Protein 7JTV (pdb70)

Sequence (1776 aa):
MATQEEILDAALVSGDSSQLTDSHLVALRLQQQVERIRQTRTQLLDGLYQNLSQAYDPGAASMWVLPANPDNTLPFLIGDKGRVLASLSLEAGGRGLAYGTNVLTQLSGTNAAHAPLLKRAVQWLVNGDPGAATAKDFKVSVVGVDKTAALNGLKSAGLQPADAACNALTDASCASTSKLLVLGNGASAASLSATVRARLQAGLPILFVHTNGWNQSSTGQQILAGLGLQEGPYGGNYWDKDRVPSSRTRTRSVELGGAYGQDPALVQQIVDGSWRTDYDWSKCTSYVGRTTCDDVPGLSDFSKRVDVLKGALDAYNQKAQNLFALPGTTSLRLWLLWADAVRQNIRYPMDKAADTARFQETFVADAIVGYVREAGAAQKELGSYAGQRQQSMPVSGSEETLTLTLPSAQGFTAIGRMAAPGKRLSIRIEDAGQASLAVGLNTQRIGSTRLWNTRQYDRPRFLKSPDIKLQANQSVALVSPYGGLLQLVYSGATPGQTVTVKVTGAASQPFLDIQPGEDSSQAIADFIQALDADKADWLEIRSGSVEVHAKVEKVRGSIDKDYGGDVQRFIRELNEVFIDDAYTLAGFAIPNQAKTPAIQQECAARGWDCDSETLHKLPGTQHINVDQYAQCGGGCSGNPYDQTWGLNPRGWGESHQLGHNLQVNRLKVYGGRSGEISNQIFPLHKDWRVLREFGQNLDDTRVNYRNAYNLIVAGRAEADPLAGVYKRLWEDPGTYALNGERMAFYTQWVHYWADLKNDPLQGWDIWTLLYLHQRQVDKSDWDANKAALGYGTYAQRPGNSGDASSTDGNDNLLLGLSWLTQRDQRPTFALWGIRTSAAAQAQVAAYGFAEQPAFFYANNRTNEYSTVKLLDMSQGSPAWPFPMATQEEILDAALVSGDSSQLTDSHLVALRLQQQVERIRQTRTQLLDGLYQNLSQAYDPGAASMWVLPANPDNTLPFLIGDKGRVLASLSLEAGGRGLAYGTNVLTQLSGTNAAHAPLLKRAVQWLVNGDPGAATAKDFKVSVVGVDKTAALNGLKSAGLQPADAACNALTDASCASTSKLLVLGNGASAASLSATVRARLQAGLPILFVHTNGWNQSSTGQQILAGLGLQEGPYGGNYWDKDRVPSSRTRTRSVELGGAYGQDPALVQQIVDGSWRTDYDWSKCTSYVGRTTCDDVPGLSDFSKRVDVLKGALDAYNQKAQNLFALPGTTSLRLWLLWADAVRQNIRYPMDKAADTARFQETFVADAIVGYVREAGAAQKEELGSYAGQRQQSMPVSGSEETLTLTLPSAQGFTAIGRMAAPGKRLSIRIEDAGQASLAVGLNTQRIGSTRLWNTRQYDRPRFLKSPDIKLQANQSVALVSPYGGLLQLVYSGATPGQTVTVKVTGAASQPFLDIQPGEDSSQAIADFIQALDADKADWLEIRSGSVEVHAKVEKVRGSIDKDYGGDVQRFIRELNEVFIDDAYTLAGFAIPNQAKTPAIQQECAARGWDCDSETLHKLPGTQHINVDQYAQCGGGCSGNPYDQTWGLNPRGWGESHQLGHNLQVNRLKVYGGRSGEISNQIFPLHKDWRVLREFGQNLDDTRVNYRNAYNLIVAGRAEADPLAGVYKRLWEDPGTYALNGERMAFYTQWVHYWADLKNDPLQGWDIWTLLYLHQRQVDKSDWDANKAALGYGTYAQRPGNSGDASSTDGNDNLLLGLSWLTQRDQRPTFALWGIRTSAAAQAQVAAYGFAEQPAFFYANNRTNEYSTVKLLDMSQGSPAWPFPLEAPSAEAPS

Foldseek 3Di:
DDDLVVLLVVCLQAVALAVHADLLVLLVVLLVVLVVLLVVLLVVLCQLCVWAFLFWFQFQQWWAKFFFQSLFKWANHAFPVGTRQKMWGCPLNFTEIEGRALCLLDCVHPVVSCLQSVQLNVVCLQPVGSPDADDAQAEEEEAQDDPVSNQVSNVSSVHHHHYLPDHVQADVVSLVRHREYEYEQRHDDDQLLCSLLVSRNVHHYYYYHYHRTQADGPSVQSNSVSRNMGIHDHSGNNVPSTTHRSPDGSVVVSVCRSCPPSNSVVSVCLSVLVFDQDFPLVQWDDDLRFIDRPPRPPVVVLLVVLVSNLVSQVVCQQALHDLSPDPPRSSLSSLQSSLLNLLQVQDADDFCNPHVSNLSVLLNSLSRHHWFRQFHHARQAAFQFFDDLLQPFDFFQDKDKFKDFQQDQWDKDFRQWKARAGWKKKKAKAPQPQKWKWKKFADADQLFQRRNPGRRNGHRRPRIRPTHGHDHGDMTMTHHNNMGTMMMTIHRGDRGDMMMMMMGTTGGQQEQAAAPDDDRVVSLVSNVVNLVVVSTQWYWYHYHQEIETEGSVQAVVQCCPVVVVPVPVQVVLLRPLAPVLQLLLLLAQGPPDDNDVVLVVLCVVLVHDSHDCVLRPDDHHAYEYAGCGASGNQWAADRPTYHDNHDGSLDQVSQQRVLLVVDFQLQAFLFLLCNSARSNVRNLSSQLCCCVPPVDHPPWCQAPQPVLLVLLQQQCVDPQSLQRSCCSARVDNPSCPNRNSSNQVVCQQLLVVCVLVVHNVCSSVLSNQLSSLVSCLVDPDCVVPCVSSLNNLDPDRADRDNHSPDQSNVLSVQSSSCVSSQARAVQQCSSNSGDHDPSSVVSSVVSVGHHDQHKHWGDPTSNDCPRIDIDRPRPHRDDRPDD/DDDLVVVLVVCLQFVALAVHAPLLVLLVVLLVLLVVLLVVLLVVLCQLCPFAFLWWFQFQQWFAKFFFQSLFKWANDAFPVGTRQKMWGCALNFTEIEGRALCLLPCVHPVVSCLLSVQLNVLCLLPVGSPHADDAQQEEEEAQDDPVSNCVSNVSSVHHHHYLVDHLQADVVSLVRHSEYEDELRHDDDQNLVSLLVSRNVHHGYYYHYHRGQADGPSVQSNSVSRNMGIDDHSGRNPVSGIHRRVDGSVNVSVCGSPPLHDSVVSVCSNVLVFDLPWDLVCFDDDQQFTDRPPGPPPVVLLVNLLSLLVSQQVCQQQLHDLSPGPRNSSLSSLQSSLLNLLQVDDADDFCNPCRSNLSVLSNSLSRHHWFGAWGHARPAAFQFWDVLLQDFFFFQDKDKFKDAAAAAWDKDFRQWKARAGWKKKKAKAPQPPKWKFKKFADADQLQQRRNRGRRNGHRRPRIRDTRTHDHPDMTMTHHNHMGGMMIGIHRGHGGDMMMMMMGTTGGQQEQEADFPDDGPVSLVSNVVNVVVVSTQWYWYHAAQEIETAGSVQACVQCCPPVVVCSVVVVVLLRVLAPVLVLVLLLAQGPPDDRDPVLVVLCVVLVADSHDCVLHNDDHHAYEYEGCGFSGHQWAADRPTYHDNHDDSLDQVSQLRVLLVSDFLLAAFLFQLCNSANSNLRNLSSQLVCCVPPVDHPPWCQAPQPVLLVQLQQQCVDPQSLVSLCVSARPDNDNCPNRNSSNQVVCQQLLVVCVLVVHNVCSSVLSNVLSSLVSCLVDPDCVVCCVSSLNVVDPDRADRDRHSPDCSNVLSCQRSSCVSSVARAVQQCSSNSGDHDPSSVVSSVVSVGHHDHHKHWDDPTSNDCPRIDIGGPRVHRDDPPDDD/DDDDD/DDDD

Organism: Pseudomonas aeruginosa (strain ATCC 15692 / DSM 22644 / CIP 104116 / JCM 14847 / LMG 12228 / 1C / PRS 101 / PAO1) (NCBI:txid208964)

Structure (mmCIF, N/CA/C/O backbone):
data_7JTV
#
_entry.id   7JTV
#
_cell.length_a   90.340
_cell.length_b   156.500
_cell.length_c   95.680
_cell.angle_alpha   90.000
_cell.angle_beta   114.310
_cell.angle_gamma   90.000
#
_symmetry.space_group_name_H-M   'P 1 21 1'
#
loop_
_entity.id
_entity.type
_entity.pdbx_description
1 polymer 'Immunomodulating metalloprotease'
2 polymer GLU-ALA-PRO-SER-ALA
3 branched beta-D-galactopyranose-(1-3)-2-acetamido-2-deoxy-alpha-D-galactopyranose
4 non-polymer 'ZINC ION'
5 non-polymer 1,2-ETHANEDIOL
6 water water
#
loop_
_atom_site.group_PDB
_atom_site.id
_atom_site.type_symbol
_atom_site.label_atom_id
_atom_site.label_alt_id
_atom_site.label_comp_id
_atom_site.label_asym_id
_atom_site.label_entity_id
_atom_site.label_seq_id
_atom_site.pdbx_PDB_ins_code
_atom_site.Cartn_x
_atom_site.Cartn_y
_atom_site.Cartn_z
_atom_site.occupancy
_atom_site.B_iso_or_equiv
_atom_site.auth_seq_id
_atom_site.auth_comp_id
_atom_site.auth_asym_id
_atom_site.auth_atom_id
_atom_site.pdbx_PDB_model_num
ATOM 1 N N . MET A 1 1 ? 35.00969 -19.67495 -25.30394 1.000 72.19115 41 MET B N 1
ATOM 2 C CA . MET A 1 1 ? 33.93926 -19.74426 -24.31581 1.000 67.03593 41 MET B CA 1
ATOM 3 C C . MET A 1 1 ? 34.00467 -21.05401 -23.53860 1.000 62.33555 41 MET B C 1
ATOM 4 O O . MET A 1 1 ? 34.44561 -22.06949 -24.06661 1.000 57.24221 41 MET B O 1
ATOM 6 N N . ALA A 1 2 ? 33.54390 -21.03065 -22.28630 1.000 62.91302 42 ALA B N 1
ATOM 7 C CA . ALA A 1 2 ? 33.45123 -22.25178 -21.48869 1.000 53.04469 42 ALA B CA 1
ATOM 8 C C . ALA A 1 2 ? 32.45656 -23.22507 -22.10843 1.000 52.18583 42 ALA B C 1
ATOM 9 O O . ALA A 1 2 ? 31.85729 -22.94419 -23.14582 1.000 61.05149 42 ALA B O 1
ATOM 11 N N . THR A 1 3 ? 32.28777 -24.38090 -21.48668 1.000 49.27129 43 THR B N 1
ATOM 12 C CA . THR A 1 3 ? 31.25309 -25.32420 -21.87096 1.000 54.41650 43 THR B CA 1
ATOM 13 C C . THR A 1 3 ? 30.04352 -25.15915 -20.96186 1.000 46.39720 43 THR B C 1
ATOM 14 O O . THR A 1 3 ? 30.15070 -24.67765 -19.82982 1.000 37.48741 43 THR B O 1
ATOM 18 N N . GLN A 1 4 ? 28.88418 -25.58643 -21.46852 1.000 44.19675 44 GLN B N 1
ATOM 19 C CA . GLN A 1 4 ? 27.68447 -25.57929 -20.63718 1.000 44.57687 44 GLN B CA 1
ATOM 20 C C . GLN A 1 4 ? 27.85834 -26.43953 -19.39112 1.000 48.43348 44 GLN B C 1
ATOM 21 O O . GLN A 1 4 ? 27.24900 -26.15172 -18.35385 1.000 49.77572 44 GLN B O 1
ATOM 27 N N . GLU A 1 5 ? 28.69320 -27.48420 -19.46483 1.000 45.06951 45 GLU B N 1
ATOM 28 C CA . GLU A 1 5 ? 28.98595 -28.27165 -18.27442 1.000 46.22617 45 GLU B CA 1
ATOM 29 C C . GLU A 1 5 ? 29.82771 -27.47945 -17.28374 1.000 46.98600 45 GLU B C 1
ATOM 30 O O . GLU A 1 5 ? 29.59708 -27.54538 -16.07140 1.000 51.86827 45 GLU B O 1
ATOM 36 N N . GLU A 1 6 ? 30.80774 -26.72590 -17.77544 1.000 46.57746 46 GLU B N 1
ATOM 37 C CA . GLU A 1 6 ? 31.57752 -25.85836 -16.88986 1.000 48.96326 46 GLU B CA 1
ATOM 38 C C . GLU A 1 6 ? 30.71017 -24.72819 -16.34915 1.000 45.85160 46 GLU B C 1
ATOM 39 O O . GLU A 1 6 ? 30.81386 -24.36313 -15.16792 1.000 40.01051 46 GLU B O 1
ATOM 45 N N . ILE A 1 7 ? 29.85646 -24.15782 -17.20888 1.000 44.23443 47 ILE B N 1
ATOM 46 C CA . ILE A 1 7 ? 28.94671 -23.10132 -16.77532 1.000 42.98527 47 ILE B CA 1
ATOM 47 C C . ILE A 1 7 ? 28.05948 -23.60114 -15.63750 1.000 32.69339 47 ILE B C 1
ATOM 48 O O . ILE A 1 7 ? 27.90129 -22.92908 -14.61375 1.000 31.57032 47 ILE B O 1
ATOM 53 N N . LEU A 1 8 ? 27.48015 -24.79484 -15.79365 1.000 32.67393 48 LEU B N 1
ATOM 54 C CA . LEU A 1 8 ? 26.53044 -25.28423 -14.79772 1.000 36.57488 48 LEU B CA 1
ATOM 55 C C . LEU A 1 8 ? 27.22223 -25.55722 -13.47541 1.000 39.96901 48 LEU B C 1
ATOM 56 O O . LEU A 1 8 ? 26.65921 -25.28312 -12.40414 1.000 43.75196 48 LEU B O 1
ATOM 61 N N . ASP A 1 9 ? 28.45024 -26.08232 -13.52957 1.000 37.69647 49 ASP B N 1
ATOM 62 C CA . ASP A 1 9 ? 29.19810 -26.33536 -12.30059 1.000 41.03135 49 ASP B CA 1
ATOM 63 C C . ASP A 1 9 ? 29.43016 -25.04194 -11.54070 1.000 42.94201 49 ASP B C 1
ATOM 64 O O . ASP A 1 9 ? 29.20974 -24.97303 -10.32380 1.000 43.06799 49 ASP B O 1
ATOM 69 N N . ALA A 1 10 ? 29.84411 -23.99227 -12.25803 1.000 44.03609 50 ALA B N 1
ATOM 70 C CA . ALA A 1 10 ? 30.06927 -22.69942 -11.62493 1.000 43.94477 50 ALA B CA 1
ATOM 71 C C . ALA A 1 10 ? 28.75791 -22.07217 -11.16600 1.000 43.38836 50 ALA B C 1
ATOM 72 O O . ALA A 1 10 ? 28.69844 -21.46578 -10.09029 1.000 50.89577 50 ALA B O 1
ATOM 74 N N . ALA A 1 11 ? 27.69222 -22.21265 -11.95921 1.000 40.94717 51 ALA B N 1
ATOM 75 C CA . ALA A 1 11 ? 26.39315 -21.67692 -11.54960 1.000 39.31410 51 ALA B CA 1
ATOM 76 C C . ALA A 1 11 ? 25.89237 -22.32532 -10.26450 1.000 33.43564 51 ALA B C 1
ATOM 77 O O . ALA A 1 11 ? 25.15359 -21.69725 -9.50081 1.000 36.34008 51 ALA B O 1
ATOM 79 N N . LEU A 1 12 ? 26.27407 -23.57824 -10.01167 1.000 35.35790 52 LEU B N 1
ATOM 80 C CA . LEU A 1 12 ? 25.74971 -24.28272 -8.84661 1.000 39.45424 52 LEU B CA 1
ATOM 81 C C . LEU A 1 12 ? 26.27321 -23.70565 -7.53485 1.000 44.25886 52 LEU B C 1
ATOM 82 O O . LEU A 1 12 ? 25.56919 -23.76842 -6.51758 1.000 42.37222 52 LEU B O 1
ATOM 87 N N . VAL A 1 13 ? 27.48859 -23.14502 -7.52369 1.000 40.59772 53 VAL B N 1
ATOM 88 C CA . VAL A 1 13 ? 28.01879 -22.59864 -6.27752 1.000 44.13730 53 VAL B CA 1
ATOM 89 C C . VAL A 1 13 ? 27.44193 -21.21148 -5.99920 1.000 38.21453 53 VAL B C 1
ATOM 90 O O . VAL A 1 13 ? 26.96769 -20.92973 -4.89485 1.000 39.03607 53 VAL B O 1
ATOM 94 N N . SER A 1 14 ? 27.41444 -20.35616 -7.00941 1.000 40.98555 54 SER B N 1
ATOM 95 C CA . SER A 1 14 ? 27.05926 -18.94857 -6.90743 1.000 47.81312 54 SER B CA 1
ATOM 96 C C . SER A 1 14 ? 25.56891 -18.69174 -7.09175 1.000 49.88456 54 SER B C 1
ATOM 97 O O . SER A 1 14 ? 24.99028 -17.85224 -6.39207 1.000 55.12738 54 SER B O 1
ATOM 100 N N . GLY A 1 15 ? 24.94422 -19.38306 -8.03978 1.000 43.31461 55 GLY B N 1
ATOM 101 C CA . GLY A 1 15 ? 23.62892 -19.02698 -8.51361 1.000 40.91835 55 GLY B CA 1
ATOM 102 C C . GLY A 1 15 ? 23.62063 -18.22510 -9.79763 1.000 39.76603 55 GLY B C 1
ATOM 103 O O . GLY A 1 15 ? 22.53813 -17.80326 -10.24158 1.000 35.27030 55 GLY B O 1
ATOM 104 N N . ASP A 1 16 ? 24.78490 -17.99725 -10.40928 1.000 38.83093 56 ASP B N 1
ATOM 105 C CA . ASP A 1 16 ? 24.86903 -17.16946 -11.60941 1.000 36.42293 56 ASP B CA 1
ATOM 106 C C . ASP A 1 16 ? 24.59974 -18.04841 -12.82216 1.000 32.39058 56 ASP B C 1
ATOM 107 O O . ASP A 1 16 ? 25.48329 -18.76443 -13.31152 1.000 29.09389 56 ASP B O 1
ATOM 112 N N . SER A 1 17 ? 23.36970 -17.97705 -13.31178 1.000 24.58577 57 SER B N 1
ATOM 113 C CA . SER A 1 17 ? 22.92584 -18.73477 -14.46612 1.000 24.07646 57 SER B CA 1
ATOM 114 C C . SER A 1 17 ? 22.93031 -17.89989 -15.74074 1.000 29.47506 57 SER B C 1
ATOM 115 O O . SER A 1 17 ? 22.34770 -18.32069 -16.74318 1.000 35.68601 57 SER B O 1
ATOM 118 N N . SER A 1 18 ? 23.55434 -16.71743 -15.71372 1.000 31.24276 58 SER B N 1
ATOM 119 C CA . SER A 1 18 ? 23.46294 -15.79169 -16.84088 1.000 35.45991 58 SER B CA 1
ATOM 120 C C . SER A 1 18 ? 23.86519 -16.45221 -18.15644 1.000 38.47970 58 SER B C 1
ATOM 121 O O . SER A 1 18 ? 23.20479 -16.26088 -19.17984 1.000 35.39760 58 SER B O 1
ATOM 124 N N . GLN A 1 19 ? 24.91786 -17.26460 -18.14274 1.000 41.96314 59 GLN B N 1
ATOM 125 C CA . GLN A 1 19 ? 25.40176 -17.91551 -19.34979 1.000 40.00844 59 GLN B CA 1
ATOM 126 C C . GLN A 1 19 ? 24.87627 -19.34529 -19.52051 1.000 37.72439 59 GLN B C 1
ATOM 127 O O . GLN A 1 19 ? 25.33976 -20.06322 -20.41376 1.000 48.36561 59 GLN B O 1
ATOM 133 N N . LEU A 1 20 ? 23.90255 -19.76726 -18.71549 1.000 35.00535 60 LEU B N 1
ATOM 134 C CA . LEU A 1 20 ? 23.43882 -21.15409 -18.71327 1.000 28.88697 60 LEU B CA 1
ATOM 135 C C . LEU A 1 20 ? 22.25131 -21.31861 -19.65899 1.000 35.47848 60 LEU B C 1
ATOM 136 O O . LEU A 1 20 ? 21.16200 -20.80614 -19.38431 1.000 45.06865 60 LEU B O 1
ATOM 141 N N . THR A 1 21 ? 22.44338 -22.06183 -20.76470 1.000 38.07026 61 THR B N 1
ATOM 142 C CA . THR A 1 21 ? 21.37453 -22.23862 -21.73984 1.000 36.73335 61 THR B CA 1
ATOM 143 C C . THR A 1 21 ? 20.95867 -23.68113 -21.99601 1.000 40.68679 61 THR B C 1
ATOM 144 O O . THR A 1 21 ? 19.86994 -23.89230 -22.54177 1.000 42.51014 61 THR B O 1
ATOM 148 N N . ASP A 1 22 ? 21.75668 -24.67133 -21.60868 1.000 37.51482 62 ASP B N 1
ATOM 149 C CA . ASP A 1 22 ? 21.45838 -26.06269 -21.96091 1.000 38.81349 62 ASP B CA 1
ATOM 150 C C . ASP A 1 22 ? 20.59786 -26.66796 -20.85530 1.000 34.71351 62 ASP B C 1
ATOM 151 O O . ASP A 1 22 ? 21.10138 -27.18527 -19.85848 1.000 31.00122 62 ASP B O 1
ATOM 156 N N . SER A 1 23 ? 19.27692 -26.62272 -21.04491 1.000 28.71457 63 SER B N 1
ATOM 157 C CA . SER A 1 23 ? 18.37188 -27.07530 -19.99690 1.000 27.09438 63 SER B CA 1
ATOM 158 C C . SER A 1 23 ? 18.28839 -28.59286 -19.94132 1.000 27.72766 63 SER B C 1
ATOM 159 O O . SER A 1 23 ? 18.07587 -29.16219 -18.86151 1.000 33.83621 63 SER B O 1
ATOM 162 N N . HIS A 1 24 ? 18.48434 -29.26465 -21.07451 1.000 30.50787 64 HIS B N 1
ATOM 163 C CA . HIS A 1 24 ? 18.52316 -30.72157 -21.06050 1.000 32.86425 64 HIS B CA 1
ATOM 164 C C . HIS A 1 24 ? 19.71758 -31.22278 -20.26406 1.000 35.11721 64 HIS B C 1
ATOM 165 O O . HIS A 1 24 ? 19.63343 -32.27134 -19.61332 1.000 38.35942 64 HIS B O 1
ATOM 172 N N . LEU A 1 25 ? 20.82439 -30.47301 -20.27968 1.000 33.13411 65 LEU B N 1
ATOM 173 C CA . LEU A 1 25 ? 21.99780 -30.86044 -19.50533 1.000 36.74814 65 LEU B CA 1
ATOM 174 C C . LEU A 1 25 ? 21.73271 -30.71964 -18.00803 1.000 41.56966 65 LEU B C 1
ATOM 175 O O . LEU A 1 25 ? 22.07838 -31.61198 -17.21580 1.000 31.73648 65 LEU B O 1
ATOM 180 N N . VAL A 1 26 ? 21.12669 -29.59304 -17.60481 1.000 34.46017 66 VAL B N 1
ATOM 181 C CA . VAL A 1 26 ? 20.75308 -29.39700 -16.20590 1.000 36.06730 66 VAL B CA 1
ATOM 182 C C . VAL A 1 26 ? 19.72004 -30.43165 -15.78139 1.000 33.53882 66 VAL B C 1
ATOM 183 O O . VAL A 1 26 ? 19.75016 -30.93069 -14.65021 1.000 38.31786 66 VAL B O 1
ATOM 187 N N . ALA A 1 27 ? 18.79338 -30.77281 -16.68326 1.000 26.19737 67 ALA B N 1
ATOM 188 C CA . ALA A 1 27 ? 17.77613 -31.76055 -16.35583 1.000 26.86964 67 ALA B CA 1
ATOM 189 C C . ALA A 1 27 ? 18.36893 -33.15976 -16.20829 1.000 29.63795 67 ALA B C 1
ATOM 190 O O . ALA A 1 27 ? 17.86189 -33.95983 -15.41716 1.000 27.70598 67 ALA B O 1
ATOM 192 N N . LEU A 1 28 ? 19.42528 -33.48554 -16.95866 1.000 31.88983 68 LEU B N 1
ATOM 193 C CA . LEU A 1 28 ? 20.11037 -34.76300 -16.73734 1.000 33.19072 68 LEU B CA 1
ATOM 194 C C . LEU A 1 28 ? 20.75252 -34.80209 -15.35635 1.000 33.38986 68 LEU B C 1
ATOM 195 O O . LEU A 1 28 ? 20.69376 -35.82671 -14.65918 1.000 27.24916 68 LEU B O 1
ATOM 200 N N . ARG A 1 29 ? 21.34218 -33.68524 -14.93522 1.000 33.17814 69 ARG B N 1
ATOM 201 C CA . ARG A 1 29 ? 21.94336 -33.62487 -13.61437 1.000 29.36699 69 ARG B CA 1
ATOM 202 C C . ARG A 1 29 ? 20.88943 -33.81299 -12.52591 1.000 29.93369 69 ARG B C 1
ATOM 203 O O . ARG A 1 29 ? 21.08133 -34.60300 -11.59631 1.000 32.47800 69 ARG B O 1
ATOM 211 N N . LEU A 1 30 ? 19.75120 -33.11612 -12.64237 1.000 31.03833 70 LEU B N 1
ATOM 212 C CA . LEU A 1 30 ? 18.66197 -33.28117 -11.67796 1.000 26.99463 70 LEU B CA 1
ATOM 213 C C . LEU A 1 30 ? 18.19140 -34.73236 -11.61741 1.000 26.88684 70 LEU B C 1
ATOM 214 O O . LEU A 1 30 ? 18.08503 -35.31570 -10.53184 1.000 33.86770 70 LEU B O 1
ATOM 219 N N . GLN A 1 31 ? 17.93763 -35.34095 -12.77995 1.000 21.61762 71 GLN B N 1
ATOM 220 C CA . GLN A 1 31 ? 17.56394 -36.75863 -12.83228 1.000 25.83920 71 GLN B CA 1
ATOM 221 C C . GLN A 1 31 ? 18.55100 -37.64361 -12.06753 1.000 30.95980 71 GLN B C 1
ATOM 222 O O . GLN A 1 31 ? 18.14281 -38.57755 -11.36997 1.000 38.57686 71 GLN B O 1
ATOM 228 N N . GLN A 1 32 ? 19.85479 -37.37412 -12.19530 1.000 32.00445 72 GLN B N 1
ATOM 229 C CA . GLN A 1 32 ? 20.85019 -38.17993 -11.48895 1.000 36.52550 72 GLN B CA 1
ATOM 230 C C . GLN A 1 32 ? 20.72544 -37.99782 -9.98367 1.000 35.92204 72 GLN B C 1
ATOM 231 O O . GLN A 1 32 ? 20.79152 -38.97029 -9.22113 1.000 37.05212 72 GLN B O 1
ATOM 237 N N . GLN A 1 33 ? 20.53165 -36.75204 -9.54523 1.000 26.84412 73 GLN B N 1
ATOM 238 C CA . GLN A 1 33 ? 20.36397 -36.46334 -8.12995 1.000 26.42434 73 GLN B CA 1
ATOM 239 C C . GLN A 1 33 ? 19.07601 -37.07540 -7.57983 1.000 38.38943 73 GLN B C 1
ATOM 240 O O . GLN A 1 33 ? 19.08298 -37.65867 -6.48779 1.000 45.79455 73 GLN B O 1
ATOM 246 N N . VAL A 1 34 ? 17.96293 -36.95705 -8.31385 1.000 28.04242 74 VAL B N 1
ATOM 247 C CA . VAL A 1 34 ? 16.68752 -37.46772 -7.80600 1.000 29.86663 74 VAL B CA 1
ATOM 248 C C . VAL A 1 34 ? 16.76033 -38.97766 -7.61865 1.000 35.23930 74 VAL B C 1
ATOM 249 O O . VAL A 1 34 ? 16.28912 -39.51893 -6.60868 1.000 31.58336 74 VAL B O 1
ATOM 253 N N . GLU A 1 35 ? 17.39835 -39.67912 -8.55869 1.000 35.08159 75 GLU B N 1
ATOM 254 C CA . GLU A 1 35 ? 17.48697 -41.12555 -8.41906 1.000 37.49682 75 GLU B CA 1
ATOM 255 C C . GLU A 1 35 ? 18.37436 -41.51382 -7.23951 1.000 31.72361 75 GLU B C 1
ATOM 256 O O . GLU A 1 35 ? 18.06765 -42.46445 -6.51981 1.000 40.41115 75 GLU B O 1
ATOM 262 N N . ARG A 1 36 ? 19.47559 -40.79640 -7.01768 1.000 27.95195 76 ARG B N 1
ATOM 263 C CA . ARG A 1 36 ? 20.28860 -41.06479 -5.83106 1.000 31.51458 76 ARG B CA 1
ATOM 264 C C . ARG A 1 36 ? 19.46428 -40.88629 -4.54969 1.000 33.63082 76 ARG B C 1
ATOM 265 O O . ARG A 1 36 ? 19.45576 -41.75863 -3.66540 1.000 29.49433 76 ARG B O 1
ATOM 273 N N . ILE A 1 37 ? 18.76083 -39.75268 -4.43905 1.000 34.66470 77 ILE B N 1
ATOM 274 C CA . ILE A 1 37 ? 17.92561 -39.48768 -3.26816 1.000 30.63587 77 ILE B CA 1
ATOM 275 C C . ILE A 1 37 ? 16.87224 -40.57356 -3.10905 1.000 30.52021 77 ILE B C 1
ATOM 276 O O . ILE A 1 37 ? 16.63202 -41.07036 -2.00414 1.000 30.70815 77 ILE B O 1
ATOM 281 N N . ARG A 1 38 ? 16.23551 -40.97536 -4.20983 1.000 32.47794 78 ARG B N 1
ATOM 282 C CA . ARG A 1 38 ? 15.20489 -42.00056 -4.09498 1.000 32.15157 78 ARG B CA 1
ATOM 283 C C . ARG A 1 38 ? 15.78222 -43.34153 -3.65289 1.000 35.80504 78 ARG B C 1
ATOM 284 O O . ARG A 1 38 ? 15.11750 -44.07501 -2.91494 1.000 43.32054 78 ARG B O 1
ATOM 292 N N . GLN A 1 39 ? 17.01077 -43.67735 -4.06741 1.000 32.51957 79 GLN B N 1
ATOM 293 C CA . GLN A 1 39 ? 17.58499 -44.95251 -3.64785 1.000 36.25462 79 GLN B CA 1
ATOM 294 C C . GLN A 1 39 ? 17.87238 -44.94087 -2.15665 1.000 34.97553 79 GLN B C 1
ATOM 295 O O . GLN A 1 39 ? 17.59266 -45.91964 -1.45091 1.000 34.49920 79 GLN B O 1
ATOM 301 N N . THR A 1 40 ? 18.42766 -43.83286 -1.66479 1.000 32.46702 80 THR B N 1
ATOM 302 C CA . THR A 1 40 ? 18.68119 -43.68394 -0.23473 1.000 30.82678 80 THR B CA 1
ATOM 303 C C . THR A 1 40 ? 17.39682 -43.74679 0.57927 1.000 30.47764 80 THR B C 1
ATOM 304 O O . THR A 1 40 ? 17.35331 -44.41379 1.61542 1.000 39.57068 80 THR B O 1
ATOM 308 N N . ARG A 1 41 ? 16.33652 -43.06249 0.13441 1.000 35.16532 81 ARG B N 1
ATOM 309 C CA . ARG A 1 41 ? 15.08161 -43.10848 0.88486 1.000 31.04159 81 ARG B CA 1
ATOM 310 C C . ARG A 1 41 ? 14.50435 -44.50802 0.91566 1.000 27.86819 81 ARG B C 1
ATOM 311 O O . ARG A 1 41 ? 13.89945 -44.91563 1.90855 1.000 37.77411 81 ARG B O 1
ATOM 319 N N . THR A 1 42 ? 14.63922 -45.24362 -0.17935 1.000 26.16181 82 THR B N 1
ATOM 320 C CA . THR A 1 42 ? 13.95232 -46.52166 -0.25882 1.000 25.72630 82 THR B CA 1
ATOM 321 C C . THR A 1 42 ? 14.65964 -47.55933 0.59975 1.000 27.36845 82 THR B C 1
ATOM 322 O O . THR A 1 42 ? 14.00582 -48.42453 1.18764 1.000 30.43246 82 THR B O 1
ATOM 326 N N . GLN A 1 43 ? 15.98605 -47.45590 0.72222 1.000 27.19605 83 GLN B N 1
ATOM 327 C CA . GLN A 1 43 ? 16.71310 -48.26330 1.69719 1.000 22.76043 83 GLN B CA 1
ATOM 328 C C . GLN A 1 43 ? 16.28554 -47.93611 3.12905 1.000 29.36501 83 GLN B C 1
ATOM 329 O O . GLN A 1 43 ? 15.95907 -48.84136 3.91247 1.000 30.56714 83 GLN B O 1
ATOM 335 N N . LEU A 1 44 ? 16.26042 -46.64239 3.48264 1.000 26.86128 84 LEU B N 1
ATOM 336 C CA . LEU A 1 44 ? 15.89173 -46.23585 4.84119 1.000 26.01147 84 LEU B CA 1
ATOM 337 C C . LEU A 1 44 ? 14.46431 -46.65093 5.17776 1.000 31.88953 84 LEU B C 1
ATOM 338 O O . LEU A 1 44 ? 14.19535 -47.18494 6.25838 1.000 39.21679 84 LEU B O 1
ATOM 343 N N . LEU A 1 45 ? 13.52959 -46.39930 4.26312 1.000 30.89037 85 LEU B N 1
ATOM 344 C CA . LEU A 1 45 ? 12.13949 -46.69808 4.55546 1.000 32.91123 85 LEU B CA 1
ATOM 345 C C . LEU A 1 45 ? 11.90575 -48.20006 4.61721 1.000 35.03840 85 LEU B C 1
ATOM 346 O O . LEU A 1 45 ? 11.11380 -48.66814 5.44496 1.000 33.85718 85 LEU B O 1
ATOM 351 N N . ASP A 1 46 ? 12.57562 -48.97335 3.74465 1.000 29.33282 86 ASP B N 1
ATOM 352 C CA . ASP A 1 46 ? 12.41990 -50.42824 3.79069 1.000 23.06922 86 ASP B CA 1
ATOM 353 C C . ASP A 1 46 ? 12.87676 -50.96601 5.13729 1.000 28.64612 86 ASP B C 1
ATOM 354 O O . ASP A 1 46 ? 12.25545 -51.88021 5.70014 1.000 26.38572 86 ASP B O 1
ATOM 359 N N . GLY A 1 47 ? 13.97406 -50.41340 5.66306 1.000 24.74963 87 GLY B N 1
ATOM 360 C CA . GLY A 1 47 ? 14.45565 -50.85916 6.95959 1.000 32.77687 87 GLY B CA 1
ATOM 361 C C . GLY A 1 47 ? 13.48608 -50.50734 8.06344 1.000 22.54482 87 GLY B C 1
ATOM 362 O O . GLY A 1 47 ? 13.18160 -51.32895 8.92374 1.000 22.79615 87 GLY B O 1
ATOM 363 N N . LEU A 1 48 ? 12.95575 -49.28732 8.01390 1.000 22.30884 88 LEU B N 1
ATOM 364 C CA . LEU A 1 48 ? 12.01261 -48.81636 9.01447 1.000 22.32153 88 LEU B CA 1
ATOM 365 C C . LEU A 1 48 ? 10.69743 -49.60612 8.99094 1.000 23.06983 88 LEU B C 1
ATOM 366 O O . LEU A 1 48 ? 10.24017 -50.08969 10.02927 1.000 24.67363 88 LEU B O 1
ATOM 371 N N . TYR A 1 49 ? 10.05822 -49.72006 7.81923 1.000 22.59235 89 TYR B N 1
ATOM 372 C CA . TYR A 1 49 ? 8.72561 -50.32687 7.71516 1.000 30.68443 89 TYR B CA 1
ATOM 373 C C . TYR A 1 49 ? 8.75479 -51.84458 7.87489 1.000 26.90957 89 TYR B C 1
ATOM 374 O O . TYR A 1 49 ? 7.80724 -52.43989 8.40811 1.000 29.40293 89 TYR B O 1
ATOM 383 N N . GLN A 1 50 ? 9.80723 -52.48456 7.37690 1.000 25.12973 90 GLN B N 1
ATOM 384 C CA . GLN A 1 50 ? 9.82977 -53.93065 7.26492 1.000 30.54345 90 GLN B CA 1
ATOM 385 C C . GLN A 1 50 ? 8.54440 -54.38959 6.59508 1.000 36.46730 90 GLN B C 1
ATOM 386 O O . GLN A 1 50 ? 8.26551 -54.03617 5.44121 1.000 34.82755 90 GLN B O 1
ATOM 392 N N . ASN A 1 51 ? 7.73698 -55.14599 7.32866 1.000 31.05210 91 ASN B N 1
ATOM 393 C CA . ASN A 1 51 ? 6.41367 -55.51856 6.85735 1.000 36.24544 91 ASN B CA 1
ATOM 394 C C . ASN A 1 51 ? 5.36588 -55.23934 7.92178 1.000 40.06528 91 ASN B C 1
ATOM 395 O O . ASN A 1 51 ? 4.29736 -55.84676 7.90337 1.000 40.32868 91 ASN B O 1
ATOM 400 N N . LEU A 1 52 ? 5.65723 -54.33827 8.85311 1.000 34.75886 92 LEU B N 1
ATOM 401 C CA . LEU A 1 52 ? 4.72944 -54.06206 9.93559 1.000 28.49038 92 LEU B CA 1
ATOM 402 C C . LEU A 1 52 ? 3.52841 -53.27232 9.41959 1.000 29.41694 92 LEU B C 1
ATOM 403 O O . LEU A 1 52 ? 3.52799 -52.73744 8.30756 1.000 33.26000 92 LEU B O 1
ATOM 408 N N . SER A 1 53 ? 2.50076 -53.18255 10.25154 1.000 26.72493 93 SER B N 1
ATOM 409 C CA . SER A 1 53 ? 1.33377 -52.39273 9.88234 1.000 27.76190 93 SER B CA 1
ATOM 410 C C . SER A 1 53 ? 1.69369 -50.91879 9.74856 1.000 34.42854 93 SER B C 1
ATOM 411 O O . SER A 1 53 ? 2.30540 -50.33207 10.64286 1.000 43.03100 93 SER B O 1
ATOM 414 N N . GLN A 1 54 ? 1.28161 -50.31914 8.63849 1.000 42.33106 94 GLN B N 1
ATOM 415 C CA . GLN A 1 54 ? 1.32894 -48.87811 8.41337 1.000 38.82358 94 GLN B CA 1
ATOM 416 C C . GLN A 1 54 ? 0.20532 -48.11860 9.11225 1.000 34.58311 94 GLN B C 1
ATOM 417 O O . GLN A 1 54 ? 0.14930 -46.89048 8.97386 1.000 38.52335 94 GLN B O 1
ATOM 423 N N . ALA A 1 55 ? -0.70155 -48.79872 9.82228 1.000 29.17437 95 ALA B N 1
ATOM 424 C CA . ALA A 1 55 ? -1.89443 -48.12044 10.32822 1.000 29.79474 95 ALA B CA 1
ATOM 425 C C . ALA A 1 55 ? -1.50658 -47.00683 11.28888 1.000 32.44388 95 ALA B C 1
ATOM 426 O O . ALA A 1 55 ? -0.76639 -47.21871 12.25350 1.000 29.43465 95 ALA B O 1
ATOM 428 N N . TYR A 1 56 ? -2.00252 -45.81214 11.00824 1.000 32.57639 96 TYR B N 1
ATOM 429 C CA . TYR A 1 56 ? -1.70227 -44.66292 11.84471 1.000 34.25440 96 TYR B CA 1
ATOM 430 C C . TYR A 1 56 ? -2.80470 -43.63709 11.64634 1.000 32.00075 96 TYR B C 1
ATOM 431 O O . TYR A 1 56 ? -3.00682 -43.15055 10.52965 1.000 35.76573 96 TYR B O 1
ATOM 440 N N . ASP A 1 57 ? -3.50662 -43.29809 12.71948 1.000 32.77970 97 ASP B N 1
ATOM 441 C CA . ASP A 1 57 ? -4.62699 -42.36190 12.66034 1.000 30.90146 97 ASP B CA 1
ATOM 442 C C . ASP A 1 57 ? -4.41692 -41.28335 13.71252 1.000 29.73847 97 ASP B C 1
ATOM 443 O O . ASP A 1 57 ? -4.69657 -41.50720 14.90368 1.000 35.68040 97 ASP B O 1
ATOM 448 N N . PRO A 1 58 ? -3.93635 -40.10116 13.32530 1.000 34.72577 98 PRO B N 1
ATOM 449 C CA . PRO A 1 58 ? -3.71918 -39.03945 14.32140 1.000 33.58778 98 PRO B CA 1
ATOM 450 C C . PRO A 1 58 ? -4.99395 -38.28473 14.70344 1.000 35.66146 98 PRO B C 1
ATOM 451 O O . PRO A 1 58 ? -4.96507 -37.48225 15.64844 1.000 36.34174 98 PRO B O 1
ATOM 455 N N . GLY A 1 59 ? -6.11016 -38.52172 14.01952 1.000 40.87440 99 GLY B N 1
ATOM 456 C CA . GLY A 1 59 ? -7.35466 -37.85460 14.35338 1.000 37.97514 99 GLY B CA 1
ATOM 457 C C . GLY A 1 59 ? -7.43546 -36.42029 13.84015 1.000 37.21461 99 GLY B C 1
ATOM 458 O O . GLY A 1 59 ? -6.51747 -35.86847 13.20919 1.000 33.70379 99 GLY B O 1
ATOM 459 N N . ALA A 1 60 ? -8.57750 -35.80229 14.14155 1.000 33.62101 100 ALA B N 1
ATOM 460 C CA . ALA A 1 60 ? -8.81607 -34.42592 13.71363 1.000 38.37800 100 ALA B CA 1
ATOM 461 C C . ALA A 1 60 ? -7.91266 -33.43739 14.45341 1.000 37.11739 100 ALA B C 1
ATOM 462 O O . ALA A 1 60 ? -7.34582 -32.53138 13.83152 1.000 34.19122 100 ALA B O 1
ATOM 464 N N . ALA A 1 61 ? -7.74957 -33.60467 15.77341 1.000 38.13048 101 ALA B N 1
ATOM 465 C CA . ALA A 1 61 ? -6.90308 -32.72125 16.58599 1.000 39.59671 101 ALA B CA 1
ATOM 466 C C . ALA A 1 61 ? -5.42354 -33.09067 16.42459 1.000 34.97352 101 ALA B C 1
ATOM 467 O O . ALA A 1 61 ? -4.75521 -33.60510 17.33024 1.000 27.36411 101 ALA B O 1
ATOM 469 N N . SER A 1 62 ? -4.90254 -32.79494 15.23620 1.000 28.64236 102 SER B N 1
ATOM 470 C CA . SER A 1 62 ? -3.49526 -33.03818 14.96230 1.000 27.78506 102 SER B CA 1
ATOM 471 C C . SER A 1 62 ? -3.04556 -32.10457 13.85180 1.000 27.28680 102 SER B C 1
ATOM 472 O O . SER A 1 62 ? -3.85403 -31.41194 13.22343 1.000 29.58496 102 SER B O 1
ATOM 475 N N . MET A 1 63 ? -1.73647 -32.10856 13.60674 1.000 24.37779 103 MET B N 1
ATOM 476 C CA . MET A 1 63 ? -1.10425 -31.19179 12.67504 1.000 26.49220 103 MET B CA 1
ATOM 477 C C . MET A 1 63 ? -0.33414 -31.97732 11.61861 1.000 29.99169 103 MET B C 1
ATOM 478 O O . MET A 1 63 ? 0.06061 -33.12551 11.82981 1.000 37.09576 103 MET B O 1
ATOM 483 N N . TRP A 1 64 ? -0.14898 -31.36325 10.46189 1.000 24.90371 104 TRP B N 1
ATOM 484 C CA . TRP A 1 64 ? 0.69066 -31.94414 9.43255 1.000 34.91352 104 TRP B CA 1
ATOM 485 C C . TRP A 1 64 ? 2.12989 -31.46809 9.60631 1.000 33.54237 104 TRP B C 1
ATOM 486 O O . TRP A 1 64 ? 2.38749 -30.28247 9.82396 1.000 28.15895 104 TRP B O 1
ATOM 497 N N . VAL A 1 65 ? 3.06506 -32.40165 9.49208 1.000 26.61819 105 VAL B N 1
ATOM 498 C CA . VAL A 1 65 ? 4.47853 -32.12135 9.66817 1.000 31.15049 105 VAL B CA 1
ATOM 499 C C . VAL A 1 65 ? 5.19801 -32.49637 8.37974 1.000 31.83791 105 VAL B C 1
ATOM 500 O O . VAL A 1 65 ? 5.26224 -33.67588 8.00869 1.000 30.16367 105 VAL B O 1
ATOM 504 N N . LEU A 1 66 ? 5.73667 -31.51342 7.71341 1.000 25.16836 106 LEU B N 1
ATOM 505 C CA . LEU A 1 66 ? 6.15875 -31.64821 6.32786 1.000 26.50829 106 LEU B CA 1
ATOM 506 C C . LEU A 1 66 ? 7.67216 -31.59022 6.19051 1.000 29.94731 106 LEU B C 1
ATOM 507 O O . LEU A 1 66 ? 8.34800 -30.89115 6.95325 1.000 39.34275 106 LEU B O 1
ATOM 512 N N . PRO A 1 67 ? 8.23230 -32.30561 5.21905 1.000 25.89696 107 PRO B N 1
ATOM 513 C CA . PRO A 1 67 ? 9.62828 -32.08952 4.85111 1.000 23.21065 107 PRO B CA 1
ATOM 514 C C . PRO A 1 67 ? 9.82348 -30.68324 4.29733 1.000 29.47562 107 PRO B C 1
ATOM 515 O O . PRO A 1 67 ? 8.87156 -29.94644 4.03476 1.000 28.89336 107 PRO B O 1
ATOM 519 N N . ALA A 1 68 ? 11.09116 -30.29710 4.14662 1.000 34.93723 108 ALA B N 1
ATOM 520 C CA . ALA A 1 68 ? 11.43869 -29.05971 3.44840 1.000 33.65794 108 ALA B CA 1
ATOM 521 C C . ALA A 1 68 ? 12.46573 -29.35598 2.35313 1.000 35.89699 108 ALA B C 1
ATOM 522 O O . ALA A 1 68 ? 12.08840 -29.54686 1.19555 1.000 32.87945 108 ALA B O 1
ATOM 524 N N . ASN A 1 69 ? 13.75116 -29.42322 2.70890 1.000 18.96908 109 ASN B N 1
ATOM 525 C CA . ASN A 1 69 ? 14.79409 -29.76596 1.75462 1.000 20.90330 109 ASN B CA 1
ATOM 526 C C . ASN A 1 69 ? 14.72015 -31.24872 1.39373 1.000 29.62155 109 ASN B C 1
ATOM 527 O O . ASN A 1 69 ? 14.93199 -32.10243 2.26707 1.000 19.24076 109 ASN B O 1
ATOM 532 N N . PRO A 1 70 ? 14.45121 -31.60141 0.12817 1.000 28.77244 110 PRO B N 1
ATOM 533 C CA . PRO A 1 70 ? 14.27869 -33.02455 -0.22245 1.000 25.27017 110 PRO B CA 1
ATOM 534 C C . PRO A 1 70 ? 15.53485 -33.85076 -0.06718 1.000 28.24612 110 PRO B C 1
ATOM 535 O O . PRO A 1 70 ? 15.43366 -35.07702 0.04579 1.000 41.35421 110 PRO B O 1
ATOM 539 N N . ASP A 1 71 ? 16.70950 -33.22852 -0.05666 1.000 24.88503 111 ASP B N 1
ATOM 540 C CA . ASP A 1 71 ? 17.95125 -33.97182 0.07989 1.000 29.70665 111 ASP B CA 1
ATOM 541 C C . ASP A 1 71 ? 18.24349 -34.39646 1.51759 1.000 30.68712 111 ASP B C 1
ATOM 542 O O . ASP A 1 71 ? 19.03465 -35.32404 1.71248 1.000 34.90660 111 ASP B O 1
ATOM 547 N N . ASN A 1 72 ? 17.63914 -33.73076 2.51604 1.000 27.24000 112 ASN B N 1
ATOM 548 C CA . ASN A 1 72 ? 17.83520 -34.01042 3.94029 1.000 28.15392 112 ASN B CA 1
ATOM 549 C C . ASN A 1 72 ? 16.59945 -34.53287 4.66471 1.000 30.15318 112 ASN B C 1
ATOM 550 O O . ASN A 1 72 ? 16.73557 -34.98745 5.80317 1.000 33.57705 112 ASN B O 1
ATOM 555 N N . THR A 1 73 ? 15.39469 -34.40636 4.09421 1.000 24.48031 113 THR B N 1
ATOM 556 C CA . THR A 1 73 ? 14.15870 -34.65708 4.83554 1.000 24.39488 113 THR B CA 1
ATOM 557 C C . THR A 1 73 ? 13.15026 -35.35613 3.93111 1.000 26.32673 113 THR B C 1
ATOM 558 O O . THR A 1 73 ? 13.16350 -35.18647 2.71014 1.000 33.08227 113 THR B O 1
ATOM 562 N N . LEU A 1 74 ? 12.26602 -36.14208 4.53102 1.000 22.55531 114 LEU B N 1
ATOM 563 C CA . LEU A 1 74 ? 11.33268 -36.93125 3.74080 1.000 21.34468 114 LEU B CA 1
ATOM 564 C C . LEU A 1 74 ? 10.16348 -37.34045 4.63084 1.000 31.30818 114 LEU B C 1
ATOM 565 O O . LEU A 1 74 ? 10.30006 -37.36911 5.86233 1.000 24.28570 114 LEU B O 1
ATOM 570 N N . PRO A 1 75 ? 9.00410 -37.67085 4.04026 1.000 31.37729 115 PRO B N 1
ATOM 571 C CA . PRO A 1 75 ? 7.87060 -38.13241 4.85517 1.000 25.62081 115 PRO B CA 1
ATOM 572 C C . PRO A 1 75 ? 8.17084 -39.44283 5.55962 1.000 24.17260 115 PRO B C 1
ATOM 573 O O . PRO A 1 75 ? 8.99050 -40.24917 5.11380 1.000 28.00087 115 PRO B O 1
ATOM 577 N N . PHE A 1 76 ? 7.49085 -39.64893 6.67873 1.000 30.39622 116 PHE B N 1
ATOM 578 C CA . PHE A 1 76 ? 7.43950 -40.94382 7.32996 1.000 29.44897 116 PHE B CA 1
ATOM 579 C C . PHE A 1 76 ? 6.08210 -41.60315 7.14499 1.000 30.60062 116 PHE B C 1
ATOM 580 O O . PHE A 1 76 ? 6.01368 -42.75880 6.70910 1.000 30.06902 116 PHE B O 1
ATOM 588 N N . LEU A 1 77 ? 4.99569 -40.88692 7.45358 1.000 29.73949 117 LEU B N 1
ATOM 589 C CA . LEU A 1 77 ? 3.62527 -41.37438 7.25496 1.000 33.98620 117 LEU B CA 1
ATOM 590 C C . LEU A 1 77 ? 2.85369 -40.37645 6.39002 1.000 33.32835 117 LEU B C 1
ATOM 591 O O . LEU A 1 77 ? 2.61513 -39.23638 6.81090 1.000 34.95992 117 LEU B O 1
ATOM 596 N N . ILE A 1 78 ? 2.47984 -40.80241 5.17776 1.000 30.40618 118 ILE B N 1
ATOM 597 C CA . ILE A 1 78 ? 1.57522 -40.06144 4.29885 1.000 29.89420 118 ILE B CA 1
ATOM 598 C C . ILE A 1 78 ? 0.19566 -40.71772 4.37151 1.000 29.00477 118 ILE B C 1
ATOM 599 O O . ILE A 1 78 ? 0.07342 -41.94134 4.24828 1.000 40.59913 118 ILE B O 1
ATOM 604 N N . GLY A 1 79 ? -0.84527 -39.91725 4.58860 1.000 30.64219 119 GLY B N 1
ATOM 605 C CA . GLY A 1 79 ? -2.20379 -40.43876 4.61446 1.000 37.80610 119 GLY B CA 1
ATOM 606 C C . GLY A 1 79 ? -2.81263 -40.64670 3.21826 1.000 36.40199 119 GLY B C 1
ATOM 607 O O . GLY A 1 79 ? -2.24333 -40.28789 2.18576 1.000 33.06972 119 GLY B O 1
ATOM 608 N N . ASP A 1 80 ? -4.00894 -41.24556 3.19935 1.000 35.36882 120 ASP B N 1
ATOM 609 C CA . ASP A 1 80 ? -4.62622 -41.59473 1.92020 1.000 39.88893 120 ASP B CA 1
ATOM 610 C C . ASP A 1 80 ? -5.03219 -40.36714 1.12196 1.000 41.28310 120 ASP B C 1
ATOM 611 O O . ASP A 1 80 ? -5.11953 -40.44098 -0.11391 1.000 42.23997 120 ASP B O 1
ATOM 616 N N . LYS A 1 81 ? -5.26867 -39.24220 1.79353 1.000 34.88117 121 LYS B N 1
ATOM 617 C CA . LYS A 1 81 ? -5.48165 -37.97458 1.11721 1.000 26.98937 121 LYS B CA 1
ATOM 618 C C . LYS A 1 81 ? -4.18184 -37.23832 0.81689 1.000 30.10136 121 LYS B C 1
ATOM 619 O O . LYS A 1 81 ? -4.22660 -36.10710 0.32120 1.000 39.67859 121 LYS B O 1
ATOM 625 N N . GLY A 1 82 ? -3.03015 -37.86238 1.07535 1.000 31.26700 122 GLY B N 1
ATOM 626 C CA . GLY A 1 82 ? -1.74962 -37.28349 0.71689 1.000 21.17812 122 GLY B CA 1
ATOM 627 C C . GLY A 1 82 ? -1.23392 -36.22085 1.65844 1.000 28.72404 122 GLY B C 1
ATOM 628 O O . GLY A 1 82 ? -0.36839 -35.43338 1.27052 1.000 27.77665 122 GLY B O 1
ATOM 629 N N . ARG A 1 83 ? -1.74897 -36.15830 2.87920 1.000 32.71091 123 ARG B N 1
ATOM 630 C CA . ARG A 1 83 ? -1.23033 -35.24617 3.88636 1.000 35.95271 123 ARG B CA 1
ATOM 631 C C . ARG A 1 83 ? -0.11054 -35.94677 4.63926 1.000 33.84596 123 ARG B C 1
ATOM 632 O O . ARG A 1 83 ? -0.23792 -37.12805 4.98730 1.000 27.57243 123 ARG B O 1
ATOM 640 N N . VAL A 1 84 ? 0.99409 -35.23366 4.84941 1.000 20.55074 124 VAL B N 1
ATOM 641 C CA . VAL A 1 84 ? 2.14975 -35.79502 5.54336 1.000 29.18181 124 VAL B CA 1
ATOM 642 C C . VAL A 1 84 ? 1.91091 -35.66723 7.04739 1.000 25.58749 124 VAL B C 1
ATOM 643 O O . VAL A 1 84 ? 1.98504 -34.57250 7.60885 1.000 20.40485 124 VAL B O 1
ATOM 647 N N . LEU A 1 85 ? 1.62407 -36.79607 7.69652 1.000 24.64308 125 LEU B N 1
ATOM 648 C CA . LEU A 1 85 ? 1.34346 -36.85675 9.12004 1.000 30.25372 125 LEU B CA 1
ATOM 649 C C . LEU A 1 85 ? 2.58683 -36.97423 10.00162 1.000 30.52290 125 LEU B C 1
ATOM 650 O O . LEU A 1 85 ? 2.48258 -36.73295 11.21086 1.000 35.25999 125 LEU B O 1
ATOM 655 N N . ALA A 1 86 ? 3.74940 -37.33442 9.44057 1.000 28.66258 126 ALA B N 1
ATOM 656 C CA . ALA A 1 86 ? 5.00878 -37.40450 10.18227 1.000 23.82626 126 ALA B CA 1
ATOM 657 C C . ALA A 1 86 ? 6.18400 -37.41280 9.21054 1.000 26.88559 126 ALA B C 1
ATOM 658 O O . ALA A 1 86 ? 6.10908 -38.02244 8.14396 1.000 25.29338 126 ALA B O 1
ATOM 660 N N . SER A 1 87 ? 7.27540 -36.76088 9.60014 1.000 27.06952 127 SER B N 1
ATOM 661 C CA . SER A 1 87 ? 8.41009 -36.56688 8.70692 1.000 29.00487 127 SER B CA 1
ATOM 662 C C . SER A 1 87 ? 9.72734 -36.93536 9.38022 1.000 26.79448 127 SER B C 1
ATOM 663 O O . SER A 1 87 ? 9.93114 -36.70539 10.58254 1.000 22.11573 127 SER B O 1
ATOM 666 N N . LEU A 1 88 ? 10.60986 -37.51704 8.57978 1.000 28.31116 128 LEU B N 1
ATOM 667 C CA . LEU A 1 88 ? 11.96812 -37.85025 8.97121 1.000 24.12220 128 LEU B CA 1
ATOM 668 C C . LEU A 1 88 ? 12.91000 -36.70775 8.62224 1.000 27.33326 128 LEU B C 1
ATOM 669 O O . LEU A 1 88 ? 12.83756 -36.13786 7.52873 1.000 28.63365 128 LEU B O 1
ATOM 674 N N . SER A 1 89 ? 13.81046 -36.37945 9.53892 1.000 22.09540 129 SER B N 1
ATOM 675 C CA . SER A 1 89 ? 14.86363 -35.43624 9.20552 1.000 25.80082 129 SER B CA 1
ATOM 676 C C . SER A 1 89 ? 16.25125 -36.04849 9.36503 1.000 31.64462 129 SER B C 1
ATOM 677 O O . SER A 1 89 ? 16.52034 -36.77016 10.32826 1.000 32.53409 129 SER B O 1
ATOM 680 N N . LEU A 1 90 ? 17.13327 -35.72591 8.41436 1.000 35.11590 130 LEU B N 1
ATOM 681 C CA . LEU A 1 90 ? 18.57326 -35.97151 8.49182 1.000 29.19743 130 LEU B CA 1
ATOM 682 C C . LEU A 1 90 ? 19.33186 -34.67147 8.28209 1.000 30.44035 130 LEU B C 1
ATOM 683 O O . LEU A 1 90 ? 20.45005 -34.67957 7.77367 1.000 34.32344 130 LEU B O 1
ATOM 688 N N . GLU A 1 91 ? 18.70708 -33.55093 8.64676 1.000 30.16892 131 GLU B N 1
ATOM 689 C CA . GLU A 1 91 ? 19.33008 -32.23775 8.57037 1.000 29.44946 131 GLU B CA 1
ATOM 690 C C . GLU A 1 91 ? 20.68739 -32.21431 9.27772 1.000 34.89767 131 GLU B C 1
ATOM 691 O O . GLU A 1 91 ? 20.85514 -32.76600 10.37442 1.000 29.99619 131 GLU B O 1
ATOM 697 N N . ALA A 1 92 ? 21.66331 -31.56914 8.63082 1.000 33.35953 132 ALA B N 1
ATOM 698 C CA . ALA A 1 92 ? 22.97980 -31.33592 9.22237 1.000 27.47543 132 ALA B CA 1
ATOM 699 C C . ALA A 1 92 ? 23.61126 -32.63096 9.72700 1.000 29.22893 132 ALA B C 1
ATOM 700 O O . ALA A 1 92 ? 24.28118 -32.64934 10.75879 1.000 26.86967 132 ALA B O 1
ATOM 702 N N . GLY A 1 93 ? 23.36722 -33.73251 9.01491 1.000 26.36761 133 GLY B N 1
ATOM 703 C CA . GLY A 1 93 ? 23.94310 -35.01172 9.38165 1.000 31.31435 133 GLY B CA 1
ATOM 704 C C . GLY A 1 93 ? 23.36819 -35.67329 10.62284 1.000 35.21264 133 GLY B C 1
ATOM 705 O O . GLY A 1 93 ? 23.86269 -36.73313 11.02690 1.000 35.33873 133 GLY B O 1
ATOM 706 N N . GLY A 1 94 ? 22.34325 -35.09591 11.24218 1.000 28.62387 134 GLY B N 1
ATOM 707 C CA . GLY A 1 94 ? 21.72770 -35.67829 12.41389 1.000 31.72368 134 GLY B CA 1
ATOM 708 C C . GLY A 1 94 ? 20.58076 -36.60399 12.04857 1.000 24.26604 134 GLY B C 1
ATOM 709 O O . GLY A 1 94 ? 20.37259 -36.96328 10.89034 1.000 28.51307 134 GLY B O 1
ATOM 710 N N . ARG A 1 95 ? 19.82814 -37.00057 13.07156 1.000 24.65981 135 ARG B N 1
ATOM 711 C CA . ARG A 1 95 ? 18.67705 -37.88542 12.91277 1.000 30.46582 135 ARG B CA 1
ATOM 712 C C . ARG A 1 95 ? 17.51748 -37.36101 13.74840 1.000 28.33134 135 ARG B C 1
ATOM 713 O O . ARG A 1 95 ? 17.67180 -37.11335 14.95264 1.000 20.32386 135 ARG B O 1
ATOM 721 N N . GLY A 1 96 ? 16.36796 -37.17047 13.10837 1.000 23.93585 136 GLY B N 1
ATOM 722 C CA . GLY A 1 96 ? 15.21688 -36.61490 13.79595 1.000 20.21278 136 GLY B CA 1
ATOM 723 C C . GLY A 1 96 ? 13.92422 -37.16309 13.23443 1.000 24.89158 136 GLY B C 1
ATOM 724 O O . GLY A 1 96 ? 13.85751 -37.61409 12.08398 1.000 20.30519 136 GLY B O 1
ATOM 725 N N . LEU A 1 97 ? 12.88406 -37.11227 14.06878 1.000 20.38448 137 LEU B N 1
ATOM 726 C CA . LEU A 1 97 ? 11.56962 -37.58514 13.66844 1.000 22.51838 137 LEU B CA 1
ATOM 727 C C . LEU A 1 97 ? 10.51551 -36.71758 14.32823 1.000 28.66044 137 LEU B C 1
ATOM 728 O O . LEU A 1 97 ? 10.58404 -36.48005 15.54015 1.000 27.52572 137 LEU B O 1
ATOM 733 N N . ALA A 1 98 ? 9.52704 -36.28122 13.54195 1.000 20.37496 138 ALA B N 1
ATOM 734 C CA . ALA A 1 98 ? 8.49577 -35.36693 14.02738 1.000 34.65361 138 ALA B CA 1
ATOM 735 C C . ALA A 1 98 ? 7.10261 -35.90806 13.71861 1.000 30.30789 138 ALA B C 1
ATOM 736 O O . ALA A 1 98 ? 6.80424 -36.23842 12.56786 1.000 28.97244 138 ALA B O 1
ATOM 738 N N . TYR A 1 99 ? 6.25510 -35.97043 14.74876 1.000 33.91861 139 TYR B N 1
ATOM 739 C CA . TYR A 1 99 ? 4.86003 -36.38880 14.64987 1.000 31.68142 139 TYR B CA 1
ATOM 740 C C . TYR A 1 99 ? 3.92137 -35.19306 14.84153 1.000 36.71748 139 TYR B C 1
ATOM 741 O O . TYR A 1 99 ? 4.14816 -34.33649 15.70438 1.000 33.24326 139 TYR B O 1
ATOM 750 N N . GLY A 1 100 ? 2.84428 -35.15365 14.06223 1.000 35.56570 140 GLY B N 1
ATOM 751 C CA . GLY A 1 100 ? 1.86618 -34.10000 14.20501 1.000 31.93760 140 GLY B CA 1
ATOM 752 C C . GLY A 1 100 ? 0.89164 -34.25836 15.34943 1.000 35.17789 140 GLY B C 1
ATOM 753 O O . GLY A 1 100 ? -0.04123 -33.46312 15.46773 1.000 42.72741 140 GLY B O 1
ATOM 754 N N . THR A 1 101 ? 1.05614 -35.28448 16.17853 1.000 34.77756 141 THR B N 1
ATOM 755 C CA . THR A 1 101 ? 0.32659 -35.43303 17.43252 1.000 32.88969 141 THR B CA 1
ATOM 756 C C . THR A 1 101 ? 1.25622 -36.17306 18.38621 1.000 33.17337 141 THR B C 1
ATOM 757 O O . THR A 1 101 ? 2.30873 -36.66929 17.98132 1.000 45.75745 141 THR B O 1
ATOM 761 N N . ASN A 1 102 ? 0.88175 -36.23702 19.66501 1.000 30.11853 142 ASN B N 1
ATOM 762 C CA . ASN A 1 102 ? 1.69287 -36.95382 20.66167 1.000 26.76078 142 ASN B CA 1
ATOM 763 C C . ASN A 1 102 ? 1.34929 -38.43027 20.56082 1.000 29.54675 142 ASN B C 1
ATOM 764 O O . ASN A 1 102 ? 0.56852 -38.98273 21.34334 1.000 36.29972 142 ASN B O 1
ATOM 769 N N . VAL A 1 103 ? 1.96588 -39.08224 19.57490 1.000 36.55406 143 VAL B N 1
ATOM 770 C CA . VAL A 1 103 ? 1.72060 -40.49960 19.36600 1.000 33.71966 143 VAL B CA 1
ATOM 771 C C . VAL A 1 103 ? 2.14674 -41.34089 20.57311 1.000 30.61628 143 VAL B C 1
ATOM 772 O O . VAL A 1 103 ? 1.67778 -42.47221 20.72740 1.000 33.65502 143 VAL B O 1
ATOM 776 N N . LEU A 1 104 ? 2.99145 -40.79940 21.46455 1.000 29.93026 144 LEU B N 1
ATOM 777 C CA . LEU A 1 104 ? 3.51434 -41.60735 22.56514 1.000 31.68802 144 LEU B CA 1
ATOM 778 C C . LEU A 1 104 ? 2.44323 -41.93261 23.60123 1.000 36.82837 144 LEU B C 1
ATOM 779 O O . LEU A 1 104 ? 2.52988 -42.96263 24.27810 1.000 45.21243 144 LEU B O 1
ATOM 784 N N . THR A 1 105 ? 1.42987 -41.09048 23.73093 1.000 36.98492 145 THR B N 1
ATOM 785 C CA . THR A 1 105 ? 0.32136 -41.35994 24.63077 1.000 38.69087 145 THR B CA 1
ATOM 786 C C . THR A 1 105 ? -0.77568 -42.17910 23.98307 1.000 42.65534 145 THR B C 1
ATOM 787 O O . THR A 1 105 ? -1.81880 -42.37383 24.60838 1.000 45.97653 145 THR B O 1
ATOM 791 N N . GLN A 1 106 ? -0.58109 -42.65274 22.75169 1.000 42.62642 146 GLN B N 1
ATOM 792 C CA . GLN A 1 106 ? -1.60899 -43.41933 22.06183 1.000 39.00705 146 GLN B CA 1
ATOM 793 C C . GLN A 1 106 ? -1.16763 -44.82219 21.66041 1.000 43.98503 146 GLN B C 1
ATOM 794 O O . GLN A 1 106 ? -1.94798 -45.54365 21.01176 1.000 38.50041 146 GLN B O 1
ATOM 800 N N . LEU A 1 107 ? 0.04923 -45.23542 22.02726 1.000 34.58602 147 LEU B N 1
ATOM 801 C CA . LEU A 1 107 ? 0.52878 -46.55581 21.64907 1.000 32.49020 147 LEU B CA 1
ATOM 802 C C . LEU A 1 107 ? -0.17751 -47.67805 22.40716 1.000 35.33461 147 LEU B C 1
ATOM 803 O O . LEU A 1 107 ? -0.20033 -48.81671 21.92774 1.000 44.09430 147 LEU B O 1
ATOM 808 N N . SER A 1 108 ? -0.74395 -47.39949 23.57489 1.000 36.96941 148 SER B N 1
ATOM 809 C CA . SER A 1 108 ? -1.52658 -48.38949 24.30485 1.000 49.58508 148 SER B CA 1
ATOM 810 C C . SER A 1 108 ? -3.02436 -48.31483 23.99136 1.000 53.49688 148 SER B C 1
ATOM 811 O O . SER A 1 108 ? -3.83085 -48.86121 24.74657 1.000 61.04351 148 SER B O 1
ATOM 814 N N . GLY A 1 109 ? -3.41255 -47.65224 22.90374 1.000 46.83981 149 GLY B N 1
ATOM 815 C CA . GLY A 1 109 ? -4.81555 -47.48461 22.59180 1.000 33.65079 149 GLY B CA 1
ATOM 816 C C . GLY A 1 109 ? -5.08292 -47.18016 21.13573 1.000 24.85895 149 GLY B C 1
ATOM 817 O O . GLY A 1 109 ? -5.01740 -48.07200 20.28337 1.000 32.52595 149 GLY B O 1
ATOM 818 N N . THR A 1 110 ? -5.37699 -45.91882 20.82969 1.000 24.55332 150 THR B N 1
ATOM 819 C CA . THR A 1 110 ? -5.91752 -45.60377 19.51449 1.000 41.74430 150 THR B CA 1
ATOM 820 C C . THR A 1 110 ? -4.91681 -45.85327 18.39197 1.000 43.98492 150 THR B C 1
ATOM 821 O O . THR A 1 110 ? -5.31691 -45.95027 17.22890 1.000 46.94439 150 THR B O 1
ATOM 825 N N . ASN A 1 111 ? -3.63724 -45.98056 18.70877 1.000 40.40677 151 ASN B N 1
ATOM 826 C CA . ASN A 1 111 ? -2.62070 -46.23723 17.70305 1.000 38.92167 151 ASN B CA 1
ATOM 827 C C . ASN A 1 111 ? -1.70585 -47.36455 18.16070 1.000 40.74605 151 ASN B C 1
ATOM 828 O O . ASN A 1 111 ? -0.49324 -47.35224 17.91588 1.000 35.22887 151 ASN B O 1
ATOM 833 N N . ALA A 1 112 ? -2.28980 -48.35145 18.85122 1.000 40.03660 152 ALA B N 1
ATOM 834 C CA . ALA A 1 112 ? -1.53449 -49.52852 19.26953 1.000 39.62831 152 ALA B CA 1
ATOM 835 C C . ALA A 1 112 ? -0.82960 -50.18070 18.09079 1.000 36.58449 152 ALA B C 1
ATOM 836 O O . ALA A 1 112 ? 0.30595 -50.65279 18.21708 1.000 38.01628 152 ALA B O 1
ATOM 838 N N . ALA A 1 113 ? -1.48312 -50.19554 16.92663 1.000 28.68204 153 ALA B N 1
ATOM 839 C CA . ALA A 1 113 ? -0.92413 -50.87565 15.76803 1.000 27.16431 153 ALA B CA 1
ATOM 840 C C . ALA A 1 113 ? 0.35019 -50.20015 15.25254 1.000 38.67088 153 ALA B C 1
ATOM 841 O O . ALA A 1 113 ? 1.13161 -50.83678 14.53999 1.000 30.14938 153 ALA B O 1
ATOM 843 N N . HIS A 1 114 ? 0.58192 -48.93294 15.59311 1.000 39.32133 154 HIS B N 1
ATOM 844 C CA . HIS A 1 114 ? 1.79127 -48.24602 15.16747 1.000 36.36705 154 HIS B CA 1
ATOM 845 C C . HIS A 1 114 ? 2.97733 -48.54500 16.06691 1.000 35.45440 154 HIS B C 1
ATOM 846 O O . HIS A 1 114 ? 4.10657 -48.21249 15.69223 1.000 34.47986 154 HIS B O 1
ATOM 853 N N . ALA A 1 115 ? 2.74551 -49.16121 17.23099 1.000 31.50642 155 ALA B N 1
ATOM 854 C CA . ALA A 1 115 ? 3.81981 -49.31787 18.21253 1.000 34.61723 155 ALA B CA 1
ATOM 855 C C . ALA A 1 115 ? 5.04506 -50.03893 17.66707 1.000 33.47638 155 ALA B C 1
ATOM 856 O O . ALA A 1 115 ? 6.16509 -49.56857 17.92536 1.000 32.03099 155 ALA B O 1
ATOM 858 N N . PRO A 1 116 ? 4.93100 -51.16424 16.93609 1.000 33.74293 156 PRO B N 1
ATOM 859 C CA . PRO A 1 116 ? 6.16127 -51.83012 16.44455 1.000 30.08955 156 PRO B CA 1
ATOM 860 C C . PRO A 1 116 ? 6.96210 -50.98653 15.47638 1.000 26.57833 156 PRO B C 1
ATOM 861 O O . PRO A 1 116 ? 8.20090 -51.01210 15.50805 1.000 34.18120 156 PRO B O 1
ATOM 865 N N . LEU A 1 117 ? 6.28311 -50.25473 14.59448 1.000 24.71020 157 LEU B N 1
ATOM 866 C CA . LEU A 1 117 ? 6.98131 -49.37189 13.66744 1.000 26.94788 157 LEU B CA 1
ATOM 867 C C . LEU A 1 117 ? 7.62050 -48.21438 14.40733 1.000 32.73405 157 LEU B C 1
ATOM 868 O O . LEU A 1 117 ? 8.64324 -47.68465 13.95723 1.000 30.74961 157 LEU B O 1
ATOM 873 N N . LEU A 1 118 ? 7.04292 -47.81244 15.54890 1.000 24.50134 158 LEU B N 1
ATOM 874 C CA . LEU A 1 118 ? 7.66522 -46.74769 16.32179 1.000 27.01830 158 LEU B CA 1
ATOM 875 C C . LEU A 1 118 ? 8.91332 -47.25985 17.02206 1.000 28.73436 158 LEU B C 1
ATOM 876 O O . LEU A 1 118 ? 9.90263 -46.52788 17.16002 1.000 30.54825 158 LEU B O 1
ATOM 881 N N . LYS A 1 119 ? 8.88200 -48.51905 17.46280 1.000 23.81140 159 LYS B N 1
ATOM 882 C CA . LYS A 1 119 ? 10.07337 -49.13812 18.02426 1.000 27.26227 159 LYS B CA 1
ATOM 883 C C . LYS A 1 119 ? 11.23294 -49.05023 17.04364 1.000 28.92721 159 LYS B C 1
ATOM 884 O O . LYS A 1 119 ? 12.33660 -48.61070 17.39815 1.000 24.86326 159 LYS B O 1
ATOM 890 N N . ARG A 1 120 ? 10.98297 -49.44335 15.79299 1.000 23.04199 160 ARG B N 1
ATOM 891 C CA . ARG A 1 120 ? 12.01764 -49.38393 14.77127 1.000 25.27026 160 ARG B CA 1
ATOM 892 C C . ARG A 1 120 ? 12.47071 -47.94915 14.52646 1.000 26.19151 160 ARG B C 1
ATOM 893 O O . ARG A 1 120 ? 13.66914 -47.69612 14.34443 1.000 26.89752 160 ARG B O 1
ATOM 901 N N . ALA A 1 121 ? 11.53820 -46.98848 14.56500 1.000 25.89381 161 ALA B N 1
ATOM 902 C CA . ALA A 1 121 ? 11.92263 -45.58520 14.39502 1.000 24.01956 161 ALA B CA 1
ATOM 903 C C . ALA A 1 121 ? 12.82936 -45.10887 15.52407 1.000 25.07672 161 ALA B C 1
ATOM 904 O O . ALA A 1 121 ? 13.82394 -44.40737 15.28416 1.000 25.71442 161 ALA B O 1
ATOM 906 N N . VAL A 1 122 ? 12.50288 -45.45871 16.76912 1.000 24.92508 162 VAL B N 1
ATOM 907 C CA . VAL A 1 122 ? 13.40075 -45.06794 17.84619 1.000 22.68318 162 VAL B CA 1
ATOM 908 C C . VAL A 1 122 ? 14.75063 -45.76400 17.68603 1.000 22.20665 162 VAL B C 1
ATOM 909 O O . VAL A 1 122 ? 15.80640 -45.13043 17.78517 1.000 26.33985 162 VAL B O 1
ATOM 913 N N . GLN A 1 123 ? 14.74384 -47.06067 17.38348 1.000 22.44999 163 GLN B N 1
ATOM 914 C CA . GLN A 1 123 ? 16.00554 -47.74535 17.14242 1.000 22.51930 163 GLN B CA 1
ATOM 915 C C . GLN A 1 123 ? 16.80312 -47.04504 16.03953 1.000 30.43589 163 GLN B C 1
ATOM 916 O O . GLN A 1 123 ? 18.01280 -46.84589 16.17074 1.000 33.47283 163 GLN B O 1
ATOM 922 N N . TRP A 1 124 ? 16.14272 -46.62187 14.96344 1.000 27.29688 164 TRP B N 1
ATOM 923 C CA . TRP A 1 124 ? 16.85325 -45.83758 13.96193 1.000 21.80965 164 TRP B CA 1
ATOM 924 C C . TRP A 1 124 ? 17.31102 -44.50156 14.52998 1.000 21.58050 164 TRP B C 1
ATOM 925 O O . TRP A 1 124 ? 18.42430 -44.05265 14.24220 1.000 28.84581 164 TRP B O 1
ATOM 936 N N . LEU A 1 125 ? 16.47744 -43.84117 15.33250 1.000 21.54407 165 LEU B N 1
ATOM 937 C CA . LEU A 1 125 ? 16.93812 -42.60020 15.96026 1.000 27.30656 165 LEU B CA 1
ATOM 938 C C . LEU A 1 125 ? 18.18107 -42.83606 16.81658 1.000 26.27222 165 LEU B C 1
ATOM 939 O O . LEU A 1 125 ? 19.18879 -42.12260 16.68759 1.000 23.15317 165 LEU B O 1
ATOM 944 N N . VAL A 1 126 ? 18.12916 -43.84019 17.69761 1.000 21.71577 166 VAL B N 1
ATOM 945 C CA . VAL A 1 126 ? 19.16176 -43.96768 18.72318 1.000 21.82402 166 VAL B CA 1
ATOM 946 C C . VAL A 1 126 ? 20.46380 -44.48839 18.12173 1.000 28.65404 166 VAL B C 1
ATOM 947 O O . VAL A 1 126 ? 21.54353 -44.00120 18.45443 1.000 21.78212 166 VAL B O 1
ATOM 951 N N . ASN A 1 127 ? 20.38010 -45.44229 17.19004 1.000 30.19007 167 ASN B N 1
ATOM 952 C CA . ASN A 1 127 ? 21.53990 -46.13793 16.65921 1.000 31.39007 167 ASN B CA 1
ATOM 953 C C . ASN A 1 127 ? 21.81370 -45.88404 15.19100 1.000 36.43779 167 ASN B C 1
ATOM 954 O O . ASN A 1 127 ? 22.85308 -46.33418 14.69975 1.000 37.46750 167 ASN B O 1
ATOM 959 N N . GLY A 1 128 ? 20.92280 -45.20773 14.46949 1.000 34.99367 168 GLY B N 1
ATOM 960 C CA . GLY A 1 128 ? 21.07394 -45.10002 13.03324 1.000 26.85840 168 GLY B CA 1
ATOM 961 C C . GLY A 1 128 ? 20.79232 -46.37152 12.26173 1.000 33.55943 168 GLY B C 1
ATOM 962 O O . GLY A 1 128 ? 20.97725 -46.38784 11.03805 1.000 32.49755 168 GLY B O 1
ATOM 963 N N . ASP A 1 129 ? 20.35641 -47.43539 12.93857 1.000 34.85883 169 ASP B N 1
ATOM 964 C CA . ASP A 1 129 ? 20.01209 -48.70929 12.32059 1.000 27.98681 169 ASP B CA 1
ATOM 965 C C . ASP A 1 129 ? 18.64329 -49.10886 12.85668 1.000 28.98621 169 ASP B C 1
ATOM 966 O O . ASP A 1 129 ? 18.51093 -49.35430 14.06946 1.000 24.43981 169 ASP B O 1
ATOM 971 N N . PRO A 1 130 ? 17.60415 -49.19435 12.01853 1.000 27.50548 170 PRO B N 1
ATOM 972 C CA . PRO A 1 130 ? 16.26806 -49.54243 12.54134 1.000 30.86147 170 PRO B CA 1
ATOM 973 C C . PRO A 1 130 ? 16.20256 -50.92761 13.14295 1.000 38.29740 170 PRO B C 1
ATOM 974 O O . PRO A 1 130 ? 15.28317 -51.20292 13.93132 1.000 29.07887 170 PRO B O 1
ATOM 978 N N . GLY A 1 131 ? 17.15259 -51.80133 12.80086 1.000 38.96054 171 GLY B N 1
ATOM 979 C CA . GLY A 1 131 ? 17.19320 -53.14392 13.34455 1.000 41.12835 171 GLY B CA 1
ATOM 980 C C . GLY A 1 131 ? 18.24068 -53.42397 14.41353 1.000 33.08437 171 GLY B C 1
ATOM 981 O O . GLY A 1 131 ? 18.62588 -54.58104 14.59486 1.000 27.45509 171 GLY B O 1
ATOM 982 N N . ALA A 1 132 ? 18.69209 -52.40740 15.14825 1.000 28.21513 172 ALA B N 1
ATOM 983 C CA . ALA A 1 132 ? 19.66844 -52.58981 16.22530 1.000 28.50888 172 ALA B CA 1
ATOM 984 C C . ALA A 1 132 ? 19.04131 -52.19397 17.55135 1.000 28.41580 172 ALA B C 1
ATOM 985 O O . ALA A 1 132 ? 18.61421 -51.04698 17.71888 1.000 31.54327 172 ALA B O 1
ATOM 987 N N . ALA A 1 133 ? 19.03232 -53.12348 18.50475 1.000 29.10207 173 ALA B N 1
ATOM 988 C CA . ALA A 1 133 ? 18.42263 -52.86649 19.80471 1.000 32.95939 173 ALA B CA 1
ATOM 989 C C . ALA A 1 133 ? 18.94897 -51.58465 20.43599 1.000 31.24512 173 ALA B C 1
ATOM 990 O O . ALA A 1 133 ? 20.13028 -51.24371 20.31308 1.000 29.92250 173 ALA B O 1
ATOM 992 N N . THR A 1 134 ? 18.06656 -50.87589 21.12485 1.000 27.96463 174 THR B N 1
ATOM 993 C CA . THR A 1 134 ? 18.54097 -49.93938 22.12648 1.000 23.48869 174 THR B CA 1
ATOM 994 C C . THR A 1 134 ? 19.00429 -50.72110 23.35390 1.000 29.00686 174 THR B C 1
ATOM 995 O O . THR A 1 134 ? 18.60935 -51.87528 23.57487 1.000 30.53288 174 THR B O 1
ATOM 999 N N . ALA A 1 135 ? 19.91327 -50.11981 24.11059 1.000 38.69537 175 ALA B N 1
ATOM 1000 C CA . ALA A 1 135 ? 20.42514 -50.76369 25.31061 1.000 37.66116 175 ALA B CA 1
ATOM 1001 C C . ALA A 1 135 ? 19.43634 -50.57644 26.44062 1.000 39.54602 175 ALA B C 1
ATOM 1002 O O . ALA A 1 135 ? 18.73424 -49.56474 26.50483 1.000 49.25399 175 ALA B O 1
ATOM 1004 N N . LYS A 1 136 ? 19.38009 -51.56406 27.33168 1.000 37.93805 176 LYS B N 1
ATOM 1005 C CA . LYS A 1 136 ? 18.51838 -51.44994 28.50229 1.000 39.06916 176 LYS B CA 1
ATOM 1006 C C . LYS A 1 136 ? 18.82004 -50.15448 29.24941 1.000 37.81049 176 LYS B C 1
ATOM 1007 O O . LYS A 1 136 ? 19.97772 -49.74581 29.37736 1.000 38.78996 176 LYS B O 1
ATOM 1013 N N . ASP A 1 137 ? 17.75829 -49.47533 29.68216 1.000 37.56401 177 ASP B N 1
ATOM 1014 C CA . ASP A 1 137 ? 17.85659 -48.23479 30.45976 1.000 40.58040 177 ASP B CA 1
ATOM 1015 C C . ASP A 1 137 ? 18.58747 -47.11604 29.70317 1.000 36.35569 177 ASP B C 1
ATOM 1016 O O . ASP A 1 137 ? 19.16977 -46.21825 30.31354 1.000 35.72823 177 ASP B O 1
ATOM 1021 N N . PHE A 1 138 ? 18.54483 -47.12418 28.37224 1.000 33.18288 178 PHE B N 1
ATOM 1022 C CA . PHE A 1 138 ? 19.16204 -46.03246 27.63183 1.000 36.83772 178 PHE B CA 1
ATOM 1023 C C . PHE A 1 138 ? 18.54787 -44.69327 28.05187 1.000 27.73431 178 PHE B C 1
ATOM 1024 O O . PHE A 1 138 ? 17.37356 -44.60683 28.41131 1.000 31.06639 178 PHE B O 1
ATOM 1032 N N . LYS A 1 139 ? 19.37927 -43.65231 28.05269 1.000 29.69138 179 LYS B N 1
ATOM 1033 C CA . LYS A 1 139 ? 19.03799 -42.37573 28.67538 1.000 36.07684 179 LYS B CA 1
ATOM 1034 C C . LYS A 1 139 ? 18.21685 -41.49772 27.73496 1.000 31.45862 179 LYS B C 1
ATOM 1035 O O . LYS A 1 139 ? 18.67530 -41.14225 26.64546 1.000 35.27396 179 LYS B O 1
ATOM 1041 N N . VAL A 1 140 ? 17.00906 -41.13324 28.16150 1.000 28.83474 180 VAL B N 1
ATOM 1042 C CA . VAL A 1 140 ? 16.11228 -40.31091 27.36114 1.000 34.15706 180 VAL B CA 1
ATOM 1043 C C . VAL A 1 140 ? 15.80504 -39.03985 28.14125 1.000 39.17988 180 VAL B C 1
ATOM 1044 O O . VAL A 1 140 ? 15.31972 -39.10362 29.27877 1.000 33.82747 180 VAL B O 1
ATOM 1048 N N . SER A 1 141 ? 16.07398 -37.89035 27.53241 1.000 35.43142 181 SER B N 1
ATOM 1049 C CA . SER A 1 141 ? 15.69011 -36.60521 28.10104 1.000 31.54291 181 SER B CA 1
ATOM 1050 C C . SER A 1 141 ? 14.37201 -36.16105 27.48214 1.000 25.81774 181 SER B C 1
ATOM 1051 O O . SER A 1 141 ? 14.22854 -36.18577 26.25843 1.000 26.74988 181 SER B O 1
ATOM 1054 N N . VAL A 1 142 ? 13.41383 -35.75930 28.31649 1.000 29.08493 182 VAL B N 1
ATOM 1055 C CA . VAL A 1 142 ? 12.08055 -35.37091 27.85291 1.000 25.93643 182 VAL B CA 1
ATOM 1056 C C . VAL A 1 142 ? 11.84611 -33.90910 28.21527 1.000 28.62277 182 VAL B C 1
ATOM 1057 O O . VAL A 1 142 ? 11.80448 -33.55370 29.40005 1.000 31.89427 182 VAL B O 1
ATOM 1061 N N . VAL A 1 143 ? 11.68866 -33.06344 27.19740 1.000 28.55930 183 VAL B N 1
ATOM 1062 C CA . VAL A 1 143 ? 11.56002 -31.62478 27.38552 1.000 24.61196 183 VAL B CA 1
ATOM 1063 C C . VAL A 1 143 ? 10.28503 -31.14085 26.70275 1.000 30.20144 183 VAL B C 1
ATOM 1064 O O . VAL A 1 143 ? 10.01978 -31.48474 25.54434 1.000 33.14227 183 VAL B O 1
ATOM 1068 N N . GLY A 1 144 ? 9.50101 -30.34189 27.41768 1.000 27.05485 184 GLY B N 1
ATOM 1069 C CA . GLY A 1 144 ? 8.34074 -29.71838 26.83288 1.000 29.17504 184 GLY B CA 1
ATOM 1070 C C . GLY A 1 144 ? 7.11084 -30.58818 26.75840 1.000 27.43181 184 GLY B C 1
ATOM 1071 O O . GLY A 1 144 ? 6.10370 -30.15448 26.17431 1.000 20.76053 184 GLY B O 1
ATOM 1072 N N . VAL A 1 145 ? 7.16330 -31.80085 27.31948 1.000 21.18931 185 VAL B N 1
ATOM 1073 C CA . VAL A 1 145 ? 6.02253 -32.71034 27.36725 1.000 26.51003 185 VAL B CA 1
ATOM 1074 C C . VAL A 1 145 ? 6.19213 -33.59467 28.59354 1.000 31.23096 185 VAL B C 1
ATOM 1075 O O . VAL A 1 145 ? 7.30584 -33.77400 29.10438 1.000 37.45200 185 VAL B O 1
ATOM 1079 N N . ASP A 1 146 ? 5.07527 -34.13008 29.09150 1.000 28.60367 186 ASP B N 1
ATOM 1080 C CA . ASP A 1 146 ? 5.09326 -34.85850 30.36037 1.000 29.72154 186 ASP B CA 1
ATOM 1081 C C . ASP A 1 146 ? 6.01737 -36.06484 30.27521 1.000 37.42202 186 ASP B C 1
ATOM 1082 O O . ASP A 1 146 ? 5.83889 -36.93181 29.41301 1.000 40.12507 186 ASP B O 1
ATOM 1087 N N . LYS A 1 147 ? 6.99799 -36.12096 31.18418 1.000 40.86071 187 LYS B N 1
ATOM 1088 C CA . LYS A 1 147 ? 8.04929 -37.12653 31.08311 1.000 48.13531 187 LYS B CA 1
ATOM 1089 C C . LYS A 1 147 ? 7.50888 -38.52801 31.33912 1.000 54.04483 187 LYS B C 1
ATOM 1090 O O . LYS A 1 147 ? 7.88204 -39.48086 30.64284 1.000 60.08247 187 LYS B O 1
ATOM 1096 N N . THR A 1 148 ? 6.62610 -38.67549 32.32287 1.000 47.21041 188 THR B N 1
ATOM 1097 C CA . THR A 1 148 ? 6.11645 -40.00208 32.65053 1.000 47.15807 188 THR B CA 1
ATOM 1098 C C . THR A 1 148 ? 5.30607 -40.59224 31.49772 1.000 38.06455 188 THR B C 1
ATOM 1099 O O . THR A 1 148 ? 5.50765 -41.74985 31.11196 1.000 36.14229 188 THR B O 1
ATOM 1103 N N . ALA A 1 149 ? 4.39257 -39.81152 30.92507 1.000 36.92636 189 ALA B N 1
ATOM 1104 C CA . ALA A 1 149 ? 3.60627 -40.31329 29.80173 1.000 35.99819 189 ALA B CA 1
ATOM 1105 C C . ALA A 1 149 ? 4.49487 -40.66976 28.61839 1.000 37.65940 189 ALA B C 1
ATOM 1106 O O . ALA A 1 149 ? 4.24710 -41.66174 27.92449 1.000 40.34194 189 ALA B O 1
ATOM 1108 N N . ALA A 1 150 ? 5.53769 -39.87167 28.37429 1.000 33.04258 190 ALA B N 1
ATOM 1109 C CA . ALA A 1 150 ? 6.41537 -40.13536 27.23596 1.000 36.18183 190 ALA B CA 1
ATOM 1110 C C . ALA A 1 150 ? 7.23604 -41.40586 27.44024 1.000 37.33730 190 ALA B C 1
ATOM 1111 O O . ALA A 1 150 ? 7.33290 -42.23855 26.52961 1.000 33.88699 190 ALA B O 1
ATOM 1113 N N . LEU A 1 151 ? 7.81352 -41.58258 28.63430 1.000 30.53857 191 LEU B N 1
ATOM 1114 C CA . LEU A 1 151 ? 8.61743 -42.76634 28.90959 1.000 29.17474 191 LEU B CA 1
ATOM 1115 C C . LEU A 1 151 ? 7.77877 -44.04644 28.87183 1.000 32.70068 191 LEU B C 1
ATOM 1116 O O . LEU A 1 151 ? 8.19796 -45.04450 28.26990 1.000 35.21197 191 LEU B O 1
ATOM 1121 N N . ASN A 1 152 ? 6.59090 -44.03769 29.49654 1.000 29.38647 192 ASN B N 1
ATOM 1122 C CA . ASN A 1 152 ? 5.67568 -45.18199 29.39683 1.000 29.26394 192 ASN B CA 1
ATOM 1123 C C . ASN A 1 152 ? 5.21888 -45.40349 27.96606 1.000 28.72439 192 ASN B C 1
ATOM 1124 O O . ASN A 1 152 ? 5.01106 -46.55032 27.53729 1.000 33.39051 192 ASN B O 1
ATOM 1129 N N . GLY A 1 153 ? 5.00749 -44.31263 27.22454 1.000 31.04169 193 GLY B N 1
ATOM 1130 C CA . GLY A 1 153 ? 4.81413 -44.43685 25.78737 1.000 33.94491 193 GLY B CA 1
ATOM 1131 C C . GLY A 1 153 ? 5.89419 -45.28040 25.14227 1.000 39.92155 193 GLY B C 1
ATOM 1132 O O . GLY A 1 153 ? 5.60728 -46.23547 24.41837 1.000 47.31601 193 GLY B O 1
ATOM 1133 N N . LEU A 1 154 ? 7.15875 -44.96310 25.42536 1.000 39.38071 194 LEU B N 1
ATOM 1134 C CA . LEU A 1 154 ? 8.24295 -45.74648 24.83915 1.000 37.22192 194 LEU B CA 1
ATOM 1135 C C . LEU A 1 154 ? 8.27303 -47.15555 25.40846 1.000 36.36774 194 LEU B C 1
ATOM 1136 O O . LEU A 1 154 ? 8.64032 -48.09948 24.69938 1.000 35.88476 194 LEU B O 1
ATOM 1141 N N . LYS A 1 155 ? 7.90728 -47.31807 26.68506 1.000 38.62640 195 LYS B N 1
ATOM 1142 C CA . LYS A 1 155 ? 7.81641 -48.66245 27.24895 1.000 37.18016 195 LYS B CA 1
ATOM 1143 C C . LYS A 1 155 ? 6.68119 -49.45033 26.60854 1.000 37.56291 195 LYS B C 1
ATOM 1144 O O . LYS A 1 155 ? 6.80627 -50.66440 26.41388 1.000 38.41157 195 LYS B O 1
ATOM 1150 N N . SER A 1 156 ? 5.57281 -48.78490 26.26431 1.000 38.02984 196 SER B N 1
ATOM 1151 C CA . SER A 1 156 ? 4.50027 -49.47591 25.54806 1.000 39.66441 196 SER B CA 1
ATOM 1152 C C . SER A 1 156 ? 4.96035 -50.00373 24.18791 1.000 38.83743 196 SER B C 1
ATOM 1153 O O . SER A 1 156 ? 4.41252 -51.00028 23.69584 1.000 41.78090 196 SER B O 1
ATOM 1156 N N . ALA A 1 157 ? 5.94696 -49.35591 23.56321 1.000 31.40254 197 ALA B N 1
ATOM 1157 C CA . ALA A 1 157 ? 6.50618 -49.82245 22.29530 1.000 34.34614 197 ALA B CA 1
ATOM 1158 C C . ALA A 1 157 ? 7.49942 -50.96637 22.46343 1.000 33.73149 197 ALA B C 1
ATOM 1159 O O . ALA A 1 157 ? 8.07000 -51.42694 21.46833 1.000 34.68269 197 ALA B O 1
ATOM 1161 N N . GLY A 1 158 ? 7.73555 -51.43476 23.67913 1.000 32.22553 198 GLY B N 1
ATOM 1162 C CA . GLY A 1 158 ? 8.74050 -52.45696 23.88249 1.000 33.94067 198 GLY B CA 1
ATOM 1163 C C . GLY A 1 158 ? 10.15714 -51.95329 24.09709 1.000 37.52346 198 GLY B C 1
ATOM 1164 O O . GLY A 1 158 ? 11.09339 -52.76715 24.09799 1.000 34.11098 198 GLY B O 1
ATOM 1165 N N . LEU A 1 159 ? 10.35275 -50.64675 24.26798 1.000 34.01262 199 LEU B N 1
ATOM 1166 C CA . LEU A 1 159 ? 11.65468 -50.12424 24.65655 1.000 38.47074 199 LEU B CA 1
ATOM 1167 C C . LEU A 1 159 ? 11.79853 -50.13830 26.18428 1.000 41.15734 199 LEU B C 1
ATOM 1168 O O . LEU A 1 159 ? 10.83904 -50.36844 26.92845 1.000 41.76048 199 LEU B O 1
ATOM 1173 N N . GLN A 1 160 ? 13.02224 -49.89070 26.65061 1.000 31.62337 200 GLN B N 1
ATOM 1174 C CA . GLN A 1 160 ? 13.32059 -49.79256 28.07810 1.000 32.36457 200 GLN B CA 1
ATOM 1175 C C . GLN A 1 160 ? 14.13950 -48.54072 28.35168 1.000 32.30149 200 GLN B C 1
ATOM 1176 O O . GLN A 1 160 ? 15.29953 -48.62359 28.76625 1.000 34.96036 200 GLN B O 1
ATOM 1182 N N . PRO A 1 161 ? 13.55513 -47.36156 28.15929 1.000 32.79497 201 PRO B N 1
ATOM 1183 C CA . PRO A 1 161 ? 14.29176 -46.12593 28.43216 1.000 37.05878 201 PRO B CA 1
ATOM 1184 C C . PRO A 1 161 ? 14.47314 -45.91998 29.92781 1.000 45.52799 201 PRO B C 1
ATOM 1185 O O . PRO A 1 161 ? 13.71537 -46.43291 30.75162 1.000 44.64131 201 PRO B O 1
ATOM 1189 N N . ALA A 1 162 ? 15.50741 -45.16617 30.27651 1.000 48.21217 202 ALA B N 1
ATOM 1190 C CA . ALA A 1 162 ? 15.62171 -44.58400 31.60487 1.000 39.29455 202 ALA B CA 1
ATOM 1191 C C . ALA A 1 162 ? 15.62026 -43.07271 31.46583 1.000 45.73839 202 ALA B C 1
ATOM 1192 O O . ALA A 1 162 ? 16.13962 -42.51473 30.48723 1.000 51.76913 202 ALA B O 1
ATOM 1194 N N . ASP A 1 163 ? 15.02740 -42.42888 32.45777 1.000 39.17183 203 ASP B N 1
ATOM 1195 C CA . ASP A 1 163 ? 14.95128 -40.97882 32.51443 1.000 38.64667 203 ASP B CA 1
ATOM 1196 C C . ASP A 1 163 ? 16.35248 -40.37473 32.65080 1.000 40.63584 203 ASP B C 1
ATOM 1197 O O . ASP A 1 163 ? 17.03009 -40.57471 33.66675 1.000 41.39854 203 ASP B O 1
ATOM 1202 N N . ALA A 1 164 ? 16.78535 -39.63010 31.62639 1.000 39.60816 204 ALA B N 1
ATOM 1203 C CA . ALA A 1 164 ? 18.03680 -38.88525 31.71664 1.000 38.01174 204 ALA B CA 1
ATOM 1204 C C . ALA A 1 164 ? 18.07662 -37.93078 32.90911 1.000 40.55627 204 ALA B C 1
ATOM 1205 O O . ALA A 1 164 ? 19.16927 -37.58347 33.36723 1.000 43.57827 204 ALA B O 1
ATOM 1207 N N . ALA A 1 165 ? 16.91460 -37.48045 33.39894 1.000 46.88431 205 ALA B N 1
ATOM 1208 C CA . ALA A 1 165 ? 16.81592 -36.56247 34.53848 1.000 44.89959 205 ALA B CA 1
ATOM 1209 C C . ALA A 1 165 ? 17.60876 -35.27601 34.31345 1.000 43.53647 205 ALA B C 1
ATOM 1210 O O . ALA A 1 165 ? 18.24935 -34.75722 35.22918 1.000 50.60325 205 ALA B O 1
ATOM 1212 N N . CYS A 1 166 ? 17.55790 -34.75232 33.08972 1.000 36.85670 206 CYS B N 1
ATOM 1213 C CA . CYS A 1 166 ? 18.15166 -33.46389 32.75524 1.000 32.71966 206 CYS B CA 1
ATOM 1214 C C . CYS A 1 166 ? 17.61922 -33.02831 31.39129 1.000 29.64185 206 CYS B C 1
ATOM 1215 O O . CYS A 1 166 ? 17.09484 -33.83958 30.62113 1.000 28.53883 206 CYS B O 1
ATOM 1218 N N . ASN A 1 167 ? 17.79053 -31.73730 31.10019 1.000 23.55831 207 ASN B N 1
ATOM 1219 C CA . ASN A 1 167 ? 17.25406 -31.07826 29.90901 1.000 21.37494 207 ASN B CA 1
ATOM 1220 C C . ASN A 1 167 ? 18.32682 -31.07806 28.82725 1.000 38.34033 207 ASN B C 1
ATOM 1221 O O . ASN A 1 167 ? 19.19543 -30.20029 28.80164 1.000 39.48490 207 ASN B O 1
ATOM 1226 N N . ALA A 1 168 ? 18.26287 -32.04564 27.90983 1.000 35.73700 208 ALA B N 1
ATOM 1227 C CA . ALA A 1 168 ? 19.26552 -32.10831 26.85535 1.000 30.79803 208 ALA B CA 1
ATOM 1228 C C . ALA A 1 168 ? 19.04464 -31.06784 25.75709 1.000 31.43258 208 ALA B C 1
ATOM 1229 O O . ALA A 1 168 ? 19.89103 -30.94190 24.86000 1.000 29.40176 208 ALA B O 1
ATOM 1231 N N . LEU A 1 169 ? 17.94676 -30.30840 25.80620 1.000 26.09817 209 LEU B N 1
ATOM 1232 C CA . LEU A 1 169 ? 17.78519 -29.20258 24.86624 1.000 30.18029 209 LEU B CA 1
ATOM 1233 C C . LEU A 1 169 ? 18.71120 -28.03700 25.22321 1.000 37.37550 209 LEU B C 1
ATOM 1234 O O . LEU A 1 169 ? 19.48898 -27.56712 24.38356 1.000 40.00058 209 LEU B O 1
ATOM 1239 N N . THR A 1 170 ? 18.67398 -27.58196 26.47606 1.000 32.19897 210 THR B N 1
ATOM 1240 C CA . THR A 1 170 ? 19.43342 -26.40060 26.87020 1.000 31.97511 210 THR B CA 1
ATOM 1241 C C . THR A 1 170 ? 20.76894 -26.70526 27.54537 1.000 36.73333 210 THR B C 1
ATOM 1242 O O . THR A 1 170 ? 21.61762 -25.81346 27.61661 1.000 41.02852 210 THR B O 1
ATOM 1246 N N . ASP A 1 171 ? 20.97272 -27.91692 28.05312 1.000 31.82218 211 ASP B N 1
ATOM 1247 C CA . ASP A 1 171 ? 22.14125 -28.26640 28.86490 1.000 31.23436 211 ASP B CA 1
ATOM 1248 C C . ASP A 1 171 ? 23.03979 -29.15872 28.01295 1.000 30.19324 211 ASP B C 1
ATOM 1249 O O . ASP A 1 171 ? 22.76047 -30.34943 27.83557 1.000 31.02521 211 ASP B O 1
ATOM 1254 N N . ALA A 1 172 ? 24.14052 -28.57701 27.52065 1.000 36.05052 212 ALA B N 1
ATOM 1255 C CA . ALA A 1 172 ? 24.99670 -29.25181 26.54226 1.000 36.85936 212 ALA B CA 1
ATOM 1256 C C . ALA A 1 172 ? 25.54447 -30.57965 27.05965 1.000 37.37754 212 ALA B C 1
ATOM 1257 O O . ALA A 1 172 ? 25.69288 -31.54122 26.28730 1.000 33.61262 212 ALA B O 1
ATOM 1259 N N . SER A 1 173 ? 25.87086 -30.65287 28.35544 1.000 31.73609 213 SER B N 1
ATOM 1260 C CA . SER A 1 173 ? 26.47449 -31.87756 28.86779 1.000 34.40915 213 SER B CA 1
ATOM 1261 C C . SER A 1 173 ? 25.44184 -32.98871 29.02376 1.000 41.43483 213 SER B C 1
ATOM 1262 O O . SER A 1 173 ? 25.76979 -34.15820 28.79660 1.000 48.30364 213 SER B O 1
ATOM 1265 N N . CYS A 1 174 ? 24.19328 -32.64737 29.37793 1.000 40.73862 214 CYS B N 1
ATOM 1266 C CA . CYS A 1 174 ? 23.10367 -33.61811 29.29451 1.000 34.64793 214 CYS B CA 1
ATOM 1267 C C . CYS A 1 174 ? 22.98600 -34.18053 27.89042 1.000 32.43394 214 CYS B C 1
ATOM 1268 O O . CYS A 1 174 ? 22.75256 -35.38338 27.71658 1.000 33.74887 214 CYS B O 1
ATOM 1271 N N . ALA A 1 175 ? 23.13108 -33.31689 26.87621 1.000 31.70232 215 ALA B N 1
ATOM 1272 C CA . ALA A 1 175 ? 22.98159 -33.73771 25.48150 1.000 36.52727 215 ALA B CA 1
ATOM 1273 C C . ALA A 1 175 ? 24.05788 -34.73809 25.07253 1.000 40.64538 215 ALA B C 1
ATOM 1274 O O . ALA A 1 175 ? 23.78150 -35.67970 24.31728 1.000 41.61021 215 ALA B O 1
ATOM 1276 N N . SER A 1 176 ? 25.29151 -34.55349 25.55478 1.000 40.84492 216 SER B N 1
ATOM 1277 C CA . SER A 1 176 ? 26.37478 -35.45428 25.17727 1.000 42.44832 216 SER B CA 1
ATOM 1278 C C . SER A 1 176 ? 26.29255 -36.81787 25.86619 1.000 38.69953 216 SER B C 1
ATOM 1279 O O . SER A 1 176 ? 26.99624 -37.73962 25.44578 1.000 40.53565 216 SER B O 1
ATOM 1282 N N . THR A 1 177 ? 25.46093 -36.97816 26.90505 1.000 34.93282 217 THR B N 1
ATOM 1283 C CA . THR A 1 177 ? 25.25294 -38.28471 27.52439 1.000 39.31555 217 THR B CA 1
ATOM 1284 C C . THR A 1 177 ? 23.85559 -38.86112 27.31038 1.000 37.66111 217 THR B C 1
ATOM 1285 O O . THR A 1 177 ? 23.64718 -40.05373 27.57302 1.000 33.76011 217 THR B O 1
ATOM 1289 N N . SER A 1 178 ? 22.89625 -38.06035 26.85756 1.000 36.26884 218 SER B N 1
ATOM 1290 C CA . SER A 1 178 ? 21.60295 -38.60307 26.48989 1.000 35.31719 218 SER B CA 1
ATOM 1291 C C . SER A 1 178 ? 21.69874 -39.32135 25.15603 1.000 33.10737 218 SER B C 1
ATOM 1292 O O . SER A 1 178 ? 22.48924 -38.95882 24.27875 1.000 30.72025 218 SER B O 1
ATOM 1295 N N . LYS A 1 179 ? 20.89652 -40.36877 25.03476 1.000 27.33614 219 LYS B N 1
ATOM 1296 C CA . LYS A 1 179 ? 20.78866 -41.15463 23.82617 1.000 27.42292 219 LYS B CA 1
ATOM 1297 C C . LYS A 1 179 ? 19.66018 -40.66900 22.93281 1.000 34.51146 219 LYS B C 1
ATOM 1298 O O . LYS A 1 179 ? 19.70647 -40.88953 21.71789 1.000 32.16007 219 LYS B O 1
ATOM 1304 N N . LEU A 1 180 ? 18.66897 -39.99130 23.50643 1.000 36.83370 220 LEU B N 1
ATOM 1305 C CA . LEU A 1 180 ? 17.52298 -39.50207 22.75720 1.000 36.88121 220 LEU B CA 1
ATOM 1306 C C . LEU A 1 180 ? 16.93962 -38.29396 23.47919 1.000 37.97275 220 LEU B C 1
ATOM 1307 O O . LEU A 1 180 ? 16.92935 -38.25300 24.71367 1.000 34.36877 220 LEU B O 1
ATOM 1312 N N . LEU A 1 181 ? 16.47674 -37.30674 22.70646 1.000 34.29725 221 LEU B N 1
ATOM 1313 C CA . LEU A 1 181 ? 15.76738 -36.14253 23.23762 1.000 28.89878 221 LEU B CA 1
ATOM 1314 C C . LEU A 1 181 ? 14.35024 -36.13031 22.67676 1.000 31.90763 221 LEU B C 1
ATOM 1315 O O . LEU A 1 181 ? 14.15626 -35.99448 21.45983 1.000 36.83961 221 LEU B O 1
ATOM 1320 N N . VAL A 1 182 ? 13.37295 -36.29785 23.55324 1.000 23.01862 222 VAL B N 1
ATOM 1321 C CA . VAL A 1 182 ? 11.96448 -36.16676 23.19703 1.000 23.53453 222 VAL B CA 1
ATOM 1322 C C . VAL A 1 182 ? 11.53739 -34.73059 23.47466 1.000 28.78126 222 VAL B C 1
ATOM 1323 O O . VAL A 1 182 ? 11.76540 -34.21205 24.57429 1.000 26.44380 222 VAL B O 1
ATOM 1327 N N . LEU A 1 183 ? 10.93322 -34.07974 22.47263 1.000 36.74704 223 LEU B N 1
ATOM 1328 C CA . LEU A 1 183 ? 10.53022 -32.67882 22.54777 1.000 32.00062 223 LEU B CA 1
ATOM 1329 C C . LEU A 1 183 ? 9.03907 -32.52954 22.28649 1.000 31.38898 223 LEU B C 1
ATOM 1330 O O . LEU A 1 183 ? 8.48863 -33.17954 21.39269 1.000 33.25420 223 LEU B O 1
ATOM 1335 N N . GLY A 1 184 ? 8.40552 -31.64348 23.05545 1.000 26.03474 224 GLY B N 1
ATOM 1336 C CA . GLY A 1 184 ? 7.03523 -31.20648 22.83280 1.000 33.59241 224 GLY B CA 1
ATOM 1337 C C . GLY A 1 184 ? 6.96904 -29.68872 22.85400 1.000 34.88048 224 GLY B C 1
ATOM 1338 O O . GLY A 1 184 ? 8.02249 -29.04140 22.91018 1.000 21.14678 224 GLY B O 1
ATOM 1339 N N . ASN A 1 185 ? 5.76814 -29.10043 22.84273 1.000 20.25388 225 ASN B N 1
ATOM 1340 C CA . ASN A 1 185 ? 5.65032 -27.64845 22.76534 1.000 20.04688 225 ASN B CA 1
ATOM 1341 C C . ASN A 1 185 ? 5.63337 -26.95365 24.13134 1.000 22.84970 225 ASN B C 1
ATOM 1342 O O . ASN A 1 185 ? 5.41341 -25.73976 24.18413 1.000 25.02660 225 ASN B O 1
ATOM 1347 N N . GLY A 1 186 ? 5.88164 -27.66555 25.22361 1.000 20.29385 226 GLY B N 1
ATOM 1348 C CA . GLY A 1 186 ? 6.08506 -26.91992 26.45175 1.000 23.61736 226 GLY B CA 1
ATOM 1349 C C . GLY A 1 186 ? 7.49230 -26.39127 26.69777 1.000 30.94839 226 GLY B C 1
ATOM 1350 O O . GLY A 1 186 ? 7.74355 -25.83635 27.77039 1.000 39.11625 226 GLY B O 1
ATOM 1351 N N . ALA A 1 187 ? 8.41401 -26.53829 25.74107 1.000 24.26790 227 ALA B N 1
ATOM 1352 C CA . ALA A 1 187 ? 9.81669 -26.20893 25.96321 1.000 23.05837 227 ALA B CA 1
ATOM 1353 C C . ALA A 1 187 ? 10.01165 -24.72731 26.27166 1.000 28.75333 227 ALA B C 1
ATOM 1354 O O . ALA A 1 187 ? 9.23490 -23.87386 25.84877 1.000 38.10724 227 ALA B O 1
ATOM 1356 N N . SER A 1 188 ? 11.06920 -24.42084 27.01908 1.000 31.99525 228 SER B N 1
ATOM 1357 C CA . SER A 1 188 ? 11.54536 -23.04829 27.16312 1.000 29.90509 228 SER B CA 1
ATOM 1358 C C . SER A 1 188 ? 13.01388 -22.96614 26.75931 1.000 36.11225 228 SER B C 1
ATOM 1359 O O . SER A 1 188 ? 13.80240 -23.88044 27.04172 1.000 37.97988 228 SER B O 1
ATOM 1362 N N . ALA A 1 189 ? 13.37703 -21.86539 26.09783 1.000 19.43305 229 ALA B N 1
ATOM 1363 C CA . ALA A 1 189 ? 14.75205 -21.68493 25.65315 1.000 30.30472 229 ALA B CA 1
ATOM 1364 C C . ALA A 1 189 ? 14.94526 -20.32118 25.00881 1.000 35.10689 229 ALA B C 1
ATOM 1365 O O . ALA A 1 189 ? 14.00756 -19.74173 24.45107 1.000 35.70703 229 ALA B O 1
ATOM 1367 N N . ALA A 1 190 ? 16.16283 -19.80219 25.07949 1.000 38.29549 230 ALA B N 1
ATOM 1368 C CA . ALA A 1 190 ? 16.55128 -18.71216 24.20571 1.000 48.56494 230 ALA B CA 1
ATOM 1369 C C . ALA A 1 190 ? 17.09230 -19.32717 22.92436 1.000 55.74207 230 ALA B C 1
ATOM 1370 O O . ALA A 1 190 ? 17.78191 -20.35227 22.96769 1.000 62.10861 230 ALA B O 1
ATOM 1372 N N . SER A 1 191 ? 16.74679 -18.72759 21.78515 1.000 48.38758 231 SER B N 1
ATOM 1373 C CA . SER A 1 191 ? 17.19773 -19.22175 20.48599 1.000 49.76642 231 SER B CA 1
ATOM 1374 C C . SER A 1 191 ? 16.76745 -20.67837 20.29514 1.000 46.94885 231 SER B C 1
ATOM 1375 O O . SER A 1 191 ? 17.57336 -21.58169 20.05749 1.000 45.05842 231 SER B O 1
ATOM 1378 N N . LEU A 1 192 ? 15.45381 -20.87528 20.39800 1.000 42.44205 232 LEU B N 1
ATOM 1379 C CA . LEU A 1 192 ? 14.87330 -22.21309 20.40144 1.000 38.34431 232 LEU B CA 1
ATOM 1380 C C . LEU A 1 192 ? 15.15733 -22.95848 19.09829 1.000 34.52874 232 LEU B C 1
ATOM 1381 O O . LEU A 1 192 ? 15.44487 -24.16253 19.10612 1.000 37.06364 232 LEU B O 1
ATOM 1386 N N . SER A 1 193 ? 15.12173 -22.25662 17.97411 1.000 27.63998 233 SER B N 1
ATOM 1387 C CA . SER A 1 193 ? 15.35869 -22.92145 16.70131 1.000 23.78066 233 SER B CA 1
ATOM 1388 C C . SER A 1 193 ? 16.83669 -23.20991 16.45989 1.000 30.80465 233 SER B C 1
ATOM 1389 O O . SER A 1 193 ? 17.18253 -24.27776 15.94573 1.000 35.45051 233 SER B O 1
ATOM 1392 N N . ALA A 1 194 ? 17.72739 -22.27861 16.80702 1.000 39.22584 234 ALA B N 1
ATOM 1393 C CA . ALA A 1 194 ? 19.15615 -22.52981 16.60610 1.000 36.76231 234 ALA B CA 1
ATOM 1394 C C . ALA A 1 194 ? 19.65502 -23.61888 17.54630 1.000 28.88741 234 ALA B C 1
ATOM 1395 O O . ALA A 1 194 ? 20.51108 -24.43028 17.17692 1.000 29.19482 234 ALA B O 1
ATOM 1397 N N . THR A 1 195 ? 19.14163 -23.64240 18.77192 1.000 24.13197 235 THR B N 1
ATOM 1398 C CA . THR A 1 195 ? 19.58570 -24.64811 19.72936 1.000 36.44562 235 THR B CA 1
ATOM 1399 C C . THR A 1 195 ? 19.24853 -26.05025 19.23600 1.000 42.76902 235 THR B C 1
ATOM 1400 O O . THR A 1 195 ? 20.09850 -26.94944 19.25064 1.000 47.21738 235 THR B O 1
ATOM 1404 N N . VAL A 1 196 ? 18.00784 -26.24518 18.78092 1.000 32.17300 236 VAL B N 1
ATOM 1405 C CA . VAL A 1 196 ? 17.59060 -27.53426 18.23116 1.000 31.98840 236 VAL B CA 1
ATOM 1406 C C . VAL A 1 196 ? 18.50955 -27.94392 17.08565 1.000 32.49697 236 VAL B C 1
ATOM 1407 O O . VAL A 1 196 ? 19.01760 -29.07489 17.04509 1.000 31.16803 236 VAL B O 1
ATOM 1411 N N . ARG A 1 197 ? 18.75403 -27.02056 16.14772 1.000 26.55684 237 ARG B N 1
ATOM 1412 C CA . ARG A 1 197 ? 19.61989 -27.34085 15.01462 1.000 36.57352 237 ARG B CA 1
ATOM 1413 C C . ARG A 1 197 ? 21.00285 -27.79880 15.46973 1.000 37.22184 237 ARG B C 1
ATOM 1414 O O . ARG A 1 197 ? 21.60239 -28.67498 14.83038 1.000 28.96527 237 ARG B O 1
ATOM 1422 N N . ALA A 1 198 ? 21.50428 -27.22474 16.57881 1.000 34.21021 238 ALA B N 1
ATOM 1423 C CA . ALA A 1 198 ? 22.84125 -27.50553 17.09520 1.000 37.09950 238 ALA B CA 1
ATOM 1424 C C . ALA A 1 198 ? 22.90496 -28.83475 17.83360 1.000 34.85195 238 ALA B C 1
ATOM 1425 O O . ALA A 1 198 ? 23.91386 -29.54098 17.74034 1.000 34.52389 238 ALA B O 1
ATOM 1427 N N . ARG A 1 199 ? 21.86068 -29.18977 18.59075 1.000 35.73569 239 ARG B N 1
ATOM 1428 C CA . ARG A 1 199 ? 21.86776 -30.51001 19.20858 1.000 36.52391 239 ARG B CA 1
ATOM 1429 C C . ARG A 1 199 ? 21.77701 -31.58502 18.14331 1.000 36.90784 239 ARG B C 1
ATOM 1430 O O . ARG A 1 199 ? 22.41973 -32.63813 18.24982 1.000 31.74578 239 ARG B O 1
ATOM 1438 N N . LEU A 1 200 ? 20.99821 -31.31247 17.09722 1.000 38.78167 240 LEU B N 1
ATOM 1439 C CA . LEU A 1 200 ? 20.86456 -32.25272 15.99203 1.000 36.96283 240 LEU B CA 1
ATOM 1440 C C . LEU A 1 200 ? 22.19388 -32.45759 15.27564 1.000 29.86783 240 LEU B C 1
ATOM 1441 O O . LEU A 1 200 ? 22.56019 -33.59275 14.94233 1.000 25.44828 240 LEU B O 1
ATOM 1446 N N . GLN A 1 201 ? 22.93021 -31.36606 15.04039 1.000 29.80321 241 GLN B N 1
ATOM 1447 C CA . GLN A 1 201 ? 24.19189 -31.43795 14.30555 1.000 32.27777 241 GLN B CA 1
ATOM 1448 C C . GLN A 1 201 ? 25.29473 -32.07877 15.14060 1.000 28.54706 241 GLN B C 1
ATOM 1449 O O . GLN A 1 201 ? 26.14390 -32.79110 14.60050 1.000 31.58121 241 GLN B O 1
ATOM 1455 N N . ALA A 1 202 ? 25.28144 -31.86568 16.45429 1.000 27.26006 242 ALA B N 1
ATOM 1456 C CA . ALA A 1 202 ? 26.19199 -32.56047 17.35922 1.000 21.40894 242 ALA B CA 1
ATOM 1457 C C . ALA A 1 202 ? 25.85226 -34.03838 17.55782 1.000 22.79358 242 ALA B C 1
ATOM 1458 O O . ALA A 1 202 ? 26.59758 -34.74297 18.24211 1.000 28.50183 242 ALA B O 1
ATOM 1460 N N . GLY A 1 203 ? 24.72573 -34.51692 17.04258 1.000 31.25293 243 GLY B N 1
ATOM 1461 C CA . GLY A 1 203 ? 24.39878 -35.92135 17.13542 1.000 27.53497 243 GLY B CA 1
ATOM 1462 C C . GLY A 1 203 ? 23.35971 -36.31500 18.16018 1.000 26.36063 243 GLY B C 1
ATOM 1463 O O . GLY A 1 203 ? 23.11265 -37.51586 18.33309 1.000 29.58861 243 GLY B O 1
ATOM 1464 N N . LEU A 1 204 ? 22.73299 -35.38465 18.83573 1.000 20.40326 244 LEU B N 1
ATOM 1465 C CA . LEU A 1 204 ? 21.64821 -35.83294 19.69653 1.000 34.80789 244 LEU B CA 1
ATOM 1466 C C . LEU A 1 204 ? 20.44391 -36.15655 18.81535 1.000 20.48674 244 LEU B C 1
ATOM 1467 O O . LEU A 1 204 ? 20.00571 -35.29155 18.05708 1.000 24.69820 244 LEU B O 1
ATOM 1472 N N . PRO A 1 205 ? 19.92429 -37.38484 18.83313 1.000 21.80766 245 PRO B N 1
ATOM 1473 C CA . PRO A 1 205 ? 18.71141 -37.69013 18.06675 1.000 24.58228 245 PRO B CA 1
ATOM 1474 C C . PRO A 1 205 ? 17.46606 -37.16446 18.77318 1.000 31.13684 245 PRO B C 1
ATOM 1475 O O . PRO A 1 205 ? 17.34234 -37.23330 20.00230 1.000 31.81789 245 PRO B O 1
ATOM 1479 N N . ILE A 1 206 ? 16.53313 -36.62561 17.98203 1.000 20.50778 246 ILE B N 1
ATOM 1480 C CA . ILE A 1 206 ? 15.40239 -35.86605 18.51422 1.000 21.41771 246 ILE B CA 1
ATOM 1481 C C . ILE A 1 206 ? 14.09828 -36.44640 17.99436 1.000 28.33343 246 ILE B C 1
ATOM 1482 O O . ILE A 1 206 ? 13.93004 -36.61558 16.78165 1.000 36.73907 246 ILE B O 1
ATOM 1487 N N . LEU A 1 207 ? 13.17479 -36.73656 18.90625 1.000 36.41060 247 LEU B N 1
ATOM 1488 C CA . LEU A 1 207 ? 11.79466 -37.09167 18.57023 1.000 30.07828 247 LEU B CA 1
ATOM 1489 C C . LEU A 1 207 ? 10.88784 -35.93524 18.97638 1.000 27.58201 247 LEU B C 1
ATOM 1490 O O . LEU A 1 207 ? 10.87690 -35.53423 20.14656 1.000 26.11221 247 LEU B O 1
ATOM 1495 N N . PHE A 1 208 ? 10.14710 -35.38777 18.01648 1.000 28.42915 248 PHE B N 1
ATOM 1496 C CA . PHE A 1 208 ? 9.25264 -34.26732 18.27233 1.000 25.37626 248 PHE B CA 1
ATOM 1497 C C . PHE A 1 208 ? 7.80043 -34.69992 18.15473 1.000 24.18061 248 PHE B C 1
ATOM 1498 O O . PHE A 1 208 ? 7.38866 -35.24215 17.11756 1.000 20.58948 248 PHE B O 1
ATOM 1506 N N . VAL A 1 209 ? 7.03145 -34.43621 19.20466 1.000 20.65631 249 VAL B N 1
ATOM 1507 C CA . VAL A 1 209 ? 5.58217 -34.65024 19.22098 1.000 33.09835 249 VAL B CA 1
ATOM 1508 C C . VAL A 1 209 ? 4.89703 -33.29705 19.35427 1.000 31.10996 249 VAL B C 1
ATOM 1509 O O . VAL A 1 209 ? 5.11621 -32.57004 20.33579 1.000 20.58768 249 VAL B O 1
ATOM 1513 N N . HIS A 1 210 ? 4.09214 -32.94765 18.35176 1.000 27.61460 250 HIS B N 1
ATOM 1514 C CA . HIS A 1 210 ? 3.21051 -31.78773 18.46781 1.000 34.16975 250 HIS B CA 1
ATOM 1515 C C . HIS A 1 210 ? 2.18103 -32.03416 19.56714 1.000 28.91687 250 HIS B C 1
ATOM 1516 O O . HIS A 1 210 ? 1.55087 -33.09169 19.60485 1.000 22.21868 250 HIS B O 1
ATOM 1523 N N . THR A 1 211 ? 2.01900 -31.07340 20.47969 1.000 20.61000 251 THR B N 1
ATOM 1524 C CA . THR A 1 211 ? 1.15493 -31.29316 21.63814 1.000 30.74271 251 THR B CA 1
ATOM 1525 C C . THR A 1 211 ? -0.08759 -30.39657 21.66953 1.000 37.79328 251 THR B C 1
ATOM 1526 O O . THR A 1 211 ? -0.81786 -30.40394 22.67317 1.000 36.66077 251 THR B O 1
ATOM 1530 N N . ASN A 1 212 ? -0.38989 -29.67314 20.59112 1.000 36.26885 252 ASN B N 1
ATOM 1531 C CA . ASN A 1 212 ? -1.46132 -28.68187 20.62010 1.000 35.58447 252 ASN B CA 1
ATOM 1532 C C . ASN A 1 212 ? -2.60738 -28.99425 19.65502 1.000 31.01899 252 ASN B C 1
ATOM 1533 O O . ASN A 1 212 ? -3.23129 -28.07560 19.11623 1.000 32.19824 252 ASN B O 1
ATOM 1538 N N . GLY A 1 213 ? -2.90475 -30.27450 19.43396 1.000 23.37173 253 GLY B N 1
ATOM 1539 C CA . GLY A 1 213 ? -4.01676 -30.63898 18.56318 1.000 23.36987 253 GLY B CA 1
ATOM 1540 C C . GLY A 1 213 ? -3.86797 -30.04492 17.18019 1.000 28.04123 253 GLY B C 1
ATOM 1541 O O . GLY A 1 213 ? -2.77801 -30.03502 16.60554 1.000 39.35455 253 GLY B O 1
ATOM 1542 N N . TRP A 1 214 ? -4.97115 -29.52306 16.63486 1.000 26.87338 254 TRP B N 1
ATOM 1543 C CA . TRP A 1 214 ? -4.95995 -28.85292 15.33112 1.000 26.12631 254 TRP B CA 1
ATOM 1544 C C . TRP A 1 214 ? -4.55805 -27.37806 15.40481 1.000 27.88049 254 TRP B C 1
ATOM 1545 O O . TRP A 1 214 ? -4.59784 -26.69381 14.38029 1.000 30.97693 254 TRP B O 1
ATOM 1556 N N . ASN A 1 215 ? -4.20066 -26.86352 16.58044 1.000 22.02429 255 ASN B N 1
ATOM 1557 C CA . ASN A 1 215 ? -3.69417 -25.50597 16.67764 1.000 28.03100 255 ASN B CA 1
ATOM 1558 C C . ASN A 1 215 ? -2.25155 -25.46168 16.21142 1.000 35.03812 255 ASN B C 1
ATOM 1559 O O . ASN A 1 215 ? -1.49973 -26.42499 16.36440 1.000 36.42824 255 ASN B O 1
ATOM 1564 N N . GLN A 1 216 ? -1.85963 -24.33021 15.64645 1.000 38.85693 256 GLN B N 1
ATOM 1565 C CA . GLN A 1 216 ? -0.44194 -24.10462 15.44142 1.000 37.61308 256 GLN B CA 1
ATOM 1566 C C . GLN A 1 216 ? 0.25367 -23.85592 16.78631 1.000 36.57043 256 GLN B C 1
ATOM 1567 O O . GLN A 1 216 ? -0.37699 -23.52473 17.79439 1.000 37.56455 256 GLN B O 1
ATOM 1573 N N . SER A 1 217 ? 1.57181 -24.04038 16.79778 1.000 32.86933 257 SER B N 1
ATOM 1574 C CA . SER A 1 217 ? 2.39991 -23.76760 17.97062 1.000 27.73329 257 SER B CA 1
ATOM 1575 C C . SER A 1 217 ? 3.61076 -22.97575 17.52567 1.000 28.27196 257 SER B C 1
ATOM 1576 O O . SER A 1 217 ? 4.40997 -23.46695 16.71884 1.000 32.53962 257 SER B O 1
ATOM 1579 N N . SER A 1 218 ? 3.75604 -21.75891 18.04660 1.000 25.93781 258 SER B N 1
ATOM 1580 C CA . SER A 1 218 ? 4.96453 -20.99262 17.73592 1.000 22.19593 258 SER B CA 1
ATOM 1581 C C . SER A 1 218 ? 6.21011 -21.76483 18.16535 1.000 23.50166 258 SER B C 1
ATOM 1582 O O . SER A 1 218 ? 7.19823 -21.83355 17.42568 1.000 35.05560 258 SER B O 1
ATOM 1585 N N . THR A 1 219 ? 6.15729 -22.39007 19.33912 1.000 28.31133 259 THR B N 1
ATOM 1586 C CA . THR A 1 219 ? 7.27634 -23.18872 19.81632 1.000 31.25349 259 THR B CA 1
ATOM 1587 C C . THR A 1 219 ? 7.48508 -24.40321 18.92938 1.000 28.40638 259 THR B C 1
ATOM 1588 O O . THR A 1 219 ? 8.61889 -24.72561 18.56422 1.000 31.63694 259 THR B O 1
ATOM 1592 N N . GLY A 1 220 ? 6.39855 -25.05171 18.52543 1.000 33.22574 260 GLY B N 1
ATOM 1593 C CA . GLY A 1 220 ? 6.52263 -26.16313 17.60159 1.000 32.22652 260 GLY B CA 1
ATOM 1594 C C . GLY A 1 220 ? 7.08002 -25.75443 16.25046 1.000 30.11037 260 GLY B C 1
ATOM 1595 O O . GLY A 1 220 ? 7.80600 -26.51786 15.62028 1.000 31.61489 260 GLY B O 1
ATOM 1596 N N . GLN A 1 221 ? 6.73099 -24.55591 15.77193 1.000 31.80536 261 GLN B N 1
ATOM 1597 C CA . GLN A 1 221 ? 7.26526 -24.12217 14.48490 1.000 32.92924 261 GLN B CA 1
ATOM 1598 C C . GLN A 1 221 ? 8.77017 -23.91444 14.56299 1.000 33.98315 261 GLN B C 1
ATOM 1599 O O . GLN A 1 221 ? 9.50721 -24.23273 13.61690 1.000 30.18726 261 GLN B O 1
ATOM 1605 N N . GLN A 1 222 ? 9.24182 -23.38025 15.68565 1.000 30.11866 262 GLN B N 1
ATOM 1606 C CA . GLN A 1 222 ? 10.66869 -23.16906 15.84623 1.000 22.22753 262 GLN B CA 1
ATOM 1607 C C . GLN A 1 222 ? 11.40264 -24.49839 15.98752 1.000 29.38295 262 GLN B C 1
ATOM 1608 O O . GLN A 1 222 ? 12.50846 -24.66784 15.44463 1.000 29.25195 262 GLN B O 1
ATOM 1614 N N . ILE A 1 223 ? 10.80534 -25.45791 16.70727 1.000 21.55088 263 ILE B N 1
ATOM 1615 C CA . ILE A 1 223 ? 11.43245 -26.76833 16.82332 1.000 24.46359 263 ILE B CA 1
ATOM 1616 C C . ILE A 1 223 ? 11.51937 -27.42406 15.44783 1.000 26.05473 263 ILE B C 1
ATOM 1617 O O . ILE A 1 223 ? 12.59174 -27.89529 15.03384 1.000 24.89587 263 ILE B O 1
ATOM 1622 N N . LEU A 1 224 ? 10.41690 -27.38690 14.68316 1.000 24.04766 264 LEU B N 1
ATOM 1623 C CA . LEU A 1 224 ? 10.42047 -27.98378 13.34068 1.000 25.01337 264 LEU B CA 1
ATOM 1624 C C . LEU A 1 224 ? 11.49463 -27.37552 12.44698 1.000 25.02506 264 LEU B C 1
ATOM 1625 O O . LEU A 1 224 ? 12.24170 -28.10800 11.78971 1.000 24.27684 264 LEU B O 1
ATOM 1630 N N . ALA A 1 225 ? 11.59275 -26.03666 12.41570 1.000 18.85610 265 ALA B N 1
ATOM 1631 C CA . ALA A 1 225 ? 12.64230 -25.38540 11.63383 1.000 22.67613 265 ALA B CA 1
ATOM 1632 C C . ALA A 1 225 ? 14.03686 -25.88762 12.01252 1.000 29.61157 265 ALA B C 1
ATOM 1633 O O . ALA A 1 225 ? 14.89150 -26.07682 11.14137 1.000 32.92269 265 ALA B O 1
ATOM 1635 N N . GLY A 1 226 ? 14.29467 -26.09764 13.30446 1.000 31.06868 266 GLY B N 1
ATOM 1636 C CA . GLY A 1 226 ? 15.59735 -26.60014 13.70411 1.000 29.22751 266 GLY B CA 1
ATOM 1637 C C . GLY A 1 226 ? 15.91915 -27.97525 13.14448 1.000 24.71061 266 GLY B C 1
ATOM 1638 O O . GLY A 1 226 ? 17.09118 -28.31073 12.94342 1.000 25.70973 266 GLY B O 1
ATOM 1639 N N . LEU A 1 227 ? 14.89753 -28.78936 12.91065 1.000 21.43110 267 LEU B N 1
ATOM 1640 C CA . LEU A 1 227 ? 15.01454 -30.10091 12.29058 1.000 23.95305 267 LEU B CA 1
ATOM 1641 C C . LEU A 1 227 ? 14.92989 -30.0324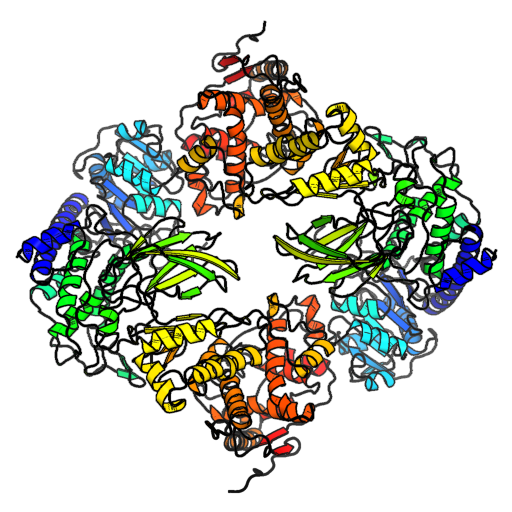5 10.77274 1.000 27.86253 267 LEU B C 1
ATOM 1642 O O . LEU A 1 227 ? 14.95905 -31.07644 10.11739 1.000 21.94666 267 LEU B O 1
ATOM 1647 N N . GLY A 1 228 ? 14.78914 -28.84132 10.20016 1.000 25.01450 268 GLY B N 1
ATOM 1648 C CA . GLY A 1 228 ? 14.66073 -28.74791 8.76519 1.000 22.60142 268 GLY B CA 1
ATOM 1649 C C . GLY A 1 228 ? 13.30510 -29.16534 8.25912 1.000 27.66027 268 GLY B C 1
ATOM 1650 O O . GLY A 1 228 ? 13.18211 -29.57928 7.09964 1.000 31.19539 268 GLY B O 1
ATOM 1651 N N . LEU A 1 229 ? 12.28774 -29.07984 9.10894 1.000 24.20304 269 LEU B N 1
ATOM 1652 C CA . LEU A 1 229 ? 10.90444 -29.39854 8.79836 1.000 26.54088 269 LEU B CA 1
ATOM 1653 C C . LEU A 1 229 ? 10.06988 -28.13216 8.95534 1.000 32.23625 269 LEU B C 1
ATOM 1654 O O . LEU A 1 229 ? 10.57718 -27.08912 9.37605 1.000 30.34047 269 LEU B O 1
ATOM 1659 N N . GLN A 1 230 ? 8.78169 -28.21345 8.59365 1.000 33.57823 270 GLN B N 1
ATOM 1660 C CA . GLN A 1 230 ? 7.88809 -27.07974 8.78541 1.000 36.11622 270 GLN B CA 1
ATOM 1661 C C . GLN A 1 230 ? 6.50796 -27.54504 9.21090 1.000 36.06774 270 GLN B C 1
ATOM 1662 O O . GLN A 1 230 ? 6.07346 -28.65249 8.88942 1.000 35.01333 270 GLN B O 1
ATOM 1668 N N . GLU A 1 231 ? 5.81844 -26.66124 9.92281 1.000 35.17787 271 GLU B N 1
ATOM 1669 C CA . GLU A 1 231 ? 4.45962 -26.92811 10.36389 1.000 29.61973 271 GLU B CA 1
ATOM 1670 C C . GLU A 1 231 ? 3.47185 -26.80725 9.21206 1.000 32.93084 271 GLU B C 1
ATOM 1671 O O . GLU A 1 231 ? 3.63380 -25.98769 8.29980 1.000 32.64850 271 GLU B O 1
ATOM 1677 N N . GLY A 1 232 ? 2.42331 -27.62603 9.26874 1.000 34.58663 272 GLY B N 1
ATOM 1678 C CA . GLY A 1 232 ? 1.36375 -27.56810 8.28442 1.000 41.06379 272 GLY B CA 1
ATOM 1679 C C . GLY A 1 232 ? 0.57225 -26.27295 8.32849 1.000 36.55069 272 GLY B C 1
ATOM 1680 O O . GLY A 1 232 ? 0.70315 -25.46262 9.25331 1.000 42.91916 272 GLY B O 1
ATOM 1681 N N . PRO A 1 233 ? -0.26551 -26.05492 7.32031 1.000 35.25497 273 PRO B N 1
ATOM 1682 C CA . PRO A 1 233 ? -1.08756 -24.83968 7.28351 1.000 33.49835 273 PRO B CA 1
ATOM 1683 C C . PRO A 1 233 ? -2.14686 -24.83287 8.37797 1.000 37.98109 273 PRO B C 1
ATOM 1684 O O . PRO A 1 233 ? -2.43663 -25.84399 9.02885 1.000 38.60010 273 PRO B O 1
ATOM 1688 N N . TYR A 1 234 ? -2.73216 -23.64423 8.56550 1.000 38.43894 274 TYR B N 1
ATOM 1689 C CA . TYR A 1 234 ? -3.67053 -23.40556 9.65487 1.000 33.98827 274 TYR B CA 1
ATOM 1690 C C . TYR A 1 234 ? -4.80744 -24.42643 9.64806 1.000 34.28490 274 TYR B C 1
ATOM 1691 O O . TYR A 1 234 ? -5.29929 -24.83924 8.59125 1.000 43.18804 274 TYR B O 1
ATOM 1700 N N . GLY A 1 235 ? -5.21408 -24.84611 10.83959 1.000 29.38955 275 GLY B N 1
ATOM 1701 C CA . GLY A 1 235 ? -6.25757 -25.83217 10.98858 1.000 35.89911 275 GLY B CA 1
ATOM 1702 C C . GLY A 1 235 ? -5.79102 -27.27453 10.97506 1.000 37.43282 275 GLY B C 1
ATOM 1703 O O . GLY A 1 235 ? -6.54922 -28.15128 11.40250 1.000 36.06040 275 GLY B O 1
ATOM 1704 N N . GLY A 1 236 ? -4.57763 -27.55475 10.48480 1.000 30.78857 276 GLY B N 1
ATOM 1705 C CA . GLY A 1 236 ? -4.05026 -28.90523 10.62757 1.000 29.58970 276 GLY B CA 1
ATOM 1706 C C . GLY A 1 236 ? -4.90406 -29.94087 9.91156 1.000 31.65661 276 GLY B C 1
ATOM 1707 O O . GLY A 1 236 ? -5.28711 -29.76241 8.75305 1.000 29.59853 276 GLY B O 1
ATOM 1708 N N . ASN A 1 237 ? -5.21853 -31.04061 10.60320 1.000 31.61847 277 ASN B N 1
ATOM 1709 C CA . ASN A 1 237 ? -5.96345 -32.16016 10.02419 1.000 32.40256 277 ASN B CA 1
ATOM 1710 C C . ASN A 1 237 ? -7.44802 -32.13751 10.39059 1.000 31.94524 277 ASN B C 1
ATOM 1711 O O . ASN A 1 237 ? -8.11074 -33.17489 10.31348 1.000 31.73286 277 ASN B O 1
ATOM 1716 N N . TYR A 1 238 ? -7.98342 -30.98008 10.78164 1.000 25.49085 278 TYR B N 1
ATOM 1717 C CA . TYR A 1 238 ? -9.32828 -30.94921 11.35674 1.000 36.60354 278 TYR B CA 1
ATOM 1718 C C . TYR A 1 238 ? -10.39226 -31.32008 10.32841 1.000 34.20684 278 TYR B C 1
ATOM 1719 O O . TYR A 1 238 ? -11.25533 -32.16236 10.58619 1.000 38.32159 278 TYR B O 1
ATOM 1728 N N . TRP A 1 239 ? -10.32577 -30.70041 9.15163 1.000 33.79971 279 TRP B N 1
ATOM 1729 C CA . TRP A 1 239 ? -11.27132 -30.92016 8.06748 1.000 37.24894 279 TRP B CA 1
ATOM 1730 C C . TRP A 1 239 ? -11.06980 -32.26613 7.38658 1.000 36.45214 279 TRP B C 1
ATOM 1731 O O . TRP A 1 239 ? -12.03233 -33.02489 7.21279 1.000 40.42609 279 TRP B O 1
ATOM 1742 N N . ASP A 1 240 ? -9.82321 -32.57753 7.00213 1.000 32.98025 280 ASP B N 1
ATOM 1743 C CA . ASP A 1 240 ? -9.53714 -33.73770 6.16565 1.000 26.80277 280 ASP B CA 1
ATOM 1744 C C . ASP A 1 240 ? -9.53141 -35.04064 6.95007 1.000 29.73215 280 ASP B C 1
ATOM 1745 O O . ASP A 1 240 ? -9.92149 -36.07831 6.40886 1.000 32.41717 280 ASP B O 1
ATOM 1750 N N . LYS A 1 241 ? -9.11543 -35.00691 8.21272 1.000 36.24006 281 LYS B N 1
ATOM 1751 C CA . LYS A 1 241 ? -9.03749 -36.20522 9.05149 1.000 35.28546 281 LYS B CA 1
ATOM 1752 C C . LYS A 1 241 ? -8.26896 -37.32663 8.35303 1.000 38.16199 281 LYS B C 1
ATOM 1753 O O . LYS A 1 241 ? -8.65019 -38.50048 8.39705 1.000 38.76634 281 LYS B O 1
ATOM 1759 N N . ASP A 1 242 ? -7.15845 -36.95806 7.71151 1.000 36.66094 282 ASP B N 1
ATOM 1760 C CA . ASP A 1 242 ? -6.35540 -37.92488 6.98202 1.000 34.09993 282 ASP B CA 1
ATOM 1761 C C . ASP A 1 242 ? -5.74645 -38.94931 7.93665 1.000 33.23996 282 ASP B C 1
ATOM 1762 O O . ASP A 1 242 ? -5.56644 -38.70155 9.12724 1.000 29.68011 282 ASP B O 1
ATOM 1767 N N . ARG A 1 243 ? -5.44058 -40.12145 7.39702 1.000 33.92506 283 ARG B N 1
ATOM 1768 C CA . ARG A 1 243 ? -4.88089 -41.20555 8.18753 1.000 37.17335 283 ARG B CA 1
ATOM 1769 C C . ARG A 1 243 ? -4.24795 -42.20867 7.23223 1.000 40.61088 283 ARG B C 1
ATOM 1770 O O . ARG A 1 243 ? -4.40114 -42.12061 6.00838 1.000 36.33712 283 ARG B O 1
ATOM 1778 N N . VAL A 1 244 ? -3.52043 -43.15650 7.80603 1.000 36.26120 284 VAL B N 1
ATOM 1779 C CA . VAL A 1 244 ? -2.98306 -44.29400 7.06953 1.000 33.51590 284 VAL B CA 1
ATOM 1780 C C . VAL A 1 244 ? -3.77947 -45.51851 7.49718 1.000 35.81794 284 VAL B C 1
ATOM 1781 O O . VAL A 1 244 ? -3.76636 -45.86200 8.68747 1.000 33.55707 284 VAL B O 1
ATOM 1785 N N . PRO A 1 245 ? -4.48910 -46.18810 6.58044 1.000 30.95964 285 PRO B N 1
ATOM 1786 C CA . PRO A 1 245 ? -5.26024 -47.38670 6.92952 1.000 31.78878 285 PRO B CA 1
ATOM 1787 C C . PRO A 1 245 ? -4.42770 -48.66402 6.89118 1.000 35.59468 285 PRO B C 1
ATOM 1788 O O . PRO A 1 245 ? -3.34640 -48.71716 6.29299 1.000 42.40221 285 PRO B O 1
ATOM 1792 N N . SER A 1 246 ? -4.96522 -49.70404 7.54699 1.000 29.01445 286 SER B N 1
ATOM 1793 C CA . SER A 1 246 ? -4.33837 -51.03075 7.53250 1.000 26.93273 286 SER B CA 1
ATOM 1794 C C . SER A 1 246 ? -4.05850 -51.50000 6.11939 1.000 31.70597 286 SER B C 1
ATOM 1795 O O . SER A 1 246 ? -3.02675 -52.12975 5.85890 1.000 35.48692 286 SER B O 1
ATOM 1798 N N . SER A 1 247 ? -4.99364 -51.23170 5.19962 1.000 37.53616 287 SER B N 1
ATOM 1799 C CA . SER A 1 247 ? -4.86226 -51.62915 3.80125 1.000 40.13529 287 SER B CA 1
ATOM 1800 C C . SER A 1 247 ? -3.56862 -51.13513 3.14907 1.000 40.16448 287 SER B C 1
ATOM 1801 O O . SER A 1 247 ? -3.17035 -51.67831 2.11483 1.000 40.32480 287 SER B O 1
ATOM 1804 N N . ARG A 1 248 ? -2.91349 -50.12024 3.71090 1.000 33.65797 288 ARG B N 1
ATOM 1805 C CA . ARG A 1 248 ? -1.67540 -49.60935 3.13015 1.000 43.24686 288 ARG B CA 1
ATOM 1806 C C . ARG A 1 248 ? -0.55355 -50.65132 3.17140 1.000 37.77865 288 ARG B C 1
ATOM 1807 O O . ARG A 1 248 ? -0.23896 -51.21606 4.22963 1.000 34.62422 288 ARG B O 1
ATOM 1815 N N . THR A 1 249 ? 0.03585 -50.90890 2.00428 1.000 31.00569 289 THR B N 1
ATOM 1816 C CA . THR A 1 249 ? 1.17740 -51.79675 1.88246 1.000 29.92860 289 THR B CA 1
ATOM 1817 C C . THR A 1 249 ? 2.46401 -51.00898 2.07072 1.000 31.83851 289 THR B C 1
ATOM 1818 O O . THR A 1 249 ? 2.54270 -49.80933 1.76418 1.000 25.14419 289 THR B O 1
ATOM 1822 N N . ARG A 1 250 ? 3.48533 -51.70842 2.56281 1.000 35.07897 290 ARG B N 1
ATOM 1823 C CA . ARG A 1 250 ? 4.80799 -51.10364 2.66510 1.000 32.57610 290 ARG B CA 1
ATOM 1824 C C . ARG A 1 250 ? 5.26387 -50.56927 1.31398 1.000 29.31844 290 ARG B C 1
ATOM 1825 O O . ARG A 1 250 ? 5.69776 -49.41769 1.20941 1.000 28.99618 290 ARG B O 1
ATOM 1833 N N . THR A 1 251 ? 5.14172 -51.39339 0.26207 1.000 25.21062 291 THR B N 1
ATOM 1834 C CA . THR A 1 251 ? 5.56209 -50.99675 -1.08314 1.000 23.20879 291 THR B CA 1
ATOM 1835 C C . THR A 1 251 ? 4.95155 -49.66291 -1.50648 1.000 24.16523 291 THR B C 1
ATOM 1836 O O . THR A 1 251 ? 5.64353 -48.78356 -2.02417 1.000 25.68354 291 THR B O 1
ATOM 1840 N N . ARG A 1 252 ? 3.64473 -49.50170 -1.30542 1.000 25.84084 292 ARG B N 1
ATOM 1841 C CA . ARG A 1 252 ? 2.99916 -48.24595 -1.65588 1.000 28.01424 292 ARG B CA 1
ATOM 1842 C C . ARG A 1 252 ? 3.57180 -47.08909 -0.84024 1.000 31.10164 292 ARG B C 1
ATOM 1843 O O . ARG A 1 252 ? 3.91192 -46.03426 -1.39240 1.000 26.17096 292 ARG B O 1
ATOM 1851 N N . SER A 1 253 ? 3.68078 -47.27724 0.48721 1.000 41.01549 293 SER B N 1
ATOM 1852 C CA . SER A 1 253 ? 4.26570 -46.26358 1.36570 1.000 31.54976 293 SER B CA 1
ATOM 1853 C C . SER A 1 253 ? 5.69412 -45.92779 0.96551 1.000 33.29165 293 SER B C 1
ATOM 1854 O O . SER A 1 253 ? 6.11530 -44.76970 1.06229 1.000 35.70887 293 SER B O 1
ATOM 1857 N N . VAL A 1 254 ? 6.46558 -46.93040 0.54332 1.000 32.33499 294 VAL B N 1
ATOM 1858 C CA . VAL A 1 254 ? 7.83821 -46.67287 0.12030 1.000 31.06080 294 VAL B CA 1
ATOM 1859 C C . VAL A 1 254 ? 7.84386 -45.86944 -1.16916 1.000 30.39054 294 VAL B C 1
ATOM 1860 O O . VAL A 1 254 ? 8.67317 -44.97467 -1.36369 1.000 36.34519 294 VAL B O 1
ATOM 1864 N N . GLU A 1 255 ? 6.90537 -46.16818 -2.06293 1.000 33.80480 295 GLU B N 1
ATOM 1865 C CA . GLU A 1 255 ? 6.84933 -45.46919 -3.33756 1.000 39.10465 295 GLU B CA 1
ATOM 1866 C C . GLU A 1 255 ? 6.52741 -43.99679 -3.13489 1.000 38.53858 295 GLU B C 1
ATOM 1867 O O . GLU A 1 255 ? 7.12008 -43.13672 -3.79488 1.000 38.57479 295 GLU B O 1
ATOM 1873 N N . LEU A 1 256 ? 5.60899 -43.68313 -2.20770 1.000 34.02616 296 LEU B N 1
ATOM 1874 C CA . LEU A 1 256 ? 5.20659 -42.29024 -2.01198 1.000 24.87234 296 LEU B CA 1
ATOM 1875 C C . LEU A 1 256 ? 6.29842 -41.50894 -1.31482 1.000 25.58959 296 LEU B C 1
ATOM 1876 O O . LEU A 1 256 ? 6.55111 -40.34197 -1.65069 1.000 34.14890 296 LEU B O 1
ATOM 1881 N N . GLY A 1 257 ? 6.96702 -42.14560 -0.35077 1.000 21.12985 297 GLY B N 1
ATOM 1882 C CA . GLY A 1 257 ? 8.01482 -41.47189 0.39680 1.000 20.92845 297 GLY B CA 1
ATOM 1883 C C . GLY A 1 257 ? 9.28198 -41.28269 -0.40636 1.000 27.06578 297 GLY B C 1
ATOM 1884 O O . GLY A 1 257 ? 10.02872 -40.32182 -0.17859 1.000 25.80124 297 GLY B O 1
ATOM 1885 N N . GLY A 1 258 ? 9.53545 -42.17835 -1.36326 1.000 23.09704 298 GLY B N 1
ATOM 1886 C CA . GLY A 1 258 ? 10.68321 -42.00365 -2.23172 1.000 24.23362 298 GLY B CA 1
ATOM 1887 C C . GLY A 1 258 ? 10.51020 -40.84249 -3.18822 1.000 31.44177 298 GLY B C 1
ATOM 1888 O O . GLY A 1 258 ? 11.47574 -40.14090 -3.50791 1.000 37.62746 298 GLY B O 1
ATOM 1889 N N . ALA A 1 259 ? 9.27938 -40.61602 -3.64671 1.000 21.67964 299 ALA B N 1
ATOM 1890 C CA . ALA A 1 259 ? 8.99120 -39.59742 -4.65158 1.000 26.29524 299 ALA B CA 1
ATOM 1891 C C . ALA A 1 259 ? 8.67780 -38.22177 -4.06393 1.000 33.29732 299 ALA B C 1
ATOM 1892 O O . ALA A 1 259 ? 8.86265 -37.20680 -4.75765 1.000 37.14431 299 ALA B O 1
ATOM 1894 N N . TYR A 1 260 ? 8.18180 -38.15967 -2.82379 1.000 28.86419 300 TYR B N 1
ATOM 1895 C CA . TYR A 1 260 ? 7.68633 -36.89691 -2.28397 1.000 24.89819 300 TYR B CA 1
ATOM 1896 C C . TYR A 1 260 ? 8.69943 -35.78422 -2.50102 1.000 27.40011 300 TYR B C 1
ATOM 1897 O O . TYR A 1 260 ? 9.90350 -35.97045 -2.29734 1.000 33.22493 300 TYR B O 1
ATOM 1906 N N . GLY A 1 261 ? 8.20747 -34.62655 -2.94149 1.000 33.77685 301 GLY B N 1
ATOM 1907 C CA . GLY A 1 261 ? 9.03426 -33.44205 -3.03788 1.000 19.71315 301 GLY B CA 1
ATOM 1908 C C . GLY A 1 261 ? 10.05006 -33.44459 -4.15219 1.000 29.65427 301 GLY B C 1
ATOM 1909 O O . GLY A 1 261 ? 10.82640 -32.48769 -4.26497 1.000 33.41866 301 GLY B O 1
ATOM 1910 N N . GLN A 1 262 ? 10.07678 -34.47520 -4.99179 1.000 40.27288 302 GLN B N 1
ATOM 1911 C CA . GLN A 1 262 ? 11.00506 -34.45171 -6.11215 1.000 38.52283 302 GLN B CA 1
ATOM 1912 C C . GLN A 1 262 ? 10.38240 -34.94227 -7.41255 1.000 33.27434 302 GLN B C 1
ATOM 1913 O O . GLN A 1 262 ? 11.11844 -35.12565 -8.38538 1.000 42.64397 302 GLN B O 1
ATOM 1919 N N . ASP A 1 263 ? 9.04934 -35.12211 -7.46309 1.000 38.38884 303 ASP B N 1
ATOM 1920 C CA . ASP A 1 263 ? 8.22927 -35.57403 -8.59813 1.000 39.60016 303 ASP B CA 1
ATOM 1921 C C . ASP A 1 263 ? 9.04236 -36.26424 -9.68490 1.000 35.70582 303 ASP B C 1
ATOM 1922 O O . ASP A 1 263 ? 9.29836 -35.67910 -10.74836 1.000 32.60117 303 ASP B O 1
ATOM 1927 N N . PRO A 1 264 ? 9.45240 -37.50988 -9.45099 1.000 36.10594 304 PRO B N 1
ATOM 1928 C CA . PRO A 1 264 ? 10.34336 -38.19066 -10.40931 1.000 31.85785 304 PRO B CA 1
ATOM 1929 C C . PRO A 1 264 ? 9.76343 -38.30765 -11.80477 1.000 30.34239 304 PRO B C 1
ATOM 1930 O O . PRO A 1 264 ? 10.49909 -38.19828 -12.79610 1.000 28.28482 304 PRO B O 1
ATOM 1934 N N . ALA A 1 265 ? 8.45895 -38.53780 -11.91166 1.000 20.85781 305 ALA B N 1
ATOM 1935 C CA . ALA A 1 265 ? 7.86897 -38.68255 -13.23481 1.000 26.91913 305 ALA B CA 1
ATOM 1936 C C . ALA A 1 265 ? 7.93953 -37.37604 -14.01408 1.000 30.29746 305 ALA B C 1
ATOM 1937 O O . ALA A 1 265 ? 8.11283 -37.39773 -15.24138 1.000 28.94233 305 ALA B O 1
ATOM 1939 N N . LEU A 1 266 ? 7.84493 -36.23186 -13.32273 1.000 28.82357 306 LEU B N 1
ATOM 1940 C CA . LEU A 1 266 ? 7.98427 -34.95855 -14.01912 1.000 30.50104 306 LEU B CA 1
ATOM 1941 C C . LEU A 1 266 ? 9.42139 -34.75180 -14.49526 1.000 32.45793 306 LEU B C 1
ATOM 1942 O O . LEU A 1 266 ? 9.64262 -34.28226 -15.61712 1.000 41.45805 306 LEU B O 1
ATOM 1947 N N . VAL A 1 267 ? 10.40980 -35.10921 -13.66773 1.000 25.03753 307 VAL B N 1
ATOM 1948 C CA . VAL A 1 267 ? 11.80164 -35.04230 -14.10703 1.000 23.90811 307 VAL B CA 1
ATOM 1949 C C . VAL A 1 267 ? 12.01841 -35.92575 -15.33732 1.000 35.02070 307 VAL B C 1
ATOM 1950 O O . VAL A 1 267 ? 12.64953 -35.51454 -16.32161 1.000 29.43719 307 VAL B O 1
ATOM 1954 N N . GLN A 1 268 ? 11.48897 -37.14877 -15.31285 1.000 37.04013 308 GLN B N 1
ATOM 1955 C CA . GLN A 1 268 ? 11.61698 -38.00801 -16.48813 1.000 38.66289 308 GLN B CA 1
ATOM 1956 C C . GLN A 1 268 ? 10.98652 -37.35284 -17.71248 1.000 36.73805 308 GLN B C 1
ATOM 1957 O O . GLN A 1 268 ? 11.59171 -37.30701 -18.78615 1.000 30.63530 308 GLN B O 1
ATOM 1963 N N . GLN A 1 269 ? 9.77841 -36.80563 -17.55582 1.000 39.33326 309 GLN B N 1
ATOM 1964 C CA . GLN A 1 269 ? 9.11726 -36.13698 -18.66973 1.000 29.76193 309 GLN B CA 1
ATOM 1965 C C . GLN A 1 269 ? 9.92609 -34.94613 -19.17512 1.000 27.52808 309 GLN B C 1
ATOM 1966 O O . GLN A 1 269 ? 9.95716 -34.68366 -20.38031 1.000 31.83500 309 GLN B O 1
ATOM 1972 N N . ILE A 1 270 ? 10.57735 -34.20330 -18.27562 1.000 27.19371 310 ILE B N 1
ATOM 1973 C CA . ILE A 1 270 ? 11.36746 -33.05474 -18.71102 1.000 31.12198 310 ILE B CA 1
ATOM 1974 C C . ILE A 1 270 ? 12.59701 -33.51226 -19.48749 1.000 37.12121 310 ILE B C 1
ATOM 1975 O O . ILE A 1 270 ? 12.92777 -32.96209 -20.54659 1.000 41.18692 310 ILE B O 1
ATOM 1980 N N . VAL A 1 271 ? 13.29000 -34.52673 -18.97456 1.000 39.01748 311 VAL B N 1
ATOM 1981 C CA . VAL A 1 271 ? 14.45559 -35.07402 -19.66496 1.000 36.32506 311 VAL B CA 1
ATOM 1982 C C . VAL A 1 271 ? 14.08378 -35.54954 -21.06660 1.000 35.12359 311 VAL B C 1
ATOM 1983 O O . VAL A 1 271 ? 14.79102 -35.27173 -22.03741 1.000 40.82522 311 VAL B O 1
ATOM 1987 N N . ASP A 1 272 ? 12.97838 -36.28190 -21.19056 1.000 29.19433 312 ASP B N 1
ATOM 1988 C CA . ASP A 1 272 ? 12.61352 -36.93494 -22.44035 1.000 31.58618 312 ASP B CA 1
ATOM 1989 C C . ASP A 1 272 ? 11.81117 -36.04847 -23.36516 1.000 33.18927 312 ASP B C 1
ATOM 1990 O O . ASP A 1 272 ? 11.56739 -36.44792 -24.50880 1.000 38.36578 312 ASP B O 1
ATOM 1995 N N . GLY A 1 273 ? 11.37203 -34.88390 -22.89933 1.000 31.29720 313 GLY B N 1
ATOM 1996 C CA . GLY A 1 273 ? 10.44582 -34.08826 -23.68852 1.000 31.48649 313 GLY B CA 1
ATOM 1997 C C . GLY A 1 273 ? 9.17299 -34.81473 -24.06992 1.000 29.80389 313 GLY B C 1
ATOM 1998 O O . GLY A 1 273 ? 8.58109 -34.50946 -25.10942 1.000 36.30752 313 GLY B O 1
ATOM 1999 N N . SER A 1 274 ? 8.73652 -35.77438 -23.26041 1.000 29.67597 314 SER B N 1
ATOM 2000 C CA . SER A 1 274 ? 7.55751 -36.58510 -23.56076 1.000 28.75262 314 SER B CA 1
ATOM 2001 C C . SER A 1 274 ? 6.24873 -35.91255 -23.10424 1.000 30.33908 314 SER B C 1
ATOM 2002 O O . SER A 1 274 ? 5.39059 -36.51977 -22.45889 1.000 26.22099 314 SER B O 1
ATOM 2005 N N . TRP A 1 275 ? 6.07636 -34.64497 -23.48248 1.000 26.67215 315 TRP B N 1
ATOM 2006 C CA . TRP A 1 275 ? 4.87940 -33.87970 -23.14662 1.000 28.27701 315 TRP B CA 1
ATOM 2007 C C . TRP A 1 275 ? 3.65871 -34.36629 -23.92522 1.000 30.34992 315 TRP B C 1
ATOM 2008 O O . TRP A 1 275 ? 3.77347 -34.91639 -25.02312 1.000 33.37060 315 TRP B O 1
ATOM 2019 N N . ARG A 1 276 ? 2.47619 -34.12482 -23.35164 1.000 35.48651 316 ARG B N 1
ATOM 2020 C CA . ARG A 1 276 ? 1.23748 -34.72006 -23.84531 1.000 36.27206 316 ARG B CA 1
ATOM 2021 C C . ARG A 1 276 ? 0.76212 -34.01201 -25.10640 1.000 37.78258 316 ARG B C 1
ATOM 2022 O O . ARG A 1 276 ? 0.76398 -32.77903 -25.18883 1.000 45.86935 316 ARG B O 1
ATOM 2030 N N . THR A 1 277 ? 0.35762 -34.79678 -26.10207 1.000 33.37654 317 THR B N 1
ATOM 2031 C CA . THR A 1 277 ? -0.21404 -34.23649 -27.32258 1.000 30.83233 317 THR B CA 1
ATOM 2032 C C . THR A 1 277 ? -1.71189 -34.47417 -27.42911 1.000 37.28572 317 THR B C 1
ATOM 2033 O O . THR A 1 277 ? -2.32615 -34.03306 -28.40627 1.000 39.73382 317 THR B O 1
ATOM 2037 N N . ASP A 1 278 ? -2.32129 -35.11646 -26.42994 1.000 35.31749 318 ASP B N 1
ATOM 2038 C CA . ASP A 1 278 ? -3.68547 -35.60869 -26.53902 1.000 41.79998 318 ASP B CA 1
ATOM 2039 C C . ASP A 1 278 ? -4.65747 -34.94459 -25.56928 1.000 41.18689 318 ASP B C 1
ATOM 2040 O O . ASP A 1 278 ? -5.76862 -35.45238 -25.39003 1.000 45.15640 318 ASP B O 1
ATOM 2045 N N . TYR A 1 279 ? -4.28035 -33.84527 -24.92228 1.000 40.49409 319 TYR B N 1
ATOM 2046 C CA . TYR A 1 279 ? -5.25024 -33.14985 -24.08730 1.000 41.20980 319 TYR B CA 1
ATOM 2047 C C . TYR A 1 279 ? -6.46379 -32.79523 -24.93796 1.000 40.61626 319 TYR B C 1
ATOM 2048 O O . TYR A 1 279 ? -6.32108 -32.22544 -26.02435 1.000 39.59770 319 TYR B O 1
ATOM 2057 N N . ASP A 1 280 ? -7.65439 -33.16884 -24.45730 1.000 37.66874 320 ASP B N 1
ATOM 2058 C CA . ASP A 1 280 ? -8.90448 -32.80110 -25.11929 1.000 38.25066 320 ASP B CA 1
ATOM 2059 C C . ASP A 1 280 ? -9.22861 -31.32551 -24.89343 1.000 40.76799 320 ASP B C 1
ATOM 2060 O O . ASP A 1 280 ? -9.98652 -30.97044 -23.98246 1.000 42.48977 320 ASP B O 1
ATOM 2065 N N . TRP A 1 281 ? -8.66390 -30.46188 -25.73902 1.000 42.42097 321 TRP B N 1
ATOM 2066 C CA . TRP A 1 281 ? -8.88587 -29.02384 -25.64271 1.000 39.17606 321 TRP B CA 1
ATOM 2067 C C . TRP A 1 281 ? -10.32568 -28.62367 -25.94158 1.000 46.66195 321 TRP B C 1
ATOM 2068 O O . TRP A 1 281 ? -10.72504 -27.50786 -25.59176 1.000 45.92773 321 TRP B O 1
ATOM 2079 N N . SER A 1 282 ? -11.10669 -29.49988 -26.58741 1.000 50.40106 322 SER B N 1
ATOM 2080 C CA . SER A 1 282 ? -12.51135 -29.20648 -26.84445 1.000 47.16938 322 SER B CA 1
ATOM 2081 C C . SER A 1 282 ? -13.29497 -28.99169 -25.55717 1.000 42.36425 322 SER B C 1
ATOM 2082 O O . SER A 1 282 ? -14.34318 -28.33582 -25.58552 1.000 41.05721 322 SER B O 1
ATOM 2085 N N . LYS A 1 283 ? -12.80156 -29.51280 -24.43006 1.000 41.89170 323 LYS B N 1
ATOM 2086 C CA . LYS A 1 283 ? -13.46011 -29.35083 -23.14096 1.000 45.14393 323 LYS B CA 1
ATOM 2087 C C . LYS A 1 283 ? -13.16963 -28.00501 -22.47951 1.000 47.08130 323 LYS B C 1
ATOM 2088 O O . LYS A 1 283 ? -13.61789 -27.78755 -21.34670 1.000 44.11797 323 LYS B O 1
ATOM 2094 N N . CYS A 1 284 ? -12.43770 -27.10234 -23.13958 1.000 45.49798 324 CYS B N 1
ATOM 2095 C CA . CYS A 1 284 ? -12.20046 -25.77662 -22.57938 1.000 46.64651 324 CYS B CA 1
ATOM 2096 C C . CYS A 1 284 ? -13.41186 -24.88028 -22.80964 1.000 50.78505 324 CYS B C 1
ATOM 2097 O O . CYS A 1 284 ? -14.04339 -24.91782 -23.87028 1.000 59.74295 324 CYS B O 1
ATOM 2100 N N . THR A 1 285 ? -13.72884 -24.07049 -21.80505 1.000 45.19672 325 THR B N 1
ATOM 2101 C CA . THR A 1 285 ? -14.82220 -23.11831 -21.87223 1.000 48.00116 325 THR B CA 1
ATOM 2102 C C . THR A 1 285 ? -14.28955 -21.69383 -21.84426 1.000 52.73548 325 THR B C 1
ATOM 2103 O O . THR A 1 285 ? -13.31459 -21.38861 -21.14997 1.000 56.01249 325 THR B O 1
ATOM 2107 N N . SER A 1 286 ? -14.94423 -20.82539 -22.59386 1.000 55.91235 326 SER B N 1
ATOM 2108 C CA . SER A 1 286 ? -14.62350 -19.41319 -22.58458 1.000 55.68997 326 SER B CA 1
ATOM 2109 C C . SER A 1 286 ? -15.63772 -18.66267 -21.73073 1.000 59.18074 326 SER B C 1
ATOM 2110 O O . SER A 1 286 ? -16.77153 -19.10626 -21.52782 1.000 63.65630 326 SER B O 1
ATOM 2113 N N . TYR A 1 287 ? -15.21021 -17.52084 -21.22016 1.000 58.18791 327 TYR B N 1
ATOM 2114 C CA . TYR A 1 287 ? -16.07527 -16.68357 -20.40188 1.000 55.14505 327 TYR B CA 1
ATOM 2115 C C . TYR A 1 287 ? -15.57463 -15.25453 -20.53814 1.000 51.82227 327 TYR B C 1
ATOM 2116 O O . TYR A 1 287 ? -14.46343 -14.94524 -20.09467 1.000 52.79377 327 TYR B O 1
ATOM 2125 N N . VAL A 1 288 ? -16.40151 -14.40339 -21.14829 1.000 51.49097 328 VAL B N 1
ATOM 2126 C CA . VAL A 1 288 ? -16.06103 -13.04421 -21.56639 1.000 52.27694 328 VAL B CA 1
ATOM 2127 C C . VAL A 1 288 ? -14.62411 -13.03107 -22.09635 1.000 53.65005 328 VAL B C 1
ATOM 2128 O O . VAL A 1 288 ? -13.75338 -12.29404 -21.61571 1.000 51.39082 328 VAL B O 1
ATOM 2132 N N . GLY A 1 289 ? -14.36778 -13.87779 -23.09392 1.000 53.53768 329 GLY B N 1
ATOM 2133 C CA . GLY A 1 289 ? -13.10436 -13.87761 -23.80509 1.000 49.66195 329 GLY B CA 1
ATOM 2134 C C . GLY A 1 289 ? -11.95083 -14.54082 -23.08880 1.000 46.35373 329 GLY B C 1
ATOM 2135 O O . GLY A 1 289 ? -10.81778 -14.48367 -23.58947 1.000 37.58501 329 GLY B O 1
ATOM 2136 N N . ARG A 1 290 ? -12.20291 -15.17351 -21.94291 1.000 42.07426 330 ARG B N 1
ATOM 2137 C CA . ARG A 1 290 ? -11.17018 -15.77532 -21.10392 1.000 35.07288 330 ARG B CA 1
ATOM 2138 C C . ARG A 1 290 ? -11.35490 -17.28996 -21.10950 1.000 40.35142 330 ARG B C 1
ATOM 2139 O O . ARG A 1 290 ? -12.23430 -17.81916 -20.41698 1.000 48.20049 330 ARG B O 1
ATOM 2147 N N . THR A 1 291 ? -10.50998 -17.98050 -21.87585 1.000 36.85360 331 THR B N 1
ATOM 2148 C CA . THR A 1 291 ? -10.53089 -19.43900 -21.92210 1.000 33.98263 331 THR B CA 1
ATOM 2149 C C . THR A 1 291 ? -9.93558 -20.03822 -20.65547 1.000 36.64453 331 THR B C 1
ATOM 2150 O O . THR A 1 291 ? -8.89682 -19.59186 -20.16744 1.000 44.54278 331 THR B O 1
ATOM 2154 N N . THR A 1 292 ? -10.58867 -21.07026 -20.13397 1.000 39.70431 332 THR B N 1
ATOM 2155 C CA . THR A 1 292 ? -10.03376 -21.87229 -19.05521 1.000 34.92795 332 THR B CA 1
ATOM 2156 C C . THR A 1 292 ? -10.26671 -23.33811 -19.37988 1.000 37.15588 332 THR B C 1
ATOM 2157 O O . THR A 1 292 ? -11.13129 -23.68623 -20.18293 1.000 35.26625 332 THR B O 1
ATOM 2161 N N . CYS A 1 293 ? -9.48863 -24.20310 -18.74813 1.000 43.94360 333 CYS B N 1
ATOM 2162 C CA . CYS A 1 293 ? -9.50004 -25.61125 -19.12161 1.000 42.93429 333 CYS B CA 1
ATOM 2163 C C . CYS A 1 293 ? -9.47923 -26.50139 -17.88679 1.000 41.80650 333 CYS B C 1
ATOM 2164 O O . CYS A 1 293 ? -8.83776 -27.55579 -17.87583 1.000 47.01823 333 CYS B O 1
ATOM 2167 N N . ASP A 1 294 ? -10.19108 -26.09649 -16.83001 1.000 39.25880 334 ASP B N 1
ATOM 2168 C CA . ASP A 1 294 ? -10.25305 -26.88676 -15.60085 1.000 44.67154 334 ASP B CA 1
ATOM 2169 C C . ASP A 1 294 ? -10.98913 -28.20495 -15.77269 1.000 49.61195 334 ASP B C 1
ATOM 2170 O O . ASP A 1 294 ? -10.94534 -29.03418 -14.85621 1.000 48.38309 334 ASP B O 1
ATOM 2175 N N . ASP A 1 295 ? -11.66295 -28.41121 -16.90645 1.000 52.51028 335 ASP B N 1
ATOM 2176 C CA . ASP A 1 295 ? -12.38283 -29.64797 -17.18570 1.000 56.53312 335 ASP B CA 1
ATOM 2177 C C . ASP A 1 295 ? -11.74185 -30.49057 -18.27865 1.000 49.11744 335 ASP B C 1
ATOM 2178 O O . ASP A 1 295 ? -12.31636 -31.50625 -18.66908 1.000 47.25472 335 ASP B O 1
ATOM 2183 N N . VAL A 1 296 ? -10.58276 -30.09620 -18.78864 1.000 43.63809 336 VAL B N 1
ATOM 2184 C CA . VAL A 1 296 ? -9.80457 -30.97279 -19.65179 1.000 41.75002 336 VAL B CA 1
ATOM 2185 C C . VAL A 1 296 ? -9.23323 -32.06592 -18.75419 1.000 45.91825 336 VAL B C 1
ATOM 2186 O O . VAL A 1 296 ? -8.49615 -31.76372 -17.79802 1.000 43.73240 336 VAL B O 1
ATOM 2190 N N . PRO A 1 297 ? -9.56411 -33.33759 -18.99272 1.000 43.14917 337 PRO B N 1
ATOM 2191 C CA . PRO A 1 297 ? -9.14074 -34.38440 -18.05264 1.000 39.31218 337 PRO B CA 1
ATOM 2192 C C . PRO A 1 297 ? -7.62009 -34.50839 -18.01896 1.000 40.92354 337 PRO B C 1
ATOM 2193 O O . PRO A 1 297 ? -6.93598 -34.42779 -19.05080 1.000 29.93554 337 PRO B O 1
ATOM 2197 N N . GLY A 1 298 ? -7.09573 -34.66406 -16.80060 1.000 32.27234 338 GLY B N 1
ATOM 2198 C CA . GLY A 1 298 ? -5.67870 -34.74096 -16.56191 1.000 31.91135 338 GLY B CA 1
ATOM 2199 C C . GLY A 1 298 ? -5.00578 -33.40466 -16.30128 1.000 38.47581 338 GLY B C 1
ATOM 2200 O O . GLY A 1 298 ? -4.00259 -33.36008 -15.58013 1.000 44.75244 338 GLY B O 1
ATOM 2201 N N . LEU A 1 299 ? -5.53251 -32.31286 -16.86723 1.000 32.11663 339 LEU B N 1
ATOM 2202 C CA . LEU A 1 299 ? -4.85396 -31.02457 -16.75443 1.000 28.42465 339 LEU B CA 1
ATOM 2203 C C . LEU A 1 299 ? -4.78330 -30.55314 -15.30046 1.000 32.76367 339 LEU B C 1
ATOM 2204 O O . LEU A 1 299 ? -3.72049 -30.13060 -14.82988 1.000 37.40773 339 LEU B O 1
ATOM 2209 N N . SER A 1 300 ? -5.88552 -30.65386 -14.55854 1.000 34.25811 340 SER B N 1
ATOM 2210 C CA . SER A 1 300 ? -5.86745 -30.18374 -13.17746 1.000 37.84827 340 SER B CA 1
ATOM 2211 C C . SER A 1 300 ? -4.79422 -30.89042 -12.35277 1.000 39.78960 340 SER B C 1
ATOM 2212 O O . SER A 1 300 ? -4.11654 -30.25478 -11.53708 1.000 35.76594 340 SER B O 1
ATOM 2215 N N . ASP A 1 301 ? -4.62387 -32.20237 -12.55232 1.000 40.13020 341 ASP B N 1
ATOM 2216 C CA . ASP A 1 301 ? -3.63363 -32.95102 -11.78319 1.000 44.22203 341 ASP B CA 1
ATOM 2217 C C . ASP A 1 301 ? -2.21692 -32.56874 -12.18961 1.000 42.19287 341 ASP B C 1
ATOM 2218 O O . ASP A 1 301 ? -1.30943 -32.52243 -11.34936 1.000 45.82626 341 ASP B O 1
ATOM 2223 N N . PHE A 1 302 ? -2.00674 -32.30604 -13.47788 1.000 36.13892 342 PHE B N 1
ATOM 2224 C CA . PHE A 1 302 ? -0.73306 -31.76034 -13.90335 1.000 35.23913 342 PHE B CA 1
ATOM 2225 C C . PHE A 1 302 ? -0.50551 -30.39082 -13.27940 1.000 33.28202 342 PHE B C 1
ATOM 2226 O O . PHE A 1 302 ? 0.59396 -30.09427 -12.79311 1.000 33.12106 342 PHE B O 1
ATOM 2234 N N . SER A 1 303 ? -1.53876 -29.54989 -13.25026 1.000 32.01438 343 SER B N 1
ATOM 2235 C CA . SER A 1 303 ? -1.38049 -28.23566 -12.62969 1.000 35.82620 343 SER B CA 1
ATOM 2236 C C . SER A 1 303 ? -1.05354 -28.36954 -11.15008 1.000 36.06498 343 SER B C 1
ATOM 2237 O O . SER A 1 303 ? -0.12176 -27.72682 -10.64471 1.000 34.50913 343 SER B O 1
ATOM 2240 N N . LYS A 1 304 ? -1.79259 -29.23015 -10.44349 1.000 34.52562 344 LYS B N 1
ATOM 2241 C CA . LYS A 1 304 ? -1.56424 -29.38411 -9.01284 1.000 31.32566 344 LYS B CA 1
ATOM 2242 C C . LYS A 1 304 ? -0.12354 -29.80323 -8.72938 1.000 30.73080 344 LYS B C 1
ATOM 2243 O O . LYS A 1 304 ? 0.51193 -29.27447 -7.80996 1.000 40.07611 344 LYS B O 1
ATOM 2249 N N . ARG A 1 305 ? 0.41672 -30.73224 -9.52476 1.000 25.58505 345 ARG B N 1
ATOM 2250 C CA . ARG A 1 305 ? 1.78115 -31.20029 -9.29682 1.000 33.47457 345 ARG B CA 1
ATOM 2251 C C . ARG A 1 305 ? 2.79319 -30.06601 -9.44888 1.000 28.71001 345 ARG B C 1
ATOM 2252 O O . ARG A 1 305 ? 3.74597 -29.96227 -8.66630 1.000 32.81228 345 ARG B O 1
ATOM 2260 N N . VAL A 1 306 ? 2.59493 -29.19992 -10.44439 1.000 31.29806 346 VAL B N 1
ATOM 2261 C CA . VAL A 1 306 ? 3.49725 -28.06955 -10.64293 1.000 32.48588 346 VAL B CA 1
ATOM 2262 C C . VAL A 1 306 ? 3.36761 -27.06621 -9.49793 1.000 31.39203 346 VAL B C 1
ATOM 2263 O O . VAL A 1 306 ? 4.37741 -26.51790 -9.02770 1.000 28.40059 346 VAL B O 1
ATOM 2267 N N . ASP A 1 307 ? 2.12825 -26.82807 -9.02076 1.000 28.33821 347 ASP B N 1
ATOM 2268 C CA . ASP A 1 307 ? 1.89320 -25.97162 -7.85167 1.000 23.60614 347 ASP B CA 1
ATOM 2269 C C . ASP A 1 307 ? 2.70826 -26.42124 -6.64872 1.000 33.19269 347 ASP B C 1
ATOM 2270 O O . ASP A 1 307 ? 3.21935 -25.58518 -5.89015 1.000 34.82370 347 ASP B O 1
ATOM 2275 N N . VAL A 1 308 ? 2.82956 -27.74185 -6.45892 1.000 25.81846 348 VAL B N 1
ATOM 2276 C CA . VAL A 1 308 ? 3.61099 -28.29385 -5.35370 1.000 27.87951 348 VAL B CA 1
ATOM 2277 C C . VAL A 1 308 ? 5.06980 -27.88015 -5.45950 1.000 29.47595 348 VAL B C 1
ATOM 2278 O O . VAL A 1 308 ? 5.70184 -27.51488 -4.46315 1.000 39.69623 348 VAL B O 1
ATOM 2282 N N . LEU A 1 309 ? 5.64547 -27.98108 -6.65427 1.000 25.69334 349 LEU B N 1
ATOM 2283 C CA . LEU A 1 309 ? 7.00806 -27.48730 -6.82643 1.000 34.22062 349 LEU B CA 1
ATOM 2284 C C . LEU A 1 309 ? 7.08059 -25.99694 -6.53507 1.000 37.36484 349 LEU B C 1
ATOM 2285 O O . LEU A 1 309 ? 8.04078 -25.52295 -5.91567 1.000 38.22971 349 LEU B O 1
ATOM 2290 N N . LYS A 1 310 ? 6.06540 -25.24015 -6.96621 1.000 27.62327 350 LYS B N 1
ATOM 2291 C CA . LYS A 1 310 ? 6.09796 -23.80586 -6.73086 1.000 30.69831 350 LYS B CA 1
ATOM 2292 C C . LYS A 1 310 ? 5.99751 -23.50567 -5.23687 1.000 34.03095 350 LYS B C 1
ATOM 2293 O O . LYS A 1 310 ? 6.74610 -22.66939 -4.71712 1.000 31.18439 350 LYS B O 1
ATOM 2299 N N . GLY A 1 311 ? 5.11514 -24.21097 -4.52389 1.000 34.12569 351 GLY B N 1
ATOM 2300 C CA . GLY A 1 311 ? 5.00463 -23.99932 -3.09093 1.000 29.58347 351 GLY B CA 1
ATOM 2301 C C . GLY A 1 311 ? 6.29553 -24.31680 -2.37134 1.000 30.98881 351 GLY B C 1
ATOM 2302 O O . GLY A 1 311 ? 6.74902 -23.55011 -1.51864 1.000 33.56511 351 GLY B O 1
ATOM 2303 N N . ALA A 1 312 ? 6.91863 -25.43714 -2.72276 1.000 28.50033 352 ALA B N 1
ATOM 2304 C CA . ALA A 1 312 ? 8.15771 -25.82168 -2.05941 1.000 27.72550 352 ALA B CA 1
ATOM 2305 C C . ALA A 1 312 ? 9.23400 -24.77413 -2.27345 1.000 34.17611 352 ALA B C 1
ATOM 2306 O O . ALA A 1 312 ? 9.95878 -24.42444 -1.34570 1.000 41.35551 352 ALA B O 1
ATOM 2308 N N . LEU A 1 313 ? 9.35338 -24.24805 -3.48508 1.000 39.55120 353 LEU B N 1
ATOM 2309 C CA . LEU A 1 313 ? 10.42186 -23.27818 -3.70570 1.000 35.25046 353 LEU B CA 1
ATOM 2310 C C . LEU A 1 313 ? 10.07813 -21.91535 -3.12552 1.000 33.53758 353 LEU B C 1
ATOM 2311 O O . LEU A 1 313 ? 10.95145 -21.24600 -2.55781 1.000 35.74800 353 LEU B O 1
ATOM 2316 N N . ASP A 1 314 ? 8.80611 -21.50638 -3.22349 1.000 25.12220 354 ASP B N 1
ATOM 2317 C CA . ASP A 1 314 ? 8.43392 -20.19397 -2.72402 1.000 22.79882 354 ASP B CA 1
ATOM 2318 C C . ASP A 1 314 ? 8.51113 -20.11395 -1.20704 1.000 28.45114 354 ASP B C 1
ATOM 2319 O O . ASP A 1 314 ? 8.55399 -19.01119 -0.65506 1.000 33.08431 354 ASP B O 1
ATOM 2324 N N . ALA A 1 315 ? 8.53418 -21.25143 -0.52087 1.000 26.65571 355 ALA B N 1
ATOM 2325 C CA . ALA A 1 315 ? 8.69233 -21.22740 0.92398 1.000 25.53977 355 ALA B CA 1
ATOM 2326 C C . ALA A 1 315 ? 10.01647 -20.59575 1.29097 1.000 27.11889 355 ALA B C 1
ATOM 2327 O O . ALA A 1 315 ? 10.10115 -19.81589 2.24724 1.000 35.70971 355 ALA B O 1
ATOM 2329 N N . TYR A 1 316 ? 11.05461 -20.89510 0.51817 1.000 23.55953 356 TYR B N 1
ATOM 2330 C CA . TYR A 1 316 ? 12.33644 -20.23710 0.72274 1.000 33.01109 356 TYR B CA 1
ATOM 2331 C C . TYR A 1 316 ? 12.30111 -18.76833 0.30064 1.000 35.05803 356 TYR B C 1
ATOM 2332 O O . TYR A 1 316 ? 12.86136 -17.91866 0.99958 1.000 38.30158 356 TYR B O 1
ATOM 2341 N N . ASN A 1 317 ? 11.69391 -18.45047 -0.85714 1.000 29.18877 357 ASN B N 1
ATOM 2342 C CA . ASN A 1 317 ? 11.53533 -17.04712 -1.25432 1.000 23.66062 357 ASN B CA 1
ATOM 2343 C C . ASN A 1 317 ? 10.86979 -16.23170 -0.15062 1.000 24.10683 357 ASN B C 1
ATOM 2344 O O . ASN A 1 317 ? 11.27769 -15.10177 0.12974 1.000 26.32538 357 ASN B O 1
ATOM 2349 N N . GLN A 1 318 ? 9.84072 -16.79112 0.49779 1.000 23.93309 358 GLN B N 1
ATOM 2350 C CA . GLN A 1 318 ? 9.08889 -15.99291 1.45897 1.000 23.81270 358 GLN B CA 1
ATOM 2351 C C . GLN A 1 318 ? 9.87202 -15.76206 2.74680 1.000 32.24753 358 GLN B C 1
ATOM 2352 O O . GLN A 1 318 ? 9.68464 -14.73428 3.41020 1.000 30.84438 358 GLN B O 1
ATOM 2358 N N . LYS A 1 319 ? 10.73169 -16.70304 3.12512 1.000 35.87604 359 LYS B N 1
ATOM 2359 C CA . LYS A 1 319 ? 11.57197 -16.55474 4.30349 1.000 36.45903 359 LYS B CA 1
ATOM 2360 C C . LYS A 1 319 ? 12.87008 -15.81358 4.01056 1.000 34.67222 359 LYS B C 1
ATOM 2361 O O . LYS A 1 319 ? 13.70472 -15.68299 4.90637 1.000 37.48561 359 LYS B O 1
ATOM 2367 N N . ALA A 1 320 ? 13.04728 -15.30569 2.79288 1.000 36.32599 360 ALA B N 1
ATOM 2368 C CA . ALA A 1 320 ? 14.27137 -14.60559 2.40230 1.000 29.00755 360 ALA B CA 1
ATOM 2369 C C . ALA A 1 320 ? 15.49263 -15.51156 2.54886 1.000 31.00559 360 ALA B C 1
ATOM 2370 O O . ALA A 1 320 ? 16.58751 -15.06546 2.89226 1.000 29.15105 360 ALA B O 1
ATOM 2372 N N . GLN A 1 321 ? 15.30452 -16.79432 2.26331 1.000 40.67280 361 GLN B N 1
ATOM 2373 C CA . GLN A 1 321 ? 16.39624 -17.75502 2.24345 1.000 38.60153 361 GLN B CA 1
ATOM 2374 C C . GLN A 1 321 ? 16.97443 -17.87247 0.83649 1.000 34.31593 361 GLN B C 1
ATOM 2375 O O . GLN A 1 321 ? 16.24100 -18.03211 -0.14483 1.000 32.40952 361 GLN B O 1
ATOM 2381 N N . ASN A 1 322 ? 18.29209 -17.76678 0.75223 1.000 29.45218 362 ASN B N 1
ATOM 2382 C CA . ASN A 1 322 ? 19.04367 -17.95747 -0.47398 1.000 28.73607 362 ASN B CA 1
ATOM 2383 C C . ASN A 1 322 ? 19.55810 -19.39767 -0.48739 1.000 30.88926 362 ASN B C 1
ATOM 2384 O O . ASN A 1 322 ? 20.55773 -19.71616 0.15720 1.000 32.97075 362 ASN B O 1
ATOM 2389 N N . LEU A 1 323 ? 18.89130 -20.25572 -1.26908 1.000 38.28684 363 LEU B N 1
ATOM 2390 C CA . LEU A 1 323 ? 19.28321 -21.65889 -1.37756 1.000 30.20927 363 LEU B CA 1
ATOM 2391 C C . LEU A 1 323 ? 20.73202 -21.82957 -1.78169 1.000 28.94316 363 LEU B C 1
ATOM 2392 O O . LEU A 1 323 ? 21.32463 -22.88444 -1.52370 1.000 23.98755 363 LEU B O 1
ATOM 2397 N N . PHE A 1 324 ? 21.30228 -20.83287 -2.45247 1.000 33.50061 364 PHE B N 1
ATOM 2398 C CA . PHE A 1 324 ? 22.67602 -20.92988 -2.92085 1.000 37.80393 364 PHE B CA 1
ATOM 2399 C C . PHE A 1 324 ? 23.67855 -20.55566 -1.84941 1.000 39.06757 364 PHE B C 1
ATOM 2400 O O . PHE A 1 324 ? 24.88110 -20.72724 -2.06620 1.000 42.16165 364 PHE B O 1
ATOM 2408 N N . ALA A 1 325 ? 23.20138 -20.04513 -0.71503 1.000 40.68003 365 ALA B N 1
ATOM 2409 C CA . ALA A 1 325 ? 24.01335 -19.80243 0.46585 1.000 40.47510 365 ALA B CA 1
ATOM 2410 C C . ALA A 1 325 ? 23.75711 -20.83110 1.55915 1.000 41.18441 365 ALA B C 1
ATOM 2411 O O . ALA A 1 325 ? 24.24288 -20.65916 2.67666 1.000 39.32145 365 ALA B O 1
ATOM 2413 N N . LEU A 1 326 ? 22.99584 -21.89263 1.27032 1.000 41.54730 366 LEU B N 1
ATOM 2414 C CA . LEU A 1 326 ? 22.71058 -22.91756 2.26961 1.000 39.08128 366 LEU B CA 1
ATOM 2415 C C . LEU A 1 326 ? 23.36309 -24.24398 1.88352 1.000 36.92532 366 LEU B C 1
ATOM 2416 O O . LEU A 1 326 ? 23.34364 -24.62895 0.71266 1.000 39.48033 366 LEU B O 1
ATOM 2421 N N . PRO A 1 327 ? 23.96502 -24.95030 2.83155 1.000 31.34788 367 PRO B N 1
ATOM 2422 C CA . PRO A 1 327 ? 24.59682 -26.23039 2.50279 1.000 32.62117 367 PRO B CA 1
ATOM 2423 C C . PRO A 1 327 ? 23.58514 -27.32290 2.20367 1.000 32.15686 367 PRO B C 1
ATOM 2424 O O . PRO A 1 327 ? 22.47037 -27.35098 2.73417 1.000 31.47342 367 PRO B O 1
ATOM 2428 N N . GLY A 1 328 ? 24.00771 -28.24872 1.35062 1.000 34.47552 368 GLY B N 1
ATOM 2429 C CA . GLY A 1 328 ? 23.20929 -29.42924 1.06200 1.000 32.61278 368 GLY B CA 1
ATOM 2430 C C . GLY A 1 328 ? 21.92453 -29.15836 0.31124 1.000 37.03068 368 GLY B C 1
ATOM 2431 O O . GLY A 1 328 ? 20.90293 -29.76981 0.62932 1.000 42.14691 368 GLY B O 1
ATOM 2432 N N . THR A 1 329 ? 21.95257 -28.26832 -0.69363 1.000 33.72095 369 THR B N 1
ATOM 2433 C CA . THR A 1 329 ? 20.76040 -27.84478 -1.42201 1.000 26.71688 369 THR B CA 1
ATOM 2434 C C . THR A 1 329 ? 20.86806 -28.13557 -2.91514 1.000 30.94010 369 THR B C 1
ATOM 2435 O O . THR A 1 329 ? 20.41923 -27.35032 -3.75053 1.000 37.20569 369 THR B O 1
ATOM 2439 N N . THR A 1 330 ? 21.41439 -29.29638 -3.27628 1.000 30.43398 370 THR B N 1
ATOM 2440 C CA . THR A 1 330 ? 21.75169 -29.52861 -4.67370 1.000 26.67515 370 THR B CA 1
ATOM 2441 C C . THR A 1 330 ? 20.49444 -29.67948 -5.52559 1.000 31.28344 370 THR B C 1
ATOM 2442 O O . THR A 1 330 ? 20.36389 -29.03211 -6.57716 1.000 26.63729 370 THR B O 1
ATOM 2446 N N . SER A 1 331 ? 19.54940 -30.50718 -5.06505 1.000 31.18508 371 SER B N 1
ATOM 2447 C CA . SER A 1 331 ? 18.27395 -30.70678 -5.75821 1.000 26.74637 371 SER B CA 1
ATOM 2448 C C . SER A 1 331 ? 17.53888 -29.38891 -6.01060 1.000 27.60746 371 SER B C 1
ATOM 2449 O O . SER A 1 331 ? 17.14905 -29.08305 -7.14679 1.000 24.78746 371 SER B O 1
ATOM 2452 N N . LEU A 1 332 ? 17.35622 -28.58703 -4.96199 1.000 32.20223 372 LEU B N 1
ATOM 2453 C CA . LEU A 1 332 ? 16.69548 -27.30214 -5.13950 1.000 33.64571 372 LEU B CA 1
ATOM 2454 C C . LEU A 1 332 ? 17.44713 -26.44280 -6.15293 1.000 26.62038 372 LEU B C 1
ATOM 2455 O O . LEU A 1 332 ? 16.86184 -25.96645 -7.12995 1.000 28.99161 372 LEU B O 1
ATOM 2460 N N . ARG A 1 333 ? 18.75979 -26.28363 -5.95784 1.000 22.82698 373 ARG B N 1
ATOM 2461 C CA . ARG A 1 333 ? 19.59404 -25.51973 -6.88188 1.000 25.17801 373 ARG B CA 1
ATOM 2462 C C . ARG A 1 333 ? 19.40900 -25.97674 -8.32369 1.000 27.37057 373 ARG B C 1
ATOM 2463 O O . ARG A 1 333 ? 19.19507 -25.15774 -9.22438 1.000 25.75511 373 ARG B O 1
ATOM 2471 N N . LEU A 1 334 ? 19.48786 -27.28837 -8.55456 1.000 30.02147 374 LEU B N 1
ATOM 2472 C CA . LEU A 1 334 ? 19.26274 -27.83076 -9.88845 1.000 37.10239 374 LEU B CA 1
ATOM 2473 C C . LEU A 1 334 ? 17.88810 -27.43077 -10.43592 1.000 37.14552 374 LEU B C 1
ATOM 2474 O O . LEU A 1 334 ? 17.77795 -26.98911 -11.58927 1.000 30.96693 374 LEU B O 1
ATOM 2479 N N . TRP A 1 335 ? 16.82796 -27.56142 -9.62255 1.000 27.24446 375 TRP B N 1
ATOM 2480 C CA . TRP A 1 335 ? 15.50669 -27.12997 -10.07359 1.000 23.85358 375 TRP B CA 1
ATOM 2481 C C . TRP A 1 335 ? 15.54786 -25.67710 -10.53518 1.000 31.77226 375 TRP B C 1
ATOM 2482 O O . TRP A 1 335 ? 15.07905 -25.34388 -11.63607 1.000 23.32635 375 TRP B O 1
ATOM 2493 N N . LEU A 1 336 ? 16.14208 -24.80219 -9.71053 1.000 19.04586 376 LEU B N 1
ATOM 2494 C CA . LEU A 1 336 ? 16.15256 -23.37513 -10.01985 1.000 22.39303 376 LEU B CA 1
ATOM 2495 C C . LEU A 1 336 ? 16.96456 -23.07384 -11.27874 1.000 30.13102 376 LEU B C 1
ATOM 2496 O O . LEU A 1 336 ? 16.57749 -22.21682 -12.08336 1.000 28.07438 376 LEU B O 1
ATOM 2501 N N . LEU A 1 337 ? 18.09712 -23.76172 -11.46943 1.000 24.41544 377 LEU B N 1
ATOM 2502 C CA . LEU A 1 337 ? 18.94078 -23.43815 -12.61297 1.000 25.34509 377 LEU B CA 1
ATOM 2503 C C . LEU A 1 337 ? 18.34051 -23.98036 -13.91320 1.000 28.69152 377 LEU B C 1
ATOM 2504 O O . LEU A 1 337 ? 18.38829 -23.30600 -14.95343 1.000 28.85449 377 LEU B O 1
ATOM 2509 N N . TRP A 1 338 ? 17.76380 -25.18668 -13.87104 1.000 22.07896 378 TRP B N 1
ATOM 2510 C CA . TRP A 1 338 ? 17.03847 -25.71103 -15.02665 1.000 27.80897 378 TRP B CA 1
ATOM 2511 C C . TRP A 1 338 ? 15.98462 -24.72201 -15.50668 1.000 32.95462 378 TRP B C 1
ATOM 2512 O O . TRP A 1 338 ? 15.86822 -24.45389 -16.70739 1.000 29.48245 378 TRP B O 1
ATOM 2523 N N . ALA A 1 339 ? 15.19486 -24.17774 -14.57153 1.000 34.97383 379 ALA B N 1
ATOM 2524 C CA . ALA A 1 339 ? 14.19394 -23.18146 -14.93963 1.000 33.41058 379 ALA B CA 1
ATOM 2525 C C . ALA A 1 339 ? 14.85004 -21.93209 -15.52221 1.000 27.85127 379 ALA B C 1
ATOM 2526 O O . ALA A 1 339 ? 14.37272 -21.38421 -16.52756 1.000 31.51732 379 ALA B O 1
ATOM 2528 N N . ASP A 1 340 ? 15.95968 -21.48002 -14.91806 1.000 21.87006 380 ASP B N 1
ATOM 2529 C CA . ASP A 1 340 ? 16.70678 -20.35213 -15.48272 1.000 25.07896 380 ASP B CA 1
ATOM 2530 C C . ASP A 1 340 ? 17.19148 -20.65948 -16.90100 1.000 27.19067 380 ASP B C 1
ATOM 2531 O O . ASP A 1 340 ? 17.15336 -19.78673 -17.77749 1.000 29.23584 380 ASP B O 1
ATOM 2536 N N . ALA A 1 341 ? 17.57001 -21.91668 -17.16891 1.000 26.01357 381 ALA B N 1
ATOM 2537 C CA . ALA A 1 341 ? 17.99367 -22.28980 -18.51897 1.000 30.12838 381 ALA B CA 1
ATOM 2538 C C . ALA A 1 341 ? 16.81658 -22.30360 -19.48805 1.000 28.41461 381 ALA B C 1
ATOM 2539 O O . ALA A 1 341 ? 16.93444 -21.81590 -20.61569 1.000 29.43509 381 ALA B O 1
ATOM 2541 N N . VAL A 1 342 ? 15.67820 -22.86650 -19.07396 1.000 27.64067 382 VAL B N 1
ATOM 2542 C CA . VAL A 1 342 ? 14.49781 -22.84299 -19.92973 1.000 23.83032 382 VAL B CA 1
ATOM 2543 C C . VAL A 1 342 ? 14.11894 -21.40994 -20.26798 1.000 23.55696 382 VAL B C 1
ATOM 2544 O O . VAL A 1 342 ? 13.76516 -21.10241 -21.41105 1.000 26.34484 382 VAL B O 1
ATOM 2548 N N . ARG A 1 343 ? 14.24910 -20.49779 -19.29990 1.000 19.86535 383 ARG B N 1
ATOM 2549 C CA . ARG A 1 343 ? 13.92241 -19.10706 -19.56419 1.000 24.99595 383 ARG B CA 1
ATOM 2550 C C . ARG A 1 343 ? 14.79689 -18.48793 -20.64316 1.000 34.58004 383 ARG B C 1
ATOM 2551 O O . ARG A 1 343 ? 14.38437 -17.49422 -21.24829 1.000 34.86906 383 ARG B O 1
ATOM 2559 N N . GLN A 1 344 ? 15.99473 -19.03814 -20.88986 1.000 30.89152 384 GLN B N 1
ATOM 2560 C CA . GLN A 1 344 ? 16.82869 -18.52625 -21.97158 1.000 35.17688 384 GLN B CA 1
ATOM 2561 C C . GLN A 1 344 ? 16.23321 -18.83100 -23.34391 1.000 36.50457 384 GLN B C 1
ATOM 2562 O O . GLN A 1 344 ? 16.45229 -18.07168 -24.29201 1.000 38.76479 384 GLN B O 1
ATOM 2568 N N . ASN A 1 345 ? 15.46928 -19.91716 -23.46210 1.000 34.51208 385 ASN B N 1
ATOM 2569 C CA . ASN A 1 345 ? 14.99309 -20.44183 -24.73441 1.000 24.11142 385 ASN B CA 1
ATOM 2570 C C . ASN A 1 345 ? 13.54506 -20.10440 -25.03664 1.000 27.13226 385 ASN B C 1
ATOM 2571 O O . ASN A 1 345 ? 13.09443 -20.37742 -26.14882 1.000 33.29149 385 ASN B O 1
ATOM 2576 N N . ILE A 1 346 ? 12.79975 -19.55451 -24.07402 1.000 33.12457 386 ILE B N 1
ATOM 2577 C CA . ILE A 1 346 ? 11.37793 -19.31200 -24.27766 1.000 36.38468 386 ILE B CA 1
ATOM 2578 C C . ILE A 1 346 ? 11.17609 -18.36560 -25.45279 1.000 39.53953 386 ILE B C 1
ATOM 2579 O O . ILE A 1 346 ? 11.87247 -17.35278 -25.59028 1.000 40.20798 386 ILE B O 1
ATOM 2584 N N . ARG A 1 347 ? 10.23248 -18.69317 -26.32024 1.000 40.21936 387 ARG B N 1
ATOM 2585 C CA . ARG A 1 347 ? 9.88127 -17.78238 -27.39939 1.000 38.85527 387 ARG B CA 1
ATOM 2586 C C . ARG A 1 347 ? 8.36587 -17.63546 -27.45090 1.000 38.41238 387 ARG B C 1
ATOM 2587 O O . ARG A 1 347 ? 7.62556 -18.60513 -27.24665 1.000 33.59379 387 ARG B O 1
ATOM 2595 N N . TYR A 1 348 ? 7.91036 -16.40043 -27.68487 1.000 30.80241 388 TYR B N 1
ATOM 2596 C CA . TYR A 1 348 ? 6.49335 -16.08832 -27.60485 1.000 30.42342 388 TYR B CA 1
ATOM 2597 C C . TYR A 1 348 ? 5.93997 -15.75657 -28.98379 1.000 35.09741 388 TYR B C 1
ATOM 2598 O O . TYR A 1 348 ? 6.69244 -15.33719 -29.86490 1.000 43.72059 388 TYR B O 1
ATOM 2607 N N . PRO A 1 349 ? 4.63197 -15.94359 -29.21797 1.000 36.03937 389 PRO B N 1
ATOM 2608 C CA . PRO A 1 349 ? 3.68866 -16.58549 -28.29552 1.000 31.69627 389 PRO B CA 1
ATOM 2609 C C . PRO A 1 349 ? 3.68142 -18.08387 -28.51057 1.000 33.53204 389 PRO B C 1
ATOM 2610 O O . PRO A 1 349 ? 4.15518 -18.51806 -29.54711 1.000 44.97298 389 PRO B O 1
ATOM 2614 N N . MET A 1 350 ? 3.15117 -18.85222 -27.56700 1.000 40.20481 390 MET B N 1
ATOM 2615 C CA . MET A 1 350 ? 2.95976 -20.28784 -27.72456 1.000 41.23477 390 MET B CA 1
ATOM 2616 C C . MET A 1 350 ? 1.47013 -20.59816 -27.71057 1.000 40.28749 390 MET B C 1
ATOM 2617 O O . MET A 1 350 ? 0.65549 -19.81418 -27.21497 1.000 40.26476 390 MET B O 1
ATOM 2622 N N . ASP A 1 351 ? 1.11541 -21.75597 -28.25487 1.000 38.74567 391 ASP B N 1
ATOM 2623 C CA . ASP A 1 351 ? -0.26908 -22.19902 -28.26491 1.000 39.20268 391 ASP B CA 1
ATOM 2624 C C . ASP A 1 351 ? -0.36090 -23.58391 -27.64063 1.000 32.64157 391 ASP B C 1
ATOM 2625 O O . ASP A 1 351 ? 0.49598 -24.43992 -27.87442 1.000 36.33122 391 ASP B O 1
ATOM 2630 N N . LYS A 1 352 ? -1.41467 -23.80451 -26.86024 1.000 30.19934 392 LYS B N 1
ATOM 2631 C CA . LYS A 1 352 ? -1.57487 -25.06834 -26.14754 1.000 32.40897 392 LYS B CA 1
ATOM 2632 C C . LYS A 1 352 ? -1.72135 -26.26671 -27.08035 1.000 33.50140 392 LYS B C 1
ATOM 2633 O O . LYS A 1 352 ? -1.52898 -27.40198 -26.63832 1.000 35.65398 392 LYS B O 1
ATOM 2639 N N . ALA A 1 353 ? -2.06750 -26.04944 -28.34822 1.000 39.92752 393 ALA B N 1
ATOM 2640 C CA . ALA A 1 353 ? -2.20689 -27.12610 -29.32395 1.000 36.84933 393 ALA B CA 1
ATOM 2641 C C . ALA A 1 353 ? -1.03442 -27.19217 -30.29647 1.000 35.46199 393 ALA B C 1
ATOM 2642 O O . ALA A 1 353 ? -0.46200 -28.26640 -30.50941 1.000 42.80914 393 ALA B O 1
ATOM 2644 N N . ALA A 1 354 ? -0.66196 -26.05378 -30.88886 1.000 33.27093 394 ALA B N 1
ATOM 2645 C CA . ALA A 1 354 ? 0.38484 -25.98327 -31.90504 1.000 32.79973 394 ALA B CA 1
ATOM 2646 C C . ALA A 1 354 ? 1.79283 -26.17376 -31.35044 1.000 47.54288 394 ALA B C 1
ATOM 2647 O O . ALA A 1 354 ? 2.72652 -26.37678 -32.14114 1.000 47.32844 394 ALA B O 1
ATOM 2649 N N . ASP A 1 355 ? 1.96476 -26.10516 -30.02453 1.000 45.00551 395 ASP B N 1
ATOM 2650 C CA . ASP A 1 355 ? 3.27749 -25.92492 -29.41553 1.000 31.63573 395 ASP B CA 1
ATOM 2651 C C . ASP A 1 355 ? 3.35553 -26.64863 -28.08686 1.000 31.79124 395 ASP B C 1
ATOM 2652 O O . ASP A 1 355 ? 3.85178 -26.08889 -27.10498 1.000 32.88207 395 ASP B O 1
ATOM 2657 N N . THR A 1 356 ? 2.87457 -27.89856 -28.03893 1.000 30.79512 396 THR B N 1
ATOM 2658 C CA . THR A 1 356 ? 2.59708 -28.57138 -26.76379 1.000 36.00707 396 THR B CA 1
ATOM 2659 C C . THR A 1 356 ? 3.85698 -28.71723 -25.90213 1.000 39.48112 396 THR B C 1
ATOM 2660 O O . THR A 1 356 ? 3.83075 -28.46692 -24.68870 1.000 34.92314 396 THR B O 1
ATOM 2664 N N . ALA A 1 357 ? 4.96791 -29.13915 -26.50554 1.000 37.51811 397 ALA B N 1
ATOM 2665 C CA . ALA A 1 357 ? 6.17318 -29.37153 -25.71718 1.000 35.65121 397 ALA B CA 1
ATOM 2666 C C . ALA A 1 357 ? 6.71138 -28.07037 -25.13281 1.000 36.03537 397 ALA B C 1
ATOM 2667 O O . ALA A 1 357 ? 6.94922 -27.98002 -23.92274 1.000 36.81370 397 ALA B O 1
ATOM 2669 N N . ARG A 1 358 ? 6.91706 -27.05168 -25.97759 1.000 34.89973 398 ARG B N 1
ATOM 2670 C CA . ARG A 1 358 ? 7.38516 -25.76189 -25.47818 1.000 34.01108 398 ARG B CA 1
ATOM 2671 C C . ARG A 1 358 ? 6.40150 -25.17397 -24.47311 1.000 29.04536 398 ARG B C 1
ATOM 2672 O O . ARG A 1 358 ? 6.81047 -24.62764 -23.44320 1.000 34.11502 398 ARG B O 1
ATOM 2680 N N . PHE A 1 359 ? 5.09856 -25.30155 -24.74915 1.000 25.47337 399 PHE B N 1
ATOM 2681 C CA . PHE A 1 359 ? 4.05895 -24.81977 -23.83835 1.000 27.56671 399 PHE B CA 1
ATOM 2682 C C . PHE A 1 359 ? 4.17026 -25.48850 -22.47455 1.000 27.77330 399 PHE B C 1
ATOM 2683 O O . PHE A 1 359 ? 4.12886 -24.82294 -21.43454 1.000 32.25593 399 PHE B O 1
ATOM 2691 N N . GLN A 1 360 ? 4.28268 -26.81493 -22.45925 1.000 29.26925 400 GLN B N 1
ATOM 2692 C CA . GLN A 1 360 ? 4.17350 -27.54009 -21.19746 1.000 32.00034 400 GLN B CA 1
ATOM 2693 C C . GLN A 1 360 ? 5.44565 -27.41430 -20.36735 1.000 27.60729 400 GLN B C 1
ATOM 2694 O O . GLN A 1 360 ? 5.37447 -27.29329 -19.13878 1.000 24.66130 400 GLN B O 1
ATOM 2700 N N . GLU A 1 361 ? 6.61968 -27.40321 -21.01079 1.000 29.98994 401 GLU B N 1
ATOM 2701 C CA . GLU A 1 361 ? 7.85003 -27.17414 -20.25140 1.000 20.52358 401 GLU B CA 1
ATOM 2702 C C . GLU A 1 361 ? 7.88433 -25.75194 -19.71000 1.000 27.70607 401 GLU B C 1
ATOM 2703 O O . GLU A 1 361 ? 8.22585 -25.53374 -18.53789 1.000 26.87021 401 GLU B O 1
ATOM 2709 N N . THR A 1 362 ? 7.49543 -24.77173 -20.53337 1.000 25.96402 402 THR B N 1
ATOM 2710 C CA . THR A 1 362 ? 7.43489 -23.38958 -20.05918 1.000 28.46765 402 THR B CA 1
ATOM 2711 C C . THR A 1 362 ? 6.50319 -23.26754 -18.86305 1.000 33.43883 402 THR B C 1
ATOM 2712 O O . THR A 1 362 ? 6.83448 -22.62986 -17.85204 1.000 31.47219 402 THR B O 1
ATOM 2716 N N . PHE A 1 363 ? 5.33019 -23.88967 -18.96708 1.000 24.84521 403 PHE B N 1
ATOM 2717 C CA . PHE A 1 363 ? 4.40008 -23.95619 -17.84853 1.000 27.79378 403 PHE B CA 1
ATOM 2718 C C . PHE A 1 363 ? 5.08464 -24.43804 -16.57108 1.000 26.05034 403 PHE B C 1
ATOM 2719 O O . PHE A 1 363 ? 4.79418 -23.94994 -15.47008 1.000 25.00656 403 PHE B O 1
ATOM 2727 N N . VAL A 1 364 ? 5.99491 -25.39818 -16.69365 1.000 21.61794 404 VAL B N 1
ATOM 2728 C CA . VAL A 1 364 ? 6.71476 -25.85093 -15.51408 1.000 26.03853 404 VAL B CA 1
ATOM 2729 C C . VAL A 1 364 ? 7.75287 -24.82721 -15.08798 1.000 26.26279 404 VAL B C 1
ATOM 2730 O O . VAL A 1 364 ? 7.83951 -24.47552 -13.90758 1.000 26.89213 404 VAL B O 1
ATOM 2734 N N . ALA A 1 365 ? 8.55355 -24.32034 -16.02722 1.000 23.77805 405 ALA B N 1
ATOM 2735 C CA . ALA A 1 365 ? 9.66011 -23.45983 -15.60501 1.000 22.24852 405 ALA B CA 1
ATOM 2736 C C . ALA A 1 365 ? 9.16391 -22.12381 -15.04927 1.000 26.46816 405 ALA B C 1
ATOM 2737 O O . ALA A 1 365 ? 9.83897 -21.51973 -14.19330 1.000 28.10505 405 ALA B O 1
ATOM 2739 N N . ASP A 1 366 ? 7.97978 -21.67203 -15.49077 1.000 19.61101 406 ASP B N 1
ATOM 2740 C CA . ASP A 1 366 ? 7.38691 -20.44141 -14.95549 1.000 22.32328 406 ASP B CA 1
ATOM 2741 C C . ASP A 1 366 ? 7.11028 -20.54912 -13.46935 1.000 24.32621 406 ASP B C 1
ATOM 2742 O O . ASP A 1 366 ? 7.09316 -19.53353 -12.77252 1.000 30.87548 406 ASP B O 1
ATOM 2747 N N . ALA A 1 367 ? 6.87386 -21.76136 -12.96518 1.000 29.14832 407 ALA B N 1
ATOM 2748 C CA . ALA A 1 367 ? 6.54684 -21.96305 -11.55705 1.000 21.49205 407 ALA B CA 1
ATOM 2749 C C . ALA A 1 367 ? 7.77104 -22.05815 -10.66269 1.000 22.64666 407 ALA B C 1
ATOM 2750 O O . ALA A 1 367 ? 7.61516 -22.07690 -9.44199 1.000 27.56395 407 ALA B O 1
ATOM 2752 N N . ILE A 1 368 ? 8.96833 -22.11698 -11.22901 1.000 25.00943 408 ILE B N 1
ATOM 2753 C CA . ILE A 1 368 ? 10.20859 -22.29857 -10.46700 1.000 19.06739 408 ILE B CA 1
ATOM 2754 C C . ILE A 1 368 ? 11.06126 -21.05980 -10.71547 1.000 21.70303 408 ILE B C 1
ATOM 2755 O O . ILE A 1 368 ? 11.79670 -20.96722 -11.70011 1.000 31.96886 408 ILE B O 1
ATOM 2760 N N . VAL A 1 369 ? 10.91432 -20.06208 -9.84881 1.000 24.92635 409 VAL B N 1
ATOM 2761 C CA . VAL A 1 369 ? 11.73807 -18.86154 -9.85149 1.000 21.17602 409 VAL B CA 1
ATOM 2762 C C . VAL A 1 369 ? 12.30389 -18.68828 -8.44848 1.000 24.13151 409 VAL B C 1
ATOM 2763 O O . VAL A 1 369 ? 11.54288 -18.60587 -7.47179 1.000 21.02273 409 VAL B O 1
ATOM 2767 N N . GLY A 1 370 ? 13.62833 -18.62859 -8.34946 1.000 25.47301 410 GLY B N 1
ATOM 2768 C CA . GLY A 1 370 ? 14.29962 -18.30682 -7.11031 1.000 18.55598 410 GLY B CA 1
ATOM 2769 C C . GLY A 1 370 ? 14.71583 -16.85022 -7.11890 1.000 26.26870 410 GLY B C 1
ATOM 2770 O O . GLY A 1 370 ? 15.50105 -16.42791 -7.96339 1.000 30.75070 410 GLY B O 1
ATOM 2771 N N . TYR A 1 371 ? 14.17898 -16.08296 -6.17363 1.000 26.31961 411 TYR B N 1
ATOM 2772 C CA . TYR A 1 371 ? 14.35270 -14.63799 -6.16777 1.000 27.12402 411 TYR B CA 1
ATOM 2773 C C . TYR A 1 371 ? 15.43413 -14.16754 -5.22171 1.000 25.29363 411 TYR B C 1
ATOM 2774 O O . TYR A 1 371 ? 15.95513 -13.06054 -5.41293 1.000 23.41368 411 TYR B O 1
ATOM 2783 N N . VAL A 1 372 ? 15.76702 -14.96171 -4.20461 1.000 25.05884 412 VAL B N 1
ATOM 2784 C CA . VAL A 1 372 ? 16.71937 -14.56482 -3.16995 1.000 26.48385 412 VAL B CA 1
ATOM 2785 C C . VAL A 1 372 ? 18.08361 -15.12124 -3.55594 1.000 30.85297 412 VAL B C 1
ATOM 2786 O O . VAL A 1 372 ? 18.36289 -16.30334 -3.35056 1.000 36.26534 412 VAL B O 1
ATOM 2790 N N . ARG A 1 373 ? 18.94544 -14.27014 -4.10693 1.000 31.17013 413 ARG B N 1
ATOM 2791 C CA . ARG A 1 373 ? 20.25040 -14.72576 -4.57188 1.000 27.60531 413 ARG B CA 1
ATOM 2792 C C . ARG A 1 373 ? 21.10821 -13.50271 -4.87543 1.000 34.46422 413 ARG B C 1
ATOM 2793 O O . ARG A 1 373 ? 20.59481 -12.38562 -4.98195 1.000 33.10106 413 ARG B O 1
ATOM 2801 N N . GLU A 1 374 ? 22.43127 -13.71809 -4.97976 1.000 37.31798 414 GLU B N 1
ATOM 2802 C CA . GLU A 1 374 ? 23.34838 -12.63072 -5.30611 1.000 31.21534 414 GLU B CA 1
ATOM 2803 C C . GLU A 1 374 ? 23.54632 -12.45779 -6.80627 1.000 29.17888 414 GLU B C 1
ATOM 2804 O O . GLU A 1 374 ? 23.94578 -11.37723 -7.24529 1.000 36.99653 414 GLU B O 1
ATOM 2810 N N . ALA A 1 375 ? 23.25957 -13.48498 -7.59910 1.000 31.49881 415 ALA B N 1
ATOM 2811 C CA . ALA A 1 375 ? 23.31878 -13.40681 -9.05223 1.000 27.81420 415 ALA B CA 1
ATOM 2812 C C . ALA A 1 375 ? 22.28116 -14.35482 -9.62869 1.000 29.70120 415 ALA B C 1
ATOM 2813 O O . ALA A 1 375 ? 21.84430 -15.29808 -8.96859 1.000 30.56572 415 ALA B O 1
ATOM 2815 N N . GLY A 1 376 ? 21.91449 -14.10658 -10.88395 1.000 33.14706 416 GLY B N 1
ATOM 2816 C CA . GLY A 1 376 ? 20.98245 -14.94210 -11.62205 1.000 29.17615 416 GLY B CA 1
ATOM 2817 C C . GLY A 1 376 ? 20.96654 -14.57420 -13.09592 1.000 34.59852 416 GLY B C 1
ATOM 2818 O O . GLY A 1 376 ? 21.98123 -14.10595 -13.62069 1.000 40.15078 416 GLY B O 1
ATOM 2819 N N . ALA A 1 377 ? 19.84014 -14.76096 -13.78007 1.000 33.95882 417 ALA B N 1
ATOM 2820 C CA . ALA A 1 377 ? 19.77831 -14.49995 -15.21193 1.000 38.69104 417 ALA B CA 1
ATOM 2821 C C . ALA A 1 377 ? 18.44783 -13.87137 -15.57949 1.000 43.52807 417 ALA B C 1
ATOM 2822 O O . ALA A 1 377 ? 17.41754 -14.12891 -14.94688 1.000 37.76517 417 ALA B O 1
ATOM 2824 N N . ALA A 1 378 ? 18.48705 -13.05378 -16.62562 1.000 41.11573 418 ALA B N 1
ATOM 2825 C CA . ALA A 1 378 ? 17.28487 -12.46837 -17.19000 1.000 35.86311 418 ALA B CA 1
ATOM 2826 C C . ALA A 1 378 ? 16.68988 -13.42210 -18.20994 1.000 34.61657 418 ALA B C 1
ATOM 2827 O O . ALA A 1 378 ? 17.40992 -14.07400 -18.96832 1.000 41.32472 418 ALA B O 1
ATOM 2829 N N . GLN A 1 379 ? 15.37249 -13.52423 -18.20549 1.000 31.73105 419 GLN B N 1
ATOM 2830 C CA . GLN A 1 379 ? 14.69617 -14.20818 -19.28891 1.000 23.09886 419 GLN B CA 1
ATOM 2831 C C . GLN A 1 379 ? 14.88743 -13.37900 -20.55781 1.000 32.46238 419 GLN B C 1
ATOM 2832 O O . GLN A 1 379 ? 14.72247 -12.15154 -20.53532 1.000 26.35659 419 GLN B O 1
ATOM 2838 N N . LYS A 1 380 ? 15.30871 -14.03582 -21.64494 1.000 37.63035 420 LYS B N 1
ATOM 2839 C CA . LYS A 1 380 ? 15.59283 -13.31783 -22.88750 1.000 35.46812 420 LYS B CA 1
ATOM 2840 C C . LYS A 1 380 ? 14.37663 -12.52590 -23.34953 1.000 29.41354 420 LYS B C 1
ATOM 2841 O O . LYS A 1 380 ? 14.44118 -11.30460 -23.54334 1.000 34.45946 420 LYS B O 1
ATOM 2847 N N . GLU A 1 381 ? 13.25627 -13.21563 -23.54236 1.000 24.35672 421 GLU B N 1
ATOM 2848 C CA . GLU A 1 381 ? 12.07044 -12.65911 -24.17876 1.000 28.87830 421 GLU B CA 1
ATOM 2849 C C . GLU A 1 381 ? 11.00801 -12.44181 -23.12012 1.000 27.26951 421 GLU B C 1
ATOM 2850 O O . GLU A 1 381 ? 10.60182 -13.39770 -22.44981 1.000 33.04580 421 GLU B O 1
ATOM 2856 N N . LEU A 1 382 ? 10.53847 -11.20176 -22.99330 1.000 32.87720 422 LEU B N 1
ATOM 2857 C CA . LEU A 1 382 ? 9.51896 -10.86037 -22.00892 1.000 27.10592 422 LEU B CA 1
ATOM 2858 C C . LEU A 1 382 ? 8.12176 -10.69289 -22.60772 1.000 31.01890 422 LEU B C 1
ATOM 2859 O O . LEU A 1 382 ? 7.19063 -10.35431 -21.86829 1.000 37.04600 422 LEU B O 1
ATOM 2864 N N . GLY A 1 383 ? 7.95244 -10.93773 -23.91492 1.000 33.17544 423 GLY B N 1
ATOM 2865 C CA . GLY A 1 383 ? 6.63304 -11.13123 -24.53249 1.000 27.59331 423 GLY B CA 1
ATOM 2866 C C . GLY A 1 383 ? 5.71603 -9.93125 -24.39911 1.000 31.07783 423 GLY B C 1
ATOM 2867 O O . GLY A 1 383 ? 6.12214 -8.78424 -24.60439 1.000 34.43514 423 GLY B O 1
ATOM 2868 N N . SER A 1 384 ? 4.45408 -10.19215 -24.03677 1.000 32.52114 424 SER B N 1
ATOM 2869 C CA . SER A 1 384 ? 3.48362 -9.11480 -23.83687 1.000 23.11725 424 SER B CA 1
ATOM 2870 C C . SER A 1 384 ? 3.71483 -8.31887 -22.56678 1.000 34.32533 424 SER B C 1
ATOM 2871 O O . SER A 1 384 ? 3.03621 -7.30915 -22.37335 1.000 40.61292 424 SER B O 1
ATOM 2874 N N . TYR A 1 385 ? 4.62367 -8.75229 -21.69307 1.000 35.22022 425 TYR B N 1
ATOM 2875 C CA . TYR A 1 385 ? 4.80598 -8.07764 -20.41046 1.000 24.52310 425 TYR B CA 1
ATOM 2876 C C . TYR A 1 385 ? 5.67388 -6.83027 -20.55294 1.000 28.94249 425 TYR B C 1
ATOM 2877 O O . TYR A 1 385 ? 5.34888 -5.77844 -19.98656 1.000 24.90174 425 TYR B O 1
ATOM 2886 N N . ALA A 1 386 ? 6.77060 -6.93037 -21.30564 1.000 27.53695 426 ALA B N 1
ATOM 2887 C CA . ALA A 1 386 ? 7.79547 -5.89244 -21.38075 1.000 20.34029 426 ALA B CA 1
ATOM 2888 C C . ALA A 1 386 ? 8.79761 -6.31222 -22.45629 1.000 28.20786 426 ALA B C 1
ATOM 2889 O O . ALA A 1 386 ? 8.68357 -7.39201 -23.04979 1.000 24.56697 426 ALA B O 1
ATOM 2891 N N . GLY A 1 387 ? 9.78429 -5.44960 -22.71394 1.000 23.01358 427 GLY B N 1
ATOM 2892 C CA . GLY A 1 387 ? 10.69240 -5.64076 -23.83727 1.000 28.82312 427 GLY B CA 1
ATOM 2893 C C . GLY A 1 387 ? 12.04418 -5.01724 -23.63528 1.000 38.24707 427 GLY B C 1
ATOM 2894 O O . GLY A 1 387 ? 12.58988 -5.02114 -22.52128 1.000 37.03000 427 GLY B O 1
ATOM 2895 N N . GLN A 1 388 ? 12.60189 -4.47195 -24.71929 1.000 37.31209 428 GLN B N 1
ATOM 2896 C CA . GLN A 1 388 ? 13.98923 -4.03550 -24.66510 1.000 40.01439 428 GLN B CA 1
ATOM 2897 C C . GLN A 1 388 ? 14.18024 -2.85951 -23.71615 1.000 36.19423 428 GLN B C 1
ATOM 2898 O O . GLN A 1 388 ? 15.27831 -2.68146 -23.17120 1.000 33.18574 428 GLN B O 1
ATOM 2904 N N . ARG A 1 389 ? 13.14467 -2.04566 -23.50187 1.000 26.72934 429 ARG B N 1
ATOM 2905 C CA . ARG A 1 389 ? 13.32359 -0.93835 -22.57058 1.000 35.31751 429 ARG B CA 1
ATOM 2906 C C . ARG A 1 389 ? 13.55375 -1.45421 -21.15163 1.000 33.41947 429 ARG B C 1
ATOM 2907 O O . ARG A 1 389 ? 14.44270 -0.96079 -20.44145 1.000 25.33344 429 ARG B O 1
ATOM 2915 N N . GLN A 1 390 ? 12.79999 -2.48512 -20.74042 1.000 35.24875 430 GLN B N 1
ATOM 2916 C CA . GLN A 1 390 ? 12.97606 -3.03313 -19.39615 1.000 34.31848 430 GLN B CA 1
ATOM 2917 C C . GLN A 1 390 ? 14.33549 -3.70394 -19.24022 1.000 30.93582 430 GLN B C 1
ATOM 2918 O O . GLN A 1 390 ? 15.00540 -3.52916 -18.21398 1.000 35.82736 430 GLN B O 1
ATOM 2924 N N . GLN A 1 391 ? 14.74932 -4.47927 -20.24590 1.000 27.99120 431 GLN B N 1
ATOM 2925 C CA . GLN A 1 391 ? 16.04514 -5.15392 -20.20619 1.000 33.14842 431 GLN B CA 1
ATOM 2926 C C . GLN A 1 391 ? 17.18417 -4.17745 -19.97297 1.000 30.62937 431 GLN B C 1
ATOM 2927 O O . GLN A 1 391 ? 18.10258 -4.46216 -19.20157 1.000 34.09893 431 GLN B O 1
ATOM 2933 N N . SER A 1 392 ? 17.14964 -3.02810 -20.63935 1.000 29.49835 432 SER B N 1
ATOM 2934 C CA . SER A 1 392 ? 18.26646 -2.09613 -20.65315 1.000 27.02420 432 SER B CA 1
ATOM 2935 C C . SER A 1 392 ? 18.07433 -0.92865 -19.69633 1.000 33.94320 432 SER B C 1
ATOM 2936 O O . SER A 1 392 ? 18.71701 0.11072 -19.86189 1.000 40.95271 432 SER B O 1
ATOM 2939 N N . MET A 1 393 ? 17.19647 -1.06270 -18.71883 1.000 38.55083 433 MET B N 1
ATOM 2940 C CA . MET A 1 393 ? 17.01886 0.01317 -17.76103 1.000 33.66857 433 MET B CA 1
ATOM 2941 C C . MET A 1 393 ? 18.31362 0.20456 -16.99083 1.000 36.16135 433 MET B C 1
ATOM 2942 O O . MET A 1 393 ? 18.89971 -0.77538 -16.51653 1.000 41.02370 433 MET B O 1
ATOM 2947 N N . PRO A 1 394 ? 18.78131 1.43253 -16.82987 1.000 43.46230 434 PRO B N 1
ATOM 2948 C CA . PRO A 1 394 ? 19.97386 1.66089 -16.01401 1.000 40.84194 434 PRO B CA 1
ATOM 2949 C C . PRO A 1 394 ? 19.62678 1.59062 -14.53278 1.000 36.79324 434 PRO B C 1
ATOM 2950 O O . PRO A 1 394 ? 18.51298 1.92064 -14.12102 1.000 36.33807 434 PRO B O 1
ATOM 2954 N N . VAL A 1 395 ? 20.61253 1.15911 -13.72939 1.000 32.01190 435 VAL B N 1
ATOM 2955 C CA . VAL A 1 395 ? 20.44851 0.88709 -12.30730 1.000 34.43800 435 VAL B CA 1
ATOM 2956 C C . VAL A 1 395 ? 21.44649 1.70787 -11.48929 1.000 37.47668 435 VAL B C 1
ATOM 2957 O O . VAL A 1 395 ? 22.55426 2.00752 -11.94576 1.000 44.61045 435 VAL B O 1
ATOM 2961 N N . SER A 1 396 ? 21.06391 2.03496 -10.25026 1.000 32.84704 436 SER B N 1
ATOM 2962 C CA . SER A 1 396 ? 21.85921 2.91608 -9.39488 1.000 35.53131 436 SER B CA 1
ATOM 2963 C C . SER A 1 396 ? 22.96701 2.14391 -8.68830 1.000 47.48721 436 SER B C 1
ATOM 2964 O O . SER A 1 396 ? 22.69187 1.19029 -7.95203 1.000 50.67612 436 SER B O 1
ATOM 2967 N N . GLY A 1 397 ? 24.21617 2.57937 -8.87552 1.000 48.94624 437 GLY B N 1
ATOM 2968 C CA . GLY A 1 397 ? 25.33546 1.89580 -8.24496 1.000 42.48161 437 GLY B CA 1
ATOM 2969 C C . GLY A 1 397 ? 25.45354 2.12864 -6.75276 1.000 44.42148 437 GLY B C 1
ATOM 2970 O O . GLY A 1 397 ? 26.20743 1.41012 -6.08352 1.000 50.63927 437 GLY B O 1
ATOM 2971 N N . SER A 1 398 ? 24.71543 3.09421 -6.21908 1.000 46.84203 438 SER B N 1
ATOM 2972 C CA . SER A 1 398 ? 24.80970 3.50751 -4.83013 1.000 47.81407 438 SER B CA 1
ATOM 2973 C C . SER A 1 398 ? 23.44843 3.40697 -4.15365 1.000 49.79684 438 SER B C 1
ATOM 2974 O O . SER A 1 398 ? 22.40427 3.34456 -4.81076 1.000 47.32700 438 SER B O 1
ATOM 2977 N N . GLU A 1 399 ? 23.48228 3.43396 -2.82207 1.000 45.01980 439 GLU B N 1
ATOM 2978 C CA . GLU A 1 399 ? 22.31170 3.18238 -1.99467 1.000 41.02528 439 GLU B CA 1
ATOM 2979 C C . GLU A 1 399 ? 21.36802 4.37944 -2.00287 1.000 43.08868 439 GLU B C 1
ATOM 2980 O O . GLU A 1 399 ? 21.75464 5.48674 -1.61925 1.000 49.46721 439 GLU B O 1
ATOM 2986 N N . GLU A 1 400 ? 20.12535 4.15572 -2.41575 1.000 38.46308 440 GLU B N 1
ATOM 2987 C CA . GLU A 1 400 ? 19.10397 5.19240 -2.40158 1.000 37.12489 440 GLU B CA 1
ATOM 2988 C C . GLU A 1 400 ? 18.24243 5.06880 -1.15396 1.000 36.41688 440 GLU B C 1
ATOM 2989 O O . GLU A 1 400 ? 17.98182 3.96800 -0.65720 1.000 40.51066 440 GLU B O 1
ATOM 2995 N N . THR A 1 401 ? 17.80042 6.21178 -0.64339 1.000 30.63825 441 THR B N 1
ATOM 2996 C CA . THR A 1 401 ? 16.99608 6.23560 0.56551 1.000 36.97668 441 THR B CA 1
ATOM 2997 C C . THR A 1 401 ? 15.65141 6.84140 0.21731 1.000 39.73296 441 THR B C 1
ATOM 2998 O O . THR A 1 401 ? 15.58910 7.92206 -0.37520 1.000 52.97876 441 THR B O 1
ATOM 3002 N N . LEU A 1 402 ? 14.58990 6.11771 0.53827 1.000 35.88679 442 LEU B N 1
ATOM 3003 C CA . LEU A 1 402 ? 13.22469 6.54133 0.27495 1.000 35.83191 442 LEU B CA 1
ATOM 3004 C C . LEU A 1 402 ? 12.44378 6.48893 1.57446 1.000 36.25796 442 LEU B C 1
ATOM 3005 O O . LEU A 1 402 ? 12.66288 5.59824 2.39999 1.000 44.78699 442 LEU B O 1
ATOM 3010 N N . THR A 1 403 ? 11.55402 7.45689 1.76338 1.000 32.50606 443 THR B N 1
ATOM 3011 C CA . THR A 1 403 ? 10.64428 7.47513 2.89840 1.000 39.20230 443 THR B CA 1
ATOM 3012 C C . THR A 1 403 ? 9.24916 7.15959 2.38850 1.000 35.19416 443 THR B C 1
ATOM 3013 O O . THR A 1 403 ? 8.80692 7.73215 1.38941 1.000 36.61127 443 THR B O 1
ATOM 3017 N N . LEU A 1 404 ? 8.57050 6.23791 3.05883 1.000 33.46087 444 LEU B N 1
ATOM 3018 C CA . LEU A 1 404 ? 7.29359 5.73457 2.58419 1.000 39.19223 444 LEU B CA 1
ATOM 3019 C C . LEU A 1 404 ? 6.26161 5.86566 3.68074 1.000 39.26422 444 LEU B C 1
ATOM 3020 O O . LEU A 1 404 ? 6.51914 5.49148 4.82592 1.000 42.42515 444 LEU B O 1
ATOM 3025 N N . THR A 1 405 ? 5.09033 6.36921 3.33221 1.000 40.41792 445 THR B N 1
ATOM 3026 C CA . THR A 1 405 ? 3.97611 6.34755 4.25984 1.000 41.21513 445 THR B CA 1
ATOM 3027 C C . THR A 1 405 ? 3.20811 5.04503 4.07778 1.000 43.96612 445 THR B C 1
ATOM 3028 O O . THR A 1 405 ? 2.94724 4.62125 2.94674 1.000 60.59790 445 THR B O 1
ATOM 3032 N N . LEU A 1 406 ? 2.86955 4.39689 5.18578 1.000 35.94024 446 LEU B N 1
ATOM 3033 C CA . LEU A 1 406 ? 1.93780 3.28384 5.11887 1.000 39.78881 446 LEU B CA 1
ATOM 3034 C C . LEU A 1 406 ? 0.56162 3.80222 5.52158 1.000 47.23705 446 LEU B C 1
ATOM 3035 O O . LEU A 1 406 ? 0.30281 3.98936 6.71747 1.000 49.29689 446 LEU B O 1
ATOM 3040 N N . PRO A 1 407 ? -0.34931 4.04659 4.57071 1.000 46.97584 447 PRO B N 1
ATOM 3041 C CA . PRO A 1 407 ? -1.60476 4.76121 4.90061 1.000 44.00882 447 PRO B CA 1
ATOM 3042 C C . PRO A 1 407 ? -2.58248 3.98441 5.76485 1.000 41.93845 447 PRO B C 1
ATOM 3043 O O . PRO A 1 407 ? -3.45414 4.60210 6.38484 1.000 53.31098 447 PRO B O 1
ATOM 3047 N N . SER A 1 408 ? -2.49661 2.66453 5.81854 1.000 45.83293 448 SER B N 1
ATOM 3048 C CA . SER A 1 408 ? -3.44610 1.86753 6.57928 1.000 44.03354 448 SER B CA 1
ATOM 3049 C C . SER A 1 408 ? -2.68413 0.86524 7.43459 1.000 39.89294 448 SER B C 1
ATOM 3050 O O . SER A 1 408 ? -1.45200 0.77974 7.38605 1.000 46.73852 448 SER B O 1
ATOM 3053 N N . ALA A 1 409 ? -3.43063 0.09647 8.22609 1.000 35.57212 449 ALA B N 1
ATOM 3054 C CA . ALA A 1 409 ? -2.81060 -0.89105 9.10420 1.000 40.42808 449 ALA B CA 1
ATOM 3055 C C . ALA A 1 409 ? -2.21591 -2.06572 8.34126 1.000 52.17346 449 ALA B C 1
ATOM 3056 O O . ALA A 1 409 ? -1.36671 -2.77897 8.89053 1.000 56.22763 449 ALA B O 1
ATOM 3058 N N . GLN A 1 410 ? -2.63742 -2.28037 7.09539 1.000 50.59473 450 GLN B N 1
ATOM 3059 C CA . GLN A 1 410 ? -2.23135 -3.45501 6.34202 1.000 48.61035 450 GLN B CA 1
ATOM 3060 C C . GLN A 1 410 ? -2.50424 -3.22334 4.86718 1.000 43.76896 450 GLN B C 1
ATOM 3061 O O . GLN A 1 410 ? -3.54532 -2.67476 4.50735 1.000 43.09938 450 GLN B O 1
ATOM 3067 N N . GLY A 1 411 ? -1.56635 -3.64324 4.02952 1.000 34.69606 451 GLY B N 1
ATOM 3068 C CA . GLY A 1 411 ? -1.73729 -3.54004 2.58686 1.000 27.73382 451 GLY B CA 1
ATOM 3069 C C . GLY A 1 411 ? -0.40206 -3.67417 1.87569 1.000 40.48342 451 GLY B C 1
ATOM 3070 O O . GLY A 1 411 ? 0.49887 -4.36938 2.34624 1.000 47.25385 451 GLY B O 1
ATOM 3071 N N . PHE A 1 412 ? -0.30142 -3.01646 0.72435 1.000 32.12870 452 PHE B N 1
ATOM 3072 C CA . PHE A 1 412 ? 0.99401 -2.82090 0.10035 1.000 28.94115 452 PHE B CA 1
ATOM 3073 C C . PHE A 1 412 ? 0.98819 -1.44908 -0.55350 1.000 33.65433 452 PHE B C 1
ATOM 3074 O O . PHE A 1 412 ? -0.06159 -0.83029 -0.73005 1.000 32.11982 452 PHE B O 1
ATOM 3082 N N . THR A 1 413 ? 2.18003 -0.97649 -0.90739 1.000 26.55810 453 THR B N 1
ATOM 3083 C CA . THR A 1 413 ? 2.31708 0.34499 -1.48536 1.000 22.02491 453 THR B CA 1
ATOM 3084 C C . THR A 1 413 ? 3.60043 0.39719 -2.30399 1.000 28.22477 453 THR B C 1
ATOM 3085 O O . THR A 1 413 ? 4.61607 -0.21607 -1.94834 1.000 31.08658 453 THR B O 1
ATOM 3089 N N . ALA A 1 414 ? 3.54175 1.15257 -3.39515 1.000 27.47529 454 ALA B N 1
ATOM 3090 C CA . ALA A 1 414 ? 4.63934 1.18823 -4.34372 1.000 18.55568 454 ALA B CA 1
ATOM 3091 C C . ALA A 1 414 ? 5.84202 1.92603 -3.76809 1.000 24.37756 454 ALA B C 1
ATOM 3092 O O . ALA A 1 414 ? 5.73116 3.06372 -3.29951 1.000 23.99866 454 ALA B O 1
ATOM 3094 N N . ILE A 1 415 ? 7.00219 1.27492 -3.84355 1.000 27.84926 455 ILE B N 1
ATOM 3095 C CA . ILE A 1 415 ? 8.23677 1.84978 -3.33646 1.000 25.51639 455 ILE B CA 1
ATOM 3096 C C . ILE A 1 415 ? 8.71683 2.97742 -4.23955 1.000 31.41261 455 ILE B C 1
ATOM 3097 O O . ILE A 1 415 ? 9.26152 3.98368 -3.76595 1.000 32.98477 455 ILE B O 1
ATOM 3102 N N . GLY A 1 416 ? 8.51377 2.83469 -5.54750 1.000 31.74065 456 GLY B N 1
ATOM 3103 C CA . GLY A 1 416 ? 8.97476 3.80508 -6.52101 1.000 21.75281 456 GLY B CA 1
ATOM 3104 C C . GLY A 1 416 ? 10.24665 3.41695 -7.23908 1.000 34.59398 456 GLY B C 1
ATOM 3105 O O . GLY A 1 416 ? 10.91325 4.29194 -7.80664 1.000 41.19429 456 GLY B O 1
ATOM 3106 N N . ARG A 1 417 ? 10.61938 2.14353 -7.20422 1.000 29.22540 457 ARG B N 1
ATOM 3107 C CA . ARG A 1 417 ? 11.79738 1.65423 -7.88719 1.000 32.28504 457 ARG B CA 1
ATOM 3108 C C . ARG A 1 417 ? 11.44256 0.32877 -8.53183 1.000 30.42473 457 ARG B C 1
ATOM 3109 O O . ARG A 1 417 ? 10.42099 -0.28085 -8.21731 1.000 29.51214 457 ARG B O 1
ATOM 3117 N N . MET A 1 418 ? 12.29735 -0.11469 -9.44292 1.000 24.03725 458 MET B N 1
ATOM 3118 C CA . MET A 1 418 ? 12.09516 -1.37862 -10.12463 1.000 33.15267 458 MET B CA 1
ATOM 3119 C C . MET A 1 418 ? 13.33501 -2.23936 -9.97153 1.000 35.42353 458 MET B C 1
ATOM 3120 O O . MET A 1 418 ? 14.45426 -1.72430 -9.95167 1.000 31.16065 458 MET B O 1
ATOM 3125 N N . ALA A 1 419 ? 13.12534 -3.54745 -9.85852 1.000 31.26879 459 ALA B N 1
ATOM 3126 C CA . ALA A 1 419 ? 14.19500 -4.49266 -10.12707 1.000 23.23245 459 ALA B CA 1
ATOM 3127 C C . ALA A 1 419 ? 14.39392 -4.57406 -11.62362 1.000 24.51140 459 ALA B C 1
ATOM 3128 O O . ALA A 1 419 ? 13.42432 -4.66408 -12.37580 1.000 29.36348 459 ALA B O 1
ATOM 3130 N N . ALA A 1 420 ? 15.62627 -4.50986 -12.05322 1.000 34.70774 460 ALA B N 1
ATOM 3131 C CA . ALA A 1 420 ? 15.92917 -4.71713 -13.46255 1.000 29.71426 460 ALA B CA 1
ATOM 3132 C C . ALA A 1 420 ? 16.16011 -6.20679 -13.72490 1.000 29.09798 460 ALA B C 1
ATOM 3133 O O . ALA A 1 420 ? 16.59803 -6.93763 -12.82593 1.000 21.18561 460 ALA B O 1
ATOM 3135 N N . PRO A 1 421 ? 15.86878 -6.70255 -14.93003 1.000 25.11973 461 PRO B N 1
ATOM 3136 C CA . PRO A 1 421 ? 15.95103 -8.15894 -15.16495 1.000 25.52126 461 PRO B CA 1
ATOM 3137 C C . PRO A 1 421 ? 17.37714 -8.67097 -14.99664 1.000 38.29332 461 PRO B C 1
ATOM 3138 O O . PRO A 1 421 ? 18.31352 -8.17748 -15.63010 1.000 34.42016 461 PRO B O 1
ATOM 3142 N N . GLY A 1 422 ? 17.53298 -9.67845 -14.13501 1.000 32.44106 462 GLY B N 1
ATOM 3143 C CA . GLY A 1 422 ? 18.80615 -10.32651 -13.92300 1.000 29.04805 462 GLY B CA 1
ATOM 3144 C C . GLY A 1 422 ? 19.88435 -9.47479 -13.29475 1.000 31.17833 462 GLY B C 1
ATOM 3145 O O . GLY A 1 422 ? 21.05699 -9.86034 -13.34177 1.000 34.16979 462 GLY B O 1
ATOM 3146 N N . LYS A 1 423 ? 19.53708 -8.32621 -12.72865 1.000 33.61080 463 LYS B N 1
ATOM 3147 C CA . LYS A 1 423 ? 20.49341 -7.45243 -12.06380 1.000 36.48911 463 LYS B CA 1
ATOM 3148 C C . LYS A 1 423 ? 20.26375 -7.49744 -10.55466 1.000 30.62868 463 LYS B C 1
ATOM 3149 O O . LYS A 1 423 ? 19.15031 -7.25494 -10.07825 1.000 34.81716 463 LYS B O 1
ATOM 3155 N N . ARG A 1 424 ? 21.31868 -7.81000 -9.81090 1.000 32.17391 464 ARG B N 1
ATOM 3156 C CA . ARG A 1 424 ? 21.21046 -7.94408 -8.36424 1.000 29.59876 464 ARG B CA 1
ATOM 3157 C C . ARG A 1 424 ? 20.75399 -6.64366 -7.71997 1.000 37.56266 464 ARG B C 1
ATOM 3158 O O . ARG A 1 424 ? 21.32139 -5.57370 -7.96822 1.000 33.95475 464 ARG B O 1
ATOM 3166 N N . LEU A 1 425 ? 19.72934 -6.75287 -6.87721 1.000 40.80030 465 LEU B N 1
ATOM 3167 C CA . LEU A 1 425 ? 19.18758 -5.65120 -6.09934 1.000 40.33443 465 LEU B CA 1
ATOM 3168 C C . LEU A 1 425 ? 19.28355 -5.97704 -4.60634 1.000 42.88910 465 LEU B C 1
ATOM 3169 O O . LEU A 1 425 ? 19.04566 -7.11782 -4.19198 1.000 38.19529 465 LEU B O 1
ATOM 3174 N N . SER A 1 426 ? 19.64006 -4.98093 -3.79572 1.000 39.19716 466 SER B N 1
ATOM 3175 C CA . SER A 1 426 ? 19.74350 -5.15661 -2.35368 1.000 46.28365 466 SER B CA 1
ATOM 3176 C C . SER A 1 426 ? 18.83203 -4.15707 -1.66090 1.000 40.70094 466 SER B C 1
ATOM 3177 O O . SER A 1 426 ? 18.89528 -2.95611 -1.93659 1.000 45.98304 466 SER B O 1
ATOM 3180 N N . ILE A 1 427 ? 17.99299 -4.65468 -0.76541 1.000 33.82769 467 ILE B N 1
ATOM 3181 C CA . ILE A 1 427 ? 16.96647 -3.84776 -0.13007 1.000 38.19134 467 ILE B CA 1
ATOM 3182 C C . ILE A 1 427 ? 17.03159 -4.04512 1.37765 1.000 40.42407 467 ILE B C 1
ATOM 3183 O O . ILE A 1 427 ? 17.33303 -5.13351 1.88102 1.000 33.90079 467 ILE B O 1
ATOM 3188 N N . ARG A 1 428 ? 16.72133 -2.97753 2.09973 1.000 45.63568 468 ARG B N 1
ATOM 3189 C CA . ARG A 1 428 ? 16.84962 -2.96652 3.54426 1.000 44.47105 468 ARG B CA 1
ATOM 3190 C C . ARG A 1 428 ? 15.75836 -2.06743 4.10135 1.000 37.49016 468 ARG B C 1
ATOM 3191 O O . ARG A 1 428 ? 15.54151 -0.97146 3.58327 1.000 37.66193 468 ARG B O 1
ATOM 3199 N N . ILE A 1 429 ? 15.07985 -2.52734 5.13671 1.000 36.37822 469 ILE B N 1
ATOM 3200 C CA . ILE A 1 429 ? 14.08513 -1.73798 5.85047 1.000 38.18450 469 ILE B CA 1
ATOM 3201 C C . ILE A 1 429 ? 14.68509 -1.19105 7.13875 1.000 48.33980 469 ILE B C 1
ATOM 3202 O O . ILE A 1 429 ? 15.38007 -1.91468 7.86198 1.000 49.14854 469 ILE B O 1
ATOM 3207 N N . GLU A 1 430 ? 14.39837 0.08036 7.44328 1.000 47.93705 470 GLU B N 1
ATOM 3208 C CA . GLU A 1 430 ? 14.72099 0.67585 8.73724 1.000 40.95987 470 GLU B CA 1
ATOM 3209 C C . GLU A 1 430 ? 13.55858 1.53849 9.22422 1.000 42.04203 470 GLU B C 1
ATOM 3210 O O . GLU A 1 430 ? 12.73191 2.00461 8.43941 1.000 44.98875 470 GLU B O 1
ATOM 3216 N N . ASP A 1 431 ? 13.52412 1.76654 10.53954 1.000 42.00330 471 ASP B N 1
ATOM 3217 C CA . ASP A 1 431 ? 12.53680 2.64549 11.18002 1.000 48.39297 471 ASP B CA 1
ATOM 3218 C C . ASP A 1 431 ? 11.11168 2.12453 10.99881 1.000 46.90538 471 ASP B C 1
ATOM 3219 O O . ASP A 1 431 ? 10.17159 2.89978 10.81372 1.000 48.61984 471 ASP B O 1
ATOM 3224 N N . ALA A 1 432 ? 10.95177 0.80095 11.07871 1.000 45.23217 472 ALA B N 1
ATOM 3225 C CA . ALA A 1 432 ? 9.67333 0.15253 10.81018 1.000 39.21162 472 ALA B CA 1
ATOM 3226 C C . ALA A 1 432 ? 8.64516 0.35670 11.91590 1.000 43.19329 472 ALA B C 1
ATOM 3227 O O . ALA A 1 432 ? 7.44410 0.19073 11.66026 1.000 41.20073 472 ALA B O 1
ATOM 3229 N N . GLY A 1 433 ? 9.07994 0.68760 13.13379 1.000 41.54229 473 GLY B N 1
ATOM 3230 C CA . GLY A 1 433 ? 8.17044 0.64363 14.26740 1.000 20.16239 473 GLY B CA 1
ATOM 3231 C C . GLY A 1 433 ? 7.70727 -0.78296 14.50956 1.000 30.03669 473 GLY B C 1
ATOM 3232 O O . GLY A 1 433 ? 8.49352 -1.73847 14.47749 1.000 41.78408 473 GLY B O 1
ATOM 3233 N N . GLN A 1 434 ? 6.40600 -0.93233 14.72527 1.000 29.03309 474 GLN B N 1
ATOM 3234 C CA . GLN A 1 434 ? 5.76824 -2.22351 14.92733 1.000 38.16167 474 GLN B CA 1
ATOM 3235 C C . GLN A 1 434 ? 5.27765 -2.86003 13.63220 1.000 45.55496 474 GLN B C 1
ATOM 3236 O O . GLN A 1 434 ? 4.72209 -3.96699 13.67092 1.000 40.37984 474 GLN B O 1
ATOM 3242 N N . ALA A 1 435 ? 5.44469 -2.19579 12.49291 1.000 44.99033 475 ALA B N 1
ATOM 3243 C CA . ALA A 1 435 ? 4.94475 -2.76657 11.25317 1.000 38.28221 475 ALA B CA 1
ATOM 3244 C C . ALA A 1 435 ? 5.81766 -3.93736 10.83096 1.000 31.91881 475 ALA B C 1
ATOM 3245 O O . ALA A 1 435 ? 7.04500 -3.89493 10.96534 1.000 33.83790 475 ALA B O 1
ATOM 3247 N N . SER A 1 436 ? 5.17153 -4.99241 10.33793 1.000 28.68457 476 SER B N 1
ATOM 3248 C CA . SER A 1 436 ? 5.84364 -6.14228 9.74631 1.000 39.18574 476 SER B CA 1
ATOM 3249 C C . SER A 1 436 ? 5.87470 -5.99961 8.21988 1.000 40.72688 476 SER B C 1
ATOM 3250 O O . SER A 1 436 ? 4.83192 -5.80334 7.58384 1.0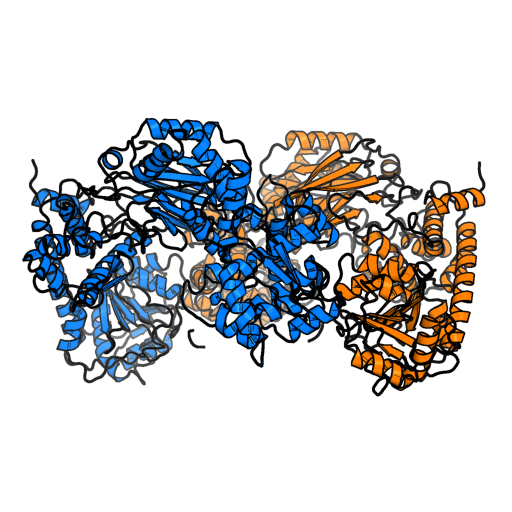00 39.59320 476 SER B O 1
ATOM 3253 N N . LEU A 1 437 ? 7.06273 -6.11350 7.63124 1.000 38.91680 477 LEU B N 1
ATOM 3254 C CA . LEU A 1 437 ? 7.24543 -5.73647 6.23828 1.000 35.93621 477 LEU B CA 1
ATOM 3255 C C . LEU A 1 437 ? 7.71152 -6.90672 5.37760 1.000 37.00821 477 LEU B C 1
ATOM 3256 O O . LEU A 1 437 ? 8.26374 -7.90274 5.85533 1.000 34.46642 477 LEU B O 1
ATOM 3261 N N . ALA A 1 438 ? 7.46616 -6.75716 4.08195 1.000 36.53040 478 ALA B N 1
ATOM 3262 C CA . ALA A 1 438 ? 7.91506 -7.68684 3.06264 1.000 26.94846 478 ALA B CA 1
ATOM 3263 C C . ALA A 1 438 ? 8.03073 -6.90905 1.76196 1.000 31.70847 478 ALA B C 1
ATOM 3264 O O . ALA A 1 438 ? 7.32927 -5.91671 1.54841 1.000 35.04780 478 ALA B O 1
ATOM 3266 N N . VAL A 1 439 ? 8.93756 -7.33594 0.91816 1.000 31.99699 479 VAL B N 1
ATOM 3267 C CA . VAL A 1 439 ? 9.08419 -6.72996 -0.39049 1.000 31.44443 479 VAL B CA 1
ATOM 3268 C C . VAL A 1 439 ? 8.45475 -7.67553 -1.39064 1.000 26.15475 479 VAL B C 1
ATOM 3269 O O . VAL A 1 439 ? 8.53629 -8.89908 -1.23109 1.000 26.04655 479 VAL B O 1
ATOM 3273 N N . GLY A 1 440 ? 7.79144 -7.11168 -2.40309 1.000 26.30323 480 GLY B N 1
ATOM 3274 C CA . GLY A 1 440 ? 7.24940 -7.90255 -3.48881 1.000 26.32482 480 GLY B CA 1
ATOM 3275 C C . GLY A 1 440 ? 7.45500 -7.21088 -4.82205 1.000 22.37410 480 GLY B C 1
ATOM 3276 O O . GLY A 1 440 ? 7.78783 -6.01662 -4.88971 1.000 22.50777 480 GLY B O 1
ATOM 3277 N N . LEU A 1 441 ? 7.25199 -7.98616 -5.88581 1.000 21.26385 481 LEU B N 1
ATOM 3278 C CA . LEU A 1 441 ? 7.53451 -7.55918 -7.25375 1.000 24.63615 481 LEU B CA 1
ATOM 3279 C C . LEU A 1 441 ? 6.28504 -7.70060 -8.11128 1.000 28.21030 481 LEU B C 1
ATOM 3280 O O . LEU A 1 441 ? 5.76186 -8.81125 -8.27442 1.000 18.64794 481 LEU B O 1
ATOM 3285 N N . ASN A 1 442 ? 5.81825 -6.57075 -8.65318 1.000 27.72800 482 ASN B N 1
ATOM 3286 C CA . ASN A 1 442 ? 4.73592 -6.52558 -9.63318 1.000 29.78322 482 ASN B CA 1
ATOM 3287 C C . ASN A 1 442 ? 3.38913 -6.77509 -8.96596 1.000 20.17172 482 ASN B C 1
ATOM 3288 O O . ASN A 1 442 ? 3.33251 -7.17759 -7.80500 1.000 28.20656 482 ASN B O 1
ATOM 3293 N N . THR A 1 443 ? 2.29966 -6.50165 -9.67459 1.000 25.60049 483 THR B N 1
ATOM 3294 C CA . THR A 1 443 ? 0.96221 -6.58475 -9.09518 1.000 23.65705 483 THR B CA 1
ATOM 3295 C C . THR A 1 443 ? -0.01511 -7.35142 -9.97774 1.000 25.96527 483 THR B C 1
ATOM 3296 O O . THR A 1 443 ? -1.22118 -7.34467 -9.68102 1.000 27.85866 483 THR B O 1
ATOM 3300 N N . GLN A 1 444 ? 0.45915 -7.97499 -11.07178 1.000 26.99200 484 GLN B N 1
ATOM 3301 C CA . GLN A 1 444 ? -0.40995 -8.78020 -11.93309 1.000 29.36676 484 GLN B CA 1
ATOM 3302 C C . GLN A 1 444 ? -1.15429 -9.82327 -11.12021 1.000 29.21858 484 GLN B C 1
ATOM 3303 O O . GLN A 1 444 ? -0.58256 -10.46169 -10.22491 1.000 26.91146 484 GLN B O 1
ATOM 3309 N N . ARG A 1 445 ? -2.43827 -9.97978 -11.45152 1.000 23.82909 485 ARG B N 1
ATOM 3310 C CA . ARG A 1 445 ? -3.26089 -11.09563 -11.01459 1.000 25.16758 485 ARG B CA 1
ATOM 3311 C C . ARG A 1 445 ? -3.10805 -12.22959 -12.01764 1.000 28.87082 485 ARG B C 1
ATOM 3312 O O . ARG A 1 445 ? -3.02318 -11.98678 -13.22426 1.000 32.94898 485 ARG B O 1
ATOM 3320 N N . ILE A 1 446 ? -3.12300 -13.47245 -11.52354 1.000 32.29675 486 ILE B N 1
ATOM 3321 C CA . ILE A 1 446 ? -2.66220 -14.58892 -12.34978 1.000 31.65545 486 ILE B CA 1
ATOM 3322 C C . ILE A 1 446 ? -3.58655 -14.83973 -13.53056 1.000 35.42013 486 ILE B C 1
ATOM 3323 O O . ILE A 1 446 ? -3.14815 -15.36391 -14.56637 1.000 40.18234 486 ILE B O 1
ATOM 3328 N N . GLY A 1 447 ? -4.85603 -14.45946 -13.43175 1.000 40.79386 487 GLY B N 1
ATOM 3329 C CA . GLY A 1 447 ? -5.72451 -14.64637 -14.58835 1.000 38.89976 487 GLY B CA 1
ATOM 3330 C C . GLY A 1 447 ? -5.30519 -13.87098 -15.82767 1.000 39.73337 487 GLY B C 1
ATOM 3331 O O . GLY A 1 447 ? -5.79812 -14.18214 -16.91848 1.000 40.91227 487 GLY B O 1
ATOM 3332 N N . SER A 1 448 ? -4.39890 -12.88747 -15.69829 1.000 33.76090 488 SER B N 1
ATOM 3333 C CA . SER A 1 448 ? -4.03808 -12.00779 -16.80933 1.000 29.43783 488 SER B CA 1
ATOM 3334 C C . SER A 1 448 ? -2.91196 -12.54762 -17.68893 1.000 28.94746 488 SER B C 1
ATOM 3335 O O . SER A 1 448 ? -2.51738 -11.86689 -18.64219 1.000 30.37157 488 SER B O 1
ATOM 3338 N N . THR A 1 449 ? -2.36983 -13.73010 -17.39403 1.000 30.61522 489 THR B N 1
ATOM 3339 C CA . THR A 1 449 ? -1.63877 -14.51538 -18.38815 1.000 26.35966 489 THR B CA 1
ATOM 3340 C C . THR A 1 449 ? -2.65120 -15.45147 -19.03755 1.000 31.67736 489 THR B C 1
ATOM 3341 O O . THR A 1 449 ? -3.09510 -16.43188 -18.42530 1.000 34.94680 489 THR B O 1
ATOM 3345 N N . ARG A 1 450 ? -3.04154 -15.12472 -20.26625 1.000 29.03924 490 ARG B N 1
ATOM 3346 C CA . ARG A 1 450 ? -4.13815 -15.80795 -20.95032 1.000 32.52419 490 ARG B CA 1
ATOM 3347 C C . ARG A 1 450 ? -3.61645 -17.01785 -21.73001 1.000 36.39831 490 ARG B C 1
ATOM 3348 O O . ARG A 1 450 ? -3.81119 -17.14840 -22.93758 1.000 40.51437 490 ARG B O 1
ATOM 3356 N N . LEU A 1 451 ? -2.95938 -17.92897 -21.00189 1.000 40.80139 491 LEU B N 1
ATOM 3357 C CA . LEU A 1 451 ? -2.21840 -19.01763 -21.64602 1.000 42.07089 491 LEU B CA 1
ATOM 3358 C C . LEU A 1 451 ? -3.11990 -20.07291 -22.27235 1.000 35.60499 491 LEU B C 1
ATOM 3359 O O . LEU A 1 451 ? -2.63125 -20.85442 -23.09978 1.000 26.99767 491 LEU B O 1
ATOM 3364 N N . TRP A 1 452 ? -4.41240 -20.11637 -21.90163 1.000 35.16108 492 TRP B N 1
ATOM 3365 C CA . TRP A 1 452 ? -5.36560 -21.04745 -22.50869 1.000 32.33787 492 TRP B CA 1
ATOM 3366 C C . TRP A 1 452 ? -6.02147 -20.50652 -23.77150 1.000 39.94123 492 TRP B C 1
ATOM 3367 O O . TRP A 1 452 ? -6.54360 -21.29406 -24.56250 1.000 45.97686 492 TRP B O 1
ATOM 3378 N N . ASN A 1 453 ? -6.02040 -19.19608 -23.97575 1.000 36.88303 493 ASN B N 1
ATOM 3379 C CA . ASN A 1 453 ? -6.50296 -18.64305 -25.22870 1.000 27.22966 493 ASN B CA 1
ATOM 3380 C C . ASN A 1 453 ? -5.54610 -19.00990 -26.34529 1.000 33.92648 493 ASN B C 1
ATOM 3381 O O . ASN A 1 453 ? -4.32871 -19.07956 -26.14690 1.000 37.05413 493 ASN B O 1
ATOM 3386 N N . THR A 1 454 ? -6.11539 -19.23619 -27.52730 1.000 37.09642 494 THR B N 1
ATOM 3387 C CA . THR A 1 454 ? -5.35683 -19.52108 -28.73984 1.000 37.88415 494 THR B CA 1
ATOM 3388 C C . THR A 1 454 ? -4.19609 -18.55103 -28.91548 1.000 34.95140 494 THR B C 1
ATOM 3389 O O . THR A 1 454 ? -4.39979 -17.33894 -29.02837 1.000 35.24757 494 THR B O 1
ATOM 3393 N N . ARG A 1 455 ? -2.97172 -19.08946 -28.89531 1.000 35.92813 495 ARG B N 1
ATOM 3394 C CA . ARG A 1 455 ? -1.74850 -18.31670 -29.16578 1.000 30.97989 495 ARG B CA 1
ATOM 3395 C C . ARG A 1 455 ? -1.57416 -17.12387 -28.21922 1.000 29.83431 495 ARG B C 1
ATOM 3396 O O . ARG A 1 455 ? -1.07051 -16.06820 -28.60409 1.000 36.36549 495 ARG B O 1
ATOM 3404 N N . GLN A 1 456 ? -1.94846 -17.28507 -26.95486 1.000 29.34368 496 GLN B N 1
ATOM 3405 C CA . GLN A 1 456 ? -1.81214 -16.17371 -26.02084 1.000 42.80441 496 GLN B CA 1
ATOM 3406 C C . GLN A 1 456 ? -0.92010 -16.49641 -24.82316 1.000 41.21661 496 GLN B C 1
ATOM 3407 O O . GLN A 1 456 ? -0.83627 -15.67960 -23.89570 1.000 40.62864 496 GLN B O 1
ATOM 3413 N N . TYR A 1 457 ? -0.23973 -17.64837 -24.81556 1.000 31.06559 497 TYR B N 1
ATOM 3414 C CA . TYR A 1 457 ? 0.85697 -17.87064 -23.87071 1.000 29.05776 497 TYR B CA 1
ATOM 3415 C C . TYR A 1 457 ? 2.02980 -17.02419 -24.35346 1.000 25.16764 497 TYR B C 1
ATOM 3416 O O . TYR A 1 457 ? 2.93627 -17.48322 -25.05233 1.000 27.37399 497 TYR B O 1
ATOM 3425 N N . ASP A 1 458 ? 1.99065 -15.73727 -23.99189 1.000 29.16755 498 ASP B N 1
ATOM 3426 C CA . ASP A 1 458 ? 2.93645 -14.76207 -24.52226 1.000 30.64230 498 ASP B CA 1
ATOM 3427 C C . ASP A 1 458 ? 3.62435 -13.97293 -23.41517 1.000 37.50440 498 ASP B C 1
ATOM 3428 O O . ASP A 1 458 ? 4.18631 -12.90759 -23.68458 1.000 44.23192 498 ASP B O 1
ATOM 3433 N N . ARG A 1 459 ? 3.57719 -14.46988 -22.17461 1.000 32.02813 499 ARG B N 1
ATOM 3434 C CA . ARG A 1 459 ? 4.17499 -13.81696 -21.01573 1.000 23.16005 499 ARG B CA 1
ATOM 3435 C C . ARG A 1 459 ? 4.27127 -14.84612 -19.88977 1.000 30.36759 499 ARG B C 1
ATOM 3436 O O . ARG A 1 459 ? 3.64371 -15.91078 -19.98132 1.000 27.63119 499 ARG B O 1
ATOM 3444 N N . PRO A 1 460 ? 5.04027 -14.59237 -18.82432 1.000 29.25615 500 PRO B N 1
ATOM 3445 C CA . PRO A 1 460 ? 5.14658 -15.58591 -17.74745 1.000 25.70113 500 PRO B CA 1
ATOM 3446 C C . PRO A 1 460 ? 3.85779 -15.71317 -16.95467 1.000 22.90499 500 PRO B C 1
ATOM 3447 O O . PRO A 1 460 ? 3.06728 -14.77212 -16.85868 1.000 25.82796 500 PRO B O 1
ATOM 3451 N N . ARG A 1 461 ? 3.65853 -16.89876 -16.36583 1.000 21.48331 501 ARG B N 1
ATOM 3452 C CA . ARG A 1 461 ? 2.46644 -17.13704 -15.55281 1.000 21.35409 501 ARG B CA 1
ATOM 3453 C C . ARG A 1 461 ? 2.45276 -16.28023 -14.28741 1.000 22.47996 501 ARG B C 1
ATOM 3454 O O . ARG A 1 461 ? 1.39138 -15.81587 -13.86370 1.000 24.51234 501 ARG B O 1
ATOM 3462 N N . PHE A 1 462 ? 3.59877 -16.08484 -13.64543 1.000 21.98288 502 PHE B N 1
ATOM 3463 C CA . PHE A 1 462 ? 3.61981 -15.57529 -12.27431 1.000 31.67315 502 PHE B CA 1
ATOM 3464 C C . PHE A 1 462 ? 4.45858 -14.30022 -12.19603 1.000 31.84364 502 PHE B C 1
ATOM 3465 O O . PHE A 1 462 ? 5.49134 -14.27046 -11.52716 1.000 30.91681 502 PHE B O 1
ATOM 3473 N N . LEU A 1 463 ? 3.97695 -13.22843 -12.84075 1.000 26.21994 503 LEU B N 1
ATOM 3474 C CA . LEU A 1 463 ? 4.73057 -11.97864 -12.85533 1.000 22.36782 503 LEU B CA 1
ATOM 3475 C C . LEU A 1 463 ? 4.81023 -11.35022 -11.47391 1.000 21.77444 503 LEU B C 1
ATOM 3476 O O . LEU A 1 463 ? 5.76778 -10.62903 -11.17194 1.000 23.62508 503 LEU B O 1
ATOM 3481 N N . LYS A 1 464 ? 3.83103 -11.61007 -10.62257 1.000 28.55133 504 LYS B N 1
ATOM 3482 C CA . LYS A 1 464 ? 3.87065 -11.14118 -9.24421 1.000 33.26226 504 LYS B CA 1
ATOM 3483 C C . LYS A 1 464 ? 4.64787 -12.16318 -8.41134 1.000 31.95451 504 LYS B C 1
ATOM 3484 O O . LYS A 1 464 ? 4.21067 -13.30957 -8.25098 1.000 24.45914 504 LYS B O 1
ATOM 3490 N N . SER A 1 465 ? 5.81417 -11.75844 -7.90278 1.000 23.31819 505 SER B N 1
ATOM 3491 C CA . SER A 1 465 ? 6.59987 -12.63204 -7.03861 1.000 26.98220 505 SER B CA 1
ATOM 3492 C C . SER A 1 465 ? 5.83514 -12.93776 -5.74781 1.000 31.96003 505 SER B C 1
ATOM 3493 O O . SER A 1 465 ? 4.87420 -12.24757 -5.40141 1.000 23.73829 505 SER B O 1
ATOM 3496 N N . PRO A 1 466 ? 6.24544 -13.96160 -5.00989 1.000 40.10884 506 PRO B N 1
ATOM 3497 C CA . PRO A 1 466 ? 5.72330 -14.12893 -3.64649 1.000 43.59489 506 PRO B CA 1
ATOM 3498 C C . PRO A 1 466 ? 6.26326 -13.03333 -2.73136 1.000 37.14197 506 PRO B C 1
ATOM 3499 O O . PRO A 1 466 ? 7.28503 -12.40539 -3.01190 1.000 32.84410 506 PRO B O 1
ATOM 3503 N N . ASP A 1 467 ? 5.54590 -12.77580 -1.63976 1.000 34.61992 507 ASP B N 1
ATOM 3504 C CA . ASP A 1 467 ? 5.98361 -11.74679 -0.69504 1.000 31.74870 507 ASP B CA 1
ATOM 3505 C C . ASP A 1 467 ? 7.22332 -12.22726 0.04125 1.000 29.37129 507 ASP B C 1
ATOM 3506 O O . ASP A 1 467 ? 7.20829 -13.30648 0.64028 1.000 34.75642 507 ASP B O 1
ATOM 3511 N N . ILE A 1 468 ? 8.29206 -11.43263 -0.00493 1.000 27.38938 508 ILE B N 1
ATOM 3512 C CA . ILE A 1 468 ? 9.57671 -11.79351 0.58066 1.000 31.50430 508 ILE B CA 1
ATOM 3513 C C . ILE A 1 468 ? 9.74704 -11.03687 1.89750 1.000 33.19763 508 ILE B C 1
ATOM 3514 O O . ILE A 1 468 ? 9.88789 -9.80925 1.91209 1.000 33.70616 508 ILE B O 1
ATOM 3519 N N . LYS A 1 469 ? 9.74211 -11.78296 3.00292 1.000 34.97980 509 LYS B N 1
ATOM 3520 C CA . LYS A 1 469 ? 9.76250 -11.19517 4.34045 1.000 36.08109 509 LYS B CA 1
ATOM 3521 C C . LYS A 1 469 ? 11.03608 -10.40739 4.59806 1.000 29.99153 509 LYS B C 1
ATOM 3522 O O . LYS A 1 469 ? 12.13683 -10.86171 4.28987 1.000 39.85153 509 LYS B O 1
ATOM 3528 N N . LEU A 1 470 ? 10.88290 -9.22164 5.18092 1.000 32.33079 510 LEU B N 1
ATOM 3529 C CA . LEU A 1 470 ? 12.00933 -8.36762 5.54746 1.000 42.80358 510 LEU B CA 1
ATOM 3530 C C . LEU A 1 470 ? 12.07926 -8.21047 7.06018 1.000 49.97998 510 LEU B C 1
ATOM 3531 O O . LEU A 1 470 ? 11.08961 -7.83744 7.69646 1.000 52.36327 510 LEU B O 1
ATOM 3536 N N . GLN A 1 471 ? 13.24177 -8.47250 7.63797 1.000 49.85248 511 GLN B N 1
ATOM 3537 C CA . GLN A 1 471 ? 13.43789 -8.18527 9.04917 1.000 48.34712 511 GLN B CA 1
ATOM 3538 C C . GLN A 1 471 ? 14.15967 -6.85267 9.17402 1.000 50.65244 511 GLN B C 1
ATOM 3539 O O . GLN A 1 471 ? 15.02726 -6.52401 8.35428 1.000 42.04730 511 GLN B O 1
ATOM 3545 N N . ALA A 1 472 ? 13.76142 -6.06791 10.17483 1.000 48.07760 512 ALA B N 1
ATOM 3546 C CA . ALA A 1 472 ? 14.22526 -4.69325 10.25467 1.000 45.88688 512 ALA B CA 1
ATOM 3547 C C . ALA A 1 472 ? 15.74431 -4.65390 10.37067 1.000 57.47885 512 ALA B C 1
ATOM 3548 O O . ALA A 1 472 ? 16.34321 -5.41789 11.13231 1.000 54.49385 512 ALA B O 1
ATOM 3550 N N . ASN A 1 473 ? 16.36317 -3.79641 9.55353 1.000 69.29482 513 ASN B N 1
ATOM 3551 C CA . ASN A 1 473 ? 17.80553 -3.54412 9.57483 1.000 70.00920 513 ASN B CA 1
ATOM 3552 C C . ASN A 1 473 ? 18.60702 -4.78339 9.17533 1.000 71.25488 513 ASN B C 1
ATOM 3553 O O . ASN A 1 473 ? 19.65917 -5.07142 9.74662 1.000 77.97275 513 ASN B O 1
ATOM 3558 N N . GLN A 1 474 ? 18.10638 -5.51785 8.18211 1.000 67.52763 514 GLN B N 1
ATOM 3559 C CA . GLN A 1 474 ? 18.80461 -6.67011 7.61780 1.000 60.61748 514 GLN B CA 1
ATOM 3560 C C . GLN A 1 474 ? 18.60165 -6.63490 6.11044 1.000 49.28039 514 GLN B C 1
ATOM 3561 O O . GLN A 1 474 ? 17.46419 -6.68088 5.63212 1.000 55.37892 514 GLN B O 1
ATOM 3567 N N . SER A 1 475 ? 19.69896 -6.51665 5.37209 1.000 36.82609 515 SER B N 1
ATOM 3568 C CA . SER A 1 475 ? 19.63819 -6.40602 3.92508 1.000 35.50498 515 SER B CA 1
ATOM 3569 C C . SER A 1 475 ? 19.32408 -7.75582 3.29667 1.000 38.64182 515 SER B C 1
ATOM 3570 O O . SER A 1 475 ? 19.64872 -8.81878 3.83763 1.000 26.86427 515 SER B O 1
ATOM 3573 N N . VAL A 1 476 ? 18.69242 -7.70407 2.13080 1.000 43.11789 516 VAL B N 1
ATOM 3574 C CA . VAL A 1 476 ? 18.37385 -8.89904 1.36272 1.000 36.34136 516 VAL B CA 1
ATOM 3575 C C . VAL A 1 476 ? 18.70113 -8.63180 -0.09623 1.000 34.73442 516 VAL B C 1
ATOM 3576 O O . VAL A 1 476 ? 18.45782 -7.53131 -0.60326 1.000 34.96494 516 VAL B O 1
ATOM 3580 N N . ALA A 1 477 ? 19.26177 -9.63905 -0.76692 1.000 28.91666 517 ALA B N 1
ATOM 3581 C CA . ALA A 1 477 ? 19.69137 -9.53100 -2.15238 1.000 26.28730 517 ALA B CA 1
ATOM 3582 C C . ALA A 1 477 ? 18.72754 -10.29046 -3.05815 1.000 30.08386 517 ALA B C 1
ATOM 3583 O O . ALA A 1 477 ? 18.43159 -11.46765 -2.81317 1.000 32.69082 517 ALA B O 1
ATOM 3585 N N . LEU A 1 478 ? 18.26671 -9.62433 -4.11480 1.000 25.58784 518 LEU B N 1
ATOM 3586 C CA . LEU A 1 478 ? 17.27631 -10.16839 -5.03478 1.000 28.32545 518 LEU B CA 1
ATOM 3587 C C . LEU A 1 478 ? 17.80420 -10.14323 -6.45792 1.000 29.11776 518 LEU B C 1
ATOM 3588 O O . LEU A 1 478 ? 18.46465 -9.17918 -6.86501 1.000 26.53550 518 LEU B O 1
ATOM 3593 N N . VAL A 1 479 ? 17.49523 -11.19353 -7.21858 1.000 27.35845 519 VAL B N 1
ATOM 3594 C CA . VAL A 1 479 ? 17.63150 -11.16203 -8.67208 1.000 31.05622 519 VAL B CA 1
ATOM 3595 C C . VAL A 1 479 ? 16.32656 -11.66510 -9.27990 1.000 35.08306 519 VAL B C 1
ATOM 3596 O O . VAL A 1 479 ? 15.87354 -12.77201 -8.96039 1.000 30.62540 519 VAL B O 1
ATOM 3600 N N . SER A 1 480 ? 15.72648 -10.85936 -10.15701 1.000 30.14470 520 SER B N 1
ATOM 3601 C CA . SER A 1 480 ? 14.48604 -11.24312 -10.80018 1.000 29.01925 520 SER B CA 1
ATOM 3602 C C . SER A 1 480 ? 14.73443 -11.53103 -12.26807 1.000 30.27273 520 SER B C 1
ATOM 3603 O O . SER A 1 480 ? 15.38130 -10.72176 -12.95220 1.000 27.75833 520 SER B O 1
ATOM 3606 N N . PRO A 1 481 ? 14.22648 -12.65739 -12.78165 1.000 27.02712 521 PRO B N 1
ATOM 3607 C CA . PRO A 1 481 ? 14.31099 -12.91509 -14.22205 1.000 24.84746 521 PRO B CA 1
ATOM 3608 C C . PRO A 1 481 ? 13.47954 -11.96353 -15.07532 1.000 30.95240 521 PRO B C 1
ATOM 3609 O O . PRO A 1 481 ? 13.76876 -11.82738 -16.27155 1.000 26.57907 521 PRO B O 1
ATOM 3613 N N . TYR A 1 482 ? 12.47445 -11.29430 -14.50390 1.000 31.57911 522 TYR B N 1
ATOM 3614 C CA . TYR A 1 482 ? 11.55646 -10.47316 -15.27986 1.000 33.96466 522 TYR B CA 1
ATOM 3615 C C . TYR A 1 482 ? 11.74559 -8.98220 -15.09154 1.000 32.05162 522 TYR B C 1
ATOM 3616 O O . TYR A 1 482 ? 11.31116 -8.21275 -15.96004 1.000 24.79740 522 TYR B O 1
ATOM 3625 N N . GLY A 1 483 ? 12.32797 -8.55794 -13.96593 1.000 23.06338 523 GLY B N 1
ATOM 3626 C CA . GLY A 1 483 ? 12.20861 -7.18293 -13.53689 1.000 19.13961 523 GLY B CA 1
ATOM 3627 C C . GLY A 1 483 ? 10.79513 -6.93668 -13.04532 1.000 28.33308 523 GLY B C 1
ATOM 3628 O O . GLY A 1 483 ? 9.89269 -7.73660 -13.31257 1.000 19.57518 523 GLY B O 1
ATOM 3629 N N . GLY A 1 484 ? 10.58878 -5.87080 -12.28944 1.000 20.94851 524 GLY B N 1
ATOM 3630 C CA . GLY A 1 484 ? 9.25631 -5.59320 -11.80756 1.000 19.29498 524 GLY B CA 1
ATOM 3631 C C . GLY A 1 484 ? 9.24249 -4.34981 -10.94877 1.000 27.81291 524 GLY B C 1
ATOM 3632 O O . GLY A 1 484 ? 10.28680 -3.83119 -10.52706 1.000 24.58173 524 GLY B O 1
ATOM 3633 N N . LEU A 1 485 ? 8.02094 -3.88867 -10.69826 1.000 20.86783 525 LEU B N 1
ATOM 3634 C CA . LEU A 1 485 ? 7.77377 -2.75621 -9.82889 1.000 26.07995 525 LEU B CA 1
ATOM 3635 C C . LEU A 1 485 ? 7.83341 -3.20075 -8.37303 1.000 26.96259 525 LEU B C 1
ATOM 3636 O O . LEU A 1 485 ? 7.16123 -4.15738 -7.97969 1.000 27.09259 525 LEU B O 1
ATOM 3641 N N . LEU A 1 486 ? 8.60896 -2.48543 -7.56552 1.000 29.90743 526 LEU B N 1
ATOM 3642 C CA . LEU A 1 486 ? 8.85061 -2.88472 -6.18338 1.000 26.63766 526 LEU B CA 1
ATOM 3643 C C . LEU A 1 486 ? 7.69865 -2.43546 -5.29843 1.000 24.60898 526 LEU B C 1
ATOM 3644 O O . LEU A 1 486 ? 7.39363 -1.23921 -5.23449 1.000 26.83980 526 LEU B O 1
ATOM 3649 N N . GLN A 1 487 ? 7.06332 -3.39347 -4.61992 1.000 21.07523 527 GLN B N 1
ATOM 3650 C CA . GLN A 1 487 ? 6.01632 -3.12633 -3.64066 1.000 22.13440 527 GLN B CA 1
ATOM 3651 C C . GLN A 1 487 ? 6.53473 -3.36221 -2.22405 1.000 32.62711 527 GLN B C 1
ATOM 3652 O O . GLN A 1 487 ? 7.42759 -4.18542 -1.97963 1.000 31.47017 527 GLN B O 1
ATOM 3658 N N . LEU A 1 488 ? 5.96628 -2.63004 -1.28061 1.000 34.92806 528 LEU B N 1
ATOM 3659 C CA . LEU A 1 488 ? 6.22059 -2.88733 0.12271 1.000 31.26058 528 LEU B CA 1
ATOM 3660 C C . LEU A 1 488 ? 4.92911 -3.38400 0.72508 1.000 30.98951 528 LEU B C 1
ATOM 3661 O O . LEU A 1 488 ? 3.92175 -2.66751 0.69132 1.000 29.52005 528 LEU B O 1
ATOM 3666 N N . VAL A 1 489 ? 4.95386 -4.61070 1.25538 1.000 25.60085 529 VAL B N 1
ATOM 3667 C CA . VAL A 1 489 ? 3.79553 -5.21961 1.89424 1.000 27.03394 529 VAL B CA 1
ATOM 3668 C C . VAL A 1 489 ? 3.94595 -5.09385 3.40367 1.000 32.29583 529 VAL B C 1
ATOM 3669 O O . VAL A 1 489 ? 5.02097 -5.35169 3.95534 1.000 31.54205 529 VAL B O 1
ATOM 3673 N N . TYR A 1 490 ? 2.87065 -4.70433 4.07066 1.000 27.03608 530 TYR B N 1
ATOM 3674 C CA . TYR A 1 490 ? 2.94239 -4.35903 5.47185 1.000 32.09975 530 TYR B CA 1
ATOM 3675 C C . TYR A 1 490 ? 1.68790 -4.84049 6.19231 1.000 36.57720 530 TYR B C 1
ATOM 3676 O O . TYR A 1 490 ? 0.59761 -4.92820 5.60870 1.000 31.53739 530 TYR B O 1
ATOM 3685 N N . SER A 1 491 ? 1.86602 -5.15636 7.47593 1.000 33.66067 531 SER B N 1
ATOM 3686 C CA . SER A 1 491 ? 0.76175 -5.49013 8.36528 1.000 32.16173 531 SER B CA 1
ATOM 3687 C C . SER A 1 491 ? 1.12707 -5.05374 9.78157 1.000 42.13226 531 SER B C 1
ATOM 3688 O O . SER A 1 491 ? 2.30057 -4.81860 10.10033 1.000 35.43270 531 SER B O 1
ATOM 3691 N N . GLY A 1 492 ? 0.10062 -4.93626 10.62671 1.000 45.77269 532 GLY B N 1
ATOM 3692 C CA . GLY A 1 492 ? 0.29000 -4.46191 11.98926 1.000 43.16623 532 GLY B CA 1
ATOM 3693 C C . GLY A 1 492 ? 0.89232 -3.07858 12.07207 1.000 48.30679 532 GLY B C 1
ATOM 3694 O O . GLY A 1 492 ? 1.56422 -2.75505 13.05786 1.000 56.32035 532 GLY B O 1
ATOM 3695 N N . ALA A 1 493 ? 0.68893 -2.25883 11.05033 1.000 48.25957 533 ALA B N 1
ATOM 3696 C CA . ALA A 1 493 ? 1.24377 -0.91917 11.01911 1.000 47.80521 533 ALA B CA 1
ATOM 3697 C C . ALA A 1 493 ? 0.29552 0.07853 11.67312 1.000 40.97387 533 ALA B C 1
ATOM 3698 O O . ALA A 1 493 ? -0.85740 -0.21790 11.98296 1.000 41.27724 533 ALA B O 1
ATOM 3700 N N . THR A 1 494 ? 0.81364 1.28061 11.87617 1.000 41.71766 534 THR B N 1
ATOM 3701 C CA . THR A 1 494 ? 0.06420 2.40956 12.40159 1.000 37.57340 534 THR B CA 1
ATOM 3702 C C . THR A 1 494 ? -0.26545 3.33998 11.24254 1.000 38.94023 534 THR B C 1
ATOM 3703 O O . THR A 1 494 ? 0.66725 3.85873 10.59889 1.000 39.16475 534 THR B O 1
ATOM 3707 N N . PRO A 1 495 ? -1.54135 3.55788 10.91117 1.000 41.45030 535 PRO B N 1
ATOM 3708 C CA . PRO A 1 495 ? -1.87200 4.41011 9.75699 1.000 32.12707 535 PRO B CA 1
ATOM 3709 C C . PRO A 1 495 ? -1.19027 5.76714 9.84550 1.000 40.82748 535 PRO B C 1
ATOM 3710 O O . PRO A 1 495 ? -1.16266 6.40890 10.89875 1.000 48.90330 535 PRO B O 1
ATOM 3714 N N . GLY A 1 496 ? -0.62428 6.19952 8.72601 1.000 37.37273 536 GLY B N 1
ATOM 3715 C CA . GLY A 1 496 ? 0.12350 7.42936 8.69269 1.000 28.43227 536 GLY B CA 1
ATOM 3716 C C . GLY A 1 496 ? 1.58662 7.29452 9.04126 1.000 37.61855 536 GLY B C 1
ATOM 3717 O O . GLY A 1 496 ? 2.34741 8.23690 8.78542 1.000 42.06420 536 GLY B O 1
ATOM 3718 N N . GLN A 1 497 ? 2.01107 6.16090 9.61197 1.000 40.23507 537 GLN B N 1
ATOM 3719 C CA . GLN A 1 497 ? 3.41160 5.98290 9.99771 1.000 39.26288 537 GLN B CA 1
ATOM 3720 C C . GLN A 1 497 ? 4.31588 5.96402 8.76923 1.000 40.95959 537 GLN B C 1
ATOM 3721 O O . GLN A 1 497 ? 3.86935 5.72373 7.64295 1.000 41.93490 537 GLN B O 1
ATOM 3727 N N . THR A 1 498 ? 5.60424 6.22533 8.99128 1.000 38.30500 538 THR B N 1
ATOM 3728 C CA . THR A 1 498 ? 6.58215 6.12916 7.92157 1.000 33.88836 538 THR B CA 1
ATOM 3729 C C . THR A 1 498 ? 7.48183 4.92233 8.12003 1.000 42.34929 538 THR B C 1
ATOM 3730 O O . THR A 1 498 ? 7.62269 4.39235 9.22305 1.000 52.30606 538 THR B O 1
ATOM 3734 N N . VAL A 1 499 ? 8.08166 4.49681 7.00859 1.000 44.67476 539 VAL B N 1
ATOM 3735 C CA . VAL A 1 499 ? 9.13649 3.49736 6.96759 1.000 42.84583 539 VAL B CA 1
ATOM 3736 C C . VAL A 1 499 ? 10.26855 4.09842 6.16279 1.000 44.40197 539 VAL B C 1
ATOM 3737 O O . VAL A 1 499 ? 10.05170 4.99050 5.33884 1.000 59.02651 539 VAL B O 1
ATOM 3741 N N . THR A 1 500 ? 11.48262 3.63661 6.42273 1.000 38.43021 540 THR B N 1
ATOM 3742 C CA . THR A 1 500 ? 12.63576 3.98591 5.60965 1.000 46.53639 540 THR B CA 1
ATOM 3743 C C . THR A 1 500 ? 13.04586 2.78128 4.77494 1.000 52.98436 540 THR B C 1
ATOM 3744 O O . THR A 1 500 ? 13.18635 1.67209 5.30334 1.000 60.39079 540 THR B O 1
ATOM 3748 N N . VAL A 1 501 ? 13.23677 3.00415 3.47877 1.000 46.16732 541 VAL B N 1
ATOM 3749 C CA . VAL A 1 501 ? 13.63349 1.96451 2.54064 1.000 43.01832 541 VAL B CA 1
ATOM 3750 C C . VAL A 1 501 ? 14.97241 2.36855 1.95425 1.000 48.67931 541 VAL B C 1
ATOM 3751 O O . VAL A 1 501 ? 15.10003 3.45774 1.38094 1.000 58.56061 541 VAL B O 1
ATOM 3755 N N . LYS A 1 502 ? 15.97242 1.50932 2.12183 1.000 40.81400 542 LYS B N 1
ATOM 3756 C CA . LYS A 1 502 ? 17.26426 1.64953 1.46892 1.000 35.68969 542 LYS B CA 1
ATOM 3757 C C . LYS A 1 502 ? 17.38052 0.53745 0.44462 1.000 35.68892 542 LYS B C 1
ATOM 3758 O O . LYS A 1 502 ? 17.05918 -0.62037 0.74192 1.000 39.12807 542 LYS B O 1
ATOM 3764 N N . VAL A 1 503 ? 17.80442 0.89254 -0.76106 1.000 31.69534 543 VAL B N 1
ATOM 3765 C CA . VAL A 1 503 ? 17.89078 -0.05088 -1.86699 1.000 29.59059 543 VAL B CA 1
ATOM 3766 C C . VAL A 1 503 ? 19.07630 0.33044 -2.75736 1.000 30.36790 543 VAL B C 1
ATOM 3767 O O . VAL A 1 503 ? 19.27705 1.50767 -3.08063 1.000 29.50292 543 VAL B O 1
ATOM 3771 N N . THR A 1 504 ? 19.85955 -0.67111 -3.15730 1.000 26.65446 544 THR B N 1
ATOM 3772 C CA . THR A 1 504 ? 20.95110 -0.49908 -4.10683 1.000 31.25966 544 THR B CA 1
ATOM 3773 C C . THR A 1 504 ? 20.70456 -1.39130 -5.32105 1.000 35.85381 544 THR B C 1
ATOM 3774 O O . THR A 1 504 ? 20.19055 -2.50404 -5.18479 1.000 38.84224 544 THR B O 1
ATOM 3778 N N . GLY A 1 505 ? 21.04211 -0.89401 -6.50948 1.000 30.97168 545 GLY B N 1
ATOM 3779 C CA . GLY A 1 505 ? 20.96032 -1.69760 -7.71691 1.000 34.19018 545 GLY B CA 1
ATOM 3780 C C . GLY A 1 505 ? 19.61752 -1.70943 -8.41889 1.000 37.25865 545 GLY B C 1
ATOM 3781 O O . GLY A 1 505 ? 19.38231 -2.58745 -9.25670 1.000 35.77329 545 GLY B O 1
ATOM 3782 N N . ALA A 1 506 ? 18.73495 -0.76476 -8.11534 1.000 37.69978 546 ALA B N 1
ATOM 3783 C CA . ALA A 1 506 ? 17.38591 -0.72971 -8.66197 1.000 38.03572 546 ALA B CA 1
ATOM 3784 C C . ALA A 1 506 ? 17.26275 0.30886 -9.76963 1.000 41.32110 546 ALA B C 1
ATOM 3785 O O . ALA A 1 506 ? 18.00205 1.29391 -9.82855 1.000 36.59475 546 ALA B O 1
ATOM 3787 N N . ALA A 1 507 ? 16.29858 0.08646 -10.64588 1.000 44.36419 547 ALA B N 1
ATOM 3788 C CA . ALA A 1 507 ? 16.03242 1.06980 -11.67584 1.000 39.33408 547 ALA B CA 1
ATOM 3789 C C . ALA A 1 507 ? 14.97564 2.06879 -11.19800 1.000 34.40698 547 ALA B C 1
ATOM 3790 O O . ALA A 1 507 ? 14.29612 1.87260 -10.18812 1.000 29.68222 547 ALA B O 1
ATOM 3792 N N . SER A 1 508 ? 14.85263 3.16898 -11.93508 1.000 41.00263 548 SER B N 1
ATOM 3793 C CA . SER A 1 508 ? 13.86406 4.20139 -11.63649 1.000 40.95039 548 SER B CA 1
ATOM 3794 C C . SER A 1 508 ? 12.88371 4.27868 -12.80036 1.000 36.90038 548 SER B C 1
ATOM 3795 O O . SER A 1 508 ? 13.17510 4.88953 -13.83015 1.000 36.98975 548 SER B O 1
ATOM 3798 N N . GLN A 1 509 ? 11.72673 3.65517 -12.64142 1.000 34.70853 549 GLN B N 1
ATOM 3799 C CA . GLN A 1 509 ? 10.66260 3.82384 -13.60915 1.000 30.85060 549 GLN B CA 1
ATOM 3800 C C . GLN A 1 509 ? 10.04765 5.20649 -13.44532 1.000 34.66651 549 GLN B C 1
ATOM 3801 O O . GLN A 1 509 ? 10.20896 5.84142 -12.39908 1.000 38.06816 549 GLN B O 1
ATOM 3807 N N . PRO A 1 510 ? 9.35048 5.70249 -14.46970 1.000 29.14791 550 PRO B N 1
ATOM 3808 C CA . PRO A 1 510 ? 8.59422 6.94988 -14.30596 1.000 25.02557 550 PRO B CA 1
ATOM 3809 C C . PRO A 1 510 ? 7.59784 6.82755 -13.16045 1.000 30.18175 550 PRO B C 1
ATOM 3810 O O . PRO A 1 510 ? 6.78532 5.90317 -13.11432 1.000 33.46446 550 PRO B O 1
ATOM 3814 N N . PHE A 1 511 ? 7.67361 7.77038 -12.22584 1.000 31.31597 551 PHE B N 1
ATOM 3815 C CA . PHE A 1 511 ? 6.95153 7.66763 -10.97129 1.000 27.95422 551 PHE B CA 1
ATOM 3816 C C . PHE A 1 511 ? 6.41281 9.03584 -10.59098 1.000 31.10979 551 PHE B C 1
ATOM 3817 O O . PHE A 1 511 ? 7.17409 10.00552 -10.51790 1.000 27.80076 551 PHE B O 1
ATOM 3825 N N . LEU A 1 512 ? 5.10756 9.10691 -10.33341 1.000 27.70869 552 LEU B N 1
ATOM 3826 C CA . LEU A 1 512 ? 4.44591 10.35112 -9.95158 1.000 34.85914 552 LEU B CA 1
ATOM 3827 C C . LEU A 1 512 ? 3.68391 10.11972 -8.65490 1.000 38.56505 552 LEU B C 1
ATOM 3828 O O . LEU A 1 512 ? 2.74710 9.31274 -8.63355 1.000 42.53164 552 LEU B O 1
ATOM 3833 N N . ASP A 1 513 ? 4.09030 10.80704 -7.57490 1.000 37.71093 553 ASP B N 1
ATOM 3834 C CA . ASP A 1 513 ? 3.36809 10.79216 -6.29772 1.000 35.77478 553 ASP B CA 1
ATOM 3835 C C . ASP A 1 513 ? 2.84820 12.19773 -5.99943 1.000 32.61261 553 ASP B C 1
ATOM 3836 O O . ASP A 1 513 ? 3.63765 13.13006 -5.82844 1.000 38.39276 553 ASP B O 1
ATOM 3841 N N . ILE A 1 514 ? 1.52258 12.34622 -5.93585 1.000 36.20007 554 ILE B N 1
ATOM 3842 C CA . ILE A 1 514 ? 0.86369 13.59599 -5.56731 1.000 34.94289 554 ILE B CA 1
ATOM 3843 C C . ILE A 1 514 ? 0.07304 13.37227 -4.28220 1.000 42.41503 554 ILE B C 1
ATOM 3844 O O . ILE A 1 514 ? -0.62482 12.36088 -4.15217 1.000 50.51418 554 ILE B O 1
ATOM 3849 N N . GLN A 1 515 ? 0.17119 14.31283 -3.33857 1.000 45.79304 555 GLN B N 1
ATOM 3850 C CA . GLN A 1 515 ? -0.59035 14.24485 -2.09432 1.000 58.47451 555 GLN B CA 1
ATOM 3851 C C . GLN A 1 515 ? -1.46788 15.48011 -1.92951 1.000 65.42075 555 GLN B C 1
ATOM 3852 O O . GLN A 1 515 ? -0.98166 16.60347 -2.12719 1.000 65.74552 555 GLN B O 1
ATOM 3858 N N . PRO A 1 516 ? -2.75942 15.32370 -1.54278 1.000 71.83008 556 PRO B N 1
ATOM 3859 C CA . PRO A 1 516 ? -3.69990 16.45683 -1.61594 1.000 80.60988 556 PRO B CA 1
ATOM 3860 C C . PRO A 1 516 ? -3.24233 17.64753 -0.79217 1.000 88.20583 556 PRO B C 1
ATOM 3861 O O . PRO A 1 516 ? -3.15357 17.55401 0.43242 1.000 95.18598 556 PRO B O 1
ATOM 3865 N N . GLY A 1 517 ? -2.93958 18.75944 -1.45629 1.000 88.12637 557 GLY B N 1
ATOM 3866 C CA . GLY A 1 517 ? -2.37924 19.91628 -0.78177 1.000 84.31541 557 GLY B CA 1
ATOM 3867 C C . GLY A 1 517 ? -0.87391 19.84406 -0.60736 1.000 80.21246 557 GLY B C 1
ATOM 3868 O O . GLY A 1 517 ? -0.38204 19.53660 0.48026 1.000 83.09296 557 GLY B O 1
ATOM 3869 N N . GLU A 1 518 ? -0.14324 20.11457 -1.68441 1.000 77.50108 558 GLU B N 1
ATOM 3870 C CA . GLU A 1 518 ? 1.31188 20.24019 -1.69490 1.000 70.86098 558 GLU B CA 1
ATOM 3871 C C . GLU A 1 518 ? 1.70398 20.66323 -3.10741 1.000 62.65238 558 GLU B C 1
ATOM 3872 O O . GLU A 1 518 ? 0.86133 20.70178 -4.00828 1.000 61.12864 558 GLU B O 1
ATOM 3878 N N . ASP A 1 519 ? 2.99053 20.98124 -3.29670 1.000 56.47224 559 ASP B N 1
ATOM 3879 C CA . ASP A 1 519 ? 3.48727 21.45370 -4.59050 1.000 54.74649 559 ASP B CA 1
ATOM 3880 C C . ASP A 1 519 ? 3.97713 20.26527 -5.41657 1.000 55.97509 559 ASP B C 1
ATOM 3881 O O . ASP A 1 519 ? 5.05214 19.71198 -5.16163 1.000 60.54839 559 ASP B O 1
ATOM 3886 N N . SER A 1 520 ? 3.19153 19.89186 -6.41940 1.000 50.17605 560 SER B N 1
ATOM 3887 C CA . SER A 1 520 ? 3.50889 18.79512 -7.31474 1.000 46.05456 560 SER B CA 1
ATOM 3888 C C . SER A 1 520 ? 4.05213 19.26994 -8.65309 1.000 44.99141 560 SER B C 1
ATOM 3889 O O . SER A 1 520 ? 4.36485 18.43629 -9.51107 1.000 41.78256 560 SER B O 1
ATOM 3892 N N . SER A 1 521 ? 4.16082 20.58500 -8.85682 1.000 40.67958 561 SER B N 1
ATOM 3893 C CA . SER A 1 521 ? 4.60316 21.09608 -10.14771 1.000 47.28583 561 SER B CA 1
ATOM 3894 C C . SER A 1 521 ? 5.97600 20.55881 -10.51688 1.000 47.09545 561 SER B C 1
ATOM 3895 O O . SER A 1 521 ? 6.26057 20.34781 -11.70428 1.000 47.34832 561 SER B O 1
ATOM 3898 N N . GLN A 1 522 ? 6.82990 20.31406 -9.51955 1.000 45.09203 562 GLN B N 1
ATOM 3899 C CA . GLN A 1 522 ? 8.14161 19.73733 -9.79296 1.000 50.22633 562 GLN B CA 1
ATOM 3900 C C . GLN A 1 522 ? 8.02742 18.24810 -10.10496 1.000 48.53401 562 GLN B C 1
ATOM 3901 O O . GLN A 1 522 ? 8.60283 17.76708 -11.09363 1.000 42.50354 562 GLN B O 1
ATOM 3907 N N . ALA A 1 523 ? 7.27177 17.51329 -9.27190 1.000 38.59110 563 ALA B N 1
ATOM 3908 C CA . ALA A 1 523 ? 7.09702 16.07645 -9.47190 1.000 32.82981 563 ALA B CA 1
ATOM 3909 C C . ALA A 1 523 ? 6.49799 15.77387 -10.84179 1.000 36.55133 563 ALA B C 1
ATOM 3910 O O . ALA A 1 523 ? 6.90925 14.81714 -11.51261 1.000 32.87962 563 ALA B O 1
ATOM 3912 N N . ILE A 1 524 ? 5.54250 16.59485 -11.28408 1.000 39.75139 564 ILE B N 1
ATOM 3913 C CA . ILE A 1 524 ? 4.89972 16.37836 -12.57807 1.000 35.46358 564 ILE B CA 1
ATOM 3914 C C . ILE A 1 524 ? 5.88712 16.59070 -13.72183 1.000 29.85180 564 ILE B C 1
ATOM 3915 O O . ILE A 1 524 ? 5.89455 15.83765 -14.70577 1.000 34.93800 564 ILE B O 1
ATOM 3920 N N . ALA A 1 525 ? 6.71873 17.62783 -13.63097 1.000 29.15655 565 ALA B N 1
ATOM 3921 C CA . ALA A 1 525 ? 7.69084 17.86007 -14.70017 1.000 32.26010 565 ALA B CA 1
ATOM 3922 C C . ALA A 1 525 ? 8.76046 16.77605 -14.70968 1.000 26.18801 565 ALA B C 1
ATOM 3923 O O . ALA A 1 525 ? 9.15573 16.30930 -15.77980 1.000 33.66495 565 ALA B O 1
ATOM 3925 N N . ASP A 1 526 ? 9.22638 16.34818 -13.53118 1.000 31.28434 566 ASP B N 1
ATOM 3926 C CA . ASP A 1 526 ? 10.07012 15.15601 -13.45454 1.000 42.18935 566 ASP B CA 1
ATOM 3927 C C . ASP A 1 526 ? 9.43943 14.00311 -14.22847 1.000 47.10594 566 ASP B C 1
ATOM 3928 O O . ASP A 1 526 ? 10.08389 13.35415 -15.06050 1.000 51.76114 566 ASP B O 1
ATOM 3933 N N . PHE A 1 527 ? 8.15456 13.76662 -13.98026 1.000 42.78054 567 PHE B N 1
ATOM 3934 C CA . PHE A 1 527 ? 7.45477 12.62864 -14.55339 1.000 33.61075 567 PHE B CA 1
ATOM 3935 C C . PHE A 1 527 ? 7.29903 12.77071 -16.06413 1.000 39.15244 567 PHE B C 1
ATOM 3936 O O . PHE A 1 527 ? 7.42794 11.78931 -16.80745 1.000 39.13530 567 PHE B O 1
ATOM 3944 N N . ILE A 1 528 ? 7.02160 13.97975 -16.54703 1.000 39.06846 568 ILE B N 1
ATOM 3945 C CA . ILE A 1 528 ? 6.89781 14.14919 -17.98803 1.000 40.80180 568 ILE B CA 1
ATOM 3946 C C . ILE A 1 528 ? 8.22738 13.84994 -18.66623 1.000 41.12458 568 ILE B C 1
ATOM 3947 O O . ILE A 1 528 ? 8.27068 13.20402 -19.71949 1.000 47.68441 568 ILE B O 1
ATOM 3952 N N . GLN A 1 529 ? 9.33498 14.26103 -18.04363 1.000 41.22656 569 GLN B N 1
ATOM 3953 C CA . GLN A 1 529 ? 10.65753 14.03996 -18.62955 1.000 38.75525 569 GLN B CA 1
ATOM 3954 C C . GLN A 1 529 ? 10.97814 12.55282 -18.74784 1.000 36.85978 569 GLN B C 1
ATOM 3955 O O . GLN A 1 529 ? 11.43503 12.08232 -19.80316 1.000 34.99834 569 GLN B O 1
ATOM 3961 N N . ALA A 1 530 ? 10.74060 11.79783 -17.67045 1.000 38.52487 570 ALA B N 1
ATOM 3962 C CA . ALA A 1 530 ? 10.88562 10.34237 -17.71708 1.000 39.33291 570 ALA B CA 1
ATOM 3963 C C . ALA A 1 530 ? 10.02139 9.72419 -18.81622 1.000 44.31065 570 ALA B C 1
ATOM 3964 O O . ALA A 1 530 ? 10.47667 8.84171 -19.55407 1.000 51.65756 570 ALA B O 1
ATOM 3966 N N . LEU A 1 531 ? 8.77848 10.18646 -18.95579 1.000 34.79065 571 LEU B N 1
ATOM 3967 C CA . LEU A 1 531 ? 7.93160 9.70044 -20.03984 1.000 37.65316 571 LEU B CA 1
ATOM 3968 C C . LEU A 1 531 ? 8.55393 9.98537 -21.38934 1.000 46.78311 571 LEU B C 1
ATOM 3969 O O . LEU A 1 531 ? 8.49034 9.15434 -22.30439 1.000 52.68074 571 LEU B O 1
ATOM 3974 N N . ASP A 1 532 ? 9.13239 11.17459 -21.53874 0.961 48.74170 572 ASP B N 1
ATOM 3975 C CA . ASP A 1 532 ? 9.67208 11.56587 -22.83012 0.961 53.20485 572 ASP B CA 1
ATOM 3976 C C . ASP A 1 532 ? 10.98032 10.85550 -23.12119 0.961 43.50572 572 ASP B C 1
ATOM 3977 O O . ASP A 1 532 ? 11.28226 10.58746 -24.28812 0.961 36.19981 572 ASP B O 1
ATOM 3982 N N . ALA A 1 533 ? 11.74999 10.51627 -22.07956 1.000 45.16030 573 ALA B N 1
ATOM 3983 C CA . ALA A 1 533 ? 12.95847 9.72331 -22.28967 1.000 45.07562 573 ALA B CA 1
ATOM 3984 C C . ALA A 1 533 ? 12.64764 8.36912 -22.92089 1.000 50.88078 573 ALA B C 1
ATOM 3985 O O . ALA A 1 533 ? 13.45836 7.84313 -23.69562 1.000 46.23490 573 ALA B O 1
ATOM 3987 N N . ASP A 1 534 ? 11.48048 7.79801 -22.61346 1.000 56.50648 574 ASP B N 1
ATOM 3988 C CA . ASP A 1 534 ? 11.03196 6.53482 -23.20283 1.000 55.41468 574 ASP B CA 1
ATOM 3989 C C . ASP A 1 534 ? 12.02773 5.40932 -22.91679 1.000 50.26398 574 ASP B C 1
ATOM 3990 O O . ASP A 1 534 ? 12.47154 4.68642 -23.81285 1.000 53.16578 574 ASP B O 1
ATOM 3995 N N . LYS A 1 535 ? 12.37847 5.27272 -21.64017 1.000 42.71290 575 LYS B N 1
ATOM 3996 C CA . LYS A 1 535 ? 13.35850 4.30013 -21.18756 1.000 46.65425 575 LYS B CA 1
ATOM 3997 C C . LYS A 1 535 ? 12.72125 3.07400 -20.54307 1.000 48.96068 575 LYS B C 1
ATOM 3998 O O . LYS A 1 535 ? 13.41033 2.06991 -20.33429 1.000 52.52329 575 LYS B O 1
ATOM 4004 N N . ALA A 1 536 ? 11.42970 3.12199 -20.23915 1.000 48.73323 576 ALA B N 1
ATOM 4005 C CA . ALA A 1 536 ? 10.78313 2.10450 -19.42713 1.000 39.45501 576 ALA B CA 1
ATOM 4006 C C . ALA A 1 536 ? 9.53574 1.57531 -20.11527 1.000 32.84216 576 ALA B C 1
ATOM 4007 O O . ALA A 1 536 ? 8.91244 2.24689 -20.94507 1.000 29.90123 576 ALA B O 1
ATOM 4009 N N . ASP A 1 537 ? 9.18509 0.34154 -19.75933 1.000 28.27374 577 ASP B N 1
ATOM 4010 C CA . ASP A 1 537 ? 7.92242 -0.24506 -20.18256 1.000 31.94450 577 ASP B CA 1
ATOM 4011 C C . ASP A 1 537 ? 6.81509 -0.11351 -19.12651 1.000 30.44369 577 ASP B C 1
ATOM 4012 O O . ASP A 1 537 ? 5.62993 -0.22901 -19.47109 1.000 26.69429 577 ASP B O 1
ATOM 4017 N N . TRP A 1 538 ? 7.16126 0.15317 -17.86257 1.000 20.09011 578 TRP B N 1
ATOM 4018 C CA . TRP A 1 538 ? 6.18566 0.24242 -16.78236 1.000 26.25927 578 TRP B CA 1
ATOM 4019 C C . TRP A 1 538 ? 6.34466 1.54940 -16.01266 1.000 27.61543 578 TRP B C 1
ATOM 4020 O O . TRP A 1 538 ? 7.43980 2.11322 -15.92112 1.000 28.43563 578 TRP B O 1
ATOM 4031 N N . LEU A 1 539 ? 5.23274 2.03966 -15.47202 1.000 19.88025 579 LEU B N 1
ATOM 4032 C CA . LEU A 1 539 ? 5.24754 3.26743 -14.69616 1.000 26.42361 579 LEU B CA 1
ATOM 4033 C C . LEU A 1 539 ? 4.28191 3.11494 -13.53047 1.000 30.18794 579 LEU B C 1
ATOM 4034 O O . LEU A 1 539 ? 3.49669 2.16455 -13.47306 1.000 33.84346 579 LEU B O 1
ATOM 4039 N N . GLU A 1 540 ? 4.31920 4.08179 -12.60717 1.000 29.91274 580 GLU B N 1
ATOM 4040 C CA . GLU A 1 540 ? 3.36258 4.11358 -11.51164 1.000 28.61337 580 GLU B CA 1
ATOM 4041 C C . GLU A 1 540 ? 2.96430 5.55650 -11.19041 1.000 29.79300 580 GLU B C 1
ATOM 4042 O O . GLU A 1 540 ? 3.74334 6.49856 -11.36537 1.000 24.50255 580 GLU B O 1
ATOM 4048 N N . ILE A 1 541 ? 1.71458 5.71386 -10.74405 1.000 31.74825 581 ILE B N 1
ATOM 4049 C CA . ILE A 1 541 ? 1.16018 6.98243 -10.28497 1.000 27.36825 581 ILE B CA 1
ATOM 4050 C C . ILE A 1 541 ? 0.50224 6.74067 -8.93436 1.000 29.66774 581 ILE B C 1
ATOM 4051 O O . ILE A 1 541 ? -0.44377 5.95245 -8.83927 1.000 36.93269 581 ILE B O 1
ATOM 4056 N N . ARG A 1 542 ? 1.00205 7.40385 -7.89611 1.000 28.15921 582 ARG B N 1
ATOM 4057 C CA . ARG A 1 542 ? 0.30910 7.51053 -6.61892 1.000 20.82206 582 ARG B CA 1
ATOM 4058 C C . ARG A 1 542 ? -0.35684 8.88231 -6.54484 1.000 28.26048 582 ARG B C 1
ATOM 4059 O O . ARG A 1 542 ? 0.32807 9.91092 -6.62845 1.000 25.07214 582 ARG B O 1
ATOM 4067 N N . SER A 1 543 ? -1.68893 8.90440 -6.40330 1.000 27.84461 583 SER B N 1
ATOM 4068 C CA . SER A 1 543 ? -2.41502 10.16319 -6.24306 1.000 22.48815 583 SER B CA 1
ATOM 4069 C C . SER A 1 543 ? -3.43010 9.97706 -5.13989 1.000 23.49156 583 SER B C 1
ATOM 4070 O O . SER A 1 543 ? -4.45218 9.32439 -5.36502 1.000 24.75075 583 SER B O 1
ATOM 4073 N N . GLY A 1 544 ? -3.15988 10.56670 -3.97358 1.000 25.99752 584 GLY B N 1
ATOM 4074 C CA . GLY A 1 544 ? -4.07059 10.41021 -2.84795 1.000 32.09279 584 GLY B CA 1
ATOM 4075 C C . GLY A 1 544 ? -4.08110 8.96757 -2.38036 1.000 37.19374 584 GLY B C 1
ATOM 4076 O O . GLY A 1 544 ? -3.04701 8.38719 -2.03086 1.000 40.38269 584 GLY B O 1
ATOM 4077 N N . SER A 1 545 ? -5.26536 8.36887 -2.38526 1.000 51.38521 585 SER B N 1
ATOM 4078 C CA . SER A 1 545 ? -5.45754 6.98672 -1.96974 1.000 64.06657 585 SER B CA 1
ATOM 4079 C C . SER A 1 545 ? -5.51317 6.01920 -3.14746 1.000 55.18853 585 SER B C 1
ATOM 4080 O O . SER A 1 545 ? -6.07636 4.93094 -3.00695 1.000 48.95383 585 SER B O 1
ATOM 4083 N N . VAL A 1 546 ? -4.95473 6.39774 -4.30220 1.000 46.63470 586 VAL B N 1
ATOM 4084 C CA . VAL A 1 546 ? -5.07011 5.63421 -5.54201 1.000 29.09155 586 VAL B CA 1
ATOM 4085 C C . VAL A 1 546 ? -3.67705 5.40435 -6.09561 1.000 31.42410 586 VAL B C 1
ATOM 4086 O O . VAL A 1 546 ? -2.91574 6.35993 -6.27966 1.000 31.27190 586 VAL B O 1
ATOM 4090 N N . GLU A 1 547 ? -3.34030 4.14139 -6.35112 1.000 31.78625 587 GLU B N 1
ATOM 4091 C CA . GLU A 1 547 ? -2.05347 3.76988 -6.93352 1.000 33.62081 587 GLU B CA 1
ATOM 4092 C C . GLU A 1 547 ? -2.31001 3.06039 -8.25656 1.000 23.39590 587 GLU B C 1
ATOM 4093 O O . GLU A 1 547 ? -3.02592 2.05471 -8.29843 1.000 22.74521 587 GLU B O 1
ATOM 4099 N N . VAL A 1 548 ? -1.74309 3.58936 -9.33437 1.000 22.96492 588 VAL B N 1
ATOM 4100 C CA . VAL A 1 548 ? -1.88749 3.01357 -10.66993 1.000 23.65184 588 VAL B CA 1
ATOM 4101 C C . VAL A 1 548 ? -0.55648 2.37864 -11.06465 1.000 24.29280 588 VAL B C 1
ATOM 4102 O O . VAL A 1 548 ? 0.46713 3.06305 -11.13968 1.000 29.14977 588 VAL B O 1
ATOM 4106 N N . HIS A 1 549 ? -0.58191 1.06432 -11.29469 1.000 21.71711 589 HIS B N 1
ATOM 4107 C CA . HIS A 1 549 ? 0.53148 0.29430 -11.82730 1.000 19.44718 589 HIS B CA 1
ATOM 4108 C C . HIS A 1 549 ? 0.23324 0.01080 -13.30229 1.000 28.97760 589 HIS B C 1
ATOM 4109 O O . HIS A 1 549 ? -0.69003 -0.74928 -13.62286 1.000 36.72738 589 HIS B O 1
ATOM 4116 N N . ALA A 1 550 ? 1.00272 0.61586 -14.20772 1.000 22.95148 590 ALA B N 1
ATOM 4117 C CA . ALA A 1 550 ? 0.52180 0.73646 -15.58085 1.000 24.14313 590 ALA B CA 1
ATOM 4118 C C . ALA A 1 550 ? 1.60102 0.49662 -16.61818 1.000 21.88809 590 ALA B C 1
ATOM 4119 O O . ALA A 1 550 ? 2.72923 0.98200 -16.49070 1.000 25.61940 590 ALA B O 1
ATOM 4121 N N . LYS A 1 551 ? 1.22434 -0.22487 -17.66786 1.000 25.40321 591 LYS B N 1
ATOM 4122 C CA . LYS A 1 551 ? 2.06940 -0.31675 -18.84963 1.000 30.80285 591 LYS B CA 1
ATOM 4123 C C . LYS A 1 551 ? 2.17377 1.05825 -19.51977 1.000 32.25138 591 LYS B C 1
ATOM 4124 O O . LYS A 1 551 ? 1.15744 1.71181 -19.78941 1.000 32.21824 591 LYS B O 1
ATOM 4130 N N . VAL A 1 552 ? 3.41534 1.50476 -19.74784 1.000 29.79476 592 VAL B N 1
ATOM 4131 C CA . VAL A 1 552 ? 3.67094 2.83484 -20.30480 1.000 34.15374 592 VAL B CA 1
ATOM 4132 C C . VAL A 1 552 ? 2.90238 3.03898 -21.60871 1.000 37.60168 592 VAL B C 1
ATOM 4133 O O . VAL A 1 552 ? 2.22314 4.05487 -21.79742 1.000 38.92268 592 VAL B O 1
ATOM 4137 N N . GLU A 1 553 ? 2.98548 2.07400 -22.52731 1.000 34.92631 593 GLU B N 1
ATOM 4138 C CA . GLU A 1 553 ? 2.39870 2.31663 -23.83635 1.000 33.27916 593 GLU B CA 1
ATOM 4139 C C . GLU A 1 553 ? 0.88553 2.44008 -23.75116 1.000 31.96214 593 GLU B C 1
ATOM 4140 O O . GLU A 1 553 ? 0.28406 3.13708 -24.57505 1.000 41.52419 593 GLU B O 1
ATOM 4146 N N . LYS A 1 554 ? 0.25720 1.80925 -22.75504 1.000 28.11871 594 LYS B N 1
ATOM 4147 C CA . LYS A 1 554 ? -1.18151 1.98688 -22.55861 1.000 25.39936 594 LYS B CA 1
ATOM 4148 C C . LYS A 1 554 ? -1.51256 3.41427 -22.12512 1.000 31.97225 594 LYS B C 1
ATOM 4149 O O . LYS A 1 554 ? -2.48216 4.01225 -22.60756 1.000 32.00771 594 LYS B O 1
ATOM 4155 N N . VAL A 1 555 ? -0.71773 3.98076 -21.22220 1.000 34.34039 595 VAL B N 1
ATOM 4156 C CA . VAL A 1 555 ? -1.02304 5.31448 -20.71872 1.000 30.82178 595 VAL B CA 1
ATOM 4157 C C . VAL A 1 555 ? -0.67619 6.38678 -21.74850 1.000 29.16884 595 VAL B C 1
ATOM 4158 O O . VAL A 1 555 ? -1.43286 7.34495 -21.92836 1.000 27.06149 595 VAL B O 1
ATOM 4162 N N . ARG A 1 556 ? 0.47052 6.26701 -22.42807 1.000 25.58369 596 ARG B N 1
ATOM 4163 C CA . ARG A 1 556 ? 0.76913 7.21790 -23.49364 1.000 29.84337 596 ARG B CA 1
ATOM 4164 C C . ARG A 1 556 ? -0.25695 7.11345 -24.60981 1.000 32.46369 596 ARG B C 1
ATOM 4165 O O . ARG A 1 556 ? -0.63780 8.12326 -25.20482 1.000 35.32301 596 ARG B O 1
ATOM 4173 N N . GLY A 1 557 ? -0.71998 5.90038 -24.90237 1.000 32.13380 597 GLY B N 1
ATOM 4174 C CA . GLY A 1 557 ? -1.84304 5.75490 -25.81186 1.000 31.13258 597 GLY B CA 1
ATOM 4175 C C . GLY A 1 557 ? -3.03597 6.58840 -25.38780 1.000 31.60219 597 GLY B C 1
ATOM 4176 O O . GLY A 1 557 ? -3.61126 7.32854 -26.18773 1.000 33.99805 597 GLY B O 1
ATOM 4177 N N . SER A 1 558 ? -3.40251 6.51126 -24.10982 1.000 29.60560 598 SER B N 1
ATOM 4178 C CA . SER A 1 558 ? -4.53162 7.30981 -23.64004 1.000 28.51478 598 SER B CA 1
ATOM 4179 C C . SER A 1 558 ? -4.19861 8.80107 -23.63583 1.000 33.58079 598 SER B C 1
ATOM 4180 O O . SER A 1 558 ? -5.08901 9.63221 -23.84290 1.000 26.82083 598 SER B O 1
ATOM 4183 N N . ILE A 1 559 ? -2.93093 9.16731 -23.42027 1.000 31.84280 599 ILE B N 1
ATOM 4184 C CA . ILE A 1 559 ? -2.62159 10.59121 -23.36453 1.000 31.21558 599 ILE B CA 1
ATOM 4185 C C . ILE A 1 559 ? -2.57710 11.18804 -24.76092 1.000 35.37085 599 ILE B C 1
ATOM 4186 O O . ILE A 1 559 ? -2.92596 12.36152 -24.95242 1.000 32.79756 599 ILE B O 1
ATOM 4191 N N . ASP A 1 560 ? -2.18554 10.39548 -25.75791 1.000 36.92935 600 ASP B N 1
ATOM 4192 C CA . ASP A 1 560 ? -2.14121 10.90032 -27.12250 1.000 34.81473 600 ASP B CA 1
ATOM 4193 C C . ASP A 1 560 ? -3.53013 10.97934 -27.73089 1.000 34.74053 600 ASP B C 1
ATOM 4194 O O . ASP A 1 560 ? -3.88434 11.99411 -28.33496 1.000 41.62640 600 ASP B O 1
ATOM 4199 N N . LYS A 1 561 ? -4.33768 9.92886 -27.55741 1.000 32.53298 601 LYS B N 1
ATOM 4200 C CA . LYS A 1 561 ? -5.60941 9.84774 -28.26417 1.000 38.89633 601 LYS B CA 1
ATOM 4201 C C . LYS A 1 561 ? -6.66605 10.76383 -27.64935 1.000 48.94900 601 LYS B C 1
ATOM 4202 O O . LYS A 1 561 ? -7.37721 11.47095 -28.37404 1.000 52.75032 601 LYS B O 1
ATOM 4208 N N . ASP A 1 562 ? -6.77280 10.77995 -26.32050 1.000 50.25710 602 ASP B N 1
ATOM 4209 C CA . ASP A 1 562 ? -7.86872 11.45456 -25.63286 1.000 40.47172 602 ASP B CA 1
ATOM 4210 C C . ASP A 1 562 ? -7.47885 12.80289 -25.04065 1.000 38.21975 602 ASP B C 1
ATOM 4211 O O . ASP A 1 562 ? -8.37074 13.59898 -24.72524 1.000 42.58526 602 ASP B O 1
ATOM 4216 N N . TYR A 1 563 ? -6.17324 13.07457 -24.89215 1.000 32.06501 603 TYR B N 1
ATOM 4217 C CA . TYR A 1 563 ? -5.66715 14.31000 -24.30361 1.000 33.08620 603 TYR B CA 1
ATOM 4218 C C . TYR A 1 563 ? -4.68247 15.03155 -25.21388 1.000 42.43753 603 TYR B C 1
ATOM 4219 O O . TYR A 1 563 ? -4.15229 16.07971 -24.82043 1.000 46.08044 603 TYR B O 1
ATOM 4228 N N . GLY A 1 564 ? -4.43101 14.50041 -26.40955 1.000 40.05591 604 GLY B N 1
ATOM 4229 C CA . GLY A 1 564 ? -3.63942 15.16797 -27.42700 1.000 36.65238 604 GLY B CA 1
ATOM 4230 C C . GLY A 1 564 ? -2.21360 15.46151 -27.02207 1.000 39.52809 604 GLY B C 1
ATOM 4231 O O . GLY A 1 564 ? -1.67163 16.51226 -27.38986 1.000 40.06743 604 GLY B O 1
ATOM 4232 N N . GLY A 1 565 ? -1.59171 14.56144 -26.26314 1.000 36.09937 605 GLY B N 1
ATOM 4233 C CA . GLY A 1 565 ? -0.24565 14.77523 -25.77919 1.000 33.36319 605 GLY B CA 1
ATOM 4234 C C . GLY A 1 565 ? -0.12939 15.56813 -24.48909 1.000 34.81250 605 GLY B C 1
ATOM 4235 O O . GLY A 1 565 ? 0.95125 15.55373 -23.87841 1.000 35.82691 605 GLY B O 1
ATOM 4236 N N . ASP A 1 566 ? -1.19863 16.24823 -24.03890 1.000 27.93479 606 ASP B N 1
ATOM 4237 C CA . ASP A 1 566 ? -1.11293 17.14559 -22.87230 1.000 29.11639 606 ASP B CA 1
ATOM 4238 C C . ASP A 1 566 ? -1.13609 16.31820 -21.58518 1.000 31.72776 606 ASP B C 1
ATOM 4239 O O . ASP A 1 566 ? -2.18680 16.00069 -21.02917 1.000 35.40616 606 ASP B O 1
ATOM 4244 N N . VAL A 1 567 ? 0.05316 15.98989 -21.08710 1.000 40.57557 607 VAL B N 1
ATOM 4245 C CA . VAL A 1 567 ? 0.14999 15.20526 -19.86142 1.000 35.17763 607 VAL B CA 1
ATOM 4246 C C . VAL A 1 567 ? -0.42653 15.97365 -18.68341 1.000 36.13263 607 VAL B C 1
ATOM 4247 O O . VAL A 1 567 ? -1.05464 15.39034 -17.78912 1.000 35.07091 607 VAL B O 1
ATOM 4251 N N . GLN A 1 568 ? -0.23118 17.29478 -18.67076 1.000 32.84142 608 GLN B N 1
ATOM 4252 C CA . GLN A 1 568 ? -0.66610 18.10882 -17.54093 1.000 29.52645 608 GLN B CA 1
ATOM 4253 C C . GLN A 1 568 ? -2.17561 18.01586 -17.32188 1.000 29.08853 608 GLN B C 1
ATOM 4254 O O . GLN A 1 568 ? -2.64133 17.78701 -16.19471 1.000 30.27569 608 GLN B O 1
ATOM 4260 N N . ARG A 1 569 ? -2.96224 18.21381 -18.38396 1.000 25.69476 609 ARG B N 1
ATOM 4261 C CA . ARG A 1 569 ? -4.40984 18.08477 -18.23695 1.000 32.19620 609 ARG B CA 1
ATOM 4262 C C . ARG A 1 569 ? -4.80439 16.65949 -17.89245 1.000 29.33351 609 ARG B C 1
ATOM 4263 O O . ARG A 1 569 ? -5.74739 16.45210 -17.12506 1.000 29.88701 609 ARG B O 1
ATOM 4271 N N . PHE A 1 570 ? -4.09539 15.67164 -18.43965 1.000 26.17398 610 PHE B N 1
ATOM 4272 C CA . PHE A 1 570 ? -4.38881 14.28431 -18.09941 1.000 31.80027 610 PHE B CA 1
ATOM 4273 C C . PHE A 1 570 ? -4.32900 14.07395 -16.59606 1.000 28.76596 610 PHE B C 1
ATOM 4274 O O . PHE A 1 570 ? -5.24491 13.49504 -16.00155 1.000 31.80377 610 PHE B O 1
ATOM 4282 N N . ILE A 1 571 ? -3.27200 14.58766 -15.96224 1.000 29.90925 611 ILE B N 1
ATOM 4283 C CA . ILE A 1 571 ? -3.06045 14.37715 -14.53506 1.000 27.16300 611 ILE B CA 1
ATOM 4284 C C . ILE A 1 571 ? -4.08191 15.15054 -13.72048 1.000 26.66141 611 ILE B C 1
ATOM 4285 O O . ILE A 1 571 ? -4.58966 14.65355 -12.70742 1.000 28.65771 611 ILE B O 1
ATOM 4290 N N . ARG A 1 572 ? -4.39057 16.37894 -14.14050 1.000 24.40968 612 ARG B N 1
ATOM 4291 C CA . ARG A 1 572 ? -5.38835 17.17412 -13.42947 1.000 27.97953 612 ARG B CA 1
ATOM 4292 C C . ARG A 1 572 ? -6.74847 16.48794 -13.45081 1.000 31.81286 612 ARG B C 1
ATOM 4293 O O . ARG A 1 572 ? -7.43922 16.43833 -12.42716 1.000 29.52707 612 ARG B O 1
ATOM 4301 N N . GLU A 1 573 ? -7.13013 15.91240 -14.59686 1.000 30.19838 613 GLU B N 1
ATOM 4302 C CA . GLU A 1 573 ? -8.42504 15.24894 -14.69884 1.000 28.09996 613 GLU B CA 1
ATOM 4303 C C . GLU A 1 573 ? -8.42016 13.88950 -14.01782 1.000 26.08014 613 GLU B C 1
ATOM 4304 O O . GLU A 1 573 ? -9.45303 13.46280 -13.49537 1.000 27.98347 613 GLU B O 1
ATOM 4310 N N . LEU A 1 574 ? -7.28661 13.19441 -14.02990 1.000 21.94959 614 LEU B N 1
ATOM 4311 C CA . LEU A 1 574 ? -7.16606 11.98616 -13.22839 1.000 27.55790 614 LEU B CA 1
ATOM 4312 C C . LEU A 1 574 ? -7.45072 12.29869 -11.77016 1.000 34.19918 614 LEU B C 1
ATOM 4313 O O . LEU A 1 574 ? -8.22784 11.59776 -11.10269 1.000 34.60113 614 LEU B O 1
ATOM 4318 N N . ASN A 1 575 ? -6.84270 13.38128 -11.27378 1.000 29.94760 615 ASN B N 1
ATOM 4319 C CA . ASN A 1 575 ? -6.97571 13.74936 -9.87176 1.000 23.01742 615 ASN B CA 1
ATOM 4320 C C . ASN A 1 575 ? -8.37717 14.27176 -9.57529 1.000 26.71236 615 ASN B C 1
ATOM 4321 O O . ASN A 1 575 ? -9.00826 13.85023 -8.60173 1.000 22.76991 615 ASN B O 1
ATOM 4326 N N . GLU A 1 576 ? -8.87243 15.20131 -10.39774 1.000 20.89802 616 GLU B N 1
ATOM 4327 C CA . GLU A 1 576 ? -10.05573 15.98204 -10.06466 1.000 33.10281 616 GLU B CA 1
ATOM 4328 C C . GLU A 1 576 ? -11.34678 15.41179 -10.64315 1.000 34.46445 616 GLU B C 1
ATOM 4329 O O . GLU A 1 576 ? -12.35927 15.34451 -9.94063 1.000 31.70068 616 GLU B O 1
ATOM 4335 N N . VAL A 1 577 ? -11.33382 15.00540 -11.91453 1.000 39.24552 617 VAL B N 1
ATOM 4336 C CA . VAL A 1 577 ? -12.55936 14.57751 -12.58178 1.000 33.18343 617 VAL B CA 1
ATOM 4337 C C . VAL A 1 577 ? -12.92363 13.15939 -12.17649 1.000 34.55141 617 VAL B C 1
ATOM 4338 O O . VAL A 1 577 ? -14.10311 12.83122 -11.99575 1.000 29.99193 617 VAL B O 1
ATOM 4342 N N . PHE A 1 578 ? -11.91719 12.30837 -11.99811 1.000 21.11727 618 PHE B N 1
ATOM 4343 C CA . PHE A 1 578 ? -12.11370 10.89877 -11.66747 1.000 25.20933 618 PHE B CA 1
ATOM 4344 C C . PHE A 1 578 ? -11.97355 10.61692 -10.16523 1.000 25.87957 618 PHE B C 1
ATOM 4345 O O . PHE A 1 578 ? -12.94198 10.22917 -9.51090 1.000 24.30831 618 PHE B O 1
ATOM 4353 N N . ILE A 1 579 ? -10.78916 10.82538 -9.58820 1.000 31.16362 619 ILE B N 1
ATOM 4354 C CA . ILE A 1 579 ? -10.56712 10.39753 -8.20790 1.000 29.80877 619 ILE B CA 1
ATOM 4355 C C . ILE A 1 579 ? -11.37892 11.25508 -7.23494 1.000 26.88269 619 ILE B C 1
ATOM 4356 O O . ILE A 1 579 ? -12.18820 10.74395 -6.45250 1.000 24.23168 619 ILE B O 1
ATOM 4361 N N . ASP A 1 580 ? -11.20561 12.57343 -7.30316 1.000 24.82892 620 ASP B N 1
ATOM 4362 C CA . ASP A 1 580 ? -11.83668 13.47074 -6.34897 1.000 20.46585 620 ASP B CA 1
ATOM 4363 C C . ASP A 1 580 ? -13.35280 13.47420 -6.49464 1.000 29.56432 620 ASP B C 1
ATOM 4364 O O . ASP A 1 580 ? -14.08027 13.53255 -5.49756 1.000 30.24113 620 ASP B O 1
ATOM 4369 N N . ASP A 1 581 ? -13.84613 13.44476 -7.72634 1.000 32.11710 621 ASP B N 1
ATOM 4370 C CA . ASP A 1 581 ? -15.28276 13.40516 -7.94930 1.000 33.44592 621 ASP B CA 1
ATOM 4371 C C . ASP A 1 581 ? -15.94274 12.27701 -7.15695 1.000 30.29328 621 ASP B C 1
ATOM 4372 O O . ASP A 1 581 ? -16.89614 12.50900 -6.39648 1.000 21.62105 621 ASP B O 1
ATOM 4377 N N . ALA A 1 582 ? -15.42959 11.05005 -7.31515 1.000 20.77818 622 ALA B N 1
ATOM 4378 C CA . ALA A 1 582 ? -15.99034 9.89028 -6.62399 1.000 29.76972 622 ALA B CA 1
ATOM 4379 C C . ALA A 1 582 ? -15.89278 10.04196 -5.10712 1.000 32.37019 622 ALA B C 1
ATOM 4380 O O . ALA A 1 582 ? -16.89720 9.92601 -4.39158 1.000 35.67069 622 ALA B O 1
ATOM 4382 N N . TYR A 1 583 ? -14.68355 10.28939 -4.59648 1.000 28.01672 623 TYR B N 1
ATOM 4383 C CA . TYR A 1 583 ? -14.50008 10.35805 -3.15019 1.000 28.24420 623 TYR B CA 1
ATOM 4384 C C . TYR A 1 583 ? -15.24404 11.54226 -2.54315 1.000 27.45150 623 TYR B C 1
ATOM 4385 O O . TYR A 1 583 ? -15.63425 11.48297 -1.37061 1.000 27.15629 623 TYR B O 1
ATOM 4394 N N . THR A 1 584 ? -15.42706 12.63073 -3.31354 1.000 20.44250 624 THR B N 1
ATOM 4395 C CA . THR A 1 584 ? -16.26167 13.73449 -2.84778 1.000 20.56640 624 THR B CA 1
ATOM 4396 C C . THR A 1 584 ? -17.73202 13.34286 -2.88658 1.000 22.11504 624 THR B C 1
ATOM 4397 O O . THR A 1 584 ? -18.48039 13.63613 -1.94486 1.000 24.08131 624 THR B O 1
ATOM 4401 N N . LEU A 1 585 ? -18.16537 12.67331 -3.96320 1.000 20.84115 625 LEU B N 1
ATOM 4402 C CA . LEU A 1 585 ? -19.54550 12.19276 -4.00535 1.000 30.29101 625 LEU B CA 1
ATOM 4403 C C . LEU A 1 585 ? -19.84065 11.31666 -2.79363 1.000 29.92082 625 LEU B C 1
ATOM 4404 O O . LEU A 1 585 ? -20.91795 11.41733 -2.19823 1.000 35.79364 625 LEU B O 1
ATOM 4409 N N . ALA A 1 586 ? -18.87368 10.50597 -2.36931 1.000 20.65730 626 ALA B N 1
ATOM 4410 C CA . ALA A 1 586 ? -19.06352 9.62911 -1.22094 1.000 25.87678 626 ALA B CA 1
ATOM 4411 C C . ALA A 1 586 ? -18.78772 10.32156 0.09627 1.000 28.01468 626 ALA B C 1
ATOM 4412 O O . ALA A 1 586 ? -18.83380 9.65846 1.14164 1.000 20.32433 626 ALA B O 1
ATOM 4414 N N . GLY A 1 587 ? -18.48539 11.61956 0.06854 1.000 20.44898 627 GLY B N 1
ATOM 4415 C CA . GLY A 1 587 ? -18.40212 12.39600 1.29698 1.000 23.37623 627 GLY B CA 1
ATOM 4416 C C . GLY A 1 587 ? -17.28860 12.01003 2.24951 1.000 26.47020 627 GLY B C 1
ATOM 4417 O O . GLY A 1 587 ? -17.40559 12.25447 3.45468 1.000 32.08203 627 GLY B O 1
ATOM 4418 N N . PHE A 1 588 ? -16.20363 11.42798 1.74018 1.000 25.65045 628 PHE B N 1
ATOM 4419 C CA . PHE A 1 588 ? -15.04362 11.11493 2.56583 1.000 28.07024 628 PHE B CA 1
ATOM 4420 C C . PHE A 1 588 ? -14.30201 12.37668 2.99334 1.000 29.32685 628 PHE B C 1
ATOM 4421 O O . PHE A 1 588 ? -14.29054 13.39318 2.28838 1.000 30.92964 628 PHE B O 1
ATOM 4429 N N . ALA A 1 589 ? -13.66034 12.29502 4.15477 1.000 25.54867 629 ALA B N 1
ATOM 4430 C CA . ALA A 1 589 ? -12.86090 13.40247 4.69239 1.000 23.45433 629 ALA B CA 1
ATOM 4431 C C . ALA A 1 589 ? -11.57647 13.55488 3.87684 1.000 27.67307 629 ALA B C 1
ATOM 4432 O O . ALA A 1 589 ? -10.58617 12.85556 4.09011 1.000 30.88793 629 ALA B O 1
ATOM 4434 N N . ILE A 1 590 ? -11.59457 14.46162 2.91957 1.000 25.13588 630 ILE B N 1
ATOM 4435 C CA . ILE A 1 590 ? -10.47152 14.68752 2.03089 1.000 30.84344 630 ILE B CA 1
ATOM 4436 C C . ILE A 1 590 ? -9.63834 15.80972 2.63681 1.000 39.03159 630 ILE B C 1
ATOM 4437 O O . ILE A 1 590 ? -10.20693 16.84988 3.01893 1.000 31.39918 630 ILE B O 1
ATOM 4442 N N . PRO A 1 591 ? -8.32335 15.63149 2.77200 1.000 36.99336 631 PRO B N 1
ATOM 4443 C CA . PRO A 1 591 ? -7.50141 16.64202 3.44993 1.000 27.70488 631 PRO B CA 1
ATOM 4444 C C . PRO A 1 591 ? -7.47565 17.96668 2.68981 1.000 27.18396 631 PRO B C 1
ATOM 4445 O O . PRO A 1 591 ? -7.43253 18.00339 1.45952 1.000 31.15885 631 PRO B O 1
ATOM 4449 N N . ASN A 1 592 ? -7.53705 19.06638 3.44549 1.000 23.99575 632 ASN B N 1
ATOM 4450 C CA . ASN A 1 592 ? -7.51439 20.42955 2.90819 1.000 29.14263 632 ASN B CA 1
ATOM 4451 C C . ASN A 1 592 ? -8.69746 20.70601 2.00249 1.000 39.49596 632 ASN B C 1
ATOM 4452 O O . ASN A 1 592 ? -8.66928 21.64535 1.19107 1.000 40.15430 632 ASN B O 1
ATOM 4457 N N . GLN A 1 593 ? -9.74832 19.90658 2.11737 1.000 39.28380 633 GLN B N 1
ATOM 4458 C CA . GLN A 1 593 ? -10.89432 20.04911 1.23897 1.000 37.81737 633 GLN B CA 1
ATOM 4459 C C . GLN A 1 593 ? -12.13265 20.08211 2.10583 1.000 36.75194 633 GLN B C 1
ATOM 4460 O O . GLN A 1 593 ? -12.51845 19.06064 2.68315 1.000 48.81693 633 GLN B O 1
ATOM 4466 N N . ALA A 1 594 ? -12.73438 21.25741 2.22169 1.000 33.00304 634 ALA B N 1
ATOM 4467 C CA . ALA A 1 594 ? -13.96012 21.36485 2.98711 1.000 27.59149 634 ALA B CA 1
ATOM 4468 C C . ALA A 1 594 ? -15.14800 20.83210 2.18093 1.000 31.45930 634 ALA B C 1
ATOM 4469 O O . ALA A 1 594 ? -15.09247 20.71808 0.94999 1.000 25.34635 634 ALA B O 1
ATOM 4471 N N . LYS A 1 595 ? -16.22676 20.48718 2.90134 1.000 32.24391 635 LYS B N 1
ATOM 4472 C CA . LYS A 1 595 ? -17.49375 20.14103 2.26976 1.000 28.95051 635 LYS B CA 1
ATOM 4473 C C . LYS A 1 595 ? -18.09652 21.37149 1.60164 1.000 32.45717 635 LYS B C 1
ATOM 4474 O O . LYS A 1 595 ? -17.87348 22.50374 2.03235 1.000 41.92525 635 LYS B O 1
ATOM 4480 N N . THR A 1 596 ? -18.87369 21.15371 0.53547 1.000 37.45723 636 THR B N 1
ATOM 4481 C CA . THR A 1 596 ? -19.53491 22.28477 -0.11394 1.000 30.62931 636 THR B CA 1
ATOM 4482 C C . THR A 1 596 ? -20.54795 22.91595 0.85360 1.000 35.33398 636 THR B C 1
ATOM 4483 O O . THR A 1 596 ? -20.96054 22.28554 1.83500 1.000 35.07717 636 THR B O 1
ATOM 4487 N N . PRO A 1 597 ? -20.91807 24.18510 0.62848 1.000 31.53287 637 PRO B N 1
ATOM 4488 C CA . PRO A 1 597 ? -21.76925 24.87614 1.61586 1.000 30.54913 637 PRO B CA 1
ATOM 4489 C C . PRO A 1 597 ? -23.12607 24.22508 1.83280 1.000 30.77098 637 PRO B C 1
ATOM 4490 O O . PRO A 1 597 ? -23.59262 24.19282 2.97250 1.000 35.52865 637 PRO B O 1
ATOM 4494 N N . ALA A 1 598 ? -23.77872 23.69356 0.79818 1.000 27.80374 638 ALA B N 1
ATOM 4495 C CA . ALA A 1 598 ? -25.09588 23.10873 1.04405 1.000 33.01366 638 ALA B CA 1
ATOM 4496 C C . ALA A 1 598 ? -25.01463 21.77632 1.77626 1.000 37.71173 638 ALA B C 1
ATOM 4497 O O . ALA A 1 598 ? -26.00269 21.37601 2.40276 1.000 44.21743 638 ALA B O 1
ATOM 4499 N N . ILE A 1 599 ? -23.87490 21.07889 1.71061 1.000 29.43478 639 ILE B N 1
ATOM 4500 C CA . ILE A 1 599 ? -23.70034 19.86285 2.50360 1.000 30.21700 639 ILE B CA 1
ATOM 4501 C C . ILE A 1 599 ? -23.43237 20.21618 3.96004 1.000 35.80853 639 ILE B C 1
ATOM 4502 O O . ILE A 1 599 ? -24.03919 19.65086 4.87808 1.000 31.43472 639 ILE B O 1
ATOM 4507 N N . GLN A 1 600 ? -22.51956 21.16538 4.18590 1.000 39.77140 640 GLN B N 1
ATOM 4508 C CA . GLN A 1 600 ? -22.24490 21.64563 5.53570 1.000 40.41123 640 GLN B CA 1
ATOM 4509 C C . GLN A 1 600 ? -23.50947 22.11917 6.24489 1.000 33.33799 640 GLN B C 1
ATOM 4510 O O . GLN A 1 600 ? -23.67646 21.87015 7.44581 1.000 28.42394 640 GLN B O 1
ATOM 4516 N N . GLN A 1 601 ? -24.38521 22.84454 5.53096 1.000 29.24766 641 GLN B N 1
ATOM 4517 C CA . GLN A 1 601 ? -25.60283 23.37672 6.14483 1.000 33.29569 641 GLN B CA 1
ATOM 4518 C C . GLN A 1 601 ? -26.58149 22.26021 6.49535 1.000 34.93542 641 GLN B C 1
ATOM 4519 O O . GLN A 1 601 ? -27.16262 22.24790 7.58920 1.000 40.46680 641 GLN B O 1
ATOM 4525 N N . GLU A 1 602 ? -26.79098 21.31749 5.57900 1.000 36.03560 642 GLU B N 1
ATOM 4526 C CA . GLU A 1 602 ? -27.66322 20.19313 5.90184 1.000 41.67505 642 GLU B CA 1
ATOM 4527 C C . GLU A 1 602 ? -27.13197 19.43527 7.11115 1.000 42.33855 642 GLU B C 1
ATOM 4528 O O . GLU A 1 602 ? -27.85751 19.21485 8.08531 1.000 53.50514 642 GLU B O 1
ATOM 4534 N N . CYS A 1 603 ? -25.84296 19.09793 7.09479 1.000 40.95161 643 CYS B N 1
ATOM 4535 C CA . CYS A 1 603 ? -25.24168 18.36345 8.20453 1.000 41.20254 643 CYS B CA 1
ATOM 4536 C C . CYS A 1 603 ? -25.35526 19.13024 9.51550 1.000 37.53287 643 CYS B C 1
ATOM 4537 O O . CYS A 1 603 ? -25.57536 18.52934 10.56987 1.000 36.14995 643 CYS B O 1
ATOM 4540 N N . ALA A 1 604 ? -25.21788 20.45640 9.47432 1.000 39.03309 644 ALA B N 1
ATOM 4541 C CA . ALA A 1 604 ? -25.34120 21.23890 10.70440 1.000 43.84905 644 ALA B CA 1
ATOM 4542 C C . ALA A 1 604 ? -26.79337 21.31443 11.17339 1.000 39.60595 644 ALA B C 1
ATOM 4543 O O . ALA A 1 604 ? -27.07372 21.16732 12.36690 1.000 34.48049 644 ALA B O 1
ATOM 4545 N N . ALA A 1 605 ? -27.72788 21.53328 10.24828 1.000 35.67411 645 ALA B N 1
ATOM 4546 C CA . ALA A 1 605 ? -29.13907 21.56972 10.60795 1.000 46.37092 645 ALA B CA 1
ATOM 4547 C C . ALA A 1 605 ? -29.62403 20.25783 11.21564 1.000 55.80522 645 ALA B C 1
ATOM 4548 O O . ALA A 1 605 ? -30.63198 20.25462 11.93324 1.000 63.22351 645 ALA B O 1
ATOM 4550 N N . ARG A 1 606 ? -28.94859 19.14480 10.93410 1.000 53.46362 646 ARG B N 1
ATOM 4551 C CA . ARG A 1 606 ? -29.33560 17.84519 11.46435 1.000 46.71696 646 ARG B CA 1
ATOM 4552 C C . ARG A 1 606 ? -28.51037 17.43606 12.67579 1.000 41.85385 646 ARG B C 1
ATOM 4553 O O . ARG A 1 606 ? -28.74353 16.36033 13.22860 1.000 42.48363 646 ARG B O 1
ATOM 4561 N N . GLY A 1 607 ? -27.55217 18.25636 13.09269 1.000 41.12722 647 GLY B N 1
ATOM 4562 C CA . GLY A 1 607 ? -26.63554 17.87680 14.14955 1.000 43.01637 647 GLY B CA 1
ATOM 4563 C C . GLY A 1 607 ? -25.83362 16.62593 13.84141 1.000 49.95074 647 GLY B C 1
ATOM 4564 O O . GLY A 1 607 ? -25.69375 15.75333 14.70222 1.000 55.91706 647 GLY B O 1
ATOM 4565 N N . TRP A 1 608 ? -25.30069 16.52013 12.62534 1.000 48.88179 648 TRP B N 1
ATOM 4566 C CA . TRP A 1 608 ? -24.56762 15.33920 12.18355 1.000 44.94662 648 TRP B CA 1
ATOM 4567 C C . TRP A 1 608 ? -23.05995 15.55337 12.24269 1.000 43.39043 648 TRP B C 1
ATOM 4568 O O . TRP A 1 608 ? -22.55399 16.65502 12.02320 1.000 51.99578 648 TRP B O 1
ATOM 4579 N N . ASP A 1 609 ? -22.34667 14.46860 12.50521 1.000 44.80507 649 ASP B N 1
ATOM 4580 C CA . ASP A 1 609 ? -20.88963 14.42735 12.39694 1.000 49.47313 649 ASP B CA 1
ATOM 4581 C C . ASP A 1 609 ? -20.52576 14.06682 10.95462 1.000 47.10610 649 ASP B C 1
ATOM 4582 O O . ASP A 1 609 ? -20.54483 12.89191 10.57110 1.000 48.41476 649 ASP B O 1
ATOM 4587 N N . CYS A 1 610 ? -20.18625 15.07394 10.14732 1.000 39.85459 650 CYS B N 1
ATOM 4588 C CA . CYS A 1 610 ? -19.87701 14.85944 8.73679 1.000 41.05333 650 CYS B CA 1
ATOM 4589 C C . CYS A 1 610 ? -18.41670 15.12069 8.40394 1.000 40.39858 650 CYS B C 1
ATOM 4590 O O . CYS A 1 610 ? -18.06952 15.22415 7.22353 1.000 44.40174 650 CYS B O 1
ATOM 4593 N N . ASP A 1 611 ? -17.55758 15.23495 9.40904 1.000 43.71803 651 ASP B N 1
ATOM 4594 C CA . ASP A 1 611 ? -16.17295 15.61672 9.16923 1.000 49.09439 651 ASP B CA 1
ATOM 4595 C C . ASP A 1 611 ? -15.15894 14.82492 9.96648 1.000 45.28182 651 ASP B C 1
ATOM 4596 O O . ASP A 1 611 ? -13.97603 14.87442 9.61194 1.000 45.26484 651 ASP B O 1
ATOM 4601 N N . SER A 1 612 ? -15.55672 14.08357 10.99977 1.000 38.81795 652 SER B N 1
ATOM 4602 C CA . SER A 1 612 ? -14.58532 13.38098 11.82749 1.000 44.59612 652 SER B CA 1
ATOM 4603 C C . SER A 1 612 ? -13.83987 12.31800 11.02651 1.000 46.31103 652 SER B C 1
ATOM 4604 O O . SER A 1 612 ? -14.42080 11.61308 10.19364 1.000 48.08650 652 SER B O 1
ATOM 4607 N N . GLU A 1 613 ? -12.53263 12.21364 11.28117 1.000 37.77132 653 GLU B N 1
ATOM 4608 C CA . GLU A 1 613 ? -11.74363 11.18079 10.63123 1.000 35.91272 653 GLU B CA 1
ATOM 4609 C C . GLU A 1 613 ? -12.14701 9.79979 11.10373 1.000 39.27586 653 GLU B C 1
ATOM 4610 O O . GLU A 1 613 ? -11.93738 8.82200 10.38807 1.000 46.14565 653 GLU B O 1
ATOM 4616 N N . THR A 1 614 ? -12.71821 9.67724 12.29625 1.000 35.27182 654 THR B N 1
ATOM 4617 C CA . THR A 1 614 ? -13.04806 8.33261 12.74222 1.000 33.68839 654 THR B CA 1
ATOM 4618 C C . THR A 1 614 ? -14.22922 7.76983 11.95985 1.000 38.08545 654 THR B C 1
ATOM 4619 O O . THR A 1 614 ? -14.25322 6.57152 11.65442 1.000 44.46889 654 THR B O 1
ATOM 4623 N N . LEU A 1 615 ? -15.21130 8.60783 11.60592 1.000 30.76408 655 LEU B N 1
ATOM 4624 C CA . LEU A 1 615 ? -16.34202 8.08251 10.84474 1.000 35.00371 655 LEU B CA 1
ATOM 4625 C C . LEU A 1 615 ? -16.12014 8.12322 9.33833 1.000 33.27512 655 LEU B C 1
ATOM 4626 O O . LEU A 1 615 ? -16.58239 7.21621 8.63298 1.000 32.46328 655 LEU B O 1
ATOM 4631 N N . HIS A 1 616 ? -15.42624 9.14098 8.82119 1.000 27.84156 656 HIS B N 1
ATOM 4632 C CA . HIS A 1 616 ? -15.38881 9.37410 7.37927 1.000 33.32864 656 HIS B CA 1
ATOM 4633 C C . HIS A 1 616 ? -13.98010 9.30968 6.79682 1.000 35.04421 656 HIS B C 1
ATOM 4634 O O . HIS A 1 616 ? -13.75850 9.77010 5.66751 1.000 33.39891 656 HIS B O 1
ATOM 4641 N N . LYS A 1 617 ? -13.02851 8.74834 7.54807 1.000 38.41197 657 LYS B N 1
ATOM 4642 C CA . LYS A 1 617 ? -11.68205 8.50848 7.04042 1.000 41.51314 657 LYS B CA 1
ATOM 4643 C C . LYS A 1 617 ? -11.72734 7.87452 5.65584 1.000 34.26874 657 LYS B C 1
ATOM 4644 O O . LYS A 1 617 ? -12.50795 6.95147 5.39615 1.000 27.41497 657 LYS B O 1
ATOM 4650 N N . LEU A 1 618 ? -10.88238 8.38768 4.77392 1.000 33.60469 658 LEU B N 1
ATOM 4651 C CA . LEU A 1 618 ? -10.68989 7.83185 3.45259 1.000 36.88246 658 LEU B CA 1
ATOM 4652 C C . LEU A 1 618 ? -10.35264 6.35929 3.61642 1.000 37.79854 658 LEU B C 1
ATOM 4653 O O . LEU A 1 618 ? -9.72244 5.96570 4.60672 1.000 46.04059 658 LEU B O 1
ATOM 4658 N N . PRO A 1 619 ? -10.77625 5.51967 2.71366 1.000 37.13759 659 PRO B N 1
ATOM 4659 C CA . PRO A 1 619 ? -10.41299 4.10238 2.82364 1.000 39.97717 659 PRO B CA 1
ATOM 4660 C C . PRO A 1 619 ? -8.94235 3.90561 2.49797 1.000 45.74955 659 PRO B C 1
ATOM 4661 O O . PRO A 1 619 ? -8.20588 4.88025 2.29580 1.000 46.34841 659 PRO B O 1
ATOM 4665 N N . GLY A 1 620 ? -8.49186 2.66153 2.44192 1.000 37.45402 660 GLY B N 1
ATOM 4666 C CA . GLY A 1 620 ? -7.10803 2.43893 2.11666 1.000 33.80654 660 GLY B CA 1
ATOM 4667 C C . GLY A 1 620 ? -6.83323 2.70132 0.64345 1.000 39.98757 660 GLY B C 1
ATOM 4668 O O . GLY A 1 620 ? -7.67394 3.16718 -0.12931 1.000 44.80614 660 GLY B O 1
ATOM 4669 N N . THR A 1 621 ? -5.60273 2.38996 0.26457 1.000 31.73411 661 THR B N 1
ATOM 4670 C CA . THR A 1 621 ? -5.19454 2.46917 -1.12136 1.000 31.39899 661 THR B CA 1
ATOM 4671 C C . THR A 1 621 ? -6.12656 1.67405 -2.01483 1.000 28.71130 661 THR B C 1
ATOM 4672 O O . THR A 1 621 ? -6.34039 0.47394 -1.80279 1.000 31.68865 661 THR B O 1
ATOM 4676 N N . GLN A 1 622 ? -6.67391 2.34615 -3.02098 1.000 25.79003 662 GLN B N 1
ATOM 4677 C CA . GLN A 1 622 ? -7.24131 1.66834 -4.17867 1.000 34.80107 662 GLN B CA 1
ATOM 4678 C C . GLN A 1 622 ? -6.14059 1.48284 -5.21289 1.000 35.90547 662 GLN B C 1
ATOM 4679 O O . GLN A 1 622 ? -5.48633 2.45939 -5.60016 1.000 39.55290 662 GLN B O 1
ATOM 4685 N N . HIS A 1 623 ? -5.93011 0.24057 -5.64918 1.000 35.17801 663 HIS B N 1
ATOM 4686 C CA . HIS A 1 623 ? -4.91347 -0.08093 -6.65044 1.000 28.80632 663 HIS B CA 1
ATOM 4687 C C . HIS A 1 623 ? -5.57599 -0.31479 -7.99900 1.000 23.72528 663 HIS B C 1
ATOM 4688 O O . HIS A 1 623 ? -6.66210 -0.89909 -8.07050 1.000 30.16225 663 HIS B O 1
ATOM 4695 N N . ILE A 1 624 ? -4.91995 0.12809 -9.07245 1.000 25.62175 664 ILE B N 1
ATOM 4696 C CA . ILE A 1 624 ? -5.39796 -0.09833 -10.43689 1.000 24.35502 664 ILE B CA 1
ATOM 4697 C C . ILE A 1 624 ? -4.23657 -0.62245 -11.27312 1.000 29.95035 664 ILE B C 1
ATOM 4698 O O . ILE A 1 624 ? -3.14664 -0.04107 -11.25187 1.000 29.74681 664 ILE B O 1
ATOM 4703 N N . ASN A 1 625 ? -4.47523 -1.72333 -11.99787 1.000 26.41287 665 ASN B N 1
ATOM 4704 C CA . ASN A 1 625 ? -3.56411 -2.26378 -13.00321 1.000 28.95422 665 ASN B CA 1
ATOM 4705 C C . ASN A 1 625 ? -4.02247 -1.84823 -14.40275 1.000 27.35097 665 ASN B C 1
ATOM 4706 O O . ASN A 1 625 ? -5.18037 -2.07855 -14.76727 1.000 29.39996 665 ASN B O 1
ATOM 4711 N N . VAL A 1 626 ? -3.11634 -1.24994 -15.18530 1.000 28.15143 666 VAL B N 1
ATOM 4712 C CA . VAL A 1 626 ? -3.32156 -0.98466 -16.61605 1.000 20.28028 666 VAL B CA 1
ATOM 4713 C C . VAL A 1 626 ? -2.37640 -1.88447 -17.38814 1.000 20.29793 666 VAL B C 1
ATOM 4714 O O . VAL A 1 626 ? -1.16266 -1.66059 -17.38250 1.000 38.01559 666 VAL B O 1
ATOM 4718 N N . ASP A 1 627 ? -2.90224 -2.89703 -18.05966 1.000 28.58134 667 ASP B N 1
ATOM 4719 C CA . ASP A 1 627 ? -2.04250 -3.91866 -18.64697 1.000 27.20425 667 ASP B CA 1
ATOM 4720 C C . ASP A 1 627 ? -2.60812 -4.39023 -19.97914 1.000 34.21256 667 ASP B C 1
ATOM 4721 O O . ASP A 1 627 ? -3.70952 -4.01724 -20.39791 1.000 36.06444 667 ASP B O 1
ATOM 4726 N N . GLN A 1 628 ? -1.82271 -5.23360 -20.64364 1.000 40.35581 668 GLN B N 1
ATOM 4727 C CA . GLN A 1 628 ? -2.27761 -5.85241 -21.87841 1.000 41.14922 668 GLN B CA 1
ATOM 4728 C C . GLN A 1 628 ? -3.47122 -6.76104 -21.64003 1.000 33.57458 668 GLN B C 1
ATOM 4729 O O . GLN A 1 628 ? -4.31937 -6.90265 -22.52388 1.000 40.43784 668 GLN B O 1
ATOM 4735 N N . TYR A 1 629 ? -3.54903 -7.39123 -20.46593 1.000 32.54898 669 TYR B N 1
ATOM 4736 C CA . TYR A 1 629 ? -4.59629 -8.35477 -20.16319 1.000 27.44945 669 TYR B CA 1
ATOM 4737 C C . TYR A 1 629 ? -5.10244 -8.14638 -18.74680 1.000 39.36232 669 TYR B C 1
ATOM 4738 O O . TYR A 1 629 ? -4.42986 -7.54431 -17.90306 1.000 36.22055 669 TYR B O 1
ATOM 4747 N N . ALA A 1 630 ? -6.27813 -8.72125 -18.48097 1.000 41.20071 670 ALA B N 1
ATOM 4748 C CA . ALA A 1 630 ? -6.95442 -8.62012 -17.19545 1.000 29.95839 670 ALA B CA 1
ATOM 4749 C C . ALA A 1 630 ? -7.17864 -10.00786 -16.59191 1.000 29.78432 670 ALA B C 1
ATOM 4750 O O . ALA A 1 630 ? -7.17489 -11.02309 -17.29282 1.000 29.47669 670 ALA B O 1
ATOM 4752 N N . GLN A 1 631 ? -7.34810 -10.03382 -15.26407 1.000 33.19394 671 GLN B N 1
ATOM 4753 C CA . GLN A 1 631 ? -7.78470 -11.23858 -14.55976 1.000 35.82468 671 GLN B CA 1
ATOM 4754 C C . GLN A 1 631 ? -8.98628 -11.88744 -15.24708 1.000 43.99869 671 GLN B C 1
ATOM 4755 O O . GLN A 1 631 ? -9.04601 -13.11786 -15.38161 1.000 47.59796 671 GLN B O 1
ATOM 4761 N N . CYS A 1 632 ? -9.93712 -11.07500 -15.71682 1.000 36.08339 672 CYS B N 1
ATOM 4762 C CA . CYS A 1 632 ? -11.18536 -11.58152 -16.27917 1.000 35.52770 672 CYS B CA 1
ATOM 4763 C C . CYS A 1 632 ? -11.76233 -10.53302 -17.22457 1.000 38.78311 672 CYS B C 1
ATOM 4764 O O . CYS A 1 632 ? -11.82462 -9.34719 -16.88178 1.000 43.49497 672 CYS B O 1
ATOM 4767 N N . GLY A 1 633 ? -12.14845 -10.96376 -18.42239 1.000 41.53900 673 GLY B N 1
ATOM 4768 C CA . GLY A 1 633 ? -12.63309 -10.04365 -19.43839 1.000 41.86115 673 GLY B CA 1
ATOM 4769 C C . GLY A 1 633 ? -11.55330 -9.10779 -19.96751 1.000 46.57539 673 GLY B C 1
ATOM 4770 O O . GLY A 1 633 ? -10.37903 -9.46641 -20.10030 1.000 46.66839 673 GLY B O 1
ATOM 4771 N N . GLY A 1 634 ? -11.97572 -7.89319 -20.31558 1.000 50.32516 674 GLY B N 1
ATOM 4772 C CA . GLY A 1 634 ? -11.07817 -6.79358 -20.59488 1.000 47.72332 674 GLY B CA 1
ATOM 4773 C C . GLY A 1 634 ? -10.86210 -5.91142 -19.39163 1.000 49.31657 674 GLY B C 1
ATOM 4774 O O . GLY A 1 634 ? -10.11315 -4.93272 -19.47228 1.000 51.87812 674 GLY B O 1
ATOM 4775 N N . GLY A 1 635 ? -11.50815 -6.23554 -18.27210 1.000 48.87501 675 GLY B N 1
ATOM 4776 C CA . GLY A 1 635 ? -11.40724 -5.49472 -17.03629 1.000 51.08584 675 GLY B CA 1
ATOM 4777 C C . GLY A 1 635 ? -12.07457 -6.26770 -15.91678 1.000 51.23338 675 GLY B C 1
ATOM 4778 O O . GLY A 1 635 ? -13.18210 -6.78416 -16.09474 1.000 59.20342 675 GLY B O 1
ATOM 4779 N N . CYS A 1 636 ? -11.41841 -6.36625 -14.76370 1.000 48.40683 676 CYS B N 1
ATOM 4780 C CA . CYS A 1 636 ? -11.91122 -7.17832 -13.65851 1.000 51.73122 676 CYS B CA 1
ATOM 4781 C C . CYS A 1 636 ? -11.91885 -6.35777 -12.38077 1.000 52.61398 676 CYS B C 1
ATOM 4782 O O . CYS A 1 636 ? -10.97594 -5.60996 -12.10889 1.000 54.50043 676 CYS B O 1
ATOM 4785 N N . SER A 1 637 ? -12.98311 -6.52248 -11.60051 1.000 49.88367 677 SER B N 1
ATOM 4786 C CA . SER A 1 637 ? -13.17126 -5.80104 -10.35530 1.000 48.78715 677 SER B CA 1
ATOM 4787 C C . SER A 1 637 ? -12.20688 -6.29773 -9.28497 1.000 45.96975 677 SER B C 1
ATOM 4788 O O . SER A 1 637 ? -11.70073 -7.42207 -9.34706 1.000 49.80545 677 SER B O 1
ATOM 4791 N N . GLY A 1 638 ? -11.96552 -5.43908 -8.28213 1.000 41.41861 678 GLY B N 1
ATOM 4792 C CA . GLY A 1 638 ? -11.21973 -5.79896 -7.09272 1.000 39.72647 678 GLY B CA 1
ATOM 4793 C C . GLY A 1 638 ? -10.27716 -4.69532 -6.63444 1.000 39.11780 678 GLY B C 1
ATOM 4794 O O . GLY A 1 638 ? -10.48793 -3.51010 -6.89108 1.000 50.43888 678 GLY B O 1
ATOM 4795 N N . ASN A 1 639 ? -9.24005 -5.09367 -5.91957 1.000 30.02717 679 ASN B N 1
ATOM 4796 C CA . ASN A 1 639 ? -8.21940 -4.16161 -5.43701 1.000 37.08986 679 ASN B CA 1
ATOM 4797 C C . ASN A 1 639 ? -6.89738 -4.90755 -5.39503 1.000 30.34233 679 ASN B C 1
ATOM 4798 O O . ASN A 1 639 ? -6.60591 -5.61488 -4.42099 1.000 35.69261 679 ASN B O 1
ATOM 4803 N N . PRO A 1 640 ? -6.06433 -4.78106 -6.43669 1.000 32.59702 680 PRO B N 1
ATOM 4804 C CA . PRO A 1 640 ? -6.28811 -3.90185 -7.58811 1.000 30.03856 680 PRO B CA 1
ATOM 4805 C C . PRO A 1 640 ? -7.38747 -4.39632 -8.49035 1.000 38.74300 680 PRO B C 1
ATOM 4806 O O . PRO A 1 640 ? -7.68837 -5.59688 -8.48162 1.000 44.24103 680 PRO B O 1
ATOM 4810 N N . TYR A 1 641 ? -7.99281 -3.48772 -9.24634 1.000 38.22274 681 TYR B N 1
ATOM 4811 C CA . TYR A 1 641 ? -8.78133 -3.90125 -10.39242 1.000 33.07380 681 TYR B CA 1
ATOM 4812 C C . TYR A 1 641 ? -7.98977 -3.66236 -11.67126 1.000 28.38488 681 TYR B C 1
ATOM 4813 O O . TYR A 1 641 ? -7.03842 -2.88168 -11.70194 1.000 28.76099 681 TYR B O 1
ATOM 4822 N N . ASP A 1 642 ? -8.37648 -4.37907 -12.71999 1.000 33.17166 682 ASP B N 1
ATOM 4823 C CA . ASP A 1 642 ? -7.64125 -4.41959 -13.97920 1.000 35.83270 682 ASP B CA 1
ATOM 4824 C C . ASP A 1 642 ? -8.39345 -3.67691 -15.07320 1.000 33.12615 682 ASP B C 1
ATOM 4825 O O . ASP A 1 642 ? -9.62476 -3.71833 -15.13475 1.000 32.67263 682 ASP B O 1
ATOM 4830 N N . GLN A 1 643 ? -7.64605 -3.01460 -15.94429 1.000 33.75640 683 GLN B N 1
ATOM 4831 C CA . GLN A 1 643 ? -8.20290 -2.54397 -17.20054 1.000 32.89644 683 GLN B CA 1
ATOM 4832 C C . GLN A 1 643 ? -7.13267 -2.64278 -18.27817 1.000 29.80612 683 GLN B C 1
ATOM 4833 O O . GLN A 1 643 ? -5.93315 -2.57172 -17.98429 1.000 32.52397 683 GLN B O 1
ATOM 4839 N N . THR A 1 644 ? -7.58785 -2.80561 -19.53798 1.000 23.58455 684 THR B N 1
ATOM 4840 C CA . THR A 1 644 ? -6.72134 -3.10913 -20.67795 1.000 28.52733 684 THR B CA 1
ATOM 4841 C C . THR A 1 644 ? -6.77013 -2.08200 -21.81384 1.000 33.83703 684 THR B C 1
ATOM 4842 O O . THR A 1 644 ? -5.91655 -2.12600 -22.71212 1.000 36.08887 684 THR B O 1
ATOM 4846 N N . TRP A 1 645 ? -7.72611 -1.16518 -21.81110 1.000 28.66302 685 TRP B N 1
ATOM 4847 C CA . TRP A 1 645 ? -7.79206 -0.17029 -22.87263 1.000 37.24891 685 TRP B CA 1
ATOM 4848 C C . TRP A 1 645 ? -6.81091 0.97706 -22.67180 1.000 39.48380 685 TRP B C 1
ATOM 4849 O O . TRP A 1 645 ? -6.45553 1.65772 -23.63644 1.000 46.83380 685 TRP B O 1
ATOM 4860 N N . GLY A 1 646 ? -6.38314 1.21748 -21.44921 1.000 35.53455 686 GLY B N 1
ATOM 4861 C CA . GLY A 1 646 ? -5.58223 2.38167 -21.15758 1.000 31.96376 686 GLY B CA 1
ATOM 4862 C C . GLY A 1 646 ? -6.06723 2.95357 -19.84893 1.000 34.10817 686 GLY B C 1
ATOM 4863 O O . GLY A 1 646 ? -6.52156 2.20345 -18.97939 1.000 21.94783 686 GLY B O 1
ATOM 4864 N N . LEU A 1 647 ? -6.01448 4.27774 -19.71371 1.000 30.88217 687 LEU B N 1
ATOM 4865 C CA . LEU A 1 647 ? -6.46255 4.94254 -18.49920 1.000 24.57442 687 LEU B CA 1
ATOM 4866 C C . LEU A 1 647 ? -7.09471 6.26128 -18.91405 1.000 30.49163 687 LEU B C 1
ATOM 4867 O O . LEU A 1 647 ? -6.39806 7.15966 -19.38968 1.000 31.25340 687 LEU B O 1
ATOM 4872 N N . ASN A 1 648 ? -8.41269 6.36831 -18.75973 1.000 32.47834 688 ASN B N 1
ATOM 4873 C CA . ASN A 1 648 ? -9.15458 7.53634 -19.23028 1.000 24.56367 688 ASN B CA 1
ATOM 4874 C C . ASN A 1 648 ? -9.92810 8.17380 -18.08814 1.000 33.00419 688 ASN B C 1
ATOM 4875 O O . ASN A 1 648 ? -11.00911 7.67679 -17.71880 1.000 30.49427 688 ASN B O 1
ATOM 4880 N N . PRO A 1 649 ? -9.42346 9.28525 -17.52165 1.000 35.95946 689 PRO B N 1
ATOM 4881 C CA . PRO A 1 649 ? -10.09674 9.94335 -16.38885 1.000 28.21839 689 PRO B CA 1
ATOM 4882 C C . PRO A 1 649 ? -11.58443 10.14301 -16.56777 1.000 31.24391 689 PRO B C 1
ATOM 4883 O O . PRO A 1 649 ? -12.31995 10.12598 -15.57080 1.000 21.52920 689 PRO B O 1
ATOM 4887 N N . ARG A 1 650 ? -12.04185 10.34389 -17.80328 1.000 21.89073 690 ARG B N 1
ATOM 4888 C CA . ARG A 1 650 ? -13.45204 10.51518 -18.11454 1.000 24.03469 690 ARG B CA 1
ATOM 4889 C C . ARG A 1 650 ? -14.13876 9.21147 -18.48743 1.000 28.11355 690 ARG B C 1
ATOM 4890 O O . ARG A 1 650 ? -15.32507 9.23001 -18.83762 1.000 29.18036 690 ARG B O 1
ATOM 4898 N N . GLY A 1 651 ? -13.42394 8.09253 -18.44970 1.000 28.12998 691 GLY B N 1
ATOM 4899 C CA . GLY A 1 651 ? -13.99553 6.84867 -18.91674 1.000 31.16628 691 GLY B CA 1
ATOM 4900 C C . GLY A 1 651 ? -15.02553 6.29987 -17.95172 1.000 27.78907 691 GLY B C 1
ATOM 4901 O O . GLY A 1 651 ? -14.90864 6.43590 -16.73129 1.000 26.28754 691 GLY B O 1
ATOM 4902 N N . TRP A 1 652 ? -16.03607 5.64152 -18.52278 1.000 25.24549 692 TRP B N 1
ATOM 4903 C CA . TRP A 1 652 ? -17.08218 5.02094 -17.71877 1.000 30.79456 692 TRP B CA 1
ATOM 4904 C C . TRP A 1 652 ? -16.53489 3.86833 -16.87412 1.000 36.19799 692 TRP B C 1
ATOM 4905 O O . TRP A 1 652 ? -16.84976 3.74724 -15.68229 1.000 32.91852 692 TRP B O 1
ATOM 4916 N N . GLY A 1 653 ? -15.73970 2.98874 -17.48541 1.000 36.29018 693 GLY B N 1
ATOM 4917 C CA . GLY A 1 653 ? -15.22162 1.84718 -16.75199 1.000 28.60409 693 GLY B CA 1
ATOM 4918 C C . GLY A 1 653 ? -14.35816 2.23551 -15.56897 1.000 35.42693 693 GLY B C 1
ATOM 4919 O O . GLY A 1 653 ? -14.33549 1.53425 -14.55032 1.000 42.00926 693 GLY B O 1
ATOM 4920 N N . GLU A 1 654 ? -13.65489 3.36062 -15.67082 1.000 34.56840 694 GLU B N 1
ATOM 4921 C CA . GLU A 1 654 ? -12.81893 3.81249 -14.56026 1.000 33.45729 694 GLU B CA 1
ATOM 4922 C C . GLU A 1 654 ? -13.65168 4.06855 -13.30241 1.000 25.26112 694 GLU B C 1
ATOM 4923 O O . GLU A 1 654 ? -13.29778 3.61830 -12.21192 1.000 28.41035 694 GLU B O 1
ATOM 4929 N N . SER A 1 655 ? -14.78660 4.75940 -13.44086 1.000 34.56175 695 SER B N 1
ATOM 4930 C CA . SER A 1 655 ? -15.59852 5.10304 -12.27215 1.000 31.40195 695 SER B CA 1
ATOM 4931 C C . SER A 1 655 ? -16.53604 3.97798 -11.85492 1.000 30.42223 695 SER B C 1
ATOM 4932 O O . SER A 1 655 ? -16.87182 3.87260 -10.66527 1.000 36.23094 695 SER B O 1
ATOM 4935 N N . HIS A 1 656 ? -16.97857 3.14327 -12.80269 1.000 28.31447 696 HIS B N 1
ATOM 4936 C CA . HIS A 1 656 ? -17.72371 1.93416 -12.44109 1.000 28.55610 696 HIS B CA 1
ATOM 4937 C C . HIS A 1 656 ? -16.92761 1.07915 -11.45981 1.000 24.24250 696 HIS B C 1
ATOM 4938 O O . HIS A 1 656 ? -17.41250 0.74363 -10.37245 1.000 25.50893 696 HIS B O 1
ATOM 4945 N N . GLN A 1 657 ? -15.67787 0.75605 -11.81466 1.000 25.28231 697 GLN B N 1
ATOM 4946 C CA . GLN A 1 657 ? -14.87642 -0.14098 -10.98525 1.000 29.94947 697 GLN B CA 1
ATOM 4947 C C . GLN A 1 657 ? -14.52695 0.49110 -9.64869 1.000 32.53023 697 GLN B C 1
ATOM 4948 O O . GLN A 1 657 ? -14.59807 -0.16595 -8.60661 1.000 37.09857 697 GLN B O 1
ATOM 4954 N N . LEU A 1 658 ? -14.10169 1.75223 -9.65630 1.000 33.75417 698 LEU B N 1
ATOM 4955 C CA . LEU A 1 658 ? -13.87358 2.42933 -8.38735 1.000 38.12765 698 LEU B CA 1
ATOM 4956 C C . LEU A 1 658 ? -15.15014 2.42786 -7.55897 1.000 36.90539 698 LEU B C 1
ATOM 4957 O O . LEU A 1 658 ? -15.10723 2.25471 -6.33522 1.000 36.01822 698 LEU B O 1
ATOM 4962 N N . GLY A 1 659 ? -16.30148 2.56813 -8.22756 1.000 36.14509 699 GLY B N 1
ATOM 4963 C CA . GLY A 1 659 ? -17.56951 2.54276 -7.52246 1.000 34.38672 699 GLY B CA 1
ATOM 4964 C C . GLY A 1 659 ? -17.79717 1.25284 -6.76062 1.000 36.84208 699 GLY B C 1
ATOM 4965 O O . GLY A 1 659 ? -18.36926 1.26431 -5.66947 1.000 38.56581 699 GLY B O 1
ATOM 4966 N N . HIS A 1 660 ? -17.35453 0.11972 -7.32191 1.000 34.80604 700 HIS B N 1
ATOM 4967 C CA . HIS A 1 660 ? -17.59819 -1.15870 -6.65665 1.000 27.36501 700 HIS B CA 1
ATOM 4968 C C . HIS A 1 660 ? -16.93111 -1.19868 -5.27979 1.000 31.74249 700 HIS B C 1
ATOM 4969 O O . HIS A 1 660 ? -17.54563 -1.64127 -4.29969 1.000 27.82578 700 HIS B O 1
ATOM 4976 N N . ASN A 1 661 ? -15.68815 -0.70552 -5.17540 1.000 20.20430 701 ASN B N 1
ATOM 4977 C CA . ASN A 1 661 ? -14.98898 -0.63846 -3.88657 1.000 32.43739 701 ASN B CA 1
ATOM 4978 C C . ASN A 1 661 ? -15.56239 0.40870 -2.94137 1.000 32.26452 701 ASN B C 1
ATOM 4979 O O . ASN A 1 661 ? -15.08521 0.51708 -1.80661 1.000 32.15473 701 ASN B O 1
ATOM 4984 N N . LEU A 1 662 ? -16.54678 1.18865 -3.37536 1.000 28.21506 702 LEU B N 1
ATOM 4985 C CA . LEU A 1 662 ? -17.20569 2.15505 -2.51637 1.000 29.95831 702 LEU B CA 1
ATOM 4986 C C . LEU A 1 662 ? -18.64409 1.77345 -2.22580 1.000 28.73116 702 LEU B C 1
ATOM 4987 O O . LEU A 1 662 ? -19.37024 2.56550 -1.61790 1.000 30.54806 702 LEU B O 1
ATOM 4992 N N . GLN A 1 663 ? -19.08181 0.59784 -2.65906 1.000 34.51898 703 GLN B N 1
ATOM 4993 C CA . GLN A 1 663 ? -20.45452 0.19423 -2.40166 1.000 36.50672 703 GLN B CA 1
ATOM 4994 C C . GLN A 1 663 ? -20.62123 -0.12651 -0.93048 1.000 36.91226 703 GLN B C 1
ATOM 4995 O O . GLN A 1 663 ? -19.67264 -0.53435 -0.26009 1.000 27.98978 703 GLN B O 1
ATOM 5001 N N . VAL A 1 664 ? -21.82961 0.10209 -0.41793 1.000 20.76300 704 VAL B N 1
ATOM 5002 C CA . VAL A 1 664 ? -22.16789 -0.29134 0.94324 1.000 23.75140 704 VAL B CA 1
ATOM 5003 C C . VAL A 1 664 ? -23.53318 -0.95558 0.90583 1.000 29.76796 704 VAL B C 1
ATOM 5004 O O . VAL A 1 664 ? -24.41182 -0.54229 0.14226 1.000 28.74234 704 VAL B O 1
ATOM 5008 N N . ASN A 1 665 ? -23.70550 -2.00805 1.71430 1.000 33.41214 705 ASN B N 1
ATOM 5009 C CA . ASN A 1 665 ? -24.92260 -2.81047 1.60895 1.000 31.66641 705 ASN B CA 1
ATOM 5010 C C . ASN A 1 665 ? -26.17039 -1.98365 1.92067 1.000 33.77636 705 ASN B C 1
ATOM 5011 O O . ASN A 1 665 ? -27.20854 -2.14765 1.26907 1.000 35.39101 705 ASN B O 1
ATOM 5016 N N . ARG A 1 666 ? -26.07660 -1.04469 2.86227 1.000 31.51314 706 ARG B N 1
ATOM 5017 C CA . ARG A 1 666 ? -27.27024 -0.32362 3.27940 1.000 31.43179 706 ARG B CA 1
ATOM 5018 C C . ARG A 1 666 ? -27.70522 0.73664 2.28432 1.000 30.99991 706 ARG B C 1
ATOM 5019 O O . ARG A 1 666 ? -28.69343 1.44244 2.54816 1.000 27.78856 706 ARG B O 1
ATOM 5027 N N . LEU A 1 667 ? -27.01622 0.86296 1.14881 1.000 25.45951 707 LEU B N 1
ATOM 5028 C CA . LEU A 1 667 ? -27.52122 1.68800 0.05392 1.000 32.06386 707 LEU B CA 1
ATOM 5029 C C . LEU A 1 667 ? -27.82362 0.87474 -1.21367 1.000 29.65884 707 LEU B C 1
ATOM 5030 O O . LEU A 1 667 ? -27.96395 1.44944 -2.29890 1.000 26.50032 707 LEU B O 1
ATOM 5035 N N . LYS A 1 668 ? -27.97579 -0.44863 -1.09400 1.000 26.55646 708 LYS B N 1
ATOM 5036 C CA . LYS A 1 668 ? -28.37190 -1.31020 -2.20732 1.000 32.16481 708 LYS B CA 1
ATOM 5037 C C . LYS A 1 668 ? -29.86179 -1.65765 -2.13825 1.000 35.77267 708 LYS B C 1
ATOM 5038 O O . LYS A 1 668 ? -30.36944 -2.05212 -1.07829 1.000 38.52580 708 LYS B O 1
ATOM 5044 N N . VAL A 1 669 ? -30.55325 -1.54119 -3.26775 1.000 27.23126 709 VAL B N 1
ATOM 5045 C CA . VAL A 1 669 ? -31.93024 -2.02092 -3.36356 1.000 36.16573 709 VAL B CA 1
ATOM 5046 C C . VAL A 1 669 ? -31.93291 -3.52289 -3.64379 1.000 42.39315 709 VAL B C 1
ATOM 5047 O O . VAL A 1 669 ? -31.33289 -3.99446 -4.61770 1.000 42.85683 709 VAL B O 1
ATOM 5051 N N . TYR A 1 670 ? -32.62720 -4.27490 -2.79157 1.000 39.89430 710 TYR B N 1
ATOM 5052 C CA . TYR A 1 670 ? -32.71399 -5.73310 -2.89384 1.000 38.37702 710 TYR B CA 1
ATOM 5053 C C . TYR A 1 670 ? -31.33873 -6.36256 -3.01640 1.000 35.71359 710 TYR B C 1
ATOM 5054 O O . TYR A 1 670 ? -31.14025 -7.32359 -3.76115 1.000 47.01674 710 TYR B O 1
ATOM 5063 N N . GLY A 1 671 ? -30.38236 -5.80594 -2.29087 1.000 34.51281 711 GLY B N 1
ATOM 5064 C CA . GLY A 1 671 ? -29.11275 -6.49165 -2.10645 1.000 32.66358 711 GLY B CA 1
ATOM 5065 C C . GLY A 1 671 ? -28.37170 -6.66086 -3.41673 1.000 38.43216 711 GLY B C 1
ATOM 5066 O O . GLY A 1 671 ? -28.16790 -5.70599 -4.17815 1.000 37.62416 711 GLY B O 1
ATOM 5067 N N . GLY A 1 672 ? -27.97136 -7.90109 -3.69569 1.000 35.70428 712 GLY B N 1
ATOM 5068 C CA . GLY A 1 672 ? -27.21310 -8.19637 -4.89743 1.000 33.14968 712 GLY B CA 1
ATOM 5069 C C . GLY A 1 672 ? -27.90844 -7.78897 -6.17847 1.000 30.71696 712 GLY B C 1
ATOM 5070 O O . GLY A 1 672 ? -27.24743 -7.62982 -7.20652 1.000 34.92753 712 GLY B O 1
ATOM 5071 N N . ARG A 1 673 ? -29.23025 -7.62149 -6.14506 1.000 24.71489 713 ARG B N 1
ATOM 5072 C CA . ARG A 1 673 ? -29.93013 -7.08271 -7.30110 1.000 29.92909 713 ARG B CA 1
ATOM 5073 C C . ARG A 1 673 ? -29.38319 -5.72820 -7.69585 1.000 38.22064 713 ARG B C 1
ATOM 5074 O O . ARG A 1 673 ? -29.45126 -5.35706 -8.86790 1.000 45.53386 713 ARG B O 1
ATOM 5082 N N . SER A 1 674 ? -28.86428 -4.96603 -6.73297 1.000 35.37294 714 SER B N 1
ATOM 5083 C CA . SER A 1 674 ? -28.25479 -3.67545 -7.00741 1.000 28.17563 714 SER B CA 1
ATOM 5084 C C . SER A 1 674 ? -26.74137 -3.76000 -7.05137 1.000 33.01344 714 SER B C 1
ATOM 5085 O O . SER A 1 674 ? -26.06231 -2.72818 -6.94199 1.000 32.99873 714 SER B O 1
ATOM 5088 N N . GLY A 1 675 ? -26.20080 -4.97232 -7.22095 1.000 29.15050 715 GLY B N 1
ATOM 5089 C CA . GLY A 1 675 ? -24.75670 -5.15030 -7.18615 1.000 26.70545 715 GLY B CA 1
ATOM 5090 C C . GLY A 1 675 ? -24.01463 -4.45754 -8.31763 1.000 27.10548 715 GLY B C 1
ATOM 5091 O O . GLY A 1 675 ? -22.85946 -4.06619 -8.15238 1.000 23.57549 715 GLY B O 1
ATOM 5092 N N . GLU A 1 676 ? -24.65056 -4.32872 -9.48813 1.000 30.47168 716 GLU B N 1
ATOM 5093 C CA . GLU A 1 676 ? -24.12289 -3.55397 -10.60066 1.000 26.05771 716 GLU B CA 1
ATOM 5094 C C . GLU A 1 676 ? -24.95982 -2.30536 -10.86020 1.000 27.60130 716 GLU B C 1
ATOM 5095 O O . GLU A 1 676 ? -25.02667 -1.81493 -11.99144 1.000 33.37467 716 GLU B O 1
ATOM 5101 N N . ILE A 1 677 ? -25.61728 -1.78344 -9.82488 1.000 27.72038 717 ILE B N 1
ATOM 5102 C CA . ILE A 1 677 ? -26.48191 -0.61617 -9.94789 1.000 33.15249 717 ILE B CA 1
ATOM 5103 C C . ILE A 1 677 ? -26.05999 0.49908 -9.00344 1.000 35.05198 717 ILE B C 1
ATOM 5104 O O . ILE A 1 677 ? -25.95373 1.65731 -9.40914 1.000 37.13443 717 ILE B O 1
ATOM 5109 N N . SER A 1 678 ? -25.83977 0.17190 -7.72581 1.000 29.60791 718 SER B N 1
ATOM 5110 C CA . SER A 1 678 ? -25.58801 1.22268 -6.74297 1.000 27.95817 718 SER B CA 1
ATOM 5111 C C . SER A 1 678 ? -24.21382 1.87738 -6.92592 1.000 32.08747 718 SER B C 1
ATOM 5112 O O . SER A 1 678 ? -24.05398 3.06248 -6.62256 1.000 33.21138 718 SER B O 1
ATOM 5115 N N . ASN A 1 679 ? -23.21652 1.15200 -7.43362 1.000 35.37624 719 ASN B N 1
ATOM 5116 C CA . ASN A 1 679 ? -21.95259 1.80109 -7.76502 1.000 30.84925 719 ASN B CA 1
ATOM 5117 C C . ASN A 1 679 ? -22.05078 2.68926 -8.99992 1.000 37.06319 719 ASN B C 1
ATOM 5118 O O . ASN A 1 679 ? -21.08578 3.40293 -9.29793 1.000 35.21615 719 ASN B O 1
ATOM 5123 N N . GLN A 1 680 ? -23.16663 2.64998 -9.74007 1.000 31.76995 720 GLN B N 1
ATOM 5124 C CA . GLN A 1 680 ? -23.24273 3.42640 -10.97289 1.000 32.56164 720 GLN B CA 1
ATOM 5125 C C . GLN A 1 680 ? -23.41242 4.92046 -10.74005 1.000 34.11995 720 GLN B C 1
ATOM 5126 O O . GLN A 1 680 ? -23.22998 5.69499 -11.68291 1.000 40.91332 720 GLN B O 1
ATOM 5132 N N . ILE A 1 681 ? -23.72525 5.35869 -9.51980 1.000 27.48382 721 ILE B N 1
ATOM 5133 C CA . ILE A 1 681 ? -23.86528 6.79341 -9.29514 1.000 30.48222 721 ILE B CA 1
ATOM 5134 C C . ILE A 1 681 ? -22.55244 7.52158 -9.55137 1.000 33.64896 721 ILE B C 1
ATOM 5135 O O . ILE A 1 681 ? -22.55916 8.72574 -9.84587 1.000 30.09801 721 ILE B O 1
ATOM 5140 N N . PHE A 1 682 ? -21.42065 6.81354 -9.47390 1.000 21.64933 722 PHE B N 1
ATOM 5141 C CA . PHE A 1 682 ? -20.12299 7.45345 -9.62848 1.000 31.83577 722 PHE B CA 1
ATOM 5142 C C . PHE A 1 682 ? -19.82917 7.76453 -11.09356 1.000 34.93497 722 PHE B C 1
ATOM 5143 O O . PHE A 1 682 ? -19.47518 8.91075 -11.40240 1.000 36.82721 722 PHE B O 1
ATOM 5151 N N . PRO A 1 683 ? -19.96494 6.80441 -12.02754 1.000 34.45308 723 PRO B N 1
ATOM 5152 C CA . PRO A 1 683 ? -19.86624 7.18357 -13.44706 1.000 25.75731 723 PRO B CA 1
ATOM 5153 C C . PRO A 1 683 ? -20.96459 8.11946 -13.90131 1.000 29.06086 723 PRO B C 1
ATOM 5154 O O . PRO A 1 683 ? -20.70655 9.01689 -14.71418 1.000 30.86588 723 PRO B O 1
ATOM 5158 N N . LEU A 1 684 ? -22.19044 7.93150 -13.40309 1.000 25.82234 724 LEU B N 1
ATOM 5159 C CA . LEU A 1 684 ? -23.28823 8.81999 -13.76363 1.000 24.88247 724 LEU B CA 1
ATOM 5160 C C . LEU A 1 684 ? -22.99085 10.25972 -13.36129 1.000 25.98403 724 LEU B C 1
ATOM 5161 O O . LEU A 1 684 ? -23.13491 11.18307 -14.17389 1.000 26.92638 724 LEU B O 1
ATOM 5166 N N . HIS A 1 685 ? -22.58560 10.47232 -12.09967 1.000 24.57646 725 HIS B N 1
ATOM 5167 C CA . HIS A 1 685 ? -22.29403 11.82905 -11.64285 1.000 30.70565 725 HIS B CA 1
ATOM 5168 C C . HIS A 1 685 ? -21.12029 12.42736 -12.39850 1.000 35.06745 725 HIS B C 1
ATOM 5169 O O . HIS A 1 685 ? -21.11695 13.62546 -12.70841 1.000 31.23636 725 HIS B O 1
ATOM 5176 N N . LYS A 1 686 ? -20.09494 11.62268 -12.66939 1.000 22.13450 726 LYS B N 1
ATOM 5177 C CA . LYS A 1 686 ? -18.99675 12.12459 -13.47787 1.000 31.75324 726 LYS B CA 1
ATOM 5178 C C . LYS A 1 686 ? -19.49259 12.60637 -14.84339 1.000 29.12240 726 LYS B C 1
ATOM 5179 O O . LYS A 1 686 ? -19.11923 13.69413 -15.29813 1.000 32.03894 726 LYS B O 1
ATOM 5185 N N . ASP A 1 687 ? -20.38493 11.85132 -15.48826 1.000 31.16631 727 ASP B N 1
ATOM 5186 C CA . ASP A 1 687 ? -20.80142 12.23871 -16.83680 1.000 29.53007 727 ASP B CA 1
ATOM 5187 C C . ASP A 1 687 ? -21.64162 13.50727 -16.80742 1.000 36.39441 727 ASP B C 1
ATOM 5188 O O . ASP A 1 687 ? -21.53381 14.35283 -17.70560 1.000 32.98558 727 ASP B O 1
ATOM 5193 N N . TRP A 1 688 ? -22.48368 13.66103 -15.78214 1.000 30.78817 728 TRP B N 1
ATOM 5194 C CA . TRP A 1 688 ? -23.25530 14.89191 -15.66198 1.000 30.88076 728 TRP B CA 1
ATOM 5195 C C . TRP A 1 688 ? -22.32438 16.08610 -15.47191 1.000 29.95174 728 TRP B C 1
ATOM 5196 O O . TRP A 1 688 ? -22.52187 17.14657 -16.07903 1.000 26.23900 728 TRP B O 1
ATOM 5207 N N . ARG A 1 689 ? -21.26502 15.90677 -14.67972 1.000 32.69709 729 ARG B N 1
ATOM 5208 C CA . ARG A 1 689 ? -20.29544 16.97467 -14.48859 1.000 27.27897 729 ARG B CA 1
ATOM 5209 C C . ARG A 1 689 ? -19.54412 17.24939 -15.77840 1.000 23.03013 729 ARG B C 1
ATOM 5210 O O . ARG A 1 689 ? -19.30646 18.40971 -16.12731 1.000 27.51135 729 ARG B O 1
ATOM 5218 N N . VAL A 1 690 ? -19.17276 16.18977 -16.49992 1.000 23.00340 730 VAL B N 1
ATOM 5219 C CA . VAL A 1 690 ? -18.39328 16.34120 -17.72616 1.000 27.66364 730 VAL B CA 1
ATOM 5220 C C . VAL A 1 690 ? -19.18540 17.10252 -18.78904 1.000 37.24152 730 VAL B C 1
ATOM 5221 O O . VAL A 1 690 ? -18.61849 17.90089 -19.55119 1.000 33.74796 730 VAL B O 1
ATOM 5225 N N . LEU A 1 691 ? -20.50276 16.87148 -18.86326 1.000 23.67841 731 LEU B N 1
ATOM 5226 C CA . LEU A 1 691 ? -21.29731 17.59105 -19.84788 1.000 31.13209 731 LEU B CA 1
ATOM 5227 C C . LEU A 1 691 ? -21.41460 19.06418 -19.47717 1.000 36.94512 731 LEU B C 1
ATOM 5228 O O . LEU A 1 691 ? -21.40435 19.94085 -20.35276 1.000 30.23188 731 LEU B O 1
ATOM 5233 N N . ARG A 1 692 ? -21.51398 19.36618 -18.18692 1.000 43.64710 732 ARG B N 1
ATOM 5234 C CA . ARG A 1 692 ? -21.68408 20.76042 -17.81500 1.000 38.79717 732 ARG B CA 1
ATOM 5235 C C . ARG A 1 692 ? -20.35510 21.50225 -17.67223 1.000 36.71601 732 ARG B C 1
ATOM 5236 O O . ARG A 1 692 ? -20.32584 22.71696 -17.88320 1.000 36.17455 732 ARG B O 1
ATOM 5244 N N . GLU A 1 693 ? -19.24870 20.80525 -17.38216 1.000 34.79950 733 GLU B N 1
ATOM 5245 C CA . GLU A 1 693 ? -17.95042 21.47231 -17.28640 1.000 36.91345 733 GLU B CA 1
ATOM 5246 C C . GLU A 1 693 ? -17.29038 21.61884 -18.64410 1.000 39.95608 733 GLU B C 1
ATOM 5247 O O . GLU A 1 693 ? -16.71460 22.67054 -18.94153 1.000 41.99638 733 GLU B O 1
ATOM 5253 N N . PHE A 1 694 ? -17.31146 20.56141 -19.45358 1.000 32.90233 734 PHE B N 1
ATOM 5254 C CA . PHE A 1 694 ? -16.51974 20.52735 -20.67141 1.000 37.80650 734 PHE B CA 1
ATOM 5255 C C . PHE A 1 694 ? -17.34401 20.45629 -21.94156 1.000 38.86952 734 PHE B C 1
ATOM 5256 O O . PHE A 1 694 ? -16.76672 20.58257 -23.02692 1.000 39.33224 734 PHE B O 1
ATOM 5264 N N . GLY A 1 695 ? -18.65601 20.24039 -21.84505 1.000 24.41797 735 GLY B N 1
ATOM 5265 C CA . GLY A 1 695 ? -19.48971 20.17095 -23.02617 1.000 26.64858 735 GLY B CA 1
ATOM 5266 C C . GLY A 1 695 ? -19.35969 18.88334 -23.80687 1.000 36.48459 735 GLY B C 1
ATOM 5267 O O . GLY A 1 695 ? -19.61482 18.86070 -25.01162 1.000 39.02003 735 GLY B O 1
ATOM 5268 N N . GLN A 1 696 ? -18.94681 17.80910 -23.16443 1.000 37.43288 736 GLN B N 1
ATOM 5269 C CA . GLN A 1 696 ? -18.78314 16.52720 -23.81991 1.000 33.93605 736 GLN B CA 1
ATOM 5270 C C . GLN A 1 696 ? -19.86259 15.61531 -23.27685 1.000 31.42717 736 GLN B C 1
ATOM 5271 O O . GLN A 1 696 ? -20.02644 15.50735 -22.05771 1.000 34.79218 736 GLN B O 1
ATOM 5277 N N . ASN A 1 697 ? -20.61227 14.99466 -24.17574 1.000 40.04090 737 ASN B N 1
ATOM 5278 C CA . ASN A 1 697 ? -21.78088 14.19202 -23.82101 1.000 38.06036 737 ASN B CA 1
ATOM 5279 C C . ASN A 1 697 ? -21.38036 12.72431 -23.92307 1.000 36.05195 737 ASN B C 1
ATOM 5280 O O . ASN A 1 697 ? -21.27968 12.17629 -25.01989 1.000 36.45255 737 ASN B O 1
ATOM 5285 N N . LEU A 1 698 ? -21.16312 12.09251 -22.77397 1.000 30.77981 738 LEU B N 1
ATOM 5286 C CA . LEU A 1 698 ? -20.68114 10.72450 -22.67783 1.000 28.20468 738 LEU B CA 1
ATOM 5287 C C . LEU A 1 698 ? -21.78483 9.82070 -22.14583 1.000 32.35971 738 LEU B C 1
ATOM 5288 O O . LEU A 1 698 ? -22.36176 10.10388 -21.09355 1.000 34.92591 738 LEU B O 1
ATOM 5293 N N . ASP A 1 699 ? -22.03569 8.70824 -22.84324 1.000 31.39094 739 ASP B N 1
ATOM 5294 C CA . ASP A 1 699 ? -22.89672 7.63960 -22.34080 1.000 27.93702 739 ASP B CA 1
ATOM 5295 C C . ASP A 1 699 ? -24.30990 8.14455 -22.00305 1.000 32.77584 739 ASP B C 1
ATOM 5296 O O . ASP A 1 699 ? -24.87710 7.82339 -20.95539 1.000 34.14494 739 ASP B O 1
ATOM 5301 N N . ASP A 1 700 ? -24.89586 8.91834 -22.92183 1.000 29.76568 740 ASP B N 1
ATOM 5302 C CA . ASP A 1 700 ? -26.15460 9.61882 -22.66082 1.000 31.61576 740 ASP B CA 1
ATOM 5303 C C . ASP A 1 700 ? -27.38746 8.70824 -22.65803 1.000 33.99234 740 ASP B C 1
ATOM 5304 O O . ASP A 1 700 ? -28.48493 9.20330 -22.37818 1.000 34.90712 740 ASP B O 1
ATOM 5309 N N . THR A 1 701 ? -27.25461 7.40831 -22.95666 1.000 35.09211 741 THR B N 1
ATOM 5310 C CA . THR A 1 701 ? -28.40087 6.50142 -23.01263 1.000 41.43039 741 THR B CA 1
ATOM 5311 C C . THR A 1 701 ? -28.37521 5.43297 -21.92081 1.000 45.17732 741 THR B C 1
ATOM 5312 O O . THR A 1 701 ? -29.13276 4.45993 -22.00073 1.000 43.28080 741 THR B O 1
ATOM 5316 N N . ARG A 1 702 ? -27.53692 5.59933 -20.89078 1.000 46.78985 742 ARG B N 1
ATOM 5317 C CA . ARG A 1 702 ? -27.34545 4.52517 -19.91684 1.000 36.49728 742 ARG B CA 1
ATOM 5318 C C . ARG A 1 702 ? -28.56344 4.35339 -19.02561 1.000 32.79751 742 ARG B C 1
ATOM 5319 O O . ARG A 1 702 ? -28.90612 3.22763 -18.64763 1.000 36.84190 742 ARG B O 1
ATOM 5327 N N . VAL A 1 703 ? -29.21311 5.45087 -18.66086 1.000 32.12403 743 VAL B N 1
ATOM 5328 C CA . VAL A 1 703 ? -30.33662 5.41881 -17.72832 1.000 33.26588 743 VAL B CA 1
ATOM 5329 C C . VAL A 1 703 ? -31.62443 5.32685 -18.54064 1.000 36.52871 743 VAL B C 1
ATOM 5330 O O . VAL A 1 703 ? -31.98401 6.25803 -19.27278 1.000 30.89943 743 VAL B O 1
ATOM 5334 N N . ASN A 1 704 ? -32.31720 4.19490 -18.41452 1.000 36.50566 744 ASN B N 1
ATOM 5335 C CA . ASN A 1 704 ? -33.45515 3.88918 -19.27277 1.000 43.76834 744 ASN B CA 1
ATOM 5336 C C . ASN A 1 704 ? -34.72749 4.28563 -18.53610 1.000 40.34168 744 ASN B C 1
ATOM 5337 O O . ASN A 1 704 ? -35.46049 3.45236 -18.00361 1.000 37.33479 744 ASN B O 1
ATOM 5342 N N . TYR A 1 705 ? -34.97370 5.59875 -18.51617 1.000 44.94557 745 TYR B N 1
ATOM 5343 C CA . TYR A 1 705 ? -36.19281 6.13182 -17.92192 1.000 48.78515 745 TYR B CA 1
ATOM 5344 C C . TYR A 1 705 ? -37.42810 5.58103 -18.61980 1.000 52.43139 745 TYR B C 1
ATOM 5345 O O . TYR A 1 705 ? -38.43109 5.27208 -17.96861 1.000 53.16845 745 TYR B O 1
ATOM 5354 N N . ARG A 1 706 ? -37.38324 5.47282 -19.95032 1.000 55.65697 746 ARG B N 1
ATOM 5355 C CA . ARG A 1 706 ? -38.56503 5.04458 -20.69447 1.000 52.82898 746 ARG B CA 1
ATOM 5356 C C . ARG A 1 706 ? -38.95646 3.62181 -20.32697 1.000 45.88911 746 ARG B C 1
ATOM 5357 O O . ARG A 1 706 ? -40.12273 3.35200 -20.02080 1.000 41.75469 746 ARG B O 1
ATOM 5365 N N . ASN A 1 707 ? -37.98808 2.69998 -20.30626 1.000 45.89124 747 ASN B N 1
ATOM 5366 C CA . ASN A 1 707 ? -38.35489 1.30809 -20.06775 1.000 49.64735 747 ASN B CA 1
ATOM 5367 C C . ASN A 1 707 ? -38.70409 1.05012 -18.61140 1.000 54.55902 747 ASN B C 1
ATOM 5368 O O . ASN A 1 707 ? -39.57725 0.22259 -18.32004 1.000 60.56364 747 ASN B O 1
ATOM 5373 N N . ALA A 1 708 ? -38.00897 1.70690 -17.68045 1.000 50.40014 748 ALA B N 1
ATOM 5374 C CA . ALA A 1 708 ? -38.40558 1.59949 -16.28068 1.000 42.21287 748 ALA B CA 1
ATOM 5375 C C . ALA A 1 708 ? -39.83999 2.08034 -16.09238 1.000 39.65476 748 ALA B C 1
ATOM 5376 O O . ALA A 1 708 ? -40.62020 1.45867 -15.36049 1.000 38.40729 748 ALA B O 1
ATOM 5378 N N . TYR A 1 709 ? -40.20572 3.18147 -16.75859 1.000 35.73929 749 TYR B N 1
ATOM 5379 C CA . TYR A 1 709 ? -41.59663 3.62088 -16.77992 1.000 46.35836 749 TYR B CA 1
ATOM 5380 C C . TYR A 1 709 ? -42.52586 2.49785 -17.23401 1.000 54.13574 749 TYR B C 1
ATOM 5381 O O . TYR A 1 709 ? -43.56263 2.24376 -16.61299 1.000 51.46624 749 TYR B O 1
ATOM 5390 N N . ASN A 1 710 ? -42.15236 1.79888 -18.31110 1.000 55.39770 750 ASN B N 1
ATOM 5391 C CA . ASN A 1 710 ? -43.01683 0.75543 -18.85803 1.000 56.61292 750 ASN B CA 1
ATOM 5392 C C . ASN A 1 710 ? -43.19246 -0.38940 -17.86757 1.000 49.97958 750 ASN B C 1
ATOM 5393 O O . ASN A 1 710 ? -44.31269 -0.84188 -17.62008 1.000 53.84526 750 ASN B O 1
ATOM 5398 N N . LEU A 1 711 ? -42.09256 -0.88622 -17.30207 1.000 49.96665 751 LEU B N 1
ATOM 5399 C CA . LEU A 1 711 ? -42.20419 -1.94991 -16.30818 1.000 54.62053 751 LEU B CA 1
ATOM 5400 C C . LEU A 1 711 ? -43.01341 -1.51141 -15.09108 1.000 59.03477 751 LEU B C 1
ATOM 5401 O O . LEU A 1 711 ? -43.61450 -2.35327 -14.41491 1.000 63.40972 751 LEU B O 1
ATOM 5406 N N . ILE A 1 712 ? -43.05266 -0.20781 -14.80302 1.000 56.91529 752 ILE B N 1
ATOM 5407 C CA . ILE A 1 712 ? -43.74584 0.27661 -13.61274 1.000 55.49476 752 ILE B CA 1
ATOM 5408 C C . ILE A 1 712 ? -45.25371 0.34258 -13.85356 1.000 56.43973 752 ILE B C 1
ATOM 5409 O O . ILE A 1 712 ? -46.05137 -0.09730 -13.01761 1.000 54.68244 752 ILE B O 1
ATOM 5414 N N . VAL A 1 713 ? -45.67123 0.88411 -15.00019 1.000 49.84323 753 VAL B N 1
ATOM 5415 C CA . VAL A 1 713 ? -47.10026 0.99468 -15.26184 1.000 58.06927 753 VAL B CA 1
ATOM 5416 C C . VAL A 1 713 ? -47.72900 -0.38553 -15.36672 1.000 58.72843 753 VAL B C 1
ATOM 5417 O O . VAL A 1 713 ? -48.88412 -0.57784 -14.96858 1.000 57.20132 753 VAL B O 1
ATOM 5421 N N . ALA A 1 714 ? -46.97584 -1.37183 -15.86272 1.000 52.26449 754 ALA B N 1
ATOM 5422 C CA . ALA A 1 714 ? -47.49353 -2.73110 -15.96596 1.000 51.15985 754 ALA B CA 1
ATOM 5423 C C . ALA A 1 714 ? -47.65981 -3.36371 -14.58837 1.000 57.98240 754 ALA B C 1
ATOM 5424 O O . ALA A 1 714 ? -48.75748 -3.80210 -14.22363 1.000 65.41580 754 ALA B O 1
ATOM 5426 N N . GLY A 1 715 ? -46.57499 -3.42666 -13.80879 1.000 54.13900 755 GLY B N 1
ATOM 5427 C CA . GLY A 1 715 ? -46.64004 -4.09518 -12.51595 1.000 48.40777 755 GLY B CA 1
ATOM 5428 C C . GLY A 1 715 ? -47.71387 -3.53212 -11.59980 1.000 44.05579 755 GLY B C 1
ATOM 5429 O O . GLY A 1 715 ? -48.37501 -4.27499 -10.86770 1.000 40.21990 755 GLY B O 1
ATOM 5430 N N . ARG A 1 716 ? -47.91629 -2.21807 -11.63818 1.000 38.07163 756 ARG B N 1
ATOM 5431 C CA . ARG A 1 716 ? -48.87622 -1.60309 -10.73605 1.000 44.93165 756 ARG B CA 1
ATOM 5432 C C . ARG A 1 716 ? -50.31779 -1.91080 -11.12191 1.000 63.54322 756 ARG B C 1
ATOM 5433 O O . ARG A 1 716 ? -51.24330 -1.52461 -10.38962 1.000 71.17658 756 ARG B O 1
ATOM 5441 N N . ALA A 1 717 ? -50.52557 -2.59423 -12.24903 1.000 65.67772 757 ALA B N 1
ATOM 5442 C CA . ALA A 1 717 ? -51.85426 -3.05741 -12.61890 1.000 66.71975 757 ALA B CA 1
ATOM 5443 C C . ALA A 1 717 ? -52.27912 -4.28762 -11.82151 1.000 66.94086 757 ALA B C 1
ATOM 5444 O O . ALA A 1 717 ? -53.47648 -4.48115 -11.59285 1.000 71.42623 757 ALA B O 1
ATOM 5446 N N . GLU A 1 718 ? -51.32483 -5.11599 -11.38595 1.000 66.24685 758 GLU B N 1
ATOM 5447 C CA . GLU A 1 718 ? -51.59243 -6.33302 -10.61704 1.000 67.58585 758 GLU B CA 1
ATOM 5448 C C . GLU A 1 718 ? -52.40406 -6.04254 -9.35191 1.000 67.59575 758 GLU B C 1
ATOM 5449 O O . GLU A 1 718 ? -52.52665 -4.88282 -8.94176 1.000 65.79879 758 GLU B O 1
ATOM 5455 N N . ALA A 1 719 ? -52.98952 -7.08989 -8.74301 1.000 72.90733 759 ALA B N 1
ATOM 5456 C CA . ALA A 1 719 ? -53.72974 -6.93418 -7.49216 1.000 73.80003 759 ALA B CA 1
ATOM 5457 C C . ALA A 1 719 ? -52.81922 -6.65408 -6.30216 1.000 78.97023 759 ALA B C 1
ATOM 5458 O O . ALA A 1 719 ? -53.31955 -6.25928 -5.24247 1.000 82.09707 759 ALA B O 1
ATOM 5460 N N . ASP A 1 720 ? -51.50730 -6.87148 -6.44918 1.000 75.15914 760 ASP B N 1
ATOM 5461 C CA . ASP A 1 720 ? -50.48023 -6.45208 -5.49106 1.000 69.74943 760 ASP B CA 1
ATOM 5462 C C . ASP A 1 720 ? -49.52061 -5.55228 -6.25890 1.000 65.93960 760 ASP B C 1
ATOM 5463 O O . ASP A 1 720 ? -48.50921 -6.03477 -6.79436 1.000 65.29142 760 ASP B O 1
ATOM 5468 N N . PRO A 1 721 ? -49.80424 -4.24368 -6.35051 1.000 59.62074 761 PRO B N 1
ATOM 5469 C CA . PRO A 1 721 ? -49.01864 -3.37522 -7.25192 1.000 60.86837 761 PRO B CA 1
ATOM 5470 C C . PRO A 1 721 ? -47.53187 -3.36480 -6.95987 1.000 64.82102 761 PRO B C 1
ATOM 5471 O O . PRO A 1 721 ? -46.73257 -3.23693 -7.89584 1.000 63.45656 761 PRO B O 1
ATOM 5475 N N . LEU A 1 722 ? -47.13828 -3.49647 -5.69020 1.000 62.71664 762 LEU B N 1
ATOM 5476 C CA . LEU A 1 722 ? -45.72471 -3.59716 -5.34820 1.000 53.88199 762 LEU B CA 1
ATOM 5477 C C . LEU A 1 722 ? -45.12348 -4.87523 -5.91603 1.000 56.21465 762 LEU B C 1
ATOM 5478 O O . LEU A 1 722 ? -44.20823 -4.83180 -6.74695 1.000 56.99849 762 LEU B O 1
ATOM 5483 N N . ALA A 1 723 ? -45.61650 -6.02936 -5.45285 1.000 57.88695 763 ALA B N 1
ATOM 5484 C CA . ALA A 1 723 ? -45.14284 -7.31473 -5.95151 1.000 59.97011 763 ALA B CA 1
ATOM 5485 C C . ALA A 1 723 ? -45.23859 -7.39686 -7.46418 1.000 59.33809 763 ALA B C 1
ATOM 5486 O O . ALA A 1 723 ? -44.46952 -8.12889 -8.09534 1.000 63.48889 763 ALA B O 1
ATOM 5488 N N . GLY A 1 724 ? -46.16551 -6.65461 -8.05968 1.000 53.17272 764 GLY B N 1
ATOM 5489 C CA . GLY A 1 724 ? -46.25748 -6.55595 -9.50185 1.000 59.66765 764 GLY B CA 1
ATOM 5490 C C . GLY A 1 724 ? -45.03611 -5.92827 -10.14292 1.000 66.56485 764 GLY B C 1
ATOM 5491 O O . GLY A 1 724 ? -44.32585 -6.58292 -10.91479 1.000 69.70391 764 GLY B O 1
ATOM 5492 N N . VAL A 1 725 ? -44.78314 -4.65332 -9.82804 1.000 64.35355 765 VAL B N 1
ATOM 5493 C CA . VAL A 1 725 ? -43.61592 -3.96470 -10.37115 1.000 48.02067 765 VAL B CA 1
ATOM 5494 C C . VAL A 1 725 ? -42.33455 -4.67116 -9.95643 1.000 41.73364 765 VAL B C 1
ATOM 5495 O O . VAL A 1 725 ? -41.35668 -4.69302 -10.71456 1.000 44.33236 765 VAL B O 1
ATOM 5499 N N . TYR A 1 726 ? -42.31681 -5.28318 -8.77132 1.000 37.35108 766 TYR B N 1
ATOM 5500 C CA . TYR A 1 726 ? -41.10516 -5.96488 -8.32808 1.000 38.47025 766 TYR B CA 1
ATOM 5501 C C . TYR A 1 726 ? -40.66998 -7.00927 -9.34687 1.000 41.90236 766 TYR B C 1
ATOM 5502 O O . TYR A 1 726 ? -39.55450 -6.95125 -9.86832 1.000 45.61781 766 TYR B O 1
ATOM 5511 N N . LYS A 1 727 ? -41.55754 -7.95222 -9.67915 1.000 55.31087 767 LYS B N 1
ATOM 5512 C CA . LYS A 1 727 ? -41.13246 -9.10785 -10.46739 1.000 66.60074 767 LYS B CA 1
ATOM 5513 C C . LYS A 1 727 ? -40.74455 -8.74843 -11.90112 1.000 63.62306 767 LYS B C 1
ATOM 5514 O O . LYS A 1 727 ? -40.01085 -9.51407 -12.53618 1.000 63.38485 767 LYS B O 1
ATOM 5520 N N . ARG A 1 728 ? -41.19728 -7.60221 -12.41354 1.000 60.89702 768 ARG B N 1
ATOM 5521 C CA . ARG A 1 728 ? -40.70473 -7.09337 -13.69012 1.000 60.33583 768 ARG B CA 1
ATOM 5522 C C . ARG A 1 728 ? -39.31181 -6.46977 -13.57727 1.000 60.84234 768 ARG B C 1
ATOM 5523 O O . ARG A 1 728 ? -38.51773 -6.56353 -14.52123 1.000 61.59641 768 ARG B O 1
ATOM 5531 N N . LEU A 1 729 ? -38.98433 -5.86494 -12.43297 1.000 54.75812 769 LEU B N 1
ATOM 5532 C CA . LEU A 1 729 ? -37.82188 -4.99519 -12.30077 1.000 43.61394 769 LEU B CA 1
ATOM 5533 C C . LEU A 1 729 ? -36.70856 -5.56698 -11.44182 1.000 42.58100 769 LEU B C 1
ATOM 5534 O O . LEU A 1 729 ? -35.53871 -5.44850 -11.80445 1.000 53.42644 769 LEU B O 1
ATOM 5539 N N . TRP A 1 730 ? -37.02455 -6.19063 -10.31706 1.000 42.57309 770 TRP B N 1
ATOM 5540 C CA . TRP A 1 730 ? -36.00106 -6.58727 -9.36340 1.000 43.53081 770 TRP B CA 1
ATOM 5541 C C . TRP A 1 730 ? -35.89157 -8.08761 -9.17578 1.000 49.94547 770 TRP B C 1
ATOM 5542 O O . TRP A 1 730 ? -34.93305 -8.53918 -8.53458 1.000 49.05724 770 TRP B O 1
ATOM 5553 N N . GLU A 1 731 ? -36.84396 -8.87104 -9.69112 1.000 53.39856 771 GLU B N 1
ATOM 5554 C CA . GLU A 1 731 ? -36.80360 -10.31364 -9.46247 1.000 58.29227 771 GLU B CA 1
ATOM 5555 C C . GLU A 1 731 ? -35.64712 -10.96449 -10.20927 1.000 47.32918 771 GLU B C 1
ATOM 5556 O O . GLU A 1 731 ? -35.02081 -11.89708 -9.69598 1.000 38.77577 771 GLU B O 1
ATOM 5562 N N . ASP A 1 732 ? -35.35058 -10.48415 -11.41209 1.000 44.07180 772 ASP B N 1
ATOM 5563 C CA . ASP A 1 732 ? -34.42022 -11.16479 -12.29273 1.000 38.67797 772 ASP B CA 1
ATOM 5564 C C . ASP A 1 732 ? -33.04554 -11.24507 -11.65069 1.000 44.38920 772 ASP B C 1
ATOM 5565 O O . ASP A 1 732 ? -32.41138 -10.20688 -11.42177 1.000 50.08649 772 ASP B O 1
ATOM 5570 N N . PRO A 1 733 ? -32.55507 -12.44395 -11.33720 1.000 48.94939 773 PRO B N 1
ATOM 5571 C CA . PRO A 1 733 ? -31.24857 -12.57144 -10.69067 1.000 45.69262 773 PRO B CA 1
ATOM 5572 C C . PRO A 1 733 ? -30.07215 -12.46097 -11.64290 1.000 47.18313 773 PRO B C 1
ATOM 5573 O O . PRO A 1 733 ? -28.93249 -12.62593 -11.19472 1.000 51.41699 773 PRO B O 1
ATOM 5577 N N . GLY A 1 734 ? -30.30554 -12.22071 -12.93668 1.000 46.20627 774 GLY B N 1
ATOM 5578 C CA . GLY A 1 734 ? -29.21090 -12.01307 -13.87151 1.000 49.06339 774 GLY B CA 1
ATOM 5579 C C . GLY A 1 734 ? -28.27704 -10.89635 -13.44524 1.000 58.32138 774 GLY B C 1
ATOM 5580 O O . GLY A 1 734 ? -28.72614 -9.76677 -13.22994 1.000 66.88006 774 GLY B O 1
ATOM 5581 N N . THR A 1 735 ? -26.97651 -11.18834 -13.33890 1.000 58.43567 775 THR B N 1
ATOM 5582 C CA . THR A 1 735 ? -26.04738 -10.24779 -12.71315 1.000 60.83604 775 THR B CA 1
ATOM 5583 C C . THR A 1 735 ? -25.99884 -8.89080 -13.41269 1.000 60.01130 775 THR B C 1
ATOM 5584 O O . THR A 1 735 ? -25.54127 -7.92197 -12.79970 1.000 63.70928 775 THR B O 1
ATOM 5588 N N . TYR A 1 736 ? -26.46924 -8.77541 -14.66076 1.000 48.37734 776 TYR B N 1
ATOM 5589 C CA . TYR A 1 736 ? -26.61622 -7.45798 -15.27396 1.000 39.47799 776 TYR B CA 1
ATOM 5590 C C . TYR A 1 736 ? -28.03794 -7.19208 -15.74034 1.000 36.57163 776 TYR B C 1
ATOM 5591 O O . TYR A 1 736 ? -28.25570 -6.31192 -16.57972 1.000 39.68421 776 TYR B O 1
ATOM 5600 N N . ALA A 1 737 ? -29.01380 -7.91119 -15.19012 1.000 35.30497 777 ALA B N 1
ATOM 5601 C CA . ALA A 1 737 ? -30.39981 -7.74852 -15.61721 1.000 38.67705 777 ALA B CA 1
ATOM 5602 C C . ALA A 1 737 ? -30.89217 -6.32701 -15.36926 1.000 42.12232 777 ALA B C 1
ATOM 5603 O O . ALA A 1 737 ? -30.48010 -5.66362 -14.41725 1.000 52.01497 777 ALA B O 1
ATOM 5605 N N . LEU A 1 738 ? -31.77376 -5.85952 -16.25292 1.000 40.82206 778 LEU B N 1
ATOM 5606 C CA . LEU A 1 738 ? -32.49957 -4.60065 -16.09376 1.000 42.03470 778 LEU B CA 1
ATOM 5607 C C . LEU A 1 738 ? -31.61392 -3.44535 -15.62707 1.000 51.25648 778 LEU B C 1
ATOM 5608 O O . LEU A 1 738 ? -32.10567 -2.51096 -14.97507 1.000 48.97444 778 LEU B O 1
ATOM 5613 N N . ASN A 1 739 ? -30.32415 -3.48957 -16.01050 1.000 48.53482 779 ASN B N 1
ATOM 5614 C CA . ASN A 1 739 ? -29.30624 -2.63336 -15.40596 1.000 41.22352 779 ASN B CA 1
ATOM 5615 C C . ASN A 1 739 ? -29.61305 -1.15269 -15.62140 1.000 36.58961 779 ASN B C 1
ATOM 5616 O O . ASN A 1 739 ? -29.52180 -0.35110 -14.69139 1.000 39.86952 779 ASN B O 1
ATOM 5621 N N . GLY A 1 740 ? -29.99454 -0.76448 -16.83511 1.000 28.05847 780 GLY B N 1
ATOM 5622 C CA . GLY A 1 740 ? -30.37506 0.62844 -17.06351 1.000 29.67440 780 GLY B CA 1
ATOM 5623 C C . GLY A 1 740 ? -31.74138 1.00997 -16.52165 1.000 39.95514 780 GLY B C 1
ATOM 5624 O O . GLY A 1 740 ? -32.02249 2.20332 -16.37804 1.000 46.38299 780 GLY B O 1
ATOM 5625 N N . GLU A 1 741 ? -32.60586 0.03089 -16.22823 1.000 31.98910 781 GLU B N 1
ATOM 5626 C CA . GLU A 1 741 ? -33.90386 0.37100 -15.66278 1.000 38.83149 781 GLU B CA 1
ATOM 5627 C C . GLU A 1 741 ? -33.78650 0.55823 -14.16365 1.000 39.83726 781 GLU B C 1
ATOM 5628 O O . GLU A 1 741 ? -34.41887 1.45359 -13.60203 1.000 40.02680 781 GLU B O 1
ATOM 5634 N N . ARG A 1 742 ? -32.97886 -0.28831 -13.50895 1.000 35.31915 782 ARG B N 1
ATOM 5635 C CA . ARG A 1 742 ? -32.72011 -0.14141 -12.08143 1.000 31.23152 782 ARG B CA 1
ATOM 5636 C C . ARG A 1 742 ? -31.92519 1.12911 -11.76971 1.000 35.80502 782 ARG B C 1
ATOM 5637 O O . ARG A 1 742 ? -32.10634 1.71733 -10.70053 1.000 33.92456 782 ARG B O 1
ATOM 5645 N N . MET A 1 743 ? -31.05405 1.57913 -12.68059 1.000 41.21938 783 MET B N 1
ATOM 5646 C CA . MET A 1 743 ? -30.35679 2.84078 -12.44134 1.000 40.36311 783 MET B CA 1
ATOM 5647 C C . MET A 1 743 ? -31.33235 4.01023 -12.37883 1.000 35.03882 783 MET B C 1
ATOM 5648 O O . MET A 1 743 ? -31.09153 4.97841 -11.65196 1.000 31.70895 783 MET B O 1
ATOM 5653 N N . ALA A 1 744 ? -32.44316 3.93377 -13.11587 1.000 39.47916 784 ALA B N 1
ATOM 5654 C CA . ALA A 1 744 ? -33.39624 5.03543 -13.11661 1.000 32.08603 784 ALA B CA 1
ATOM 5655 C C . ALA A 1 744 ? -33.93759 5.29043 -11.72964 1.000 26.22398 784 ALA B C 1
ATOM 5656 O O . ALA A 1 744 ? -34.30473 6.42871 -11.40883 1.000 27.38575 784 ALA B O 1
ATOM 5658 N N . PHE A 1 745 ? -33.99111 4.25375 -10.89022 1.000 32.18316 785 PHE B N 1
ATOM 5659 C CA . PHE A 1 745 ? -34.43849 4.46414 -9.51966 1.000 35.62058 785 PHE B CA 1
ATOM 5660 C C . PHE A 1 745 ? -33.48021 5.37173 -8.76443 1.000 35.22012 785 PHE B C 1
ATOM 5661 O O . PHE A 1 745 ? -33.90660 6.32961 -8.10757 1.000 37.49773 785 PHE B O 1
ATOM 5669 N N . TYR A 1 746 ? -32.17551 5.08074 -8.85057 1.000 40.07270 786 TYR B N 1
ATOM 5670 C CA . TYR A 1 746 ? -31.18454 5.81793 -8.07555 1.000 32.62456 786 TYR B CA 1
ATOM 5671 C C . TYR A 1 746 ? -31.14265 7.28870 -8.47104 1.000 37.45469 786 TYR B C 1
ATOM 5672 O O . TYR A 1 746 ? -30.96706 8.16314 -7.61234 1.000 38.17268 786 TYR B O 1
ATOM 5681 N N . THR A 1 747 ? -31.33052 7.59026 -9.75599 1.000 33.34957 787 THR B N 1
ATOM 5682 C CA . THR A 1 747 ? -31.31252 8.98698 -10.17047 1.000 33.10266 787 THR B CA 1
ATOM 5683 C C . THR A 1 747 ? -32.61921 9.70342 -9.87790 1.000 33.21022 787 THR B C 1
ATOM 5684 O O . THR A 1 747 ? -32.65714 10.93747 -9.93739 1.000 36.24809 787 THR B O 1
ATOM 5688 N N . GLN A 1 748 ? -33.69613 8.95938 -9.62014 1.000 30.40189 788 GLN B N 1
ATOM 5689 C CA . GLN A 1 748 ? -34.95765 9.58640 -9.24811 1.000 32.78786 788 GLN B CA 1
ATOM 5690 C C . GLN A 1 748 ? -34.73751 10.61289 -8.14802 1.000 36.16064 788 GLN B C 1
ATOM 5691 O O . GLN A 1 748 ? -35.26711 11.72984 -8.20627 1.000 35.62026 788 GLN B O 1
ATOM 5697 N N . TRP A 1 749 ? -33.90586 10.26218 -7.16274 1.000 34.20132 789 TRP B N 1
ATOM 5698 C CA . TRP A 1 749 ? -33.71915 11.08155 -5.97610 1.000 29.79003 789 TRP B CA 1
ATOM 5699 C C . TRP A 1 749 ? -32.84598 12.30097 -6.23776 1.000 33.12005 789 TRP B C 1
ATOM 5700 O O . TRP A 1 749 ? -33.06403 13.33807 -5.60352 1.000 32.46393 789 TRP B O 1
ATOM 5711 N N . VAL A 1 750 ? -31.90884 12.21724 -7.19552 1.000 33.57107 790 VAL B N 1
ATOM 5712 C CA . VAL A 1 750 ? -31.16245 13.40046 -7.63465 1.000 31.81586 790 VAL B CA 1
ATOM 5713 C C . VAL A 1 750 ? -32.11554 14.48203 -8.13751 1.000 28.64698 790 VAL B C 1
ATOM 5714 O O . VAL A 1 750 ? -32.05430 15.63731 -7.70476 1.000 30.49102 790 VAL B O 1
ATOM 5718 N N . HIS A 1 751 ? -32.98312 14.13631 -9.09437 1.000 35.08264 791 HIS B N 1
ATOM 5719 C CA . HIS A 1 751 ? -33.95392 15.10828 -9.60059 1.000 34.16664 791 HIS B CA 1
ATOM 5720 C C . HIS A 1 751 ? -34.86560 15.61622 -8.48552 1.000 34.34346 791 HIS B C 1
ATOM 5721 O O . HIS A 1 751 ? -35.16362 16.81420 -8.40863 1.000 40.15908 791 HIS B O 1
ATOM 5728 N N . TYR A 1 752 ? -35.31192 14.71575 -7.61257 1.000 34.78893 792 TYR B N 1
ATOM 5729 C CA . TYR A 1 752 ? -36.15226 15.09541 -6.47976 1.000 40.74812 792 TYR B CA 1
ATOM 5730 C C . TYR A 1 752 ? -35.44260 16.08309 -5.56136 1.000 42.60446 792 TYR B C 1
ATOM 5731 O O . TYR A 1 752 ? -36.01215 17.11643 -5.18653 1.000 40.89570 792 TYR B O 1
ATOM 5740 N N . TRP A 1 753 ? -34.20030 15.76605 -5.16572 1.000 33.03487 793 TRP B N 1
ATOM 5741 C CA . TRP A 1 753 ? -33.43873 16.67289 -4.31009 1.000 31.20168 793 TRP B CA 1
ATOM 5742 C C . TRP A 1 753 ? -33.21410 18.01167 -4.99807 1.000 32.79211 793 TRP B C 1
ATOM 5743 O O . TRP A 1 753 ? -33.32277 19.07212 -4.36551 1.000 28.63675 793 TRP B O 1
ATOM 5754 N N . ALA A 1 754 ? -32.89428 17.98660 -6.29327 1.000 33.27113 794 ALA B N 1
ATOM 5755 C CA . ALA A 1 754 ? -32.69000 19.23910 -7.01051 1.000 34.30427 794 ALA B CA 1
ATOM 5756 C C . ALA A 1 754 ? -33.92880 20.11730 -6.91257 1.000 35.08176 794 ALA B C 1
ATOM 5757 O O . ALA A 1 754 ? -33.83118 21.31793 -6.63180 1.000 32.98649 794 ALA B O 1
ATOM 5759 N N . ASP A 1 755 ? -35.11284 19.52975 -7.11667 1.000 32.00319 795 ASP B N 1
ATOM 5760 C CA . ASP A 1 755 ? -36.33380 20.30740 -6.95199 1.000 30.51133 795 ASP B CA 1
ATOM 5761 C C . ASP A 1 755 ? -36.49440 20.75697 -5.50883 1.000 35.03147 795 ASP B C 1
ATOM 5762 O O . ASP A 1 755 ? -36.81145 21.92474 -5.24629 1.000 39.37905 795 ASP B O 1
ATOM 5767 N N . LEU A 1 756 ? -36.22850 19.85852 -4.55540 1.000 37.81991 796 LEU B N 1
ATOM 5768 C CA . LEU A 1 756 ? -36.47569 20.17039 -3.14942 1.000 41.45009 796 LEU B CA 1
ATOM 5769 C C . LEU A 1 756 ? -35.62004 21.33165 -2.66317 1.000 43.34584 796 LEU B C 1
ATOM 5770 O O . LEU A 1 756 ? -36.04869 22.09553 -1.79840 1.000 51.61653 796 LEU B O 1
ATOM 5775 N N . LYS A 1 757 ? -34.41776 21.48683 -3.20486 1.000 46.02483 797 LYS B N 1
ATOM 5776 C CA . LYS A 1 757 ? -33.53615 22.59634 -2.86883 1.000 42.51924 797 LYS B CA 1
ATOM 5777 C C . LYS A 1 757 ? -33.73545 23.80472 -3.77974 1.000 41.72634 797 LYS B C 1
ATOM 5778 O O . LYS A 1 757 ? -33.13996 24.85828 -3.52419 1.000 37.16316 797 LYS B O 1
ATOM 5784 N N . ASN A 1 758 ? -34.56739 23.67988 -4.81898 1.000 46.13875 798 ASN B N 1
ATOM 5785 C CA . ASN A 1 758 ? -34.76902 24.73015 -5.82470 1.000 45.05368 798 ASN B CA 1
ATOM 5786 C C . ASN A 1 758 ? -33.43380 25.17284 -6.43231 1.000 39.89175 798 ASN B C 1
ATOM 5787 O O . ASN A 1 758 ? -33.19983 26.35227 -6.70173 1.000 42.03190 798 ASN B O 1
ATOM 5792 N N . ASP A 1 759 ? -32.54546 24.20670 -6.65106 1.000 38.50055 799 ASP B N 1
ATOM 5793 C CA . ASP A 1 759 ? -31.21482 24.45150 -7.19333 1.000 38.80862 799 ASP B CA 1
ATOM 5794 C C . ASP A 1 759 ? -30.80627 23.25640 -8.04547 1.000 42.31595 799 ASP B C 1
ATOM 5795 O O . ASP A 1 759 ? -30.63485 22.14571 -7.52277 1.000 43.72780 799 ASP B O 1
ATOM 5800 N N . PRO A 1 760 ? -30.62590 23.45006 -9.35493 1.000 43.62276 800 PRO B N 1
ATOM 5801 C CA . PRO A 1 760 ? -30.30637 22.30894 -10.22917 1.000 44.04471 800 PRO B CA 1
ATOM 5802 C C . PRO A 1 760 ? -28.92935 21.71630 -9.98349 1.000 47.00428 800 PRO B C 1
ATOM 5803 O O . PRO A 1 760 ? -28.69657 20.55535 -10.35162 1.000 55.88790 800 PRO B O 1
ATOM 5807 N N . LEU A 1 761 ? -28.02810 22.44978 -9.34286 1.000 36.52995 801 LEU B N 1
ATOM 5808 C CA . LEU A 1 761 ? -26.67796 21.96704 -9.08502 1.000 34.43220 801 LEU B CA 1
ATOM 5809 C C . LEU A 1 761 ? -26.55156 21.164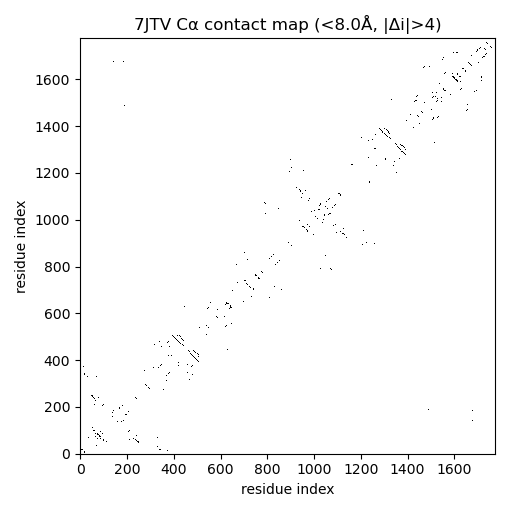50 -7.79320 1.000 38.21674 801 LEU B C 1
ATOM 5810 O O . LEU A 1 761 ? -25.45472 20.66428 -7.50035 1.000 34.00627 801 LEU B O 1
ATOM 5815 N N . GLN A 1 762 ? -27.61802 21.03431 -6.99940 1.000 29.48573 802 GLN B N 1
ATOM 5816 C CA . GLN A 1 762 ? -27.48381 20.36587 -5.71055 1.000 25.65866 802 GLN B CA 1
ATOM 5817 C C . GLN A 1 762 ? -28.02379 18.94273 -5.71014 1.000 24.05690 802 GLN B C 1
ATOM 5818 O O . GLN A 1 762 ? -27.89277 18.25131 -4.69423 1.000 30.66488 802 GLN B O 1
ATOM 5824 N N . GLY A 1 763 ? -28.60024 18.48321 -6.82540 1.000 23.17086 803 GLY B N 1
ATOM 5825 C CA . GLY A 1 763 ? -29.29941 17.20673 -6.82294 1.000 27.03813 803 GLY B CA 1
ATOM 5826 C C . GLY A 1 763 ? -28.45143 16.03742 -6.35330 1.000 29.58963 803 GLY B C 1
ATOM 5827 O O . GLY A 1 763 ? -28.93289 15.16904 -5.62703 1.000 34.87841 803 GLY B O 1
ATOM 5828 N N . TRP A 1 764 ? -27.17649 15.99758 -6.75054 1.000 34.90381 804 TRP B N 1
ATOM 5829 C CA . TRP A 1 764 ? -26.35268 14.85204 -6.38001 1.000 27.07319 804 TRP B CA 1
ATOM 5830 C C . TRP A 1 764 ? -25.96878 14.84955 -4.90808 1.000 29.17548 804 TRP B C 1
ATOM 5831 O O . TRP A 1 764 ? -25.49735 13.81837 -4.40786 1.000 28.25429 804 TRP B O 1
ATOM 5842 N N . ASP A 1 765 ? -26.18586 15.96438 -4.20621 1.000 26.98522 805 ASP B N 1
ATOM 5843 C CA . ASP A 1 765 ? -25.89538 16.02537 -2.78041 1.000 26.00382 805 ASP B CA 1
ATOM 5844 C C . ASP A 1 765 ? -26.68218 14.98916 -1.99682 1.000 33.39673 805 ASP B C 1
ATOM 5845 O O . ASP A 1 765 ? -26.28170 14.64508 -0.88269 1.000 40.76027 805 ASP B O 1
ATOM 5850 N N . ILE A 1 766 ? -27.80045 14.48939 -2.53267 1.000 33.28692 806 ILE B N 1
ATOM 5851 C CA . ILE A 1 766 ? -28.58262 13.54037 -1.74989 1.000 34.70892 806 ILE B CA 1
ATOM 5852 C C . ILE A 1 766 ? -27.78114 12.25944 -1.52138 1.000 36.26489 806 ILE B C 1
ATOM 5853 O O . ILE A 1 766 ? -27.78027 11.70338 -0.41521 1.000 36.84072 806 ILE B O 1
ATOM 5858 N N . TRP A 1 767 ? -27.02456 11.81192 -2.52519 1.000 30.26609 807 TRP B N 1
ATOM 5859 C CA . TRP A 1 767 ? -26.25237 10.58329 -2.34365 1.000 25.74747 807 TRP B CA 1
ATOM 5860 C C . TRP A 1 767 ? -25.08295 10.78939 -1.38762 1.000 29.48905 807 TRP B C 1
ATOM 5861 O O . TRP A 1 767 ? -24.77004 9.90441 -0.57992 1.000 35.97423 807 TRP B O 1
ATOM 5872 N N . THR A 1 768 ? -24.42699 11.94632 -1.46464 1.000 26.99968 808 THR B N 1
ATOM 5873 C CA . THR A 1 768 ? -23.41218 12.28963 -0.47896 1.000 26.96655 808 THR B CA 1
ATOM 5874 C C . THR A 1 768 ? -23.99553 12.29672 0.92343 1.000 27.75217 808 THR B C 1
ATOM 5875 O O . THR A 1 768 ? -23.37876 11.79976 1.87106 1.000 25.70789 808 THR B O 1
ATOM 5879 N N . LEU A 1 769 ? -25.19201 12.85975 1.07105 1.000 27.78867 809 LEU B N 1
ATOM 5880 C CA . LEU A 1 769 ? -25.81498 12.92463 2.38412 1.000 25.58657 809 LEU B CA 1
ATOM 5881 C C . LEU A 1 769 ? -26.18827 11.53020 2.88423 1.000 27.86933 809 LEU B C 1
ATOM 5882 O O . LEU A 1 769 ? -25.94930 11.19979 4.05420 1.000 22.00674 809 LEU B O 1
ATOM 5887 N N . LEU A 1 770 ? -26.73763 10.68460 2.00451 1.000 32.81252 810 LEU B N 1
ATOM 5888 C CA . LEU A 1 770 ? -26.98102 9.29312 2.37702 1.000 32.63947 810 LEU B CA 1
ATOM 5889 C C . LEU A 1 770 ? -25.67892 8.56972 2.71027 1.000 30.42138 810 LEU B C 1
ATOM 5890 O O . LEU A 1 770 ? -25.64195 7.75277 3.63901 1.000 29.94066 810 LEU B O 1
ATOM 5895 N N . TYR A 1 771 ? -24.59139 8.85928 1.97798 1.000 28.53326 811 TYR B N 1
ATOM 5896 C CA . TYR A 1 771 ? -23.32402 8.19205 2.28520 1.000 25.91495 811 TYR B CA 1
ATOM 5897 C C . TYR A 1 771 ? -22.80526 8.60264 3.65650 1.000 32.16793 811 TYR B C 1
ATOM 5898 O O . TYR A 1 771 ? -22.25692 7.77294 4.39513 1.000 20.56634 811 TYR B O 1
ATOM 5907 N N . LEU A 1 772 ? -22.95169 9.89066 3.99193 1.000 27.58021 812 LEU B N 1
ATOM 5908 C CA . LEU A 1 772 ? -22.58031 10.38154 5.30923 1.000 26.08595 812 LEU B CA 1
ATOM 5909 C C . LEU A 1 772 ? -23.48856 9.78043 6.36750 1.000 31.34381 812 LEU B C 1
ATOM 5910 O O . LEU A 1 772 ? -23.02366 9.30538 7.41222 1.000 28.18632 812 LEU B O 1
ATOM 5915 N N . HIS A 1 773 ? -24.79728 9.79067 6.10064 1.000 30.12722 813 HIS B N 1
ATOM 5916 C CA . HIS A 1 773 ? -25.74984 9.17132 7.00818 1.000 29.64767 813 HIS B CA 1
ATOM 5917 C C . HIS A 1 773 ? -25.39734 7.70612 7.24799 1.000 32.42139 813 HIS B C 1
ATOM 5918 O O . HIS A 1 773 ? -25.28969 7.25942 8.39890 1.000 30.25342 813 HIS B O 1
ATOM 5925 N N . GLN A 1 774 ? -25.16233 6.95944 6.16196 1.000 28.32660 814 GLN B N 1
ATOM 5926 C CA . GLN A 1 774 ? -24.91998 5.52217 6.25812 1.000 27.95024 814 GLN B CA 1
ATOM 5927 C C . GLN A 1 774 ? -23.74780 5.21185 7.17001 1.000 28.48148 814 GLN B C 1
ATOM 5928 O O . GLN A 1 774 ? -23.79795 4.24477 7.93619 1.000 30.20049 814 GLN B O 1
ATOM 5934 N N . ARG A 1 775 ? -22.65936 5.98813 7.07110 1.000 27.45483 815 ARG B N 1
ATOM 5935 C CA . ARG A 1 775 ? -21.47291 5.67501 7.86888 1.000 31.93449 815 ARG B CA 1
ATOM 5936 C C . ARG A 1 775 ? -21.70870 5.97127 9.34867 1.000 35.86025 815 ARG B C 1
ATOM 5937 O O . ARG A 1 775 ? -21.08678 5.34759 10.22025 1.000 31.10059 815 ARG B O 1
ATOM 5945 N N . GLN A 1 776 ? -22.58015 6.93744 9.64756 1.000 34.34688 816 GLN B N 1
ATOM 5946 C CA . GLN A 1 776 ? -22.94062 7.18463 11.03294 1.000 33.37248 816 GLN B CA 1
ATOM 5947 C C . GLN A 1 776 ? -23.80676 6.06195 11.56288 1.000 32.98363 816 GLN B C 1
ATOM 5948 O O . GLN A 1 776 ? -23.58297 5.57351 12.67740 1.000 36.92566 816 GLN B O 1
ATOM 5954 N N . VAL A 1 777 ? -24.79428 5.63352 10.77666 1.000 24.41532 817 VAL B N 1
ATOM 5955 C CA . VAL A 1 777 ? -25.57085 4.46199 11.15728 1.000 29.61916 817 VAL B CA 1
ATOM 5956 C C . VAL A 1 777 ? -24.64665 3.27677 11.37509 1.000 31.53338 817 VAL B C 1
ATOM 5957 O O . VAL A 1 777 ? -24.79658 2.52617 12.34608 1.000 33.87085 817 VAL B O 1
ATOM 5961 N N . ASP A 1 778 ? -23.62864 3.13284 10.52559 1.000 32.32923 818 ASP B N 1
ATOM 5962 C CA . ASP A 1 778 ? -22.79827 1.93431 10.59351 1.000 30.06538 818 ASP B CA 1
ATOM 5963 C C . ASP A 1 778 ? -21.87467 1.94346 11.80206 1.000 26.57181 818 ASP B C 1
ATOM 5964 O O . ASP A 1 778 ? -21.62575 0.88984 12.40161 1.000 30.55354 818 ASP B O 1
ATOM 5969 N N . LYS A 1 779 ? -21.34787 3.10764 12.16938 1.000 28.09723 819 LYS B N 1
ATOM 5970 C CA . LYS A 1 779 ? -20.23011 3.17275 13.10465 1.000 36.57195 819 LYS B CA 1
ATOM 5971 C C . LYS A 1 779 ? -20.49878 3.94629 14.39016 1.000 40.61427 819 LYS B C 1
ATOM 5972 O O . LYS A 1 779 ? -19.87260 3.63787 15.40466 1.000 53.39112 819 LYS B O 1
ATOM 5978 N N . SER A 1 780 ? -21.39794 4.92783 14.38967 1.000 34.58484 820 SER B N 1
ATOM 5979 C CA . SER A 1 780 ? -21.59954 5.75568 15.57653 1.000 26.19166 820 SER B CA 1
ATOM 5980 C C . SER A 1 780 ? -22.14427 4.93686 16.73693 1.000 31.02440 820 SER B C 1
ATOM 5981 O O . SER A 1 780 ? -22.77919 3.89588 16.54689 1.000 36.55208 820 SER B O 1
ATOM 5984 N N . ASP A 1 781 ? -21.87766 5.41608 17.95283 1.000 30.76789 821 ASP B N 1
ATOM 5985 C CA . ASP A 1 781 ? -22.44155 4.79081 19.13909 1.000 36.95947 821 ASP B CA 1
ATOM 5986 C C . ASP A 1 781 ? -23.95507 4.81631 19.02873 1.000 33.98231 821 ASP B C 1
ATOM 5987 O O . ASP A 1 781 ? -24.55644 5.86513 18.78260 1.000 31.35127 821 ASP B O 1
ATOM 5992 N N . TRP A 1 782 ? -24.57122 3.64902 19.16663 1.000 37.38925 822 TRP B N 1
ATOM 5993 C CA . TRP A 1 782 ? -25.97674 3.54800 18.81393 1.000 35.62049 822 TRP B CA 1
ATOM 5994 C C . TRP A 1 782 ? -26.83242 4.42549 19.71873 1.000 36.93351 822 TRP B C 1
ATOM 5995 O O . TRP A 1 782 ? -27.49687 5.35736 19.24846 1.000 35.89323 822 TRP B O 1
ATOM 6006 N N . ASP A 1 783 ? -26.80466 4.16963 21.02688 1.000 38.88426 823 ASP B N 1
ATOM 6007 C CA . ASP A 1 783 ? -27.77197 4.83071 21.89383 1.000 42.33341 823 ASP B CA 1
ATOM 6008 C C . ASP A 1 783 ? -27.64631 6.34451 21.81986 1.000 38.07124 823 ASP B C 1
ATOM 6009 O O . ASP A 1 783 ? -28.65748 7.06094 21.84075 1.000 34.84760 823 ASP B O 1
ATOM 6014 N N . ALA A 1 784 ? -26.41949 6.84766 21.70611 1.000 32.33795 824 ALA B N 1
ATOM 6015 C CA . ALA A 1 784 ? -26.20179 8.28308 21.71499 1.000 31.01151 824 ALA B CA 1
ATOM 6016 C C . ALA A 1 784 ? -26.52676 8.95879 20.38389 1.000 32.63148 824 ALA B C 1
ATOM 6017 O O . ALA A 1 784 ? -26.61174 10.18966 20.35019 1.000 39.69184 824 ALA B O 1
ATOM 6019 N N . ASN A 1 785 ? -26.72916 8.21055 19.29495 1.000 30.81923 825 ASN B N 1
ATOM 6020 C CA . ASN A 1 785 ? -26.81142 8.83265 17.97503 1.000 31.97396 825 ASN B CA 1
ATOM 6021 C C . ASN A 1 785 ? -28.04574 8.47208 17.16640 1.000 33.23813 825 ASN B C 1
ATOM 6022 O O . ASN A 1 785 ? -28.36224 9.19945 16.21478 1.000 30.36212 825 ASN B O 1
ATOM 6027 N N . LYS A 1 786 ? -28.78080 7.41982 17.53319 1.000 40.03399 826 LYS B N 1
ATOM 6028 C CA . LYS A 1 786 ? -29.91129 6.96734 16.72172 1.000 38.00969 826 LYS B CA 1
ATOM 6029 C C . LYS A 1 786 ? -30.99710 8.02655 16.58658 1.000 34.12543 826 LYS B C 1
ATOM 6030 O O . LYS A 1 786 ? -31.73260 8.03157 15.59150 1.000 37.34635 826 LYS B O 1
ATOM 6036 N N . ALA A 1 787 ? -31.13959 8.91246 17.57402 1.000 37.17929 827 ALA B N 1
ATOM 6037 C CA . ALA A 1 787 ? -32.16341 9.94820 17.48498 1.000 33.51915 827 ALA B 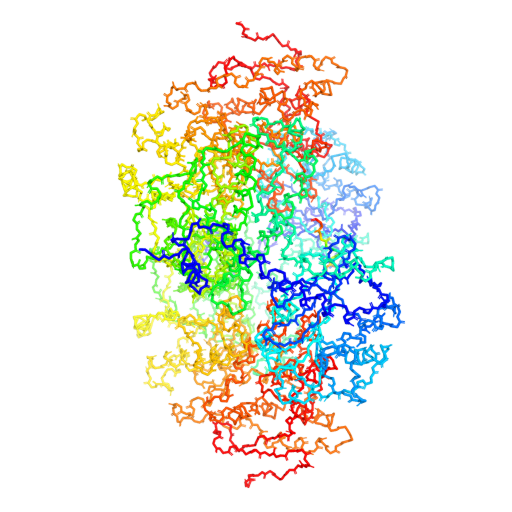CA 1
ATOM 6038 C C . ALA A 1 787 ? -31.89857 10.87547 16.29737 1.000 32.78825 827 ALA B C 1
ATOM 6039 O O . ALA A 1 787 ? -32.71762 10.99074 15.37586 1.000 32.87335 827 ALA B O 1
ATOM 6041 N N . ALA A 1 788 ? -30.73169 11.52029 16.29138 1.000 28.92887 828 ALA B N 1
ATOM 6042 C CA . ALA A 1 788 ? -30.37946 12.44667 15.22700 1.000 30.42477 828 ALA B CA 1
ATOM 6043 C C . ALA A 1 788 ? -30.32983 11.76213 13.86109 1.000 38.51423 828 ALA B C 1
ATOM 6044 O O . ALA A 1 788 ? -30.49023 12.43246 12.82902 1.000 33.90381 828 ALA B O 1
ATOM 6046 N N . LEU A 1 789 ? -30.12947 10.44296 13.83433 1.000 32.44230 829 LEU B N 1
ATOM 6047 C CA . LEU A 1 789 ? -30.04610 9.68472 12.59700 1.000 27.46690 829 LEU B CA 1
ATOM 6048 C C . LEU A 1 789 ? -31.39783 9.19545 12.09605 1.000 30.68222 829 LEU B C 1
ATOM 6049 O O . LEU A 1 789 ? -31.44413 8.54590 11.04859 1.000 36.50836 829 LEU B O 1
ATOM 6054 N N . GLY A 1 790 ? -32.48992 9.49018 12.80098 1.000 32.57444 830 GLY B N 1
ATOM 6055 C CA . GLY A 1 790 ? -33.79392 8.98110 12.40383 1.000 33.50942 830 GLY B CA 1
ATOM 6056 C C . GLY A 1 790 ? -34.03389 7.50941 12.70932 1.000 39.34093 830 GLY B C 1
ATOM 6057 O O . GLY A 1 790 ? -34.86147 6.87964 12.04698 1.000 39.05754 830 GLY B O 1
ATOM 6058 N N . TYR A 1 791 ? -33.33323 6.94515 13.70406 1.000 38.46118 831 TYR B N 1
ATOM 6059 C CA . TYR A 1 791 ? -33.46066 5.54208 14.09293 1.000 39.89546 831 TYR B CA 1
ATOM 6060 C C . TYR A 1 791 ? -33.90017 5.39037 15.55126 1.000 39.67099 831 TYR B C 1
ATOM 6061 O O . TYR A 1 791 ? -33.60714 4.37112 16.19397 1.000 39.14432 831 TYR B O 1
ATOM 6070 N N . GLY A 1 792 ? -34.61799 6.39361 16.07810 1.000 34.64726 832 GLY B N 1
ATOM 6071 C CA . GLY A 1 792 ? -34.95530 6.41576 17.49859 1.000 32.79373 832 GLY B CA 1
ATOM 6072 C C . GLY A 1 792 ? -35.73524 5.20101 17.97635 1.000 37.05945 832 GLY B C 1
ATOM 6073 O O . GLY A 1 792 ? -35.54935 4.74564 19.11164 1.000 37.49290 832 GLY B O 1
ATOM 6074 N N . THR A 1 793 ? -36.60047 4.64912 17.12277 1.000 33.74962 833 THR B N 1
ATOM 6075 C CA . THR A 1 793 ? -37.41597 3.50731 17.51492 1.000 38.42929 833 THR B CA 1
ATOM 6076 C C . THR A 1 793 ? -36.64281 2.20065 17.55499 1.000 44.62272 833 THR B C 1
ATOM 6077 O O . THR A 1 793 ? -37.16493 1.21546 18.08638 1.000 53.03480 833 THR B O 1
ATOM 6081 N N . TYR A 1 794 ? -35.43823 2.15255 16.99135 1.000 46.96941 834 TYR B N 1
ATOM 6082 C CA . TYR A 1 794 ? -34.67539 0.91357 16.91177 1.000 33.65459 834 TYR B CA 1
ATOM 6083 C C . TYR A 1 794 ? -33.90293 0.72261 18.20747 1.000 35.62199 834 TYR B C 1
ATOM 6084 O O . TYR A 1 794 ? -33.11229 1.58655 18.59835 1.000 32.72170 834 TYR B O 1
ATOM 6093 N N . ALA A 1 795 ? -34.14274 -0.40566 18.87349 1.000 40.80409 835 ALA B N 1
ATOM 6094 C CA . ALA A 1 795 ? -33.35576 -0.74678 20.05009 1.000 39.25334 835 ALA B CA 1
ATOM 6095 C C . ALA A 1 795 ? -31.90070 -0.99536 19.67591 1.000 38.18506 835 ALA B C 1
ATOM 6096 O O . ALA A 1 795 ? -30.98507 -0.61423 20.41580 1.000 39.48953 835 ALA B O 1
ATOM 6098 N N . GLN A 1 796 ? -31.67431 -1.60094 18.51345 1.000 36.73567 836 GLN B N 1
ATOM 6099 C CA . GLN A 1 796 ? -30.35512 -1.99972 18.06226 1.000 41.13901 836 GLN B CA 1
ATOM 6100 C C . GLN A 1 796 ? -30.05395 -1.40789 16.69062 1.000 41.08385 836 GLN B C 1
ATOM 6101 O O . GLN A 1 796 ? -30.95843 -1.11241 15.90371 1.000 37.61804 836 GLN B O 1
ATOM 6107 N N . ARG A 1 797 ? -28.76275 -1.23447 16.42453 1.000 35.04770 837 ARG B N 1
ATOM 6108 C CA . ARG A 1 797 ? -28.30253 -0.82820 15.10691 1.000 34.67068 837 ARG B CA 1
ATOM 6109 C C . ARG A 1 797 ? -28.83979 -1.79726 14.05204 1.000 39.13728 837 ARG B C 1
ATOM 6110 O O . ARG A 1 797 ? -28.82275 -3.01423 14.26958 1.000 34.94862 837 ARG B O 1
ATOM 6118 N N . PRO A 1 798 ? -29.31665 -1.30574 12.90342 1.000 39.90664 838 PRO B N 1
ATOM 6119 C CA . PRO A 1 798 ? -29.88487 -2.20994 11.89490 1.000 29.96151 838 PRO B CA 1
ATOM 6120 C C . PRO A 1 798 ? -28.80791 -3.08432 11.27184 1.000 36.04128 838 PRO B C 1
ATOM 6121 O O . PRO A 1 798 ? -27.59996 -2.87259 11.44511 1.000 33.17380 838 PRO B O 1
ATOM 6125 N N . GLY A 1 799 ? -29.27596 -4.07653 10.51478 1.000 35.58626 839 GLY B N 1
ATOM 6126 C CA . GLY A 1 799 ? -28.38902 -5.01964 9.87108 1.000 43.13323 839 GLY B CA 1
ATOM 6127 C C . GLY A 1 799 ? -27.72423 -4.47791 8.60994 1.000 52.73000 839 GLY B C 1
ATOM 6128 O O . GLY A 1 799 ? -28.10812 -3.45351 8.04115 1.000 49.57792 839 GLY B O 1
ATOM 6129 N N . ASN A 1 800 ? -26.70262 -5.21479 8.16756 1.000 53.71393 840 ASN B N 1
ATOM 6130 C CA . ASN A 1 800 ? -25.87808 -4.84504 7.02634 1.000 45.86029 840 ASN B CA 1
ATOM 6131 C C . ASN A 1 800 ? -25.86880 -5.93988 5.96483 1.000 45.96579 840 ASN B C 1
ATOM 6132 O O . ASN A 1 800 ? -24.86674 -6.14471 5.28626 1.000 53.84434 840 ASN B O 1
ATOM 6137 N N . SER A 1 801 ? -26.97130 -6.65816 5.80556 1.000 49.72017 841 SER B N 1
ATOM 6138 C CA . SER A 1 801 ? -26.95703 -7.81544 4.92417 1.000 49.96303 841 SER B CA 1
ATOM 6139 C C . SER A 1 801 ? -26.93200 -7.38384 3.46658 1.000 45.26981 841 SER B C 1
ATOM 6140 O O . SER A 1 801 ? -27.63360 -6.45222 3.06383 1.000 32.26045 841 SER B O 1
ATOM 6143 N N . GLY A 1 802 ? -26.12823 -8.08049 2.66956 1.000 47.16338 842 GLY B N 1
ATOM 6144 C CA . GLY A 1 802 ? -26.16840 -7.87894 1.23888 1.000 46.56275 842 GLY B CA 1
ATOM 6145 C C . GLY A 1 802 ? -27.09744 -8.79823 0.48125 1.000 46.79431 842 GLY B C 1
ATOM 6146 O O . GLY A 1 802 ? -27.18513 -8.70121 -0.74587 1.000 39.06007 842 GLY B O 1
ATOM 6147 N N . ASP A 1 803 ? -27.79660 -9.69471 1.17317 1.000 52.08264 843 ASP B N 1
ATOM 6148 C CA . ASP A 1 803 ? -28.61224 -10.69407 0.50060 1.000 52.77764 843 ASP B CA 1
ATOM 6149 C C . ASP A 1 803 ? -29.80107 -10.04108 -0.18580 1.000 57.00312 843 ASP B C 1
ATOM 6150 O O . ASP A 1 803 ? -30.40010 -9.09996 0.33826 1.000 56.03672 843 ASP B O 1
ATOM 6155 N N . ALA A 1 804 ? -30.15629 -10.55560 -1.36351 1.000 59.31659 844 ALA B N 1
ATOM 6156 C CA . ALA A 1 804 ? -31.32090 -10.02202 -2.05990 1.000 54.17753 844 ALA B CA 1
ATOM 6157 C C . ALA A 1 804 ? -32.62650 -10.28832 -1.30591 1.000 53.94158 844 ALA B C 1
ATOM 6158 O O . ALA A 1 804 ? -33.61226 -9.57057 -1.51269 1.000 48.41693 844 ALA B O 1
ATOM 6160 N N . SER A 1 805 ? -32.66162 -11.29323 -0.43207 1.000 52.06288 845 SER B N 1
ATOM 6161 C CA . SER A 1 805 ? -33.85357 -11.57885 0.35386 1.000 57.92609 845 SER B CA 1
ATOM 6162 C C . SER A 1 805 ? -33.83084 -10.88465 1.71260 1.000 68.35389 845 SER B C 1
ATOM 6163 O O . SER A 1 805 ? -34.39492 -11.40231 2.68421 1.000 70.96454 845 SER B O 1
ATOM 6166 N N . SER A 1 806 ? -33.16871 -9.73853 1.81297 1.000 66.36578 846 SER B N 1
ATOM 6167 C CA . SER A 1 806 ? -33.09707 -8.97841 3.04725 1.000 60.67355 846 SER B CA 1
ATOM 6168 C C . SER A 1 806 ? -33.72242 -7.61362 2.81099 1.000 59.02883 846 SER B C 1
ATOM 6169 O O . SER A 1 806 ? -33.77962 -7.12729 1.67781 1.000 62.37364 846 SER B O 1
ATOM 6172 N N . THR A 1 807 ? -34.21476 -7.00304 3.87925 1.000 53.65454 847 THR B N 1
ATOM 6173 C CA . THR A 1 807 ? -34.78807 -5.67126 3.77214 1.000 51.39145 847 THR B CA 1
ATOM 6174 C C . THR A 1 807 ? -33.80279 -4.58453 4.16394 1.000 43.40605 847 THR B C 1
ATOM 6175 O O . THR A 1 807 ? -34.12472 -3.39980 4.03726 1.000 38.62860 847 THR B O 1
ATOM 6179 N N . ASP A 1 808 ? -32.59861 -4.96650 4.59488 1.000 43.99496 848 ASP B N 1
ATOM 6180 C CA . ASP A 1 808 ? -31.70213 -4.03041 5.26453 1.000 44.69399 848 ASP B CA 1
ATOM 6181 C C . ASP A 1 808 ? -31.31140 -2.86008 4.37070 1.000 39.26850 848 ASP B C 1
ATOM 6182 O O . ASP A 1 808 ? -31.14817 -1.73441 4.85725 1.000 47.89596 848 ASP B O 1
ATOM 6187 N N . GLY A 1 809 ? -31.18543 -3.08885 3.07315 1.000 28.71443 849 GLY B N 1
ATOM 6188 C CA . GLY A 1 809 ? -30.85089 -2.00568 2.17125 1.000 23.96882 849 GLY B CA 1
ATOM 6189 C C . GLY A 1 809 ? -32.07958 -1.20201 1.82744 1.000 33.91421 849 GLY B C 1
ATOM 6190 O O . GLY A 1 809 ? -32.04284 0.03195 1.81029 1.000 35.69528 849 GLY B O 1
ATOM 6191 N N . ASN A 1 810 ? -33.18592 -1.90136 1.55724 1.000 42.83304 850 ASN B N 1
ATOM 6192 C CA . ASN A 1 810 ? -34.44787 -1.21330 1.30733 1.000 45.67619 850 ASN B CA 1
ATOM 6193 C C . ASN A 1 810 ? -34.81011 -0.32590 2.48713 1.000 36.65379 850 ASN B C 1
ATOM 6194 O O . ASN A 1 810 ? -35.16470 0.84841 2.31304 1.000 26.15282 850 ASN B O 1
ATOM 6199 N N . ASP A 1 811 ? -34.69517 -0.86929 3.70167 1.000 33.77331 851 ASP B N 1
ATOM 6200 C CA . ASP A 1 811 ? -35.07974 -0.11776 4.88545 1.000 35.03823 851 ASP B CA 1
ATOM 6201 C C . ASP A 1 811 ? -34.24037 1.14548 5.00760 1.000 35.96585 851 ASP B C 1
ATOM 6202 O O . ASP A 1 811 ? -34.77942 2.26121 5.01728 1.000 37.96070 851 ASP B O 1
ATOM 6207 N N . ASN A 1 812 ? -32.90920 0.99463 5.05546 1.000 39.65809 852 ASN B N 1
ATOM 6208 C CA . ASN A 1 812 ? -32.05599 2.16045 5.26849 1.000 36.79811 852 ASN B CA 1
ATOM 6209 C C . ASN A 1 812 ? -32.31402 3.24261 4.22815 1.000 41.43644 852 ASN B C 1
ATOM 6210 O O . ASN A 1 812 ? -32.39238 4.43074 4.56574 1.000 44.84327 852 ASN B O 1
ATOM 6215 N N . LEU A 1 813 ? -32.46729 2.84724 2.96060 1.000 38.73085 853 LEU B N 1
ATOM 6216 C CA . LEU A 1 813 ? -32.69944 3.82092 1.89803 1.000 36.65008 853 LEU B CA 1
ATOM 6217 C C . LEU A 1 813 ? -34.01034 4.56451 2.11501 1.000 33.12037 853 LEU B C 1
ATOM 6218 O O . LEU A 1 813 ? -34.07912 5.79168 1.95651 1.000 30.00929 853 LEU B O 1
ATOM 6223 N N . LEU A 1 814 ? -35.06962 3.82923 2.46315 1.000 30.32414 854 LEU B N 1
ATOM 6224 C CA . LEU A 1 814 ? -36.35320 4.46303 2.74644 1.000 26.29290 854 LEU B CA 1
ATOM 6225 C C . LEU A 1 814 ? -36.23772 5.42029 3.92559 1.000 33.47064 854 LEU B C 1
ATOM 6226 O O . LEU A 1 814 ? -36.64961 6.58319 3.83680 1.000 37.33783 854 LEU B O 1
ATOM 6231 N N . LEU A 1 815 ? -35.66799 4.95087 5.04037 1.000 23.17515 855 LEU B N 1
ATOM 6232 C CA . LEU A 1 815 ? -35.49789 5.82026 6.20345 1.000 33.89457 855 LEU B CA 1
ATOM 6233 C C . LEU A 1 815 ? -34.62748 7.02912 5.86671 1.000 39.70228 855 LEU B C 1
ATOM 6234 O O . LEU A 1 815 ? -35.00761 8.17773 6.14047 1.000 41.76775 855 LEU B O 1
ATOM 6239 N N . GLY A 1 816 ? -33.45820 6.79112 5.25797 1.000 25.98137 856 GLY B N 1
ATOM 6240 C CA . GLY A 1 816 ? -32.55392 7.88991 4.97816 1.000 22.45029 856 GLY B CA 1
ATOM 6241 C C . GLY A 1 816 ? -33.15080 8.91837 4.03757 1.000 32.02154 856 GLY B C 1
ATOM 6242 O O . GLY A 1 816 ? -33.03060 10.12651 4.27180 1.000 22.60688 856 GLY B O 1
ATOM 6243 N N . LEU A 1 817 ? -33.80555 8.45833 2.95643 1.000 24.67041 857 LEU B N 1
ATOM 6244 C CA . LEU A 1 817 ? -34.45630 9.39940 2.05088 1.000 28.33253 857 LEU B CA 1
ATOM 6245 C C . LEU A 1 817 ? -35.61820 10.10683 2.73468 1.000 37.43790 857 LEU B C 1
ATOM 6246 O O . LEU A 1 817 ? -35.87532 11.28929 2.47608 1.000 40.11900 857 LEU B O 1
ATOM 6251 N N . SER A 1 818 ? -36.33680 9.40453 3.60912 1.000 28.27404 858 SER B N 1
ATOM 6252 C CA . SER A 1 818 ? -37.46343 10.05256 4.26491 1.000 34.16659 858 SER B CA 1
ATOM 6253 C C . SER A 1 818 ? -36.97765 11.04628 5.30893 1.000 36.61390 858 SER B C 1
ATOM 6254 O O . SER A 1 818 ? -37.45312 12.18797 5.35344 1.000 34.77894 858 SER B O 1
ATOM 6257 N N . TRP A 1 819 ? -36.00259 10.64925 6.12811 1.000 31.75321 859 TRP B N 1
ATOM 6258 C CA . TRP A 1 819 ? -35.44356 11.58484 7.09877 1.000 32.03774 859 TRP B CA 1
ATOM 6259 C C . TRP A 1 819 ? -34.90717 12.83517 6.40199 1.000 34.33536 859 TRP B C 1
ATOM 6260 O O . TRP A 1 819 ? -35.22774 13.96410 6.79555 1.000 33.52451 859 TRP B O 1
ATOM 6271 N N . LEU A 1 820 ? -34.14135 12.64807 5.31769 1.000 33.71223 860 LEU B N 1
ATOM 6272 C CA . LEU A 1 820 ? -33.48553 13.77141 4.64902 1.000 30.49022 860 LEU B CA 1
ATOM 6273 C C . LEU A 1 820 ? -34.48022 14.65419 3.90919 1.000 37.42488 860 LEU B C 1
ATOM 6274 O O . LEU A 1 820 ? -34.36511 15.88319 3.93917 1.000 39.62885 860 LEU B O 1
ATOM 6279 N N . THR A 1 821 ? -35.44259 14.05634 3.20962 1.000 45.40534 861 THR B N 1
ATOM 6280 C CA . THR A 1 821 ? -36.42279 14.87077 2.50503 1.000 44.04420 861 THR B CA 1
ATOM 6281 C C . THR A 1 821 ? -37.50857 15.40223 3.42304 1.000 37.47007 861 THR B C 1
ATOM 6282 O O . THR A 1 821 ? -38.24797 16.30076 3.01489 1.000 41.11415 861 THR B O 1
ATOM 6286 N N . GLN A 1 822 ? -37.60928 14.88428 4.64470 1.000 39.82869 862 GLN B N 1
ATOM 6287 C CA . GLN A 1 822 ? -38.66909 15.27100 5.58382 1.000 41.33636 862 GLN B CA 1
ATOM 6288 C C . GLN A 1 822 ? -40.04634 15.07192 4.94892 1.000 37.49804 862 GLN B C 1
ATOM 6289 O O . GLN A 1 822 ? -40.96438 15.87203 5.12532 1.000 41.57667 862 GLN B O 1
ATOM 6295 N N . ARG A 1 823 ? -40.16980 14.00055 4.16905 1.000 30.99729 863 ARG B N 1
ATOM 6296 C CA . ARG A 1 823 ? -41.43425 13.55187 3.61387 1.000 37.88492 863 ARG B CA 1
ATOM 6297 C C . ARG A 1 823 ? -41.44826 12.03553 3.71285 1.000 41.39703 863 ARG B C 1
ATOM 6298 O O . ARG A 1 823 ? -40.39995 11.39816 3.59625 1.000 44.32009 863 ARG B O 1
ATOM 6306 N N . ASP A 1 824 ? -42.62680 11.46907 3.96177 1.000 45.61745 864 ASP B N 1
ATOM 6307 C CA . ASP A 1 824 ? -42.82063 10.02441 3.86788 1.000 50.98666 864 ASP B CA 1
ATOM 6308 C C . ASP A 1 824 ? -42.72687 9.58135 2.40691 1.000 46.90908 864 ASP B C 1
ATOM 6309 O O . ASP A 1 824 ? -43.56991 9.95697 1.58333 1.000 47.90535 864 ASP B O 1
ATOM 6314 N N . GLN A 1 825 ? -41.72342 8.76127 2.08927 1.000 38.60944 865 GLN B N 1
ATOM 6315 C CA . GLN A 1 825 ? -41.45523 8.34515 0.71524 1.000 37.83756 865 GLN B CA 1
ATOM 6316 C C . GLN A 1 825 ? -41.86729 6.89903 0.44864 1.000 40.89755 865 GLN B C 1
ATOM 6317 O O . GLN A 1 825 ? -41.34457 6.25257 -0.46660 1.000 43.02204 865 GLN B O 1
ATOM 6323 N N . ARG A 1 826 ? -42.81520 6.38472 1.22715 1.000 42.50141 866 ARG B N 1
ATOM 6324 C CA . ARG A 1 826 ? -43.28546 5.02568 1.00732 1.000 44.12518 866 ARG B CA 1
ATOM 6325 C C . ARG A 1 826 ? -44.09641 4.86481 -0.28147 1.000 44.51199 866 ARG B C 1
ATOM 6326 O O . ARG A 1 826 ? -43.99231 3.81148 -0.92281 1.000 43.97869 866 ARG B O 1
ATOM 6334 N N . PRO A 1 827 ? -44.91109 5.84392 -0.70095 1.000 44.06611 867 PRO B N 1
ATOM 6335 C CA . PRO A 1 827 ? -45.59935 5.67717 -1.99160 1.000 48.75415 867 PRO B CA 1
ATOM 6336 C C . PRO A 1 827 ? -44.65331 5.41049 -3.14129 1.000 51.75274 867 PRO B C 1
ATOM 6337 O O . PRO A 1 827 ? -44.94233 4.57117 -4.00290 1.000 52.02429 867 PRO B O 1
ATOM 6341 N N . THR A 1 828 ? -43.51242 6.08913 -3.17303 1.000 43.80247 868 THR B N 1
ATOM 6342 C CA . THR A 1 828 ? -42.63928 5.90272 -4.31689 1.000 36.32352 868 THR B CA 1
ATOM 6343 C C . THR A 1 828 ? -41.80290 4.63552 -4.18197 1.000 36.75322 868 THR B C 1
ATOM 6344 O O . THR A 1 828 ? -41.47678 3.99796 -5.19166 1.000 41.76103 868 THR B O 1
ATOM 6348 N N . PHE A 1 829 ? -41.52006 4.20130 -2.95768 1.000 36.00642 869 PHE B N 1
ATOM 6349 C CA . PHE A 1 829 ? -40.87317 2.90507 -2.81177 1.000 48.50445 869 PHE B CA 1
ATOM 6350 C C . PHE A 1 829 ? -41.78209 1.78070 -3.30146 1.000 56.87478 869 PHE B C 1
ATOM 6351 O O . PHE A 1 829 ? -41.33329 0.88787 -4.03396 1.000 57.35846 869 PHE B O 1
ATOM 6359 N N . ALA A 1 830 ? -43.07003 1.83339 -2.94725 1.000 55.22157 870 ALA B N 1
ATOM 6360 C CA . ALA A 1 830 ? -44.01319 0.82463 -3.41940 1.000 47.97502 870 ALA B CA 1
ATOM 6361 C C . ALA A 1 830 ? -44.16983 0.88475 -4.93404 1.000 44.53463 870 ALA B C 1
ATOM 6362 O O . ALA A 1 830 ? -44.24057 -0.15508 -5.60194 1.000 49.80204 870 ALA B O 1
ATOM 6364 N N . LEU A 1 831 ? -44.21952 2.09777 -5.49323 1.000 38.76038 871 LEU B N 1
ATOM 6365 C CA . LEU A 1 831 ? -44.36314 2.25567 -6.93789 1.000 37.98632 871 LEU B CA 1
ATOM 6366 C C . LEU A 1 831 ? -43.23421 1.57280 -7.69702 1.000 49.36488 871 LEU B C 1
ATOM 6367 O O . LEU A 1 831 ? -43.43806 1.10247 -8.82309 1.000 50.22761 871 LEU B O 1
ATOM 6372 N N . TRP A 1 832 ? -42.03761 1.52432 -7.11135 1.000 49.49276 872 TRP B N 1
ATOM 6373 C CA . TRP A 1 832 ? -40.91524 0.80074 -7.69137 1.000 42.31066 872 TRP B CA 1
ATOM 6374 C C . TRP A 1 832 ? -40.83338 -0.62798 -7.19280 1.000 43.93264 872 TRP B C 1
ATOM 6375 O O . TRP A 1 832 ? -39.82460 -1.29437 -7.43422 1.000 48.74833 872 TRP B O 1
ATOM 6386 N N . GLY A 1 833 ? -41.85390 -1.10854 -6.49070 1.000 43.34920 873 GLY B N 1
ATOM 6387 C CA . GLY A 1 833 ? -41.82156 -2.47709 -5.99855 1.000 45.87062 873 GLY B CA 1
ATOM 6388 C C . GLY A 1 833 ? -40.74087 -2.78531 -4.98207 1.000 46.53830 873 GLY B C 1
ATOM 6389 O O . GLY A 1 833 ? -40.17462 -3.88651 -5.00741 1.000 44.73336 873 GLY B O 1
ATOM 6390 N N . ILE A 1 834 ? -40.46452 -1.85311 -4.06586 1.000 52.52742 874 ILE B N 1
ATOM 6391 C CA . ILE A 1 834 ? -39.42950 -1.99989 -3.03998 1.000 53.46207 874 ILE B CA 1
ATOM 6392 C C . ILE A 1 834 ? -40.11915 -2.25317 -1.70344 1.000 50.76634 874 ILE B C 1
ATOM 6393 O O . ILE A 1 834 ? -40.69242 -1.33197 -1.10542 1.000 47.46951 874 ILE B O 1
ATOM 6398 N N . ARG A 1 835 ? -40.04410 -3.49916 -1.22891 1.000 51.49963 875 ARG B N 1
ATOM 6399 C CA . ARG A 1 835 ? -40.71071 -3.92756 -0.00433 1.000 53.51053 875 ARG B CA 1
ATOM 6400 C C . ARG A 1 835 ? -39.81723 -3.63058 1.18901 1.000 49.11319 875 ARG B C 1
ATOM 6401 O O . ARG A 1 835 ? -38.64190 -4.00713 1.20229 1.000 51.22101 875 ARG B O 1
ATOM 6409 N N . THR A 1 836 ? -40.37932 -2.97489 2.19593 1.000 46.36061 876 THR B N 1
ATOM 6410 C CA . THR A 1 836 ? -39.63197 -2.61003 3.38693 1.000 50.12515 876 THR B CA 1
ATOM 6411 C C . THR A 1 836 ? -40.25431 -3.26512 4.60898 1.000 46.86099 876 THR B C 1
ATOM 6412 O O . THR A 1 836 ? -41.46240 -3.51431 4.64292 1.000 50.76005 876 THR B O 1
ATOM 6416 N N . SER A 1 837 ? -39.42296 -3.54074 5.61192 1.000 39.35130 877 SER B N 1
ATOM 6417 C CA . SER A 1 837 ? -39.88668 -4.26603 6.78755 1.000 37.50055 877 SER B CA 1
ATOM 6418 C C . SER A 1 837 ? -40.84991 -3.42201 7.63081 1.000 42.71074 877 SER B C 1
ATOM 6419 O O . SER A 1 837 ? -40.95354 -2.20479 7.48715 1.000 38.69372 877 SER B O 1
ATOM 6422 N N . ALA A 1 838 ? -41.55558 -4.09697 8.54025 1.000 44.82445 878 ALA B N 1
ATOM 6423 C CA . ALA A 1 838 ? -42.51861 -3.40485 9.39568 1.000 46.96774 878 ALA B CA 1
ATOM 6424 C C . ALA A 1 838 ? -41.83662 -2.49223 10.41576 1.000 46.83083 878 ALA B C 1
ATOM 6425 O O . ALA A 1 838 ? -42.43668 -1.50073 10.85061 1.000 46.60372 878 ALA B O 1
ATOM 6427 N N . ALA A 1 839 ? -40.58960 -2.80156 10.80185 1.000 41.12075 879 ALA B N 1
ATOM 6428 C CA . ALA A 1 839 ? -39.84046 -1.91860 11.69708 1.000 39.89012 879 ALA B CA 1
ATOM 6429 C C . ALA A 1 839 ? -39.44595 -0.62361 11.00242 1.000 45.08930 879 ALA B C 1
ATOM 6430 O O . ALA A 1 839 ? -39.41951 0.44504 11.62781 1.000 50.27413 879 ALA B O 1
ATOM 6432 N N . ALA A 1 840 ? -39.12720 -0.70017 9.71237 1.000 46.45017 880 ALA B N 1
ATOM 6433 C CA . ALA A 1 840 ? -38.75731 0.50423 8.98493 1.000 47.81780 880 ALA B CA 1
ATOM 6434 C C . ALA A 1 840 ? -39.98400 1.33703 8.66040 1.000 45.81308 880 ALA B C 1
ATOM 6435 O O . ALA A 1 840 ? -39.91960 2.57228 8.66894 1.000 42.84774 880 ALA B O 1
ATOM 6437 N N . GLN A 1 841 ? -41.10556 0.67978 8.35124 1.000 47.72475 881 GLN B N 1
ATOM 6438 C CA . GLN A 1 841 ? -42.36296 1.40305 8.20294 1.000 45.15812 881 GLN B CA 1
ATOM 6439 C C . GLN A 1 841 ? -42.78492 2.02842 9.52207 1.000 40.64847 881 GLN B C 1
ATOM 6440 O O . GLN A 1 841 ? -43.26919 3.16462 9.55359 1.000 50.02024 881 GLN B O 1
ATOM 6446 N N . ALA A 1 842 ? -42.59418 1.30623 10.62561 1.000 38.90209 882 ALA B N 1
ATOM 6447 C CA . ALA A 1 842 ? -42.83722 1.89401 11.93705 1.000 45.44133 882 ALA B CA 1
ATOM 6448 C C . ALA A 1 842 ? -42.02539 3.16774 12.12578 1.000 46.54390 882 ALA B C 1
ATOM 6449 O O . ALA A 1 842 ? -42.54950 4.18009 12.61148 1.000 46.11401 882 ALA B O 1
ATOM 6451 N N . GLN A 1 843 ? -40.74584 3.14268 11.71953 1.000 38.11408 883 GLN B N 1
ATOM 6452 C CA . GLN A 1 843 ? -39.87949 4.30192 11.91212 1.000 33.69935 883 GLN B CA 1
ATOM 6453 C C . GLN A 1 843 ? -40.32590 5.49239 11.06967 1.000 35.05404 883 GLN B C 1
ATOM 6454 O O . GLN A 1 843 ? -40.37804 6.61953 11.57081 1.000 40.03789 883 GLN B O 1
ATOM 6460 N N . VAL A 1 844 ? -40.65258 5.26877 9.79285 1.000 44.00522 884 VAL B N 1
ATOM 6461 C CA . VAL A 1 844 ? -41.07739 6.37184 8.93052 1.000 40.94894 884 VAL B CA 1
ATOM 6462 C C . VAL A 1 844 ? -42.38429 6.95521 9.43960 1.000 49.38143 884 VAL B C 1
ATOM 6463 O O . VAL A 1 844 ? -42.57808 8.18278 9.45243 1.000 47.86509 884 VAL B O 1
ATOM 6467 N N . ALA A 1 845 ? -43.30195 6.07894 9.86049 1.000 51.29042 885 ALA B N 1
ATOM 6468 C CA . ALA A 1 845 ? -44.54303 6.51331 10.49439 1.000 50.07102 885 ALA B CA 1
ATOM 6469 C C . ALA A 1 845 ? -44.27848 7.51408 11.61337 1.000 43.08163 885 ALA B C 1
ATOM 6470 O O . ALA A 1 845 ? -44.87352 8.59787 11.64420 1.000 49.26568 885 ALA B O 1
ATOM 6472 N N . ALA A 1 846 ? -43.36866 7.17089 12.53495 1.000 37.60289 886 ALA B N 1
ATOM 6473 C CA . ALA A 1 846 ? -43.04646 8.03684 13.67026 1.000 37.02061 886 ALA B CA 1
ATOM 6474 C C . ALA A 1 846 ? -42.47226 9.39466 13.25722 1.000 39.74200 886 ALA B C 1
ATOM 6475 O O . ALA A 1 846 ? -42.34390 10.28115 14.10661 1.000 34.71606 886 ALA B O 1
ATOM 6477 N N . TYR A 1 847 ? -42.11143 9.59162 11.99029 1.000 34.39677 887 TYR B N 1
ATOM 6478 C CA . TYR A 1 847 ? -41.61348 10.90035 11.61712 1.000 36.74286 887 TYR B CA 1
ATOM 6479 C C . TYR A 1 847 ? -42.73112 11.93458 11.62457 1.000 36.22070 887 TYR B C 1
ATOM 6480 O O . TYR A 1 847 ? -42.47322 13.12944 11.82917 1.000 30.26913 887 TYR B O 1
ATOM 6489 N N . GLY A 1 848 ? -43.97441 11.49862 11.44429 1.000 42.64972 888 GLY B N 1
ATOM 6490 C CA . GLY A 1 848 ? -45.07465 12.44509 11.40595 1.000 34.61514 888 GLY B CA 1
ATOM 6491 C C . GLY A 1 848 ? -44.94321 13.40075 10.24345 1.000 43.78647 888 GLY B C 1
ATOM 6492 O O . GLY A 1 848 ? -45.27876 14.58287 10.37724 1.000 56.58889 888 GLY B O 1
ATOM 6493 N N . PHE A 1 849 ? -44.44120 12.91117 9.10604 1.000 37.42102 889 PHE B N 1
ATOM 6494 C CA . PHE A 1 849 ? -44.19235 13.70551 7.90936 1.000 47.37258 889 PHE B CA 1
ATOM 6495 C C . PHE A 1 849 ? -45.36335 13.61113 6.94418 1.000 49.18150 889 PHE B C 1
ATOM 6496 O O . PHE A 1 849 ? -46.03561 12.57968 6.85525 1.000 48.54079 889 PHE B O 1
ATOM 6504 N N . ALA A 1 850 ? -45.56569 14.67738 6.17217 1.000 45.19657 890 ALA B N 1
ATOM 6505 C CA . ALA A 1 850 ? -46.51380 14.60118 5.06811 1.000 41.93050 890 ALA B CA 1
ATOM 6506 C C . ALA A 1 850 ? -46.04496 13.56060 4.06235 1.000 45.04458 890 ALA B C 1
ATOM 6507 O O . ALA A 1 850 ? -44.86319 13.50402 3.70989 1.000 50.70652 890 ALA B O 1
ATOM 6509 N N . GLU A 1 851 ? -46.96988 12.71739 3.63070 1.000 48.41260 891 GLU B N 1
ATOM 6510 C CA . GLU A 1 851 ? -46.67605 11.75567 2.58058 1.000 54.85595 891 GLU B CA 1
ATOM 6511 C C . GLU A 1 851 ? -46.28318 12.46887 1.29494 1.000 55.94889 891 GLU B C 1
ATOM 6512 O O . GLU A 1 851 ? -46.90645 13.45475 0.89208 1.000 59.42987 891 GLU B O 1
ATOM 6518 N N . GLN A 1 852 ? -45.23291 11.97620 0.65267 1.000 50.53026 892 GLN B N 1
ATOM 6519 C CA . GLN A 1 852 ? -44.93962 12.38707 -0.71365 1.000 56.03269 892 GLN B CA 1
ATOM 6520 C C . GLN A 1 852 ? -45.71630 11.47133 -1.64798 1.000 48.26032 892 GLN B C 1
ATOM 6521 O O . GLN A 1 852 ? -45.42430 10.26526 -1.69548 1.000 47.20773 892 GLN B O 1
ATOM 6527 N N . PRO A 1 853 ? -46.72330 11.96424 -2.36420 1.000 50.26344 893 PRO B N 1
ATOM 6528 C CA . PRO A 1 853 ? -47.45821 11.08092 -3.28232 1.000 53.50304 893 PRO B CA 1
ATOM 6529 C C . PRO A 1 853 ? -46.54252 10.56352 -4.38547 1.000 48.78671 893 PRO B C 1
ATOM 6530 O O . PRO A 1 853 ? -45.68044 11.28995 -4.88768 1.000 47.93789 893 PRO B O 1
ATOM 6534 N N . ALA A 1 854 ? -46.71592 9.28179 -4.72317 1.000 37.14520 894 ALA B N 1
ATOM 6535 C CA . ALA A 1 854 ? -45.89262 8.61132 -5.71831 1.000 40.08903 894 ALA B CA 1
ATOM 6536 C C . ALA A 1 854 ? -45.60687 9.51024 -6.91535 1.000 43.75617 894 ALA B C 1
ATOM 6537 O O . ALA A 1 854 ? -46.51258 10.10183 -7.50633 1.000 39.17026 894 ALA B O 1
ATOM 6539 N N . PHE A 1 855 ? -44.32812 9.63788 -7.23695 1.000 46.88137 895 PHE B N 1
ATOM 6540 C CA . PHE A 1 855 ? -43.86787 10.50624 -8.30401 1.000 43.28457 895 PHE B CA 1
ATOM 6541 C C . PHE A 1 855 ? -42.95470 9.69678 -9.20409 1.000 38.49476 895 PHE B C 1
ATOM 6542 O O . PHE A 1 855 ? -42.48680 8.61574 -8.83501 1.000 33.01549 895 PHE B O 1
ATOM 6550 N N . PHE A 1 856 ? -42.70578 10.23478 -10.39472 1.000 42.23159 896 PHE B N 1
ATOM 6551 C CA . PHE A 1 856 ? -41.71511 9.66578 -11.29845 1.000 40.13570 896 PHE B CA 1
ATOM 6552 C C . PHE A 1 856 ? -41.08904 10.79791 -12.10138 1.000 43.79975 896 PHE B C 1
ATOM 6553 O O . PHE A 1 856 ? -41.80687 11.66747 -12.60335 1.000 38.11423 896 PHE B O 1
ATOM 6561 N N . TYR A 1 857 ? -39.75535 10.79509 -12.20595 1.000 44.99577 897 TYR B N 1
ATOM 6562 C CA . TYR A 1 857 ? -39.02759 11.74308 -13.04541 1.000 36.71640 897 TYR B CA 1
ATOM 6563 C C . TYR A 1 857 ? -38.64175 11.04522 -14.34635 1.000 37.71763 897 TYR B C 1
ATOM 6564 O O . TYR A 1 857 ? -38.02076 9.97589 -14.31751 1.000 39.05253 897 TYR B O 1
ATOM 6573 N N . ALA A 1 858 ? -39.01679 11.63681 -15.47987 1.000 36.41135 898 ALA B N 1
ATOM 6574 C CA . ALA A 1 858 ? -38.74034 11.06980 -16.79468 1.000 34.43482 898 ALA B CA 1
ATOM 6575 C C . ALA A 1 858 ? -37.82042 11.98666 -17.58945 1.000 34.75544 898 ALA B C 1
ATOM 6576 O O . ALA A 1 858 ? -37.83037 13.21196 -17.41514 1.000 34.78054 898 ALA B O 1
ATOM 6578 N N . ASN A 1 859 ? -37.04476 11.37778 -18.48452 1.000 39.81725 899 ASN B N 1
ATOM 6579 C CA . ASN A 1 859 ? -36.14473 12.11883 -19.35718 1.000 45.06598 899 ASN B CA 1
ATOM 6580 C C . ASN A 1 859 ? -35.81153 11.26895 -20.57479 1.000 44.00008 899 ASN B C 1
ATOM 6581 O O . ASN A 1 859 ? -35.88051 10.03713 -20.53432 1.000 46.43963 899 ASN B O 1
ATOM 6586 N N . ASN A 1 860 ? -35.43705 11.94734 -21.65827 1.000 37.67183 900 ASN B N 1
ATOM 6587 C CA . ASN A 1 860 ? -34.98487 11.28505 -22.87369 1.000 45.03265 900 ASN B CA 1
ATOM 6588 C C . ASN A 1 860 ? -33.46704 11.27692 -23.00568 1.000 54.74744 900 ASN B C 1
ATOM 6589 O O . ASN A 1 860 ? -32.94795 10.81753 -24.03024 1.000 58.20244 900 ASN B O 1
ATOM 6594 N N . ARG A 1 861 ? -32.74849 11.79592 -22.01239 1.000 52.61858 901 ARG B N 1
ATOM 6595 C CA . ARG A 1 861 ? -31.29254 11.75824 -21.98702 1.000 50.74045 901 ARG B CA 1
ATOM 6596 C C . ARG A 1 861 ? -30.83560 11.37492 -20.58252 1.000 49.83641 901 ARG B C 1
ATOM 6597 O O . ARG A 1 861 ? -31.57345 11.51198 -19.60137 1.000 52.30817 901 ARG B O 1
ATOM 6605 N N . THR A 1 862 ? -29.59409 10.91569 -20.48529 1.000 38.55470 902 THR B N 1
ATOM 6606 C CA . THR A 1 862 ? -29.05584 10.58137 -19.17287 1.000 38.41651 902 THR B CA 1
ATOM 6607 C C . THR A 1 862 ? -28.40733 11.78224 -18.48551 1.000 39.91459 902 THR B C 1
ATOM 6608 O O . THR A 1 862 ? -28.70683 12.06381 -17.31841 1.000 49.29516 902 THR B O 1
ATOM 6612 N N . ASN A 1 863 ? -27.54778 12.51550 -19.20406 1.000 31.57020 903 ASN B N 1
ATOM 6613 C CA . ASN A 1 863 ? -26.68819 13.53104 -18.60642 1.000 34.68632 903 ASN B CA 1
ATOM 6614 C C . ASN A 1 863 ? -27.29512 14.93201 -18.52128 1.000 41.02208 903 ASN B C 1
ATOM 6615 O O . ASN A 1 863 ? -26.84326 15.72502 -17.68477 1.000 42.48739 903 ASN B O 1
ATOM 6620 N N . GLU A 1 864 ? -28.27685 15.28029 -19.35658 1.000 45.59989 904 GLU B N 1
ATOM 6621 C CA . GLU A 1 864 ? -28.83675 16.63651 -19.37769 1.000 43.90984 904 GLU B CA 1
ATOM 6622 C C . GLU A 1 864 ? -30.13180 16.64383 -18.56876 1.000 45.46039 904 GLU B C 1
ATOM 6623 O O . GLU A 1 864 ? -31.15588 16.11574 -19.01207 1.000 49.96145 904 GLU B O 1
ATOM 6629 N N . TYR A 1 865 ? -30.08577 17.25366 -17.38639 1.000 47.65599 905 TYR B N 1
ATOM 6630 C CA . TYR A 1 865 ? -31.22586 17.25339 -16.47628 1.000 42.97222 905 TYR B CA 1
ATOM 6631 C C . TYR A 1 865 ? -32.24238 18.34812 -16.78420 1.000 46.33124 905 TYR B C 1
ATOM 6632 O O . TYR A 1 865 ? -33.32167 18.34941 -16.18545 1.000 46.11635 905 TYR B O 1
ATOM 6641 N N . SER A 1 866 ? -31.92720 19.27935 -17.68874 1.000 45.15634 906 SER B N 1
ATOM 6642 C CA . SER A 1 866 ? -32.80975 20.41479 -17.94564 1.000 46.33633 906 SER B CA 1
ATOM 6643 C C . SER A 1 866 ? -34.10883 20.01668 -18.63942 1.000 47.05722 906 SER B C 1
ATOM 6644 O O . SER A 1 866 ? -35.07855 20.78086 -18.59452 1.000 45.97192 906 SER B O 1
ATOM 6647 N N . THR A 1 867 ? -34.15558 18.84799 -19.27075 1.000 43.21030 907 THR B N 1
ATOM 6648 C CA . THR A 1 867 ? -35.35388 18.38625 -19.95249 1.000 49.64646 907 THR B CA 1
ATOM 6649 C C . THR A 1 867 ? -36.20146 17.43452 -19.10613 1.000 50.02824 907 THR B C 1
ATOM 6650 O O . THR A 1 867 ? -37.19243 16.89893 -19.61445 1.000 49.59150 907 THR B O 1
ATOM 6654 N N . VAL A 1 868 ? -35.85440 17.22978 -17.82904 1.000 47.09836 908 VAL B N 1
ATOM 6655 C CA . VAL A 1 868 ? -36.52681 16.21519 -17.01842 1.000 40.88196 908 VAL B CA 1
ATOM 6656 C C . VAL A 1 868 ? -37.94410 16.65929 -16.68557 1.000 43.56180 908 VAL B C 1
ATOM 6657 O O . VAL A 1 868 ? -38.19236 17.82999 -16.36496 1.000 38.41337 908 VAL B O 1
ATOM 6661 N N . LYS A 1 869 ? -38.88728 15.72368 -16.76253 1.000 51.34336 909 LYS B N 1
ATOM 6662 C CA . LYS A 1 869 ? -40.29918 16.00504 -16.51558 1.000 50.78837 909 LYS B CA 1
ATOM 6663 C C . LYS A 1 869 ? -40.75492 15.19968 -15.31101 1.000 49.19843 909 LYS B C 1
ATOM 6664 O O . LYS A 1 869 ? -40.44503 14.00688 -15.20790 1.000 49.15316 909 LYS B O 1
ATOM 6670 N N . LEU A 1 870 ? -41.48716 15.85489 -14.40826 1.000 48.51255 910 LEU B N 1
ATOM 6671 C CA . LEU A 1 870 ? -42.04217 15.21277 -13.22275 1.000 44.53930 910 LEU B CA 1
ATOM 6672 C C . LEU A 1 870 ? -43.45912 14.72943 -13.51663 1.000 50.11893 910 LEU B C 1
ATOM 6673 O O . LEU A 1 870 ? -44.28718 15.48346 -14.04090 1.000 44.67880 910 LEU B O 1
ATOM 6678 N N . LEU A 1 871 ? -43.73168 13.47543 -13.16889 1.000 57.00250 911 LEU B N 1
ATOM 6679 C CA . LEU A 1 871 ? -45.05223 12.87793 -13.30044 1.000 55.80184 911 LEU B CA 1
ATOM 6680 C C . LEU A 1 871 ? -45.63141 12.61618 -11.91952 1.000 55.09728 911 LEU B C 1
ATOM 6681 O O . LEU A 1 871 ? -45.00677 11.92994 -11.10645 1.000 52.44518 911 LEU B O 1
ATOM 6686 N N . ASP A 1 872 ? -46.82294 13.16212 -11.66575 1.000 60.98318 912 ASP B N 1
ATOM 6687 C CA . ASP A 1 872 ? -47.65695 12.71372 -10.55493 1.000 58.45063 912 ASP B CA 1
ATOM 6688 C C . ASP A 1 872 ? -48.17902 11.31899 -10.87599 1.000 60.27230 912 ASP B C 1
ATOM 6689 O O . ASP A 1 872 ? -48.85605 11.12136 -11.88922 1.000 60.27492 912 ASP B O 1
ATOM 6694 N N . MET A 1 873 ? -47.85838 10.35224 -10.02066 1.000 59.80932 913 MET B N 1
ATOM 6695 C CA . MET A 1 873 ? -48.26821 8.96817 -10.21493 1.000 55.87119 913 MET B CA 1
ATOM 6696 C C . MET A 1 873 ? -49.33040 8.53952 -9.21988 1.000 50.30819 913 MET B C 1
ATOM 6697 O O . MET A 1 873 ? -49.63178 7.34107 -9.12706 1.000 51.19988 913 MET B O 1
ATOM 6702 N N . SER A 1 874 ? -49.89025 9.48515 -8.46301 1.000 48.94597 914 SER B N 1
ATOM 6703 C CA . SER A 1 874 ? -50.81735 9.13315 -7.39269 1.000 56.74935 914 SER B CA 1
ATOM 6704 C C . SER A 1 874 ? -52.21071 8.79229 -7.92124 1.000 64.11477 914 SER B C 1
ATOM 6705 O O . SER A 1 874 ? -52.87005 7.90451 -7.37020 1.000 66.10986 914 SER B O 1
ATOM 6708 N N . GLN A 1 875 ? -52.66623 9.45294 -8.98308 1.000 64.12808 915 GLN B N 1
ATOM 6709 C CA . GLN A 1 875 ? -53.97808 9.18494 -9.57198 1.000 63.68180 915 GLN B CA 1
ATOM 6710 C C . GLN A 1 875 ? -53.79715 8.58395 -10.96377 1.000 66.34757 915 GLN B C 1
ATOM 6711 O O . GLN A 1 875 ? -54.10047 9.20255 -11.98496 1.000 69.23641 915 GLN B O 1
ATOM 6717 N N . GLY A 1 876 ? -53.29661 7.35668 -10.99876 1.000 64.80168 916 GLY B N 1
ATOM 6718 C CA . GLY A 1 876 ? -53.06024 6.68360 -12.25923 1.000 64.60127 916 GLY B CA 1
ATOM 6719 C C . GLY A 1 876 ? -51.66236 6.93184 -12.79539 1.000 70.16966 916 GLY B C 1
ATOM 6720 O O . GLY A 1 876 ? -50.73795 7.31761 -12.07318 1.000 77.01259 916 GLY B O 1
ATOM 6721 N N . SER A 1 877 ? -51.51590 6.70737 -14.09712 1.000 66.10052 917 SER B N 1
ATOM 6722 C CA . SER A 1 877 ? -50.22948 6.81876 -14.78556 1.000 62.35241 917 SER B CA 1
ATOM 6723 C C . SER A 1 877 ? -50.38073 7.72672 -15.99864 1.000 66.05221 917 SER B C 1
ATOM 6724 O O . SER A 1 877 ? -51.07672 7.34725 -16.96310 1.000 69.90246 917 SER B O 1
ATOM 6727 N N . PRO A 1 878 ? -49.76284 8.92108 -16.01346 1.000 64.81192 918 PRO B N 1
ATOM 6728 C CA . PRO A 1 878 ? -49.83551 9.76139 -17.21982 1.000 62.53425 918 PRO B CA 1
ATOM 6729 C C . PRO A 1 878 ? -49.09771 9.14148 -18.39497 1.000 65.75803 918 PRO B C 1
ATOM 6730 O O . PRO A 1 878 ? -48.49303 8.06908 -18.27206 1.000 60.02063 918 PRO B O 1
ATOM 6734 N N . ALA A 1 879 ? -49.15310 9.80131 -19.54679 1.000 69.46524 919 ALA B N 1
ATOM 6735 C CA . ALA A 1 879 ? -48.45233 9.29318 -20.71405 1.000 67.70216 919 ALA B CA 1
ATOM 6736 C C . ALA A 1 879 ? -46.98695 9.70818 -20.66894 1.000 62.78372 919 ALA B C 1
ATOM 6737 O O . ALA A 1 879 ? -46.59456 10.59696 -19.91037 1.000 59.70311 919 ALA B O 1
ATOM 6739 N N . TRP A 1 880 ? -46.17674 9.05474 -21.49710 1.000 59.57309 920 TRP B N 1
ATOM 6740 C CA . TRP A 1 880 ? -44.76968 9.43150 -21.62310 1.000 56.54743 920 TRP B CA 1
ATOM 6741 C C . TRP A 1 880 ? -44.62792 10.82842 -22.21134 1.000 60.43865 920 TRP B C 1
ATOM 6742 O O . TRP A 1 880 ? -44.98386 11.03950 -23.37593 1.000 73.97166 920 TRP B O 1
ATOM 6753 N N . PRO A 1 881 ? -44.08391 11.77982 -21.48097 1.000 57.17036 921 PRO B N 1
ATOM 6754 C CA . PRO A 1 881 ? -44.16126 13.17818 -21.93163 1.000 50.67246 921 PRO B CA 1
ATOM 6755 C C . PRO A 1 881 ? -43.17552 13.54676 -23.04040 1.000 55.74929 921 PRO B C 1
ATOM 6756 O O . PRO A 1 881 ? -42.82565 14.72397 -23.18357 1.000 52.90834 921 PRO B O 1
ATOM 6760 N N . PHE A 1 882 ? -42.73844 12.56679 -23.84200 1.000 66.13386 922 PHE B N 1
ATOM 6761 C CA . PHE A 1 882 ? -41.90825 12.78260 -25.02792 1.000 74.06144 922 PHE B CA 1
ATOM 6762 C C . PHE A 1 882 ? -42.47917 11.99888 -26.20824 1.000 75.85692 922 PHE B C 1
ATOM 6763 O O . PHE A 1 882 ? -42.83203 10.82327 -26.04884 1.000 77.12761 922 PHE B O 1
ATOM 6771 N N . PRO A 1 883 ? -42.58431 12.59776 -27.41127 1.000 78.34418 923 PRO B N 1
ATOM 6772 C CA . PRO A 1 883 ? -42.29308 13.98064 -27.80897 1.000 79.41173 923 PRO B CA 1
ATOM 6773 C C . PRO A 1 883 ? -43.22273 14.99395 -27.14632 1.000 81.70374 923 PRO B C 1
ATOM 6774 O O . PRO A 1 883 ? -44.36255 14.65194 -26.81986 1.000 83.69048 923 PRO B O 1
ATOM 6778 N N . MET B 1 1 ? -19.98762 57.25690 46.21730 1.000 86.21766 41 MET A N 1
ATOM 6779 C CA . MET B 1 1 ? -19.87040 55.86968 45.79050 1.000 77.29261 41 MET A CA 1
ATOM 6780 C C . MET B 1 1 ? -21.19801 55.13573 45.96542 1.000 77.57752 41 MET A C 1
ATOM 6781 O O . MET B 1 1 ? -21.99474 55.47341 46.84127 1.000 77.43606 41 MET A O 1
ATOM 6783 N N . ALA B 1 2 ? -21.42206 54.12989 45.12388 1.000 75.70745 42 ALA A N 1
ATOM 6784 C CA . ALA B 1 2 ? -22.66914 53.37739 45.13906 1.000 71.34441 42 ALA A CA 1
ATOM 6785 C C . ALA B 1 2 ? -22.83925 52.60168 46.44388 1.000 71.64424 42 ALA A C 1
ATOM 6786 O O . ALA B 1 2 ? -21.86531 52.25125 47.11699 1.000 71.25381 42 ALA A O 1
ATOM 6788 N N . THR B 1 3 ? -24.09845 52.31560 46.78601 1.000 69.81102 43 THR A N 1
ATOM 6789 C CA . THR B 1 3 ? -24.41963 51.57782 48.00167 1.000 65.80341 43 THR A CA 1
ATOM 6790 C C . THR B 1 3 ? -24.33568 50.06267 47.78864 1.000 65.00461 43 THR A C 1
ATOM 6791 O O . THR B 1 3 ? -24.29311 49.55371 46.66103 1.000 62.83842 43 THR A O 1
ATOM 6795 N N . GLN B 1 4 ? -24.31724 49.34191 48.91565 1.000 59.46366 44 GLN A N 1
ATOM 6796 C CA . GLN B 1 4 ? -24.16606 47.88885 48.88282 1.000 45.90701 44 GLN A CA 1
ATOM 6797 C C . GLN B 1 4 ? -25.35617 47.22319 48.20553 1.000 50.75001 44 GLN A C 1
ATOM 6798 O O . GLN B 1 4 ? -25.19854 46.21851 47.49221 1.000 45.69448 44 GLN A O 1
ATOM 6804 N N . GLU B 1 5 ? -26.55754 47.76899 48.41175 1.000 57.88564 45 GLU A N 1
ATOM 6805 C CA . GLU B 1 5 ? -27.72202 47.21782 47.73986 1.000 63.45907 45 GLU A CA 1
ATOM 6806 C C . GLU B 1 5 ? -27.66661 47.50642 46.23942 1.000 63.11697 45 GLU A C 1
ATOM 6807 O O . GLU B 1 5 ? -28.00737 46.65019 45.41708 1.000 66.70781 45 GLU A O 1
ATOM 6813 N N . GLU B 1 6 ? -27.23165 48.70768 45.86286 1.000 59.85816 46 GLU A N 1
ATOM 6814 C CA . GLU B 1 6 ? -27.05129 49.01479 44.44605 1.000 61.38890 46 GLU A CA 1
ATOM 6815 C C . GLU B 1 6 ? -26.04880 48.06629 43.81077 1.000 59.74485 46 GLU A C 1
ATOM 6816 O O . GLU B 1 6 ? -26.24187 47.61622 42.67714 1.000 54.36657 46 GLU A O 1
ATOM 6822 N N . ILE B 1 7 ? -24.96619 47.75657 44.52624 1.000 59.57492 47 ILE A N 1
ATOM 6823 C CA . ILE B 1 7 ? -23.95541 46.85579 43.98382 1.000 57.96668 47 ILE A CA 1
ATOM 6824 C C . ILE B 1 7 ? -24.52535 45.45455 43.82034 1.000 50.56545 47 ILE A C 1
ATOM 6825 O O . ILE B 1 7 ? -24.35354 44.81404 42.77371 1.000 48.55077 47 ILE A O 1
ATOM 6830 N N . LEU B 1 8 ? -25.20811 44.95983 44.85954 1.000 39.60686 48 LEU A N 1
ATOM 6831 C CA . LEU B 1 8 ? -25.86588 43.66014 44.77657 1.000 39.14219 48 LEU A CA 1
ATOM 6832 C C . LEU B 1 8 ? -26.80299 43.57768 43.57940 1.000 40.43899 48 LEU A C 1
ATOM 6833 O O . LEU B 1 8 ? -26.79071 42.58445 42.84660 1.000 38.07384 48 LEU A O 1
ATOM 6838 N N . ASP B 1 9 ? -27.61135 44.62110 43.35516 1.000 44.16778 49 ASP A N 1
ATOM 6839 C CA . ASP B 1 9 ? -28.48311 44.65345 42.18090 1.000 45.30712 49 ASP A CA 1
ATOM 6840 C C . ASP B 1 9 ? -27.68089 44.58805 40.89322 1.000 39.24277 49 ASP A C 1
ATOM 6841 O O . ASP B 1 9 ? -28.08689 43.92055 39.93965 1.000 46.34832 49 ASP A O 1
ATOM 6846 N N . ALA B 1 10 ? -26.54269 45.28255 40.84386 1.000 49.54982 50 ALA A N 1
ATOM 6847 C CA . ALA B 1 10 ? -25.67097 45.22712 39.67052 1.000 52.54272 50 ALA A CA 1
ATOM 6848 C C . ALA B 1 10 ? -25.06192 43.83969 39.49140 1.000 46.11088 50 ALA A C 1
ATOM 6849 O O . ALA B 1 10 ? -25.03082 43.29720 38.38043 1.000 48.04739 50 ALA A O 1
ATOM 6851 N N . ALA B 1 11 ? -24.54790 43.26596 40.58090 1.000 48.53562 51 ALA A N 1
ATOM 6852 C CA . ALA B 1 11 ? -23.89350 41.96293 40.51481 1.000 42.73237 51 ALA A CA 1
ATOM 6853 C C . ALA B 1 11 ? -24.86334 40.87538 40.07205 1.000 37.07546 51 ALA A C 1
ATOM 6854 O O . ALA B 1 11 ? -24.48908 39.96786 39.31944 1.000 41.13759 51 ALA A O 1
ATOM 6856 N N . LEU B 1 12 ? -26.12371 40.96366 40.50349 1.000 40.29877 52 LEU A N 1
ATOM 6857 C CA . LEU B 1 12 ? -27.11996 39.96901 40.11262 1.000 45.46000 52 LEU A CA 1
ATOM 6858 C C . LEU B 1 12 ? -27.34135 39.92825 38.61556 1.000 41.44398 52 LEU A C 1
ATOM 6859 O O . LEU B 1 12 ? -27.99358 38.99814 38.12747 1.000 39.76789 52 LEU A O 1
ATOM 6864 N N . VAL B 1 13 ? -26.80348 40.89980 37.88847 1.000 42.76570 53 VAL A N 1
ATOM 6865 C CA . VAL B 1 13 ? -26.92416 40.97970 36.44801 1.000 40.57449 53 VAL A CA 1
ATOM 6866 C C . VAL B 1 13 ? -25.70816 40.39045 35.75362 1.000 43.65638 53 VAL A C 1
ATOM 6867 O O . VAL B 1 13 ? -25.83457 39.52188 34.88862 1.000 41.41996 53 VAL A O 1
ATOM 6871 N N . SER B 1 14 ? -24.51768 40.86285 36.12588 1.000 46.66443 54 SER A N 1
ATOM 6872 C CA . SER B 1 14 ? -23.28078 40.55985 35.40892 1.000 51.17580 54 SER A CA 1
ATOM 6873 C C . SER B 1 14 ? -22.42597 39.48469 36.07088 1.000 51.67072 54 SER A C 1
ATOM 6874 O O . SER B 1 14 ? -21.64079 38.82064 35.38498 1.000 45.24216 54 SER A O 1
ATOM 6877 N N . GLY B 1 15 ? -22.57153 39.29239 37.37692 1.000 60.19175 55 GLY A N 1
ATOM 6878 C CA . GLY B 1 15 ? -21.66018 38.47908 38.14080 1.000 52.93388 55 GLY A CA 1
ATOM 6879 C C . GLY B 1 15 ? -20.55039 39.25760 38.79715 1.000 42.42006 55 GLY A C 1
ATOM 6880 O O . GLY B 1 15 ? -19.68729 38.65269 39.43569 1.000 37.82786 55 GLY A O 1
ATOM 6881 N N . ASP B 1 16 ? -20.54661 40.58021 38.67242 1.000 41.75768 56 ASP A N 1
ATOM 6882 C CA . ASP B 1 16 ? -19.42743 41.38068 39.15472 1.000 39.28851 56 ASP A CA 1
ATOM 6883 C C . ASP B 1 16 ? -19.58574 41.61926 40.65287 1.000 42.85950 56 ASP A C 1
ATOM 6884 O O . ASP B 1 16 ? -20.09143 42.64963 41.10176 1.000 46.82505 56 ASP A O 1
ATOM 6889 N N . SER B 1 17 ? -19.11634 40.65981 41.43781 1.000 39.10415 57 SER A N 1
ATOM 6890 C CA . SER B 1 17 ? -19.10776 40.77246 42.88669 1.000 36.41766 57 SER A CA 1
ATOM 6891 C C . SER B 1 17 ? -17.95944 41.63139 43.40626 1.000 35.18759 57 SER A C 1
ATOM 6892 O O . SER B 1 17 ? -17.79770 41.71846 44.62767 1.000 33.62303 57 SER A O 1
ATOM 6895 N N . SER B 1 18 ? -17.19849 42.27484 42.50577 1.000 36.80648 58 SER A N 1
ATOM 6896 C CA . SER B 1 18 ? -15.92345 42.90825 42.85303 1.000 42.59393 58 SER A CA 1
ATOM 6897 C C . SER B 1 18 ? -16.03536 43.87349 44.02729 1.000 42.92304 58 SER A C 1
ATOM 6898 O O . SER B 1 18 ? -15.15415 43.90241 44.89261 1.000 38.78582 58 SER A O 1
ATOM 6901 N N . GLN B 1 19 ? -17.09926 44.68027 44.07382 1.000 43.53484 59 GLN A N 1
ATOM 6902 C CA . GLN B 1 19 ? -17.28644 45.63178 45.16628 1.000 45.13391 59 GLN A CA 1
ATOM 6903 C C . GLN B 1 19 ? -18.15614 45.08741 46.28946 1.000 48.03329 59 GLN A C 1
ATOM 6904 O O . GLN B 1 19 ? -18.29894 45.75219 47.32559 1.000 43.73419 59 GLN A O 1
ATOM 6910 N N . LEU B 1 20 ? -18.73017 43.90258 46.11553 1.000 46.02676 60 LEU A N 1
ATOM 6911 C CA . LEU B 1 20 ? -19.77913 43.43116 47.00842 1.000 43.77262 60 LEU A CA 1
ATOM 6912 C C . LEU B 1 20 ? -19.16453 42.87308 48.28248 1.000 36.93268 60 LEU A C 1
ATOM 6913 O O . LEU B 1 20 ? -18.38209 41.92109 48.23376 1.000 37.51255 60 LEU A O 1
ATOM 6918 N N . THR B 1 21 ? -19.52849 43.45080 49.43018 1.000 40.85772 61 THR A N 1
ATOM 6919 C CA . THR B 1 21 ? -18.94297 43.03961 50.69824 1.000 38.24866 61 THR A CA 1
ATOM 6920 C C . THR B 1 21 ? -19.93605 42.73260 51.81598 1.000 39.33656 61 THR A C 1
ATOM 6921 O O . THR B 1 21 ? -19.52322 42.11048 52.80689 1.000 35.88816 61 THR A O 1
ATOM 6925 N N . ASP B 1 22 ? -21.21450 43.13848 51.69831 1.000 43.77511 62 ASP A N 1
ATOM 6926 C CA . ASP B 1 22 ? -22.10023 43.19477 52.86451 1.000 51.05973 62 ASP A CA 1
ATOM 6927 C C . ASP B 1 22 ? -22.47122 41.80456 53.36250 1.000 62.46982 62 ASP A C 1
ATOM 6928 O O . ASP B 1 22 ? -22.44669 41.55024 54.57512 1.000 78.27022 62 ASP A O 1
ATOM 6933 N N . SER B 1 23 ? -22.87762 40.91426 52.45512 1.000 52.09488 63 SER A N 1
ATOM 6934 C CA . SER B 1 23 ? -22.96931 39.48964 52.77026 1.000 44.22138 63 SER A CA 1
ATOM 6935 C C . SER B 1 23 ? -24.22589 39.16784 53.56407 1.000 42.12771 63 SER A C 1
ATOM 6936 O O . SER B 1 23 ? -25.03030 38.33960 53.13370 1.000 47.37066 63 SER A O 1
ATOM 6939 N N . HIS B 1 24 ? -24.40188 39.80552 54.71954 1.000 46.29306 64 HIS A N 1
ATOM 6940 C CA . HIS B 1 24 ? -25.68574 39.73195 55.41083 1.000 48.88311 64 HIS A CA 1
ATOM 6941 C C . HIS B 1 24 ? -26.80287 40.35798 54.57694 1.000 54.71543 64 HIS A C 1
ATOM 6942 O O . HIS B 1 24 ? -27.95106 39.89410 54.62158 1.000 59.71792 64 HIS A O 1
ATOM 6949 N N . LEU B 1 25 ? -26.49067 41.40092 53.80589 1.000 42.23131 65 LEU A N 1
ATOM 6950 C CA . LEU B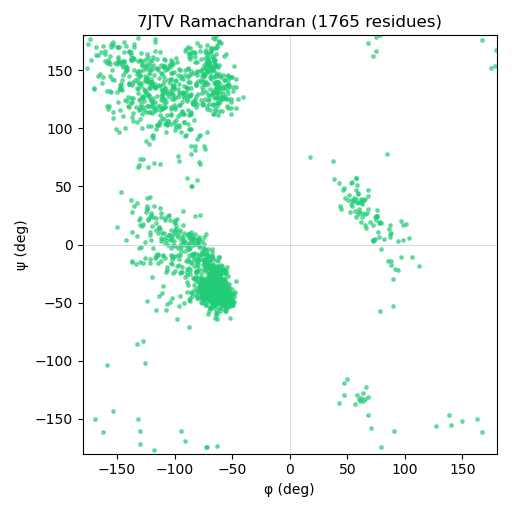 1 25 ? -27.45476 41.89993 52.83629 1.000 36.49824 65 LEU A CA 1
ATOM 6951 C C . LEU B 1 25 ? -27.83288 40.80753 51.84314 1.000 40.30527 65 LEU A C 1
ATOM 6952 O O . LEU B 1 25 ? -29.01984 40.52563 51.63433 1.000 41.42928 65 LEU A O 1
ATOM 6957 N N . VAL B 1 26 ? -26.82994 40.15930 51.23916 1.000 38.22676 66 VAL A N 1
ATOM 6958 C CA . VAL B 1 26 ? -27.10834 39.08735 50.28234 1.000 35.34789 66 VAL A CA 1
ATOM 6959 C C . VAL B 1 26 ? -27.86895 37.95927 50.95863 1.000 31.88396 66 VAL A C 1
ATOM 6960 O O . VAL B 1 26 ? -28.72818 37.32498 50.34439 1.000 30.68711 66 VAL A O 1
ATOM 6964 N N . ALA B 1 27 ? -27.56755 37.68491 52.23031 1.000 25.44749 67 ALA A N 1
ATOM 6965 C CA . ALA B 1 27 ? -28.21847 36.56185 52.89607 1.000 25.53756 67 ALA A CA 1
ATOM 6966 C C . ALA B 1 27 ? -29.71729 36.80092 53.05469 1.000 33.75425 67 ALA A C 1
ATOM 6967 O O . ALA B 1 27 ? -30.51672 35.86783 52.93374 1.000 34.84460 67 ALA A O 1
ATOM 6969 N N . LEU B 1 28 ? -30.11660 38.04600 53.33474 1.000 42.66360 68 LEU A N 1
ATOM 6970 C CA . LEU B 1 28 ? -31.53704 38.35305 53.45698 1.000 34.59759 68 LEU A CA 1
ATOM 6971 C C . LEU B 1 28 ? -32.22352 38.31577 52.09614 1.000 41.10595 68 LEU A C 1
ATOM 6972 O O . LEU B 1 28 ? -33.36825 37.86021 51.98673 1.000 53.26889 68 LEU A O 1
ATOM 6977 N N . ARG B 1 29 ? -31.55623 38.79818 51.04702 1.000 29.93386 69 ARG A N 1
ATOM 6978 C CA . ARG B 1 29 ? -32.13891 38.65419 49.71903 1.000 36.59314 69 ARG A CA 1
ATOM 6979 C C . ARG B 1 29 ? -32.28568 37.18196 49.34632 1.000 46.29214 69 ARG A C 1
ATOM 6980 O O . ARG B 1 29 ? -33.23872 36.80085 48.65305 1.000 46.78980 69 ARG A O 1
ATOM 6988 N N . LEU B 1 30 ? -31.36593 36.34137 49.82640 1.000 42.52545 70 LEU A N 1
ATOM 6989 C CA . LEU B 1 30 ? -31.44317 34.90899 49.57224 1.000 41.76899 70 LEU A CA 1
ATOM 6990 C C . LEU B 1 30 ? -32.54361 34.26378 50.39530 1.000 44.85596 70 LEU A C 1
ATOM 6991 O O . LEU B 1 30 ? -33.19585 33.31959 49.93570 1.000 39.93815 70 LEU A O 1
ATOM 6996 N N . GLN B 1 31 ? -32.74094 34.73683 51.62916 1.000 40.47495 71 GLN A N 1
ATOM 6997 C CA . GLN B 1 31 ? -33.83682 34.22578 52.44058 1.000 37.42880 71 GLN A CA 1
ATOM 6998 C C . GLN B 1 31 ? -35.17746 34.53918 51.80007 1.000 40.48446 71 GLN A C 1
ATOM 6999 O O . GLN B 1 31 ? -36.08494 33.70297 51.80904 1.000 44.94142 71 GLN A O 1
ATOM 7005 N N . GLN B 1 32 ? -35.31120 35.73552 51.22277 1.000 47.17389 72 GLN A N 1
ATOM 7006 C CA . GLN B 1 32 ? -36.55827 36.11137 50.57227 1.000 54.51988 72 GLN A CA 1
ATOM 7007 C C . GLN B 1 32 ? -36.79156 35.27597 49.31526 1.000 51.94121 72 GLN A C 1
ATOM 7008 O O . GLN B 1 32 ? -37.91853 34.86103 49.03887 1.000 51.61432 72 GLN A O 1
ATOM 7014 N N . GLN B 1 33 ? -35.73493 34.97158 48.57025 1.000 55.08442 73 GLN A N 1
ATOM 7015 C CA . GLN B 1 33 ? -35.90605 34.15698 47.37374 1.000 52.35463 73 GLN A CA 1
ATOM 7016 C C . GLN B 1 33 ? -36.31338 32.73724 47.73057 1.000 56.24176 73 GLN A C 1
ATOM 7017 O O . GLN B 1 33 ? -37.20684 32.16178 47.09784 1.000 52.99553 73 GLN A O 1
ATOM 7023 N N . VAL B 1 34 ? -35.66101 32.15412 48.73669 1.000 53.62477 74 VAL A N 1
ATOM 7024 C CA . VAL B 1 34 ? -35.95841 30.78457 49.11086 1.000 46.33211 74 VAL A CA 1
ATOM 7025 C C . VAL B 1 34 ? -37.36019 30.66706 49.67839 1.000 47.51583 74 VAL A C 1
ATOM 7026 O O . VAL B 1 34 ? -37.96685 29.59261 49.59605 1.000 55.84600 74 VAL A O 1
ATOM 7030 N N . GLU B 1 35 ? -37.92655 31.76084 50.19662 1.000 44.13093 75 GLU A N 1
ATOM 7031 C CA . GLU B 1 35 ? -39.31482 31.71002 50.65188 1.000 41.76233 75 GLU A CA 1
ATOM 7032 C C . GLU B 1 35 ? -40.30282 31.83513 49.48527 1.000 52.36365 75 GLU A C 1
ATOM 7033 O O . GLU B 1 35 ? -41.33129 31.15364 49.46463 1.000 57.89331 75 GLU A O 1
ATOM 7039 N N . ARG B 1 36 ? -40.02063 32.70888 48.51780 1.000 53.11375 76 ARG A N 1
ATOM 7040 C CA . ARG B 1 36 ? -40.77985 32.72290 47.26967 1.000 53.01613 76 ARG A CA 1
ATOM 7041 C C . ARG B 1 36 ? -40.83247 31.33706 46.63792 1.000 53.55232 76 ARG A C 1
ATOM 7042 O O . ARG B 1 36 ? -41.89733 30.86909 46.22346 1.000 50.59486 76 ARG A O 1
ATOM 7050 N N . ILE B 1 37 ? -39.68914 30.65455 46.57700 1.000 57.25144 77 ILE A N 1
ATOM 7051 C CA . ILE B 1 37 ? -39.64038 29.33512 45.96952 1.000 55.98330 77 ILE A CA 1
ATOM 7052 C C . ILE B 1 37 ? -40.42712 28.30428 46.76898 1.000 51.67862 77 ILE A C 1
ATOM 7053 O O . ILE B 1 37 ? -40.87427 27.29997 46.20687 1.000 51.93614 77 ILE A O 1
ATOM 7058 N N . ARG B 1 38 ? -40.60963 28.52155 48.06621 1.000 43.14431 78 ARG A N 1
ATOM 7059 C CA . ARG B 1 38 ? -41.30202 27.55403 48.90183 1.000 43.57396 78 ARG A CA 1
ATOM 7060 C C . ARG B 1 38 ? -42.81672 27.75766 48.85648 1.000 48.93465 78 ARG A C 1
ATOM 7061 O O . ARG B 1 38 ? -43.57380 26.78043 48.78237 1.000 49.39460 78 ARG A O 1
ATOM 7069 N N . GLN B 1 39 ? -43.26246 29.01748 48.88515 1.000 47.66274 79 GLN A N 1
ATOM 7070 C CA . GLN B 1 39 ? -44.67901 29.32007 48.73080 1.000 55.86904 79 GLN A CA 1
ATOM 7071 C C . GLN B 1 39 ? -45.17392 28.88420 47.35894 1.000 62.29582 79 GLN A C 1
ATOM 7072 O O . GLN B 1 39 ? -46.33095 28.47768 47.21419 1.000 72.83299 79 GLN A O 1
ATOM 7078 N N . THR B 1 40 ? -44.30026 28.93144 46.35382 1.000 53.35839 80 THR A N 1
ATOM 7079 C CA . THR B 1 40 ? -44.66612 28.52510 45.00030 1.000 48.01828 80 THR A CA 1
ATOM 7080 C C . THR B 1 40 ? -44.78959 27.01473 44.90025 1.000 44.68511 80 THR A C 1
ATOM 7081 O O . THR B 1 40 ? -45.74485 26.49341 44.31567 1.000 39.69559 80 THR A O 1
ATOM 7085 N N . ARG B 1 41 ? -43.81306 26.29397 45.44685 1.000 43.61812 81 ARG A N 1
ATOM 7086 C CA . ARG B 1 41 ? -43.82463 24.84286 45.32721 1.000 42.11833 81 ARG A CA 1
ATOM 7087 C C . ARG B 1 41 ? -45.00663 24.25358 46.07649 1.000 48.33221 81 ARG A C 1
ATOM 7088 O O . ARG B 1 41 ? -45.67029 23.32928 45.58623 1.000 44.84969 81 ARG A O 1
ATOM 7096 N N . THR B 1 42 ? -45.26960 24.76446 47.27753 1.000 47.19824 82 THR A N 1
ATOM 7097 C CA . THR B 1 42 ? -46.25926 24.12058 48.11499 1.000 48.80922 82 THR A CA 1
ATOM 7098 C C . THR B 1 42 ? -47.66325 24.46168 47.64911 1.000 56.74651 82 THR A C 1
ATOM 7099 O O . THR B 1 42 ? -48.58307 23.65920 47.83587 1.000 51.15346 82 THR A O 1
ATOM 7103 N N . GLN B 1 43 ? -47.82424 25.60774 46.98470 1.000 59.00149 83 GLN A N 1
ATOM 7104 C CA . GLN B 1 43 ? -49.11586 25.96142 46.41182 1.000 53.88278 83 GLN A CA 1
ATOM 7105 C C . GLN B 1 43 ? -49.49857 25.00516 45.28506 1.000 55.03147 83 GLN A C 1
ATOM 7106 O O . GLN B 1 43 ? -50.61628 24.47496 45.26211 1.000 57.09484 83 GLN A O 1
ATOM 7112 N N . LEU B 1 44 ? -48.58726 24.78013 44.33220 1.000 45.18990 84 LEU A N 1
ATOM 7113 C CA . LEU B 1 44 ? -48.90635 23.89424 43.21850 1.000 46.14617 84 LEU A CA 1
ATOM 7114 C C . LEU B 1 44 ? -49.02182 22.45417 43.68799 1.000 44.10043 84 LEU A C 1
ATOM 7115 O O . LEU B 1 44 ? -49.94536 21.73858 43.28418 1.000 36.45762 84 LEU A O 1
ATOM 7120 N N . LEU B 1 45 ? -48.10129 22.01597 44.55509 1.000 46.90424 85 LEU A N 1
ATOM 7121 C CA . LEU B 1 45 ? -48.13699 20.63673 45.03398 1.000 46.66085 85 LEU A CA 1
ATOM 7122 C C . LEU B 1 45 ? -49.39413 20.36237 45.85196 1.000 49.19494 85 LEU A C 1
ATOM 7123 O O . LEU B 1 45 ? -49.88009 19.22434 45.88400 1.000 38.37029 85 LEU A O 1
ATOM 7128 N N . ASP B 1 46 ? -49.94048 21.39049 46.50661 1.000 48.32911 86 ASP A N 1
ATOM 7129 C CA . ASP B 1 46 ? -51.19417 21.22004 47.23067 1.000 47.01435 86 ASP A CA 1
ATOM 7130 C C . ASP B 1 46 ? -52.37007 21.04896 46.27588 1.000 41.92133 86 ASP A C 1
ATOM 7131 O O . ASP B 1 46 ? -53.23045 20.19134 46.49031 1.000 41.80674 86 ASP A O 1
ATOM 7136 N N . GLY B 1 47 ? -52.43142 21.87188 45.22424 1.000 42.08862 87 GLY A N 1
ATOM 7137 C CA . GLY B 1 47 ? -53.48293 21.72998 44.23034 1.000 38.22997 87 GLY A CA 1
ATOM 7138 C C . GLY B 1 47 ? -53.41337 20.42342 43.46074 1.000 33.87340 87 GLY A C 1
ATOM 7139 O O . GLY B 1 47 ? -54.44193 19.87611 43.06917 1.000 38.08636 87 GLY A O 1
ATOM 7140 N N . LEU B 1 48 ? -52.20922 19.89826 43.24970 1.000 31.66894 88 LEU A N 1
ATOM 7141 C CA . LEU B 1 48 ? -52.06917 18.62697 42.54715 1.000 31.17966 88 LEU A CA 1
ATOM 7142 C C . LEU B 1 48 ? -52.58925 17.46515 43.39064 1.000 37.92878 88 LEU A C 1
ATOM 7143 O O . LEU B 1 48 ? -53.44626 16.69496 42.93745 1.000 40.26857 88 LEU A O 1
ATOM 7148 N N . TYR B 1 49 ? -52.09732 17.33144 44.63389 1.000 35.36656 89 TYR A N 1
ATOM 7149 C CA . TYR B 1 49 ? -52.41489 16.14338 45.42684 1.000 33.32699 89 TYR A CA 1
ATOM 7150 C C . TYR B 1 49 ? -53.85906 16.15997 45.93745 1.000 33.47341 89 TYR A C 1
ATOM 7151 O O . TYR B 1 49 ? -54.54508 15.12850 45.90039 1.000 30.07770 89 TYR A O 1
ATOM 7160 N N . GLN B 1 50 ? -54.32962 17.30712 46.43619 1.000 34.22093 90 GLN A N 1
ATOM 7161 C CA . GLN B 1 50 ? -55.53406 17.33640 47.25994 1.000 41.18015 90 GLN A CA 1
ATOM 7162 C C . GLN B 1 50 ? -55.50619 16.16963 48.24068 1.000 47.91282 90 GLN A C 1
ATOM 7163 O O . GLN B 1 50 ? -54.44487 15.83753 48.79631 1.000 30.46003 90 GLN A O 1
ATOM 7169 N N . ASN B 1 51 ? -56.64610 15.49222 48.39897 1.000 31.12190 91 ASN A N 1
ATOM 7170 C CA . ASN B 1 51 ? -56.71697 14.31511 49.25407 1.000 33.23959 91 ASN A CA 1
ATOM 7171 C C . ASN B 1 51 ? -56.62822 13.01015 48.48743 1.000 31.30418 91 ASN A C 1
ATOM 7172 O O . ASN B 1 51 ? -56.90513 11.95256 49.06520 1.000 35.44779 91 ASN A O 1
ATOM 7177 N N . LEU B 1 52 ? -56.23713 13.06055 47.21459 1.000 35.28115 92 LEU A N 1
ATOM 7178 C CA . LEU B 1 52 ? -56.06422 11.85625 46.40658 1.000 40.05830 92 LEU A CA 1
ATOM 7179 C C . LEU B 1 52 ? -54.99310 10.92609 46.98235 1.000 35.66266 92 LEU A C 1
ATOM 7180 O O . LEU B 1 52 ? -54.08090 11.34694 47.69687 1.000 40.25896 92 LEU A O 1
ATOM 7185 N N . SER B 1 53 ? -55.12665 9.64000 46.67318 1.000 33.18003 93 SER A N 1
ATOM 7186 C CA . SER B 1 53 ? -54.09267 8.67434 47.00513 1.000 33.93075 93 SER A CA 1
ATOM 7187 C C . SER B 1 53 ? -52.79405 9.02688 46.28346 1.000 37.28632 93 SER A C 1
ATOM 7188 O O . SER B 1 53 ? -52.80358 9.44243 45.12207 1.000 35.38629 93 SER A O 1
ATOM 7191 N N . GLN B 1 54 ? -51.66856 8.87510 46.98433 0.906 35.80420 94 GLN A N 1
ATOM 7192 C CA . GLN B 1 54 ? -50.36215 9.14941 46.40685 0.906 31.91616 94 GLN A CA 1
ATOM 7193 C C . GLN B 1 54 ? -49.57954 7.88610 46.10662 0.906 35.25052 94 GLN A C 1
ATOM 7194 O O . GLN B 1 54 ? -48.42083 7.97681 45.69656 0.906 39.19814 94 GLN A O 1
ATOM 7200 N N . ALA B 1 55 ? -50.18210 6.71991 46.31319 1.000 40.11016 95 ALA A N 1
ATOM 7201 C CA . ALA B 1 55 ? -49.53049 5.44868 46.04102 1.000 40.16543 95 ALA A CA 1
ATOM 7202 C C . ALA B 1 55 ? -48.93754 5.42889 44.63769 1.000 45.37321 95 ALA A C 1
ATOM 7203 O O . ALA B 1 55 ? -49.62930 5.69558 43.65066 1.000 48.90316 95 ALA A O 1
ATOM 7205 N N . TYR B 1 56 ? -47.64103 5.13410 44.55687 1.000 47.59876 96 TYR A N 1
ATOM 7206 C CA . TYR B 1 56 ? -46.94765 5.08715 43.27499 1.000 46.96966 96 TYR A CA 1
ATOM 7207 C C . TYR B 1 56 ? -45.76043 4.14185 43.39373 1.000 52.35263 96 TYR A C 1
ATOM 7208 O O . TYR B 1 56 ? -44.76146 4.47524 44.03933 1.000 53.35918 96 TYR A O 1
ATOM 7217 N N . ASP B 1 57 ? -45.85508 2.98149 42.74551 1.000 47.43523 97 ASP A N 1
ATOM 7218 C CA . ASP B 1 57 ? -44.80770 1.96417 42.77762 1.000 50.27372 97 ASP A CA 1
ATOM 7219 C C . ASP B 1 57 ? -44.28821 1.73177 41.36375 1.000 47.60092 97 ASP A C 1
ATOM 7220 O O . ASP B 1 57 ? -44.85371 0.91921 40.61643 1.000 41.53921 97 ASP A O 1
ATOM 7225 N N . PRO B 1 58 ? -43.20281 2.40182 40.95536 1.000 46.75012 98 PRO A N 1
ATOM 7226 C CA . PRO B 1 58 ? -42.67981 2.18415 39.59835 1.000 36.24465 98 PRO A CA 1
ATOM 7227 C C . PRO B 1 58 ? -41.92571 0.87741 39.44689 1.000 43.66328 98 PRO A C 1
ATOM 7228 O O . PRO B 1 58 ? -41.54626 0.52716 38.32037 1.000 41.41317 98 PRO A O 1
ATOM 7232 N N . GLY B 1 59 ? -41.68953 0.15271 40.53508 1.000 43.36268 99 GLY A N 1
ATOM 7233 C CA . GLY B 1 59 ? -41.01881 -1.12053 40.45375 1.000 40.90263 99 GLY A CA 1
ATOM 7234 C C . GLY B 1 59 ? -39.51777 -0.95212 40.32069 1.000 50.10458 99 GLY A C 1
ATOM 7235 O O . GLY B 1 59 ? -38.96209 0.15881 40.38420 1.000 49.89540 99 GLY A O 1
ATOM 7236 N N . ALA B 1 60 ? -38.85285 -2.09581 40.11403 1.000 50.67659 100 ALA A N 1
ATOM 7237 C CA . ALA B 1 60 ? -37.39977 -2.11161 39.99931 1.000 49.11998 100 ALA A CA 1
ATOM 7238 C C . ALA B 1 60 ? -36.94176 -1.60514 38.64158 1.000 48.73096 100 ALA A C 1
ATOM 7239 O O . ALA B 1 60 ? -35.97843 -0.83571 38.55639 1.000 51.11581 100 ALA A O 1
ATOM 7241 N N . ALA B 1 61 ? -37.61077 -2.02901 37.57056 1.000 42.89614 101 ALA A N 1
ATOM 7242 C CA . ALA B 1 61 ? -37.26260 -1.60167 36.21589 1.000 41.03289 101 ALA A CA 1
ATOM 7243 C C . ALA B 1 61 ? -37.80850 -0.19046 35.97519 1.000 43.49067 101 ALA A C 1
ATOM 7244 O O . ALA B 1 61 ? -38.74072 0.04520 35.20191 1.000 52.49265 101 ALA A O 1
ATOM 7246 N N . SER B 1 62 ? -37.20908 0.76514 36.67448 1.000 39.50246 102 SER A N 1
ATOM 7247 C CA . SER B 1 62 ? -37.61602 2.15630 36.56698 1.000 40.75314 102 SER A CA 1
ATOM 7248 C C . SER B 1 62 ? -36.40639 2.99976 36.91469 1.000 37.00386 102 SER A C 1
ATOM 7249 O O . SER B 1 62 ? -35.39041 2.48625 37.37740 1.000 42.79816 102 SER A O 1
ATOM 7252 N N . MET B 1 63 ? -36.53487 4.30687 36.70556 1.000 34.90147 103 MET A N 1
ATOM 7253 C CA . MET B 1 63 ? -35.43460 5.24715 36.83579 1.000 34.58089 103 MET A CA 1
ATOM 7254 C C . MET B 1 63 ? -35.88097 6.40979 37.70705 1.000 32.14930 103 MET A C 1
ATOM 7255 O O . MET B 1 63 ? -37.08376 6.64545 37.88315 1.000 30.70447 103 MET A O 1
ATOM 7260 N N . TRP B 1 64 ? -34.89998 7.11898 38.28027 1.000 27.68139 104 TRP A N 1
ATOM 7261 C CA . TRP B 1 64 ? -35.16036 8.34052 39.03682 1.000 33.67635 104 TRP A CA 1
ATOM 7262 C C . TRP B 1 64 ? -35.04390 9.53436 38.10162 1.000 30.39404 104 TRP A C 1
ATOM 7263 O O . TRP B 1 64 ? -34.20886 9.54338 37.19635 1.000 34.14574 104 TRP A O 1
ATOM 7274 N N . VAL B 1 65 ? -35.91029 10.52384 38.30558 1.000 30.14549 105 VAL A N 1
ATOM 7275 C CA . VAL B 1 65 ? -35.94975 11.73671 37.49474 1.000 37.26880 105 VAL A CA 1
ATOM 7276 C C . VAL B 1 65 ? -35.95860 12.90716 38.45373 1.000 42.80543 105 VAL A C 1
ATOM 7277 O O . VAL B 1 65 ? -36.91939 13.08149 39.21162 1.000 45.71886 105 VAL A O 1
ATOM 7281 N N . LEU B 1 66 ? -34.91627 13.71434 38.39819 1.000 46.15112 106 LEU A N 1
ATOM 7282 C CA . LEU B 1 66 ? -34.58253 14.67481 39.41898 1.000 43.50228 106 LEU A CA 1
ATOM 7283 C C . LEU B 1 66 ? -34.71775 16.09564 38.89670 1.000 44.87807 106 LEU A C 1
ATOM 7284 O O . LEU B 1 66 ? -34.57397 16.34929 37.69608 1.000 43.71328 106 LEU A O 1
ATOM 7289 N N . PRO B 1 67 ? -35.00476 17.04419 39.77345 1.000 43.65632 107 PRO A N 1
ATOM 7290 C CA . PRO B 1 67 ? -34.93874 18.45313 39.38541 1.000 41.63270 107 PRO A CA 1
ATOM 7291 C C . PRO B 1 67 ? -33.49584 18.94168 39.36190 1.000 41.71799 107 PRO A C 1
ATOM 7292 O O . PRO B 1 67 ? -32.56281 18.24480 39.75828 1.000 45.22661 107 PRO A O 1
ATOM 7296 N N . ALA B 1 68 ? -33.32436 20.15058 38.83499 1.000 44.05593 108 ALA A N 1
ATOM 7297 C CA . ALA B 1 68 ? -32.00147 20.74915 38.72660 1.000 47.22266 108 ALA A CA 1
ATOM 7298 C C . ALA B 1 68 ? -32.05592 22.18603 39.23484 1.000 55.40478 108 ALA A C 1
ATOM 7299 O O . ALA B 1 68 ? -31.77869 22.44630 40.41071 1.000 58.86526 108 ALA A O 1
ATOM 7301 N N . ASN B 1 69 ? -32.42024 23.12282 38.36579 1.000 54.68401 109 ASN A N 1
ATOM 7302 C CA . ASN B 1 69 ? -32.62154 24.49002 38.81183 1.000 50.65369 109 ASN A CA 1
ATOM 7303 C C . ASN B 1 69 ? -33.76316 24.51956 39.82396 1.000 59.38058 109 ASN A C 1
ATOM 7304 O O . ASN B 1 69 ? -34.92175 24.29686 39.44886 1.000 60.17595 109 ASN A O 1
ATOM 7309 N N . PRO B 1 70 ? -33.49022 24.79189 41.10701 1.000 62.43230 110 PRO A N 1
ATOM 7310 C CA . PRO B 1 70 ? -34.57219 24.76723 42.10986 1.000 54.53610 110 PRO A CA 1
ATOM 7311 C C . PRO B 1 70 ? -35.59333 25.86901 41.93101 1.000 51.11669 110 PRO A C 1
ATOM 7312 O O . PRO B 1 70 ? -36.64507 25.82527 42.58625 1.000 47.50713 110 PRO A O 1
ATOM 7316 N N . ASP B 1 71 ? -35.32591 26.84657 41.06487 1.000 51.66399 111 ASP A N 1
ATOM 7317 C CA . ASP B 1 71 ? -36.27563 27.92356 40.84346 1.000 56.00283 111 ASP A CA 1
ATOM 7318 C C . ASP B 1 71 ? -37.40266 27.52494 39.89550 1.000 57.47764 111 ASP A C 1
ATOM 7319 O O . ASP B 1 71 ? -38.44469 28.18938 39.88868 1.000 57.46849 111 ASP A O 1
ATOM 7324 N N . ASN B 1 72 ? -37.22668 26.45449 39.10747 1.000 53.63314 112 ASN A N 1
ATOM 7325 C CA . ASN B 1 72 ? -38.17514 26.09871 38.05460 1.000 54.05860 112 ASN A CA 1
ATOM 7326 C C . ASN B 1 72 ? -38.60151 24.63239 38.05794 1.000 55.26548 112 ASN A C 1
ATOM 7327 O O . ASN B 1 72 ? -39.43188 24.24277 37.22676 1.000 57.88331 112 ASN A O 1
ATOM 7332 N N . THR B 1 73 ? -38.05556 23.80818 38.94454 1.000 24.69192 113 THR A N 1
ATOM 7333 C CA . THR B 1 73 ? -38.27551 22.37387 38.88656 1.000 29.89764 113 THR A CA 1
ATOM 7334 C C . THR B 1 73 ? -38.30848 21.86103 40.30987 1.000 37.41660 113 THR A C 1
ATOM 7335 O O . THR B 1 73 ? -37.77885 22.49212 41.23113 1.000 43.12781 113 THR A O 1
ATOM 7339 N N . LEU B 1 74 ? -38.92553 20.70482 40.48122 1.000 34.49012 114 LEU A N 1
ATOM 7340 C CA . LEU B 1 74 ? -39.19438 20.19106 41.81218 1.000 32.13259 114 LEU A CA 1
ATOM 7341 C C . LEU B 1 74 ? -39.74453 18.78346 41.67741 1.000 35.93434 114 LEU A C 1
ATOM 7342 O O . LEU B 1 74 ? -40.27311 18.42096 40.62465 1.000 42.88725 114 LEU A O 1
ATOM 7347 N N . PRO B 1 75 ? -39.64744 17.98610 42.73254 1.000 39.20183 115 PRO A N 1
ATOM 7348 C CA . PRO B 1 75 ? -40.18643 16.63238 42.67506 1.000 41.58885 115 PRO A CA 1
ATOM 7349 C C . PRO B 1 75 ? -41.70737 16.62622 42.71077 1.000 45.53586 115 PRO A C 1
ATOM 7350 O O . PRO B 1 75 ? -42.37539 17.55571 43.18050 1.000 43.90624 115 PRO A O 1
ATOM 7354 N N . PHE B 1 76 ? -42.24424 15.53403 42.18863 1.000 47.21332 116 PHE A N 1
ATOM 7355 C CA . PHE B 1 76 ? -43.66300 15.22718 42.21068 1.000 43.12745 116 PHE A CA 1
ATOM 7356 C C . PHE B 1 76 ? -43.95451 14.01724 43.07519 1.000 39.15299 116 PHE A C 1
ATOM 7357 O O . PHE B 1 76 ? -44.88500 14.04495 43.87860 1.000 38.02676 116 PHE A O 1
ATOM 7365 N N . LEU B 1 77 ? -43.15214 12.96113 42.95426 1.000 41.41573 117 LEU A N 1
ATOM 7366 C CA . LEU B 1 77 ? -43.29444 11.78365 43.79897 1.000 43.25322 117 LEU A CA 1
ATOM 7367 C C . LEU B 1 77 ? -41.93050 11.42264 44.36178 1.000 46.87318 117 LEU A C 1
ATOM 7368 O O . LEU B 1 77 ? -40.96480 11.24267 43.60669 1.000 37.91078 117 LEU A O 1
ATOM 7373 N N . ILE B 1 78 ? -41.85459 11.34615 45.68951 1.000 52.52634 118 ILE A N 1
ATOM 7374 C CA . ILE B 1 78 ? -40.64551 10.97328 46.41090 1.000 44.28772 118 ILE A CA 1
ATOM 7375 C C . ILE B 1 78 ? -40.97969 9.74454 47.23318 1.000 40.33997 118 ILE A C 1
ATOM 7376 O O . ILE B 1 78 ? -41.87343 9.78997 48.08391 1.000 47.10303 118 ILE A O 1
ATOM 7381 N N . GLY B 1 79 ? -40.28696 8.64746 46.96837 1.000 40.98168 119 GLY A N 1
ATOM 7382 C CA . GLY B 1 79 ? -40.49119 7.43601 47.74065 1.000 43.15294 119 GLY A CA 1
ATOM 7383 C C . GLY B 1 79 ? -40.12079 7.62770 49.20248 1.000 41.37462 119 GLY A C 1
ATOM 7384 O O . GLY B 1 79 ? -39.57356 8.64748 49.61614 1.000 41.24985 119 GLY A O 1
ATOM 7385 N N . ASP B 1 80 ? -40.45369 6.61420 50.00490 1.000 43.71676 120 ASP A N 1
ATOM 7386 C CA . ASP B 1 80 ? -40.16258 6.67496 51.43438 1.000 43.21841 120 ASP A CA 1
ATOM 7387 C C . ASP B 1 80 ? -38.66340 6.79961 51.67745 1.000 56.76011 120 ASP A C 1
ATOM 7388 O O . ASP B 1 80 ? -38.22326 7.59378 52.52104 1.000 63.36724 120 ASP A O 1
ATOM 7393 N N . LYS B 1 81 ? -37.86026 6.04553 50.91395 1.000 51.53792 121 LYS A N 1
ATOM 7394 C CA . LYS B 1 81 ? -36.40950 6.09177 50.95945 1.000 46.39497 121 LYS A CA 1
ATOM 7395 C C . LYS B 1 81 ? -35.84082 7.32599 50.34686 1.000 43.82987 121 LYS A C 1
ATOM 7396 O O . LYS B 1 81 ? -34.61807 7.34292 50.15741 1.000 50.46451 121 LYS A O 1
ATOM 7402 N N . GLY B 1 82 ? -36.61131 8.34410 49.97475 1.000 38.95010 122 GLY A N 1
ATOM 7403 C CA . GLY B 1 82 ? -36.03627 9.61170 49.55372 1.000 36.30695 122 GLY A CA 1
ATOM 7404 C C . GLY B 1 82 ? -35.65079 9.76337 48.09435 1.000 41.61491 122 GLY A C 1
ATOM 7405 O O . GLY B 1 82 ? -35.06381 10.79057 47.74678 1.000 48.83711 122 GLY A O 1
ATOM 7406 N N . ARG B 1 83 ? -35.95812 8.79996 47.22270 1.000 42.57822 123 ARG A N 1
ATOM 7407 C CA . ARG B 1 83 ? -35.61411 8.90321 45.80244 1.000 42.45365 123 ARG A CA 1
ATOM 7408 C C . ARG B 1 83 ? -36.74911 9.56282 45.01917 1.000 41.78134 123 ARG A C 1
ATOM 7409 O O . ARG B 1 83 ? -37.91477 9.17314 45.15977 1.000 44.41210 123 ARG A O 1
ATOM 7417 N N . VAL B 1 84 ? -36.40672 10.55066 44.19516 1.000 34.07337 124 VAL A N 1
ATOM 7418 C CA . VAL B 1 84 ? -37.38228 11.25195 43.36337 1.000 35.75800 124 VAL A CA 1
ATOM 7419 C C . VAL B 1 84 ? -37.77644 10.35700 42.19301 1.000 35.57568 124 VAL A C 1
ATOM 7420 O O . VAL B 1 84 ? -36.92789 9.95498 41.39186 1.000 36.77178 124 VAL A O 1
ATOM 7424 N N . LEU B 1 85 ? -39.06486 10.03743 42.09323 1.000 25.49775 125 LEU A N 1
ATOM 7425 C CA . LEU B 1 85 ? -39.52831 9.08013 41.10268 1.000 28.69846 125 LEU A CA 1
ATOM 7426 C C . LEU B 1 85 ? -40.16380 9.74678 39.88897 1.000 34.60944 125 LEU A C 1
ATOM 7427 O O . LEU B 1 85 ? -40.36662 9.08074 38.86280 1.000 31.10019 125 LEU A O 1
ATOM 7432 N N . ALA B 1 86 ? -40.42005 11.05401 39.98135 1.000 40.90707 126 ALA A N 1
ATOM 7433 C CA . ALA B 1 86 ? -41.17083 11.85132 39.02156 1.000 41.48059 126 ALA A CA 1
ATOM 7434 C C . ALA B 1 86 ? -41.01373 13.32985 39.37748 1.000 39.81831 126 ALA A C 1
ATOM 7435 O O . ALA B 1 86 ? -41.14309 13.70042 40.54706 1.000 43.06205 126 ALA A O 1
ATOM 7437 N N . SER B 1 87 ? -40.74578 14.18595 38.39447 1.000 33.50744 127 SER A N 1
ATOM 7438 C CA . SER B 1 87 ? -40.44893 15.58840 38.65221 1.000 32.37225 127 SER A CA 1
ATOM 7439 C C . SER B 1 87 ? -41.26071 16.51176 37.75485 1.000 35.23825 127 SER A C 1
ATOM 7440 O O . SER B 1 87 ? -41.57019 16.18985 36.59698 1.000 32.22386 127 SER A O 1
ATOM 7443 N N . LEU B 1 88 ? -41.55217 17.69272 38.29519 1.000 31.17310 128 LEU A N 1
ATOM 7444 C CA . LEU B 1 88 ? -42.30362 18.72976 37.60554 1.000 32.00774 128 LEU A CA 1
ATOM 7445 C C . LEU B 1 88 ? -41.34966 19.79703 37.10181 1.000 40.59925 128 LEU A C 1
ATOM 7446 O O . LEU B 1 88 ? -40.34088 20.10907 37.74359 1.000 39.85838 128 LEU A O 1
ATOM 7451 N N . SER B 1 89 ? -41.69774 20.39264 35.97204 1.000 40.47275 129 SER A N 1
ATOM 7452 C CA . SER B 1 89 ? -40.87462 21.44642 35.40749 1.000 41.03649 129 SER A CA 1
ATOM 7453 C C . SER B 1 89 ? -41.72826 22.65172 35.05798 1.000 40.51916 129 SER A C 1
ATOM 7454 O O . SER B 1 89 ? -42.84421 22.50656 34.54550 1.000 35.35111 129 SER A O 1
ATOM 7457 N N . LEU B 1 90 ? -41.19113 23.83943 35.36252 1.000 37.45744 130 LEU A N 1
ATOM 7458 C CA . LEU B 1 90 ? -41.71600 25.11357 34.88591 1.000 40.26788 130 LEU A CA 1
ATOM 7459 C C . LEU B 1 90 ? -40.65668 25.90264 34.12813 1.000 42.80770 130 LEU A C 1
ATOM 7460 O O . LEU B 1 90 ? -40.76457 27.12825 34.02825 1.000 44.61752 130 LEU A O 1
ATOM 7465 N N . GLU B 1 91 ? -39.63060 25.22135 33.60807 1.000 45.33529 131 GLU A N 1
ATOM 7466 C CA . GLU B 1 91 ? -38.59818 25.87052 32.81108 1.000 44.88533 131 GLU A CA 1
ATOM 7467 C C . GLU B 1 91 ? -39.22336 26.71275 31.70699 1.000 48.37926 131 GLU A C 1
ATOM 7468 O O . GLU B 1 91 ? -40.27568 26.36690 31.15292 1.000 44.09270 131 GLU A O 1
ATOM 7474 N N . ALA B 1 92 ? -38.57272 27.84665 31.42301 1.000 46.27728 132 ALA A N 1
ATOM 7475 C CA . ALA B 1 92 ? -38.93948 28.74878 30.32617 1.000 39.29047 132 ALA A CA 1
ATOM 7476 C C . ALA B 1 92 ? -40.42081 29.14740 30.36273 1.000 41.56856 132 ALA A C 1
ATOM 7477 O O . ALA B 1 92 ? -41.02210 29.45320 29.32969 1.000 40.66919 132 ALA A O 1
ATOM 7479 N N . GLY B 1 93 ? -41.02059 29.15771 31.55362 1.000 39.48278 133 GLY A N 1
ATOM 7480 C CA . GLY B 1 93 ? -42.40895 29.54517 31.69055 1.000 49.03636 133 GLY A CA 1
ATOM 7481 C C . GLY B 1 93 ? -43.41585 28.53440 31.19315 1.000 49.81998 133 GLY A C 1
ATOM 7482 O O . GLY B 1 93 ? -44.61704 28.82434 31.20482 1.000 54.13052 133 GLY A O 1
ATOM 7483 N N . GLY B 1 94 ? -42.97302 27.36037 30.76110 1.000 47.07988 134 GLY A N 1
ATOM 7484 C CA . GLY B 1 94 ? -43.85367 26.31579 30.29602 1.000 39.59676 134 GLY A CA 1
ATOM 7485 C C . GLY B 1 94 ? -44.20175 25.33032 31.38607 1.000 33.05809 134 GLY A C 1
ATOM 7486 O O . GLY B 1 94 ? -44.05134 25.60429 32.58091 1.000 42.51751 134 GLY A O 1
ATOM 7487 N N . ARG B 1 95 ? -44.65456 24.15079 30.96596 1.000 35.70880 135 ARG A N 1
ATOM 7488 C CA . ARG B 1 95 ? -45.15524 23.13641 31.88652 1.000 36.92927 135 ARG A CA 1
ATOM 7489 C C . ARG B 1 95 ? -44.75351 21.75519 31.40465 1.000 33.55671 135 ARG A C 1
ATOM 7490 O O . ARG B 1 95 ? -45.06883 21.37185 30.27098 1.000 35.66495 135 ARG A O 1
ATOM 7498 N N . GLY B 1 96 ? -44.08028 21.00521 32.27118 1.000 33.05259 136 GLY A N 1
ATOM 7499 C CA . GLY B 1 96 ? -43.67274 19.65184 31.92645 1.000 33.86080 136 GLY A CA 1
ATOM 7500 C C . GLY B 1 96 ? -43.69523 18.74503 33.13721 1.000 28.89141 136 GLY A C 1
ATOM 7501 O O . GLY B 1 96 ? -43.59771 19.19745 34.27893 1.000 32.20390 136 GLY A O 1
ATOM 7502 N N . LEU B 1 97 ? -43.83531 17.44868 32.87521 1.000 31.79740 137 LEU A N 1
ATOM 7503 C CA . LEU B 1 97 ? -43.93569 16.46091 33.94505 1.000 34.96459 137 LEU A CA 1
ATOM 7504 C C . LEU B 1 97 ? -43.30019 15.16290 33.47680 1.000 32.80910 137 LEU A C 1
ATOM 7505 O O . LEU B 1 97 ? -43.56186 14.72178 32.35665 1.000 35.68258 137 LEU A O 1
ATOM 7510 N N . ALA B 1 98 ? -42.46970 14.55233 34.32479 1.000 28.76372 138 ALA A N 1
ATOM 7511 C CA . ALA B 1 98 ? -41.58626 13.48854 33.86499 1.000 25.02950 138 ALA A CA 1
ATOM 7512 C C . ALA B 1 98 ? -41.55414 12.34081 34.86313 1.000 36.47525 138 ALA A C 1
ATOM 7513 O O . ALA B 1 98 ? -41.17221 12.54348 36.01923 1.000 36.83892 138 ALA A O 1
ATOM 7515 N N . TYR B 1 99 ? -41.92556 11.13555 34.40844 1.000 26.52310 139 TYR A N 1
ATOM 7516 C CA . TYR B 1 99 ? -41.86409 9.92822 35.22217 1.000 31.43037 139 TYR A CA 1
ATOM 7517 C C . TYR B 1 99 ? -40.66441 9.07076 34.84385 1.000 35.89564 139 TYR A C 1
ATOM 7518 O O . TYR B 1 99 ? -40.20644 9.07635 33.70168 1.000 41.36882 139 TYR A O 1
ATOM 7527 N N . GLY B 1 100 ? -40.19255 8.28960 35.80395 1.000 36.35815 140 GLY A N 1
ATOM 7528 C CA . GLY B 1 100 ? -39.11511 7.35589 35.56444 1.000 24.84326 140 GLY A CA 1
ATOM 7529 C C . GLY B 1 100 ? -39.54300 5.98918 35.06916 1.000 33.55284 140 GLY A C 1
ATOM 7530 O O . GLY B 1 100 ? -38.71419 5.07288 35.02275 1.000 33.54137 140 GLY A O 1
ATOM 7531 N N . THR B 1 101 ? -40.81729 5.81467 34.72173 1.000 33.04720 141 THR A N 1
ATOM 7532 C CA . THR B 1 101 ? -41.29138 4.60042 34.07546 1.000 36.40966 141 THR A CA 1
ATOM 7533 C C . THR B 1 101 ? -42.47377 5.00055 33.20137 1.000 37.59729 141 THR A C 1
ATOM 7534 O O . THR B 1 101 ? -42.94423 6.13857 33.25139 1.000 42.62243 141 THR A O 1
ATOM 7538 N N . ASN B 1 102 ? -42.93203 4.08189 32.35627 1.000 25.72114 142 ASN A N 1
ATOM 7539 C CA . ASN B 1 102 ? -44.05131 4.42399 31.48739 1.000 29.72597 142 ASN A CA 1
ATOM 7540 C C . ASN B 1 102 ? -45.33698 4.16846 32.26970 1.000 40.34235 142 ASN A C 1
ATOM 7541 O O . ASN B 1 102 ? -46.03566 3.16047 32.10031 1.000 40.59521 142 ASN A O 1
ATOM 7546 N N . VAL B 1 103 ? -45.63674 5.12320 33.15364 1.000 38.48507 143 VAL A N 1
ATOM 7547 C CA . VAL B 1 103 ? -46.77817 5.01846 34.05135 1.000 36.41451 143 VAL A CA 1
ATOM 7548 C C . VAL B 1 103 ? -48.08017 4.89113 33.27273 1.000 42.62953 143 VAL A C 1
ATOM 7549 O O . VAL B 1 103 ? -49.05099 4.31212 33.77328 1.000 49.20184 143 VAL A O 1
ATOM 7553 N N . LEU B 1 104 ? -48.11415 5.39272 32.02876 1.000 46.79579 144 LEU A N 1
ATOM 7554 C CA . LEU B 1 104 ? -49.34786 5.39140 31.24419 1.000 43.62258 144 LEU A CA 1
ATOM 7555 C C . LEU B 1 104 ? -49.86300 3.97731 31.00314 1.000 45.40696 144 LEU A C 1
ATOM 7556 O O . LEU B 1 104 ? -51.07471 3.73762 31.05207 1.000 45.08124 144 LEU A O 1
ATOM 7561 N N . THR B 1 105 ? -48.96392 3.02398 30.76635 1.000 47.72184 145 THR A N 1
ATOM 7562 C CA . THR B 1 105 ? -49.34579 1.63591 30.52058 1.000 46.45863 145 THR A CA 1
ATOM 7563 C C . THR B 1 105 ? -49.52786 0.83272 31.79801 1.000 43.17901 145 THR A C 1
ATOM 7564 O O . THR B 1 105 ? -49.61818 -0.39772 31.74017 1.000 38.90354 145 THR A O 1
ATOM 7568 N N . GLN B 1 106 ? -49.55064 1.49366 32.94674 1.000 42.08611 146 GLN A N 1
ATOM 7569 C CA . GLN B 1 106 ? -49.74265 0.81872 34.21475 1.000 42.83440 146 GLN A CA 1
ATOM 7570 C C . GLN B 1 106 ? -50.98868 1.29561 34.93135 1.000 40.55462 146 GLN A C 1
ATOM 7571 O O . GLN B 1 106 ? -51.32111 0.74593 35.98300 1.000 38.16817 146 GLN A O 1
ATOM 7577 N N . LEU B 1 107 ? -51.69970 2.27780 34.37516 1.000 42.10140 147 LEU A N 1
ATOM 7578 C CA . LEU B 1 107 ? -52.83189 2.89813 35.05182 1.000 44.87678 147 LEU A CA 1
ATOM 7579 C C . LEU B 1 107 ? -54.05665 1.99077 35.15597 1.000 38.51046 147 LEU A C 1
ATOM 7580 O O . LEU B 1 107 ? -55.00349 2.34485 35.85490 1.000 33.72056 147 LEU A O 1
ATOM 7585 N N . SER B 1 108 ? -54.08292 0.85525 34.47228 1.000 44.68269 148 SER A N 1
ATOM 7586 C CA . SER B 1 108 ? -55.15198 -0.11458 34.66116 1.000 46.90299 148 SER A CA 1
ATOM 7587 C C . SER B 1 108 ? -54.75121 -1.26931 35.57693 1.000 46.78758 148 SER A C 1
ATOM 7588 O O . SER B 1 108 ? -55.61697 -2.05522 35.97489 1.000 49.57647 148 SER A O 1
ATOM 7591 N N . GLY B 1 109 ? -53.47162 -1.38983 35.92308 1.000 47.23087 149 GLY A N 1
ATOM 7592 C CA . GLY B 1 109 ? -53.01755 -2.51334 36.71203 1.000 36.55437 149 GLY A CA 1
ATOM 7593 C C . GLY B 1 109 ? -52.27384 -2.08908 37.95669 1.000 42.89283 149 GLY A C 1
ATOM 7594 O O . GLY B 1 109 ? -52.87462 -1.64342 38.94204 1.000 44.58456 149 GLY A O 1
ATOM 7595 N N . THR B 1 110 ? -50.94904 -2.17840 37.89604 1.000 41.38256 150 THR A N 1
ATOM 7596 C CA . THR B 1 110 ? -50.12948 -2.06264 39.09117 1.000 46.07279 150 THR A CA 1
ATOM 7597 C C . THR B 1 110 ? -50.10407 -0.65288 39.66117 1.000 52.41270 150 THR A C 1
ATOM 7598 O O . THR B 1 110 ? -49.71854 -0.48064 40.82743 1.000 49.17373 150 THR A O 1
ATOM 7602 N N . ASN B 1 111 ? -50.47780 0.36065 38.87113 1.000 44.98595 151 ASN A N 1
ATOM 7603 C CA . ASN B 1 111 ? -50.54874 1.73118 39.36976 1.000 41.66592 151 ASN A CA 1
ATOM 7604 C C . ASN B 1 111 ? -51.92663 2.33815 39.15697 1.000 33.58845 151 ASN A C 1
ATOM 7605 O O . ASN B 1 111 ? -52.06167 3.55572 38.99518 1.000 33.75791 151 ASN A O 1
ATOM 7610 N N . ALA B 1 112 ? -52.95533 1.48513 39.19087 1.000 33.54984 152 ALA A N 1
ATOM 7611 C CA . ALA B 1 112 ? -54.33632 1.94349 39.08113 1.000 30.18674 152 ALA A CA 1
ATOM 7612 C C . ALA B 1 112 ? -54.66923 3.03686 40.09009 1.000 42.31305 152 ALA A C 1
ATOM 7613 O O . ALA B 1 112 ? -55.44243 3.94523 39.78051 1.000 37.71225 152 ALA A O 1
ATOM 7615 N N . ALA B 1 113 ? -54.08188 2.98348 41.29089 1.000 42.85719 153 ALA A N 1
ATOM 7616 C CA . ALA B 1 113 ? -54.44556 3.93770 42.32977 1.000 41.86498 153 ALA A CA 1
ATOM 7617 C C . ALA B 1 113 ? -53.90091 5.33594 42.06108 1.000 40.23326 153 ALA A C 1
ATOM 7618 O O . ALA B 1 113 ? -54.40903 6.30223 42.64292 1.000 45.93264 153 ALA A O 1
ATOM 7620 N N . HIS B 1 114 ? -52.89567 5.46215 41.19133 1.000 35.65260 154 HIS A N 1
ATOM 7621 C CA . HIS B 1 114 ? -52.31039 6.74442 40.80424 1.000 39.51739 154 HIS A CA 1
ATOM 7622 C C . HIS B 1 114 ? -53.12082 7.47026 39.73235 1.000 39.67415 154 HIS A C 1
ATOM 7623 O O . HIS B 1 114 ? -52.88459 8.66302 39.50419 1.000 35.52064 154 HIS A O 1
ATOM 7630 N N . ALA B 1 115 ? -54.09711 6.80059 39.11090 1.000 33.61777 155 ALA A N 1
ATOM 7631 C CA . ALA B 1 115 ? -54.78499 7.38543 37.96446 1.000 31.01913 155 ALA A CA 1
ATOM 7632 C C . ALA B 1 115 ? -55.51337 8.69016 38.26639 1.000 37.18835 155 ALA A C 1
ATOM 7633 O O . ALA B 1 115 ? -55.43305 9.60525 37.42708 1.000 40.88799 155 ALA A O 1
ATOM 7635 N N . PRO B 1 116 ? -56.24793 8.84463 39.38252 1.000 36.90614 156 PRO A N 1
ATOM 7636 C CA . PRO B 1 116 ? -56.83907 10.16825 39.68879 1.000 35.50732 156 PRO A CA 1
ATOM 7637 C C . PRO B 1 116 ? -55.81006 11.27049 39.84657 1.000 36.85495 156 PRO A C 1
ATOM 7638 O O . PRO B 1 116 ? -56.00608 12.38391 39.33557 1.000 34.06012 156 PRO A O 1
ATOM 7642 N N . LEU B 1 117 ? -54.70632 10.98318 40.54636 1.000 41.86690 157 LEU A N 1
ATOM 7643 C CA . LEU B 1 117 ? -53.60549 11.94183 40.63828 1.000 38.49655 157 LEU A CA 1
ATOM 7644 C C . LEU B 1 117 ? -53.04692 12.28851 39.25779 1.000 32.05988 157 LEU A C 1
ATOM 7645 O O . LEU B 1 117 ? -52.79947 13.46336 38.95855 1.000 31.01108 157 LEU A O 1
ATOM 7650 N N . LEU B 1 118 ? -52.86010 11.28794 38.39147 1.000 37.47341 158 LEU A N 1
ATOM 7651 C CA . LEU B 1 118 ? -52.31795 11.57826 37.05986 1.000 36.47810 158 LEU A CA 1
ATOM 7652 C C . LEU B 1 118 ? -53.28045 12.42435 36.23324 1.000 37.65556 158 LEU A C 1
ATOM 7653 O O . LEU B 1 118 ? -52.83211 13.25521 35.43125 1.000 33.52083 158 LEU A O 1
ATOM 7658 N N . LYS B 1 119 ? -54.59845 12.23550 36.43030 1.000 31.48654 159 LYS A N 1
ATOM 7659 C CA . LYS B 1 119 ? -55.59251 13.05851 35.74910 1.000 29.26794 159 LYS A CA 1
ATOM 7660 C C . LYS B 1 119 ? -55.47621 14.51194 36.17279 1.000 31.22333 159 LYS A C 1
ATOM 7661 O O . LYS B 1 119 ? -55.51326 15.42001 35.33376 1.000 29.95278 159 LYS A O 1
ATOM 7667 N N . ARG B 1 120 ? -55.31571 14.75400 37.47100 1.000 29.26507 160 ARG A N 1
ATOM 7668 C CA . ARG B 1 120 ? -55.07494 16.11995 37.91373 1.000 37.11210 160 ARG A CA 1
ATOM 7669 C C . ARG B 1 120 ? -53.77001 16.67042 37.34703 1.000 37.85622 160 ARG A C 1
ATOM 7670 O O . ARG B 1 120 ? -53.67423 17.87644 37.08533 1.000 28.58285 160 ARG A O 1
ATOM 7678 N N . ALA B 1 121 ? -52.76133 15.81442 37.12877 1.000 35.30523 161 ALA A N 1
ATOM 7679 C CA . ALA B 1 121 ? -51.48241 16.32926 36.63385 1.000 34.14446 161 ALA A CA 1
ATOM 7680 C C . ALA B 1 121 ? -51.56734 16.69205 35.15976 1.000 37.29509 161 ALA A C 1
ATOM 7681 O O . ALA B 1 121 ? -50.97353 17.68511 34.72927 1.000 39.86744 161 ALA A O 1
ATOM 7683 N N . VAL B 1 122 ? -52.29318 15.89517 34.36800 1.000 39.42216 162 VAL A N 1
ATOM 7684 C CA . VAL B 1 122 ? -52.50809 16.25209 32.96822 1.000 46.41362 162 VAL A CA 1
ATOM 7685 C C . VAL B 1 122 ? -53.42060 17.47309 32.86461 1.000 46.56169 162 VAL A C 1
ATOM 7686 O O . VAL B 1 122 ? -53.20332 18.36197 32.02422 1.000 40.28333 162 VAL A O 1
ATOM 7690 N N . GLN B 1 123 ? -54.44019 17.54745 33.72771 1.000 36.02745 163 GLN A N 1
ATOM 7691 C CA . GLN B 1 123 ? -55.26664 18.74656 33.77155 1.000 37.11488 163 GLN A CA 1
ATOM 7692 C C . GLN B 1 123 ? -54.41835 19.98121 34.06955 1.000 34.83748 163 GLN A C 1
ATOM 7693 O O . GLN B 1 123 ? -54.55470 21.00161 33.38579 1.000 34.65579 163 GLN A O 1
ATOM 7699 N N . TRP B 1 124 ? -53.49737 19.89541 35.04492 1.000 38.32306 164 TRP A N 1
ATOM 7700 C CA . TRP B 1 124 ? -52.53012 20.98651 35.25251 1.000 43.57040 164 TRP A CA 1
ATOM 7701 C C . TRP B 1 124 ? -51.65041 21.20253 34.02361 1.000 41.55124 164 TRP A C 1
ATOM 7702 O O . TRP B 1 124 ? -51.34552 22.34807 33.66380 1.000 36.73660 164 TRP A O 1
ATOM 7713 N N . LEU B 1 125 ? -51.19516 20.11485 33.39383 1.000 38.73402 165 LEU A N 1
ATOM 7714 C CA . LEU B 1 125 ? -50.35247 20.25653 32.21050 1.000 39.77727 165 LEU A CA 1
ATOM 7715 C C . LEU B 1 125 ? -51.07692 21.03691 31.12264 1.000 40.19668 165 LEU A C 1
ATOM 7716 O O . LEU B 1 125 ? -50.53772 22.01335 30.58862 1.000 34.12977 165 LEU A O 1
ATOM 7721 N N . VAL B 1 126 ? -52.32410 20.64282 30.81359 1.000 34.99663 166 VAL A N 1
ATOM 7722 C CA . VAL B 1 126 ? -53.01823 21.18836 29.64662 1.000 31.39562 166 VAL A CA 1
ATOM 7723 C C . VAL B 1 126 ? -53.55838 22.58212 29.92845 1.000 34.67020 166 VAL A C 1
ATOM 7724 O O . VAL B 1 126 ? -53.56248 23.44225 29.04625 1.000 41.66586 166 VAL A O 1
ATOM 7728 N N . ASN B 1 127 ? -53.99888 22.84257 31.15360 1.000 38.85888 167 ASN A N 1
ATOM 7729 C CA . ASN B 1 127 ? -54.68668 24.08687 31.46781 1.000 43.52369 167 ASN A CA 1
ATOM 7730 C C . ASN B 1 127 ? -53.92364 24.97535 32.43568 1.000 41.81180 167 ASN A C 1
ATOM 7731 O O . ASN B 1 127 ? -54.33503 26.11605 32.65345 1.000 44.03881 167 ASN A O 1
ATOM 7736 N N . GLY B 1 128 ? -52.84077 24.49831 33.02843 1.000 42.90714 168 GLY A N 1
ATOM 7737 C CA . GLY B 1 128 ? -52.20760 25.26532 34.07523 1.000 37.09327 168 GLY A CA 1
ATOM 7738 C C . GLY B 1 128 ? -52.95379 25.26579 35.38834 1.000 42.75801 168 GLY A C 1
ATOM 7739 O O . GLY B 1 128 ? -52.52985 25.95594 36.31941 1.000 50.44368 168 GLY A O 1
ATOM 7740 N N . ASP B 1 129 ? -54.04412 24.51372 35.49506 1.000 42.85451 169 ASP A N 1
ATOM 7741 C CA . ASP B 1 129 ? -54.86089 24.41472 36.69374 1.000 41.68365 169 ASP A CA 1
ATOM 7742 C C . ASP B 1 129 ? -55.20774 22.94887 36.93082 1.000 44.08780 169 ASP A C 1
ATOM 7743 O O . ASP B 1 129 ? -55.96906 22.36454 36.14470 1.000 53.49930 169 ASP A O 1
ATOM 7748 N N . PRO B 1 130 ? -54.70593 22.33039 38.00565 1.000 41.39973 170 PRO A N 1
ATOM 7749 C CA . PRO B 1 130 ? -54.97917 20.89439 38.22318 1.000 41.20730 170 PRO A CA 1
ATOM 7750 C C . PRO B 1 130 ? -56.46592 20.55641 38.39408 1.000 41.71891 170 PRO A C 1
ATOM 7751 O O . PRO B 1 130 ? -56.85518 19.39531 38.19054 1.000 38.47297 170 PRO A O 1
ATOM 7755 N N . GLY B 1 131 ? -57.31017 21.52987 38.73368 1.000 43.76777 171 GLY A N 1
ATOM 7756 C CA . GLY B 1 131 ? -58.73532 21.29683 38.88252 1.000 48.26855 171 GLY A CA 1
ATOM 7757 C C . GLY B 1 131 ? -59.57060 21.58898 37.65636 1.000 45.58574 171 GLY A C 1
ATOM 7758 O O . GLY B 1 131 ? -60.78973 21.38597 37.66636 1.000 49.78748 171 GLY A O 1
ATOM 7759 N N . ALA B 1 132 ? -58.93973 22.06602 36.59076 1.000 42.52927 172 ALA A N 1
ATOM 7760 C CA . ALA B 1 132 ? -59.63414 22.44929 35.37501 1.000 35.77648 172 ALA A CA 1
ATOM 7761 C C . ALA B 1 132 ? -59.71911 21.24532 34.45189 1.000 36.52945 172 ALA A C 1
ATOM 7762 O O . ALA B 1 132 ? -58.70272 20.59887 34.16793 1.000 40.45253 172 ALA A O 1
ATOM 7764 N N . ALA B 1 133 ? -60.92676 20.95396 33.98603 1.000 31.01372 173 ALA A N 1
ATOM 7765 C CA . ALA B 1 133 ? -61.13526 19.81015 33.11627 1.000 35.07917 173 ALA A CA 1
ATOM 7766 C C . ALA B 1 133 ? -60.55783 20.08942 31.73729 1.000 36.69156 173 ALA A C 1
ATOM 7767 O O . ALA B 1 133 ? -60.49941 21.23292 31.28421 1.000 42.04741 173 ALA A O 1
ATOM 7769 N N . THR B 1 134 ? -60.07809 19.03555 31.09575 1.000 36.49056 174 THR A N 1
ATOM 7770 C CA . THR B 1 134 ? -59.67121 19.14332 29.70900 1.000 47.21373 174 THR A CA 1
ATOM 7771 C C . THR B 1 134 ? -60.89622 19.01728 28.81226 1.000 53.69220 174 THR A C 1
ATOM 7772 O O . THR B 1 134 ? -61.91730 18.44037 29.19575 1.000 47.16327 174 THR A O 1
ATOM 7776 N N . ALA B 1 135 ? -60.77384 19.55550 27.59957 1.000 56.15198 175 ALA A N 1
ATOM 7777 C CA . ALA B 1 135 ? -61.84107 19.46319 26.61607 1.000 49.42558 175 ALA A CA 1
ATOM 7778 C C . ALA B 1 135 ? -61.92232 18.05170 26.05109 1.000 49.40635 175 ALA A C 1
ATOM 7779 O O . ALA B 1 135 ? -60.93264 17.31966 25.99716 1.000 52.06447 175 ALA A O 1
ATOM 7781 N N . LYS B 1 136 ? -63.12132 17.66459 25.64312 1.000 49.60917 176 LYS A N 1
ATOM 7782 C CA . LYS B 1 136 ? -63.28985 16.36407 25.02023 1.000 48.30669 176 LYS A CA 1
ATOM 7783 C C . LYS B 1 136 ? -62.51073 16.32740 23.70781 1.000 47.97333 176 LYS A C 1
ATOM 7784 O O . LYS B 1 136 ? -62.49457 17.29831 22.94119 1.000 41.35195 176 LYS A O 1
ATOM 7790 N N . ASP B 1 137 ? -61.79971 15.22248 23.49208 1.000 52.40767 177 ASP A N 1
ATOM 7791 C CA . ASP B 1 137 ? -60.95876 15.03106 22.30873 1.000 50.11756 177 ASP A CA 1
ATOM 7792 C C . ASP B 1 137 ? -59.81072 16.04499 22.23237 1.000 45.96035 177 ASP A C 1
ATOM 7793 O O . ASP B 1 137 ? -59.32457 16.35935 21.14246 1.000 45.29364 177 ASP A O 1
ATOM 7798 N N . PHE B 1 138 ? -59.34783 16.57110 23.36944 1.000 35.87482 178 PHE A N 1
ATOM 7799 C CA . PHE B 1 138 ? -58.19109 17.46144 23.32029 1.000 42.35749 178 PHE A CA 1
ATOM 7800 C C . PHE B 1 138 ? -57.05282 16.74865 22.59973 1.000 42.04087 178 PHE A C 1
ATOM 7801 O O . PHE B 1 138 ? -56.93926 15.51849 22.64791 1.000 38.95834 178 PHE A O 1
ATOM 7809 N N . LYS B 1 139 ? -56.26751 17.51202 21.84816 1.000 44.96920 179 LYS A N 1
ATOM 7810 C CA . LYS B 1 139 ? -55.35386 16.90486 20.88393 1.000 44.42077 179 LYS A CA 1
ATOM 7811 C C . LYS B 1 139 ? -54.04028 16.55012 21.55965 1.000 45.26426 179 LYS A C 1
ATOM 7812 O O . LYS B 1 139 ? -53.43187 17.38620 22.23461 1.000 51.38035 179 LYS A O 1
ATOM 7818 N N . VAL B 1 140 ? -53.60632 15.30580 21.37952 1.000 47.07158 180 VAL A N 1
ATOM 7819 C CA . VAL B 1 140 ? -52.39061 14.79808 22.00718 1.000 44.95963 180 VAL A CA 1
ATOM 7820 C C . VAL B 1 140 ? -51.50156 14.19379 20.92646 1.000 39.68028 180 VAL A C 1
ATOM 7821 O O . VAL B 1 140 ? -51.88841 13.22933 20.25239 1.000 39.50077 180 VAL A O 1
ATOM 7825 N N . SER B 1 141 ? -50.31766 14.75430 20.76746 1.000 34.37504 181 SER A N 1
ATOM 7826 C CA . SER B 1 141 ? -49.25812 14.12665 20.00073 1.000 31.65219 181 SER A CA 1
ATOM 7827 C C . SER B 1 141 ? -48.46150 13.18622 20.90903 1.000 32.06784 181 SER A C 1
ATOM 7828 O O . SER B 1 141 ? -48.02266 13.59241 21.98784 1.000 34.14460 181 SER A O 1
ATOM 7831 N N . VAL B 1 142 ? -48.30144 11.92738 20.48316 1.000 32.66943 182 VAL A N 1
ATOM 7832 C CA . VAL B 1 142 ? -47.49389 10.92355 21.18353 1.000 34.26527 182 VAL A CA 1
ATOM 7833 C C . VAL B 1 142 ? -46.27247 10.58431 20.33118 1.000 40.31413 182 VAL A C 1
ATOM 7834 O O . VAL B 1 142 ? -46.41025 9.98632 19.25938 1.000 40.52120 182 VAL A O 1
ATOM 7838 N N . VAL B 1 143 ? -45.07571 10.90031 20.82866 1.000 38.41150 183 VAL A N 1
ATOM 7839 C CA . VAL B 1 143 ? -43.83211 10.71312 20.08209 1.000 35.95210 183 VAL A CA 1
ATOM 7840 C C . VAL B 1 143 ? -42.82505 9.91750 20.91934 1.000 38.30322 183 VAL A C 1
ATOM 7841 O O . VAL B 1 143 ? -42.51279 10.29305 22.05989 1.000 38.63487 183 VAL A O 1
ATOM 7845 N N . GLY B 1 144 ? -42.29541 8.83676 20.33897 1.000 30.02072 184 GLY A N 1
ATOM 7846 C CA . GLY B 1 144 ? -41.23822 8.05677 20.95210 1.000 30.36499 184 GLY A CA 1
ATOM 7847 C C . GLY B 1 144 ? -41.69859 6.95755 21.87794 1.000 33.32524 184 GLY A C 1
ATOM 7848 O O . GLY B 1 144 ? -40.86664 6.37930 22.59581 1.000 35.64515 184 GLY A O 1
ATOM 7849 N N . VAL B 1 145 ? -42.99725 6.66622 21.89092 1.000 29.77409 185 VAL A N 1
ATOM 7850 C CA . VAL B 1 145 ? -43.57966 5.61366 22.71629 1.000 33.89987 185 VAL A CA 1
ATOM 7851 C C . VAL B 1 145 ? -44.90069 5.25652 22.04730 1.000 32.52153 185 VAL A C 1
ATOM 7852 O O . VAL B 1 145 ? -45.43237 6.03456 21.25413 1.000 35.98876 185 VAL A O 1
ATOM 7856 N N . ASP B 1 146 ? -45.41711 4.05497 22.33119 1.000 30.81992 186 ASP A N 1
ATOM 7857 C CA . ASP B 1 146 ? -46.52348 3.52266 21.54661 1.000 41.01801 186 ASP A CA 1
ATOM 7858 C C . ASP B 1 146 ? -47.77073 4.39358 21.67427 1.000 44.41310 186 ASP A C 1
ATOM 7859 O O . ASP B 1 146 ? -48.29353 4.60165 22.77514 1.000 46.92642 186 ASP A O 1
ATOM 7864 N N . LYS B 1 147 ? -48.25086 4.88018 20.52762 1.000 39.33102 187 LYS A N 1
ATOM 7865 C CA . LYS B 1 147 ? -49.31205 5.88047 20.51399 1.000 39.94445 187 LYS A CA 1
ATOM 7866 C C . LYS B 1 147 ? -50.60412 5.32937 21.09804 1.000 37.35661 187 LYS A C 1
ATOM 7867 O O . LYS B 1 147 ? -51.29685 6.02081 21.85107 1.000 45.08488 187 LYS A O 1
ATOM 7873 N N . THR B 1 148 ? -50.92378 4.07372 20.79366 1.000 39.57628 188 THR A N 1
ATOM 7874 C CA . THR B 1 148 ? -52.18394 3.50078 21.25281 1.000 44.89626 188 THR A CA 1
ATOM 7875 C C . THR B 1 148 ? -52.15738 3.21019 22.74879 1.000 46.44051 188 THR A C 1
ATOM 7876 O O . THR B 1 148 ? -53.10840 3.53909 23.46569 1.000 47.24962 188 THR A O 1
ATOM 7880 N N . ALA B 1 149 ? -51.07234 2.60966 23.24018 1.000 48.94386 189 ALA A N 1
ATOM 7881 C CA . ALA B 1 149 ? -50.96434 2.31382 24.66732 1.000 42.34827 189 ALA A CA 1
ATOM 7882 C C . ALA B 1 149 ? -51.00165 3.58619 25.50969 1.000 43.66357 189 ALA A C 1
ATOM 7883 O O . ALA B 1 149 ? -51.60095 3.60680 26.59360 1.000 48.70910 189 ALA A O 1
ATOM 7885 N N . ALA B 1 150 ? -50.36239 4.65755 25.03873 1.000 38.08149 190 ALA A N 1
ATOM 7886 C CA . ALA B 1 150 ? -50.32991 5.88198 25.83559 1.000 32.77229 190 ALA A CA 1
ATOM 7887 C C . ALA B 1 150 ? -51.70423 6.52779 25.88300 1.000 35.31405 190 ALA A C 1
ATOM 7888 O O . ALA B 1 150 ? -52.17038 6.94450 26.94790 1.000 40.85068 190 ALA A O 1
ATOM 7890 N N . LEU B 1 151 ? -52.36991 6.61823 24.73060 1.000 36.53220 191 LEU A N 1
ATOM 7891 C CA . LEU B 1 151 ? -53.70553 7.20017 24.70073 1.000 37.24534 191 LEU A CA 1
ATOM 7892 C C . LEU B 1 151 ? -54.67672 6.39969 25.56821 1.000 37.58781 191 LEU A C 1
ATOM 7893 O O . LEU B 1 151 ? -55.46780 6.98057 26.31615 1.000 36.51224 191 LEU A O 1
ATOM 7898 N N . ASN B 1 152 ? -54.59877 5.06481 25.52224 1.000 33.88606 192 ASN A N 1
ATOM 7899 C CA . ASN B 1 152 ? -55.47638 4.24476 26.35513 1.000 35.07242 192 ASN A CA 1
ATOM 7900 C C . ASN B 1 152 ? -55.20686 4.44490 27.84147 1.000 40.36378 192 ASN A C 1
ATOM 7901 O O . ASN B 1 152 ? -56.12355 4.30685 28.66149 1.000 45.71617 192 ASN A O 1
ATOM 7906 N N . GLY B 1 153 ? -53.95731 4.74125 28.20807 1.000 35.84219 193 GLY A N 1
ATOM 7907 C CA . GLY B 1 153 ? -53.64609 5.00486 29.60147 1.000 33.95679 193 GLY A CA 1
ATOM 7908 C C . GLY B 1 153 ? -54.21502 6.32419 30.08414 1.000 38.66736 193 GLY A C 1
ATOM 7909 O O . GLY B 1 153 ? -54.76192 6.40487 31.18567 1.000 52.08979 193 GLY A O 1
ATOM 7910 N N . LEU B 1 154 ? -54.09384 7.37718 29.27356 1.000 31.25924 194 LEU A N 1
ATOM 7911 C CA . LEU B 1 154 ? -54.80306 8.60852 29.58812 1.000 35.48887 194 LEU A CA 1
ATOM 7912 C C . LEU B 1 154 ? -56.29837 8.34835 29.72838 1.000 45.77576 194 LEU A C 1
ATOM 7913 O O . LEU B 1 154 ? -56.96515 8.95824 30.57459 1.000 41.70155 194 LEU A O 1
ATOM 7918 N N . LYS B 1 155 ? -56.82850 7.41969 28.92959 1.000 45.88506 195 LYS A N 1
ATOM 7919 C CA . LYS B 1 155 ? -58.25388 7.13440 28.95744 1.000 44.06103 195 LYS A CA 1
ATOM 7920 C C . LYS B 1 155 ? -58.63115 6.35661 30.20987 1.000 53.77437 195 LYS A C 1
ATOM 7921 O O . LYS B 1 155 ? -59.66691 6.63526 30.82789 1.000 54.06014 195 LYS A O 1
ATOM 7927 N N . SER B 1 156 ? -57.79497 5.39945 30.62773 1.000 51.88926 196 SER A N 1
ATOM 7928 C CA . SER B 1 156 ? -58.13489 4.72929 31.88079 1.000 47.31440 196 SER A CA 1
ATOM 7929 C C . SER B 1 156 ? -57.86489 5.60227 33.09910 1.000 43.01411 196 SER A C 1
ATOM 7930 O O . SER B 1 156 ? -58.10788 5.15959 34.22146 1.000 39.34404 196 SER A O 1
ATOM 7933 N N . ALA B 1 157 ? -57.37519 6.82607 32.90398 1.000 40.76217 197 ALA A N 1
ATOM 7934 C CA . ALA B 1 157 ? -57.33800 7.83715 33.94738 1.000 43.42285 197 ALA A CA 1
ATOM 7935 C C . ALA B 1 157 ? -58.50007 8.82246 33.82800 1.000 42.46436 197 ALA A C 1
ATOM 7936 O O . ALA B 1 157 ? -58.45983 9.90343 34.42179 1.000 36.94188 197 ALA A O 1
ATOM 7938 N N . GLY B 1 158 ? -59.52567 8.47689 33.05831 1.000 48.48237 198 GLY A N 1
ATOM 7939 C CA . GLY B 1 158 ? -60.68569 9.33590 32.93573 1.000 47.09987 198 GLY A CA 1
ATOM 7940 C C . GLY B 1 158 ? -60.51327 10.52189 32.01666 1.000 49.00292 198 GLY A C 1
ATOM 7941 O O . GLY B 1 158 ? -61.26719 11.48922 32.13169 1.000 48.32269 198 GLY A O 1
ATOM 7942 N N . LEU B 1 159 ? -59.53193 10.49607 31.12359 1.000 46.54656 199 LEU A N 1
ATOM 7943 C CA . LEU B 1 159 ? -59.36132 11.53521 30.11865 1.000 47.37030 199 LEU A CA 1
ATOM 7944 C C . LEU B 1 159 ? -59.95174 11.07618 28.78350 1.000 41.65658 199 LEU A C 1
ATOM 7945 O O . LEU B 1 159 ? -60.15061 9.88772 28.54266 1.000 37.61186 199 LEU A O 1
ATOM 7950 N N . GLN B 1 160 ? -60.22720 12.03574 27.90738 1.000 50.69816 200 GLN A N 1
ATOM 7951 C CA . GLN B 1 160 ? -60.81455 11.76245 26.59180 1.000 54.54087 200 GLN A CA 1
ATOM 7952 C C . GLN B 1 160 ? -59.99449 12.47749 25.52467 1.000 57.47956 200 GLN A C 1
ATOM 7953 O O . GLN B 1 160 ? -60.42417 13.49197 24.96362 1.000 70.02975 200 GLN A O 1
ATOM 7959 N N . PRO B 1 161 ? -58.80050 11.97921 25.22633 1.000 44.24431 201 PRO A N 1
ATOM 7960 C CA . PRO B 1 161 ? -57.95917 12.62109 24.21735 1.000 41.61907 201 PRO A CA 1
ATOM 7961 C C . PRO B 1 161 ? -58.25826 12.12506 22.80681 1.000 41.67492 201 PRO A C 1
ATOM 7962 O O . PRO B 1 161 ? -58.84365 11.05800 22.58851 1.000 38.83824 201 PRO A O 1
ATOM 7966 N N . ALA B 1 162 ? -57.85143 12.93608 21.83806 1.000 40.38051 202 ALA A N 1
ATOM 7967 C CA . ALA B 1 162 ? -57.85546 12.52373 20.44360 1.000 44.85154 202 ALA A CA 1
ATOM 7968 C C . ALA B 1 162 ? -56.42450 12.46704 19.93316 1.000 48.70400 202 ALA A C 1
ATOM 7969 O O . ALA B 1 162 ? -55.55000 13.20513 20.39779 1.000 49.03637 202 ALA A O 1
ATOM 7971 N N . ASP B 1 163 ? -56.18986 11.57328 18.98100 1.000 46.63997 203 ASP A N 1
ATOM 7972 C CA . ASP B 1 163 ? -54.88766 11.49991 18.33725 1.000 42.23655 203 ASP A CA 1
ATOM 7973 C C . ASP B 1 163 ? -54.66411 12.76815 17.52732 1.000 44.30202 203 ASP A C 1
ATOM 7974 O O . ASP B 1 163 ? -55.44638 13.07688 16.62072 1.000 49.23541 203 ASP A O 1
ATOM 7979 N N . ALA B 1 164 ? -53.61275 13.51696 17.86718 1.000 43.68776 204 ALA A N 1
ATOM 7980 C CA . ALA B 1 164 ? -53.25221 14.68020 17.06267 1.000 42.49631 204 ALA A CA 1
ATOM 7981 C C . ALA B 1 164 ? -52.88268 14.26992 15.65041 1.000 42.61109 204 ALA A C 1
ATOM 7982 O O . ALA B 1 164 ? -53.02252 15.06690 14.71617 1.000 44.47755 204 ALA A O 1
ATOM 7984 N N . ALA B 1 165 ? -52.39697 13.03631 15.48879 1.000 47.53358 205 ALA A N 1
ATOM 7985 C CA . ALA B 1 165 ? -52.02891 12.46038 14.20158 1.000 41.66623 205 ALA A CA 1
ATOM 7986 C C . ALA B 1 165 ? -50.81047 13.14764 13.57227 1.000 53.56101 205 ALA A C 1
ATOM 7987 O O . ALA B 1 165 ? -50.63483 13.13185 12.35045 1.000 55.36842 205 ALA A O 1
ATOM 7989 N N . CYS B 1 166 ? -49.94080 13.72477 14.39520 1.000 51.71399 206 CYS A N 1
ATOM 7990 C CA . CYS B 1 166 ? -48.77104 14.43815 13.90817 1.000 58.40915 206 CYS A CA 1
ATOM 7991 C C . CYS B 1 166 ? -47.70117 14.38890 14.98705 1.000 55.54292 206 CYS A C 1
ATOM 7992 O O . CYS B 1 166 ? -47.93929 13.92364 16.10421 1.000 51.23241 206 CYS A O 1
ATOM 7995 N N . ASN B 1 167 ? -46.51558 14.89394 14.64355 1.000 54.08615 207 ASN A N 1
ATOM 7996 C CA . ASN B 1 167 ? -45.33844 14.85163 15.51159 1.000 41.93684 207 ASN A CA 1
ATOM 7997 C C . ASN B 1 167 ? -45.09847 16.26727 16.03172 1.000 41.80170 207 ASN A C 1
ATOM 7998 O O . ASN B 1 167 ? -44.47367 17.09248 15.35746 1.000 40.07213 207 ASN A O 1
ATOM 8003 N N . ALA B 1 168 ? -45.59058 16.54228 17.24068 1.000 40.92176 208 ALA A N 1
ATOM 8004 C CA . ALA B 1 168 ? -45.46203 17.87680 17.80731 1.000 40.64309 208 ALA A CA 1
ATOM 8005 C C . ALA B 1 168 ? -44.07013 18.15047 18.34363 1.000 38.53180 208 ALA A C 1
ATOM 8006 O O . ALA B 1 168 ? -43.77115 19.30007 18.67626 1.000 37.30730 208 ALA A O 1
ATOM 8008 N N . LEU B 1 169 ? -43.20778 17.13619 18.42009 1.000 40.44131 209 LEU A N 1
ATOM 8009 C CA . LEU B 1 169 ? -41.81950 17.38860 18.80061 1.000 35.98255 209 LEU A CA 1
ATOM 8010 C C . LEU B 1 169 ? -41.06931 18.12063 17.69462 1.000 39.95959 209 LEU A C 1
ATOM 8011 O O . LEU B 1 169 ? -40.37444 19.10535 17.95941 1.000 52.14376 209 LEU A O 1
ATOM 8016 N N . THR B 1 170 ? -41.21241 17.66405 16.44070 1.000 43.92243 210 THR A N 1
ATOM 8017 C CA . THR B 1 170 ? -40.39818 18.15061 15.32983 1.000 44.71859 210 THR A CA 1
ATOM 8018 C C . THR B 1 170 ? -41.15685 19.00317 14.32443 1.000 44.69471 210 THR A C 1
ATOM 8019 O O . THR B 1 170 ? -40.51638 19.59221 13.44979 1.000 45.32185 210 THR A O 1
ATOM 8023 N N . ASP B 1 171 ? -42.48528 19.07496 14.40021 1.000 45.46788 211 ASP A N 1
ATOM 8024 C CA . ASP B 1 171 ? -43.28816 19.85653 13.45549 1.000 55.67248 211 ASP A CA 1
ATOM 8025 C C . ASP B 1 171 ? -43.92952 21.03490 14.18597 1.000 59.97051 211 ASP A C 1
ATOM 8026 O O . ASP B 1 171 ? -44.90940 20.85931 14.92129 1.000 53.95773 211 ASP A O 1
ATOM 8031 N N . ALA B 1 172 ? -43.40591 22.23997 13.93956 1.000 63.46291 212 ALA A N 1
ATOM 8032 C CA . ALA B 1 172 ? -43.82180 23.40770 14.71046 1.000 64.46312 212 ALA A CA 1
ATOM 8033 C C . ALA B 1 172 ? -45.30983 23.70240 14.55827 1.000 57.86372 212 ALA A C 1
ATOM 8034 O O . ALA B 1 172 ? -45.93690 24.20514 15.49460 1.000 54.20030 212 ALA A O 1
ATOM 8036 N N . SER B 1 173 ? -45.89479 23.39086 13.40173 1.000 61.83770 213 SER A N 1
ATOM 8037 C CA . SER B 1 173 ? -47.31583 23.65630 13.20358 1.000 62.47300 213 SER A CA 1
ATOM 8038 C C . SER B 1 173 ? -48.18328 22.73591 14.05755 1.000 61.69793 213 SER A C 1
ATOM 8039 O O . SER B 1 173 ? -49.19758 23.17097 14.62193 1.000 60.55442 213 SER A O 1
ATOM 8042 N N . CYS B 1 174 ? -47.81347 21.45482 14.13781 1.000 56.91727 214 CYS A N 1
ATOM 8043 C CA . CYS B 1 174 ? -48.54910 20.50220 14.96331 1.000 51.36100 214 CYS A CA 1
ATOM 8044 C C . CYS B 1 174 ? -48.44562 20.86114 16.43767 1.000 51.20893 214 CYS A C 1
ATOM 8045 O O . CYS B 1 174 ? -49.41868 20.71856 17.18842 1.000 51.61569 214 CYS A O 1
ATOM 8048 N N . ALA B 1 175 ? -47.26626 21.32589 16.86286 1.000 42.11279 215 ALA A N 1
ATOM 8049 C CA . ALA B 1 175 ? -47.07442 21.76924 18.23846 1.000 50.09306 215 ALA A CA 1
ATOM 8050 C C . ALA B 1 175 ? -48.04764 22.88184 18.60909 1.000 56.03076 215 ALA A C 1
ATOM 8051 O O . ALA B 1 175 ? -48.56814 22.91407 19.73104 1.000 59.06281 215 ALA A O 1
ATOM 8053 N N . SER B 1 176 ? -48.29791 23.80781 17.68121 1.000 52.95105 216 SER A N 1
ATOM 8054 C CA . SER B 1 176 ? -49.13353 24.95950 17.98303 1.000 52.68372 216 SER A CA 1
ATOM 8055 C C . SER B 1 176 ? -50.61079 24.60592 18.07305 1.000 50.62287 216 SER A C 1
ATOM 8056 O O . SER B 1 176 ? -51.38975 25.40538 18.60419 1.000 55.75357 216 SER A O 1
ATOM 8059 N N . THR B 1 177 ? -51.02302 23.44573 17.56315 1.000 44.69512 217 THR A N 1
ATOM 8060 C CA . THR B 1 177 ? -52.40702 23.02169 17.71216 1.000 49.63404 217 THR A CA 1
ATOM 8061 C C . THR B 1 177 ? -52.57496 21.85947 18.68287 1.000 48.95634 217 THR A C 1
ATOM 8062 O O . THR B 1 177 ? -53.70817 21.57627 19.08921 1.000 48.66007 217 THR A O 1
ATOM 8066 N N . SER B 1 178 ? -51.48807 21.20814 19.09118 1.000 46.42752 218 SER A N 1
ATOM 8067 C CA . SER B 1 178 ? -51.56439 20.14277 20.08415 1.000 53.29597 218 SER A CA 1
ATOM 8068 C C . SER B 1 178 ? -51.73515 20.71943 21.48491 1.000 43.86343 218 SER A C 1
ATOM 8069 O O . SER B 1 178 ? -51.15062 21.74998 21.82186 1.000 41.47737 218 SER A O 1
ATOM 8072 N N . LYS B 1 179 ? -52.55106 20.05282 22.30198 1.000 39.68963 219 LYS A N 1
ATOM 8073 C CA . LYS B 1 179 ? -52.67733 20.43852 23.70232 1.000 36.83124 219 LYS A CA 1
ATOM 8074 C C . LYS B 1 179 ? -51.63298 19.77641 24.59679 1.000 40.20252 219 LYS A C 1
ATOM 8075 O O . LYS B 1 179 ? -51.34926 20.29799 25.67868 1.000 44.74955 219 LYS A O 1
ATOM 8081 N N . LEU B 1 180 ? -51.04892 18.65405 24.17304 1.000 39.14730 220 LEU A N 1
ATOM 8082 C CA . LEU B 1 180 ? -50.16565 17.88369 25.04139 1.000 37.97388 220 LEU A CA 1
ATOM 8083 C C . LEU B 1 180 ? -49.26221 17.00239 24.19268 1.000 37.57830 220 LEU A C 1
ATOM 8084 O O . LEU B 1 180 ? -49.74395 16.30830 23.29696 1.000 40.75150 220 LEU A O 1
ATOM 8089 N N . LEU B 1 181 ? -47.96793 17.01053 24.48691 1.000 35.84958 221 LEU A N 1
ATOM 8090 C CA . LEU B 1 181 ? -47.01396 16.12318 23.83455 1.000 25.78770 221 LEU A CA 1
ATOM 8091 C C . LEU B 1 181 ? -46.54401 15.08422 24.84093 1.000 32.72478 221 LEU A C 1
ATOM 8092 O O . LEU B 1 181 ? -46.06479 15.43676 25.92326 1.000 41.37425 221 LEU A O 1
ATOM 8097 N N . VAL B 1 182 ? -46.69200 13.81275 24.49087 1.000 25.75683 222 VAL A N 1
ATOM 8098 C CA . VAL B 1 182 ? -46.17358 12.71000 25.28858 1.000 31.87336 222 VAL A CA 1
ATOM 8099 C C . VAL B 1 182 ? -44.88609 12.20252 24.64256 1.000 39.58601 222 VAL A C 1
ATOM 8100 O O . VAL B 1 182 ? -44.85575 11.92440 23.44004 1.000 43.69140 222 VAL A O 1
ATOM 8104 N N . LEU B 1 183 ? -43.82175 12.08435 25.43609 1.000 38.09491 223 LEU A N 1
ATOM 8105 C CA . LEU B 1 183 ? -42.49456 11.74749 24.94005 1.000 34.06319 223 LEU A CA 1
ATOM 8106 C C . LEU B 1 183 ? -41.94931 10.50591 25.63489 1.000 33.11724 223 LEU A C 1
ATOM 8107 O O . LEU B 1 183 ? -41.97063 10.41972 26.87015 1.000 37.35099 223 LEU A O 1
ATOM 8112 N N . GLY B 1 184 ? -41.45924 9.55447 24.83152 1.000 30.07485 224 GLY A N 1
ATOM 8113 C CA . GLY B 1 184 ? -40.69336 8.40544 25.29329 1.000 32.11358 224 GLY A CA 1
ATOM 8114 C C . GLY B 1 184 ? -39.27188 8.39519 24.72834 1.000 33.75925 224 GLY A C 1
ATOM 8115 O O . GLY B 1 184 ? -38.88393 9.33039 24.03658 1.000 28.26307 224 GLY A O 1
ATOM 8116 N N . ASN B 1 185 ? -38.48139 7.36358 25.01140 1.000 39.45945 225 ASN A N 1
ATOM 8117 C CA . ASN B 1 185 ? -37.07703 7.38548 24.60583 1.000 40.65798 225 ASN A CA 1
ATOM 8118 C C . ASN B 1 185 ? -36.86264 6.91000 23.17719 1.000 38.31750 225 ASN A C 1
ATOM 8119 O O . ASN B 1 185 ? -35.71518 6.74214 22.77591 1.000 44.70403 225 ASN A O 1
ATOM 8124 N N . GLY B 1 186 ? -37.93206 6.69510 22.40913 1.000 44.68997 226 GLY A N 1
ATOM 8125 C CA . GLY B 1 186 ? -37.89281 6.33419 21.00231 1.000 39.69452 226 GLY A CA 1
ATOM 8126 C C . GLY B 1 186 ? -37.93392 7.50252 20.03130 1.000 39.93940 226 GLY A C 1
ATOM 8127 O O . GLY B 1 186 ? -37.95468 7.28043 18.81326 1.000 37.30330 226 GLY A O 1
ATOM 8128 N N . ALA B 1 187 ? -37.93278 8.73798 20.53992 1.000 35.57287 227 ALA A N 1
ATOM 8129 C CA . ALA B 1 187 ? -38.04681 9.93243 19.71581 1.000 37.77756 227 ALA A CA 1
ATOM 8130 C C . ALA B 1 187 ? -36.84795 10.09787 18.77601 1.000 41.28393 227 ALA A C 1
ATOM 8131 O O . ALA B 1 187 ? -35.70645 9.74808 19.10557 1.000 44.94404 227 ALA A O 1
ATOM 8133 N N . SER B 1 188 ? -37.11441 10.64583 17.59180 1.000 28.38068 228 SER A N 1
ATOM 8134 C CA . SER B 1 188 ? -36.05586 10.99121 16.64820 1.000 39.29341 228 SER A CA 1
ATOM 8135 C C . SER B 1 188 ? -36.09719 12.48407 16.39678 1.000 40.40167 228 SER A C 1
ATOM 8136 O O . SER B 1 188 ? -37.17962 13.05372 16.20892 1.000 31.69416 228 SER A O 1
ATOM 8139 N N . ALA B 1 189 ? -34.91128 13.10068 16.38754 1.000 36.18407 229 ALA A N 1
ATOM 8140 C CA . ALA B 1 189 ? -34.78309 14.54368 16.22526 1.000 39.99637 229 ALA A CA 1
ATOM 8141 C C . ALA B 1 189 ? -33.32837 15.00356 16.29252 1.000 41.84386 229 ALA A C 1
ATOM 8142 O O . ALA B 1 189 ? -32.48568 14.35644 16.92149 1.000 37.07072 229 ALA A O 1
ATOM 8144 N N . ALA B 1 190 ? -33.03509 16.13229 15.64930 1.000 45.81472 230 ALA A N 1
ATOM 8145 C CA . ALA B 1 190 ? -31.77355 16.83941 15.82535 1.000 45.55228 230 ALA A CA 1
ATOM 8146 C C . ALA B 1 190 ? -31.86285 17.78413 17.02347 1.000 57.48682 230 ALA A C 1
ATOM 8147 O O . ALA B 1 190 ? -32.92239 18.35244 17.30631 1.000 64.94374 230 ALA A O 1
ATOM 8149 N N . SER B 1 191 ? -30.73521 17.95801 17.71728 1.000 58.42992 231 SER A N 1
ATOM 8150 C CA . SER B 1 191 ? -30.65908 18.74916 18.94986 1.000 57.90749 231 SER A CA 1
ATOM 8151 C C . SER B 1 191 ? -31.90818 18.57714 19.80921 1.000 68.88875 231 SER A C 1
ATOM 8152 O O . SER B 1 191 ? -32.74899 19.47788 19.91485 1.000 69.73238 231 SER A O 1
ATOM 8155 N N . LEU B 1 192 ? -32.02106 17.39607 20.41146 1.000 70.57059 232 LEU A N 1
ATOM 8156 C CA . LEU B 1 192 ? -33.19451 17.02569 21.19025 1.000 60.70341 232 LEU A CA 1
ATOM 8157 C C . LEU B 1 192 ? -33.46832 18.03300 22.29608 1.000 62.73450 232 LEU A C 1
ATOM 8158 O O . LEU B 1 192 ? -34.59438 18.52384 22.43895 1.000 69.21156 232 LEU A O 1
ATOM 8163 N N . SER B 1 193 ? -32.44486 18.35592 23.09082 1.000 57.03189 233 SER A N 1
ATOM 8164 C CA . SER B 1 193 ? -32.65100 19.21717 24.25163 1.000 53.56256 233 SER A CA 1
ATOM 8165 C C . SER B 1 193 ? -33.17718 20.58949 23.83852 1.000 49.40619 233 SER A C 1
ATOM 8166 O O . SER B 1 193 ? -34.15810 21.08894 24.40437 1.000 49.22654 233 SER A O 1
ATOM 8169 N N . ALA B 1 194 ? -32.56113 21.19380 22.82005 1.000 42.37844 234 ALA A N 1
ATOM 8170 C CA . ALA B 1 194 ? -32.96212 22.52852 22.38935 1.000 38.14871 234 ALA A CA 1
ATOM 8171 C C . ALA B 1 194 ? -34.37078 22.56020 21.80464 1.000 38.89744 234 ALA A C 1
ATOM 8172 O O . ALA B 1 194 ? -35.05751 23.58233 21.90362 1.000 44.89823 234 ALA A O 1
ATOM 8174 N N . THR B 1 195 ? -34.81880 21.48080 21.16917 1.000 40.98509 235 THR A N 1
ATOM 8175 C CA . THR B 1 195 ? -36.17848 21.51013 20.62637 1.000 44.11176 235 THR A CA 1
ATOM 8176 C C . THR B 1 195 ? -37.22193 21.33876 21.72692 1.000 39.00589 235 THR A C 1
ATOM 8177 O O . THR B 1 195 ? -38.22279 22.05943 21.75495 1.000 41.93543 235 THR A O 1
ATOM 8181 N N . VAL B 1 196 ? -36.98529 20.42103 22.66175 1.000 39.97587 236 VAL A N 1
ATOM 8182 C CA . VAL B 1 196 ? -37.89981 20.25749 23.78696 1.000 40.38263 236 VAL A CA 1
ATOM 8183 C C . VAL B 1 196 ? -38.02176 21.56363 24.56537 1.000 46.17617 236 VAL A C 1
ATOM 8184 O O . VAL B 1 196 ? -39.12491 21.96386 24.95298 1.000 46.37865 236 VAL A O 1
ATOM 8188 N N . ARG B 1 197 ? -36.90076 22.26565 24.79122 1.000 44.34749 237 ARG A N 1
ATOM 8189 C CA . ARG B 1 197 ? -36.99254 23.51472 25.54794 1.000 43.05409 237 ARG A CA 1
ATOM 8190 C C . ARG B 1 197 ? -37.75998 24.58159 24.77737 1.000 43.73529 237 ARG A C 1
ATOM 8191 O O . ARG B 1 197 ? -38.49819 25.37104 25.37712 1.000 45.47845 237 ARG A O 1
ATOM 8199 N N . ALA B 1 198 ? -37.60730 24.62089 23.45013 1.000 40.87951 238 ALA A N 1
ATOM 8200 C CA . ALA B 1 198 ? -38.29605 25.63881 22.66262 1.000 32.56726 238 ALA A CA 1
ATOM 8201 C C . ALA B 1 198 ? -39.79178 25.37390 22.59862 1.000 39.05521 238 ALA A C 1
ATOM 8202 O O . ALA B 1 198 ? -40.59528 26.31258 22.67947 1.000 47.31733 238 ALA A O 1
ATOM 8204 N N . ARG B 1 199 ? -40.18334 24.10675 22.42832 1.000 35.14985 239 ARG A N 1
ATOM 8205 C CA . ARG B 1 199 ? -41.59299 23.73742 22.53844 1.000 42.74805 239 ARG A CA 1
ATOM 8206 C C . ARG B 1 199 ? -42.16701 24.19896 23.86945 1.000 45.67844 239 ARG A C 1
ATOM 8207 O O . ARG B 1 199 ? -43.19057 24.89113 23.91574 1.000 46.63737 239 ARG A O 1
ATOM 8215 N N . LEU B 1 200 ? -41.50687 23.80630 24.96444 1.000 41.09418 240 LEU A N 1
ATOM 8216 C CA . LEU B 1 200 ? -41.88544 24.23680 26.30248 1.000 41.48097 240 LEU A CA 1
ATOM 8217 C C . LEU B 1 200 ? -42.05716 25.74594 26.36490 1.000 43.09902 240 LEU A C 1
ATOM 8218 O O . LEU B 1 200 ? -43.09722 26.25568 26.80778 1.000 46.92494 240 LEU A O 1
ATOM 8223 N N . GLN B 1 201 ? -41.04370 26.48024 25.90698 1.000 35.90795 241 GLN A N 1
ATOM 8224 C CA . GLN B 1 201 ? -41.11394 27.93189 25.96705 1.000 39.16974 241 GLN A CA 1
ATOM 8225 C C . GLN B 1 201 ? -42.27319 28.46926 25.14160 1.000 42.85071 241 GLN A C 1
ATOM 8226 O O . GLN B 1 201 ? -42.89853 29.46504 25.53271 1.000 42.08827 241 GLN A O 1
ATOM 8232 N N . ALA B 1 202 ? -42.58911 27.80764 24.01773 1.000 39.32700 242 ALA A N 1
ATOM 8233 C CA . ALA B 1 202 ? -43.68990 28.20360 23.15227 1.000 37.54704 242 ALA A CA 1
ATOM 8234 C C . ALA B 1 202 ? -45.06437 27.86185 23.72505 1.000 42.72128 242 ALA A C 1
ATOM 8235 O O . ALA B 1 202 ? -46.07186 28.19076 23.08633 1.000 41.95085 242 ALA A O 1
ATOM 8237 N N . GLY B 1 203 ? -45.13963 27.20400 24.87799 1.000 44.14157 243 GLY A N 1
ATOM 8238 C CA . GLY B 1 203 ? -46.40797 26.90981 25.51398 1.000 37.70611 243 GLY A CA 1
ATOM 8239 C C . GLY B 1 203 ? -46.98468 25.53210 25.25532 1.000 42.80731 243 GLY A C 1
ATOM 8240 O O . GLY B 1 203 ? -48.20049 25.34783 25.42549 1.000 41.78154 243 GLY A O 1
ATOM 8241 N N . LEU B 1 204 ? -46.16911 24.56499 24.83976 1.000 37.03959 244 LEU A N 1
ATOM 8242 C CA . LEU B 1 204 ? -46.67086 23.21810 24.62527 1.000 37.22437 244 LEU A CA 1
ATOM 8243 C C . LEU B 1 204 ? -46.39494 22.38173 25.86220 1.000 36.44273 244 LEU A C 1
ATOM 8244 O O . LEU B 1 204 ? -45.23218 22.24791 26.27322 1.000 43.26305 244 LEU A O 1
ATOM 8249 N N . PRO B 1 205 ? -47.41574 21.84942 26.50913 1.000 37.91552 245 PRO A N 1
ATOM 8250 C CA . PRO B 1 205 ? -47.17729 21.02110 27.69469 1.000 37.26474 245 PRO A CA 1
ATOM 8251 C C . PRO B 1 205 ? -46.59759 19.68115 27.28742 1.000 40.44249 245 PRO A C 1
ATOM 8252 O O . PRO B 1 205 ? -47.05029 19.05853 26.32134 1.000 33.09875 245 PRO A O 1
ATOM 8256 N N . ILE B 1 206 ? -45.60644 19.22610 28.04884 1.000 40.79283 246 ILE A N 1
ATOM 8257 C CA . ILE B 1 206 ? -44.88662 17.99448 27.74770 1.000 36.57084 246 ILE A CA 1
ATOM 8258 C C . ILE B 1 206 ? -44.99873 17.04296 28.93357 1.000 30.51852 246 ILE A C 1
ATOM 8259 O O . ILE B 1 206 ? -44.84647 17.44521 30.09161 1.000 36.93235 246 ILE A O 1
ATOM 8264 N N . LEU B 1 207 ? -45.28208 15.79021 28.63597 1.000 27.26216 247 LEU A N 1
ATOM 8265 C CA . LEU B 1 207 ? -45.29386 14.70705 29.60452 1.000 26.93874 247 LEU A CA 1
ATOM 8266 C C . LEU B 1 207 ? -44.30260 13.66162 29.11624 1.000 31.66627 247 LEU A C 1
ATOM 8267 O O . LEU B 1 207 ? -44.48866 13.08047 28.04087 1.000 32.34281 247 LEU A O 1
ATOM 8272 N N . PHE B 1 208 ? -43.22754 13.46509 29.87175 1.000 29.33573 248 PHE A N 1
ATOM 8273 C CA . PHE B 1 208 ? -42.19470 12.51112 29.50770 1.000 29.81437 248 PHE A CA 1
ATOM 8274 C C . PHE B 1 208 ? -42.35116 11.22899 30.30364 1.000 27.17207 248 PHE A C 1
ATOM 8275 O O . PHE B 1 208 ? -42.49191 11.27780 31.52661 1.000 30.45220 248 PHE A O 1
ATOM 8283 N N . VAL B 1 209 ? -42.25243 10.08446 29.63345 1.000 27.46536 249 VAL A N 1
ATOM 8284 C CA . VAL B 1 209 ? -42.14689 8.81304 30.33924 1.000 32.66696 249 VAL A CA 1
ATOM 8285 C C . VAL B 1 209 ? -40.86652 8.10281 29.92867 1.000 33.41250 249 VAL A C 1
ATOM 8286 O O . VAL B 1 209 ? -40.61282 7.90821 28.73442 1.000 36.76947 249 VAL A O 1
ATOM 8290 N N . HIS B 1 210 ? -40.07024 7.71241 30.93211 1.000 34.59379 250 HIS A N 1
ATOM 8291 C CA . HIS B 1 210 ? -38.88101 6.89387 30.71515 1.000 28.25466 250 HIS A CA 1
ATOM 8292 C C . HIS B 1 210 ? -39.29748 5.48230 30.32677 1.000 34.91185 250 HIS A C 1
ATOM 8293 O O . HIS B 1 210 ? -40.03895 4.81785 31.06164 1.000 36.44304 250 HIS A O 1
ATOM 8300 N N . THR B 1 211 ? -38.81431 5.01589 29.17726 1.000 39.57592 251 THR A N 1
ATOM 8301 C CA . THR B 1 211 ? -39.31149 3.78037 28.58961 1.000 39.17945 251 THR A CA 1
ATOM 8302 C C . THR B 1 211 ? -38.27355 2.66499 28.56472 1.000 37.06158 251 THR A C 1
ATOM 8303 O O . THR B 1 211 ? -38.49877 1.64132 27.91175 1.000 38.21462 251 THR A O 1
ATOM 8307 N N . ASN B 1 212 ? -37.17364 2.80378 29.29442 1.000 42.98487 252 ASN A N 1
ATOM 8308 C CA . ASN B 1 212 ? -36.11519 1.80420 29.27233 1.000 40.42198 252 ASN A CA 1
ATOM 8309 C C . ASN B 1 212 ? -35.79445 1.27080 30.66061 1.000 39.36019 252 ASN A C 1
ATOM 8310 O O . ASN B 1 212 ? -34.63159 1.03760 31.00152 1.000 39.55794 252 ASN A O 1
ATOM 8315 N N . GLY B 1 213 ? -36.83827 1.05434 31.46029 1.000 37.71843 253 GLY A N 1
ATOM 8316 C CA . GLY B 1 213 ? -36.68440 0.44761 32.77537 1.000 35.27107 253 GLY A CA 1
ATOM 8317 C C . GLY B 1 213 ? -35.56449 1.05216 33.59562 1.000 33.89274 253 GLY A C 1
ATOM 8318 O O . GLY B 1 213 ? -35.45978 2.27649 33.75343 1.000 32.18313 253 GLY A O 1
ATOM 8319 N N . TRP B 1 214 ? -34.70766 0.18443 34.13192 1.000 38.66040 254 TRP A N 1
ATOM 8320 C CA . TRP B 1 214 ? -33.62292 0.62669 34.99710 1.000 37.43602 254 TRP A CA 1
ATOM 8321 C C . TRP B 1 214 ? -32.39761 1.07793 34.20948 1.000 38.69194 254 TRP A C 1
ATOM 8322 O O . TRP B 1 214 ? -31.40989 1.51566 34.81403 1.000 43.66699 254 TRP A O 1
ATOM 8333 N N . ASN B 1 215 ? -32.45377 1.00693 32.87932 1.000 34.35449 255 ASN A N 1
ATOM 8334 C CA . ASN B 1 215 ? -31.33409 1.38516 32.02530 1.000 33.42891 255 ASN A CA 1
ATOM 8335 C C . ASN B 1 215 ? -31.31962 2.88420 31.79807 1.000 33.85637 255 ASN A C 1
ATOM 8336 O O . ASN B 1 215 ? -32.36833 3.53161 31.74724 1.000 36.27676 255 ASN A O 1
ATOM 8341 N N . GLN B 1 216 ? -30.11654 3.43572 31.64785 1.000 30.61852 256 GLN A N 1
ATOM 8342 C CA . GLN B 1 216 ? -30.00303 4.83702 31.27305 1.000 31.32044 256 GLN A CA 1
ATOM 8343 C C . GLN B 1 216 ? -30.37243 5.01813 29.79866 1.000 38.21788 256 GLN A C 1
ATOM 8344 O O . GLN B 1 216 ? -30.47253 4.05932 29.03014 1.000 38.98909 256 GLN A O 1
ATOM 8350 N N . SER B 1 217 ? -30.59156 6.26510 29.39450 1.000 40.10871 257 SER A N 1
ATOM 8351 C CA . SER B 1 217 ? -31.02504 6.50201 28.02213 1.000 35.05459 257 SER A CA 1
ATOM 8352 C C . SER B 1 217 ? -30.50322 7.84106 27.53485 1.000 32.75657 257 SER A C 1
ATOM 8353 O O . SER B 1 217 ? -30.81517 8.87908 28.12279 1.000 36.03538 257 SER A O 1
ATOM 8356 N N . SER B 1 218 ? -29.75271 7.82777 26.43398 1.000 37.68925 258 SER A N 1
ATOM 8357 C CA . SER B 1 218 ? -29.21947 9.08382 25.92270 1.000 39.27118 258 SER A CA 1
ATOM 8358 C C . SER B 1 218 ? -30.33605 10.01143 25.46537 1.000 38.16848 258 SER A C 1
ATOM 8359 O O . SER B 1 218 ? -30.32990 11.20807 25.78546 1.000 38.49465 258 SER A O 1
ATOM 8362 N N . THR B 1 219 ? -31.30163 9.47650 24.71568 1.000 34.38066 259 THR A N 1
ATOM 8363 C CA . THR B 1 219 ? -32.44953 10.27838 24.31054 1.000 31.79370 259 THR A CA 1
ATOM 8364 C C . THR B 1 219 ? -33.15299 10.85730 25.52887 1.000 30.83691 259 THR A C 1
ATOM 8365 O O . THR B 1 219 ? -33.40958 12.06522 25.59400 1.000 35.49824 259 THR A O 1
ATOM 8369 N N . GLY B 1 220 ? -33.40613 10.01816 26.53755 1.000 31.15515 260 GLY A N 1
ATOM 8370 C CA . GLY B 1 220 ? -34.14421 10.47732 27.70589 1.000 42.60671 260 GLY A CA 1
ATOM 8371 C C . GLY B 1 220 ? -33.42461 11.56242 28.47957 1.000 46.52219 260 GLY A C 1
ATOM 8372 O O . GLY B 1 220 ? -34.04359 12.53213 28.93015 1.000 45.52473 260 GLY A O 1
ATOM 8373 N N . GLN B 1 221 ? -32.11228 11.40678 28.65196 1.000 46.12368 261 GLN A N 1
ATOM 8374 C CA . GLN B 1 221 ? -31.31922 12.43474 29.31049 1.000 44.79608 261 GLN A CA 1
ATOM 8375 C C . GLN B 1 221 ? -31.43647 13.76104 28.58221 1.000 43.56031 261 GLN A C 1
ATOM 8376 O O . GLN B 1 221 ? -31.52729 14.82097 29.21264 1.000 43.55414 261 GLN A O 1
ATOM 8382 N N . GLN B 1 222 ? -31.41917 13.72303 27.24981 1.000 47.68972 262 GLN A N 1
ATOM 8383 C CA . GLN B 1 222 ? -31.47885 14.96120 26.48178 1.000 46.07335 262 GLN A CA 1
ATOM 8384 C C . GLN B 1 222 ? -32.86326 15.57415 26.56069 1.000 41.52491 262 GLN A C 1
ATOM 8385 O O . GLN B 1 222 ? -33.00391 16.79927 26.67745 1.000 36.10595 262 GLN A O 1
ATOM 8391 N N . ILE B 1 223 ? -33.89195 14.72571 26.49791 1.000 35.40352 263 ILE A N 1
ATOM 8392 C CA . ILE B 1 223 ? -35.25790 15.17271 26.73525 1.000 35.24942 263 ILE A CA 1
ATOM 8393 C C . ILE B 1 223 ? -35.36552 15.80565 28.11471 1.000 40.14736 263 ILE A C 1
ATOM 8394 O O . ILE B 1 223 ? -35.82517 16.94627 28.26167 1.000 42.60476 263 ILE A O 1
ATOM 8399 N N . LEU B 1 224 ? -34.91158 15.08397 29.14465 1.000 29.99017 264 LEU A N 1
ATOM 8400 C CA . LEU B 1 224 ? -34.95534 15.63091 30.49417 1.000 29.26844 264 LEU A CA 1
ATOM 8401 C C . LEU B 1 224 ? -34.22200 16.95502 30.56613 1.000 40.93559 264 LEU A C 1
ATOM 8402 O O . LEU B 1 224 ? -34.71879 17.91622 31.16309 1.000 52.83564 264 LEU A O 1
ATOM 8407 N N . ALA B 1 225 ? -33.05105 17.03641 29.93068 1.000 42.33046 265 ALA A N 1
ATOM 8408 C CA . ALA B 1 225 ? -32.27431 18.26933 29.97667 1.000 40.48552 265 ALA A CA 1
ATOM 8409 C C . ALA B 1 225 ? -33.05709 19.44281 29.39487 1.000 32.96728 265 ALA A C 1
ATOM 8410 O O . ALA B 1 225 ? -33.09686 20.52196 29.98900 1.000 32.98415 265 ALA A O 1
ATOM 8412 N N . GLY B 1 226 ? -33.70600 19.25070 28.24806 1.000 27.80595 266 GLY A N 1
ATOM 8413 C CA . GLY B 1 226 ? -34.59419 20.28444 27.75587 1.000 31.54599 266 GLY A CA 1
ATOM 8414 C C . GLY B 1 226 ? -35.67815 20.68213 28.73870 1.000 34.28849 266 GLY A C 1
ATOM 8415 O O . GLY B 1 226 ? -36.21550 21.78820 28.63854 1.000 35.41721 266 GLY A O 1
ATOM 8416 N N . LEU B 1 227 ? -35.99976 19.81347 29.70076 1.000 37.17675 267 LEU A N 1
ATOM 8417 C CA . LEU B 1 227 ? -37.00224 20.11129 30.71443 1.000 40.75085 267 LEU A CA 1
ATOM 8418 C C . LEU B 1 227 ? -36.41285 20.72148 31.98111 1.000 41.17680 267 LEU A C 1
ATOM 8419 O O . LEU B 1 227 ? -37.15115 20.92635 32.95037 1.000 35.85659 267 LEU A O 1
ATOM 8424 N N . GLY B 1 228 ? -35.11422 21.01863 32.00083 1.000 38.56550 268 GLY A N 1
ATOM 8425 C CA . GLY B 1 228 ? -34.47298 21.44745 33.22997 1.000 35.69591 268 GLY A CA 1
ATOM 8426 C C . GLY B 1 228 ? -34.33588 20.36053 34.27172 1.000 39.01262 268 GLY A C 1
ATOM 8427 O O . GLY B 1 228 ? -34.15395 20.66095 35.45979 1.000 43.10535 268 GLY A O 1
ATOM 8428 N N . LEU B 1 229 ? -34.41819 19.10026 33.86078 1.000 32.13139 269 LEU A N 1
ATOM 8429 C CA . LEU B 1 229 ? -34.37845 17.96015 34.76097 1.000 30.90132 269 LEU A CA 1
ATOM 8430 C C . LEU B 1 229 ? -33.14587 17.12773 34.43915 1.000 38.91711 269 LEU A C 1
ATOM 8431 O O . LEU B 1 229 ? -32.40375 17.41750 33.49732 1.000 38.66568 269 LEU A O 1
ATOM 8436 N N . GLN B 1 230 ? -32.92414 16.07758 35.22354 1.000 39.26576 270 GLN A N 1
ATOM 8437 C CA . GLN B 1 230 ? -31.78849 15.22561 34.93905 1.000 39.95389 270 GLN A CA 1
ATOM 8438 C C . GLN B 1 230 ? -32.11876 13.78223 35.27635 1.000 40.12225 270 GLN A C 1
ATOM 8439 O O . GLN B 1 230 ? -32.98573 13.49638 36.10401 1.000 44.76237 270 GLN A O 1
ATOM 8445 N N . GLU B 1 231 ? -31.42011 12.87734 34.60527 1.000 43.23109 271 GLU A N 1
ATOM 8446 C CA . GLU B 1 231 ? -31.58878 11.45699 34.84019 1.000 45.43372 271 GLU A CA 1
ATOM 8447 C C . GLU B 1 231 ? -30.78633 11.03446 36.06164 1.000 47.17554 271 GLU A C 1
ATOM 8448 O O . GLU B 1 231 ? -29.64347 11.45730 36.24582 1.000 48.16343 271 GLU A O 1
ATOM 8454 N N . GLY B 1 232 ? -31.39571 10.19655 36.89896 1.000 48.97269 272 GLY A N 1
ATOM 8455 C CA . GLY B 1 232 ? -30.71815 9.61559 38.03589 1.000 52.46868 272 GLY A CA 1
ATOM 8456 C C . GLY B 1 232 ? -29.49793 8.77668 37.67380 1.000 53.00646 272 GLY A C 1
ATOM 8457 O O . GLY B 1 232 ? -29.20629 8.52446 36.49821 1.000 47.95870 272 GLY A O 1
ATOM 8458 N N . PRO B 1 233 ? -28.76556 8.32744 38.69435 1.000 52.10539 273 PRO A N 1
ATOM 8459 C CA . PRO B 1 233 ? -27.54440 7.55247 38.46047 1.000 46.89396 273 PRO A CA 1
ATOM 8460 C C . PRO B 1 233 ? -27.81086 6.14261 37.95435 1.000 47.60993 273 PRO A C 1
ATOM 8461 O O . PRO B 1 233 ? -28.91575 5.60173 38.04736 1.000 47.72624 273 PRO A O 1
ATOM 8465 N N . TYR B 1 234 ? -26.74449 5.55600 37.40879 1.000 49.53526 274 TYR A N 1
ATOM 8466 C CA . TYR B 1 234 ? -26.77921 4.21149 36.84759 1.000 41.01988 274 TYR A CA 1
ATOM 8467 C C . TYR B 1 234 ? -27.47774 3.24724 37.79971 1.000 37.96738 274 TYR A C 1
ATOM 8468 O O . TYR B 1 234 ? -27.33058 3.33820 39.02087 1.000 44.21076 274 TYR A O 1
ATOM 8477 N N . GLY B 1 235 ? -28.24071 2.31804 37.23117 1.000 35.01069 275 GLY A N 1
ATOM 8478 C CA . GLY B 1 235 ? -28.99132 1.34999 37.99854 1.000 39.24393 275 GLY A CA 1
ATOM 8479 C C . GLY B 1 235 ? -30.42823 1.73667 38.29778 1.000 43.62729 275 GLY A C 1
ATOM 8480 O O . GLY B 1 235 ? -31.25399 0.85063 38.57543 1.000 46.91067 275 GLY A O 1
ATOM 8481 N N . GLY B 1 236 ? -30.74834 3.02420 38.25910 1.000 40.43931 276 GLY A N 1
ATOM 8482 C CA . GLY B 1 236 ? -32.11940 3.43661 38.51747 1.000 42.93159 276 GLY A CA 1
ATOM 8483 C C . GLY B 1 236 ? -32.59957 2.98696 39.88415 1.000 37.74033 276 GLY A C 1
ATOM 8484 O O . GLY B 1 236 ? -31.94271 3.19874 40.90806 1.000 41.22348 276 GLY A O 1
ATOM 8485 N N . ASN B 1 237 ? -33.76426 2.34725 39.89297 1.000 32.59997 277 ASN A N 1
ATOM 8486 C CA . ASN B 1 237 ? -34.44860 1.91352 41.10259 1.000 36.64699 277 ASN A CA 1
ATOM 8487 C C . ASN B 1 237 ? -34.29839 0.41677 41.32486 1.000 44.96682 277 ASN A C 1
ATOM 8488 O O . ASN B 1 237 ? -35.10543 -0.18708 42.04386 1.000 48.95148 277 ASN A O 1
ATOM 8493 N N . TYR B 1 238 ? -33.28077 -0.19556 40.71082 1.000 50.88708 278 TYR A N 1
ATOM 8494 C CA . TYR B 1 238 ? -33.11623 -1.64349 40.80848 1.000 56.05020 278 TYR A CA 1
ATOM 8495 C C . TYR B 1 238 ? -32.80796 -2.08935 42.23612 1.000 56.75934 278 TYR A C 1
ATOM 8496 O O . TYR B 1 238 ? -33.27435 -3.14938 42.67247 1.000 55.06761 278 TYR A O 1
ATOM 8505 N N . TRP B 1 239 ? -32.05260 -1.28656 42.98032 1.000 56.42715 279 TRP A N 1
ATOM 8506 C CA . TRP B 1 239 ? -31.56655 -1.68445 44.29142 1.000 54.35863 279 TRP A CA 1
ATOM 8507 C C . TRP B 1 239 ? -32.50649 -1.25241 45.40831 1.000 52.41584 279 TRP A C 1
ATOM 8508 O O . TRP B 1 239 ? -32.87791 -2.07318 46.24787 1.000 54.48511 279 TRP A O 1
ATOM 8519 N N . ASP B 1 240 ? -32.91031 0.01895 45.42708 1.000 51.82963 280 ASP A N 1
ATOM 8520 C CA . ASP B 1 240 ? -33.77245 0.50522 46.50163 1.000 51.94869 280 ASP A CA 1
ATOM 8521 C C . ASP B 1 240 ? -35.22086 0.06021 46.35072 1.000 54.85466 280 ASP A C 1
ATOM 8522 O O . ASP B 1 240 ? -35.91341 -0.10955 47.36349 1.000 57.02358 280 ASP A O 1
ATOM 8527 N N . LYS B 1 241 ? -35.69216 -0.12741 45.11551 1.000 49.43566 281 LYS A N 1
ATOM 8528 C CA . LYS B 1 241 ? -37.10935 -0.35906 44.82888 1.000 47.15779 281 LYS A CA 1
ATOM 8529 C C . LYS B 1 241 ? -38.00362 0.64273 45.56727 1.000 42.85576 281 LYS A C 1
ATOM 8530 O O . LYS B 1 241 ? -38.99384 0.26879 46.20301 1.000 44.53588 281 LYS A O 1
ATOM 8536 N N . ASP B 1 242 ? -37.65580 1.93218 45.47115 1.000 32.62486 282 ASP A N 1
ATOM 8537 C CA . ASP B 1 242 ? -38.40816 2.96535 46.17928 1.000 37.11975 282 ASP A CA 1
ATOM 8538 C C . ASP B 1 242 ? -39.82280 3.11425 45.61625 1.000 44.87291 282 ASP A C 1
ATOM 8539 O O . ASP B 1 242 ? -40.07944 2.87623 44.43155 1.000 51.43718 282 ASP A O 1
ATOM 8544 N N . ARG B 1 243 ? -40.74020 3.52960 46.48841 1.000 41.29730 283 ARG A N 1
ATOM 8545 C CA . ARG B 1 243 ? -42.14791 3.68855 46.14860 1.000 36.73040 283 ARG A CA 1
ATOM 8546 C C . ARG B 1 243 ? -42.76571 4.67800 47.11983 1.000 42.65171 283 ARG A C 1
ATOM 8547 O O . ARG B 1 243 ? -42.25519 4.88733 48.22517 1.000 53.26973 283 ARG A O 1
ATOM 8555 N N . VAL B 1 244 ? -43.86313 5.29077 46.69574 1.000 33.90764 284 VAL A N 1
ATOM 8556 C CA . VAL B 1 244 ? -44.70457 6.09331 47.57717 1.000 33.99709 284 VAL A CA 1
ATOM 8557 C C . VAL B 1 244 ? -45.84076 5.20784 48.07303 1.000 36.30357 284 VAL A C 1
ATOM 8558 O O . VAL B 1 244 ? -46.61201 4.70106 47.25215 1.000 45.06067 284 VAL A O 1
ATOM 8562 N N . PRO B 1 245 ? -45.97672 4.99141 49.37640 1.000 45.34472 285 PRO A N 1
ATOM 8563 C CA . PRO B 1 245 ? -47.05369 4.13057 49.88286 1.000 45.32891 285 PRO A CA 1
ATOM 8564 C C . PRO B 1 245 ? -48.36538 4.89196 49.98284 1.000 40.86528 285 PRO A C 1
ATOM 8565 O O . PRO B 1 245 ? -48.39895 6.12507 50.03264 1.000 33.40151 285 PRO A O 1
ATOM 8569 N N . SER B 1 246 ? -49.46250 4.13196 50.04996 1.000 40.91882 286 SER A N 1
ATOM 8570 C CA . SER B 1 246 ? -50.76606 4.78684 50.15803 1.000 36.15920 286 SER A CA 1
ATOM 8571 C C . SER B 1 246 ? -50.98584 5.45332 51.51270 1.000 44.64861 286 SER A C 1
ATOM 8572 O O . SER B 1 246 ? -51.84308 6.33303 51.61491 1.000 53.85803 286 SER A O 1
ATOM 8575 N N . SER B 1 247 ? -50.22357 5.08260 52.54420 1.000 43.08748 287 SER A N 1
ATOM 8576 C CA . SER B 1 247 ? -50.30849 5.76106 53.83426 1.000 39.53721 287 SER A CA 1
ATOM 8577 C C . SER B 1 247 ? -49.77408 7.18743 53.80093 1.000 46.02550 287 SER A C 1
ATOM 8578 O O . SER B 1 247 ? -50.00967 7.93992 54.75800 1.000 44.82162 287 SER A O 1
ATOM 8581 N N . ARG B 1 248 ? -49.05258 7.56085 52.74371 1.000 51.49261 288 ARG A N 1
ATOM 8582 C CA . ARG B 1 248 ? -48.45484 8.88592 52.63323 1.000 48.06311 288 ARG A CA 1
ATOM 8583 C C . ARG B 1 248 ? -49.52381 9.96804 52.70181 1.000 49.03165 288 ARG A C 1
ATOM 8584 O O . ARG B 1 248 ? -50.47072 9.96644 51.91515 1.000 52.32618 288 ARG A O 1
ATOM 8592 N N . THR B 1 249 ? -49.35317 10.90340 53.62303 1.000 44.29550 289 THR A N 1
ATOM 8593 C CA . THR B 1 249 ? -50.32200 11.95800 53.85946 1.000 39.45718 289 THR A CA 1
ATOM 8594 C C . THR B 1 249 ? -50.14152 13.11385 52.87733 1.000 37.37576 289 THR A C 1
ATOM 8595 O O . THR B 1 249 ? -49.11495 13.24998 52.21512 1.000 33.15217 289 THR A O 1
ATOM 8599 N N . ARG B 1 250 ? -51.15432 13.97965 52.82008 1.000 46.85707 290 ARG A N 1
ATOM 8600 C CA . ARG B 1 250 ? -51.07448 15.14030 51.93963 1.000 48.05389 290 ARG A CA 1
ATOM 8601 C C . ARG B 1 250 ? -49.94687 16.07149 52.37053 1.000 40.66380 290 ARG A C 1
ATOM 8602 O O . ARG B 1 250 ? -49.13090 16.50222 51.54784 1.000 35.62365 290 ARG A O 1
ATOM 8610 N N . THR B 1 251 ? -49.88418 16.38560 53.66694 1.000 35.14257 291 THR A N 1
ATOM 8611 C CA . THR B 1 251 ? -48.91445 17.36331 54.15009 1.000 35.30582 291 THR A CA 1
ATOM 8612 C C . THR B 1 251 ? -47.49283 16.82838 54.07391 1.000 33.61632 291 THR A C 1
ATOM 8613 O O . THR B 1 251 ? -46.55779 17.58672 53.79143 1.000 32.51182 291 THR A O 1
ATOM 8617 N N . ARG B 1 252 ? -47.31444 15.52309 54.30084 1.000 37.45308 292 ARG A N 1
ATOM 8618 C CA . ARG B 1 252 ? -45.97673 14.93671 54.28688 1.000 42.05268 292 ARG A CA 1
ATOM 8619 C C . ARG B 1 252 ? -45.28591 15.17086 52.94784 1.000 46.31345 292 ARG A C 1
ATOM 8620 O O . ARG B 1 252 ? -44.10191 15.53658 52.90390 1.000 37.37141 292 ARG A O 1
ATOM 8628 N N . SER B 1 253 ? -46.02787 14.99446 51.84408 1.000 49.16821 293 SER A N 1
ATOM 8629 C CA . SER B 1 253 ? -45.48024 15.15408 50.49795 1.000 39.23644 293 SER A CA 1
ATOM 8630 C C . SER B 1 253 ? -45.32627 16.61951 50.11211 1.000 36.72118 293 SER A C 1
ATOM 8631 O O . SER B 1 253 ? -44.33753 17.00042 49.47784 1.000 27.63513 293 SER A O 1
ATOM 8634 N N . VAL B 1 254 ? -46.28830 17.46084 50.47942 1.000 42.10359 294 VAL A N 1
ATOM 8635 C CA . VAL B 1 254 ? -46.10449 18.89027 50.25246 1.000 45.95663 294 VAL A CA 1
ATOM 8636 C C . VAL B 1 254 ? -44.85269 19.39002 50.97538 1.000 46.81134 294 VAL A C 1
ATOM 8637 O O . VAL B 1 254 ? -44.08949 20.20010 50.43491 1.000 46.44374 294 VAL A O 1
ATOM 8641 N N . GLU B 1 255 ? -44.61025 18.89601 52.19648 1.000 51.17639 295 GLU A N 1
ATOM 8642 C CA . GLU B 1 255 ? -43.43374 19.30942 52.96204 1.000 50.38895 295 GLU A CA 1
ATOM 8643 C C . GLU B 1 255 ? -42.16333 18.88772 52.25084 1.000 43.11194 295 GLU A C 1
ATOM 8644 O O . GLU B 1 255 ? -41.27481 19.70702 51.98470 1.000 31.59710 295 GLU A O 1
ATOM 8650 N N . LEU B 1 256 ? -42.04302 17.58610 51.98238 1.000 43.95795 296 LEU A N 1
ATOM 8651 C CA . LEU B 1 256 ? -40.85277 17.08812 51.31153 1.000 45.55337 296 LEU A CA 1
ATOM 8652 C C . LEU B 1 256 ? -40.62601 17.83890 50.01151 1.000 48.95970 296 LEU A C 1
ATOM 8653 O O . LEU B 1 256 ? -39.50252 18.26906 49.72442 1.000 52.32040 296 LEU A O 1
ATOM 8658 N N . GLY B 1 257 ? -41.70171 18.07079 49.25041 1.000 50.02180 297 GLY A N 1
ATOM 8659 C CA . GLY B 1 257 ? -41.55688 18.69109 47.94469 1.000 48.30605 297 GLY A CA 1
ATOM 8660 C C . GLY B 1 257 ? -41.02333 20.10857 48.01765 1.000 45.27988 297 GLY A C 1
ATOM 8661 O O . GLY B 1 257 ? -40.16463 20.49832 47.22210 1.000 42.39984 297 GLY A O 1
ATOM 8662 N N . GLY B 1 258 ? -41.53778 20.90581 48.95915 1.000 46.78760 298 GLY A N 1
ATOM 8663 C CA . GLY B 1 258 ? -41.06320 22.27095 49.10047 1.000 47.95366 298 GLY A CA 1
ATOM 8664 C C . GLY B 1 258 ? -39.66264 22.36721 49.66703 1.000 48.79404 298 GLY A C 1
ATOM 8665 O O . GLY B 1 258 ? -38.99649 23.38867 49.47575 1.000 52.25216 298 GLY A O 1
ATOM 8666 N N . ALA B 1 259 ? -39.19740 21.31054 50.33489 1.000 45.34582 299 ALA A N 1
ATOM 8667 C CA . ALA B 1 259 ? -37.91598 21.28019 51.02405 1.000 44.63321 299 ALA A CA 1
ATOM 8668 C C . ALA B 1 259 ? -36.79345 20.64965 50.20582 1.000 49.52822 299 ALA A C 1
ATOM 8669 O O . ALA B 1 259 ? -35.63161 20.71555 50.63190 1.000 48.74784 299 ALA A O 1
ATOM 8671 N N . TYR B 1 260 ? -37.10695 20.04031 49.05937 1.000 49.37889 300 TYR A N 1
ATOM 8672 C CA . TYR B 1 260 ? -36.10491 19.32376 48.27539 1.000 46.58714 300 TYR A CA 1
ATOM 8673 C C . TYR B 1 260 ? -35.09323 20.28171 47.65426 1.000 44.97775 300 TYR A C 1
ATOM 8674 O O . TYR B 1 260 ? -35.46439 21.29814 47.05230 1.000 42.41828 300 TYR A O 1
ATOM 8683 N N . GLY B 1 261 ? -33.81060 19.93215 47.77908 1.000 48.51214 301 GLY A N 1
ATOM 8684 C CA . GLY B 1 261 ? -32.73373 20.73504 47.23377 1.000 49.82275 301 GLY A CA 1
ATOM 8685 C C . GLY B 1 261 ? -32.81820 22.15700 47.73073 1.000 58.07475 301 GLY A C 1
ATOM 8686 O O . GLY B 1 261 ? -32.48585 23.10779 47.01535 1.000 63.53615 301 GLY A O 1
ATOM 8687 N N . GLN B 1 262 ? -33.29727 22.30325 48.96039 1.000 55.99742 302 GLN A N 1
ATOM 8688 C CA . GLN B 1 262 ? -33.51223 23.59147 49.59840 1.000 53.92874 302 GLN A CA 1
ATOM 8689 C C . GLN B 1 262 ? -33.08408 23.45523 51.04281 1.000 49.16927 302 GLN A C 1
ATOM 8690 O O . GLN B 1 262 ? -33.37653 22.44221 51.68418 1.000 62.37192 302 GLN A O 1
ATOM 8696 N N . ASP B 1 263 ? -32.39075 24.46053 51.55528 1.000 38.02682 303 ASP A N 1
ATOM 8697 C CA . ASP B 1 263 ? -31.93059 24.45064 52.94192 1.000 33.20124 303 ASP A CA 1
ATOM 8698 C C . ASP B 1 263 ? -32.29602 25.77076 53.59839 1.000 37.24887 303 ASP A C 1
ATOM 8699 O O . ASP B 1 263 ? -31.41142 26.58535 53.90458 1.000 35.84030 303 ASP A O 1
ATOM 8704 N N . PRO B 1 264 ? -33.60232 26.02621 53.82012 1.000 38.95424 304 PRO A N 1
ATOM 8705 C CA . PRO B 1 264 ? -33.98067 27.24041 54.56054 1.000 31.54033 304 PRO A CA 1
ATOM 8706 C C . PRO B 1 264 ? -33.41375 27.29117 55.96916 1.000 28.90572 304 PRO A C 1
ATOM 8707 O O . PRO B 1 264 ? -33.22442 28.39279 56.50266 1.000 29.84151 304 PRO A O 1
ATOM 8711 N N . ALA B 1 265 ? -33.11578 26.14685 56.59378 1.000 35.96239 305 ALA A N 1
ATOM 8712 C CA . ALA B 1 265 ? -32.52510 26.20506 57.93153 1.000 35.31571 305 ALA A CA 1
ATOM 8713 C C . ALA B 1 265 ? -31.09714 26.73982 57.89128 1.000 34.94725 305 ALA A C 1
ATOM 8714 O O . ALA B 1 265 ? -30.67508 27.42983 58.82603 1.000 34.18446 305 ALA A O 1
ATOM 8716 N N . LEU B 1 266 ? -30.35873 26.45581 56.81046 1.000 35.60965 306 LEU A N 1
ATOM 8717 C CA . LEU B 1 266 ? -28.99794 26.98041 56.65074 1.000 39.80523 306 LEU A CA 1
ATOM 8718 C C . LEU B 1 266 ? -29.00751 28.47877 56.36317 1.000 38.88083 306 LEU A C 1
ATOM 8719 O O . LEU B 1 266 ? -28.15816 29.22217 56.86610 1.000 37.42579 306 LEU A O 1
ATOM 8724 N N . VAL B 1 267 ? -29.95090 28.94082 55.54597 1.000 41.50119 307 VAL A N 1
ATOM 8725 C CA . VAL B 1 267 ? -30.04967 30.37269 55.30784 1.000 37.53174 307 VAL A CA 1
ATOM 8726 C C . VAL B 1 267 ? -30.41477 31.09389 56.59031 1.000 41.34469 307 VAL A C 1
ATOM 8727 O O . VAL B 1 267 ? -29.96006 32.21866 56.83315 1.000 44.89232 307 VAL A O 1
ATOM 8731 N N . GLN B 1 268 ? -31.22765 30.46506 57.43939 1.000 40.56509 308 GLN A N 1
ATOM 8732 C CA . GLN B 1 268 ? -31.58875 31.11975 58.68995 1.000 40.56298 308 GLN A CA 1
ATOM 8733 C C . GLN B 1 268 ? -30.39483 31.18209 59.63018 1.000 31.26609 308 GLN A C 1
ATOM 8734 O O . GLN B 1 268 ? -30.21533 32.17498 60.34509 1.000 32.83052 308 GLN A O 1
ATOM 8740 N N . GLN B 1 269 ? -29.57956 30.12443 59.64569 1.000 31.69929 309 GLN A N 1
ATOM 8741 C CA . GLN B 1 269 ? -28.30685 30.15929 60.36316 1.000 35.03666 309 GLN A CA 1
ATOM 8742 C C . GLN B 1 269 ? -27.45697 31.31816 59.87563 1.000 32.78051 309 GLN A C 1
ATOM 8743 O O . GLN B 1 269 ? -26.98569 32.13940 60.67282 1.000 35.99252 309 GLN A O 1
ATOM 8749 N N . ILE B 1 270 ? -27.27759 31.40768 58.55334 1.000 30.93410 310 ILE A N 1
ATOM 8750 C CA . ILE B 1 270 ? -26.48429 32.47939 57.95650 1.000 30.14283 310 ILE A CA 1
ATOM 8751 C C . ILE B 1 270 ? -27.01313 33.84082 58.38888 1.000 35.20412 310 ILE A C 1
ATOM 8752 O O . ILE B 1 270 ? -26.25495 34.70820 58.83590 1.000 39.07599 310 ILE A O 1
ATOM 8757 N N . VAL B 1 271 ? -28.32908 34.03109 58.31516 1.000 38.89167 311 VAL A N 1
ATOM 8758 C CA . VAL B 1 271 ? -28.88515 35.35318 58.57751 1.000 41.13967 311 VAL A CA 1
ATOM 8759 C C . VAL B 1 271 ? -28.67151 35.75664 60.03546 1.000 47.15808 311 VAL A C 1
ATOM 8760 O O . VAL B 1 271 ? -28.27301 36.89231 60.32917 1.000 44.65303 311 VAL A O 1
ATOM 8764 N N . ASP B 1 272 ? -28.90870 34.83011 60.96750 1.000 48.42668 312 ASP A N 1
ATOM 8765 C CA . ASP B 1 272 ? -28.76486 35.10024 62.39330 1.000 46.05105 312 ASP A CA 1
ATOM 8766 C C . ASP B 1 272 ? -27.32672 35.00393 62.89039 1.000 50.67151 312 ASP A C 1
ATOM 8767 O O . ASP B 1 272 ? -27.00306 35.58658 63.93646 1.000 47.59490 312 ASP A O 1
ATOM 8772 N N . GLY B 1 273 ? -26.46581 34.25939 62.19628 1.000 44.11499 313 GLY A N 1
ATOM 8773 C CA . GLY B 1 273 ? -25.20086 33.90620 62.80459 1.000 41.49881 313 GLY A CA 1
ATOM 8774 C C . GLY B 1 273 ? -25.30160 32.85299 63.88615 1.000 38.28594 313 GLY A C 1
ATOM 8775 O O . GLY B 1 273 ? -24.41652 32.76138 64.73146 1.000 39.25891 313 GLY A O 1
ATOM 8776 N N . SER B 1 274 ? -26.34285 32.02849 63.87087 1.000 38.69280 314 SER A N 1
ATOM 8777 C CA . SER B 1 274 ? -26.54661 31.03598 64.92435 1.000 45.09120 314 SER A CA 1
ATOM 8778 C C . SER B 1 274 ? -25.67990 29.79599 64.69059 1.000 46.64245 314 SER A C 1
ATOM 8779 O O . SER B 1 274 ? -26.15797 28.66365 64.63633 1.000 51.96971 314 SER A O 1
ATOM 8782 N N . TRP B 1 275 ? -24.37421 30.02654 64.56537 1.000 38.79155 315 TRP A N 1
ATOM 8783 C CA . TRP B 1 275 ? -23.45146 28.92136 64.33515 1.000 34.46260 315 TRP A CA 1
ATOM 8784 C C . TRP B 1 275 ? -23.21367 28.13736 65.62576 1.000 34.10769 315 TRP A C 1
ATOM 8785 O O . TRP B 1 275 ? -23.16092 28.70250 66.72138 1.000 38.55802 315 TRP A O 1
ATOM 8796 N N . ARG B 1 276 ? -23.05298 26.81990 65.48633 1.000 31.59734 316 ARG A N 1
ATOM 8797 C CA . ARG B 1 276 ? -23.01172 25.94023 66.65151 1.000 37.30523 316 ARG A CA 1
ATOM 8798 C C . ARG B 1 276 ? -21.77437 26.21441 67.50103 1.000 42.63423 316 ARG A C 1
ATOM 8799 O O . ARG B 1 276 ? -20.64192 25.94460 67.09064 1.000 45.79666 316 ARG A O 1
ATOM 8807 N N . THR B 1 277 ? -22.00084 26.74810 68.69446 1.000 45.36124 317 THR A N 1
ATOM 8808 C CA . THR B 1 277 ? -20.99322 26.87077 69.73083 1.000 47.71329 317 THR A CA 1
ATOM 8809 C C . THR B 1 277 ? -20.92708 25.62528 70.60574 1.000 53.00232 317 THR A C 1
ATOM 8810 O O . THR B 1 277 ? -20.20482 25.60995 71.60305 1.000 54.05849 317 THR A O 1
ATOM 8814 N N . ASP B 1 278 ? -21.62646 24.57224 70.20946 1.000 58.48488 318 ASP A N 1
ATOM 8815 C CA . ASP B 1 278 ? -21.92676 23.40742 71.02316 1.000 62.82315 318 ASP A CA 1
ATOM 8816 C C . ASP B 1 278 ? -21.06237 22.19692 70.68413 1.000 55.99276 318 ASP A C 1
ATOM 8817 O O . ASP B 1 278 ? -21.12270 21.19454 71.39709 1.000 50.89383 318 ASP A O 1
ATOM 8822 N N . TYR B 1 279 ? -20.28012 22.25232 69.61136 1.000 56.79152 319 TYR A N 1
ATOM 8823 C CA . TYR B 1 279 ? -19.67942 21.04003 69.06761 1.000 51.71602 319 TYR A CA 1
ATOM 8824 C C . TYR B 1 279 ? -18.73597 20.38630 70.07498 1.000 52.46760 319 TYR A C 1
ATOM 8825 O O . TYR B 1 279 ? -17.98256 21.06684 70.77621 1.000 49.01842 319 TYR A O 1
ATOM 8834 N N . ASP B 1 280 ? -18.77760 19.05156 70.14078 1.000 51.47087 320 ASP A N 1
ATOM 8835 C CA . ASP B 1 280 ? -17.93079 18.29197 71.06339 1.000 57.34118 320 ASP A CA 1
ATOM 8836 C C . ASP B 1 280 ? -16.63272 17.92371 70.35801 1.000 50.32864 320 ASP A C 1
ATOM 8837 O O . ASP B 1 280 ? -16.52522 16.88896 69.69444 1.000 41.99641 320 ASP A O 1
ATOM 8842 N N . TRP B 1 281 ? -15.61829 18.77021 70.53177 1.000 53.72996 321 TRP A N 1
ATOM 8843 C CA . TRP B 1 281 ? -14.38747 18.59006 69.77393 1.000 52.09028 321 TRP A CA 1
ATOM 8844 C C . TRP B 1 281 ? -13.57947 17.40940 70.29457 1.000 56.87037 321 TRP A C 1
ATOM 8845 O O . TRP B 1 281 ? -13.00794 16.64773 69.50137 1.000 56.05695 321 TRP A O 1
ATOM 8856 N N . SER B 1 282 ? -13.52208 17.22866 71.61122 1.000 56.00220 322 SER A N 1
ATOM 8857 C CA . SER B 1 282 ? -13.30888 15.88859 72.13226 1.000 59.74784 322 SER A CA 1
ATOM 8858 C C . SER B 1 282 ? -14.22009 14.94060 71.37342 1.000 69.60350 322 SER A C 1
ATOM 8859 O O . SER B 1 282 ? -15.42698 15.17466 71.29662 1.000 83.92840 322 SER A O 1
ATOM 8862 N N . LYS B 1 283 ? -13.62127 13.90241 70.78264 1.000 65.85972 323 LYS A N 1
ATOM 8863 C CA . LYS B 1 283 ? -14.22592 12.91856 69.87304 1.000 59.69605 323 LYS A CA 1
ATOM 8864 C C . LYS B 1 283 ? -13.64735 13.10157 68.47747 1.000 47.61489 323 LYS A C 1
ATOM 8865 O O . LYS B 1 283 ? -13.73487 12.18552 67.65611 1.000 41.84139 323 LYS A O 1
ATOM 8867 N N . CYS B 1 284 ? -13.05254 14.26203 68.19371 1.000 49.21853 324 CYS A N 1
ATOM 8868 C CA . CYS B 1 284 ? -12.13303 14.32740 67.06549 1.000 59.71704 324 CYS A CA 1
ATOM 8869 C C . CYS B 1 284 ? -10.98980 13.34780 67.30327 1.000 61.86627 324 CYS A C 1
ATOM 8870 O O . CYS B 1 284 ? -10.54543 13.15671 68.43844 1.000 74.62878 324 CYS A O 1
ATOM 8873 N N . THR B 1 285 ? -10.51360 12.72011 66.23311 1.000 53.33974 325 THR A N 1
ATOM 8874 C CA . THR B 1 285 ? -9.36194 11.83172 66.30881 1.000 53.28203 325 THR A CA 1
ATOM 8875 C C . THR B 1 285 ? -8.25328 12.31405 65.37933 1.000 56.14650 325 THR A C 1
ATOM 8876 O O . THR B 1 285 ? -8.51175 12.89583 64.32486 1.000 60.32684 325 THR A O 1
ATOM 8880 N N . SER B 1 286 ? -7.01053 12.07034 65.77565 1.000 58.28553 326 SER A N 1
ATOM 8881 C CA . SER B 1 286 ? -5.85751 12.45285 64.97677 1.000 59.20256 326 SER A CA 1
ATOM 8882 C C . SER B 1 286 ? -5.15925 11.21572 64.42080 1.000 57.66621 326 SER A C 1
ATOM 8883 O O . SER B 1 286 ? -5.13643 10.15373 65.05093 1.000 49.63297 326 SER A O 1
ATOM 8886 N N . TYR B 1 287 ? -4.59440 11.35915 63.22163 1.000 59.92343 327 TYR A N 1
ATOM 8887 C CA . TYR B 1 287 ? -3.85278 10.27246 62.58282 1.000 54.19484 327 TYR A CA 1
ATOM 8888 C C . TYR B 1 287 ? -2.65311 10.86078 61.84281 1.000 52.13034 327 TYR A C 1
ATOM 8889 O O . TYR B 1 287 ? -2.78090 11.36419 60.72129 1.000 48.14092 327 TYR A O 1
ATOM 8898 N N . VAL B 1 288 ? -1.48730 10.76340 62.47571 1.000 56.07793 328 VAL A N 1
ATOM 8899 C CA . VAL B 1 288 ? -0.21890 11.27579 61.96421 1.000 45.50627 328 VAL A CA 1
ATOM 8900 C C . VAL B 1 288 ? -0.35223 12.77179 61.71145 1.000 41.48056 328 VAL A C 1
ATOM 8901 O O . VAL B 1 288 ? -0.13683 13.25488 60.59058 1.000 38.40058 328 VAL A O 1
ATOM 8905 N N . GLY B 1 289 ? -0.71597 13.51322 62.75784 1.000 42.21608 329 GLY A N 1
ATOM 8906 C CA . GLY B 1 289 ? -0.77507 14.95157 62.68827 1.000 45.41503 329 GLY A CA 1
ATOM 8907 C C . GLY B 1 289 ? -2.00162 15.52902 62.01853 1.000 47.05659 329 GLY A C 1
ATOM 8908 O O . GLY B 1 289 ? -2.14130 16.75858 61.99467 1.000 44.18215 329 GLY A O 1
ATOM 8909 N N . ARG B 1 290 ? -2.89336 14.69721 61.47523 1.000 46.19435 330 ARG A N 1
ATOM 8910 C CA . ARG B 1 290 ? -4.11065 15.17714 60.82879 1.000 50.35038 330 ARG A CA 1
ATOM 8911 C C . ARG B 1 290 ? -5.30625 14.88764 61.72988 1.000 41.36452 330 ARG A C 1
ATOM 8912 O O . ARG B 1 290 ? -5.67413 13.72301 61.91912 1.000 39.45205 330 ARG A O 1
ATOM 8920 N N . THR B 1 291 ? -5.91299 15.94357 62.27761 1.000 31.57924 331 THR A N 1
ATOM 8921 C CA . THR B 1 291 ? -7.19687 15.79618 62.95939 1.000 34.20657 331 THR A CA 1
ATOM 8922 C C . THR B 1 291 ? -8.31478 15.57337 61.93801 1.000 31.76848 331 THR A C 1
ATOM 8923 O O . THR B 1 291 ? -8.47160 16.35975 61.00257 1.000 34.74355 331 THR A O 1
ATOM 8927 N N . THR B 1 292 ? -9.07327 14.48555 62.10853 1.000 46.59626 332 THR A N 1
ATOM 8928 C CA . THR B 1 292 ? -10.37598 14.25773 61.48138 1.000 46.10124 332 THR A CA 1
ATOM 8929 C C . THR B 1 292 ? -11.46623 14.32199 62.54726 1.000 50.38002 332 THR A C 1
ATOM 8930 O O . THR B 1 292 ? -11.22058 14.00985 63.71544 1.000 49.77406 332 THR A O 1
ATOM 8934 N N . CYS B 1 293 ? -12.68611 14.69432 62.14997 1.000 48.93160 333 CYS A N 1
ATOM 8935 C CA . CYS B 1 293 ? -13.75172 14.88706 63.13262 1.000 44.94697 333 CYS A CA 1
ATOM 8936 C C . CYS B 1 293 ? -15.07245 14.26647 62.69393 1.000 38.26722 333 CYS A C 1
ATOM 8937 O O . CYS B 1 293 ? -16.14689 14.77412 63.03211 1.000 41.51512 333 CYS A O 1
ATOM 8940 N N . ASP B 1 294 ? -15.02307 13.14305 61.96770 1.000 39.87418 334 ASP A N 1
ATOM 8941 C CA . ASP B 1 294 ? -16.24773 12.49770 61.47299 1.000 42.78389 334 ASP A CA 1
ATOM 8942 C C . ASP B 1 294 ? -17.15907 11.99360 62.57622 1.000 52.07798 334 ASP A C 1
ATOM 8943 O O . ASP B 1 294 ? -18.31040 11.65096 62.28855 1.000 52.82085 334 ASP A O 1
ATOM 8948 N N . ASP B 1 295 ? -16.67387 11.91836 63.81006 1.000 57.02783 335 ASP A N 1
ATOM 8949 C CA . ASP B 1 295 ? -17.46765 11.43320 64.92068 1.000 57.88217 335 ASP A CA 1
ATOM 8950 C C . ASP B 1 295 ? -17.91273 12.54801 65.84881 1.000 55.32716 335 ASP A C 1
ATOM 8951 O O . ASP B 1 295 ? -18.60417 12.26958 66.82951 1.000 59.88181 335 ASP A O 1
ATOM 8956 N N . VAL B 1 296 ? -17.53992 13.79542 65.57503 1.000 48.54423 336 VAL A N 1
ATOM 8957 C CA . VAL B 1 296 ? -18.18985 14.89528 66.29936 1.000 47.40982 336 VAL A CA 1
ATOM 8958 C C . VAL B 1 296 ? -19.67270 14.90125 65.94307 1.000 58.85065 336 VAL A C 1
ATOM 8959 O O . VAL B 1 296 ? -20.02437 14.90910 64.74478 1.000 63.17949 336 VAL A O 1
ATOM 8963 N N . PRO B 1 297 ? -20.57870 14.88166 66.91885 1.000 61.79757 337 PRO A N 1
ATOM 8964 C CA . PRO B 1 297 ? -21.99103 14.64240 66.60349 1.000 57.11275 337 PRO A CA 1
ATOM 8965 C C . PRO B 1 297 ? -22.59209 15.81980 65.84800 1.000 49.23610 337 PRO A C 1
ATOM 8966 O O . PRO B 1 297 ? -22.49464 16.97061 66.28340 1.000 48.11826 337 PRO A O 1
ATOM 8970 N N . GLY B 1 298 ? -23.23367 15.51613 64.71478 1.000 43.36731 338 GLY A N 1
ATOM 8971 C CA . GLY B 1 298 ? -23.87192 16.51961 63.88786 1.000 46.35864 338 GLY A CA 1
ATOM 8972 C C . GLY B 1 298 ? -22.99354 17.10360 62.80105 1.000 50.32949 338 GLY A C 1
ATOM 8973 O O . GLY B 1 298 ? -23.51904 17.63720 61.81071 1.000 44.69494 338 GLY A O 1
ATOM 8974 N N . LEU B 1 299 ? -21.67045 16.99629 62.95479 1.000 50.68529 339 LEU A N 1
ATOM 8975 C CA . LEU B 1 299 ? -20.74659 17.61088 62.01169 1.000 43.62480 339 LEU A CA 1
ATOM 8976 C C . LEU B 1 299 ? -20.87696 16.99852 60.62128 1.000 39.61803 339 LEU A C 1
ATOM 8977 O O . LEU B 1 299 ? -20.99667 17.72506 59.63141 1.000 43.67853 339 LEU A O 1
ATOM 8982 N N . SER B 1 300 ? -20.86025 15.66144 60.52293 1.000 36.60990 340 SER A N 1
ATOM 8983 C CA . SER B 1 300 ? -21.01807 15.00728 59.21826 1.000 33.96904 340 SER A CA 1
ATOM 8984 C C . SER B 1 300 ? -22.27700 15.47979 58.49587 1.000 37.82760 340 SER A C 1
ATOM 8985 O O . SER B 1 300 ? -22.25406 15.71178 57.28037 1.000 36.07291 340 SER A O 1
ATOM 8988 N N . ASP B 1 301 ? -23.38936 15.62974 59.22898 1.000 44.50658 341 ASP A N 1
ATOM 8989 C CA . ASP B 1 301 ? -24.64512 15.97961 58.57666 1.000 50.78230 341 ASP A CA 1
ATOM 8990 C C . ASP B 1 301 ? -24.66463 17.44931 58.17249 1.000 38.41523 341 ASP A C 1
ATOM 8991 O O . ASP B 1 301 ? -25.20328 17.79920 57.12043 1.000 42.76299 341 ASP A O 1
ATOM 8996 N N . PHE B 1 302 ? -24.08852 18.32591 58.99029 1.000 26.91116 342 PHE A N 1
ATOM 8997 C CA . PHE B 1 302 ? -23.88642 19.70601 58.54792 1.000 33.58912 342 PHE A CA 1
ATOM 8998 C C . PHE B 1 302 ? -23.02531 19.75689 57.28242 1.000 40.66542 342 PHE A C 1
ATOM 8999 O O . PHE B 1 302 ? -23.36552 20.43359 56.30520 1.000 46.31111 342 PHE A O 1
ATOM 9007 N N . SER B 1 303 ? -21.90567 19.03330 57.28377 1.000 33.68748 343 SER A N 1
ATOM 9008 C CA . SER B 1 303 ? -21.02950 19.00559 56.12107 1.000 33.12739 343 SER A CA 1
ATOM 9009 C C . SER B 1 303 ? -21.74666 18.42346 54.90025 1.000 40.00056 343 SER A C 1
ATOM 9010 O O . SER B 1 303 ? -21.58472 18.91954 53.77429 1.000 35.14761 343 SER A O 1
ATOM 9013 N N . LYS B 1 304 ? -22.57533 17.39673 55.10918 1.000 41.15432 344 LYS A N 1
ATOM 9014 C CA . LYS B 1 304 ? -23.30176 16.79472 53.99307 1.000 38.55156 344 LYS A CA 1
ATOM 9015 C C . LYS B 1 304 ? -24.31713 17.76972 53.39567 1.000 36.01277 344 LYS A C 1
ATOM 9016 O O . LYS B 1 304 ? -24.44269 17.86528 52.17004 1.000 35.63372 344 LYS A O 1
ATOM 9022 N N . ARG B 1 305 ? -25.05838 18.49135 54.24632 1.000 36.68053 345 ARG A N 1
ATOM 9023 C CA . ARG B 1 305 ? -25.95563 19.54014 53.76245 1.000 35.98443 345 ARG A CA 1
ATOM 9024 C C . ARG B 1 305 ? -25.21004 20.54719 52.89666 1.000 34.22227 345 ARG A C 1
ATOM 9025 O O . ARG B 1 305 ? -25.73931 21.02477 51.88786 1.000 39.17916 345 ARG A O 1
ATOM 9033 N N . VAL B 1 306 ? -23.97165 20.86674 53.26987 1.000 36.17531 346 VAL A N 1
ATOM 9034 C CA . VAL B 1 306 ? -23.16961 21.82432 52.52232 1.000 27.34800 346 VAL A CA 1
ATOM 9035 C C . VAL B 1 306 ? -22.66529 21.22132 51.21590 1.000 27.38776 346 VAL A C 1
ATOM 9036 O O . VAL B 1 306 ? -22.58843 21.91101 50.19653 1.000 26.42366 346 VAL A O 1
ATOM 9040 N N . ASP B 1 307 ? -22.33020 19.92539 51.21272 1.000 27.14531 347 ASP A N 1
ATOM 9041 C CA . ASP B 1 307 ? -21.96607 19.26147 49.96341 1.000 23.38349 347 ASP A CA 1
ATOM 9042 C C . ASP B 1 307 ? -23.09275 19.35264 48.92927 1.000 35.93130 347 ASP A C 1
ATOM 9043 O O . ASP B 1 307 ? -22.83569 19.39913 47.71444 1.000 36.49881 347 ASP A O 1
ATOM 9048 N N . VAL B 1 308 ? -24.34033 19.36343 49.39884 1.000 34.02470 348 VAL A N 1
ATOM 9049 C CA . VAL B 1 308 ? -25.49425 19.48455 48.51924 1.000 33.04907 348 VAL A CA 1
ATOM 9050 C C . VAL B 1 308 ? -25.47014 20.81770 47.78245 1.000 30.34439 348 VAL A C 1
ATOM 9051 O O . VAL B 1 308 ? -25.69719 20.87678 46.56816 1.000 34.94940 348 VAL A O 1
ATOM 9055 N N . LEU B 1 309 ? -25.19567 21.90895 48.50149 1.000 28.88643 349 LEU A N 1
ATOM 9056 C CA . LEU B 1 309 ? -25.03286 23.20070 47.83469 1.000 29.10126 349 LEU A CA 1
ATOM 9057 C C . LEU B 1 309 ? -23.83760 23.18974 46.89194 1.000 30.52258 349 LEU A C 1
ATOM 9058 O O . LEU B 1 309 ? -23.92039 23.69601 45.76341 1.000 30.10852 349 LEU A O 1
ATOM 9063 N N . LYS B 1 310 ? -22.71272 22.62240 47.33389 1.000 35.60701 350 LYS A N 1
ATOM 9064 C CA . LYS B 1 310 ? -21.54973 22.53192 46.45391 1.000 36.61650 350 LYS A CA 1
ATOM 9065 C C . LYS B 1 310 ? -21.88701 21.77504 45.17658 1.000 40.77077 350 LYS A C 1
ATOM 9066 O O . LYS B 1 310 ? -21.50543 22.19320 44.07366 1.000 36.46666 350 LYS A O 1
ATOM 9072 N N . GLY B 1 311 ? -22.58705 20.64308 45.30731 1.000 32.77015 351 GLY A N 1
ATOM 9073 C CA . GLY B 1 311 ? -22.84769 19.82307 44.13834 1.000 24.73494 351 GLY A CA 1
ATOM 9074 C C . GLY B 1 311 ? -23.75190 20.52603 43.15039 1.000 30.88563 351 GLY A C 1
ATOM 9075 O O . GLY B 1 311 ? -23.57909 20.40314 41.93094 1.000 31.10045 351 GLY A O 1
ATOM 9076 N N . ALA B 1 312 ? -24.70927 21.30113 43.66606 1.000 33.41791 352 ALA A N 1
ATOM 9077 C CA . ALA B 1 312 ? -25.64095 22.00373 42.79351 1.000 40.03297 352 ALA A CA 1
ATOM 9078 C C . ALA B 1 312 ? -24.90781 23.02211 41.92569 1.000 39.25600 352 ALA A C 1
ATOM 9079 O O . ALA B 1 312 ? -25.05708 23.03221 40.69792 1.000 47.18830 352 ALA A O 1
ATOM 9081 N N . LEU B 1 313 ? -24.07728 23.86328 42.54117 0.929 33.51919 353 LEU A N 1
ATOM 9082 C CA . LEU B 1 313 ? -23.33361 24.84731 41.75885 0.929 35.62168 353 LEU A CA 1
ATOM 9083 C C . LEU B 1 313 ? -22.24520 24.21332 40.89619 0.929 27.84075 353 LEU A C 1
ATOM 9084 O O . LEU B 1 313 ? -21.95162 24.72780 39.81386 0.929 32.17745 353 LEU A O 1
ATOM 9089 N N . ASP B 1 314 ? -21.64534 23.09962 41.32306 1.000 28.55440 354 ASP A N 1
ATOM 9090 C CA . ASP B 1 314 ? -20.56569 22.53390 40.51184 1.000 32.78389 354 ASP A CA 1
ATOM 9091 C C . ASP B 1 314 ? -21.08850 21.86081 39.24283 1.000 34.13903 354 ASP A C 1
ATOM 9092 O O . ASP B 1 314 ? -20.31922 21.66074 38.28865 1.000 37.58407 354 ASP A O 1
ATOM 9097 N N . ALA B 1 315 ? -22.37609 21.52404 39.20256 1.000 30.94047 355 ALA A N 1
ATOM 9098 C CA . ALA B 1 315 ? -22.96312 20.98074 37.97922 1.000 33.94872 355 ALA A CA 1
ATOM 9099 C C . ALA B 1 315 ? -22.88760 21.99091 36.83563 1.000 29.32497 355 ALA A C 1
ATOM 9100 O O . ALA B 1 315 ? -22.62651 21.61510 35.68374 1.000 37.47079 355 ALA A O 1
ATOM 9102 N N . TYR B 1 316 ? -23.08354 23.28212 37.14235 1.000 28.85950 356 TYR A N 1
ATOM 9103 C CA . TYR B 1 316 ? -22.95001 24.33531 36.13544 1.000 31.39331 356 TYR A CA 1
ATOM 9104 C C . TYR B 1 316 ? -21.48781 24.57015 35.76597 1.000 35.29854 356 TYR A C 1
ATOM 9105 O O . TYR B 1 316 ? -21.16824 24.76310 34.58393 1.000 32.48510 356 TYR A O 1
ATOM 9114 N N . ASN B 1 317 ? -20.58861 24.55907 36.76216 1.000 38.20887 357 ASN A N 1
ATOM 9115 C CA . ASN B 1 317 ? -19.15132 24.65990 36.48959 1.000 27.89702 357 ASN A CA 1
ATOM 9116 C C . ASN B 1 317 ? -18.70111 23.55738 35.54837 1.000 21.28236 357 ASN A C 1
ATOM 9117 O O . ASN B 1 317 ? -17.99988 23.81259 34.56279 1.000 37.13401 357 ASN A O 1
ATOM 9122 N N . GLN B 1 318 ? -19.09100 22.31668 35.84673 1.000 21.28091 358 GLN A N 1
ATOM 9123 C CA . GLN B 1 318 ? -18.63389 21.18531 35.04678 1.000 29.76116 358 GLN A CA 1
ATOM 9124 C C . GLN B 1 318 ? -19.15634 21.25096 33.61578 1.000 30.25539 358 GLN A C 1
ATOM 9125 O O . GLN B 1 318 ? -18.50012 20.75949 32.69254 1.000 30.10119 358 GLN A O 1
ATOM 9131 N N . LYS B 1 319 ? -20.32236 21.84739 33.41014 1.000 32.59985 359 LYS A N 1
ATOM 9132 C CA . LYS B 1 319 ? -20.86738 22.00988 32.07349 1.000 29.74260 359 LYS A CA 1
ATOM 9133 C C . LYS B 1 319 ? -20.36407 23.26822 31.39030 1.000 29.41908 359 LYS A C 1
ATOM 9134 O O . LYS B 1 319 ? -20.71474 23.50991 30.23245 1.000 35.58403 359 LYS A O 1
ATOM 9140 N N . ALA B 1 320 ? -19.56309 24.06656 32.08410 1.000 27.50150 360 ALA A N 1
ATOM 9141 C CA . ALA B 1 320 ? -19.06152 25.34203 31.57392 1.000 31.34936 360 ALA A CA 1
ATOM 9142 C C . ALA B 1 320 ? -20.20355 26.31534 31.29195 1.000 33.20791 360 ALA A C 1
ATOM 9143 O O . ALA B 1 320 ? -20.17021 27.06109 30.31427 1.000 36.91669 360 ALA A O 1
ATOM 9145 N N . GLN B 1 321 ? -21.21049 26.32301 32.16907 1.000 32.06391 361 GLN A N 1
ATOM 9146 C CA . GLN B 1 321 ? -22.37373 27.20138 32.05237 1.000 33.49986 361 GLN A CA 1
ATOM 9147 C C . GLN B 1 321 ? -22.26182 28.37773 33.01765 1.000 38.22929 361 GLN A C 1
ATOM 9148 O O . GLN B 1 321 ? -21.94843 28.19547 34.19856 1.000 33.49716 361 GLN A O 1
ATOM 9154 N N . ASN B 1 322 ? -22.55496 29.57696 32.52881 1.000 34.70909 362 ASN A N 1
ATOM 9155 C CA . ASN B 1 322 ? -22.53783 30.76798 33.36921 1.000 30.47941 362 ASN A CA 1
ATOM 9156 C C . ASN B 1 322 ? -23.95336 31.01768 33.90481 1.000 40.18785 362 ASN A C 1
ATOM 9157 O O . ASN B 1 322 ? -24.87658 31.30902 33.14134 1.000 39.68188 362 ASN A O 1
ATOM 9162 N N . LEU B 1 323 ? -24.11169 30.91277 35.22643 1.000 39.23336 363 LEU A N 1
ATOM 9163 C CA . LEU B 1 323 ? -25.39914 31.15159 35.86168 1.000 41.28130 363 LEU A CA 1
ATOM 9164 C C . LEU B 1 323 ? -25.94292 32.54242 35.56697 1.000 41.74251 363 LEU A C 1
ATOM 9165 O O . LEU B 1 323 ? -27.16379 32.72453 35.50601 1.000 43.28290 363 LEU A O 1
ATOM 9170 N N . PHE B 1 324 ? -25.07508 33.53568 35.40113 1.000 38.31365 364 PHE A N 1
ATOM 9171 C CA . PHE B 1 324 ? -25.54567 34.89900 35.15504 1.000 42.72724 364 PHE A CA 1
ATOM 9172 C C . PHE B 1 324 ? -25.89649 35.14525 33.69591 1.000 41.56856 364 PHE A C 1
ATOM 9173 O O . PHE B 1 324 ? -26.27688 36.26877 33.34178 1.000 45.73140 364 PHE A O 1
ATOM 9181 N N . ALA B 1 325 ? -25.75244 34.12449 32.85275 1.000 33.42216 365 ALA A N 1
ATOM 9182 C CA . ALA B 1 325 ? -26.18312 34.15042 31.46361 1.000 35.41822 365 ALA A CA 1
ATOM 9183 C C . ALA B 1 325 ? -27.28032 33.12683 31.20527 1.000 41.97041 365 ALA A C 1
ATOM 9184 O O . ALA B 1 325 ? -27.45174 32.67641 30.07172 1.000 48.84559 365 ALA A O 1
ATOM 9186 N N . LEU B 1 326 ? -28.00416 32.72622 32.24598 1.000 45.75717 366 LEU A N 1
ATOM 9187 C CA . LEU B 1 326 ? -29.09307 31.77406 32.13056 1.000 48.99976 366 LEU A CA 1
ATOM 9188 C C . LEU B 1 326 ? -30.29599 32.34853 32.87044 1.000 48.99590 366 LEU A C 1
ATOM 9189 O O . LEU B 1 326 ? -30.14411 32.85040 33.99694 1.000 45.01269 366 LEU A O 1
ATOM 9194 N N . PRO B 1 327 ? -31.49040 32.30773 32.28293 1.000 47.35805 367 PRO A N 1
ATOM 9195 C CA . PRO B 1 327 ? -32.65644 32.91737 32.93263 1.000 44.78833 367 PRO A CA 1
ATOM 9196 C C . PRO B 1 327 ? -33.16120 32.07600 34.09177 1.000 48.38583 367 PRO A C 1
ATOM 9197 O O . PRO B 1 327 ? -33.12705 30.84162 34.05686 1.000 57.77572 367 PRO A O 1
ATOM 9201 N N . GLY B 1 328 ? -33.64998 32.75917 35.12500 1.000 50.54124 368 GLY A N 1
ATOM 9202 C CA . GLY B 1 328 ? -34.29466 32.06792 36.22928 1.000 58.61436 368 GLY A CA 1
ATOM 9203 C C . GLY B 1 328 ? -33.35307 31.21601 37.05872 1.000 65.18252 368 GLY A C 1
ATOM 9204 O O . GLY B 1 328 ? -33.63948 30.05075 37.36116 1.000 65.03617 368 GLY A O 1
ATOM 9205 N N . THR B 1 329 ? -32.20841 31.79211 37.41971 1.000 61.72034 369 THR A N 1
ATOM 9206 C CA . THR B 1 329 ? -31.23577 31.17263 38.31170 1.000 50.97713 369 THR A CA 1
ATOM 9207 C C . THR B 1 329 ? -31.02350 32.04533 39.54142 1.000 46.72446 369 THR A C 1
ATOM 9208 O O . THR B 1 329 ? -29.96261 32.01546 40.16275 1.000 51.82412 369 THR A O 1
ATOM 9212 N N . THR B 1 330 ? -32.03082 32.84941 39.87651 1.000 41.05941 370 THR A N 1
ATOM 9213 C CA . THR B 1 330 ? -31.87258 33.86461 40.91234 1.000 44.69738 370 THR A CA 1
ATOM 9214 C C . THR B 1 330 ? -31.38020 33.26342 42.22927 1.000 38.18958 370 THR A C 1
ATOM 9215 O O . THR B 1 330 ? -30.52799 33.84670 42.90741 1.000 42.40326 370 THR A O 1
ATOM 9219 N N . SER B 1 331 ? -31.88966 32.08746 42.58879 1.000 32.40601 371 SER A N 1
ATOM 9220 C CA . SER B 1 331 ? -31.47335 31.42782 43.81760 1.000 33.33729 371 SER A CA 1
ATOM 9221 C C . SER B 1 331 ? -29.98615 31.09836 43.78595 1.000 39.02690 371 SER A C 1
ATOM 9222 O O . SER B 1 331 ? -29.27962 31.27053 44.78456 1.000 39.03979 371 SER A O 1
ATOM 9225 N N . LEU B 1 332 ? -29.49124 30.62112 42.64575 1.000 38.73529 372 LEU A N 1
ATOM 9226 C CA . LEU B 1 332 ? -28.10026 30.19847 42.58505 1.000 41.01350 372 LEU A CA 1
ATOM 9227 C C . LEU B 1 332 ? -27.16027 31.39546 42.50372 1.000 42.72989 372 LEU A C 1
ATOM 9228 O O . LEU B 1 332 ? -26.11409 31.39713 43.15457 1.000 46.37952 372 LEU A O 1
ATOM 9233 N N . ARG B 1 333 ? -27.53021 32.43037 41.74290 1.000 37.13752 373 ARG A N 1
ATOM 9234 C CA . ARG B 1 333 ? -26.80007 33.69795 41.78822 1.000 37.61004 373 ARG A CA 1
ATOM 9235 C C . ARG B 1 333 ? -26.62449 34.20736 43.21809 1.000 40.64136 373 ARG A C 1
ATOM 9236 O O . ARG B 1 333 ? -25.53477 34.63656 43.60584 1.000 52.51482 373 ARG A O 1
ATOM 9244 N N . LEU B 1 334 ? -27.68852 34.17476 44.01603 1.000 38.19835 374 LEU A N 1
ATOM 9245 C CA . LEU B 1 334 ? -27.61195 34.73719 45.36234 1.000 40.84591 374 LEU A CA 1
ATOM 9246 C C . LEU B 1 334 ? -26.69088 33.91980 46.26447 1.000 40.14145 374 LEU A C 1
ATOM 9247 O O . LEU B 1 334 ? -25.98708 34.48355 47.11077 1.000 37.25901 374 LEU A O 1
ATOM 9252 N N . TRP B 1 335 ? -26.69605 32.59206 46.11889 1.000 33.03378 375 TRP A N 1
ATOM 9253 C CA . TRP B 1 335 ? -25.72479 31.77454 46.83518 1.000 35.69997 375 TRP A CA 1
ATOM 9254 C C . TRP B 1 335 ? -24.31290 32.15021 46.41681 1.000 37.51065 375 TRP A C 1
ATOM 9255 O O . TRP B 1 335 ? -23.41703 32.33477 47.25329 1.000 30.49930 375 TRP A O 1
ATOM 9266 N N . LEU B 1 336 ? -24.10991 32.28664 45.11176 1.000 38.37287 376 LEU A N 1
ATOM 9267 C CA . LEU B 1 336 ? -22.79754 32.58540 44.58853 1.000 32.66070 376 LEU A CA 1
ATOM 9268 C C . LEU B 1 336 ? -22.35072 33.98251 45.02263 1.000 36.20712 376 LEU A C 1
ATOM 9269 O O . LEU B 1 336 ? -21.21505 34.17349 45.46601 1.000 34.88773 376 LEU A O 1
ATOM 9274 N N . LEU B 1 337 ? -23.23793 34.97214 44.93280 1.000 31.26609 377 LEU A N 1
ATOM 9275 C CA . LEU B 1 337 ? -22.85203 36.30622 45.37149 1.000 30.87819 377 LEU A CA 1
ATOM 9276 C C . LEU B 1 337 ? -22.68621 36.36322 46.88380 1.000 30.70735 377 LEU A C 1
ATOM 9277 O O . LEU B 1 337 ? -21.87582 37.14844 47.39450 1.000 31.02098 377 LEU A O 1
ATOM 9282 N N . TRP B 1 338 ? -23.42040 35.53682 47.62001 1.000 28.50407 378 TRP A N 1
ATOM 9283 C CA . TRP B 1 338 ? -23.26807 35.57612 49.06750 1.000 26.72394 378 TRP A CA 1
ATOM 9284 C C . TRP B 1 338 ? -21.88957 35.09150 49.46003 1.000 27.74499 378 TRP A C 1
ATOM 9285 O O . TRP B 1 338 ? -21.26801 35.64704 50.36418 1.000 31.28355 378 TRP A O 1
ATOM 9296 N N . ALA B 1 339 ? -21.39315 34.06912 48.76429 1.000 33.58184 379 ALA A N 1
ATOM 9297 C CA . ALA B 1 339 ? -20.09283 33.50052 49.08276 1.000 31.51090 379 ALA A CA 1
ATOM 9298 C C . ALA B 1 339 ? -18.95178 34.38377 48.57266 1.000 34.28408 379 ALA A C 1
ATOM 9299 O O . ALA B 1 339 ? -17.90106 34.47302 49.21870 1.000 36.53485 379 ALA A O 1
ATOM 9301 N N . ASP B 1 340 ? -19.12499 35.04310 47.41847 1.000 34.97545 380 ASP A N 1
ATOM 9302 C CA . ASP B 1 340 ? -18.13534 36.04271 47.01827 1.000 29.26853 380 ASP A CA 1
ATOM 9303 C C . ASP B 1 340 ? -18.04791 37.16108 48.05279 1.000 33.28121 380 ASP A C 1
ATOM 9304 O O . ASP B 1 340 ? -16.95648 37.66205 48.34371 1.000 31.02220 380 ASP A O 1
ATOM 9309 N N . ALA B 1 341 ? -19.18063 37.54651 48.64531 1.000 29.20255 381 ALA A N 1
ATOM 9310 C CA . ALA B 1 341 ? -19.13879 38.62053 49.62876 1.000 33.37556 381 ALA A CA 1
ATOM 9311 C C . ALA B 1 341 ? -18.45862 38.16222 50.90581 1.000 35.13703 381 ALA A C 1
ATOM 9312 O O . ALA B 1 341 ? -17.75101 38.94381 51.55003 1.000 45.39216 381 ALA A O 1
ATOM 9314 N N . VAL B 1 342 ? -18.66736 36.90342 51.29047 1.000 33.44771 382 VAL A N 1
ATOM 9315 C CA . VAL B 1 342 ? -17.98640 36.35785 52.46093 1.000 33.86960 382 VAL A CA 1
ATOM 9316 C C . VAL B 1 342 ? -16.47590 36.33088 52.22817 1.000 34.39007 382 VAL A C 1
ATOM 9317 O O . VAL B 1 342 ? -15.67598 36.58323 53.14047 1.000 36.48092 382 VAL A O 1
ATOM 9321 N N . ARG B 1 343 ? -16.06155 36.05267 50.99967 1.000 27.70357 383 ARG A N 1
ATOM 9322 C CA . ARG B 1 343 ? -14.63618 35.96728 50.72265 1.000 33.44593 383 ARG A CA 1
ATOM 9323 C C . ARG B 1 343 ? -13.92453 37.31318 50.85188 1.000 41.32546 383 ARG A C 1
ATOM 9324 O O . ARG B 1 343 ? -12.68858 37.34597 50.82034 1.000 43.90063 383 ARG A O 1
ATOM 9332 N N . GLN B 1 344 ? -14.65416 38.42191 50.99689 1.000 31.20459 384 GLN A N 1
ATOM 9333 C CA . GLN B 1 344 ? -13.95995 39.67145 51.26711 1.000 34.75123 384 GLN A CA 1
ATOM 9334 C C . GLN B 1 344 ? -13.60274 39.80797 52.73120 1.000 39.40522 384 GLN A C 1
ATOM 9335 O O . GLN B 1 344 ? -12.77472 40.65320 53.07670 1.000 50.09070 384 GLN A O 1
ATOM 9341 N N . ASN B 1 345 ? -14.20486 38.98947 53.58789 1.000 37.76270 385 ASN A N 1
ATOM 9342 C CA . ASN B 1 345 ? -14.12077 39.13684 55.03031 1.000 35.51595 385 ASN A CA 1
ATOM 9343 C C . ASN B 1 345 ? -13.30001 38.04322 55.69362 1.000 37.99882 385 ASN A C 1
ATOM 9344 O O . ASN B 1 345 ? -13.02506 38.14329 56.89698 1.000 39.62783 385 ASN A O 1
ATOM 9349 N N . ILE B 1 346 ? -12.91567 37.00199 54.94826 1.000 36.63218 386 ILE A N 1
ATOM 9350 C CA . ILE B 1 346 ? -12.14849 35.89130 55.50807 1.000 33.64934 386 ILE A CA 1
ATOM 9351 C C . ILE B 1 346 ? -10.79687 36.39441 56.00552 1.000 38.15747 386 ILE A C 1
ATOM 9352 O O . ILE B 1 346 ? -10.00484 36.97346 55.24810 1.000 24.47507 386 ILE A O 1
ATOM 9357 N N . ARG B 1 347 ? -10.52948 36.18319 57.28422 1.000 39.17844 387 ARG A N 1
ATOM 9358 C CA . ARG B 1 347 ? -9.20575 36.38815 57.84485 1.000 36.41404 387 ARG A CA 1
ATOM 9359 C C . ARG B 1 347 ? -8.68520 35.05433 58.34508 1.000 36.30418 387 ARG A C 1
ATOM 9360 O O . ARG B 1 347 ? -9.44123 34.24675 58.88606 1.000 32.79772 387 ARG A O 1
ATOM 9368 N N . TYR B 1 348 ? -7.40834 34.80580 58.09120 1.000 35.94830 388 TYR A N 1
ATOM 9369 C CA . TYR B 1 348 ? -6.75428 33.58122 58.49719 1.000 33.44636 388 TYR A CA 1
ATOM 9370 C C . TYR B 1 348 ? -5.76150 33.86360 59.62214 1.000 36.03969 388 TYR A C 1
ATOM 9371 O O . TYR B 1 348 ? -5.27530 34.99313 59.76048 1.000 41.97686 388 TYR A O 1
ATOM 9380 N N . PRO B 1 349 ? -5.46866 32.87032 60.47289 1.000 34.79454 389 PRO A N 1
ATOM 9381 C CA . PRO B 1 349 ? -6.14227 31.56857 60.47651 1.000 33.19662 389 PRO A CA 1
ATOM 9382 C C . PRO B 1 349 ? -7.37145 31.57831 61.40049 1.000 38.08058 389 PRO A C 1
ATOM 9383 O O . PRO B 1 349 ? -7.56965 32.53903 62.15541 1.000 38.56886 389 PRO A O 1
ATOM 9387 N N . MET B 1 350 ? -8.19875 30.53650 61.30767 1.000 37.85328 390 MET A N 1
ATOM 9388 C CA . MET B 1 350 ? -9.35977 30.34806 62.16429 1.000 37.57885 390 MET A CA 1
ATOM 9389 C C . MET B 1 350 ? -9.21659 29.02090 62.89081 1.000 35.23157 390 MET A C 1
ATOM 9390 O O . MET B 1 350 ? -8.54270 28.10509 62.41489 1.000 33.32184 390 MET A O 1
ATOM 9395 N N . ASP B 1 351 ? -9.86440 28.91515 64.04767 1.000 40.30666 391 ASP A N 1
ATOM 9396 C CA . ASP B 1 351 ? -9.87361 27.67430 64.81187 1.000 41.24700 391 ASP A CA 1
ATOM 9397 C C . ASP B 1 351 ? -11.31172 27.20408 65.03273 1.000 36.18696 391 ASP A C 1
ATOM 9398 O O . ASP B 1 351 ? -12.23446 28.01313 65.16839 1.000 35.51482 391 ASP A O 1
ATOM 9403 N N . LYS B 1 352 ? -11.49131 25.88065 65.06183 1.000 31.62698 392 LYS A N 1
ATOM 9404 C CA . LYS B 1 352 ? -12.82134 25.29667 65.15278 1.000 35.94302 392 LYS A CA 1
ATOM 9405 C C . LYS B 1 352 ? -13.49710 25.59747 66.48176 1.000 50.77047 392 LYS A C 1
ATOM 9406 O O . LYS B 1 352 ? -14.72156 25.49812 66.57789 1.000 62.37574 392 LYS A O 1
ATOM 9412 N N . ALA B 1 353 ? -12.74367 25.97383 67.50179 1.000 49.48368 393 ALA A N 1
ATOM 9413 C CA . ALA B 1 353 ? -13.34444 26.38093 68.75879 1.000 45.72392 393 ALA A CA 1
ATOM 9414 C C . ALA B 1 353 ? -13.19801 27.86687 69.03887 1.000 48.48077 393 ALA A C 1
ATOM 9415 O O . ALA B 1 353 ? -14.10956 28.47987 69.60308 1.000 51.92654 393 ALA A O 1
ATOM 9417 N N . ALA B 1 354 ? -12.08206 28.47613 68.64925 1.000 44.67879 394 ALA A N 1
ATOM 9418 C CA . ALA B 1 354 ? -11.88212 29.88247 68.97201 1.000 43.78320 394 ALA A CA 1
ATOM 9419 C C . ALA B 1 354 ? -12.84363 30.77330 68.19706 1.000 42.52349 394 ALA A C 1
ATOM 9420 O O . ALA B 1 354 ? -13.46196 31.66969 68.77074 1.000 45.15124 394 ALA A O 1
ATOM 9422 N N . ASP B 1 355 ? -12.98806 30.54522 66.89557 1.000 50.34420 395 ASP A N 1
ATOM 9423 C CA . ASP B 1 355 ? -13.79040 31.40819 66.02588 1.000 47.96434 395 ASP A CA 1
ATOM 9424 C C . ASP B 1 355 ? -14.92404 30.58094 65.44584 1.000 49.11142 395 ASP A C 1
ATOM 9425 O O . ASP B 1 355 ? -14.95603 30.28489 64.25050 1.000 53.94098 395 ASP A O 1
ATOM 9430 N N . THR B 1 356 ? -15.87191 30.22340 66.30547 1.000 50.98836 396 THR A N 1
ATOM 9431 C CA . THR B 1 356 ? -16.92440 29.31186 65.89284 1.000 45.89329 396 THR A CA 1
ATOM 9432 C C . THR B 1 356 ? -17.79801 29.91304 64.78742 1.000 44.14052 396 THR A C 1
ATOM 9433 O O . THR B 1 356 ? -18.18664 29.19777 63.85332 1.000 42.43530 396 THR A O 1
ATOM 9437 N N . ALA B 1 357 ? -18.05427 31.22508 64.82378 1.000 37.74550 397 ALA A N 1
ATOM 9438 C CA . ALA B 1 357 ? -18.88945 31.84616 63.79795 1.000 29.22891 397 ALA A CA 1
ATOM 9439 C C . ALA B 1 357 ? -18.15462 31.93617 62.46538 1.000 37.16550 397 ALA A C 1
ATOM 9440 O O . ALA B 1 357 ? -18.67169 31.50486 61.42669 1.000 36.09991 397 ALA A O 1
ATOM 9442 N N . ARG B 1 358 ? -16.94538 32.50528 62.47376 1.000 41.45318 398 ARG A N 1
ATOM 9443 C CA . ARG B 1 358 ? -16.21535 32.68819 61.22518 1.000 36.72732 398 ARG A CA 1
ATOM 9444 C C . ARG B 1 358 ? -15.81668 31.34982 60.62326 1.000 29.91407 398 ARG A C 1
ATOM 9445 O O . ARG B 1 358 ? -15.89756 31.16621 59.40398 1.000 31.00805 398 ARG A O 1
ATOM 9453 N N . PHE B 1 359 ? -15.41201 30.39491 61.46263 1.000 30.74365 399 PHE A N 1
ATOM 9454 C CA . PHE B 1 359 ? -15.11513 29.05149 60.97321 1.000 26.39946 399 PHE A CA 1
ATOM 9455 C C . PHE B 1 359 ? -16.28385 28.48819 60.17131 1.000 34.85104 399 PHE A C 1
ATOM 9456 O O . PHE B 1 359 ? -16.11825 28.06039 59.02294 1.000 24.78214 399 PHE A O 1
ATOM 9464 N N . GLN B 1 360 ? -17.48885 28.52862 60.74853 1.000 38.48021 400 GLN A N 1
ATOM 9465 C CA . GLN B 1 360 ? -18.61342 27.80953 60.15909 1.000 37.64193 400 GLN A CA 1
ATOM 9466 C C . GLN B 1 360 ? -19.18937 28.52101 58.93962 1.000 33.89181 400 GLN A C 1
ATOM 9467 O O . GLN B 1 360 ? -19.56703 27.85963 57.96522 1.000 40.36466 400 GLN A O 1
ATOM 9473 N N . GLU B 1 361 ? -19.25513 29.85461 58.96258 1.000 27.88780 401 GLU A N 1
ATOM 9474 C CA . GLU B 1 361 ? -19.65110 30.58597 57.76436 1.000 26.56165 401 GLU A CA 1
ATOM 9475 C C . GLU B 1 361 ? -18.68262 30.30971 56.61917 1.000 34.56666 401 GLU A C 1
ATOM 9476 O O . GLU B 1 361 ? -19.10070 29.94762 55.51203 1.000 32.66539 401 GLU A O 1
ATOM 9482 N N . THR B 1 362 ? -17.37710 30.44769 56.87644 1.000 24.60109 402 THR A N 1
ATOM 9483 C CA . THR B 1 362 ? -16.39840 30.23593 55.81749 1.000 31.03695 402 THR A CA 1
ATOM 9484 C C . THR B 1 362 ? -16.51057 28.82925 55.25683 1.000 32.28511 402 THR A C 1
ATOM 9485 O O . THR B 1 362 ? -16.44605 28.62250 54.03323 1.000 29.42081 402 THR A O 1
ATOM 9489 N N . PHE B 1 363 ? -16.69834 27.85308 56.14535 1.000 29.03047 403 PHE A N 1
ATOM 9490 C CA . PHE B 1 363 ? -16.87493 26.47038 55.72923 1.000 27.77079 403 PHE A CA 1
ATOM 9491 C C . PHE B 1 363 ? -17.95774 26.33461 54.65493 1.000 37.31303 403 PHE A C 1
ATOM 9492 O O . PHE B 1 363 ? -17.77891 25.58480 53.68010 1.000 31.53509 403 PHE A O 1
ATOM 9500 N N . VAL B 1 364 ? -19.07772 27.06410 54.80488 1.000 24.16483 404 VAL A N 1
ATOM 9501 C CA . VAL B 1 364 ? -20.11387 27.05087 53.76874 1.000 28.13705 404 VAL A CA 1
ATOM 9502 C C . VAL B 1 364 ? -19.62459 27.75667 52.50586 1.000 27.92177 404 VAL A C 1
ATOM 9503 O O . VAL B 1 364 ? -19.64746 27.18856 51.40694 1.000 25.53503 404 VAL A O 1
ATOM 9507 N N . ALA B 1 365 ? -19.16460 29.00529 52.65027 1.000 29.98840 405 ALA A N 1
ATOM 9508 C CA . ALA B 1 365 ? -18.80585 29.81952 51.49376 1.000 25.02570 405 ALA A CA 1
ATOM 9509 C C . ALA B 1 365 ? -17.71224 29.16437 50.64945 1.000 29.46744 405 ALA A C 1
ATOM 9510 O O . ALA B 1 365 ? -17.76719 29.22471 49.41149 1.000 26.60298 405 ALA A O 1
ATOM 9512 N N . ASP B 1 366 ? -16.71971 28.52069 51.29348 1.000 23.41753 406 ASP A N 1
ATOM 9513 C CA . ASP B 1 366 ? -15.70302 27.77903 50.54581 1.000 29.97992 406 ASP A CA 1
ATOM 9514 C C . ASP B 1 366 ? -16.31744 26.73326 49.62234 1.000 35.07467 406 ASP A C 1
ATOM 9515 O O . ASP B 1 366 ? -15.67315 26.30499 48.65856 1.000 25.27407 406 ASP A O 1
ATOM 9520 N N . ALA B 1 367 ? -17.54014 26.28804 49.91019 1.000 34.80330 407 ALA A N 1
ATOM 9521 C CA . ALA B 1 367 ? -18.16322 25.24647 49.11601 1.000 33.34439 407 ALA A CA 1
ATOM 9522 C C . ALA B 1 367 ? -18.94098 25.79354 47.93122 1.000 28.11558 407 ALA A C 1
ATOM 9523 O O . ALA B 1 367 ? -19.42964 25.00273 47.12468 1.000 26.36078 407 ALA A O 1
ATOM 9525 N N . ILE B 1 368 ? -19.02853 27.11180 47.79067 1.000 23.73861 408 ILE A N 1
ATOM 9526 C CA . ILE B 1 368 ? -19.88668 27.75851 46.80020 1.000 27.25455 408 ILE A CA 1
ATOM 9527 C C . ILE B 1 368 ? -18.99584 28.68388 45.97939 1.000 27.89711 408 ILE A C 1
ATOM 9528 O O . ILE B 1 368 ? -18.82884 29.86257 46.29916 1.000 33.27402 408 ILE A O 1
ATOM 9533 N N . VAL B 1 369 ? -18.41366 28.16514 44.90265 1.000 24.39987 409 VAL A N 1
ATOM 9534 C CA . VAL B 1 369 ? -17.55469 28.96778 44.03522 1.000 24.49338 409 VAL A CA 1
ATOM 9535 C C . VAL B 1 369 ? -18.01659 28.80747 42.59552 1.000 25.91093 409 VAL A C 1
ATOM 9536 O O . VAL B 1 369 ? -18.00188 27.70007 42.04844 1.000 26.00795 409 VAL A O 1
ATOM 9540 N N . GLY B 1 370 ? -18.37277 29.91466 41.96307 1.000 24.98353 410 GLY A N 1
ATOM 9541 C CA . GLY B 1 370 ? -18.72458 29.86545 40.55402 1.000 26.64699 410 GLY A CA 1
ATOM 9542 C C . GLY B 1 370 ? -17.56880 30.30858 39.67959 1.000 30.67956 410 GLY A C 1
ATOM 9543 O O . GLY B 1 370 ? -17.14554 31.46075 39.75255 1.000 27.54858 410 GLY A O 1
ATOM 9544 N N . TYR B 1 371 ? -17.05642 29.41355 38.84593 1.000 27.61182 411 TYR A N 1
ATOM 9545 C CA . TYR B 1 371 ? -15.85997 29.72332 38.08131 1.000 32.17854 411 TYR A CA 1
ATOM 9546 C C . TYR B 1 371 ? -16.14855 30.27361 36.68061 1.000 36.31808 411 TYR A C 1
ATOM 9547 O O . TYR B 1 371 ? -15.29376 30.96430 36.11597 1.000 40.28258 411 TYR A O 1
ATOM 9556 N N . VAL B 1 372 ? -17.31461 29.99398 36.10398 1.000 29.43756 412 VAL A N 1
ATOM 9557 C CA . VAL B 1 372 ? -17.58640 30.28448 34.69633 1.000 22.67051 412 VAL A CA 1
ATOM 9558 C C . VAL B 1 372 ? -18.36856 31.58753 34.64269 1.000 28.25605 412 VAL A C 1
ATOM 9559 O O . VAL B 1 372 ? -19.57197 31.61042 34.88779 1.000 28.35755 412 VAL A O 1
ATOM 9563 N N . ARG B 1 373 ? -17.68984 32.68243 34.32583 1.000 30.73908 413 ARG A N 1
ATOM 9564 C CA . ARG B 1 373 ? -18.34527 33.97911 34.36631 1.000 35.99062 413 ARG A CA 1
ATOM 9565 C C . ARG B 1 373 ? -17.43573 34.98974 33.68364 1.000 35.41308 413 ARG A C 1
ATOM 9566 O O . ARG B 1 373 ? -16.28790 34.69360 33.34156 1.000 35.26724 413 ARG A O 1
ATOM 9574 N N . GLU B 1 374 ? -17.98680 36.18112 33.45347 1.000 37.51932 414 GLU A N 1
ATOM 9575 C CA . GLU B 1 374 ? -17.26769 37.25195 32.77791 1.000 38.11950 414 GLU A CA 1
ATOM 9576 C C . GLU B 1 374 ? -16.53682 38.13980 33.76264 1.000 39.83053 414 GLU A C 1
ATOM 9577 O O . GLU B 1 374 ? -15.50131 38.72744 33.41751 1.000 42.00901 414 GLU A O 1
ATOM 9583 N N . ALA B 1 375 ? -17.05409 38.22703 34.98438 1.000 35.94301 415 ALA A N 1
ATOM 9584 C CA . ALA B 1 375 ? -16.47901 39.06191 36.02292 1.000 35.38558 415 ALA A CA 1
ATOM 9585 C C . ALA B 1 375 ? -16.73753 38.39807 37.37212 1.000 39.48310 415 ALA A C 1
ATOM 9586 O O . ALA B 1 375 ? -17.50257 37.43317 37.47488 1.000 43.07298 415 ALA A O 1
ATOM 9588 N N . GLY B 1 376 ? -16.09965 38.93491 38.40343 1.000 31.96470 416 GLY A N 1
ATOM 9589 C CA . GLY B 1 376 ? -16.08224 38.30749 39.70884 1.000 26.69904 416 GLY A CA 1
ATOM 9590 C C . GLY B 1 376 ? -15.03024 38.94616 40.59279 1.000 33.92331 416 GLY A C 1
ATOM 9591 O O . GLY B 1 376 ? -14.27412 39.81834 40.16809 1.000 44.50551 416 GLY A O 1
ATOM 9592 N N . ALA B 1 377 ? -15.00137 38.48242 41.84522 1.000 36.85867 417 ALA A N 1
ATOM 9593 C CA . ALA B 1 377 ? -14.14282 39.01202 42.89525 1.000 34.43429 417 ALA A CA 1
ATOM 9594 C C . ALA B 1 377 ? -13.02952 38.03401 43.24482 1.000 41.31939 417 ALA A C 1
ATOM 9595 O O . ALA B 1 377 ? -13.15704 36.81702 43.07334 1.000 37.51271 417 ALA A O 1
ATOM 9597 N N . ALA B 1 378 ? -11.93129 38.59732 43.74766 1.000 23.09425 418 ALA A N 1
ATOM 9598 C CA . ALA B 1 378 ? -10.84090 37.83437 44.33150 1.000 29.57370 418 ALA A CA 1
ATOM 9599 C C . ALA B 1 378 ? -11.04198 37.76243 45.83903 1.000 30.36691 418 ALA A C 1
ATOM 9600 O O . ALA B 1 378 ? -11.52113 38.72089 46.45557 1.000 31.82198 418 ALA A O 1
ATOM 9602 N N . GLN B 1 379 ? -10.69568 36.62209 46.43291 1.000 29.96737 419 GLN A N 1
ATOM 9603 C CA . GLN B 1 379 ? -10.63339 36.56215 47.88444 1.000 32.66981 419 GLN A CA 1
ATOM 9604 C C . GLN B 1 379 ? -9.49036 37.45645 48.34437 1.000 40.94514 419 GLN A C 1
ATOM 9605 O O . GLN B 1 379 ? -8.38493 37.39483 47.79371 1.000 33.93283 419 GLN A O 1
ATOM 9611 N N . LYS B 1 380 ? -9.76752 38.31587 49.32698 1.000 41.15350 420 LYS A N 1
ATOM 9612 C CA . LYS B 1 380 ? -8.76637 39.28935 49.74489 1.000 38.83634 420 LYS A CA 1
ATOM 9613 C C . LYS B 1 380 ? -7.55186 38.61063 50.37337 1.000 30.72676 420 LYS A C 1
ATOM 9614 O O . LYS B 1 380 ? -6.40684 38.93634 50.03701 1.000 33.59197 420 LYS A O 1
ATOM 9620 N N A GLU B 1 381 ? -7.77664 37.65365 51.26256 0.599 26.67298 421 GLU A N 1
ATOM 9621 N N B GLU B 1 381 ? -7.77582 37.69734 51.32146 0.401 27.08045 421 GLU A N 1
ATOM 9622 C CA A GLU B 1 381 ? -6.69069 36.98958 51.96836 0.599 27.56697 421 GLU A CA 1
ATOM 9623 C CA B GLU B 1 381 ? -6.70098 36.98189 52.00940 0.401 27.08731 421 GLU A CA 1
ATOM 9624 C C A GLU B 1 381 ? -6.60155 35.54523 51.49586 0.599 26.02428 421 GLU A C 1
ATOM 9625 C C B GLU B 1 381 ? -6.61932 35.56225 51.45216 0.401 25.88754 421 GLU A C 1
ATOM 9626 O O A GLU B 1 381 ? -7.59085 34.81070 51.54872 0.599 23.54196 421 GLU A O 1
ATOM 9627 O O B GLU B 1 381 ? -7.63208 34.85897 51.40179 0.401 23.58337 421 GLU A O 1
ATOM 9638 N N . LEU B 1 382 ? -5.42171 35.14253 51.02103 1.000 24.46307 422 LEU A N 1
ATOM 9639 C CA . LEU B 1 382 ? -5.22349 33.78062 50.53246 1.000 25.42950 422 LEU A CA 1
ATOM 9640 C C . LEU B 1 382 ? -4.45808 32.89857 51.51337 1.000 31.29776 422 LEU A C 1
ATOM 9641 O O . LEU B 1 382 ? -4.19926 31.72316 51.20296 1.000 26.58199 422 LEU A O 1
ATOM 9646 N N . GLY B 1 383 ? -4.08454 33.43302 52.67846 1.000 23.52330 423 GLY A N 1
ATOM 9647 C CA . GLY B 1 383 ? -3.56828 32.59278 53.75299 1.000 23.61392 423 GLY A CA 1
ATOM 9648 C C . GLY B 1 383 ? -2.31076 31.82240 53.40634 1.000 24.50356 423 GLY A C 1
ATOM 9649 O O . GLY B 1 383 ? -1.34079 32.36716 52.85912 1.000 29.00067 423 GLY A O 1
ATOM 9650 N N . SER B 1 384 ? -2.31859 30.52976 53.74479 1.000 28.28654 424 SER A N 1
ATOM 9651 C CA . SER B 1 384 ? -1.19228 29.63104 53.49195 1.000 23.26910 424 SER A CA 1
ATOM 9652 C C . SER B 1 384 ? -1.13933 29.11607 52.06137 1.000 26.69975 424 SER A C 1
ATOM 9653 O O . SER B 1 384 ? -0.26577 28.30659 51.75126 1.000 28.02758 424 SER A O 1
ATOM 9656 N N . TYR B 1 385 ? -2.07262 29.50719 51.20011 1.000 29.48586 425 TYR A N 1
ATOM 9657 C CA . TYR B 1 385 ? -2.01516 29.06403 49.81839 1.000 30.06699 425 TYR A CA 1
ATOM 9658 C C . TYR B 1 385 ? -1.13847 29.97739 48.96536 1.000 29.81625 425 TYR A C 1
ATOM 9659 O O . TYR B 1 385 ? -0.28082 29.49428 48.22606 1.000 26.79443 425 TYR A O 1
ATOM 9668 N N . ALA B 1 386 ? -1.35433 31.28718 49.06047 1.000 22.70601 426 ALA A N 1
ATOM 9669 C CA . ALA B 1 386 ? -0.67949 32.27720 48.23583 1.000 32.02448 426 ALA A CA 1
ATOM 9670 C C . ALA B 1 386 ? -0.78517 33.62958 48.92972 1.000 35.38552 426 ALA A C 1
ATOM 9671 O O . ALA B 1 386 ? -1.55513 33.80345 49.87689 1.000 33.08630 426 ALA A O 1
ATOM 9673 N N . GLY B 1 387 ? 0.01084 34.59026 48.44743 1.000 37.61517 427 GLY A N 1
ATOM 9674 C CA . GLY B 1 387 ? 0.09750 35.91383 49.02369 1.000 30.24866 427 GLY A CA 1
ATOM 9675 C C . GLY B 1 387 ? -0.01943 37.00052 47.96747 1.000 31.08789 427 GLY A C 1
ATOM 9676 O O . GLY B 1 387 ? -0.65959 36.83002 46.93189 1.000 30.57231 427 GLY A O 1
ATOM 9677 N N . GLN B 1 388 ? 0.63274 38.13234 48.24336 1.000 33.51082 428 GLN A N 1
ATOM 9678 C CA . GLN B 1 388 ? 0.45507 39.30006 47.39058 1.000 30.14938 428 GLN A CA 1
ATOM 9679 C C . GLN B 1 388 ? 1.07682 39.11741 46.00914 1.000 32.79431 428 GLN A C 1
ATOM 9680 O O . GLN B 1 388 ? 0.60529 39.73798 45.04718 1.000 32.78352 428 GLN A O 1
ATOM 9686 N N . ARG B 1 389 ? 2.07864 38.24646 45.87545 1.000 26.50225 429 ARG A N 1
ATOM 9687 C CA . ARG B 1 389 ? 2.56938 37.88956 44.54957 1.000 30.52437 429 ARG A CA 1
ATOM 9688 C C . ARG B 1 389 ? 1.43575 37.38195 43.67592 1.000 37.99553 429 ARG A C 1
ATOM 9689 O O . ARG B 1 389 ? 1.17064 37.92943 42.59889 1.000 39.71478 429 ARG A O 1
ATOM 9697 N N . GLN B 1 390 ? 0.74381 36.33643 44.13501 1.000 38.42917 430 GLN A N 1
ATOM 9698 C CA . GLN B 1 390 ? -0.33962 35.77168 43.34015 1.000 36.33941 430 GLN A CA 1
ATOM 9699 C C . GLN B 1 390 ? -1.40952 36.81862 43.06308 1.000 37.00593 430 GLN A C 1
ATOM 9700 O O . GLN B 1 390 ? -1.94529 36.88489 41.95185 1.000 37.80345 430 GLN A O 1
ATOM 9706 N N . GLN B 1 391 ? -1.71488 37.66455 44.05524 1.000 33.25062 431 GLN A N 1
ATOM 9707 C CA . GLN B 1 391 ? -2.68441 38.73995 43.84540 1.000 34.00376 431 GLN A CA 1
ATOM 9708 C C . GLN B 1 391 ? -2.26482 39.68468 42.72166 1.000 36.48770 431 GLN A C 1
ATOM 9709 O O . GLN B 1 391 ? -3.12203 40.24240 42.02681 1.000 38.66457 431 GLN A O 1
ATOM 9715 N N . SER B 1 392 ? -0.96226 39.86869 42.51436 1.000 33.02203 432 SER A N 1
ATOM 9716 C CA . SER B 1 392 ? -0.47464 40.95461 41.67758 1.000 34.38852 432 SER A CA 1
ATOM 9717 C C . SER B 1 392 ? 0.15488 40.48629 40.36119 1.000 37.69157 432 SER A C 1
ATOM 9718 O O . SER B 1 392 ? 0.74123 41.30810 39.64925 1.000 39.92432 432 SER A O 1
ATOM 9721 N N . MET B 1 393 ? 0.02927 39.20489 40.00788 1.000 34.95227 433 MET A N 1
ATOM 9722 C CA . MET B 1 393 ? 0.60675 38.70819 38.75958 1.000 34.37517 433 MET A CA 1
ATOM 9723 C C . MET B 1 393 ? 0.05709 39.47460 37.55878 1.000 35.10759 433 MET A C 1
ATOM 9724 O O . MET B 1 393 ? -1.16888 39.62380 37.42237 1.000 37.99438 433 MET A O 1
ATOM 9729 N N . PRO B 1 394 ? 0.91820 39.95558 36.67167 1.000 36.70487 434 PRO A N 1
ATOM 9730 C CA . PRO B 1 394 ? 0.44491 40.48332 35.38871 1.000 33.02418 434 PRO A CA 1
ATOM 9731 C C . PRO B 1 394 ? -0.17218 39.39178 34.53575 1.000 34.81542 434 PRO A C 1
ATOM 9732 O O . PRO B 1 394 ? 0.29101 38.24673 34.51621 1.000 36.16101 434 PRO A O 1
ATOM 9736 N N . VAL B 1 395 ? -1.21568 39.76955 33.81024 1.000 29.36321 435 VAL A N 1
ATOM 9737 C CA . VAL B 1 395 ? -1.85920 38.89297 32.84732 1.000 38.01516 435 VAL A CA 1
ATOM 9738 C C . VAL B 1 395 ? -1.54930 39.38804 31.43700 1.000 34.18056 435 VAL A C 1
ATOM 9739 O O . VAL B 1 395 ? -1.18143 40.54956 31.22043 1.000 28.87064 435 VAL A O 1
ATOM 9743 N N . SER B 1 396 ? -1.70046 38.47872 30.46901 1.000 30.19322 436 SER A N 1
ATOM 9744 C CA . SER B 1 396 ? -1.52097 38.78079 29.04854 1.000 21.89263 436 SER A CA 1
ATOM 9745 C C . SER B 1 396 ? -2.83094 39.27675 28.43433 1.000 37.41694 436 SER A C 1
ATOM 9746 O O . SER B 1 396 ? -3.81570 38.53007 28.36034 1.000 28.42964 436 SER A O 1
ATOM 9749 N N . GLY B 1 397 ? -2.84461 40.53663 27.99108 1.000 40.33182 437 GLY A N 1
ATOM 9750 C CA . GLY B 1 397 ? -4.06308 41.11135 27.43954 1.000 39.59286 437 GLY A CA 1
ATOM 9751 C C . GLY B 1 397 ? -4.46349 40.54294 26.09257 1.000 38.26037 437 GLY A C 1
ATOM 9752 O O . GLY B 1 397 ? -5.63105 40.66311 25.70164 1.000 30.68561 437 GLY A O 1
ATOM 9753 N N . SER B 1 398 ? -3.53145 39.90991 25.38859 1.000 25.87046 438 SER A N 1
ATOM 9754 C CA . SER B 1 398 ? -3.78912 39.34086 24.07924 1.000 33.13557 438 SER A CA 1
ATOM 9755 C C . SER B 1 398 ? -3.70570 37.82657 24.14606 1.000 36.68214 438 SER A C 1
ATOM 9756 O O . SER B 1 398 ? -3.18551 37.24141 25.10366 1.000 37.62286 438 SER A O 1
ATOM 9759 N N . GLU B 1 399 ? -4.21422 37.20049 23.09239 1.000 33.00591 439 GLU A N 1
ATOM 9760 C CA . GLU B 1 399 ? -4.33713 35.75119 23.05888 1.000 33.38514 439 GLU A CA 1
ATOM 9761 C C . GLU B 1 399 ? -2.97764 35.07842 22.89005 1.000 39.00577 439 GLU A C 1
ATOM 9762 O O . GLU B 1 399 ? -2.18249 35.44404 22.01969 1.000 43.68820 439 GLU A O 1
ATOM 9768 N N . GLU B 1 400 ? -2.71217 34.09245 23.73102 1.000 40.84132 440 GLU A N 1
ATOM 9769 C CA . GLU B 1 400 ? -1.53848 33.24968 23.60112 1.000 33.96443 440 GLU A CA 1
ATOM 9770 C C . GLU B 1 400 ? -1.96949 31.89195 23.07150 1.000 36.31185 440 GLU A C 1
ATOM 9771 O O . GLU B 1 400 ? -3.09974 31.44856 23.29673 1.000 43.42029 440 GLU A O 1
ATOM 9777 N N . THR B 1 401 ? -1.06164 31.23704 22.36109 1.000 30.41987 441 THR A N 1
ATOM 9778 C CA . THR B 1 401 ? -1.33627 29.96657 21.70922 1.000 33.95676 441 THR A CA 1
ATOM 9779 C C . THR B 1 401 ? -0.36680 28.94149 22.27410 1.000 34.46009 441 THR A C 1
ATOM 9780 O O . THR B 1 401 ? 0.85139 29.14131 22.22510 1.000 34.25025 441 THR A O 1
ATOM 9784 N N . LEU B 1 402 ? -0.89770 27.85005 22.81364 1.000 38.81047 442 LEU A N 1
ATOM 9785 C CA . LEU B 1 402 ? -0.07131 26.81561 23.41896 1.000 42.37404 442 LEU A CA 1
ATOM 9786 C C . LEU B 1 402 ? -0.35216 25.46877 22.77147 1.000 41.59039 442 LEU A C 1
ATOM 9787 O O . LEU B 1 402 ? -1.50016 25.15680 22.43110 1.000 41.29870 442 LEU A O 1
ATOM 9792 N N . THR B 1 403 ? 0.70273 24.67415 22.61900 1.000 33.33197 443 THR A N 1
ATOM 9793 C CA . THR B 1 403 ? 0.62787 23.34008 22.02912 1.000 37.99975 443 THR A CA 1
ATOM 9794 C C . THR B 1 403 ? 1.00714 22.33251 23.10406 1.000 42.93056 443 THR A C 1
ATOM 9795 O O . THR B 1 403 ? 2.19213 22.16168 23.41876 1.000 44.17333 443 THR A O 1
ATOM 9799 N N . LEU B 1 404 ? 0.00326 21.66614 23.66128 1.000 39.93351 444 LEU A N 1
ATOM 9800 C CA . LEU B 1 404 ? 0.23533 20.66727 24.68730 1.000 42.65756 444 LEU A CA 1
ATOM 9801 C C . LEU B 1 404 ? 0.14877 19.27620 24.08413 1.000 41.06094 444 LEU A C 1
ATOM 9802 O O . LEU B 1 404 ? -0.72790 18.99413 23.26499 1.000 48.02064 444 LEU A O 1
ATOM 9807 N N . THR B 1 405 ? 1.08399 18.42612 24.47128 1.000 42.58194 445 THR A N 1
ATOM 9808 C CA . THR B 1 405 ? 1.03812 17.01437 24.14509 1.000 45.88388 445 THR A CA 1
ATOM 9809 C C . THR B 1 405 ? 0.24513 16.27708 25.21258 1.000 49.65547 445 THR A C 1
ATOM 9810 O O . THR B 1 405 ? 0.26942 16.64412 26.39265 1.000 50.83388 445 THR A O 1
ATOM 9814 N N . LEU B 1 406 ? -0.47133 15.23932 24.79011 1.000 46.43934 446 LEU A N 1
ATOM 9815 C CA . LEU B 1 406 ? -1.18820 14.38650 25.73193 1.000 48.87285 446 LEU A CA 1
ATOM 9816 C C . LEU B 1 406 ? -0.48004 13.04187 25.80024 1.000 47.95376 446 LEU A C 1
ATOM 9817 O O . LEU B 1 406 ? -0.62367 12.21797 24.88863 1.000 57.51958 446 LEU A O 1
ATOM 9822 N N . PRO B 1 407 ? 0.28318 12.76555 26.85593 1.000 42.12673 447 PRO A N 1
ATOM 9823 C CA . PRO B 1 407 ? 1.16747 11.59061 26.82060 1.000 44.49544 447 PRO A CA 1
ATOM 9824 C C . PRO B 1 407 ? 0.44357 10.25484 26.74444 1.000 46.78283 447 PRO A C 1
ATOM 9825 O O . PRO B 1 407 ? 0.95293 9.34004 26.08386 1.000 52.21534 447 PRO A O 1
ATOM 9829 N N . SER B 1 408 ? -0.71225 10.09802 27.38456 1.000 48.12416 448 SER A N 1
ATOM 9830 C CA . SER B 1 408 ? -1.43748 8.82609 27.34363 1.000 44.60956 448 SER A CA 1
ATOM 9831 C C . SER B 1 408 ? -2.89902 9.07415 26.96770 1.000 42.12823 448 SER A C 1
ATOM 9832 O O . SER B 1 408 ? -3.26579 10.10657 26.39070 1.000 40.75149 448 SER A O 1
ATOM 9835 N N . ALA B 1 409 ? -3.76438 8.10201 27.27784 1.000 40.58137 449 ALA A N 1
ATOM 9836 C CA . ALA B 1 409 ? -5.15251 8.17350 26.82624 1.000 49.23844 449 ALA A CA 1
ATOM 9837 C C . ALA B 1 409 ? -6.03226 9.02675 27.73272 1.000 47.99833 449 ALA A C 1
ATOM 9838 O O . ALA B 1 409 ? -6.95483 9.69171 27.23799 1.000 41.55371 449 ALA A O 1
ATOM 9840 N N . GLN B 1 410 ? -5.77091 9.00294 29.04312 1.000 45.95285 450 GLN A N 1
ATOM 9841 C CA . GLN B 1 410 ? -6.53660 9.72889 30.04799 1.000 51.83506 450 GLN A CA 1
ATOM 9842 C C . GLN B 1 410 ? -5.55643 10.30835 31.05617 1.000 49.40418 450 GLN A C 1
ATOM 9843 O O . GLN B 1 410 ? -4.59877 9.63246 31.44001 1.000 55.17313 450 GLN A O 1
ATOM 9849 N N . GLY B 1 411 ? -5.77996 11.55451 31.47015 1.000 43.45894 451 GLY A N 1
ATOM 9850 C CA . GLY B 1 411 ? -4.95054 12.14984 32.50947 1.000 35.72893 451 GLY A CA 1
ATOM 9851 C C . GLY B 1 411 ? -5.17477 13.64797 32.59920 1.000 33.36869 451 GLY A C 1
ATOM 9852 O O . GLY B 1 411 ? -6.19047 14.16151 32.13443 1.000 42.30917 451 GLY A O 1
ATOM 9853 N N . PHE B 1 412 ? -4.22391 14.34102 33.22004 1.000 29.89553 452 PHE A N 1
ATOM 9854 C CA . PHE B 1 412 ? -4.16967 15.78477 33.06395 1.000 22.34939 452 PHE A CA 1
ATOM 9855 C C . PHE B 1 412 ? -2.72802 16.22630 32.87936 1.000 24.50870 452 PHE A C 1
ATOM 9856 O O . PHE B 1 412 ? -1.78808 15.49847 33.19054 1.000 19.49638 452 PHE A O 1
ATOM 9864 N N . THR B 1 413 ? -2.56325 17.42109 32.32486 1.000 23.26391 453 THR A N 1
ATOM 9865 C CA . THR B 1 413 ? -1.23240 17.95179 32.10500 1.000 30.92509 453 THR A CA 1
ATOM 9866 C C . THR B 1 413 ? -1.29090 19.45851 32.31019 1.000 27.80622 453 THR A C 1
ATOM 9867 O O . THR B 1 413 ? -2.27846 20.09686 31.94211 1.000 33.00575 453 THR A O 1
ATOM 9871 N N . ALA B 1 414 ? -0.24595 20.01876 32.91021 1.000 34.52732 454 ALA A N 1
ATOM 9872 C CA . ALA B 1 414 ? -0.22344 21.45597 33.16669 1.000 33.22980 454 ALA A CA 1
ATOM 9873 C C . ALA B 1 414 ? -0.14461 22.22914 31.85701 1.000 33.48966 454 ALA A C 1
ATOM 9874 O O . ALA B 1 414 ? 0.70010 21.94892 30.99915 1.000 31.48637 454 ALA A O 1
ATOM 9876 N N . ILE B 1 415 ? -1.03996 23.20443 31.71128 1.000 33.52645 455 ILE A N 1
ATOM 9877 C CA . ILE B 1 415 ? -1.05745 24.06506 30.53683 1.000 31.51095 455 ILE A CA 1
ATOM 9878 C C . ILE B 1 415 ? 0.16822 24.98153 30.50448 1.000 33.62515 455 ILE A C 1
ATOM 9879 O O . ILE B 1 415 ? 0.69063 25.28467 29.42595 1.000 27.73652 455 ILE A O 1
ATOM 9884 N N . GLY B 1 416 ? 0.66209 25.40746 31.66570 1.000 36.72565 456 GLY A N 1
ATOM 9885 C CA . GLY B 1 416 ? 1.77353 26.33587 31.74778 1.000 35.68718 456 GLY A CA 1
ATOM 9886 C C . GLY B 1 416 ? 1.38519 27.78230 31.96284 1.000 34.20719 456 GLY A C 1
ATOM 9887 O O . GLY B 1 416 ? 2.20847 28.66930 31.71939 1.000 31.32652 456 GLY A O 1
ATOM 9888 N N . ARG B 1 417 ? 0.15489 28.04138 32.38645 1.000 30.46837 457 ARG A N 1
ATOM 9889 C CA . ARG B 1 417 ? -0.35217 29.36940 32.65098 1.000 26.96616 457 ARG A CA 1
ATOM 9890 C C . ARG B 1 417 ? -1.11845 29.33793 33.96375 1.000 31.75030 457 ARG A C 1
ATOM 9891 O O . ARG B 1 417 ? -1.37258 28.27805 34.53929 1.000 33.51018 457 ARG A O 1
ATOM 9899 N N . MET B 1 418 ? -1.46610 30.51565 34.45589 1.000 22.50943 458 MET A N 1
ATOM 9900 C CA . MET B 1 418 ? -2.19586 30.62815 35.69924 1.000 24.90224 458 MET A CA 1
ATOM 9901 C C . MET B 1 418 ? -3.36400 31.57131 35.50977 1.000 29.99919 458 MET A C 1
ATOM 9902 O O . MET B 1 418 ? -3.28355 32.52098 34.72628 1.000 32.03548 458 MET A O 1
ATOM 9907 N N . ALA B 1 419 ? -4.44151 31.31200 36.25143 1.000 21.47536 459 ALA A N 1
ATOM 9908 C CA . ALA B 1 419 ? -5.47339 32.31624 36.43791 1.000 21.36255 459 ALA A CA 1
ATOM 9909 C C . ALA B 1 419 ? -5.03021 33.26781 37.53561 1.000 28.43138 459 ALA A C 1
ATOM 9910 O O . ALA B 1 419 ? -4.49763 32.83650 38.55622 1.000 28.35752 459 ALA A O 1
ATOM 9912 N N . ALA B 1 420 ? -5.23945 34.58687 37.31713 1.000 28.73139 460 ALA A N 1
ATOM 9913 C CA . ALA B 1 420 ? -5.02759 35.52278 38.41640 1.000 29.17550 460 ALA A CA 1
ATOM 9914 C C . ALA B 1 420 ? -6.28223 35.63568 39.27455 1.000 31.66625 460 ALA A C 1
ATOM 9915 O O . ALA B 1 420 ? -7.39901 35.50458 38.76497 1.000 33.70284 460 ALA A O 1
ATOM 9917 N N . PRO B 1 421 ? -6.13048 35.90115 40.57235 1.000 28.04436 461 PRO A N 1
ATOM 9918 C CA . PRO B 1 421 ? -7.31146 36.04047 41.43952 1.000 22.35436 461 PRO A CA 1
ATOM 9919 C C . PRO B 1 421 ? -8.17969 37.19245 40.96066 1.000 37.25382 461 PRO A C 1
ATOM 9920 O O . PRO B 1 421 ? -7.71587 38.32958 40.86003 1.000 32.11378 461 PRO A O 1
ATOM 9924 N N . GLY B 1 422 ? -9.44461 36.88660 40.63249 1.000 25.25716 462 GLY A N 1
ATOM 9925 C CA . GLY B 1 422 ? -10.39711 37.91068 40.23800 1.000 26.12700 462 GLY A CA 1
ATOM 9926 C C . GLY B 1 422 ? -10.26554 38.47699 38.83020 1.000 29.13043 462 GLY A C 1
ATOM 9927 O O . GLY B 1 422 ? -10.93808 39.46388 38.51896 1.000 31.10112 462 GLY A O 1
ATOM 9928 N N . LYS B 1 423 ? -9.45979 37.88178 37.95690 1.000 26.53477 463 LYS A N 1
ATOM 9929 C CA . LYS B 1 423 ? -9.20527 38.43651 36.63181 1.000 32.81156 463 LYS A CA 1
ATOM 9930 C C . LYS B 1 423 ? -9.69605 37.47202 35.56624 1.000 32.87899 463 LYS A C 1
ATOM 9931 O O . LYS B 1 423 ? -9.18825 36.35291 35.44831 1.000 22.37688 463 LYS A O 1
ATOM 9937 N N . ARG B 1 424 ? -10.65428 37.92620 34.77180 1.000 35.51977 464 ARG A N 1
ATOM 9938 C CA . ARG B 1 424 ? -11.24899 37.08513 33.74875 1.000 33.05293 464 ARG A CA 1
ATOM 9939 C C . ARG B 1 424 ? -10.19124 36.56631 32.77625 1.000 32.97105 464 ARG A C 1
ATOM 9940 O O . ARG B 1 424 ? -9.32365 37.30988 32.31348 1.000 25.97278 464 ARG A O 1
ATOM 9948 N N . LEU B 1 425 ? -10.25926 35.27684 32.47569 1.000 39.04687 465 LEU A N 1
ATOM 9949 C CA . LEU B 1 425 ? -9.44750 34.69399 31.42560 1.000 32.80491 465 LEU A CA 1
ATOM 9950 C C . LEU B 1 425 ? -10.35686 33.88116 30.51529 1.000 32.83497 465 LEU A C 1
ATOM 9951 O O . LEU B 1 425 ? -11.34740 33.29899 30.95616 1.000 40.76681 465 LEU A O 1
ATOM 9956 N N . SER B 1 426 ? -10.04002 33.88375 29.22991 1.000 31.81356 466 SER A N 1
ATOM 9957 C CA . SER B 1 426 ? -10.80230 33.14702 28.23565 1.000 31.85218 466 SER A CA 1
ATOM 9958 C C . SER B 1 426 ? -9.93626 32.02292 27.69204 1.000 24.41854 466 SER A C 1
ATOM 9959 O O . SER B 1 426 ? -8.74626 32.22009 27.41991 1.000 20.90253 466 SER A O 1
ATOM 9962 N N . ILE B 1 427 ? -10.52581 30.83946 27.55307 1.000 23.68740 467 ILE A N 1
ATOM 9963 C CA . ILE B 1 427 ? -9.77390 29.68719 27.07928 1.000 30.93424 467 ILE A CA 1
ATOM 9964 C C . ILE B 1 427 ? -10.58373 28.93652 26.03457 1.000 32.04550 467 ILE A C 1
ATOM 9965 O O . ILE B 1 427 ? -11.82284 28.92794 26.04959 1.000 37.51243 467 ILE A O 1
ATOM 9970 N N . ARG B 1 428 ? -9.85082 28.30844 25.11830 1.000 33.37662 468 ARG A N 1
ATOM 9971 C CA . ARG B 1 428 ? -10.39110 27.65039 23.94132 1.000 42.68740 468 ARG A CA 1
ATOM 9972 C C . ARG B 1 428 ? -9.44069 26.53252 23.55026 1.000 33.40564 468 ARG A C 1
ATOM 9973 O O . ARG B 1 428 ? -8.22018 26.67997 23.66195 1.000 40.60107 468 ARG A O 1
ATOM 9981 N N . ILE B 1 429 ? -10.01335 25.41583 23.12065 1.000 31.44139 469 ILE A N 1
ATOM 9982 C CA . ILE B 1 429 ? -9.28286 24.24747 22.63725 1.000 38.73623 469 ILE A CA 1
ATOM 9983 C C . ILE B 1 429 ? -9.49534 24.11803 21.13172 1.000 46.64722 469 ILE A C 1
ATOM 9984 O O . ILE B 1 429 ? -10.61306 24.30809 20.63846 1.000 48.49787 469 ILE A O 1
ATOM 9989 N N . GLU B 1 430 ? -8.42890 23.78984 20.40234 1.000 55.92299 470 GLU A N 1
ATOM 9990 C CA . GLU B 1 430 ? -8.49974 23.50888 18.96971 1.000 54.43780 470 GLU A CA 1
ATOM 9991 C C . GLU B 1 430 ? -7.59013 22.32938 18.66563 1.000 55.44643 470 GLU A C 1
ATOM 9992 O O . GLU B 1 430 ? -6.74252 21.95750 19.48102 1.000 61.03401 470 GLU A O 1
ATOM 9998 N N . ASP B 1 431 ? -7.76061 21.74523 17.47140 1.000 49.63473 471 ASP A N 1
ATOM 9999 C CA . ASP B 1 431 ? -6.89503 20.65783 16.99782 1.000 38.43836 471 ASP A CA 1
ATOM 10000 C C . ASP B 1 431 ? -6.93326 19.46557 17.94714 1.000 40.62967 471 ASP A C 1
ATOM 10001 O O . ASP B 1 431 ? -5.90094 18.87043 18.26545 1.000 53.43040 471 ASP A O 1
ATOM 10006 N N . ALA B 1 432 ? -8.13151 19.11270 18.40189 1.000 35.35349 472 ALA A N 1
ATOM 10007 C CA . ALA B 1 432 ? -8.27723 18.14123 19.47317 1.000 39.19349 472 ALA A CA 1
ATOM 10008 C C . ALA B 1 432 ? -8.34456 16.69691 18.99923 1.000 39.14378 472 ALA A C 1
ATOM 10009 O O . ALA B 1 432 ? -8.21519 15.78729 19.82753 1.000 43.41653 472 ALA A O 1
ATOM 10011 N N . GLY B 1 433 ? -8.55737 16.45417 17.71101 1.000 46.34937 473 GLY A N 1
ATOM 10012 C CA . GLY B 1 433 ? -8.72624 15.07532 17.26006 1.000 38.79533 473 GLY A CA 1
ATOM 10013 C C . GLY B 1 433 ? -10.02335 14.52456 17.81510 1.000 41.12952 473 GLY A C 1
ATOM 10014 O O . GLY B 1 433 ? -11.07448 15.17546 17.73976 1.000 35.66886 473 GLY A O 1
ATOM 10015 N N . GLN B 1 434 ? -9.96271 13.32554 18.40392 1.000 42.81712 474 GLN A N 1
ATOM 10016 C CA . GLN B 1 434 ? -11.11716 12.73924 19.07779 1.000 44.39478 474 GLN A CA 1
ATOM 10017 C C . GLN B 1 434 ? -10.91098 12.64471 20.58876 1.000 52.09353 474 GLN A C 1
ATOM 10018 O O . GLN B 1 434 ? -11.42429 11.73030 21.23739 1.000 56.35741 474 GLN A O 1
ATOM 10024 N N . ALA B 1 435 ? -10.16234 13.58311 21.16204 1.000 54.50800 475 ALA A N 1
ATOM 10025 C CA . ALA B 1 435 ? -9.99113 13.66468 22.60695 1.000 51.85846 475 ALA A CA 1
ATOM 10026 C C . ALA B 1 435 ? -11.00992 14.63640 23.18219 1.000 39.62480 475 ALA A C 1
ATOM 10027 O O . ALA B 1 435 ? -11.38953 15.61630 22.53497 1.000 36.08525 475 ALA A O 1
ATOM 10029 N N . SER B 1 436 ? -11.49449 14.33251 24.38181 1.000 43.64909 476 SER A N 1
ATOM 10030 C CA . SER B 1 436 ? -12.41351 15.22212 25.08156 1.000 48.86446 476 SER A CA 1
ATOM 10031 C C . SER B 1 436 ? -11.63876 15.91503 26.18777 1.000 43.68936 476 SER A C 1
ATOM 10032 O O . SER B 1 436 ? -10.88767 15.27067 26.92736 1.000 32.94143 476 SER A O 1
ATOM 10035 N N . LEU B 1 437 ? -11.79103 17.22603 26.27459 1.000 45.94191 477 LEU A N 1
ATOM 10036 C CA . LEU B 1 437 ? -10.95787 17.99981 27.16966 1.000 44.14712 477 LEU A CA 1
ATOM 10037 C C . LEU B 1 437 ? -11.80127 18.81626 28.13638 1.000 42.16267 477 LEU A C 1
ATOM 10038 O O . LEU B 1 437 ? -12.98683 19.09201 27.90513 1.000 40.28836 477 LEU A O 1
ATOM 10043 N N . ALA B 1 438 ? -11.14351 19.19258 29.22981 1.000 35.46739 478 ALA A N 1
ATOM 10044 C CA . ALA B 1 438 ? -11.67544 20.09147 30.23755 1.000 38.86007 478 ALA A CA 1
ATOM 10045 C C . ALA B 1 438 ? -10.49482 20.83952 30.85917 1.000 39.07188 478 ALA A C 1
ATOM 10046 O O . ALA B 1 438 ? -9.34446 20.38353 30.80032 1.000 30.66108 478 ALA A O 1
ATOM 10048 N N . VAL B 1 439 ? -10.78149 22.02583 31.41389 1.000 32.73816 479 VAL A N 1
ATOM 10049 C CA . VAL B 1 439 ? -9.79045 22.80750 32.14533 1.000 30.82562 479 VAL A CA 1
ATOM 10050 C C . VAL B 1 439 ? -10.01334 22.58792 33.63040 1.000 30.10170 479 VAL A C 1
ATOM 10051 O O . VAL B 1 439 ? -11.16450 22.52657 34.09839 1.000 28.49108 479 VAL A O 1
ATOM 10055 N N . GLY B 1 440 ? -8.91219 22.47807 34.37193 1.000 22.85031 480 GLY A N 1
ATOM 10056 C CA . GLY B 1 440 ? -8.95458 22.50747 35.81785 1.000 28.63863 480 GLY A CA 1
ATOM 10057 C C . GLY B 1 440 ? -8.07890 23.60570 36.38768 1.000 28.47397 480 GLY A C 1
ATOM 10058 O O . GLY B 1 440 ? -7.20742 24.13047 35.69898 1.000 34.40298 480 GLY A O 1
ATOM 10059 N N . LEU B 1 441 ? -8.32893 23.97970 37.63504 1.000 22.84015 481 LEU A N 1
ATOM 10060 C CA . LEU B 1 441 ? -7.50352 24.92359 38.36405 1.000 25.20750 481 LEU A CA 1
ATOM 10061 C C . LEU B 1 441 ? -6.96162 24.22301 39.59945 1.000 26.67567 481 LEU A C 1
ATOM 10062 O O . LEU B 1 441 ? -7.74411 23.76780 40.44410 1.000 28.29028 481 LEU A O 1
ATOM 10067 N N . ASN B 1 442 ? -5.62814 24.13157 39.68656 1.000 20.84014 482 ASN A N 1
ATOM 10068 C CA . ASN B 1 442 ? -4.85257 23.65624 40.83900 1.000 20.91296 482 ASN A CA 1
ATOM 10069 C C . ASN B 1 442 ? -4.91905 22.14148 40.97837 1.000 29.04432 482 ASN A C 1
ATOM 10070 O O . ASN B 1 442 ? -5.55361 21.45967 40.16483 1.000 26.72305 482 ASN A O 1
ATOM 10075 N N . THR B 1 443 ? -4.22123 21.60716 41.99327 1.000 27.81709 483 THR A N 1
ATOM 10076 C CA . THR B 1 443 ? -4.00377 20.16979 42.12101 1.000 27.70602 483 THR A CA 1
ATOM 10077 C C . THR B 1 443 ? -4.06651 19.70642 43.57644 1.000 25.48881 483 THR A C 1
ATOM 10078 O O . THR B 1 443 ? -3.78313 18.53345 43.84658 1.000 31.82762 483 THR A O 1
ATOM 10082 N N . GLN B 1 444 ? -4.37597 20.59265 44.51361 1.000 21.17501 484 GLN A N 1
ATOM 10083 C CA . GLN B 1 444 ? -4.50687 20.22445 45.91929 1.000 28.39455 484 GLN A CA 1
ATOM 10084 C C . GLN B 1 444 ? -5.54480 19.13478 46.12804 1.000 28.85408 484 GLN A C 1
ATOM 10085 O O . GLN B 1 444 ? -6.60917 19.14155 45.50423 1.000 34.42172 484 GLN A O 1
ATOM 10091 N N . ARG B 1 445 ? -5.24910 18.22265 47.04564 1.000 30.13546 485 ARG A N 1
ATOM 10092 C CA . ARG B 1 445 ? -6.22387 17.25925 47.53869 1.000 29.24013 485 ARG A CA 1
ATOM 10093 C C . ARG B 1 445 ? -6.83469 17.78791 48.82864 1.000 36.20869 485 ARG A C 1
ATOM 10094 O O . ARG B 1 445 ? -6.19359 18.52764 49.57491 1.000 40.92376 485 ARG A O 1
ATOM 10102 N N . ILE B 1 446 ? -8.08620 17.40083 49.09186 1.000 41.65458 486 ILE A N 1
ATOM 10103 C CA . ILE B 1 446 ? -8.88265 18.12921 50.07566 1.000 35.70237 486 ILE A CA 1
ATOM 10104 C C . ILE B 1 446 ? -8.34661 17.97109 51.49460 1.000 42.04753 486 ILE A C 1
ATOM 10105 O O . ILE B 1 446 ? -8.56125 18.85405 52.33383 1.000 38.03495 486 ILE A O 1
ATOM 10110 N N . GLY B 1 447 ? -7.63678 16.88166 51.78790 1.000 45.43519 487 GLY A N 1
ATOM 10111 C CA . GLY B 1 447 ? -7.00358 16.73182 53.08720 1.000 41.33793 487 GLY A CA 1
ATOM 10112 C C . GLY B 1 447 ? -5.87371 17.71122 53.36121 1.000 44.30865 487 GLY A C 1
ATOM 10113 O O . GLY B 1 447 ? -5.44734 17.82634 54.51535 1.000 50.22574 487 GLY A O 1
ATOM 10114 N N . SER B 1 448 ? -5.38572 18.42141 52.34782 1.000 33.92803 488 SER A N 1
ATOM 10115 C CA . SER B 1 448 ? -4.36866 19.43259 52.59128 1.000 33.78116 488 SER A CA 1
ATOM 10116 C C . SER B 1 448 ? -4.95245 20.77014 53.05961 1.000 33.68433 488 SER A C 1
ATOM 10117 O O . SER B 1 448 ? -4.22460 21.75810 53.13903 1.000 31.67171 488 SER A O 1
ATOM 10120 N N . THR B 1 449 ? -6.23474 20.85365 53.37313 1.000 38.60304 489 THR A N 1
ATOM 10121 C CA . THR B 1 449 ? -6.74460 21.98208 54.14810 1.000 37.40894 489 THR A CA 1
ATOM 10122 C C . THR B 1 449 ? -7.02925 21.40503 55.52744 1.000 42.05162 489 THR A C 1
ATOM 10123 O O . THR B 1 449 ? -8.02166 20.69605 55.72441 1.000 45.85313 489 THR A O 1
ATOM 10127 N N . ARG B 1 450 ? -6.14250 21.69501 56.47022 1.000 41.44997 490 ARG A N 1
ATOM 10128 C CA . ARG B 1 450 ? -6.20510 21.12205 57.81201 1.000 41.82655 490 ARG A CA 1
ATOM 10129 C C . ARG B 1 450 ? -7.13369 21.91907 58.71440 1.000 43.49350 490 ARG A C 1
ATOM 10130 O O . ARG B 1 450 ? -6.77568 22.27905 59.83510 1.000 46.01321 490 ARG A O 1
ATOM 10138 N N . LEU B 1 451 ? -8.35232 22.18282 58.24194 1.000 41.80168 491 LEU A N 1
ATOM 10139 C CA . LEU B 1 451 ? -9.24630 23.05625 58.99616 1.000 37.17929 491 LEU A CA 1
ATOM 10140 C C . LEU B 1 451 ? -9.61991 22.48329 60.36091 1.000 33.70054 491 LEU A C 1
ATOM 10141 O O . LEU B 1 451 ? -9.93713 23.26009 61.26465 1.000 28.61530 491 LEU A O 1
ATOM 10146 N N . TRP B 1 452 ? -9.56410 21.15194 60.54581 1.000 32.15401 492 TRP A N 1
ATOM 10147 C CA . TRP B 1 452 ? -9.85837 20.56324 61.85708 1.000 36.69300 492 TRP A CA 1
ATOM 10148 C C . TRP B 1 452 ? -8.67426 20.61764 62.81528 1.000 47.36899 492 TRP A C 1
ATOM 10149 O O . TRP B 1 452 ? -8.88108 20.54343 64.03238 1.000 48.23997 492 TRP A O 1
ATOM 10160 N N . ASN B 1 453 ? -7.44786 20.71751 62.30213 1.000 46.39477 493 ASN A N 1
ATOM 10161 C CA . ASN B 1 453 ? -6.30582 20.90889 63.17822 1.000 39.20401 493 ASN A CA 1
ATOM 10162 C C . ASN B 1 453 ? -6.38084 22.27048 63.84589 1.000 37.42649 493 ASN A C 1
ATOM 10163 O O . ASN B 1 453 ? -6.94507 23.22409 63.30097 1.000 46.24140 493 ASN A O 1
ATOM 10168 N N . THR B 1 454 ? -5.82214 22.34041 65.05209 1.000 36.82600 494 THR A N 1
ATOM 10169 C CA . THR B 1 454 ? -5.90798 23.54786 65.86794 1.000 41.17444 494 THR A CA 1
ATOM 10170 C C . THR B 1 454 ? -5.29778 24.74140 65.13866 1.000 40.04752 494 THR A C 1
ATOM 10171 O O . THR B 1 454 ? -4.15926 24.67978 64.65729 1.000 40.68713 494 THR A O 1
ATOM 10175 N N . ARG B 1 455 ? -6.07569 25.81788 65.03070 1.000 33.09184 495 ARG A N 1
ATOM 10176 C CA . ARG B 1 455 ? -5.61123 27.09082 64.46621 1.000 38.90230 495 ARG A CA 1
ATOM 10177 C C . ARG B 1 455 ? -5.08219 26.94854 63.03061 1.000 38.91854 495 ARG A C 1
ATOM 10178 O O . ARG B 1 455 ? -4.30822 27.78547 62.56617 1.000 40.35898 495 ARG A O 1
ATOM 10186 N N . GLN B 1 456 ? -5.51470 25.91963 62.29023 1.000 37.09742 496 GLN A N 1
ATOM 10187 C CA . GLN B 1 456 ? -4.94541 25.63132 60.97680 1.000 36.06848 496 GLN A CA 1
ATOM 10188 C C . GLN B 1 456 ? -5.97235 25.71042 59.84465 1.000 37.84442 496 GLN A C 1
ATOM 10189 O O . GLN B 1 456 ? -5.76180 25.10970 58.78926 1.000 35.66931 496 GLN A O 1
ATOM 10195 N N . TYR B 1 457 ? -7.07091 26.45018 60.02732 1.000 44.26925 497 TYR A N 1
ATOM 10196 C CA . TYR B 1 457 ? -7.97586 26.79736 58.92050 1.000 39.78754 497 TYR A CA 1
ATOM 10197 C C . TYR B 1 457 ? -7.40988 28.06174 58.27846 1.000 34.11868 497 TYR A C 1
ATOM 10198 O O . TYR B 1 457 ? -7.80359 29.18249 58.60898 1.000 32.48931 497 TYR A O 1
ATOM 10207 N N . ASP B 1 458 ? -6.45148 27.88540 57.35238 1.000 27.54596 498 ASP A N 1
ATOM 10208 C CA . ASP B 1 458 ? -5.65751 29.01286 56.86548 1.000 32.27080 498 ASP A CA 1
ATOM 10209 C C . ASP B 1 458 ? -5.60113 29.07559 55.34145 1.000 35.82251 498 ASP A C 1
ATOM 10210 O O . ASP B 1 458 ? -4.73430 29.75622 54.78027 1.000 39.19787 498 ASP A O 1
ATOM 10215 N N . ARG B 1 459 ? -6.50077 28.36998 54.66920 1.000 37.94234 499 ARG A N 1
ATOM 10216 C CA . ARG B 1 459 ? -6.58481 28.33739 53.21869 1.000 30.83631 499 ARG A CA 1
ATOM 10217 C C . ARG B 1 459 ? -7.98410 27.85226 52.84348 1.000 34.32883 499 ARG A C 1
ATOM 10218 O O . ARG B 1 459 ? -8.69645 27.29820 53.69100 1.000 23.24878 499 ARG A O 1
ATOM 10226 N N . PRO B 1 460 ? -8.40971 28.04965 51.59693 1.000 26.82427 500 PRO A N 1
ATOM 10227 C CA . PRO B 1 460 ? -9.72464 27.53550 51.19190 1.000 24.41212 500 PRO A CA 1
ATOM 10228 C C . PRO B 1 460 ? -9.77422 26.00870 51.21158 1.000 31.65595 500 PRO A C 1
ATOM 10229 O O . PRO B 1 460 ? -8.75740 25.31949 51.08623 1.000 22.65925 500 PRO A O 1
ATOM 10233 N N . ARG B 1 461 ? -10.98789 25.48225 51.39717 1.000 25.99229 501 ARG A N 1
ATOM 10234 C CA . ARG B 1 461 ? -11.17398 24.03258 51.44653 1.000 27.21567 501 ARG A CA 1
ATOM 10235 C C . ARG B 1 461 ? -10.90249 23.39194 50.09449 1.000 26.46198 501 ARG A C 1
ATOM 10236 O O . ARG B 1 461 ? -10.40082 22.26286 50.02634 1.000 26.09487 501 ARG A O 1
ATOM 10244 N N . PHE B 1 462 ? -11.26254 24.07137 49.00581 1.000 26.62398 502 PHE A N 1
ATOM 10245 C CA . PHE B 1 462 ? -11.27239 23.45767 47.67958 1.000 28.08078 502 PHE A CA 1
ATOM 10246 C C . PHE B 1 462 ? -10.46797 24.31807 46.71528 1.000 32.28810 502 PHE A C 1
ATOM 10247 O O . PHE B 1 462 ? -11.02939 24.99325 45.85045 1.000 36.00862 502 PHE A O 1
ATOM 10255 N N . LEU B 1 463 ? -9.14279 24.28890 46.85983 1.000 33.32259 503 LEU A N 1
ATOM 10256 C CA . LEU B 1 463 ? -8.30984 24.98594 45.89227 1.000 21.80105 503 LEU A CA 1
ATOM 10257 C C . LEU B 1 463 ? -8.35713 24.31738 44.52927 1.000 24.63606 503 LEU A C 1
ATOM 10258 O O . LEU B 1 463 ? -8.09652 24.98296 43.51801 1.000 27.72797 503 LEU A O 1
ATOM 10263 N N . LYS B 1 464 ? -8.70317 23.02566 44.46909 1.000 21.48805 504 LYS A N 1
ATOM 10264 C CA . LYS B 1 464 ? -8.92613 22.34727 43.19455 1.000 26.87827 504 LYS A CA 1
ATOM 10265 C C . LYS B 1 464 ? -10.37248 22.57660 42.75338 1.000 32.70940 504 LYS A C 1
ATOM 10266 O O . LYS B 1 464 ? -11.32236 22.08529 43.38432 1.000 21.43737 504 LYS A O 1
ATOM 10272 N N . SER B 1 465 ? -10.53257 23.33399 41.67598 1.000 21.24232 505 SER A N 1
ATOM 10273 C CA . SER B 1 465 ? -11.83030 23.54046 41.06309 1.000 21.26363 505 SER A CA 1
ATOM 10274 C C . SER B 1 465 ? -12.35843 22.23932 40.45466 1.000 31.24394 505 SER A C 1
ATOM 10275 O O . SER B 1 465 ? -11.59611 21.30396 40.20565 1.000 21.01244 505 SER A O 1
ATOM 10278 N N . PRO B 1 466 ? -13.66435 22.17027 40.17542 1.000 28.37725 506 PRO A N 1
ATOM 10279 C CA . PRO B 1 466 ? -14.17607 21.11316 39.29417 1.000 27.50333 506 PRO A CA 1
ATOM 10280 C C . PRO B 1 466 ? -13.48838 21.13586 37.93405 1.000 34.42313 506 PRO A C 1
ATOM 10281 O O . PRO B 1 466 ? -12.87083 22.12841 37.53670 1.000 30.45725 506 PRO A O 1
ATOM 10285 N N . ASP B 1 467 ? -13.60904 20.02355 37.20436 1.000 35.42451 507 ASP A N 1
ATOM 10286 C CA . ASP B 1 467 ? -13.17426 19.98719 35.80819 1.000 38.30759 507 ASP A CA 1
ATOM 10287 C C . ASP B 1 467 ? -14.22612 20.68825 34.94767 1.000 28.69726 507 ASP A C 1
ATOM 10288 O O . ASP B 1 467 ? -15.40089 20.32910 34.98883 1.000 28.70166 507 ASP A O 1
ATOM 10293 N N . ILE B 1 468 ? -13.82080 21.69833 34.18591 1.000 25.62640 508 ILE A N 1
ATOM 10294 C CA . ILE B 1 468 ? -14.75513 22.50782 33.41557 1.000 24.50588 508 ILE A CA 1
ATOM 10295 C C . ILE B 1 468 ? -14.72307 22.03119 31.96995 1.000 30.32519 508 ILE A C 1
ATOM 10296 O O . ILE B 1 468 ? -13.76099 22.30341 31.23842 1.000 32.58193 508 ILE A O 1
ATOM 10301 N N . LYS B 1 469 ? -15.76987 21.30551 31.56230 1.000 31.36970 509 LYS A N 1
ATOM 10302 C CA . LYS B 1 469 ? -15.77091 20.65639 30.25434 1.000 36.71425 509 LYS A CA 1
ATOM 10303 C C . LYS B 1 469 ? -15.64990 21.68510 29.13824 1.000 35.46970 509 LYS A C 1
ATOM 10304 O O . LYS B 1 469 ? -16.23869 22.76767 29.19563 1.000 33.76112 509 LYS A O 1
ATOM 10310 N N . LEU B 1 470 ? -14.83710 21.35734 28.13852 1.000 40.16653 510 LEU A N 1
ATOM 10311 C CA . LEU B 1 470 ? -14.63910 22.20996 26.97731 1.000 46.81338 510 LEU A CA 1
ATOM 10312 C C . LEU B 1 470 ? -15.05081 21.47715 25.71316 1.000 48.47244 510 LEU A C 1
ATOM 10313 O O . LEU B 1 470 ? -14.78696 20.27823 25.55590 1.000 53.54207 510 LEU A O 1
ATOM 10318 N N . GLN B 1 471 ? -15.70132 22.20541 24.82093 1.000 49.73105 511 GLN A N 1
ATOM 10319 C CA . GLN B 1 471 ? -16.02902 21.70954 23.49412 1.000 50.02185 511 GLN A CA 1
ATOM 10320 C C . GLN B 1 471 ? -15.06132 22.34718 22.52293 1.000 45.59598 511 GLN A C 1
ATOM 10321 O O . GLN B 1 471 ? -14.73417 23.52992 22.65994 1.000 42.42783 511 GLN A O 1
ATOM 10327 N N . ALA B 1 472 ? -14.58717 21.55859 21.56128 1.000 45.99773 512 ALA A N 1
ATOM 10328 C CA . ALA B 1 472 ? -13.68264 22.09934 20.55932 1.000 46.46453 512 ALA A CA 1
ATOM 10329 C C . ALA B 1 472 ? -14.24405 23.39390 19.98268 1.000 46.97124 512 ALA A C 1
ATOM 10330 O O . ALA B 1 472 ? -15.43546 23.48949 19.66997 1.000 50.96880 512 ALA A O 1
ATOM 10332 N N . ASN B 1 473 ? -13.39215 24.41301 19.92278 1.000 46.04232 513 ASN A N 1
ATOM 10333 C CA . ASN B 1 473 ? -13.69211 25.69139 19.28096 1.000 52.86516 513 ASN A CA 1
ATOM 10334 C C . ASN B 1 473 ? -14.84664 26.43447 19.94108 1.000 50.94890 513 ASN A C 1
ATOM 10335 O O . ASN B 1 473 ? -15.49975 27.25583 19.29503 1.000 56.66941 513 ASN A O 1
ATOM 10340 N N . GLN B 1 474 ? -15.13319 26.17526 21.21253 1.000 49.68356 514 GLN A N 1
ATOM 10341 C CA . GLN B 1 474 ? -15.97813 27.06472 21.99831 1.000 51.79749 514 GLN A CA 1
ATOM 10342 C C . GLN B 1 474 ? -15.09448 27.72191 23.04726 1.000 40.11891 514 GLN A C 1
ATOM 10343 O O . GLN B 1 474 ? -14.31804 27.04157 23.72360 1.000 47.31378 514 GLN A O 1
ATOM 10349 N N . SER B 1 475 ? -15.16011 29.04527 23.13076 1.000 38.20023 515 SER A N 1
ATOM 10350 C CA . SER B 1 475 ? -14.37830 29.79676 24.09993 1.000 42.60367 515 SER A CA 1
ATOM 10351 C C . SER B 1 475 ? -15.12587 29.86762 25.41604 1.000 41.91945 515 SER A C 1
ATOM 10352 O O . SER B 1 475 ? -16.32691 30.15402 25.43693 1.000 42.99498 515 SER A O 1
ATOM 10355 N N . VAL B 1 476 ? -14.41538 29.61912 26.51307 1.000 36.76566 516 VAL A N 1
ATOM 10356 C CA . VAL B 1 476 ? -15.01469 29.70105 27.83749 1.000 29.77105 516 VAL A CA 1
ATOM 10357 C C . VAL B 1 476 ? -14.29115 30.75884 28.65421 1.000 29.20157 516 VAL A C 1
ATOM 10358 O O . VAL B 1 476 ? -13.05618 30.83998 28.63580 1.000 29.18223 516 VAL A O 1
ATOM 10362 N N . ALA B 1 477 ? -15.07159 31.55829 29.37374 1.000 21.24823 517 ALA A N 1
ATOM 10363 C CA . ALA B 1 477 ? -14.57952 32.62675 30.22809 1.000 31.91675 517 ALA A CA 1
ATOM 10364 C C . ALA B 1 477 ? -14.62557 32.19552 31.69523 1.000 35.03589 517 ALA A C 1
ATOM 10365 O O . ALA B 1 477 ? -15.65193 31.70890 32.18225 1.000 34.80581 517 ALA A O 1
ATOM 10367 N N . LEU B 1 478 ? -13.51985 32.38090 32.40241 1.000 29.92007 518 LEU A N 1
ATOM 10368 C CA . LEU B 1 478 ? -13.43275 31.97368 33.79503 1.000 26.90821 518 LEU A CA 1
ATOM 10369 C C . LEU B 1 478 ? -13.00120 33.15102 34.65578 1.000 30.65438 518 LEU A C 1
ATOM 10370 O O . LEU B 1 478 ? -12.31336 34.06643 34.19456 1.000 36.75011 518 LEU A O 1
ATOM 10375 N N . VAL B 1 479 ? -13.41454 33.11696 35.91527 1.000 25.70121 519 VAL A N 1
ATOM 10376 C CA . VAL B 1 479 ? -12.87530 33.99146 36.95035 1.000 29.50481 519 VAL A CA 1
ATOM 10377 C C . VAL B 1 479 ? -12.73598 33.16193 38.21987 1.000 32.27458 519 VAL A C 1
ATOM 10378 O O . VAL B 1 479 ? -13.73492 32.64319 38.73171 1.000 34.25824 519 VAL A O 1
ATOM 10382 N N . SER B 1 480 ? -11.50002 33.02503 38.72507 1.000 31.15723 520 SER A N 1
ATOM 10383 C CA . SER B 1 480 ? -11.29348 32.32533 39.98811 1.000 24.90577 520 SER A CA 1
ATOM 10384 C C . SER B 1 480 ? -11.09153 33.31836 41.11277 1.000 24.62421 520 SER A C 1
ATOM 10385 O O . SER B 1 480 ? -10.30780 34.26244 40.97257 1.000 33.32500 520 SER A O 1
ATOM 10388 N N . PRO B 1 481 ? -11.73391 33.08026 42.25310 1.000 30.29572 521 PRO A N 1
ATOM 10389 C CA . PRO B 1 481 ? -11.44592 33.90615 43.43800 1.000 26.14211 521 PRO A CA 1
ATOM 10390 C C . PRO B 1 481 ? -10.03041 33.71651 43.97563 1.000 26.67899 521 PRO A C 1
ATOM 10391 O O . PRO B 1 481 ? -9.52007 34.63062 44.63080 1.000 33.30783 521 PRO A O 1
ATOM 10395 N N . TYR B 1 482 ? -9.35770 32.59467 43.67489 1.000 23.94687 522 TYR A N 1
ATOM 10396 C CA . TYR B 1 482 ? -8.03028 32.30887 44.22114 1.000 27.21958 522 TYR A CA 1
ATOM 10397 C C . TYR B 1 482 ? -6.88996 32.45437 43.22369 1.000 28.60836 522 TYR A C 1
ATOM 10398 O O . TYR B 1 482 ? -5.73034 32.57133 43.64360 1.000 27.28861 522 TYR A O 1
ATOM 10407 N N . GLY B 1 483 ? -7.18593 32.42771 41.93107 1.000 21.95111 523 GLY A N 1
ATOM 10408 C CA . GLY B 1 483 ? -6.20042 32.11209 40.93162 1.000 27.56053 523 GLY A CA 1
ATOM 10409 C C . GLY B 1 483 ? -5.78090 30.66055 41.03309 1.000 27.27014 523 GLY A C 1
ATOM 10410 O O . GLY B 1 483 ? -6.17314 29.97368 41.97537 1.000 32.09224 523 GLY A O 1
ATOM 10411 N N . GLY B 1 484 ? -4.97606 30.18380 40.08770 1.000 25.56659 524 GLY A N 1
ATOM 10412 C CA . GLY B 1 484 ? -4.61076 28.78069 40.08935 1.000 23.67491 524 GLY A CA 1
ATOM 10413 C C . GLY B 1 484 ? -3.79303 28.34069 38.89430 1.000 28.74774 524 GLY A C 1
ATOM 10414 O O . GLY B 1 484 ? -3.89066 28.93033 37.81637 1.000 38.64545 524 GLY A O 1
ATOM 10415 N N . LEU B 1 485 ? -2.96471 27.31720 39.08698 1.000 28.65054 525 LEU A N 1
ATOM 10416 C CA . LEU B 1 485 ? -2.30604 26.64439 37.97736 1.000 27.59411 525 LEU A CA 1
ATOM 10417 C C . LEU B 1 485 ? -3.35016 25.98520 37.08201 1.000 28.28109 525 LEU A C 1
ATOM 10418 O O . LEU B 1 485 ? -4.08655 25.10615 37.53106 1.000 26.82958 525 LEU A O 1
ATOM 10423 N N . LEU B 1 486 ? -3.40542 26.40758 35.81361 1.000 20.60219 526 LEU A N 1
ATOM 10424 C CA . LEU B 1 486 ? -4.36988 25.86571 34.85926 1.000 30.33326 526 LEU A CA 1
ATOM 10425 C C . LEU B 1 486 ? -3.93900 24.47845 34.39286 1.000 30.28612 526 LEU A C 1
ATOM 10426 O O . LEU B 1 486 ? -2.79133 24.27459 33.97762 1.000 31.59170 526 LEU A O 1
ATOM 10431 N N . GLN B 1 487 ? -4.86681 23.53434 34.44962 1.000 20.24838 527 GLN A N 1
ATOM 10432 C CA . GLN B 1 487 ? -4.63415 22.14706 34.06401 1.000 30.07943 527 GLN A CA 1
ATOM 10433 C C . GLN B 1 487 ? -5.50523 21.78555 32.86844 1.000 28.24462 527 GLN A C 1
ATOM 10434 O O . GLN B 1 487 ? -6.68982 22.12028 32.84295 1.000 21.75940 527 GLN A O 1
ATOM 10440 N N . LEU B 1 488 ? -4.92412 21.10204 31.87710 1.000 27.14593 528 LEU A N 1
ATOM 10441 C CA . LEU B 1 488 ? -5.70865 20.48262 30.80938 1.000 28.28652 528 LEU A CA 1
ATOM 10442 C C . LEU B 1 488 ? -6.04353 19.03871 31.19105 1.000 33.67508 528 LEU A C 1
ATOM 10443 O O . LEU B 1 488 ? -5.15320 18.18427 31.26155 1.000 30.70755 528 LEU A O 1
ATOM 10448 N N . VAL B 1 489 ? -7.33200 18.76546 31.42628 1.000 34.77298 529 VAL A N 1
ATOM 10449 C CA . VAL B 1 489 ? -7.82552 17.42913 31.74591 1.000 36.54790 529 VAL A CA 1
ATOM 10450 C C . VAL B 1 489 ? -8.33190 16.77572 30.46959 1.000 40.36559 529 VAL A C 1
ATOM 10451 O O . VAL B 1 489 ? -9.00509 17.42141 29.66064 1.000 44.60554 529 VAL A O 1
ATOM 10455 N N . TYR B 1 490 ? -8.02547 15.49262 30.28481 1.000 35.25925 530 TYR A N 1
ATOM 10456 C CA . TYR B 1 490 ? -8.34875 14.84836 29.02107 1.000 36.27532 530 TYR A CA 1
ATOM 10457 C C . TYR B 1 490 ? -8.63432 13.36366 29.21746 1.000 42.21895 530 TYR A C 1
ATOM 10458 O O . TYR B 1 490 ? -8.19012 12.73735 30.18255 1.000 45.66880 530 TYR A O 1
ATOM 10467 N N . SER B 1 491 ? -9.37561 12.80939 28.26339 1.000 44.95201 531 SER A N 1
ATOM 10468 C CA . SER B 1 491 ? -9.65054 11.38213 28.18278 1.000 46.03364 531 SER A CA 1
ATOM 10469 C C . SER B 1 491 ? -9.98557 11.05311 26.73715 1.000 55.67210 531 SER A C 1
ATOM 10470 O O . SER B 1 491 ? -10.31723 11.93873 25.93984 1.000 51.70507 531 SER A O 1
ATOM 10473 N N . GLY B 1 492 ? -9.90941 9.76329 26.41373 1.000 61.90327 532 GLY A N 1
ATOM 10474 C CA . GLY B 1 492 ? -10.16067 9.32122 25.04947 1.000 56.91391 532 GLY A CA 1
ATOM 10475 C C . GLY B 1 492 ? -9.18409 9.87451 24.03758 1.000 55.36728 532 GLY A C 1
ATOM 10476 O O . GLY B 1 492 ? -9.56633 10.15458 22.89667 1.000 62.91871 532 GLY A O 1
ATOM 10477 N N . ALA B 1 493 ? -7.93123 10.05062 24.42571 1.000 49.88115 533 ALA A N 1
ATOM 10478 C CA . ALA B 1 493 ? -6.93589 10.64434 23.55494 1.000 52.79758 533 ALA A CA 1
ATOM 10479 C C . ALA B 1 493 ? -5.94086 9.58038 23.10915 1.000 50.20714 533 ALA A C 1
ATOM 10480 O O . ALA B 1 493 ? -5.73038 8.57613 23.79259 1.000 52.11032 533 ALA A O 1
ATOM 10482 N N . THR B 1 494 ? -5.33791 9.79507 21.95170 1.000 46.79059 534 THR A N 1
ATOM 10483 C CA . THR B 1 494 ? -4.33643 8.86350 21.45769 1.000 49.44925 534 THR A CA 1
ATOM 10484 C C . THR B 1 494 ? -2.96569 9.27461 21.98264 1.000 47.49797 534 THR A C 1
ATOM 10485 O O . THR B 1 494 ? -2.55088 10.41947 21.75990 1.000 47.65022 534 THR A O 1
ATOM 10489 N N . PRO B 1 495 ? -2.24366 8.38679 22.69463 1.000 44.22245 535 PRO A N 1
ATOM 10490 C CA . PRO B 1 495 ? -0.92673 8.73646 23.26728 1.000 47.78273 535 PRO A CA 1
ATOM 10491 C C . PRO B 1 495 ? 0.09316 9.35576 22.31610 1.000 53.74256 535 PRO A C 1
ATOM 10492 O O . PRO B 1 495 ? 0.55700 8.71198 21.37111 1.000 62.08955 535 PRO A O 1
ATOM 10496 N N . GLY B 1 496 ? 0.48933 10.59679 22.59778 1.000 48.45022 536 GLY A N 1
ATOM 10497 C CA . GLY B 1 496 ? 1.46960 11.31829 21.80695 1.000 40.50833 536 GLY A CA 1
ATOM 10498 C C . GLY B 1 496 ? 0.87948 12.40197 20.93727 1.000 44.92047 536 GLY A C 1
ATOM 10499 O O . GLY B 1 496 ? 1.63770 13.19823 20.36450 1.000 45.83235 536 GLY A O 1
ATOM 10500 N N . GLN B 1 497 ? -0.44802 12.45028 20.81544 1.000 44.60626 537 GLN A N 1
ATOM 10501 C CA . GLN B 1 497 ? -1.12046 13.48152 20.04850 1.000 43.57538 537 GLN A CA 1
ATOM 10502 C C . GLN B 1 497 ? -0.94951 14.83540 20.71637 1.000 48.47140 537 GLN A C 1
ATOM 10503 O O . GLN B 1 497 ? -0.63567 14.94304 21.90247 1.000 59.95157 537 GLN A O 1
ATOM 10509 N N . THR B 1 498 ? -1.17383 15.88003 19.94374 1.000 44.17162 538 THR A N 1
ATOM 10510 C CA . THR B 1 498 ? -1.13106 17.22353 20.48020 1.000 47.98565 538 THR A CA 1
ATOM 10511 C C . THR B 1 498 ? -2.50143 17.88067 20.36306 1.000 52.83356 538 THR A C 1
ATOM 10512 O O . THR B 1 498 ? -3.40902 17.39874 19.67516 1.000 54.67775 538 THR A O 1
ATOM 10516 N N . VAL B 1 499 ? -2.63049 19.00021 21.06940 1.000 46.91229 539 VAL A N 1
ATOM 10517 C CA . VAL B 1 499 ? -3.83091 19.82128 21.06823 1.000 49.11497 539 VAL A CA 1
ATOM 10518 C C . VAL B 1 499 ? -3.35553 21.26148 21.15356 1.000 43.73639 539 VAL A C 1
ATOM 10519 O O . VAL B 1 499 ? -2.23101 21.54085 21.56305 1.000 47.87533 539 VAL A O 1
ATOM 10523 N N . THR B 1 500 ? -4.19074 22.17486 20.69937 1.000 43.66150 540 THR A N 1
ATOM 10524 C CA . THR B 1 500 ? -3.89887 23.59419 20.78223 1.000 47.62867 540 THR A CA 1
ATOM 10525 C C . THR B 1 500 ? -4.74155 24.21403 21.89347 1.000 43.51954 540 THR A C 1
ATOM 10526 O O . THR B 1 500 ? -5.95958 24.01370 21.94325 1.000 44.01576 540 THR A O 1
ATOM 10530 N N . VAL B 1 501 ? -4.08185 24.92794 22.79953 1.000 36.96919 541 VAL A N 1
ATOM 10531 C CA . VAL B 1 501 ? -4.73233 25.71181 23.84164 1.000 37.26407 541 VAL A CA 1
ATOM 10532 C C . VAL B 1 501 ? -4.52257 27.18526 23.50001 1.000 39.75526 541 VAL A C 1
ATOM 10533 O O . VAL B 1 501 ? -3.38478 27.66154 23.43826 1.000 46.57458 541 VAL A O 1
ATOM 10537 N N . LYS B 1 502 ? -5.60729 27.90406 23.25988 1.000 35.54873 542 LYS A N 1
ATOM 10538 C CA . LYS B 1 502 ? -5.55835 29.34831 23.11176 1.000 42.21234 542 LYS A CA 1
ATOM 10539 C C . LYS B 1 502 ? -6.20230 29.98268 24.33855 1.000 38.40774 542 LYS A C 1
ATOM 10540 O O . LYS B 1 502 ? -7.27542 29.54715 24.77365 1.000 34.51437 542 LYS A O 1
ATOM 10546 N N . VAL B 1 503 ? -5.55576 31.01210 24.88427 1.000 25.06486 543 VAL A N 1
ATOM 10547 C CA . VAL B 1 503 ? -5.91105 31.51214 26.20442 1.000 29.78878 543 VAL A CA 1
ATOM 10548 C C . VAL B 1 503 ? -5.49549 32.97479 26.33170 1.000 32.88613 543 VAL A C 1
ATOM 10549 O O . VAL B 1 503 ? -4.35700 33.35031 26.02322 1.000 37.53255 543 VAL A O 1
ATOM 10553 N N . THR B 1 504 ? -6.43152 33.79304 26.79865 1.000 23.37667 544 THR A N 1
ATOM 10554 C CA . THR B 1 504 ? -6.26799 35.23044 26.93134 1.000 24.11380 544 THR A CA 1
ATOM 10555 C C . THR B 1 504 ? -6.48813 35.58535 28.38814 1.000 28.81698 544 THR A C 1
ATOM 10556 O O . THR B 1 504 ? -7.40858 35.06586 29.02537 1.000 36.72692 544 THR A O 1
ATOM 10560 N N . GLY B 1 505 ? -5.64451 36.45557 28.91874 1.000 29.61530 545 GLY A N 1
ATOM 10561 C CA . GLY B 1 505 ? -5.83385 36.94333 30.26387 1.000 26.54987 545 GLY A CA 1
ATOM 10562 C C . GLY B 1 505 ? -5.23084 36.08916 31.34559 1.000 29.57082 545 GLY A C 1
ATOM 10563 O O . GLY B 1 505 ? -5.56508 36.28894 32.52290 1.000 32.17009 545 GLY A O 1
ATOM 10564 N N . ALA B 1 506 ? -4.37286 35.13538 30.98758 1.000 31.40295 546 ALA A N 1
ATOM 10565 C CA . ALA B 1 506 ? -3.65925 34.29455 31.94122 1.000 34.04584 546 ALA A CA 1
ATOM 10566 C C . ALA B 1 506 ? -2.30947 34.89519 32.32672 1.000 39.42925 546 ALA A C 1
ATOM 10567 O O . ALA B 1 506 ? -1.66073 35.59665 31.53215 1.000 29.52045 546 ALA A O 1
ATOM 10569 N N . ALA B 1 507 ? -1.88937 34.59002 33.56372 1.000 34.01843 547 ALA A N 1
ATOM 10570 C CA . ALA B 1 507 ? -0.56576 34.90380 34.08267 1.000 29.90017 547 ALA A CA 1
ATOM 10571 C C . ALA B 1 507 ? 0.42063 33.78733 33.74276 1.000 31.02330 547 ALA A C 1
ATOM 10572 O O . ALA B 1 507 ? 0.03353 32.67023 33.38177 1.000 31.49574 547 ALA A O 1
ATOM 10574 N N . SER B 1 508 ? 1.71344 34.09238 33.88274 1.000 34.15226 548 SER A N 1
ATOM 10575 C CA . SER B 1 508 ? 2.79477 33.16129 33.54454 1.000 30.61288 548 SER A CA 1
ATOM 10576 C C . SER B 1 508 ? 3.64234 32.87203 34.78076 1.000 31.57770 548 SER A C 1
ATOM 10577 O O . SER B 1 508 ? 4.58521 33.60865 35.07576 1.000 33.72232 548 SER A O 1
ATOM 10580 N N . GLN B 1 509 ? 3.30783 31.79165 35.49698 1.000 31.36379 549 GLN A N 1
ATOM 10581 C CA . GLN B 1 509 ? 4.12521 31.33369 36.61084 1.000 31.77037 549 GLN A CA 1
ATOM 10582 C C . GLN B 1 509 ? 5.47335 30.85429 36.08356 1.000 33.35630 549 GLN A C 1
ATOM 10583 O O . GLN B 1 509 ? 5.59821 30.53288 34.90083 1.000 36.36586 549 GLN A O 1
ATOM 10589 N N . PRO B 1 510 ? 6.50047 30.80318 36.93661 1.000 27.45452 550 PRO A N 1
ATOM 10590 C CA . PRO B 1 510 ? 7.77212 30.19065 36.50745 1.000 26.93262 550 PRO A CA 1
ATOM 10591 C C . PRO B 1 510 ? 7.53925 28.75087 36.05446 1.000 33.44265 550 PRO A C 1
ATOM 10592 O O . PRO B 1 510 ? 6.97410 27.93203 36.78517 1.000 32.24689 550 PRO A O 1
ATOM 10596 N N . PHE B 1 511 ? 7.97275 28.44242 34.83443 1.000 34.52620 551 PHE A N 1
ATOM 10597 C CA . PHE B 1 511 ? 7.64695 27.15654 34.23730 1.000 28.25349 551 PHE A CA 1
ATOM 10598 C C . PHE B 1 511 ? 8.85259 26.57101 33.51765 1.000 37.02461 551 PHE A C 1
ATOM 10599 O O . PHE B 1 511 ? 9.43778 27.21800 32.64401 1.000 41.04862 551 PHE A O 1
ATOM 10607 N N . LEU B 1 512 ? 9.20667 25.33959 33.87722 1.000 33.41857 552 LEU A N 1
ATOM 10608 C CA . LEU B 1 512 ? 10.31003 24.60852 33.25934 1.000 31.30545 552 LEU A CA 1
ATOM 10609 C C . LEU B 1 512 ? 9.74421 23.40535 32.51015 1.000 33.63823 552 LEU A C 1
ATOM 10610 O O . LEU B 1 512 ? 9.35525 22.40972 33.12476 1.000 42.67471 552 LEU A O 1
ATOM 10615 N N . ASP B 1 513 ? 9.69512 23.50171 31.18403 1.000 35.34047 553 ASP A N 1
ATOM 10616 C CA . ASP B 1 513 ? 9.31611 22.38688 30.31721 1.000 41.86778 553 ASP A CA 1
ATOM 10617 C C . ASP B 1 513 ? 10.58826 21.75912 29.75207 1.000 47.88390 553 ASP A C 1
ATOM 10618 O O . ASP B 1 513 ? 11.16042 22.25616 28.77896 1.000 51.42101 553 ASP A O 1
ATOM 10623 N N . ILE B 1 514 ? 11.04116 20.66766 30.36055 1.000 50.85608 554 ILE A N 1
ATOM 10624 C CA . ILE B 1 514 ? 12.24241 19.98267 29.89787 1.000 53.00887 554 ILE A CA 1
ATOM 10625 C C . ILE B 1 514 ? 11.79716 19.01296 28.81343 1.000 61.78853 554 ILE A C 1
ATOM 10626 O O . ILE B 1 514 ? 11.30206 17.92244 29.10560 1.000 62.02558 554 ILE A O 1
ATOM 10631 N N . GLN B 1 515 ? 11.96648 19.41867 27.56186 1.000 71.56111 555 GLN A N 1
ATOM 10632 C CA . GLN B 1 515 ? 11.73168 18.53816 26.43030 1.000 82.60857 555 GLN A CA 1
ATOM 10633 C C . GLN B 1 515 ? 12.54074 17.25068 26.60016 1.000 86.18219 555 GLN A C 1
ATOM 10634 O O . GLN B 1 515 ? 13.77886 17.30725 26.65202 1.000 89.62212 555 GLN A O 1
ATOM 10640 N N . PRO B 1 516 ? 11.89182 16.09046 26.70029 1.000 88.41929 556 PRO A N 1
ATOM 10641 C CA . PRO B 1 516 ? 12.61388 14.84563 27.03449 1.000 93.98575 556 PRO A CA 1
ATOM 10642 C C . PRO B 1 516 ? 13.58005 14.43348 25.92812 1.000 95.14733 556 PRO A C 1
ATOM 10643 O O . PRO B 1 516 ? 13.17553 14.20226 24.78656 1.000 91.13711 556 PRO A O 1
ATOM 10647 N N . GLY B 1 517 ? 14.85779 14.32861 26.27581 1.000 94.20619 557 GLY A N 1
ATOM 10648 C CA . GLY B 1 517 ? 15.91233 14.06738 25.29791 1.000 88.46581 557 GLY A CA 1
ATOM 10649 C C . GLY B 1 517 ? 16.55878 15.29289 24.64391 1.000 85.65720 557 GLY A C 1
ATOM 10650 O O . GLY B 1 517 ? 17.78076 15.43386 24.66028 1.000 85.30424 557 GLY A O 1
ATOM 10651 N N . GLU B 1 518 ? 15.74072 16.18261 24.07398 1.000 82.78756 558 GLU A N 1
ATOM 10652 C CA . GLU B 1 518 ? 16.21171 17.40387 23.42369 1.000 79.40088 558 GLU A CA 1
ATOM 10653 C C . GLU B 1 518 ? 16.94577 18.33510 24.38622 1.000 77.68310 558 GLU A C 1
ATOM 10654 O O . GLU B 1 518 ? 17.00258 18.08679 25.59555 1.000 77.61393 558 GLU A O 1
ATOM 10660 N N . ASP B 1 519 ? 17.50938 19.41965 23.84820 1.000 76.77596 559 ASP A N 1
ATOM 10661 C CA . ASP B 1 519 ? 18.30798 20.34163 24.64427 1.000 76.45066 559 ASP A CA 1
ATOM 10662 C C . ASP B 1 519 ? 17.39784 21.28862 25.42254 1.000 74.67054 559 ASP A C 1
ATOM 10663 O O . ASP B 1 519 ? 16.24429 21.51886 25.05609 1.000 86.45532 559 ASP A O 1
ATOM 10668 N N . SER B 1 520 ? 17.93242 21.83607 26.52231 1.000 61.84782 560 SER A N 1
ATOM 10669 C CA . SER B 1 520 ? 17.07962 22.55435 27.46360 1.000 57.62837 560 SER A CA 1
ATOM 10670 C C . SER B 1 520 ? 17.77911 23.68675 28.21387 1.000 57.89759 560 SER A C 1
ATOM 10671 O O . SER B 1 520 ? 17.24016 24.15292 29.22344 1.000 62.18153 560 SER A O 1
ATOM 10674 N N . SER B 1 521 ? 18.95188 24.14277 27.76849 1.000 55.70852 561 SER A N 1
ATOM 10675 C CA . SER B 1 521 ? 19.65696 25.18817 28.50420 1.000 61.61759 561 SER A CA 1
ATOM 10676 C C . SER B 1 521 ? 18.93693 26.52850 28.41573 1.000 61.89208 561 SER A C 1
ATOM 10677 O O . SER B 1 521 ? 19.05353 27.35553 29.32681 1.000 62.20294 561 SER A O 1
ATOM 10680 N N . GLN B 1 522 ? 18.19810 26.76590 27.33444 1.000 59.93635 562 GLN A N 1
ATOM 10681 C CA . GLN B 1 522 ? 17.40530 27.98594 27.23945 1.000 56.22834 562 GLN A CA 1
ATOM 10682 C C . GLN B 1 522 ? 16.16684 27.91840 28.13779 1.000 45.75176 562 GLN A C 1
ATOM 10683 O O . GLN B 1 522 ? 15.81280 28.91017 28.79400 1.000 32.53410 562 GLN A O 1
ATOM 10689 N N . ALA B 1 523 ? 15.49940 26.75931 28.18189 1.000 37.88797 563 ALA A N 1
ATOM 10690 C CA . ALA B 1 523 ? 14.35692 26.61495 29.07706 1.000 40.90902 563 ALA A CA 1
ATOM 10691 C C . ALA B 1 523 ? 14.77602 26.76278 30.54201 1.000 41.95420 563 ALA A C 1
ATOM 10692 O O . ALA B 1 523 ? 14.02339 27.33132 31.34433 1.000 45.93392 563 ALA A O 1
ATOM 10694 N N . ILE B 1 524 ? 15.98274 26.30511 30.89771 1.000 33.23875 564 ILE A N 1
ATOM 10695 C CA . ILE B 1 524 ? 16.46580 26.47726 32.26542 1.000 39.54010 564 ILE A CA 1
ATOM 10696 C C . ILE B 1 524 ? 16.73750 27.94770 32.55633 1.000 42.17518 564 ILE A C 1
ATOM 10697 O O . ILE B 1 524 ? 16.43771 28.44785 33.64757 1.000 45.11782 564 ILE A O 1
ATOM 10702 N N . ALA B 1 525 ? 17.31627 28.66444 31.59558 1.000 45.20256 565 ALA A N 1
ATOM 10703 C CA . ALA B 1 525 ? 17.68609 30.05172 31.85935 1.000 43.69336 565 ALA A CA 1
ATOM 10704 C C . ALA B 1 525 ? 16.45344 30.94748 31.94681 1.000 37.43987 565 ALA A C 1
ATOM 10705 O O . ALA B 1 525 ? 16.40291 31.85415 32.78299 1.000 34.67660 565 ALA A O 1
ATOM 10707 N N . ASP B 1 526 ? 15.44572 30.70819 31.10240 1.000 51.71819 566 ASP A N 1
ATOM 10708 C CA . ASP B 1 526 ? 14.18701 31.43485 31.25495 1.000 57.64257 566 ASP A CA 1
ATOM 10709 C C . ASP B 1 526 ? 13.55144 31.15735 32.60836 1.000 52.90975 566 ASP A C 1
ATOM 10710 O O . ASP B 1 526 ? 12.93453 32.04984 33.20101 1.000 57.26747 566 ASP A O 1
ATOM 10715 N N . PHE B 1 527 ? 13.71257 29.93421 33.11606 1.000 43.27899 567 PHE A N 1
ATOM 10716 C CA . PHE B 1 527 ? 13.18137 29.56972 34.42677 1.000 42.40776 567 PHE A CA 1
ATOM 10717 C C . PHE B 1 527 ? 13.88237 30.32857 35.55025 1.000 40.04038 567 PHE A C 1
ATOM 10718 O O . PHE B 1 527 ? 13.22916 30.92674 36.41352 1.000 38.13683 567 PHE A O 1
ATOM 10726 N N . ILE B 1 528 ? 15.21698 30.29132 35.56683 1.000 40.40380 568 ILE A N 1
ATOM 10727 C CA . ILE B 1 528 ? 15.96982 30.96243 36.61831 1.000 40.45293 568 ILE A CA 1
ATOM 10728 C C . ILE B 1 528 ? 15.67732 32.45567 36.60419 1.000 37.93434 568 ILE A C 1
ATOM 10729 O O . ILE B 1 528 ? 15.61114 33.10419 37.65497 1.000 36.94588 568 ILE A O 1
ATOM 10734 N N . GLN B 1 529 ? 15.48474 33.02412 35.41729 1.000 38.68022 569 GLN A N 1
ATOM 10735 C CA . GLN B 1 529 ? 15.11758 34.43490 35.35071 1.000 47.79761 569 GLN A CA 1
ATOM 10736 C C . GLN B 1 529 ? 13.74922 34.66821 35.97070 1.000 45.43421 569 GLN A C 1
ATOM 10737 O O . GLN B 1 529 ? 13.56453 35.61840 36.74312 1.000 50.22578 569 GLN A O 1
ATOM 10743 N N . ALA B 1 530 ? 12.77968 33.80536 35.65002 1.000 39.78490 570 ALA A N 1
ATOM 10744 C CA . ALA B 1 530 ? 11.44263 33.96765 36.20934 1.000 38.95998 570 ALA A CA 1
ATOM 10745 C C . ALA B 1 530 ? 11.47288 33.81419 37.72398 1.000 39.12783 570 ALA A C 1
ATOM 10746 O O . ALA B 1 530 ? 10.79096 34.55617 38.44167 1.000 41.77026 570 ALA A O 1
ATOM 10748 N N . LEU B 1 531 ? 12.28489 32.88070 38.22963 1.000 32.06013 571 LEU A N 1
ATOM 10749 C CA . LEU B 1 531 ? 12.46525 32.76934 39.67389 1.000 40.32658 571 LEU A CA 1
ATOM 10750 C C . LEU B 1 531 ? 12.97343 34.07426 40.26118 1.000 48.19752 571 LEU A C 1
ATOM 10751 O O . LEU B 1 531 ? 12.40339 34.60146 41.22085 1.000 51.72691 571 LEU A O 1
ATOM 10756 N N . ASP B 1 532 ? 14.05306 34.61043 39.69119 1.000 55.54153 572 ASP A N 1
ATOM 10757 C CA . ASP B 1 532 ? 14.65181 35.82374 40.22920 1.000 55.31793 572 ASP A CA 1
ATOM 10758 C C . ASP B 1 532 ? 13.70805 37.01070 40.12957 1.000 44.41106 572 ASP A C 1
ATOM 10759 O O . ASP B 1 532 ? 13.72644 37.88514 41.00063 1.000 44.66244 572 ASP A O 1
ATOM 10764 N N . ALA B 1 533 ? 12.88575 37.07073 39.07826 1.000 38.50113 573 ALA A N 1
ATOM 10765 C CA . ALA B 1 533 ? 11.84672 38.09510 39.03223 1.000 42.02071 573 ALA A CA 1
ATOM 10766 C C . ALA B 1 533 ? 10.93579 38.02500 40.25943 1.000 40.95215 573 ALA A C 1
ATOM 10767 O O . ALA B 1 533 ? 10.43530 39.05860 40.71447 1.000 33.09273 573 ALA A O 1
ATOM 10769 N N . ASP B 1 534 ? 10.70889 36.81806 40.79516 1.000 39.79399 574 ASP A N 1
ATOM 10770 C CA . ASP B 1 534 ? 9.97501 36.59723 42.04536 1.000 42.85338 574 ASP A CA 1
ATOM 10771 C C . ASP B 1 534 ? 8.60342 37.27225 42.03322 1.000 37.86702 574 ASP A C 1
ATOM 10772 O O . ASP B 1 534 ? 8.24464 38.02782 42.93468 1.000 36.89007 574 ASP A O 1
ATOM 10777 N N . LYS B 1 535 ? 7.82381 36.97963 41.00266 1.000 33.12494 575 LYS A N 1
ATOM 10778 C CA . LYS B 1 535 ? 6.49126 37.54137 40.88205 1.000 41.05671 575 LYS A CA 1
ATOM 10779 C C . LYS B 1 535 ? 5.39285 36.53406 41.20516 1.000 34.61231 575 LYS A C 1
ATOM 10780 O O . LYS B 1 535 ? 4.21751 36.82949 40.98711 1.000 35.10712 575 LYS A O 1
ATOM 10786 N N . ALA B 1 536 ? 5.73777 35.35444 41.71335 1.000 31.81460 576 ALA A N 1
ATOM 10787 C CA . ALA B 1 536 ? 4.75273 34.29580 41.85155 1.000 33.04039 576 ALA A CA 1
ATOM 10788 C C . ALA B 1 536 ? 4.97021 33.50996 43.13455 1.000 36.40159 576 ALA A C 1
ATOM 10789 O O . ALA B 1 536 ? 6.08729 33.41395 43.65468 1.000 36.52197 576 ALA A O 1
ATOM 10791 N N . ASP B 1 537 ? 3.87507 32.93873 43.63089 1.000 35.12510 577 ASP A N 1
ATOM 10792 C CA . ASP B 1 537 ? 3.92292 32.00962 44.74736 1.000 31.49375 577 ASP A CA 1
ATOM 10793 C C . ASP B 1 537 ? 3.93423 30.54277 44.30394 1.000 32.01994 577 ASP A C 1
ATOM 10794 O O . ASP B 1 537 ? 4.28223 29.66892 45.10688 1.000 22.06302 577 ASP A O 1
ATOM 10799 N N . TRP B 1 538 ? 3.64135 30.25823 43.03033 1.000 32.58717 578 TRP A N 1
ATOM 10800 C CA . TRP B 1 538 ? 3.56122 28.89569 42.52613 1.000 31.54627 578 TRP A CA 1
ATOM 10801 C C . TRP B 1 538 ? 4.37986 28.75457 41.25065 1.000 33.56479 578 TRP A C 1
ATOM 10802 O O . TRP B 1 538 ? 4.53058 29.70377 40.47549 1.000 34.19090 578 TRP A O 1
ATOM 10813 N N . LEU B 1 539 ? 4.91465 27.54990 41.05520 1.000 23.74903 579 LEU A N 1
ATOM 10814 C CA . LEU B 1 539 ? 5.68750 27.20795 39.87469 1.000 29.32167 579 LEU A CA 1
ATOM 10815 C C . LEU B 1 539 ? 5.37506 25.77250 39.51506 1.000 27.90100 579 LEU A C 1
ATOM 10816 O O . LEU B 1 539 ? 4.96117 24.98057 40.36418 1.000 31.87569 579 LEU A O 1
ATOM 10821 N N . GLU B 1 540 ? 5.61344 25.43559 38.25347 1.000 23.89864 580 GLU A N 1
ATOM 10822 C CA . GLU B 1 540 ? 5.51499 24.06154 37.79845 1.000 26.00899 580 GLU A CA 1
ATOM 10823 C C . GLU B 1 540 ? 6.77861 23.68741 37.03810 1.000 27.60233 580 GLU A C 1
ATOM 10824 O O . GLU B 1 540 ? 7.52331 24.54996 36.57093 1.000 26.17623 580 GLU A O 1
ATOM 10830 N N . ILE B 1 541 ? 7.02567 22.37968 36.97112 1.000 22.88296 581 ILE A N 1
ATOM 10831 C CA . ILE B 1 541 ? 8.16448 21.79744 36.28003 1.000 34.77425 581 ILE A CA 1
ATOM 10832 C C . ILE B 1 541 ? 7.66616 20.52577 35.61822 1.000 28.54946 581 ILE A C 1
ATOM 10833 O O . ILE B 1 541 ? 7.11643 19.65768 36.29828 1.000 32.98998 581 ILE A O 1
ATOM 10838 N N . ARG B 1 542 ? 7.83863 20.41918 34.30298 1.000 27.55020 582 ARG A N 1
ATOM 10839 C CA . ARG B 1 542 ? 7.59244 19.18807 33.55556 1.000 30.19788 582 ARG A CA 1
ATOM 10840 C C . ARG B 1 542 ? 8.93740 18.66715 33.07650 1.000 34.91286 582 ARG A C 1
ATOM 10841 O O . ARG B 1 542 ? 9.63502 19.35321 32.32087 1.000 34.52184 582 ARG A O 1
ATOM 10849 N N . SER B 1 543 ? 9.31630 17.48136 33.54222 1.000 37.26903 583 SER A N 1
ATOM 10850 C CA . SER B 1 543 ? 10.54329 16.83448 33.08832 1.000 35.93209 583 SER A CA 1
ATOM 10851 C C . SER B 1 543 ? 10.24438 15.36564 32.85066 1.000 30.31294 583 SER A C 1
ATOM 10852 O O . SER B 1 543 ? 10.03176 14.62157 33.81049 1.000 29.78684 583 SER A O 1
ATOM 10855 N N . GLY B 1 544 ? 10.23863 14.95014 31.58287 1.000 29.89687 584 GLY A N 1
ATOM 10856 C CA . GLY B 1 544 ? 9.95258 13.55737 31.29306 1.000 30.17397 584 GLY A CA 1
ATOM 10857 C C . GLY B 1 544 ? 8.52034 13.23394 31.68273 1.000 39.78771 584 GLY A C 1
ATOM 10858 O O . GLY B 1 544 ? 7.58160 13.98474 31.38608 1.000 37.13860 584 GLY A O 1
ATOM 10859 N N . SER B 1 545 ? 8.34931 12.12288 32.39342 1.000 41.90035 585 SER A N 1
ATOM 10860 C CA . SER B 1 545 ? 7.03670 11.67002 32.82796 1.000 38.28308 585 SER A CA 1
ATOM 10861 C C . SER B 1 545 ? 6.55003 12.32966 34.11390 1.000 41.56319 585 SER A C 1
ATOM 10862 O O . SER B 1 545 ? 5.48785 11.93556 34.61330 1.000 41.98436 585 SER A O 1
ATOM 10865 N N . VAL B 1 546 ? 7.27126 13.30915 34.66580 1.000 38.22686 586 VAL A N 1
ATOM 10866 C CA . VAL B 1 546 ? 6.92675 13.88442 35.96355 1.000 36.43549 586 VAL A CA 1
ATOM 10867 C C . VAL B 1 546 ? 6.57059 15.36002 35.80686 1.000 38.54422 586 VAL A C 1
ATOM 10868 O O . VAL B 1 546 ? 7.24737 16.10828 35.09090 1.000 38.56727 586 VAL A O 1
ATOM 10872 N N . GLU B 1 547 ? 5.48746 15.76490 36.47427 1.000 36.10733 587 GLU A N 1
ATOM 10873 C CA . GLU B 1 547 ? 5.08875 17.16413 36.60108 1.000 36.53101 587 GLU A CA 1
ATOM 10874 C C . GLU B 1 547 ? 5.00732 17.55262 38.07659 1.000 32.51946 587 GLU A C 1
ATOM 10875 O O . GLU B 1 547 ? 4.34944 16.87426 38.87907 1.000 27.37625 587 GLU A O 1
ATOM 10881 N N . VAL B 1 548 ? 5.67792 18.64641 38.42089 1.000 28.42166 588 VAL A N 1
ATOM 10882 C CA . VAL B 1 548 ? 5.79516 19.13771 39.78856 1.000 26.60984 588 VAL A CA 1
ATOM 10883 C C . VAL B 1 548 ? 5.00650 20.42920 39.89776 1.000 32.00810 588 VAL A C 1
ATOM 10884 O O . VAL B 1 548 ? 5.34306 21.42380 39.24762 1.000 33.41697 588 VAL A O 1
ATOM 10888 N N . HIS B 1 549 ? 3.96829 20.41539 40.72158 1.000 27.98784 589 HIS A N 1
ATOM 10889 C CA . HIS B 1 549 ? 3.21005 21.60665 41.07234 1.000 20.71744 589 HIS A CA 1
ATOM 10890 C C . HIS B 1 549 ? 3.64701 22.01311 42.48457 1.000 30.01453 589 HIS A C 1
ATOM 10891 O O . HIS B 1 549 ? 3.51544 21.23446 43.43558 1.000 28.67252 589 HIS A O 1
ATOM 10898 N N . ALA B 1 550 ? 4.20689 23.20610 42.62029 1.000 24.79401 590 ALA A N 1
ATOM 10899 C CA . ALA B 1 550 ? 5.00674 23.45892 43.80184 1.000 21.48248 590 ALA A CA 1
ATOM 10900 C C . ALA B 1 550 ? 4.91229 24.90444 44.24386 1.000 23.24527 590 ALA A C 1
ATOM 10901 O O . ALA B 1 550 ? 4.99197 25.82309 43.42135 1.000 21.93348 590 ALA A O 1
ATOM 10903 N N . LYS B 1 551 ? 4.77604 25.08535 45.56078 1.000 29.50853 591 LYS A N 1
ATOM 10904 C CA . LYS B 1 551 ? 4.92762 26.39433 46.17869 1.000 24.81044 591 LYS A CA 1
ATOM 10905 C C . LYS B 1 551 ? 6.37458 26.87622 46.02361 1.000 31.46120 591 LYS A C 1
ATOM 10906 O O . LYS B 1 551 ? 7.32028 26.12106 46.27443 1.000 21.95393 591 LYS A O 1
ATOM 10912 N N . VAL B 1 552 ? 6.54137 28.13265 45.59595 1.000 29.36736 592 VAL A N 1
ATOM 10913 C CA . VAL B 1 552 ? 7.87185 28.65587 45.32705 1.000 26.47443 592 VAL A CA 1
ATOM 10914 C C . VAL B 1 552 ? 8.70216 28.67119 46.60040 1.000 34.32644 592 VAL A C 1
ATOM 10915 O O . VAL B 1 552 ? 9.86164 28.24477 46.60532 1.000 29.68395 592 VAL A O 1
ATOM 10919 N N . GLU B 1 553 ? 8.12089 29.15718 47.70034 1.000 38.29530 593 GLU A N 1
ATOM 10920 C CA . GLU B 1 553 ? 8.84065 29.16160 48.97500 1.000 35.73611 593 GLU A CA 1
ATOM 10921 C C . GLU B 1 553 ? 9.44353 27.79035 49.29057 1.000 33.05276 593 GLU A C 1
ATOM 10922 O O . GLU B 1 553 ? 10.60495 27.69659 49.71503 1.000 33.14643 593 GLU A O 1
ATOM 10928 N N . LYS B 1 554 ? 8.68003 26.71360 49.05006 1.000 23.79999 594 LYS A N 1
ATOM 10929 C CA . LYS B 1 554 ? 9.16062 25.37160 49.36349 1.000 29.38126 594 LYS A CA 1
ATOM 10930 C C . LYS B 1 554 ? 10.32465 24.95749 48.46215 1.000 35.74692 594 LYS A C 1
ATOM 10931 O O . LYS B 1 554 ? 11.28923 24.35196 48.94630 1.000 32.17870 594 LYS A O 1
ATOM 10937 N N . VAL B 1 555 ? 10.27599 25.28045 47.15896 1.000 22.15252 595 VAL A N 1
ATOM 10938 C CA . VAL B 1 555 ? 11.37324 24.85051 46.29199 1.000 26.67378 595 VAL A CA 1
ATOM 10939 C C . VAL B 1 555 ? 12.60292 25.73218 46.47803 1.000 31.52613 595 VAL A C 1
ATOM 10940 O O . VAL B 1 555 ? 13.73216 25.23850 46.52163 1.000 37.01709 595 VAL A O 1
ATOM 10944 N N . ARG B 1 556 ? 12.39712 27.04504 46.56980 1.000 34.13405 596 ARG A N 1
ATOM 10945 C CA . ARG B 1 556 ? 13.47149 27.97903 46.88427 1.000 31.64158 596 ARG A CA 1
ATOM 10946 C C . ARG B 1 556 ? 14.17601 27.58919 48.17426 1.000 31.69714 596 ARG A C 1
ATOM 10947 O O . ARG B 1 556 ? 15.40824 27.65215 48.26596 1.000 37.21909 596 ARG A O 1
ATOM 10955 N N . GLY B 1 557 ? 13.40825 27.18290 49.18197 1.000 26.78017 597 GLY A N 1
ATOM 10956 C CA . GLY B 1 557 ? 14.01877 26.73833 50.42163 1.000 32.97587 597 GLY A CA 1
ATOM 10957 C C . GLY B 1 557 ? 14.91423 25.53163 50.22124 1.000 41.55361 597 GLY A C 1
ATOM 10958 O O . GLY B 1 557 ? 16.00439 25.45721 50.79678 1.000 38.60411 597 GLY A O 1
ATOM 10959 N N . SER B 1 558 ? 14.47215 24.58041 49.38240 1.000 38.60035 598 SER A N 1
ATOM 10960 C CA . SER B 1 558 ? 15.27393 23.39329 49.08114 1.000 36.81114 598 SER A CA 1
ATOM 10961 C C . SER B 1 558 ? 16.52027 23.73579 48.26497 1.000 37.72013 598 SER A C 1
ATOM 10962 O O . SER B 1 558 ? 17.60527 23.19076 48.51495 1.000 33.75576 598 SER A O 1
ATOM 10965 N N . ILE B 1 559 ? 16.38288 24.62102 47.27560 1.000 33.33871 599 ILE A N 1
ATOM 10966 C CA . ILE B 1 559 ? 17.53331 25.02447 46.47917 1.000 33.89052 599 ILE A CA 1
ATOM 10967 C C . ILE B 1 559 ? 18.59526 25.68858 47.35396 1.000 38.42550 599 ILE A C 1
ATOM 10968 O O . ILE B 1 559 ? 19.79552 25.46976 47.16216 1.000 33.71988 599 ILE A O 1
ATOM 10973 N N . ASP B 1 560 ? 18.17780 26.47482 48.35096 1.000 41.12765 600 ASP A N 1
ATOM 10974 C CA . ASP B 1 560 ? 19.14455 27.23785 49.14010 1.000 39.27447 600 ASP A CA 1
ATOM 10975 C C . ASP B 1 560 ? 19.88152 26.36547 50.14209 1.000 40.39026 600 ASP A C 1
ATOM 10976 O O . ASP B 1 560 ? 21.10837 26.43437 50.24744 1.000 55.73232 600 ASP A O 1
ATOM 10981 N N . LYS B 1 561 ? 19.15843 25.51706 50.86131 1.000 37.54985 601 LYS A N 1
ATOM 10982 C CA . LYS B 1 561 ? 19.75737 24.79717 51.97680 1.000 32.69885 601 LYS A CA 1
ATOM 10983 C C . LYS B 1 561 ? 20.53315 23.56212 51.53554 1.000 40.27621 601 LYS A C 1
ATOM 10984 O O . LYS B 1 561 ? 21.54267 23.22903 52.16242 1.000 44.89711 601 LYS A O 1
ATOM 10990 N N . ASP B 1 562 ? 20.12669 22.88896 50.45497 1.000 39.76359 602 ASP A N 1
ATOM 10991 C CA . ASP B 1 562 ? 20.86695 21.71125 50.00137 1.000 47.11175 602 ASP A CA 1
ATOM 10992 C C . ASP B 1 562 ? 21.75059 21.94544 48.78090 1.000 44.53987 602 ASP A C 1
ATOM 10993 O O . ASP B 1 562 ? 22.62676 21.11782 48.49917 1.000 48.40453 602 ASP A O 1
ATOM 10998 N N . TYR B 1 563 ? 21.54767 23.03635 48.05229 1.000 41.21229 603 TYR A N 1
ATOM 10999 C CA . TYR B 1 563 ? 22.29731 23.28933 46.83013 1.000 34.34419 603 TYR A CA 1
ATOM 11000 C C . TYR B 1 563 ? 22.86415 24.70376 46.79954 1.000 29.57579 603 TYR A C 1
ATOM 11001 O O . TYR B 1 563 ? 23.12417 25.22660 45.71474 1.000 38.89035 603 TYR A O 1
ATOM 11010 N N . GLY B 1 564 ? 23.00003 25.35084 47.95706 1.000 34.69280 604 GLY A N 1
ATOM 11011 C CA . GLY B 1 564 ? 23.59453 26.67220 48.08378 1.000 33.47433 604 GLY A CA 1
ATOM 11012 C C . GLY B 1 564 ? 23.20354 27.72389 47.06100 1.000 33.03349 604 GLY A C 1
ATOM 11013 O O . GLY B 1 564 ? 24.01762 28.57488 46.69946 1.000 40.09983 604 GLY A O 1
ATOM 11014 N N . GLY B 1 565 ? 21.97111 27.68696 46.58504 1.000 31.94802 605 GLY A N 1
ATOM 11015 C CA . GLY B 1 565 ? 21.50545 28.61773 45.57917 1.000 35.63014 605 GLY A CA 1
ATOM 11016 C C . GLY B 1 565 ? 21.56252 28.11303 44.14947 1.000 39.62060 605 GLY A C 1
ATOM 11017 O O . GLY B 1 565 ? 20.96867 28.74767 43.26519 1.000 42.84152 605 GLY A O 1
ATOM 11018 N N . ASP B 1 566 ? 22.22034 26.97736 43.90418 1.000 36.91762 606 ASP A N 1
ATOM 11019 C CA . ASP B 1 566 ? 22.62691 26.54243 42.56288 1.000 37.09726 606 ASP A CA 1
ATOM 11020 C C . ASP B 1 566 ? 21.43596 25.90924 41.83967 1.000 37.65300 606 ASP A C 1
ATOM 11021 O O . ASP B 1 566 ? 21.19617 24.70194 41.91757 1.000 34.53321 606 ASP A O 1
ATOM 11026 N N . VAL B 1 567 ? 20.68519 26.73050 41.10136 1.000 41.06189 607 VAL A N 1
ATOM 11027 C CA . VAL B 1 567 ? 19.47057 26.21869 40.47225 1.000 46.22978 607 VAL A CA 1
ATOM 11028 C C . VAL B 1 567 ? 19.82273 25.23513 39.36493 1.000 44.09790 607 VAL A C 1
ATOM 11029 O O . VAL B 1 567 ? 19.11542 24.23993 39.14936 1.000 37.46456 607 VAL A O 1
ATOM 11033 N N . GLN B 1 568 ? 20.93631 25.48652 38.66905 1.000 45.47123 608 GLN A N 1
ATOM 11034 C CA . GLN B 1 568 ? 21.35399 24.64523 37.54861 1.000 40.89033 608 GLN A CA 1
ATOM 11035 C C . GLN B 1 568 ? 21.59449 23.20877 37.98981 1.000 36.24402 608 GLN A C 1
ATOM 11036 O O . GLN B 1 568 ? 21.22500 22.25757 37.28292 1.000 38.42222 608 GLN A O 1
ATOM 11042 N N . ARG B 1 569 ? 22.23512 23.03969 39.15181 1.000 27.48898 609 ARG A N 1
ATOM 11043 C CA . ARG B 1 569 ? 22.59328 21.72771 39.67418 1.000 29.80969 609 ARG A CA 1
ATOM 11044 C C . ARG B 1 569 ? 21.39334 21.03861 40.30257 1.000 35.28676 609 ARG A C 1
ATOM 11045 O O . ARG B 1 569 ? 21.23908 19.81169 40.19416 1.000 29.00437 609 ARG A O 1
ATOM 11053 N N . PHE B 1 570 ? 20.55661 21.82240 40.98583 1.000 29.32997 610 PHE A N 1
ATOM 11054 C CA . PHE B 1 570 ? 19.25446 21.33628 41.40283 1.000 28.76211 610 PHE A CA 1
ATOM 11055 C C . PHE B 1 570 ? 18.50290 20.68349 40.24295 1.000 27.10595 610 PHE A C 1
ATOM 11056 O O . PHE B 1 570 ? 18.04223 19.54375 40.36456 1.000 24.68850 610 PHE A O 1
ATOM 11064 N N . ILE B 1 571 ? 18.37532 21.39469 39.10819 1.000 29.83940 611 ILE A N 1
ATOM 11065 C CA . ILE B 1 571 ? 17.65318 20.85361 37.95131 1.000 26.17603 611 ILE A CA 1
ATOM 11066 C C . ILE B 1 571 ? 18.31049 19.57139 37.46431 1.000 25.06971 611 ILE A C 1
ATOM 11067 O O . ILE B 1 571 ? 17.63009 18.57835 37.18682 1.000 27.37015 611 ILE A O 1
ATOM 11072 N N . ARG B 1 572 ? 19.64844 19.58054 37.34928 1.000 30.69168 612 ARG A N 1
ATOM 11073 C CA . ARG B 1 572 ? 20.38243 18.43474 36.81187 1.000 20.91313 612 ARG A CA 1
ATOM 11074 C C . ARG B 1 572 ? 20.14659 17.18981 37.65684 1.000 26.25496 612 ARG A C 1
ATOM 11075 O O . ARG B 1 572 ? 19.85722 16.11231 37.12635 1.000 30.63642 612 ARG A O 1
ATOM 11083 N N . GLU B 1 573 ? 20.23140 17.33177 38.98418 1.000 29.20486 613 GLU A N 1
ATOM 11084 C CA . GLU B 1 573 ? 20.04625 16.18710 39.87502 1.000 37.59520 613 GLU A CA 1
ATOM 11085 C C . GLU B 1 573 ? 18.57950 15.73407 39.92726 1.000 37.42675 613 GLU A C 1
ATOM 11086 O O . GLU B 1 573 ? 18.29789 14.53195 39.97649 1.000 38.62073 613 GLU A O 1
ATOM 11092 N N . LEU B 1 574 ? 17.63126 16.66748 39.91322 1.000 28.82086 614 LEU A N 1
ATOM 11093 C CA . LEU B 1 574 ? 16.22890 16.27874 39.74669 1.000 33.13019 614 LEU A CA 1
ATOM 11094 C C . LEU B 1 574 ? 16.00219 15.47433 38.45632 1.000 34.70312 614 LEU A C 1
ATOM 11095 O O . LEU B 1 574 ? 15.20140 14.53108 38.43708 1.000 29.61523 614 LEU A O 1
ATOM 11100 N N . ASN B 1 575 ? 16.69749 15.82719 37.36672 1.000 32.72029 615 ASN A N 1
ATOM 11101 C CA . ASN B 1 575 ? 16.46825 15.13389 36.10071 1.000 34.65252 615 ASN A CA 1
ATOM 11102 C C . ASN B 1 575 ? 17.16890 13.78699 36.05365 1.000 32.58440 615 ASN A C 1
ATOM 11103 O O . ASN B 1 575 ? 16.61274 12.82039 35.52989 1.000 34.33706 615 ASN A O 1
ATOM 11108 N N . GLU B 1 576 ? 18.38165 13.70947 36.58995 1.000 32.69185 616 GLU A N 1
ATOM 11109 C CA . GLU B 1 576 ? 19.23559 12.54567 36.42989 1.000 31.34782 616 GLU A CA 1
ATOM 11110 C C . GLU B 1 576 ? 19.25002 11.65072 37.66196 1.000 35.95501 616 GLU A C 1
ATOM 11111 O O . GLU B 1 576 ? 19.11487 10.43255 37.53165 1.000 43.46114 616 GLU A O 1
ATOM 11117 N N . VAL B 1 577 ? 19.39959 12.22648 38.85777 1.000 33.47358 617 VAL A N 1
ATOM 11118 C CA . VAL B 1 577 ? 19.52190 11.41734 40.07261 1.000 30.76323 617 VAL A CA 1
ATOM 11119 C C . VAL B 1 577 ? 18.16700 10.87800 40.50931 1.000 25.21989 617 VAL A C 1
ATOM 11120 O O . VAL B 1 577 ? 18.05050 9.72073 40.92362 1.000 30.42584 617 VAL A O 1
ATOM 11124 N N . PHE B 1 578 ? 17.13141 11.70719 40.43950 1.000 24.56628 618 PHE A N 1
ATOM 11125 C CA . PHE B 1 578 ? 15.77171 11.33054 40.86080 1.000 20.60398 618 PHE A CA 1
ATOM 11126 C C . PHE B 1 578 ? 15.00020 10.67367 39.71571 1.000 28.84230 618 PHE A C 1
ATOM 11127 O O . PHE B 1 578 ? 14.74333 9.46675 39.74319 1.000 32.09250 618 PHE A O 1
ATOM 11135 N N . ILE B 1 579 ? 14.62703 11.46328 38.70158 1.000 33.67013 619 ILE A N 1
ATOM 11136 C CA . ILE B 1 579 ? 13.66615 11.00700 37.69167 1.000 21.01591 619 ILE A CA 1
ATOM 11137 C C . ILE B 1 579 ? 14.28883 9.95163 36.78584 1.000 19.81757 619 ILE A C 1
ATOM 11138 O O . ILE B 1 579 ? 13.83657 8.79762 36.74716 1.000 19.73989 619 ILE A O 1
ATOM 11143 N N . ASP B 1 580 ? 15.37154 10.31487 36.08726 1.000 26.09751 620 ASP A N 1
ATOM 11144 C CA . ASP B 1 580 ? 16.00649 9.36176 35.17850 1.000 23.15150 620 ASP A CA 1
ATOM 11145 C C . ASP B 1 580 ? 16.43107 8.09306 35.89554 1.000 22.16802 620 ASP A C 1
ATOM 11146 O O . ASP B 1 580 ? 16.32180 7.00122 35.33860 1.000 27.83212 620 ASP A O 1
ATOM 11151 N N . ASP B 1 581 ? 16.88334 8.20064 37.14309 1.000 26.86881 621 ASP A N 1
ATOM 11152 C CA . ASP B 1 581 ? 17.31585 6.99410 37.83947 1.000 25.11988 621 ASP A CA 1
ATOM 11153 C C . ASP B 1 581 ? 16.18656 5.97232 37.97120 1.000 25.17518 621 ASP A C 1
ATOM 11154 O O . ASP B 1 581 ? 16.39078 4.77905 37.71441 1.000 26.26201 621 ASP A O 1
ATOM 11159 N N . ALA B 1 582 ? 14.97741 6.41899 38.33797 1.000 24.73140 622 ALA A N 1
ATOM 11160 C CA . ALA B 1 582 ? 13.87707 5.47733 38.51961 1.000 19.86966 622 ALA A CA 1
ATOM 11161 C C . ALA B 1 582 ? 13.44969 4.84134 37.19379 1.000 26.93283 622 ALA A C 1
ATOM 11162 O O . ALA B 1 582 ? 13.40094 3.61133 37.06860 1.000 29.92730 622 ALA A O 1
ATOM 11164 N N . TYR B 1 583 ? 13.12854 5.65630 36.18574 1.000 25.80332 623 TYR A N 1
ATOM 11165 C CA . TYR B 1 583 ? 12.53513 5.07978 34.97365 1.000 19.35878 623 TYR A CA 1
ATOM 11166 C C . TYR B 1 583 ? 13.53925 4.22875 34.21028 1.000 19.28944 623 TYR A C 1
ATOM 11167 O O . TYR B 1 583 ? 13.15182 3.23140 33.59167 1.000 24.45823 623 TYR A O 1
ATOM 11176 N N . THR B 1 584 ? 14.83391 4.56047 34.29960 1.000 27.45050 624 THR A N 1
ATOM 11177 C CA . THR B 1 584 ? 15.87603 3.66464 33.79945 1.000 21.98950 624 THR A CA 1
ATOM 11178 C C . THR B 1 584 ? 15.92020 2.34746 34.57429 1.000 31.21545 624 THR A C 1
ATOM 11179 O O . THR B 1 584 ? 15.96304 1.26687 33.97107 1.000 30.12649 624 THR A O 1
ATOM 11183 N N . LEU B 1 585 ? 15.96620 2.40927 35.91233 1.000 19.57307 625 LEU A N 1
ATOM 11184 C CA . LEU B 1 585 ? 15.96983 1.16670 36.68398 1.000 19.66258 625 LEU A CA 1
ATOM 11185 C C . LEU B 1 585 ? 14.77812 0.28176 36.29921 1.000 25.69553 625 LEU A C 1
ATOM 11186 O O . LEU B 1 585 ? 14.93184 -0.92167 36.06479 1.000 25.71851 625 LEU A O 1
ATOM 11191 N N . ALA B 1 586 ? 13.57563 0.86801 36.21538 1.000 19.50301 626 ALA A N 1
ATOM 11192 C CA . ALA B 1 586 ? 12.39156 0.12731 35.77331 1.000 19.41231 626 ALA A CA 1
ATOM 11193 C C . ALA B 1 586 ? 12.46017 -0.28387 34.29388 1.000 30.70516 626 ALA A C 1
ATOM 11194 O O . ALA B 1 586 ? 11.54812 -0.97381 33.80485 1.000 24.22404 626 ALA A O 1
ATOM 11196 N N . GLY B 1 587 ? 13.50053 0.13311 33.57154 1.000 27.44084 627 GLY A N 1
ATOM 11197 C CA . GLY B 1 587 ? 13.73592 -0.37141 32.23626 1.000 26.71843 627 GLY A CA 1
ATOM 11198 C C . GLY B 1 587 ? 12.86117 0.20613 31.14759 1.000 26.79782 627 GLY A C 1
ATOM 11199 O O . GLY B 1 587 ? 12.77646 -0.37906 30.06953 1.000 22.88232 627 GLY A O 1
ATOM 11200 N N . PHE B 1 588 ? 12.22918 1.34954 31.37946 1.000 22.20464 628 PHE A N 1
ATOM 11201 C CA . PHE B 1 588 ? 11.32312 1.89894 30.38569 1.000 27.16623 628 PHE A CA 1
ATOM 11202 C C . PHE B 1 588 ? 12.10136 2.39924 29.15576 1.000 23.22743 628 PHE A C 1
ATOM 11203 O O . PHE B 1 588 ? 13.29589 2.67103 29.21759 1.000 26.39545 628 PHE A O 1
ATOM 11211 N N . ALA B 1 589 ? 11.40100 2.48166 28.01821 1.000 19.88826 629 ALA A N 1
ATOM 11212 C CA . ALA B 1 589 ? 11.91495 3.02255 26.74976 1.000 18.49490 629 ALA A CA 1
ATOM 11213 C C . ALA B 1 589 ? 11.92294 4.54325 26.80245 1.000 25.92662 629 ALA A C 1
ATOM 11214 O O . ALA B 1 589 ? 10.94803 5.21321 26.47181 1.000 34.52695 629 ALA A O 1
ATOM 11216 N N . ILE B 1 590 ? 13.05356 5.10021 27.18362 1.000 37.92016 630 ILE A N 1
ATOM 11217 C CA . ILE B 1 590 ? 13.17481 6.54082 27.35983 1.000 41.44848 630 ILE A CA 1
ATOM 11218 C C . ILE B 1 590 ? 13.65636 7.14958 26.04654 1.000 36.37797 630 ILE A C 1
ATOM 11219 O O . ILE B 1 590 ? 14.68609 6.71509 25.50382 1.000 31.07774 630 ILE A O 1
ATOM 11224 N N . PRO B 1 591 ? 12.95658 8.14601 25.50536 1.000 41.41579 631 PRO A N 1
ATOM 11225 C CA . PRO B 1 591 ? 13.31955 8.67119 24.17942 1.000 39.91784 631 PRO A CA 1
ATOM 11226 C C . PRO B 1 591 ? 14.75662 9.15238 24.14663 1.000 43.56836 631 PRO A C 1
ATOM 11227 O O . PRO B 1 591 ? 15.21667 9.83431 25.05916 1.000 51.73140 631 PRO A O 1
ATOM 11231 N N . ASN B 1 592 ? 15.46774 8.77182 23.08249 1.000 46.27327 632 ASN A N 1
ATOM 11232 C CA . ASN B 1 592 ? 16.85473 9.15011 22.83271 1.000 45.74488 632 ASN A CA 1
ATOM 11233 C C . ASN B 1 592 ? 17.81347 8.56714 23.86248 1.000 45.90171 632 ASN A C 1
ATOM 11234 O O . ASN B 1 592 ? 18.97170 8.99706 23.95902 1.000 46.80675 632 ASN A O 1
ATOM 11239 N N . GLN B 1 593 ? 17.36902 7.56565 24.60947 1.000 45.61602 633 GLN A N 1
ATOM 11240 C CA . GLN B 1 593 ? 18.19768 6.88797 25.59393 1.000 47.69230 633 GLN A CA 1
ATOM 11241 C C . GLN B 1 593 ? 18.22506 5.39776 25.27519 1.000 40.93500 633 GLN A C 1
ATOM 11242 O O . GLN B 1 593 ? 17.17405 4.74220 25.25922 1.000 42.78423 633 GLN A O 1
ATOM 11248 N N . ALA B 1 594 ? 19.41753 4.86919 25.00771 1.000 28.41219 634 ALA A N 1
ATOM 11249 C CA . ALA B 1 594 ? 19.59871 3.43677 24.81261 1.000 31.70872 634 ALA A CA 1
ATOM 11250 C C . ALA B 1 594 ? 19.84724 2.72644 26.15093 1.000 31.25258 634 ALA A C 1
ATOM 11251 O O . ALA B 1 594 ? 20.20805 3.34280 27.15270 1.000 24.26378 634 ALA A O 1
ATOM 11253 N N . LYS B 1 595 ? 19.63709 1.41289 26.15879 1.000 33.06390 635 LYS A N 1
ATOM 11254 C CA . LYS B 1 595 ? 19.97404 0.61549 27.32957 1.000 26.53369 635 LYS A CA 1
ATOM 11255 C C . LYS B 1 595 ? 21.48322 0.51433 27.46301 1.000 36.08753 635 LYS A C 1
ATOM 11256 O O . LYS B 1 595 ? 22.22488 0.62274 26.48430 1.000 41.36886 635 LYS A O 1
ATOM 11262 N N . THR B 1 596 ? 21.94288 0.30103 28.68689 1.000 36.84184 636 THR A N 1
ATOM 11263 C CA . THR B 1 596 ? 23.36368 0.15147 28.89144 1.000 29.67004 636 THR A CA 1
ATOM 11264 C C . THR B 1 596 ? 23.85912 -1.12241 28.20861 1.000 35.07597 636 THR A C 1
ATOM 11265 O O . THR B 1 596 ? 23.07841 -2.03434 27.93021 1.000 36.60339 636 THR A O 1
ATOM 11269 N N . PRO B 1 597 ? 25.15968 -1.19276 27.91281 1.000 34.54871 637 PRO A N 1
ATOM 11270 C CA . PRO B 1 597 ? 25.70217 -2.39373 27.24880 1.000 30.63872 637 PRO A CA 1
ATOM 11271 C C . PRO B 1 597 ? 25.32879 -3.71289 27.91251 1.000 34.22468 637 PRO A C 1
ATOM 11272 O O . PRO B 1 597 ? 24.90457 -4.66064 27.22447 1.000 33.36851 637 PRO A O 1
ATOM 11276 N N . ALA B 1 598 ? 25.49400 -3.80883 29.23594 1.000 30.33859 638 ALA A N 1
ATOM 11277 C CA . ALA B 1 598 ? 25.16519 -5.04932 29.93056 1.000 24.08312 638 ALA A CA 1
ATOM 11278 C C . ALA B 1 598 ? 23.68945 -5.41254 29.75051 1.000 35.87945 638 ALA A C 1
ATOM 11279 O O . ALA B 1 598 ? 23.34937 -6.58593 29.55140 1.000 39.98299 638 ALA A O 1
ATOM 11281 N N . ILE B 1 599 ? 22.79644 -4.41891 29.79089 1.000 32.25958 639 ILE A N 1
ATOM 11282 C CA . ILE B 1 599 ? 21.37992 -4.72616 29.60397 1.000 34.98775 639 ILE A CA 1
ATOM 11283 C C . ILE B 1 599 ? 21.10838 -5.18729 28.17072 1.000 34.58200 639 ILE A C 1
ATOM 11284 O O . ILE B 1 599 ? 20.33971 -6.12609 27.94764 1.000 32.57877 639 ILE A O 1
ATOM 11289 N N . GLN B 1 600 ? 21.72686 -4.54352 27.17727 1.000 31.88998 640 GLN A N 1
ATOM 11290 C CA . GLN B 1 600 ? 21.46600 -4.93330 25.79311 1.000 30.27869 640 GLN A CA 1
ATOM 11291 C C . GLN B 1 600 ? 21.94546 -6.35045 25.52683 1.000 31.09481 640 GLN A C 1
ATOM 11292 O O . GLN B 1 600 ? 21.25795 -7.13396 24.86082 1.000 30.55574 640 GLN A O 1
ATOM 11298 N N . GLN B 1 601 ? 23.12349 -6.69869 26.03652 1.000 34.36986 641 GLN A N 1
ATOM 11299 C CA . GLN B 1 601 ? 23.67242 -8.01586 25.74384 1.000 32.16037 641 GLN A CA 1
ATOM 11300 C C . GLN B 1 601 ? 22.80956 -9.10312 26.35973 1.000 35.47264 641 GLN A C 1
ATOM 11301 O O . GLN B 1 601 ? 22.54389 -10.13613 25.73485 1.000 37.65725 641 GLN A O 1
ATOM 11307 N N . GLU B 1 602 ? 22.35297 -8.88174 27.58467 1.000 33.49960 642 GLU A N 1
ATOM 11308 C CA . GLU B 1 602 ? 21.54475 -9.89682 28.23893 1.000 43.36977 642 GLU A CA 1
ATOM 11309 C C . GLU B 1 602 ? 20.23463 -10.10415 27.49602 1.000 38.22283 642 GLU A C 1
ATOM 11310 O O . GLU B 1 602 ? 19.81208 -11.24663 27.28045 1.000 37.48996 642 GLU A O 1
ATOM 11316 N N . CYS B 1 603 ? 19.59879 -9.00649 27.07221 1.000 34.88050 643 CYS A N 1
ATOM 11317 C CA . CYS B 1 603 ? 18.35348 -9.09063 26.31509 1.000 38.71462 643 CYS A CA 1
ATOM 11318 C C . CYS B 1 603 ? 18.55311 -9.84996 25.01012 1.000 35.06083 643 CYS A C 1
ATOM 11319 O O . CYS B 1 603 ? 17.77141 -10.74934 24.68057 1.000 36.73959 643 CYS A O 1
ATOM 11322 N N . ALA B 1 604 ? 19.60173 -9.50195 24.25651 1.000 35.03780 644 ALA A N 1
ATOM 11323 C CA . ALA B 1 604 ? 19.80041 -10.08252 22.92951 1.000 43.99352 644 ALA A CA 1
ATOM 11324 C C . ALA B 1 604 ? 20.15135 -11.56334 23.00466 1.000 38.89978 644 ALA A C 1
ATOM 11325 O O . ALA B 1 604 ? 19.76934 -12.33722 22.11553 1.000 39.68300 644 ALA A O 1
ATOM 11327 N N . ALA B 1 605 ? 20.86096 -11.96602 24.05842 1.000 28.35267 645 ALA A N 1
ATOM 11328 C CA . ALA B 1 605 ? 21.18609 -13.35520 24.33138 1.000 29.77835 645 ALA A CA 1
ATOM 11329 C C . ALA B 1 605 ? 19.97833 -14.18021 24.73700 1.000 48.48237 645 ALA A C 1
ATOM 11330 O O . ALA B 1 605 ? 20.08979 -15.41037 24.80994 1.000 57.15682 645 ALA A O 1
ATOM 11332 N N . ARG B 1 606 ? 18.85396 -13.54163 25.05687 1.000 46.61398 646 ARG A N 1
ATOM 11333 C CA . ARG B 1 606 ? 17.61475 -14.24473 25.33739 1.000 37.37124 646 ARG A CA 1
ATOM 11334 C C . ARG B 1 606 ? 16.57060 -13.99613 24.27076 1.000 41.28301 646 ARG A C 1
ATOM 11335 O O . ARG B 1 606 ? 15.44294 -14.48711 24.39766 1.000 49.24615 646 ARG A O 1
ATOM 11343 N N . GLY B 1 607 ? 16.92142 -13.25672 23.22173 1.000 37.08971 647 GLY A N 1
ATOM 11344 C CA . GLY B 1 607 ? 15.95137 -12.90156 22.20567 1.000 36.98326 647 GLY A CA 1
ATOM 11345 C C . GLY B 1 607 ? 14.76949 -12.15318 22.77524 1.000 37.70196 647 GLY A C 1
ATOM 11346 O O . GLY B 1 607 ? 13.62691 -12.40711 22.37939 1.000 35.60912 647 GLY A O 1
ATOM 11347 N N . TRP B 1 608 ? 15.01949 -11.25698 23.72355 1.000 39.38228 648 TRP A N 1
ATOM 11348 C CA . TRP B 1 608 ? 13.97304 -10.45384 24.33095 1.000 38.15565 648 TRP A CA 1
ATOM 11349 C C . TRP B 1 608 ? 13.82447 -9.14956 23.55955 1.000 35.98704 648 TRP A C 1
ATOM 11350 O O . TRP B 1 608 ? 14.79346 -8.60299 23.03121 1.000 44.86651 648 TRP A O 1
ATOM 11361 N N . ASP B 1 609 ? 12.60074 -8.66921 23.49148 1.000 38.05356 649 ASP A N 1
ATOM 11362 C CA . ASP B 1 609 ? 12.30991 -7.31021 23.06246 1.000 44.39297 649 ASP A CA 1
ATOM 11363 C C . ASP B 1 609 ? 12.37310 -6.44518 24.32056 1.000 44.89169 649 ASP A C 1
ATOM 11364 O O . ASP B 1 609 ? 11.46247 -6.47049 25.15556 1.000 46.04155 649 ASP A O 1
ATOM 11369 N N . CYS B 1 610 ? 13.46503 -5.69863 24.48460 1.000 37.12922 650 CYS A N 1
ATOM 11370 C CA . CYS B 1 610 ? 13.57599 -4.77133 25.60457 1.000 41.20053 650 CYS A CA 1
ATOM 11371 C C . CYS B 1 610 ? 13.48247 -3.30476 25.16913 1.000 40.61076 650 CYS A C 1
ATOM 11372 O O . CYS B 1 610 ? 13.90608 -2.41388 25.90944 1.000 43.67693 650 CYS A O 1
ATOM 11375 N N . ASP B 1 611 ? 12.91172 -3.02971 23.99535 1.000 40.82632 651 ASP A N 1
ATOM 11376 C CA . ASP B 1 611 ? 12.97494 -1.68495 23.42652 1.000 44.94469 651 ASP A CA 1
ATOM 11377 C C . ASP B 1 611 ? 11.68162 -1.18216 22.81712 1.000 40.48237 651 ASP A C 1
ATOM 11378 O O . ASP B 1 611 ? 11.58787 0.02270 22.56354 1.000 38.63262 651 ASP A O 1
ATOM 11383 N N . SER B 1 612 ? 10.69169 -2.02980 22.55755 1.000 37.19125 652 SER A N 1
ATOM 11384 C CA . SER B 1 612 ? 9.49095 -1.55823 21.88778 1.000 38.26723 652 SER A CA 1
ATOM 11385 C C . SER B 1 612 ? 8.69095 -0.64087 22.79728 1.000 35.64094 652 SER A C 1
ATOM 11386 O O . SER B 1 612 ? 8.65377 -0.82065 24.01878 1.000 41.54219 652 SER A O 1
ATOM 11389 N N . GLU B 1 613 ? 8.08031 0.37441 22.18361 1.000 37.19442 653 GLU A N 1
ATOM 11390 C CA . GLU B 1 613 ? 7.14183 1.24536 22.88321 1.000 39.86006 653 GLU A CA 1
ATOM 11391 C C . GLU B 1 613 ? 5.88382 0.49800 23.29118 1.000 39.97804 653 GLU A C 1
ATOM 11392 O O . GLU B 1 613 ? 5.26045 0.83260 24.29924 1.000 50.03485 653 GLU A O 1
ATOM 11398 N N . THR B 1 614 ? 5.48058 -0.50197 22.52069 1.000 36.31995 654 THR A N 1
ATOM 11399 C CA . THR B 1 614 ? 4.23850 -1.17835 22.84555 1.000 43.55337 654 THR A CA 1
ATOM 11400 C C . THR B 1 614 ? 4.37943 -2.01347 24.10790 1.000 45.69193 654 THR A C 1
ATOM 11401 O O . THR B 1 614 ? 3.40361 -2.19110 24.84841 1.000 53.79382 654 THR A O 1
ATOM 11405 N N . LEU B 1 615 ? 5.57471 -2.52558 24.37805 1.000 29.93387 655 LEU A N 1
ATOM 11406 C CA . LEU B 1 615 ? 5.79222 -3.25312 25.61670 1.000 29.39160 655 LEU A CA 1
ATOM 11407 C C . LEU B 1 615 ? 6.37977 -2.39545 26.73132 1.000 24.71279 655 LEU A C 1
ATOM 11408 O O . LEU B 1 615 ? 6.19533 -2.73223 27.90099 1.000 22.01040 655 LEU A O 1
ATOM 11413 N N . HIS B 1 616 ? 7.07790 -1.30266 26.41572 1.000 24.34213 656 HIS A N 1
ATOM 11414 C CA . HIS B 1 616 ? 7.87125 -0.64580 27.44565 1.000 28.46499 656 HIS A CA 1
ATOM 11415 C C . HIS B 1 616 ? 7.73283 0.86880 27.37973 1.000 36.33149 656 HIS A C 1
ATOM 11416 O O . HIS B 1 616 ? 8.66014 1.60602 27.76268 1.000 27.67643 656 HIS A O 1
ATOM 11423 N N . LYS B 1 617 ? 6.59060 1.34539 26.88499 1.000 33.96685 657 LYS A N 1
ATOM 11424 C CA . LYS B 1 617 ? 6.32244 2.77518 26.89110 1.000 38.32084 657 LYS A CA 1
ATOM 11425 C C . LYS B 1 617 ? 6.30817 3.29625 28.32477 1.000 29.05503 657 LYS A C 1
ATOM 11426 O O . LYS B 1 617 ? 5.88937 2.61134 29.25948 1.000 24.88760 657 LYS A O 1
ATOM 11432 N N . LEU B 1 618 ? 6.78188 4.50672 28.48581 1.000 21.99065 658 LEU A N 1
ATOM 11433 C CA . LEU B 1 618 ? 6.70872 5.20217 29.75334 1.000 27.76477 658 LEU A CA 1
ATOM 11434 C C . LEU B 1 618 ? 5.28497 5.13316 30.28977 1.000 24.45523 658 LEU A C 1
ATOM 11435 O O . LEU B 1 618 ? 4.33560 5.12120 29.50376 1.000 31.43137 658 LEU A O 1
ATOM 11440 N N . PRO B 1 619 ? 5.09130 5.01424 31.60566 1.000 31.35046 659 PRO A N 1
ATOM 11441 C CA . PRO B 1 619 ? 3.73143 5.11072 32.14361 1.000 37.49679 659 PRO A CA 1
ATOM 11442 C C . PRO B 1 619 ? 3.20679 6.51295 31.90015 1.000 42.58115 659 PRO A C 1
ATOM 11443 O O . PRO B 1 619 ? 3.93925 7.37812 31.40356 1.000 47.92712 659 PRO A O 1
ATOM 11447 N N . GLY B 1 620 ? 1.96300 6.76901 32.27035 1.000 41.08618 660 GLY A N 1
ATOM 11448 C CA . GLY B 1 620 ? 1.46572 8.12387 32.17795 1.000 43.48467 660 GLY A CA 1
ATOM 11449 C C . GLY B 1 620 ? 2.20874 9.08433 33.08594 1.000 40.67515 660 GLY A C 1
ATOM 11450 O O . GLY B 1 620 ? 3.20372 8.72595 33.73178 1.000 42.58169 660 GLY A O 1
ATOM 11451 N N . THR B 1 621 ? 1.71633 10.31664 33.14404 1.000 38.79081 661 THR A N 1
ATOM 11452 C CA . THR B 1 621 ? 2.35932 11.33760 33.95521 1.000 40.01332 661 THR A CA 1
ATOM 11453 C C . THR B 1 621 ? 2.27496 10.98850 35.42880 1.000 30.71783 661 THR A C 1
ATOM 11454 O O . THR B 1 621 ? 1.23613 10.52704 35.91641 1.000 32.89953 661 THR A O 1
ATOM 11458 N N . GLN B 1 622 ? 3.36838 11.22467 36.14591 1.000 27.60834 662 GLN A N 1
ATOM 11459 C CA . GLN B 1 622 ? 3.34339 11.24568 37.60465 1.000 25.14414 662 GLN A CA 1
ATOM 11460 C C . GLN B 1 622 ? 3.34773 12.69298 38.08810 1.000 30.72516 662 GLN A C 1
ATOM 11461 O O . GLN B 1 622 ? 4.24586 13.46528 37.73053 1.000 33.23883 662 GLN A O 1
ATOM 11467 N N . HIS B 1 623 ? 2.36614 13.05123 38.91678 1.000 30.84125 663 HIS A N 1
ATOM 11468 C CA . HIS B 1 623 ? 2.26775 14.39735 39.47242 1.000 28.70978 663 HIS A CA 1
ATOM 11469 C C . HIS B 1 623 ? 2.73982 14.42172 40.92257 1.000 30.09342 663 HIS A C 1
ATOM 11470 O O . HIS B 1 623 ? 2.57549 13.45242 41.66955 1.000 29.64810 663 HIS A O 1
ATOM 11477 N N . ILE B 1 624 ? 3.32767 15.55368 41.31513 1.000 29.42569 664 ILE A N 1
ATOM 11478 C CA . ILE B 1 624 ? 3.90195 15.73438 42.64118 1.000 22.35283 664 ILE A CA 1
ATOM 11479 C C . ILE B 1 624 ? 3.49754 17.11248 43.13540 1.000 23.80446 664 ILE A C 1
ATOM 11480 O O . ILE B 1 624 ? 3.80369 18.12221 42.49273 1.000 25.33058 664 ILE A O 1
ATOM 11485 N N . ASN B 1 625 ? 2.83222 17.16024 44.27563 1.000 31.01332 665 ASN A N 1
ATOM 11486 C CA . ASN B 1 625 ? 2.48606 18.40968 44.93153 1.000 25.57310 665 ASN A CA 1
ATOM 11487 C C . ASN B 1 625 ? 3.53888 18.70858 45.98494 1.000 25.93322 665 ASN A C 1
ATOM 11488 O O . ASN B 1 625 ? 3.86159 17.83866 46.80336 1.000 24.88004 665 ASN A O 1
ATOM 11493 N N . VAL B 1 626 ? 4.07601 19.92543 45.95037 1.000 21.28408 666 VAL A N 1
ATOM 11494 C CA . VAL B 1 626 ? 4.99047 20.42705 46.96563 1.000 21.49292 666 VAL A CA 1
ATOM 11495 C C . VAL B 1 626 ? 4.31214 21.64174 47.56290 1.000 31.17061 666 VAL A C 1
ATOM 11496 O O . VAL B 1 626 ? 4.13600 22.66074 46.88274 1.000 27.81198 666 VAL A O 1
ATOM 11500 N N . ASP B 1 627 ? 3.92367 21.53880 48.82496 1.000 27.50629 667 ASP A N 1
ATOM 11501 C CA . ASP B 1 627 ? 2.99966 22.50624 49.39464 1.000 31.03063 667 ASP A CA 1
ATOM 11502 C C . ASP B 1 627 ? 3.20924 22.53606 50.90375 1.000 38.62102 667 ASP A C 1
ATOM 11503 O O . ASP B 1 627 ? 3.92576 21.70725 51.47078 1.000 35.80889 667 ASP A O 1
ATOM 11508 N N . GLN B 1 628 ? 2.57347 23.52394 51.53973 1.000 33.30351 668 GLN A N 1
ATOM 11509 C CA . GLN B 1 628 ? 2.59274 23.64700 52.98926 1.000 37.94433 668 GLN A CA 1
ATOM 11510 C C . GLN B 1 628 ? 1.90506 22.46907 53.67900 1.000 44.47019 668 GLN A C 1
ATOM 11511 O O . GLN B 1 628 ? 2.28020 22.08995 54.79369 1.000 40.92445 668 GLN A O 1
ATOM 11517 N N . TYR B 1 629 ? 0.88451 21.89239 53.05847 1.000 42.85433 669 TYR A N 1
ATOM 11518 C CA . TYR B 1 629 ? 0.15013 20.81047 53.68042 1.000 28.72195 669 TYR A CA 1
ATOM 11519 C C . TYR B 1 629 ? 0.00457 19.67505 52.69212 1.000 26.53871 669 TYR A C 1
ATOM 11520 O O . TYR B 1 629 ? 0.07811 19.88077 51.48110 1.000 28.02232 669 TYR A O 1
ATOM 11529 N N . ALA B 1 630 ? -0.21734 18.47471 53.23416 1.000 32.20711 670 ALA A N 1
ATOM 11530 C CA . ALA B 1 630 ? -0.44562 17.25842 52.46416 1.000 34.51625 670 ALA A CA 1
ATOM 11531 C C . ALA B 1 630 ? -1.83099 16.68660 52.76480 1.000 31.20602 670 ALA A C 1
ATOM 11532 O O . ALA B 1 630 ? -2.46458 17.03288 53.76370 1.000 27.63300 670 ALA A O 1
ATOM 11534 N N . GLN B 1 631 ? -2.30216 15.82120 51.85952 1.000 33.11207 671 GLN A N 1
ATOM 11535 C CA . GLN B 1 631 ? -3.53848 15.07052 52.07701 1.000 35.70007 671 GLN A CA 1
ATOM 11536 C C . GLN B 1 631 ? -3.51214 14.30607 53.39346 1.000 49.66269 671 GLN A C 1
ATOM 11537 O O . GLN B 1 631 ? -4.50424 14.29240 54.13844 1.000 53.77104 671 GLN A O 1
ATOM 11543 N N . CYS B 1 632 ? -2.39174 13.65002 53.68935 1.000 42.54151 672 CYS A N 1
ATOM 11544 C CA . CYS B 1 632 ? -2.27364 12.84439 54.89497 1.000 42.74907 672 CYS A CA 1
ATOM 11545 C C . CYS B 1 632 ? -0.82066 12.85631 55.33914 1.000 45.26440 672 CYS A C 1
ATOM 11546 O O . CYS B 1 632 ? 0.08661 12.65793 54.52542 1.000 52.77526 672 CYS A O 1
ATOM 11549 N N . GLY B 1 633 ? -0.60248 13.11618 56.61420 1.000 42.01664 673 GLY A N 1
ATOM 11550 C CA . GLY B 1 633 ? 0.75786 13.20672 57.10263 1.000 47.87515 673 GLY A CA 1
ATOM 11551 C C . GLY B 1 633 ? 1.47379 14.45781 56.60842 1.000 54.68291 673 GLY A C 1
ATOM 11552 O O . GLY B 1 633 ? 0.86103 15.47528 56.25110 1.000 56.09314 673 GLY A O 1
ATOM 11553 N N . GLY B 1 634 ? 2.81049 14.37200 56.61547 1.000 50.16892 674 GLY A N 1
ATOM 11554 C CA . GLY B 1 634 ? 3.65879 15.36553 55.98479 1.000 40.68081 674 GLY A CA 1
ATOM 11555 C C . GLY B 1 634 ? 3.87800 15.14356 54.50953 1.000 39.92348 674 GLY A C 1
ATOM 11556 O O . GLY B 1 634 ? 4.43346 16.01500 53.82657 1.000 47.63274 674 GLY A O 1
ATOM 11557 N N . GLY B 1 635 ? 3.45608 13.97752 54.01376 1.000 31.90157 675 GLY A N 1
ATOM 11558 C CA . GLY B 1 635 ? 3.44496 13.63541 52.60664 1.000 31.22775 675 GLY A CA 1
ATOM 11559 C C . GLY B 1 635 ? 2.60854 12.38915 52.43169 1.000 37.53122 675 GLY A C 1
ATOM 11560 O O . GLY B 1 635 ? 2.60797 11.52119 53.30662 1.000 43.17369 675 GLY A O 1
ATOM 11561 N N . CYS B 1 636 ? 1.88775 12.28682 51.32289 1.000 38.72164 676 CYS A N 1
ATOM 11562 C CA . CYS B 1 636 ? 0.84418 11.28824 51.15828 1.000 40.96565 676 CYS A CA 1
ATOM 11563 C C . CYS B 1 636 ? 0.93954 10.69160 49.76498 1.000 50.49235 676 CYS A C 1
ATOM 11564 O O . CYS B 1 636 ? 1.12330 11.42385 48.78547 1.000 51.33914 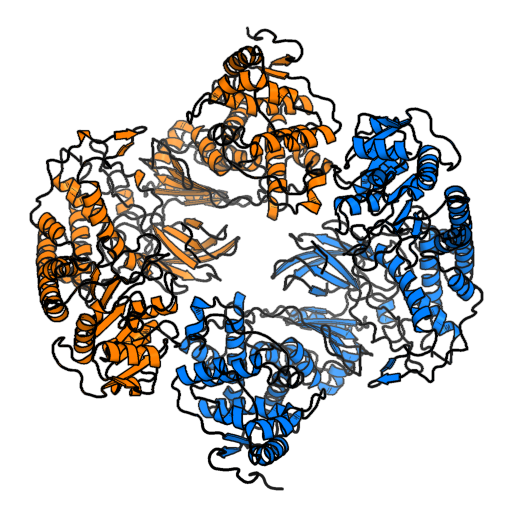676 CYS A O 1
ATOM 11567 N N . SER B 1 637 ? 0.79582 9.36616 49.68164 1.000 52.31061 677 SER A N 1
ATOM 11568 C CA . SER B 1 637 ? 0.96336 8.64669 48.42539 1.000 46.99116 677 SER A CA 1
ATOM 11569 C C . SER B 1 637 ? -0.15640 8.99282 47.44557 1.000 40.61874 677 SER A C 1
ATOM 11570 O O . SER B 1 637 ? -1.14386 9.64108 47.79805 1.000 49.82925 677 SER A O 1
ATOM 11573 N N . GLY B 1 638 ? 0.02128 8.56428 46.17825 1.000 33.22896 678 GLY A N 1
ATOM 11574 C CA . GLY B 1 638 ? -0.99001 8.67818 45.14925 1.000 33.83646 678 GLY A CA 1
ATOM 11575 C C . GLY B 1 638 ? -0.46899 9.36110 43.89941 1.000 33.19075 678 GLY A C 1
ATOM 11576 O O . GLY B 1 638 ? 0.73043 9.35468 43.60948 1.000 36.07487 678 GLY A O 1
ATOM 11577 N N . ASN B 1 639 ? -1.38289 9.94198 43.12882 1.000 38.43209 679 ASN A N 1
ATOM 11578 C CA . ASN B 1 639 ? -1.01659 10.64650 41.89916 1.000 43.37277 679 ASN A CA 1
ATOM 11579 C C . ASN B 1 639 ? -2.03934 11.74941 41.66843 1.000 44.61007 679 ASN A C 1
ATOM 11580 O O . ASN B 1 639 ? -3.12844 11.50122 41.13526 1.000 43.42926 679 ASN A O 1
ATOM 11585 N N . PRO B 1 640 ? -1.71848 12.98912 42.03651 1.000 44.35548 680 PRO A N 1
ATOM 11586 C CA . PRO B 1 640 ? -0.41402 13.40377 42.58309 1.000 40.64745 680 PRO A CA 1
ATOM 11587 C C . PRO B 1 640 ? -0.11679 12.85740 43.98447 1.000 38.46307 680 PRO A C 1
ATOM 11588 O O . PRO B 1 640 ? -1.05283 12.55376 44.72855 1.000 38.94026 680 PRO A O 1
ATOM 11592 N N . TYR B 1 641 ? 1.15750 12.71064 44.33043 1.000 33.86247 681 TYR A N 1
ATOM 11593 C CA . TYR B 1 641 ? 1.52117 12.55437 45.72993 1.000 29.08890 681 TYR A CA 1
ATOM 11594 C C . TYR B 1 641 ? 2.06962 13.86369 46.28514 1.000 26.67611 681 TYR A C 1
ATOM 11595 O O . TYR B 1 641 ? 2.52980 14.73435 45.54435 1.000 29.74731 681 TYR A O 1
ATOM 11604 N N . ASP B 1 642 ? 1.98698 13.99860 47.60993 1.000 30.36528 682 ASP A N 1
ATOM 11605 C CA . ASP B 1 642 ? 2.19579 15.26041 48.30880 1.000 29.21971 682 ASP A CA 1
ATOM 11606 C C . ASP B 1 642 ? 3.51341 15.25821 49.06574 1.000 33.58332 682 ASP A C 1
ATOM 11607 O O . ASP B 1 642 ? 3.98073 14.21606 49.53268 1.000 38.21942 682 ASP A O 1
ATOM 11612 N N . GLN B 1 643 ? 4.08488 16.45180 49.20440 1.000 30.33148 683 GLN A N 1
ATOM 11613 C CA . GLN B 1 643 ? 5.30092 16.66721 49.96922 1.000 28.75368 683 GLN A CA 1
ATOM 11614 C C . GLN B 1 643 ? 5.22238 18.04010 50.59422 1.000 23.78510 683 GLN A C 1
ATOM 11615 O O . GLN B 1 643 ? 4.80899 18.98646 49.91949 1.000 21.89077 683 GLN A O 1
ATOM 11621 N N . THR B 1 644 ? 5.65108 18.14930 51.86657 1.000 22.21542 684 THR A N 1
ATOM 11622 C CA . THR B 1 644 ? 5.63206 19.42388 52.57239 1.000 35.45076 684 THR A CA 1
ATOM 11623 C C . THR B 1 644 ? 7.00210 19.95101 52.99973 1.000 34.11116 684 THR A C 1
ATOM 11624 O O . THR B 1 644 ? 7.09456 21.11704 53.40647 1.000 36.14317 684 THR A O 1
ATOM 11628 N N . TRP B 1 645 ? 8.05937 19.15040 52.92549 1.000 34.18204 685 TRP A N 1
ATOM 11629 C CA . TRP B 1 645 ? 9.38601 19.64720 53.28417 1.000 37.65590 685 TRP A CA 1
ATOM 11630 C C . TRP B 1 645 ? 10.03574 20.43835 52.15933 1.000 41.08810 685 TRP A C 1
ATOM 11631 O O . TRP B 1 645 ? 10.85071 21.32904 52.41024 1.000 46.75202 685 TRP A O 1
ATOM 11642 N N . GLY B 1 646 ? 9.70529 20.13571 50.94220 1.000 41.28283 686 GLY A N 1
ATOM 11643 C CA . GLY B 1 646 ? 10.36066 20.76683 49.83573 1.000 36.02908 686 GLY A CA 1
ATOM 11644 C C . GLY B 1 646 ? 10.38180 19.79993 48.67258 1.000 35.61715 686 GLY A C 1
ATOM 11645 O O . GLY B 1 646 ? 9.50607 18.93881 48.54960 1.000 33.48185 686 GLY A O 1
ATOM 11646 N N . LEU B 1 647 ? 11.40425 19.96397 47.84242 1.000 26.65631 687 LEU A N 1
ATOM 11647 C CA . LEU B 1 647 ? 11.66597 19.05148 46.74390 1.000 24.83574 687 LEU A CA 1
ATOM 11648 C C . LEU B 1 647 ? 13.14691 18.70702 46.79252 1.000 35.77695 687 LEU A C 1
ATOM 11649 O O . LEU B 1 647 ? 13.98279 19.53431 46.41901 1.000 34.44156 687 LEU A O 1
ATOM 11654 N N . ASN B 1 648 ? 13.47815 17.49610 47.24795 1.000 36.71588 688 ASN A N 1
ATOM 11655 C CA . ASN B 1 648 ? 14.87565 17.09032 47.32685 1.000 34.75932 688 ASN A CA 1
ATOM 11656 C C . ASN B 1 648 ? 15.18681 15.97271 46.33416 1.000 32.15332 688 ASN A C 1
ATOM 11657 O O . ASN B 1 648 ? 14.74518 14.82597 46.52815 1.000 30.85183 688 ASN A O 1
ATOM 11662 N N . PRO B 1 649 ? 15.98391 16.23864 45.30013 1.000 31.51478 689 PRO A N 1
ATOM 11663 C CA . PRO B 1 649 ? 16.33141 15.16628 44.36029 1.000 29.31543 689 PRO A CA 1
ATOM 11664 C C . PRO B 1 649 ? 16.97070 13.96580 45.02478 1.000 32.81755 689 PRO A C 1
ATOM 11665 O O . PRO B 1 649 ? 16.80239 12.84296 44.53404 1.000 36.55756 689 PRO A O 1
ATOM 11669 N N . ARG B 1 650 ? 17.69275 14.15181 46.12734 1.000 21.60177 690 ARG A N 1
ATOM 11670 C CA . ARG B 1 650 ? 18.31878 13.02617 46.80127 1.000 22.56126 690 ARG A CA 1
ATOM 11671 C C . ARG B 1 650 ? 17.46333 12.46980 47.93813 1.000 27.93570 690 ARG A C 1
ATOM 11672 O O . ARG B 1 650 ? 17.89465 11.53759 48.62425 1.000 24.91327 690 ARG A O 1
ATOM 11680 N N . GLY B 1 651 ? 16.25140 12.99626 48.13103 1.000 26.11490 691 GLY A N 1
ATOM 11681 C CA . GLY B 1 651 ? 15.45166 12.60002 49.27080 1.000 24.84883 691 GLY A CA 1
ATOM 11682 C C . GLY B 1 651 ? 14.96729 11.16774 49.16338 1.000 26.99919 691 GLY A C 1
ATOM 11683 O O . GLY B 1 651 ? 14.72020 10.64144 48.07779 1.000 33.53968 691 GLY A O 1
ATOM 11684 N N . TRP B 1 652 ? 14.83012 10.52121 50.31646 1.000 28.88289 692 TRP A N 1
ATOM 11685 C CA . TRP B 1 652 ? 14.28994 9.16713 50.31888 1.000 31.41781 692 TRP A CA 1
ATOM 11686 C C . TRP B 1 652 ? 12.82103 9.15436 49.89535 1.000 36.20292 692 TRP A C 1
ATOM 11687 O O . TRP B 1 652 ? 12.40129 8.30306 49.09991 1.000 25.23452 692 TRP A O 1
ATOM 11698 N N . GLY B 1 653 ? 12.03166 10.10206 50.40388 1.0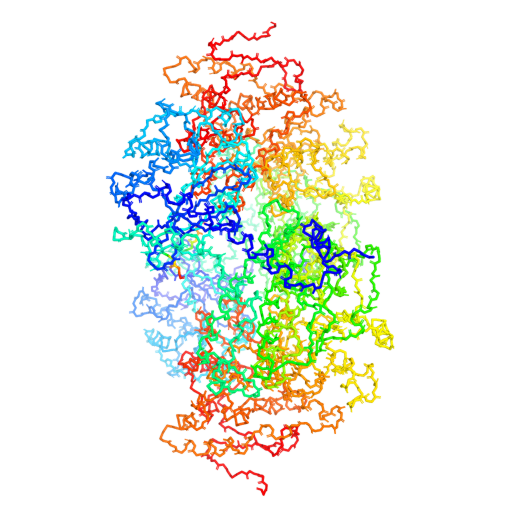00 32.71362 693 GLY A N 1
ATOM 11699 C CA . GLY B 1 653 ? 10.60285 10.07985 50.14447 1.000 25.00314 693 GLY A CA 1
ATOM 11700 C C . GLY B 1 653 ? 10.23611 10.32191 48.69017 1.000 32.50672 693 GLY A C 1
ATOM 11701 O O . GLY B 1 653 ? 9.31196 9.68962 48.16179 1.000 33.84172 693 GLY A O 1
ATOM 11702 N N . GLU B 1 654 ? 10.93541 11.24946 48.02897 1.000 34.89036 694 GLU A N 1
ATOM 11703 C CA . GLU B 1 654 ? 10.70654 11.49317 46.60299 1.000 28.65447 694 GLU A CA 1
ATOM 11704 C C . GLU B 1 654 ? 10.68630 10.17957 45.82313 1.000 27.62038 694 GLU A C 1
ATOM 11705 O O . GLU B 1 654 ? 9.74337 9.90144 45.08302 1.000 34.26263 694 GLU A O 1
ATOM 11711 N N . SER B 1 655 ? 11.69940 9.33097 46.02854 1.000 23.08150 695 SER A N 1
ATOM 11712 C CA . SER B 1 655 ? 11.81397 8.07055 45.30054 1.000 23.05917 695 SER A CA 1
ATOM 11713 C C . SER B 1 655 ? 10.99244 6.94179 45.90883 1.000 24.69329 695 SER A C 1
ATOM 11714 O O . SER B 1 655 ? 10.58478 6.02336 45.18805 1.000 27.38856 695 SER A O 1
ATOM 11717 N N . HIS B 1 656 ? 10.76590 6.95510 47.21718 1.000 29.06627 696 HIS A N 1
ATOM 11718 C CA . HIS B 1 656 ? 9.85931 5.96562 47.78453 1.000 32.06107 696 HIS A CA 1
ATOM 11719 C C . HIS B 1 656 ? 8.43952 6.15645 47.24615 1.000 30.00732 696 HIS A C 1
ATOM 11720 O O . HIS B 1 656 ? 7.74252 5.17789 46.96408 1.000 34.86588 696 HIS A O 1
ATOM 11727 N N . GLN B 1 657 ? 8.00487 7.40601 47.06682 1.000 24.42858 697 GLN A N 1
ATOM 11728 C CA . GLN B 1 657 ? 6.65158 7.63859 46.56480 1.000 29.21179 697 GLN A CA 1
ATOM 11729 C C . GLN B 1 657 ? 6.56309 7.42494 45.06430 1.000 30.25228 697 GLN A C 1
ATOM 11730 O O . GLN B 1 657 ? 5.56152 6.89025 44.57356 1.000 31.03484 697 GLN A O 1
ATOM 11736 N N . LEU B 1 658 ? 7.58577 7.84140 44.31531 1.000 20.59394 698 LEU A N 1
ATOM 11737 C CA . LEU B 1 658 ? 7.59417 7.50849 42.90089 1.000 25.04771 698 LEU A CA 1
ATOM 11738 C C . LEU B 1 658 ? 7.69580 6.00685 42.71917 1.000 28.50112 698 LEU A C 1
ATOM 11739 O O . LEU B 1 658 ? 7.15502 5.45843 41.75110 1.000 33.14827 698 LEU A O 1
ATOM 11744 N N . GLY B 1 659 ? 8.35622 5.32672 43.65921 1.000 27.84402 699 GLY A N 1
ATOM 11745 C CA . GLY B 1 659 ? 8.42283 3.87598 43.60222 1.000 26.15603 699 GLY A CA 1
ATOM 11746 C C . GLY B 1 659 ? 7.04773 3.22852 43.58394 1.000 31.27678 699 GLY A C 1
ATOM 11747 O O . GLY B 1 659 ? 6.78261 2.32640 42.77750 1.000 29.04684 699 GLY A O 1
ATOM 11748 N N . HIS B 1 660 ? 6.14965 3.68239 44.47511 1.000 24.32771 700 HIS A N 1
ATOM 11749 C CA . HIS B 1 660 ? 4.82357 3.06985 44.56422 1.000 24.87082 700 HIS A CA 1
ATOM 11750 C C . HIS B 1 660 ? 4.16202 3.00418 43.19412 1.000 28.07671 700 HIS A C 1
ATOM 11751 O O . HIS B 1 660 ? 3.62707 1.96378 42.80028 1.000 32.40881 700 HIS A O 1
ATOM 11758 N N . ASN B 1 661 ? 4.23890 4.08980 42.43237 1.000 20.27924 701 ASN A N 1
ATOM 11759 C CA . ASN B 1 661 ? 3.56800 4.14246 41.14829 1.000 31.61070 701 ASN A CA 1
ATOM 11760 C C . ASN B 1 661 ? 4.23943 3.27254 40.09266 1.000 25.87156 701 ASN A C 1
ATOM 11761 O O . ASN B 1 661 ? 3.59659 2.95546 39.09570 1.000 30.83573 701 ASN A O 1
ATOM 11766 N N . LEU B 1 662 ? 5.47323 2.82277 40.31887 1.000 25.18694 702 LEU A N 1
ATOM 11767 C CA . LEU B 1 662 ? 6.17310 1.91444 39.42129 1.000 23.56357 702 LEU A CA 1
ATOM 11768 C C . LEU B 1 662 ? 6.10111 0.45515 39.86382 1.000 22.80467 702 LEU A C 1
ATOM 11769 O O . LEU B 1 662 ? 6.79849 -0.38711 39.28987 1.000 25.11613 702 LEU A O 1
ATOM 11774 N N . GLN B 1 663 ? 5.29977 0.14524 40.88127 1.000 28.54803 703 GLN A N 1
ATOM 11775 C CA . GLN B 1 663 ? 5.15742 -1.22230 41.36991 1.000 23.94308 703 GLN A CA 1
ATOM 11776 C C . GLN B 1 663 ? 4.31185 -2.05305 40.40997 1.000 29.51122 703 GLN A C 1
ATOM 11777 O O . GLN B 1 663 ? 3.35737 -1.56359 39.79784 1.000 34.90792 703 GLN A O 1
ATOM 11783 N N . VAL B 1 664 ? 4.67161 -3.32907 40.28657 1.000 26.15350 704 VAL A N 1
ATOM 11784 C CA . VAL B 1 664 ? 3.87321 -4.31628 39.56847 1.000 23.68517 704 VAL A CA 1
ATOM 11785 C C . VAL B 1 664 ? 3.67666 -5.53579 40.47042 1.000 33.85117 704 VAL A C 1
ATOM 11786 O O . VAL B 1 664 ? 4.61878 -5.98735 41.13506 1.000 33.26671 704 VAL A O 1
ATOM 11790 N N . ASN B 1 665 ? 2.43741 -6.05205 40.50314 1.000 31.86111 705 ASN A N 1
ATOM 11791 C CA . ASN B 1 665 ? 2.05899 -7.12652 41.42444 1.000 23.82833 705 ASN A CA 1
ATOM 11792 C C . ASN B 1 665 ? 2.88609 -8.39279 41.23140 1.000 29.52612 705 ASN A C 1
ATOM 11793 O O . ASN B 1 665 ? 3.09661 -9.14710 42.19166 1.000 28.02050 705 ASN A O 1
ATOM 11798 N N . ARG B 1 666 ? 3.32722 -8.67245 40.00517 1.000 26.74062 706 ARG A N 1
ATOM 11799 C CA . ARG B 1 666 ? 4.05779 -9.90641 39.73460 1.000 29.20725 706 ARG A CA 1
ATOM 11800 C C . ARG B 1 666 ? 5.48295 -9.87327 40.26193 1.000 30.22380 706 ARG A C 1
ATOM 11801 O O . ARG B 1 666 ? 6.24117 -10.80875 39.99182 1.000 34.58933 706 ARG A O 1
ATOM 11809 N N . LEU B 1 667 ? 5.85494 -8.83020 41.00239 1.000 23.90618 707 LEU A N 1
ATOM 11810 C CA . LEU B 1 667 ? 7.16747 -8.70995 41.63504 1.000 30.29882 707 LEU A CA 1
ATOM 11811 C C . LEU B 1 667 ? 7.05004 -8.39352 43.12677 1.000 32.81013 707 LEU A C 1
ATOM 11812 O O . LEU B 1 667 ? 8.02594 -7.95321 43.74813 1.000 28.85146 707 LEU A O 1
ATOM 11817 N N . LYS B 1 668 ? 5.86914 -8.58577 43.70689 1.000 20.97409 708 LYS A N 1
ATOM 11818 C CA . LYS B 1 668 ? 5.66540 -8.44305 45.13698 1.000 24.05557 708 LYS A CA 1
ATOM 11819 C C . LYS B 1 668 ? 5.73110 -9.81334 45.79034 1.000 31.73556 708 LYS A C 1
ATOM 11820 O O . LYS B 1 668 ? 5.14745 -10.78289 45.28734 1.000 32.56806 708 LYS A O 1
ATOM 11826 N N . VAL B 1 669 ? 6.46406 -9.89414 46.88921 1.000 28.04926 709 VAL A N 1
ATOM 11827 C CA . VAL B 1 669 ? 6.46032 -11.09450 47.70619 1.000 23.72934 709 VAL A CA 1
ATOM 11828 C C . VAL B 1 669 ? 5.23218 -11.05460 48.59879 1.000 30.68581 709 VAL A C 1
ATOM 11829 O O . VAL B 1 669 ? 4.97785 -10.05032 49.27224 1.000 26.00916 709 VAL A O 1
ATOM 11833 N N . TYR B 1 670 ? 4.45113 -12.12750 48.58559 1.000 22.28286 710 TYR A N 1
ATOM 11834 C CA . TYR B 1 670 ? 3.23036 -12.19731 49.39075 1.000 31.40627 710 TYR A CA 1
ATOM 11835 C C . TYR B 1 670 ? 2.40619 -10.91186 49.26111 1.000 31.43484 710 TYR A C 1
ATOM 11836 O O . TYR B 1 670 ? 1.97156 -10.30331 50.24765 1.000 28.62568 710 TYR A O 1
ATOM 11845 N N . GLY B 1 671 ? 2.23466 -10.47762 48.01606 1.000 28.51469 711 GLY A N 1
ATOM 11846 C CA . GLY B 1 671 ? 1.39508 -9.35161 47.67276 1.000 25.53246 711 GLY A CA 1
ATOM 11847 C C . GLY B 1 671 ? 1.56048 -8.10119 48.50400 1.000 25.61872 711 GLY A C 1
ATOM 11848 O O . GLY B 1 671 ? 2.62818 -7.48747 48.51990 1.000 37.07493 711 GLY A O 1
ATOM 11849 N N . GLY B 1 672 ? 0.47956 -7.70098 49.16909 1.000 26.87206 712 GLY A N 1
ATOM 11850 C CA . GLY B 1 672 ? 0.49703 -6.51493 49.99420 1.000 27.85029 712 GLY A CA 1
ATOM 11851 C C . GLY B 1 672 ? 1.52908 -6.53722 51.10691 1.000 30.71236 712 GLY A C 1
ATOM 11852 O O . GLY B 1 672 ? 1.89955 -5.47173 51.60226 1.000 30.63358 712 GLY A O 1
ATOM 11853 N N . ARG B 1 673 ? 1.99265 -7.71859 51.53141 1.000 24.54242 713 ARG A N 1
ATOM 11854 C CA . ARG B 1 673 ? 3.06422 -7.72846 52.52654 1.000 31.73291 713 ARG A CA 1
ATOM 11855 C C . ARG B 1 673 ? 4.33840 -7.07988 51.98560 1.000 29.30339 713 ARG A C 1
ATOM 11856 O O . ARG B 1 673 ? 5.16250 -6.60533 52.77339 1.000 26.58582 713 ARG A O 1
ATOM 11864 N N . SER B 1 674 ? 4.50015 -7.03298 50.65798 1.000 32.48063 714 SER A N 1
ATOM 11865 C CA . SER B 1 674 ? 5.54043 -6.26497 49.98558 1.000 30.00014 714 SER A CA 1
ATOM 11866 C C . SER B 1 674 ? 5.06100 -4.88405 49.52699 1.000 33.71625 714 SER A C 1
ATOM 11867 O O . SER B 1 674 ? 5.76956 -4.21765 48.75845 1.000 24.95436 714 SER A O 1
ATOM 11870 N N . GLY B 1 675 ? 3.88496 -4.43933 49.99232 1.000 36.25464 715 GLY A N 1
ATOM 11871 C CA . GLY B 1 675 ? 3.33859 -3.16810 49.53929 1.000 33.94236 715 GLY A CA 1
ATOM 11872 C C . GLY B 1 675 ? 4.27696 -1.99403 49.75385 1.000 36.19113 715 GLY A C 1
ATOM 11873 O O . GLY B 1 675 ? 4.37582 -1.10028 48.90533 1.000 41.59788 715 GLY A O 1
ATOM 11874 N N . GLU B 1 676 ? 4.98086 -1.97453 50.88637 1.000 33.59506 716 GLU A N 1
ATOM 11875 C CA . GLU B 1 676 ? 5.94563 -0.91839 51.16333 1.000 33.18068 716 GLU A CA 1
ATOM 11876 C C . GLU B 1 676 ? 7.38489 -1.42759 51.06442 1.000 32.12494 716 GLU A C 1
ATOM 11877 O O . GLU B 1 676 ? 8.30041 -0.82005 51.63421 1.000 27.87574 716 GLU A O 1
ATOM 11883 N N . ILE B 1 677 ? 7.59920 -2.51955 50.32031 1.000 34.88023 717 ILE A N 1
ATOM 11884 C CA . ILE B 1 677 ? 8.90772 -3.14391 50.16288 1.000 37.58491 717 ILE A CA 1
ATOM 11885 C C . ILE B 1 677 ? 9.38969 -3.09134 48.71314 1.000 35.92549 717 ILE A C 1
ATOM 11886 O O . ILE B 1 677 ? 10.48521 -2.58797 48.42233 1.000 21.51288 717 ILE A O 1
ATOM 11891 N N . SER B 1 678 ? 8.59339 -3.61838 47.78469 1.000 26.49184 718 SER A N 1
ATOM 11892 C CA . SER B 1 678 ? 9.11226 -3.76142 46.42574 1.000 23.30577 718 SER A CA 1
ATOM 11893 C C . SER B 1 678 ? 9.32200 -2.41460 45.73654 1.000 26.06246 718 SER A C 1
ATOM 11894 O O . SER B 1 678 ? 10.08898 -2.34011 44.77335 1.000 28.34149 718 SER A O 1
ATOM 11897 N N . ASN B 1 679 ? 8.68409 -1.34786 46.21668 1.000 21.02714 719 ASN A N 1
ATOM 11898 C CA . ASN B 1 679 ? 9.01275 -0.00946 45.74152 1.000 24.26554 719 ASN A CA 1
ATOM 11899 C C . ASN B 1 679 ? 10.28643 0.55099 46.36985 1.000 32.63401 719 ASN A C 1
ATOM 11900 O O . ASN B 1 679 ? 10.74638 1.61374 45.94313 1.000 31.19244 719 ASN A O 1
ATOM 11905 N N . GLN B 1 680 ? 10.85546 -0.10390 47.38506 1.000 25.52885 720 GLN A N 1
ATOM 11906 C CA . GLN B 1 680 ? 12.03318 0.47629 48.02014 1.000 33.97003 720 GLN A CA 1
ATOM 11907 C C . GLN B 1 680 ? 13.28158 0.34864 47.15047 1.000 25.10302 720 GLN A C 1
ATOM 11908 O O . GLN B 1 680 ? 14.27475 1.03117 47.41377 1.000 24.70569 720 GLN A O 1
ATOM 11914 N N . ILE B 1 681 ? 13.25246 -0.49513 46.12109 1.000 21.06736 721 ILE A N 1
ATOM 11915 C CA . ILE B 1 681 ? 14.41993 -0.62744 45.25941 1.000 24.61021 721 ILE A CA 1
ATOM 11916 C C . ILE B 1 681 ? 14.75192 0.69483 44.59034 1.000 25.13821 721 ILE A C 1
ATOM 11917 O O . ILE B 1 681 ? 15.90587 0.93322 44.21030 1.000 20.81042 721 ILE A O 1
ATOM 11922 N N . PHE B 1 682 ? 13.77254 1.58012 44.44507 1.000 21.58916 722 PHE A N 1
ATOM 11923 C CA . PHE B 1 682 ? 14.11160 2.82874 43.77894 1.000 26.83195 722 PHE A CA 1
ATOM 11924 C C . PHE B 1 682 ? 14.87802 3.77630 44.70737 1.000 34.53287 722 PHE A C 1
ATOM 11925 O O . PHE B 1 682 ? 15.94023 4.28404 44.31149 1.000 20.83450 722 PHE A O 1
ATOM 11933 N N . PRO B 1 683 ? 14.41280 4.03543 45.93706 1.000 30.67187 723 PRO A N 1
ATOM 11934 C CA . PRO B 1 683 ? 15.24512 4.82817 46.85847 1.000 25.34111 723 PRO A CA 1
ATOM 11935 C C . PRO B 1 683 ? 16.55593 4.15713 47.24788 1.000 21.38638 723 PRO A C 1
ATOM 11936 O O . PRO B 1 683 ? 17.53868 4.86456 47.50191 1.000 27.96761 723 PRO A O 1
ATOM 11940 N N . LEU B 1 684 ? 16.60751 2.82014 47.29771 1.000 21.39481 724 LEU A N 1
ATOM 11941 C CA . LEU B 1 684 ? 17.85848 2.12707 47.60109 1.000 21.52601 724 LEU A CA 1
ATOM 11942 C C . LEU B 1 684 ? 18.86258 2.29095 46.47583 1.000 24.09454 724 LEU A C 1
ATOM 11943 O O . LEU B 1 684 ? 20.04476 2.58891 46.71825 1.000 24.12012 724 LEU A O 1
ATOM 11948 N N . HIS B 1 685 ? 18.40677 2.09920 45.23252 1.000 22.00102 725 HIS A N 1
ATOM 11949 C CA . HIS B 1 685 ? 19.29547 2.27388 44.09644 1.000 28.11907 725 HIS A CA 1
ATOM 11950 C C . HIS B 1 685 ? 19.83374 3.70149 44.03597 1.000 29.56896 725 HIS A C 1
ATOM 11951 O O . HIS B 1 685 ? 21.03894 3.91201 43.84617 1.000 27.45387 725 HIS A O 1
ATOM 11958 N N . LYS B 1 686 ? 18.96235 4.69650 44.20775 1.000 21.01182 726 LYS A N 1
ATOM 11959 C CA . LYS B 1 686 ? 19.42986 6.07675 44.24641 1.000 31.44925 726 LYS A CA 1
ATOM 11960 C C . LYS B 1 686 ? 20.49733 6.27820 45.32747 1.000 31.30599 726 LYS A C 1
ATOM 11961 O O . LYS B 1 686 ? 21.58108 6.80730 45.05024 1.000 26.42402 726 LYS A O 1
ATOM 11967 N N . ASP B 1 687 ? 20.22216 5.83549 46.55972 1.000 24.60950 727 ASP A N 1
ATOM 11968 C CA . ASP B 1 687 ? 21.19704 5.99847 47.63360 1.000 21.81847 727 ASP A CA 1
ATOM 11969 C C . ASP B 1 687 ? 22.51242 5.29925 47.31096 1.000 30.48417 727 ASP A C 1
ATOM 11970 O O . ASP B 1 687 ? 23.59244 5.83105 47.58643 1.000 26.73834 727 ASP A O 1
ATOM 11975 N N . TRP B 1 688 ? 22.44017 4.10076 46.74264 1.000 26.14322 728 TRP A N 1
ATOM 11976 C CA . TRP B 1 688 ? 23.65175 3.41880 46.32532 1.000 26.04562 728 TRP A CA 1
ATOM 11977 C C . TRP B 1 688 ? 24.42500 4.26338 45.32982 1.000 33.91333 728 TRP A C 1
ATOM 11978 O O . TRP B 1 688 ? 25.65824 4.33637 45.38660 1.000 38.23554 728 TRP A O 1
ATOM 11989 N N . ARG B 1 689 ? 23.71151 4.92721 44.42596 1.000 21.45553 729 ARG A N 1
ATOM 11990 C CA . ARG B 1 689 ? 24.36104 5.74098 43.40833 1.000 32.53349 729 ARG A CA 1
ATOM 11991 C C . ARG B 1 689 ? 24.91267 7.04080 44.00023 1.000 33.73861 729 ARG A C 1
ATOM 11992 O O . ARG B 1 689 ? 26.05730 7.42756 43.70730 1.000 35.17834 729 ARG A O 1
ATOM 12000 N N . VAL B 1 690 ? 24.13652 7.70367 44.86779 1.000 27.98582 730 VAL A N 1
ATOM 12001 C CA . VAL B 1 690 ? 24.59011 8.94432 45.51361 1.000 24.02082 730 VAL A CA 1
ATOM 12002 C C . VAL B 1 690 ? 25.86379 8.71606 46.32512 1.000 25.01801 730 VAL A C 1
ATOM 12003 O O . VAL B 1 690 ? 26.71583 9.60397 46.40074 1.000 26.88286 730 VAL A O 1
ATOM 12007 N N . LEU B 1 691 ? 26.02194 7.53726 46.93937 1.000 22.22768 731 LEU A N 1
ATOM 12008 C CA . LEU B 1 691 ? 27.24047 7.26773 47.69247 1.000 35.07598 731 LEU A CA 1
ATOM 12009 C C . LEU B 1 691 ? 28.43972 7.20275 46.75935 1.000 38.39042 731 LEU A C 1
ATOM 12010 O O . LEU B 1 691 ? 29.45826 7.87322 46.98797 1.000 29.96145 731 LEU A O 1
ATOM 12015 N N . ARG B 1 692 ? 28.32158 6.41841 45.68424 0.993 39.15599 732 ARG A N 1
ATOM 12016 C CA . ARG B 1 692 ? 29.42074 6.29302 44.73590 0.993 43.42889 732 ARG A CA 1
ATOM 12017 C C . ARG B 1 692 ? 29.72008 7.62945 44.05196 0.993 35.68481 732 ARG A C 1
ATOM 12018 O O . ARG B 1 692 ? 30.88557 8.02897 43.94623 0.993 32.57909 732 ARG A O 1
ATOM 12026 N N . GLU B 1 693 ? 28.67918 8.36026 43.63539 1.000 30.19933 733 GLU A N 1
ATOM 12027 C CA . GLU B 1 693 ? 28.85288 9.48085 42.71889 1.000 37.08024 733 GLU A CA 1
ATOM 12028 C C . GLU B 1 693 ? 29.01688 10.82633 43.40851 1.000 37.30196 733 GLU A C 1
ATOM 12029 O O . GLU B 1 693 ? 29.51060 11.77065 42.77650 1.000 31.38285 733 GLU A O 1
ATOM 12035 N N . PHE B 1 694 ? 28.61144 10.95372 44.67090 1.000 32.84529 734 PHE A N 1
ATOM 12036 C CA . PHE B 1 694 ? 28.82604 12.20060 45.39082 1.000 33.19965 734 PHE A CA 1
ATOM 12037 C C . PHE B 1 694 ? 29.48248 12.00069 46.74084 1.000 31.05602 734 PHE A C 1
ATOM 12038 O O . PHE B 1 694 ? 29.76028 12.98973 47.42166 1.000 35.44309 734 PHE A O 1
ATOM 12046 N N . GLY B 1 695 ? 29.74730 10.76449 47.14876 1.000 22.90940 735 GLY A N 1
ATOM 12047 C CA . GLY B 1 695 ? 30.42794 10.61339 48.41369 1.000 32.91309 735 GLY A CA 1
ATOM 12048 C C . GLY B 1 695 ? 29.57262 10.92388 49.61064 1.000 38.63878 735 GLY A C 1
ATOM 12049 O O . GLY B 1 695 ? 30.10452 11.13413 50.70733 1.000 41.80690 735 GLY A O 1
ATOM 12050 N N . GLN B 1 696 ? 28.25300 10.96262 49.42993 1.000 34.08160 736 GLN A N 1
ATOM 12051 C CA . GLN B 1 696 ? 27.31144 11.20209 50.51166 1.000 28.54391 736 GLN A CA 1
ATOM 12052 C C . GLN B 1 696 ? 26.62192 9.89281 50.86147 1.000 23.14094 736 GLN A C 1
ATOM 12053 O O . GLN B 1 696 ? 26.30197 9.09699 49.97781 1.000 36.98265 736 GLN A O 1
ATOM 12059 N N . ASN B 1 697 ? 26.39610 9.67392 52.14654 1.000 25.55929 737 ASN A N 1
ATOM 12060 C CA . ASN B 1 697 ? 25.87838 8.40910 52.66661 1.000 32.20955 737 ASN A CA 1
ATOM 12061 C C . ASN B 1 697 ? 24.49683 8.65359 53.28698 1.000 36.00391 737 ASN A C 1
ATOM 12062 O O . ASN B 1 697 ? 24.39659 9.15686 54.41149 1.000 40.41400 737 ASN A O 1
ATOM 12067 N N . LEU B 1 698 ? 23.43083 8.28302 52.58356 1.000 32.19991 738 LEU A N 1
ATOM 12068 C CA . LEU B 1 698 ? 22.06496 8.57320 53.01955 1.000 29.41360 738 LEU A CA 1
ATOM 12069 C C . LEU B 1 698 ? 21.34647 7.29080 53.41773 1.000 32.64812 738 LEU A C 1
ATOM 12070 O O . LEU B 1 698 ? 21.39076 6.29672 52.68933 1.000 42.44060 738 LEU A O 1
ATOM 12075 N N . ASP B 1 699 ? 20.68593 7.31788 54.56923 1.000 31.43423 739 ASP A N 1
ATOM 12076 C CA . ASP B 1 699 ? 19.83585 6.21722 55.00865 1.000 34.04800 739 ASP A CA 1
ATOM 12077 C C . ASP B 1 699 ? 20.58699 4.88552 55.00872 1.000 34.65517 739 ASP A C 1
ATOM 12078 O O . ASP B 1 699 ? 20.15218 3.89663 54.41593 1.000 34.57791 739 ASP A O 1
ATOM 12083 N N . ASP B 1 700 ? 21.72533 4.85623 55.69544 1.000 40.50486 740 ASP A N 1
ATOM 12084 C CA . ASP B 1 700 ? 22.62583 3.70587 55.61740 1.000 37.62505 740 ASP A CA 1
ATOM 12085 C C . ASP B 1 700 ? 22.18295 2.53680 56.49577 1.000 36.31390 740 ASP A C 1
ATOM 12086 O O . ASP B 1 700 ? 22.87805 1.51207 56.54554 1.000 33.51346 740 ASP A O 1
ATOM 12091 N N . THR B 1 701 ? 21.02657 2.64085 57.14841 1.000 26.78443 741 THR A N 1
ATOM 12092 C CA . THR B 1 701 ? 20.58177 1.63257 58.09831 1.000 33.29919 741 THR A CA 1
ATOM 12093 C C . THR B 1 701 ? 19.24139 1.03564 57.68259 1.000 38.34444 741 THR A C 1
ATOM 12094 O O . THR B 1 701 ? 18.64452 0.24461 58.43755 1.000 30.91398 741 THR A O 1
ATOM 12098 N N . ARG B 1 702 ? 18.80948 1.34149 56.45578 1.000 35.76590 742 ARG A N 1
ATOM 12099 C CA . ARG B 1 702 ? 17.50414 0.92321 55.96303 1.000 25.33753 742 ARG A CA 1
ATOM 12100 C C . ARG B 1 702 ? 17.39017 -0.59310 55.86172 1.000 29.70860 742 ARG A C 1
ATOM 12101 O O . ARG B 1 702 ? 16.36677 -1.16608 56.25055 1.000 43.31646 742 ARG A O 1
ATOM 12109 N N . VAL B 1 703 ? 18.39580 -1.26391 55.30575 1.000 23.24854 743 VAL A N 1
ATOM 12110 C CA . VAL B 1 703 ? 18.26422 -2.68798 54.98721 1.000 31.18894 743 VAL A CA 1
ATOM 12111 C C . VAL B 1 703 ? 18.83914 -3.49156 56.15523 1.000 38.95867 743 VAL A C 1
ATOM 12112 O O . VAL B 1 703 ? 20.05284 -3.48297 56.40090 1.000 37.51640 743 VAL A O 1
ATOM 12116 N N . ASN B 1 704 ? 17.96262 -4.20756 56.86574 1.000 38.64001 744 ASN A N 1
ATOM 12117 C CA . ASN B 1 704 ? 18.31299 -4.84853 58.14013 1.000 33.05999 744 ASN A CA 1
ATOM 12118 C C . ASN B 1 704 ? 18.69334 -6.31281 57.92011 1.000 34.84046 744 ASN A C 1
ATOM 12119 O O . ASN B 1 704 ? 17.96018 -7.24113 58.28674 1.000 30.15359 744 ASN A O 1
ATOM 12124 N N . TYR B 1 705 ? 19.87835 -6.50390 57.32082 1.000 34.72121 745 TYR A N 1
ATOM 12125 C CA . TYR B 1 705 ? 20.41382 -7.85390 57.14669 1.000 34.70770 745 TYR A CA 1
ATOM 12126 C C . TYR B 1 705 ? 20.46185 -8.60683 58.47488 1.000 32.93219 745 TYR A C 1
ATOM 12127 O O . TYR B 1 705 ? 20.09949 -9.79191 58.54364 1.000 29.60026 745 TYR A O 1
ATOM 12136 N N . ARG B 1 706 ? 20.87279 -7.92951 59.55073 1.000 30.76723 746 ARG A N 1
ATOM 12137 C CA . ARG B 1 706 ? 21.13891 -8.64389 60.79044 1.000 29.08333 746 ARG A CA 1
ATOM 12138 C C . ARG B 1 706 ? 19.85518 -9.21182 61.39013 1.000 30.28224 746 ARG A C 1
ATOM 12139 O O . ARG B 1 706 ? 19.78463 -10.40569 61.71088 1.000 34.14761 746 ARG A O 1
ATOM 12147 N N . ASN B 1 707 ? 18.81131 -8.39367 61.52980 1.000 27.71831 747 ASN A N 1
ATOM 12148 C CA . ASN B 1 707 ? 17.59108 -8.98302 62.06998 1.000 29.99466 747 ASN A CA 1
ATOM 12149 C C . ASN B 1 707 ? 16.85094 -9.84367 61.05186 1.000 35.76302 747 ASN A C 1
ATOM 12150 O O . ASN B 1 707 ? 16.05281 -10.69820 61.45708 1.000 43.93747 747 ASN A O 1
ATOM 12155 N N . ALA B 1 708 ? 17.07855 -9.64547 59.74618 1.000 29.01187 748 ALA A N 1
ATOM 12156 C CA . ALA B 1 708 ? 16.55623 -10.61891 58.79544 1.000 31.08141 748 ALA A CA 1
ATOM 12157 C C . ALA B 1 708 ? 17.21299 -11.96942 59.01892 1.000 24.77598 748 ALA A C 1
ATOM 12158 O O . ALA B 1 708 ? 16.54288 -13.00440 59.03664 1.000 31.27615 748 ALA A O 1
ATOM 12160 N N . TYR B 1 709 ? 18.53072 -11.97110 59.20154 1.000 31.99970 749 TYR A N 1
ATOM 12161 C CA . TYR B 1 709 ? 19.23861 -13.20232 59.52231 1.000 36.81798 749 TYR A CA 1
ATOM 12162 C C . TYR B 1 709 ? 18.68667 -13.84869 60.79177 1.000 44.13491 749 TYR A C 1
ATOM 12163 O O . TYR B 1 709 ? 18.37772 -15.04965 60.80278 1.000 41.49276 749 TYR A O 1
ATOM 12172 N N . ASN B 1 710 ? 18.55657 -13.06435 61.87376 1.000 39.89704 750 ASN A N 1
ATOM 12173 C CA . ASN B 1 710 ? 18.04463 -13.60975 63.12956 1.000 42.55449 750 ASN A CA 1
ATOM 12174 C C . ASN B 1 710 ? 16.71099 -14.30671 62.91053 1.000 48.72078 750 ASN A C 1
ATOM 12175 O O . ASN B 1 710 ? 16.50492 -15.43131 63.38013 1.000 48.54669 750 ASN A O 1
ATOM 12180 N N . LEU B 1 711 ? 15.79167 -13.66022 62.18240 1.000 49.30493 751 LEU A N 1
ATOM 12181 C CA . LEU B 1 711 ? 14.48018 -14.27423 61.98923 1.000 45.33666 751 LEU A CA 1
ATOM 12182 C C . LEU B 1 711 ? 14.57096 -15.52492 61.13710 1.000 40.80144 751 LEU A C 1
ATOM 12183 O O . LEU B 1 711 ? 13.78689 -16.45672 61.33333 1.000 45.51571 751 LEU A O 1
ATOM 12188 N N . ILE B 1 712 ? 15.51525 -15.57027 60.19810 1.000 43.22698 752 ILE A N 1
ATOM 12189 C CA . ILE B 1 712 ? 15.63114 -16.73830 59.33136 1.000 46.92842 752 ILE A CA 1
ATOM 12190 C C . ILE B 1 712 ? 16.25626 -17.90789 60.08270 1.000 42.14092 752 ILE A C 1
ATOM 12191 O O . ILE B 1 712 ? 15.77294 -19.04233 59.99503 1.000 49.19006 752 ILE A O 1
ATOM 12196 N N . VAL B 1 713 ? 17.32011 -17.64810 60.84473 1.000 36.02874 753 VAL A N 1
ATOM 12197 C CA . VAL B 1 713 ? 17.96529 -18.70431 61.62188 1.000 42.27449 753 VAL A CA 1
ATOM 12198 C C . VAL B 1 713 ? 16.98850 -19.32097 62.62113 1.000 49.92295 753 VAL A C 1
ATOM 12199 O O . VAL B 1 713 ? 16.95894 -20.54427 62.81258 1.000 52.67409 753 VAL A O 1
ATOM 12203 N N . ALA B 1 714 ? 16.16466 -18.48919 63.26203 1.000 49.00394 754 ALA A N 1
ATOM 12204 C CA . ALA B 1 714 ? 15.16121 -19.00365 64.18837 1.000 44.23887 754 ALA A CA 1
ATOM 12205 C C . ALA B 1 714 ? 14.03545 -19.71860 63.46199 1.000 49.90377 754 ALA A C 1
ATOM 12206 O O . ALA B 1 714 ? 13.44868 -20.66122 64.00649 1.000 48.31100 754 ALA A O 1
ATOM 12208 N N . GLY B 1 715 ? 13.72072 -19.28983 62.24194 1.000 52.36987 755 GLY A N 1
ATOM 12209 C CA . GLY B 1 715 ? 12.57048 -19.81733 61.54182 1.000 44.05125 755 GLY A CA 1
ATOM 12210 C C . GLY B 1 715 ? 12.83135 -21.19071 60.98225 1.000 43.27640 755 GLY A C 1
ATOM 12211 O O . GLY B 1 715 ? 11.96281 -22.06455 61.03187 1.000 39.94222 755 GLY A O 1
ATOM 12212 N N . ARG B 1 716 ? 14.03595 -21.40101 60.45648 1.000 47.61025 756 ARG A N 1
ATOM 12213 C CA . ARG B 1 716 ? 14.29773 -22.66533 59.78815 1.000 53.65847 756 ARG A CA 1
ATOM 12214 C C . ARG B 1 716 ? 14.48581 -23.81583 60.77174 1.000 60.61429 756 ARG A C 1
ATOM 12215 O O . ARG B 1 716 ? 14.54235 -24.97389 60.34203 1.000 68.27222 756 ARG A O 1
ATOM 12223 N N . ALA B 1 717 ? 14.56189 -23.53335 62.07394 1.000 51.35663 757 ALA A N 1
ATOM 12224 C CA . ALA B 1 717 ? 14.65197 -24.61364 63.04939 1.000 52.22485 757 ALA A CA 1
ATOM 12225 C C . ALA B 1 717 ? 13.33890 -25.37876 63.16962 1.000 56.41068 757 ALA A C 1
ATOM 12226 O O . ALA B 1 717 ? 13.35159 -26.59237 63.39917 1.000 60.41989 757 ALA A O 1
ATOM 12228 N N . GLU B 1 718 ? 12.20651 -24.70035 63.00018 1.000 53.94229 758 GLU A N 1
ATOM 12229 C CA . GLU B 1 718 ? 10.90921 -25.31865 63.22259 1.000 54.21059 758 GLU A CA 1
ATOM 12230 C C . GLU B 1 718 ? 10.66144 -26.47465 62.24512 1.000 55.82112 758 GLU A C 1
ATOM 12231 O O . GLU B 1 718 ? 11.39702 -26.68914 61.27395 1.000 54.33943 758 GLU A O 1
ATOM 12237 N N . ALA B 1 719 ? 9.59065 -27.22546 62.52762 1.000 58.57606 759 ALA A N 1
ATOM 12238 C CA . ALA B 1 719 ? 9.33710 -28.48054 61.82548 1.000 55.16920 759 ALA A CA 1
ATOM 12239 C C . ALA B 1 719 ? 9.09710 -28.24856 60.34239 1.000 60.45457 759 ALA A C 1
ATOM 12240 O O . ALA B 1 719 ? 9.50142 -29.06409 59.50328 1.000 65.08238 759 ALA A O 1
ATOM 12242 N N . ASP B 1 720 ? 8.42007 -27.15485 60.00372 1.000 62.37877 760 ASP A N 1
ATOM 12243 C CA . ASP B 1 720 ? 8.33567 -26.65887 58.63462 1.000 53.24234 760 ASP A CA 1
ATOM 12244 C C . ASP B 1 720 ? 9.21587 -25.42240 58.56609 1.000 46.99347 760 ASP A C 1
ATOM 12245 O O . ASP B 1 720 ? 8.81638 -24.35012 59.05090 1.000 39.68681 760 ASP A O 1
ATOM 12250 N N . PRO B 1 721 ? 10.42117 -25.51687 57.99805 1.000 43.73587 761 PRO A N 1
ATOM 12251 C CA . PRO B 1 721 ? 11.30820 -24.34300 57.97650 1.000 46.30445 761 PRO A CA 1
ATOM 12252 C C . PRO B 1 721 ? 10.76320 -23.20895 57.12260 1.000 48.99206 761 PRO A C 1
ATOM 12253 O O . PRO B 1 721 ? 10.91101 -22.03500 57.48335 1.000 50.23779 761 PRO A O 1
ATOM 12257 N N . LEU B 1 722 ? 10.14790 -23.53525 55.98513 1.000 47.18095 762 LEU A N 1
ATOM 12258 C CA . LEU B 1 722 ? 9.43096 -22.54485 55.19222 1.000 48.39337 762 LEU A CA 1
ATOM 12259 C C . LEU B 1 722 ? 8.44704 -21.78299 56.05974 1.000 48.61952 762 LEU A C 1
ATOM 12260 O O . LEU B 1 722 ? 8.54821 -20.56020 56.22940 1.000 41.91942 762 LEU A O 1
ATOM 12265 N N . ALA B 1 723 ? 7.47060 -22.50668 56.60781 1.000 51.31289 763 ALA A N 1
ATOM 12266 C CA . ALA B 1 723 ? 6.43355 -21.88767 57.41180 1.000 44.76758 763 ALA A CA 1
ATOM 12267 C C . ALA B 1 723 ? 6.99003 -21.25691 58.67619 1.000 45.89097 763 ALA A C 1
ATOM 12268 O O . ALA B 1 723 ? 6.36410 -20.34307 59.22358 1.000 49.42167 763 ALA A O 1
ATOM 12270 N N . GLY B 1 724 ? 8.14184 -21.71996 59.16203 1.000 46.62722 764 GLY A N 1
ATOM 12271 C CA . GLY B 1 724 ? 8.73606 -21.07651 60.32296 1.000 48.52101 764 GLY A CA 1
ATOM 12272 C C . GLY B 1 724 ? 9.22998 -19.68221 59.99574 1.000 53.18480 764 GLY A C 1
ATOM 12273 O O . GLY B 1 724 ? 9.04726 -18.74054 60.77639 1.000 49.72850 764 GLY A O 1
ATOM 12274 N N . VAL B 1 725 ? 9.84740 -19.52924 58.82450 1.000 54.32028 765 VAL A N 1
ATOM 12275 C CA . VAL B 1 725 ? 10.37329 -18.23410 58.42290 1.000 48.53957 765 VAL A CA 1
ATOM 12276 C C . VAL B 1 725 ? 9.25251 -17.34806 57.91823 1.000 41.42910 765 VAL A C 1
ATOM 12277 O O . VAL B 1 725 ? 9.28062 -16.13161 58.11062 1.000 42.73382 765 VAL A O 1
ATOM 12281 N N . TYR B 1 726 ? 8.23367 -17.93340 57.30149 1.000 42.70574 766 TYR A N 1
ATOM 12282 C CA . TYR B 1 726 ? 7.06634 -17.14268 56.94596 1.000 41.89549 766 TYR A CA 1
ATOM 12283 C C . TYR B 1 726 ? 6.51166 -16.41353 58.16053 1.000 42.62661 766 TYR A C 1
ATOM 12284 O O . TYR B 1 726 ? 6.35945 -15.18646 58.14407 1.000 35.85592 766 TYR A O 1
ATOM 12293 N N . LYS B 1 727 ? 6.22504 -17.16228 59.23507 1.000 50.82750 767 LYS A N 1
ATOM 12294 C CA . LYS B 1 727 ? 5.59546 -16.58530 60.42195 1.000 40.42311 767 LYS A CA 1
ATOM 12295 C C . LYS B 1 727 ? 6.40732 -15.42296 60.96871 1.000 41.87010 767 LYS A C 1
ATOM 12296 O O . LYS B 1 727 ? 5.84863 -14.37342 61.31014 1.000 45.13305 767 LYS A O 1
ATOM 12302 N N . ARG B 1 728 ? 7.73409 -15.56832 61.00352 1.000 44.70428 768 ARG A N 1
ATOM 12303 C CA . ARG B 1 728 ? 8.59928 -14.54946 61.58481 1.000 36.73098 768 ARG A CA 1
ATOM 12304 C C . ARG B 1 728 ? 8.87416 -13.37651 60.64951 1.000 37.91728 768 ARG A C 1
ATOM 12305 O O . ARG B 1 728 ? 9.17527 -12.27796 61.12858 1.000 40.67461 768 ARG A O 1
ATOM 12313 N N . LEU B 1 729 ? 8.74121 -13.56798 59.34056 1.000 32.29527 769 LEU A N 1
ATOM 12314 C CA . LEU B 1 729 ? 9.10715 -12.56366 58.35308 1.000 32.44841 769 LEU A CA 1
ATOM 12315 C C . LEU B 1 729 ? 7.90479 -11.90447 57.68720 1.000 36.34824 769 LEU A C 1
ATOM 12316 O O . LEU B 1 729 ? 7.76904 -10.67637 57.72030 1.000 39.25541 769 LEU A O 1
ATOM 12321 N N . TRP B 1 730 ? 7.02562 -12.69205 57.06985 1.000 28.21400 770 TRP A N 1
ATOM 12322 C CA . TRP B 1 730 ? 6.01645 -12.14725 56.17580 1.000 32.67325 770 TRP A CA 1
ATOM 12323 C C . TRP B 1 730 ? 4.61259 -12.14328 56.76297 1.000 38.46667 770 TRP A C 1
ATOM 12324 O O . TRP B 1 730 ? 3.78702 -11.34248 56.32550 1.000 44.48276 770 TRP A O 1
ATOM 12335 N N . GLU B 1 731 ? 4.33265 -12.98126 57.76034 1.000 42.68213 771 GLU A N 1
ATOM 12336 C CA . GLU B 1 731 ? 2.96027 -13.13557 58.24372 1.000 48.42486 771 GLU A CA 1
ATOM 12337 C C . GLU B 1 731 ? 2.37149 -11.82283 58.73973 1.000 45.75487 771 GLU A C 1
ATOM 12338 O O . GLU B 1 731 ? 1.20121 -11.52344 58.47494 1.000 56.62858 771 GLU A O 1
ATOM 12344 N N . ASP B 1 732 ? 3.15475 -11.04146 59.47431 1.000 47.26600 772 ASP A N 1
ATOM 12345 C CA . ASP B 1 732 ? 2.68211 -9.81058 60.09357 1.000 46.00125 772 ASP A CA 1
ATOM 12346 C C . ASP B 1 732 ? 2.06141 -8.88953 59.04048 1.000 45.31634 772 ASP A C 1
ATOM 12347 O O . ASP B 1 732 ? 2.75374 -8.47761 58.09513 1.000 44.52095 772 ASP A O 1
ATOM 12352 N N . PRO B 1 733 ? 0.78185 -8.54813 59.16473 1.000 40.25497 773 PRO A N 1
ATOM 12353 C CA . PRO B 1 733 ? 0.10622 -7.75749 58.13291 1.000 24.28551 773 PRO A CA 1
ATOM 12354 C C . PRO B 1 733 ? 0.15199 -6.25190 58.34732 1.000 33.85050 773 PRO A C 1
ATOM 12355 O O . PRO B 1 733 ? -0.45945 -5.52309 57.55891 1.000 28.23006 773 PRO A O 1
ATOM 12359 N N . GLY B 1 734 ? 0.83309 -5.77096 59.39195 1.000 40.35645 774 GLY A N 1
ATOM 12360 C CA . GLY B 1 734 ? 1.07971 -4.34954 59.58072 1.000 41.28078 774 GLY A CA 1
ATOM 12361 C C . GLY B 1 734 ? 1.62050 -3.62687 58.35665 1.000 46.98831 774 GLY A C 1
ATOM 12362 O O . GLY B 1 734 ? 2.27739 -4.23740 57.50815 1.000 48.45507 774 GLY A O 1
ATOM 12363 N N . THR B 1 735 ? 1.36365 -2.31495 58.27368 1.000 47.97642 775 THR A N 1
ATOM 12364 C CA . THR B 1 735 ? 1.66383 -1.55900 57.06190 1.000 46.22622 775 THR A CA 1
ATOM 12365 C C . THR B 1 735 ? 3.16418 -1.43021 56.83301 1.000 46.49224 775 THR A C 1
ATOM 12366 O O . THR B 1 735 ? 3.63530 -1.59325 55.70312 1.000 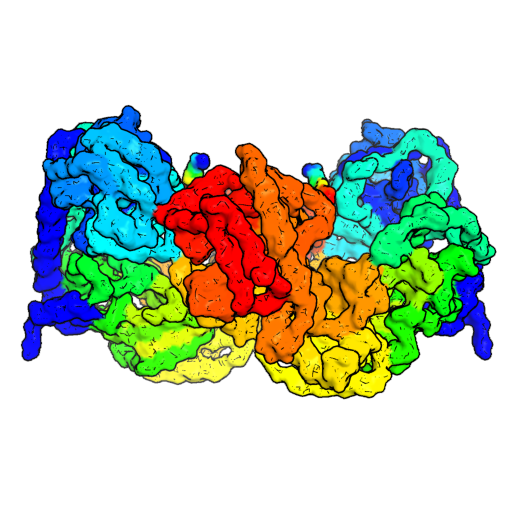48.42957 775 THR A O 1
ATOM 12370 N N . TYR B 1 736 ? 3.93387 -1.12198 57.87523 1.000 39.30200 776 TYR A N 1
ATOM 12371 C CA . TYR B 1 736 ? 5.38277 -1.06853 57.74202 1.000 38.37660 776 TYR A CA 1
ATOM 12372 C C . TYR B 1 736 ? 6.05578 -2.18396 58.50936 1.000 37.99800 776 TYR A C 1
ATOM 12373 O O . TYR B 1 736 ? 7.23567 -2.07422 58.85538 1.000 43.85396 776 TYR A O 1
ATOM 12382 N N . ALA B 1 737 ? 5.32632 -3.26634 58.75531 1.000 38.00263 777 ALA A N 1
ATOM 12383 C CA . ALA B 1 737 ? 5.87321 -4.39346 59.48914 1.000 37.05741 777 ALA A CA 1
ATOM 12384 C C . ALA B 1 737 ? 7.17037 -4.87843 58.85259 1.000 37.90920 777 ALA A C 1
ATOM 12385 O O . ALA B 1 737 ? 7.24802 -5.07015 57.62970 1.000 31.75504 777 ALA A O 1
ATOM 12387 N N . LEU B 1 738 ? 8.19525 -5.03977 59.69973 1.000 31.12445 778 LEU A N 1
ATOM 12388 C CA . LEU B 1 738 ? 9.45557 -5.67900 59.32096 1.000 34.52848 778 LEU A CA 1
ATOM 12389 C C . LEU B 1 738 ? 9.97772 -5.12297 58.00139 1.000 32.45889 778 LEU A C 1
ATOM 12390 O O . LEU B 1 738 ? 10.47959 -5.85408 57.14209 1.000 34.34056 778 LEU A O 1
ATOM 12395 N N . ASN B 1 739 ? 9.83353 -3.80710 57.84122 1.000 29.15025 779 ASN A N 1
ATOM 12396 C CA . ASN B 1 739 ? 10.20843 -3.16150 56.59279 1.000 30.91196 779 ASN A CA 1
ATOM 12397 C C . ASN B 1 739 ? 11.68701 -3.38201 56.28003 1.000 29.58292 779 ASN A C 1
ATOM 12398 O O . ASN B 1 739 ? 12.04594 -3.78884 55.17085 1.000 32.79373 779 ASN A O 1
ATOM 12403 N N . GLY B 1 740 ? 12.56566 -3.11334 57.24683 1.000 27.79359 780 GLY A N 1
ATOM 12404 C CA . GLY B 1 740 ? 13.98690 -3.29397 56.99387 1.000 28.60634 780 GLY A CA 1
ATOM 12405 C C . GLY B 1 740 ? 14.35102 -4.73889 56.71205 1.000 31.30999 780 GLY A C 1
ATOM 12406 O O . GLY B 1 740 ? 15.22703 -5.02078 55.89298 1.000 25.45242 780 GLY A O 1
ATOM 12407 N N . GLU B 1 741 ? 13.69791 -5.67468 57.40227 1.000 41.52827 781 GLU A N 1
ATOM 12408 C CA . GLU B 1 741 ? 14.06335 -7.08118 57.24707 1.000 40.52132 781 GLU A CA 1
ATOM 12409 C C . GLU B 1 741 ? 13.61728 -7.60194 55.89247 1.000 40.12768 781 GLU A C 1
ATOM 12410 O O . GLU B 1 741 ? 14.32740 -8.38630 55.25219 1.000 39.36899 781 GLU A O 1
ATOM 12416 N N . ARG B 1 742 ? 12.44389 -7.16213 55.43651 1.000 42.97877 782 ARG A N 1
ATOM 12417 C CA . ARG B 1 742 ? 11.93386 -7.61599 54.15075 1.000 38.83790 782 ARG A CA 1
ATOM 12418 C C . ARG B 1 742 ? 12.70480 -6.99456 52.99373 1.000 33.54057 782 ARG A C 1
ATOM 12419 O O . ARG B 1 742 ? 12.89194 -7.64878 51.96450 1.000 32.79269 782 ARG A O 1
ATOM 12427 N N . MET B 1 743 ? 13.17546 -5.75122 53.15597 1.000 27.79955 783 MET A N 1
ATOM 12428 C CA . MET B 1 743 ? 14.01825 -5.13250 52.14112 1.000 28.62858 783 MET A CA 1
ATOM 12429 C C . MET B 1 743 ? 15.30272 -5.91786 51.92276 1.000 26.57244 783 MET A C 1
ATOM 12430 O O . MET B 1 743 ? 15.88541 -5.86796 50.83426 1.000 33.33669 783 MET A O 1
ATOM 12435 N N . ALA B 1 744 ? 15.75290 -6.66131 52.93174 1.000 32.02624 784 ALA A N 1
ATOM 12436 C CA . ALA B 1 744 ? 16.94590 -7.48550 52.75736 1.000 32.41273 784 ALA A CA 1
ATOM 12437 C C . ALA B 1 744 ? 16.73909 -8.57823 51.70802 1.000 26.62887 784 ALA A C 1
ATOM 12438 O O . ALA B 1 744 ? 17.69731 -8.99872 51.05580 1.000 35.53070 784 ALA A O 1
ATOM 12440 N N . PHE B 1 745 ? 15.50780 -9.05324 51.52263 1.000 28.90626 785 PHE A N 1
ATOM 12441 C CA . PHE B 1 745 ? 15.30496 -10.09104 50.51938 1.000 31.77322 785 PHE A CA 1
ATOM 12442 C C . PHE B 1 745 ? 15.49924 -9.54198 49.10805 1.000 30.36883 785 PHE A C 1
ATOM 12443 O O . PHE B 1 745 ? 16.07954 -10.21521 48.24876 1.000 23.94389 785 PHE A O 1
ATOM 12451 N N . TYR B 1 746 ? 15.04570 -8.31206 48.86176 1.000 26.90730 786 TYR A N 1
ATOM 12452 C CA . TYR B 1 746 ? 15.15679 -7.73981 47.52572 1.000 25.20159 786 TYR A CA 1
ATOM 12453 C C . TYR B 1 746 ? 16.59974 -7.43834 47.16757 1.000 32.06501 786 TYR A C 1
ATOM 12454 O O . TYR B 1 746 ? 16.99636 -7.57863 46.00208 1.000 41.49447 786 TYR A O 1
ATOM 12463 N N . THR B 1 747 ? 17.40478 -7.02081 48.14134 1.000 21.84957 787 THR A N 1
ATOM 12464 C CA . THR B 1 747 ? 18.78606 -6.71634 47.80373 1.000 21.83127 787 THR A CA 1
ATOM 12465 C C . THR B 1 747 ? 19.64361 -7.95956 47.69573 1.000 26.67778 787 THR A C 1
ATOM 12466 O O . THR B 1 747 ? 20.74991 -7.86449 47.15457 1.000 24.63293 787 THR A O 1
ATOM 12470 N N . GLN B 1 748 ? 19.15130 -9.10752 48.18336 1.000 22.05186 788 GLN A N 1
ATOM 12471 C CA . GLN B 1 748 ? 19.86916 -10.36832 48.01562 1.000 24.35203 788 GLN A CA 1
ATOM 12472 C C . GLN B 1 748 ? 20.30465 -10.55884 46.58004 1.000 36.21821 788 GLN A C 1
ATOM 12473 O O . GLN B 1 748 ? 21.45899 -10.91498 46.30523 1.000 43.42810 788 GLN A O 1
ATOM 12479 N N . TRP B 1 749 ? 19.39799 -10.28773 45.64500 1.000 35.93869 789 TRP A N 1
ATOM 12480 C CA . TRP B 1 749 ? 19.65225 -10.61481 44.25997 1.000 29.70170 789 TRP A CA 1
ATOM 12481 C C . TRP B 1 749 ? 20.50479 -9.57457 43.57165 1.000 21.23938 789 TRP A C 1
ATOM 12482 O O . TRP B 1 749 ? 21.17300 -9.89753 42.58766 1.000 29.02379 789 TRP A O 1
ATOM 12493 N N . VAL B 1 750 ? 20.51119 -8.34270 44.06653 1.000 21.27183 790 VAL A N 1
ATOM 12494 C CA . VAL B 1 750 ? 21.50320 -7.37914 43.59681 1.000 21.20511 790 VAL A CA 1
ATOM 12495 C C . VAL B 1 750 ? 22.91583 -7.89249 43.88214 1.000 30.64234 790 VAL A C 1
ATOM 12496 O O . VAL B 1 750 ? 23.78218 -7.87412 43.00793 1.000 31.70416 790 VAL A O 1
ATOM 12500 N N . HIS B 1 751 ? 23.16676 -8.36536 45.11377 1.000 32.06739 791 HIS A N 1
ATOM 12501 C CA . HIS B 1 751 ? 24.46918 -8.94271 45.43295 1.000 31.09227 791 HIS A CA 1
ATOM 12502 C C . HIS B 1 751 ? 24.73100 -10.19283 44.59348 1.000 35.01708 791 HIS A C 1
ATOM 12503 O O . HIS B 1 751 ? 25.82873 -10.38015 44.05172 1.000 34.45127 791 HIS A O 1
ATOM 12510 N N . TYR B 1 752 ? 23.72942 -11.05715 44.46875 1.000 37.04152 792 TYR A N 1
ATOM 12511 C CA . TYR B 1 752 ? 23.91125 -12.30187 43.72957 1.000 37.08848 792 TYR A CA 1
ATOM 12512 C C . TYR B 1 752 ? 24.29469 -12.02780 42.27635 1.000 34.23022 792 TYR A C 1
ATOM 12513 O O . TYR B 1 752 ? 25.23732 -12.62841 41.74640 1.000 30.46876 792 TYR A O 1
ATOM 12522 N N . TRP B 1 753 ? 23.59112 -11.09889 41.62564 1.000 28.67522 793 TRP A N 1
ATOM 12523 C CA . TRP B 1 753 ? 23.88665 -10.77739 40.23949 1.000 28.99303 793 TRP A CA 1
ATOM 12524 C C . TRP B 1 753 ? 25.28864 -10.19124 40.08103 1.000 28.73316 793 TRP A C 1
ATOM 12525 O O . TRP B 1 753 ? 25.95305 -10.44032 39.06684 1.000 30.69665 793 TRP A O 1
ATOM 12536 N N . ALA B 1 754 ? 25.75069 -9.41247 41.05496 1.000 21.14704 794 ALA A N 1
ATOM 12537 C CA . ALA B 1 754 ? 27.08814 -8.82618 40.95526 1.000 35.69344 794 ALA A CA 1
ATOM 12538 C C . ALA B 1 754 ? 28.15849 -9.90736 40.97297 1.000 31.47155 794 ALA A C 1
ATOM 12539 O O . ALA B 1 754 ? 29.12614 -9.84285 40.20480 1.000 26.14379 794 ALA A O 1
ATOM 12541 N N . ASP B 1 755 ? 28.00572 -10.89550 41.86439 1.000 25.33491 795 ASP A N 1
ATOM 12542 C CA . ASP B 1 755 ? 28.86254 -12.07485 41.84639 1.000 32.49967 795 ASP A CA 1
ATOM 12543 C C . ASP B 1 755 ? 28.67436 -12.89607 40.56803 1.000 31.52086 795 ASP A C 1
ATOM 12544 O O . ASP B 1 755 ? 29.65293 -13.35018 39.96841 1.000 31.08552 795 ASP A O 1
ATOM 12549 N N . LEU B 1 756 ? 27.42964 -13.11873 40.14080 1.000 32.75199 796 LEU A N 1
ATOM 12550 C CA . LEU B 1 756 ? 27.22552 -13.91618 38.93181 1.000 33.45067 796 LEU A CA 1
ATOM 12551 C C . LEU B 1 756 ? 27.85521 -13.24904 37.71029 1.000 35.14672 796 LEU A C 1
ATOM 12552 O O . LEU B 1 756 ? 28.43084 -13.93187 36.85934 1.000 38.23128 796 LEU A O 1
ATOM 12557 N N . LYS B 1 757 ? 27.78771 -11.91394 37.62229 1.000 35.00131 797 LYS A N 1
ATOM 12558 C CA . LYS B 1 757 ? 28.39372 -11.15463 36.52816 1.000 32.08198 797 LYS A CA 1
ATOM 12559 C C . LYS B 1 757 ? 29.88183 -10.87519 36.72578 1.000 34.03258 797 LYS A C 1
ATOM 12560 O O . LYS B 1 757 ? 30.52446 -10.34113 35.80867 1.000 25.60409 797 LYS A O 1
ATOM 12566 N N . ASN B 1 758 ? 30.42630 -11.20785 37.89256 1.000 33.85995 798 ASN A N 1
ATOM 12567 C CA . ASN B 1 758 ? 31.72379 -10.73631 38.37725 1.000 33.53792 798 ASN A CA 1
ATOM 12568 C C . ASN B 1 758 ? 31.93028 -9.24306 38.10600 1.000 32.42221 798 ASN A C 1
ATOM 12569 O O . ASN B 1 758 ? 32.94440 -8.80975 37.56718 1.000 31.85747 798 ASN A O 1
ATOM 12574 N N . ASP B 1 759 ? 30.96815 -8.44573 38.54609 1.000 35.15602 799 ASP A N 1
ATOM 12575 C CA . ASP B 1 759 ? 31.12128 -7.00702 38.39919 1.000 33.73872 799 ASP A CA 1
ATOM 12576 C C . ASP B 1 759 ? 30.23450 -6.27222 39.40101 1.000 41.16806 799 ASP A C 1
ATOM 12577 O O . ASP B 1 759 ? 29.00345 -6.37987 39.33153 1.000 46.80322 799 ASP A O 1
ATOM 12582 N N . PRO B 1 760 ? 30.81906 -5.51199 40.33643 1.000 34.08637 800 PRO A N 1
ATOM 12583 C CA . PRO B 1 760 ? 29.99098 -4.82961 41.35183 1.000 33.60140 800 PRO A CA 1
ATOM 12584 C C . PRO B 1 760 ? 29.05465 -3.76515 40.78302 1.000 36.77880 800 PRO A C 1
ATOM 12585 O O . PRO B 1 760 ? 28.01590 -3.47323 41.39473 1.000 40.74785 800 PRO A O 1
ATOM 12589 N N . LEU B 1 761 ? 29.38650 -3.17612 39.63109 1.000 40.23454 801 LEU A N 1
ATOM 12590 C CA . LEU B 1 761 ? 28.57151 -2.09899 39.07222 1.000 40.30720 801 LEU A CA 1
ATOM 12591 C C . LEU B 1 761 ? 27.26790 -2.61036 38.46932 1.000 36.90369 801 LEU A C 1
ATOM 12592 O O . LEU B 1 761 ? 26.35017 -1.81341 38.24852 1.000 40.09392 801 LEU A O 1
ATOM 12597 N N . GLN B 1 762 ? 27.16577 -3.91761 38.21229 1.000 29.31059 802 GLN A N 1
ATOM 12598 C CA . GLN B 1 762 ? 26.05791 -4.50752 37.46443 1.000 31.73400 802 GLN A CA 1
ATOM 12599 C C . GLN B 1 762 ? 24.93279 -5.06138 38.33785 1.000 23.93143 802 GLN A C 1
ATOM 12600 O O . GLN B 1 762 ? 23.87803 -5.41323 37.79939 1.000 31.13000 802 GLN A O 1
ATOM 12606 N N . GLY B 1 763 ? 25.12803 -5.13983 39.66023 1.000 25.47023 803 GLY A N 1
ATOM 12607 C CA . GLY B 1 763 ? 24.19760 -5.87197 40.51474 1.000 23.82870 803 GLY A CA 1
ATOM 12608 C C . GLY B 1 763 ? 22.73765 -5.47707 40.33960 1.000 30.77114 803 GLY A C 1
ATOM 12609 O O . GLY B 1 763 ? 21.85862 -6.34167 40.26369 1.000 35.52352 803 GLY A O 1
ATOM 12610 N N . TRP B 1 764 ? 22.45173 -4.17049 40.29752 1.000 23.47591 804 TRP A N 1
ATOM 12611 C CA . TRP B 1 764 ? 21.06610 -3.73075 40.16054 1.000 20.49012 804 TRP A CA 1
ATOM 12612 C C . TRP B 1 764 ? 20.47564 -4.01569 38.78227 1.000 23.17187 804 TRP A C 1
ATOM 12613 O O . TRP B 1 764 ? 19.26237 -3.85748 38.61427 1.000 24.41718 804 TRP A O 1
ATOM 12624 N N . ASP B 1 765 ? 21.28493 -4.43311 37.79609 1.000 22.41064 805 ASP A N 1
ATOM 12625 C CA . ASP B 1 765 ? 20.69326 -4.82843 36.51628 1.000 32.56748 805 ASP A CA 1
ATOM 12626 C C . ASP B 1 765 ? 19.69891 -5.97118 36.67259 1.000 31.28793 805 ASP A C 1
ATOM 12627 O O . ASP B 1 765 ? 18.89418 -6.19795 35.76540 1.000 26.48024 805 ASP A O 1
ATOM 12632 N N . ILE B 1 766 ? 19.75691 -6.70790 37.78729 1.000 20.11055 806 ILE A N 1
ATOM 12633 C CA . ILE B 1 766 ? 18.86054 -7.83231 37.95034 1.000 23.78531 806 ILE A CA 1
ATOM 12634 C C . ILE B 1 766 ? 17.41534 -7.34808 38.06992 1.000 28.31418 806 ILE A C 1
ATOM 12635 O O . ILE B 1 766 ? 16.48813 -8.04822 37.63759 1.000 24.97310 806 ILE A O 1
ATOM 12640 N N . TRP B 1 767 ? 17.19756 -6.14532 38.63271 1.000 24.78725 807 TRP A N 1
ATOM 12641 C CA . TRP B 1 767 ? 15.83754 -5.62337 38.76999 1.000 22.47577 807 TRP A CA 1
ATOM 12642 C C . TRP B 1 767 ? 15.34520 -5.00334 37.46387 1.000 30.01266 807 TRP A C 1
ATOM 12643 O O . TRP B 1 767 ? 14.18173 -5.18980 37.08139 1.000 34.46888 807 TRP A O 1
ATOM 12654 N N . THR B 1 768 ? 16.21319 -4.28251 36.76013 1.000 19.73019 808 THR A N 1
ATOM 12655 C CA . THR B 1 768 ? 15.86865 -3.82814 35.42209 1.000 28.35813 808 THR A CA 1
ATOM 12656 C C . THR B 1 768 ? 15.43922 -4.99732 34.54374 1.000 30.89005 808 THR A C 1
ATOM 12657 O O . THR B 1 768 ? 14.37820 -4.95871 33.91627 1.000 28.21637 808 THR A O 1
ATOM 12661 N N . LEU B 1 769 ? 16.23612 -6.06876 34.52079 1.000 27.01841 809 LEU A N 1
ATOM 12662 C CA . LEU B 1 769 ? 15.88287 -7.20977 33.68587 1.000 27.92072 809 LEU A CA 1
ATOM 12663 C C . LEU B 1 769 ? 14.58532 -7.87347 34.15022 1.000 19.67967 809 LEU A C 1
ATOM 12664 O O . LEU B 1 769 ? 13.85527 -8.43154 33.32977 1.000 27.10507 809 LEU A O 1
ATOM 12669 N N . LEU B 1 770 ? 14.28297 -7.83693 35.44752 1.000 19.60007 810 LEU A N 1
ATOM 12670 C CA . LEU B 1 770 ? 13.07128 -8.48167 35.94815 1.000 21.26510 810 LEU A CA 1
ATOM 12671 C C . LEU B 1 770 ? 11.83821 -7.66189 35.62930 1.000 23.89793 810 LEU A C 1
ATOM 12672 O O . LEU B 1 770 ? 10.74300 -8.21427 35.47955 1.000 20.83401 810 LEU A O 1
ATOM 12677 N N . TYR B 1 771 ? 12.00903 -6.34426 35.59708 1.000 19.52130 811 TYR A N 1
ATOM 12678 C CA . TYR B 1 771 ? 10.97827 -5.43263 35.13301 1.000 22.17554 811 TYR A CA 1
ATOM 12679 C C . TYR B 1 771 ? 10.73548 -5.60091 33.63647 1.000 23.33077 811 TYR A C 1
ATOM 12680 O O . TYR B 1 771 ? 9.58410 -5.63331 33.17671 1.000 26.71619 811 TYR A O 1
ATOM 12689 N N . LEU B 1 772 ? 11.82457 -5.67929 32.86262 1.000 19.14202 812 LEU A N 1
ATOM 12690 C CA . LEU B 1 772 ? 11.73379 -5.91373 31.42600 1.000 20.65416 812 LEU A CA 1
ATOM 12691 C C . LEU B 1 772 ? 11.06273 -7.24217 31.13350 1.000 23.24852 812 LEU A C 1
ATOM 12692 O O . LEU B 1 772 ? 10.19926 -7.33472 30.25661 1.000 23.68207 812 LEU A O 1
ATOM 12697 N N . HIS B 1 773 ? 11.45428 -8.28464 31.86032 1.000 27.21569 813 HIS A N 1
ATOM 12698 C CA . HIS B 1 773 ? 10.81673 -9.58530 31.70652 1.000 36.38327 813 HIS A CA 1
ATOM 12699 C C . HIS B 1 773 ? 9.32928 -9.50841 32.04803 1.000 37.21361 813 HIS A C 1
ATOM 12700 O O . HIS B 1 773 ? 8.49086 -10.03957 31.30938 1.000 33.75240 813 HIS A O 1
ATOM 12707 N N . GLN B 1 774 ? 8.98608 -8.80025 33.13395 1.000 33.63953 814 GLN A N 1
ATOM 12708 C CA . GLN B 1 774 ? 7.61672 -8.79549 33.64465 1.000 31.16828 814 GLN A CA 1
ATOM 12709 C C . GLN B 1 774 ? 6.65771 -8.16154 32.65142 1.000 27.90072 814 GLN A C 1
ATOM 12710 O O . GLN B 1 774 ? 5.56258 -8.67931 32.42465 1.000 30.89781 814 GLN A O 1
ATOM 12716 N N . ARG B 1 775 ? 7.02997 -7.00874 32.09015 1.000 25.05304 815 ARG A N 1
ATOM 12717 C CA . ARG B 1 775 ? 6.16775 -6.37965 31.09805 1.000 22.81421 815 ARG A CA 1
ATOM 12718 C C . ARG B 1 775 ? 5.96172 -7.28879 29.88021 1.000 21.23307 815 ARG A C 1
ATOM 12719 O O . ARG B 1 775 ? 4.87624 -7.30637 29.29138 1.000 29.93345 815 ARG A O 1
ATOM 12727 N N . GLN B 1 776 ? 6.97264 -8.07685 29.50310 1.000 26.61477 816 GLN A N 1
ATOM 12728 C CA . GLN B 1 776 ? 6.78549 -9.04326 28.41300 1.000 25.05454 816 GLN A CA 1
ATOM 12729 C C . GLN B 1 776 ? 5.82279 -10.15504 28.81301 1.000 31.29390 816 GLN A C 1
ATOM 12730 O O . GLN B 1 776 ? 4.95977 -10.55562 28.02083 1.000 32.49181 816 GLN A O 1
ATOM 12736 N N . VAL B 1 777 ? 5.98845 -10.69693 30.02620 1.000 20.20833 817 VAL A N 1
ATOM 12737 C CA . VAL B 1 777 ? 5.05745 -11.68935 30.54668 1.000 23.56191 817 VAL A CA 1
ATOM 12738 C C . VAL B 1 777 ? 3.66197 -11.11189 30.57535 1.000 26.06016 817 VAL A C 1
ATOM 12739 O O . VAL B 1 777 ? 2.67581 -11.82548 30.37692 1.000 28.64207 817 VAL A O 1
ATOM 12743 N N . ASP B 1 778 ? 3.55538 -9.80865 30.80926 1.000 27.63516 818 ASP A N 1
ATOM 12744 C CA . ASP B 1 778 ? 2.26211 -9.22169 31.07885 1.000 26.55884 818 ASP A CA 1
ATOM 12745 C C . ASP B 1 778 ? 1.49378 -8.92831 29.80493 1.000 28.99333 818 ASP A C 1
ATOM 12746 O O . ASP B 1 778 ? 0.26090 -8.97122 29.81725 1.000 32.30578 818 ASP A O 1
ATOM 12751 N N . LYS B 1 779 ? 2.19446 -8.65033 28.70897 1.000 26.56279 819 LYS A N 1
ATOM 12752 C CA . LYS B 1 779 ? 1.59119 -8.03414 27.53726 1.000 30.02552 819 LYS A CA 1
ATOM 12753 C C . LYS B 1 779 ? 1.95684 -8.68579 26.21114 1.000 33.62882 819 LYS A C 1
ATOM 12754 O O . LYS B 1 779 ? 1.25973 -8.43139 25.22711 1.000 44.62343 819 LYS A O 1
ATOM 12760 N N . SER B 1 780 ? 3.00427 -9.50263 26.13818 1.000 32.13843 820 SER A N 1
ATOM 12761 C CA . SER B 1 780 ? 3.39214 -10.12689 24.87135 1.000 30.46825 820 SER A CA 1
ATOM 12762 C C . SER B 1 780 ? 2.37182 -11.16632 24.43061 1.000 27.34177 820 SER A C 1
ATOM 12763 O O . SER B 1 780 ? 1.70038 -11.79159 25.25989 1.000 26.49463 820 SER A O 1
ATOM 12766 N N . ASP B 1 781 ? 2.29454 -11.39071 23.11316 1.000 27.09513 821 ASP A N 1
ATOM 12767 C CA . ASP B 1 781 ? 1.56671 -12.55843 22.60832 1.000 27.87783 821 ASP A CA 1
ATOM 12768 C C . ASP B 1 781 ? 2.05089 -13.80930 23.33632 1.000 23.21882 821 ASP A C 1
ATOM 12769 O O . ASP B 1 781 ? 3.24756 -14.12707 23.32906 1.000 27.98809 821 ASP A O 1
ATOM 12774 N N . TRP B 1 782 ? 1.13002 -14.51492 23.98149 1.000 27.25005 822 TRP A N 1
ATOM 12775 C CA . TRP B 1 782 ? 1.53869 -15.63106 24.82684 1.000 30.20412 822 TRP A CA 1
ATOM 12776 C C . TRP B 1 782 ? 2.19756 -16.73907 24.00898 1.000 30.69440 822 TRP A C 1
ATOM 12777 O O . TRP B 1 782 ? 3.35283 -17.10625 24.25404 1.000 34.91983 822 TRP A O 1
ATOM 12788 N N . ASP B 1 783 ? 1.47867 -17.28621 23.02851 1.000 31.01356 823 ASP A N 1
ATOM 12789 C CA . ASP B 1 783 ? 2.01176 -18.42042 22.28072 1.000 32.38625 823 ASP A CA 1
ATOM 12790 C C . ASP B 1 783 ? 3.41028 -18.13267 21.72342 1.000 35.43232 823 ASP A C 1
ATOM 12791 O O . ASP B 1 783 ? 4.28464 -19.00923 21.70874 1.000 25.67486 823 ASP A O 1
ATOM 12796 N N . ALA B 1 784 ? 3.64837 -16.89997 21.29435 1.000 18.82939 824 ALA A N 1
ATOM 12797 C CA . ALA B 1 784 ? 4.84377 -16.58668 20.54398 1.000 26.94965 824 ALA A CA 1
ATOM 12798 C C . ALA B 1 784 ? 6.02912 -16.21258 21.42996 1.000 30.12490 824 ALA A C 1
ATOM 12799 O O . ALA B 1 784 ? 7.16218 -16.19516 20.94828 1.000 42.07181 824 ALA A O 1
ATOM 12801 N N . ASN B 1 785 ? 5.81685 -15.96231 22.70988 1.000 33.51538 825 ASN A N 1
ATOM 12802 C CA . ASN B 1 785 ? 6.91173 -15.53357 23.56327 1.000 29.94844 825 ASN A CA 1
ATOM 12803 C C . ASN B 1 785 ? 7.11393 -16.36841 24.81927 1.000 21.68151 825 ASN A C 1
ATOM 12804 O O . ASN B 1 785 ? 8.16212 -16.23316 25.45393 1.000 32.08604 825 ASN A O 1
ATOM 12809 N N . LYS B 1 786 ? 6.18414 -17.25135 25.17338 1.000 23.60730 826 LYS A N 1
ATOM 12810 C CA . LYS B 1 786 ? 6.28878 -17.94708 26.45201 1.000 28.91090 826 LYS A CA 1
ATOM 12811 C C . LYS B 1 786 ? 7.55422 -18.80721 26.54602 1.000 36.71239 826 LYS A C 1
ATOM 12812 O O . LYS B 1 786 ? 8.12988 -18.93914 27.63775 1.000 38.50284 826 LYS A O 1
ATOM 12818 N N . ALA B 1 787 ? 8.01728 -19.37193 25.42177 1.000 31.62307 827 ALA A N 1
ATOM 12819 C CA . ALA B 1 787 ? 9.25068 -20.16164 25.42266 1.000 29.17752 827 ALA A CA 1
ATOM 12820 C C . ALA B 1 787 ? 10.44744 -19.32533 25.86747 1.000 32.37603 827 ALA A C 1
ATOM 12821 O O . ALA B 1 787 ? 11.17514 -19.69926 26.79718 1.000 30.98883 827 ALA A O 1
ATOM 12823 N N . ALA B 1 788 ? 10.67189 -18.19012 25.20058 1.000 24.57547 828 ALA A N 1
ATOM 12824 C CA . ALA B 1 788 ? 11.78976 -17.32034 25.53803 1.000 28.49010 828 ALA A CA 1
ATOM 12825 C C . ALA B 1 788 ? 11.68789 -16.72311 26.94948 1.000 29.86675 828 ALA A C 1
ATOM 12826 O O . ALA B 1 788 ? 12.71145 -16.31567 27.52856 1.000 24.21788 828 ALA A O 1
ATOM 12828 N N . LEU B 1 789 ? 10.48701 -16.65792 27.51201 1.000 22.42794 829 LEU A N 1
ATOM 12829 C CA . LEU B 1 789 ? 10.28829 -16.02079 28.79416 1.000 25.89578 829 LEU A CA 1
ATOM 12830 C C . LEU B 1 789 ? 10.34929 -17.01088 29.94705 1.000 32.62889 829 LEU A C 1
ATOM 12831 O O . LEU B 1 789 ? 10.06698 -16.63142 31.08065 1.000 32.91411 829 LEU A O 1
ATOM 12836 N N . GLY B 1 790 ? 10.71539 -18.26321 29.68441 1.000 32.00620 830 GLY A N 1
ATOM 12837 C CA . GLY B 1 790 ? 10.72300 -19.26735 30.73123 1.000 29.10429 830 GLY A CA 1
ATOM 12838 C C . GLY B 1 790 ? 9.36186 -19.78220 31.14746 1.000 27.79877 830 GLY A C 1
ATOM 12839 O O . GLY B 1 790 ? 9.22658 -20.32901 32.24800 1.000 29.58995 830 GLY A O 1
ATOM 12840 N N . TYR B 1 791 ? 8.34156 -19.64516 30.29633 1.000 31.05352 831 TYR A N 1
ATOM 12841 C CA . TYR B 1 791 ? 6.97295 -19.99777 30.67108 1.000 36.35361 831 TYR A CA 1
ATOM 12842 C C . TYR B 1 791 ? 6.36309 -21.06008 29.75279 1.000 35.60332 831 TYR A C 1
ATOM 12843 O O . TYR B 1 791 ? 5.12941 -21.17693 29.66375 1.000 29.99016 831 TYR A O 1
ATOM 12852 N N . GLY B 1 792 ? 7.21578 -21.85437 29.09011 1.000 27.11181 832 GLY A N 1
ATOM 12853 C CA . GLY B 1 792 ? 6.74345 -22.79838 28.08460 1.000 29.95146 832 GLY A CA 1
ATOM 12854 C C . GLY B 1 792 ? 5.66435 -23.75150 28.57590 1.000 32.61959 832 GLY A C 1
ATOM 12855 O O . GLY B 1 792 ? 4.75569 -24.11056 27.82054 1.000 40.51559 832 GLY A O 1
ATOM 12856 N N . THR B 1 793 ? 5.72511 -24.15706 29.83961 1.000 21.08068 833 THR A N 1
ATOM 12857 C CA . THR B 1 793 ? 4.76529 -25.14004 30.33114 1.000 22.50542 833 THR A CA 1
ATOM 12858 C C . THR B 1 793 ? 3.39508 -24.54959 30.65304 1.000 35.76413 833 THR A C 1
ATOM 12859 O O . THR B 1 793 ? 2.49625 -25.31344 31.03772 1.000 33.39600 833 THR A O 1
ATOM 12863 N N . TYR B 1 794 ? 3.21344 -23.22719 30.50815 1.000 34.22961 834 TYR A N 1
ATOM 12864 C CA . TYR B 1 794 ? 1.98876 -22.53042 30.90629 1.000 29.26857 834 TYR A CA 1
ATOM 12865 C C . TYR B 1 794 ? 1.08019 -22.35817 29.69490 1.000 30.18443 834 TYR A C 1
ATOM 12866 O O . TYR B 1 794 ? 1.36229 -21.53551 28.81392 1.000 26.73295 834 TYR A O 1
ATOM 12875 N N . ALA B 1 795 ? -0.04744 -23.07211 29.68488 1.000 36.03345 835 ALA A N 1
ATOM 12876 C CA . ALA B 1 795 ? -1.00181 -22.90056 28.59216 1.000 33.65051 835 ALA A CA 1
ATOM 12877 C C . ALA B 1 795 ? -1.46521 -21.45423 28.47361 1.000 31.69251 835 ALA A C 1
ATOM 12878 O O . ALA B 1 795 ? -1.76952 -20.98986 27.36768 1.000 32.88325 835 ALA A O 1
ATOM 12880 N N . GLN B 1 796 ? -1.49682 -20.71765 29.58342 1.000 24.26870 836 GLN A N 1
ATOM 12881 C CA . GLN B 1 796 ? -2.00645 -19.35715 29.57119 1.000 26.94966 836 GLN A CA 1
ATOM 12882 C C . GLN B 1 796 ? -1.08718 -18.45111 30.36808 1.000 24.83213 836 GLN A C 1
ATOM 12883 O O . GLN B 1 796 ? -0.33823 -18.90240 31.23392 1.000 36.54142 836 GLN A O 1
ATOM 12889 N N . ARG B 1 797 ? -1.21026 -17.15557 30.10491 1.000 21.92813 837 ARG A N 1
ATOM 12890 C CA . ARG B 1 797 ? -0.50501 -16.14137 30.87628 1.000 30.28286 837 ARG A CA 1
ATOM 12891 C C . ARG B 1 797 ? -0.84499 -16.25778 32.36512 1.000 34.43602 837 ARG A C 1
ATOM 12892 O O . ARG B 1 797 ? -2.01539 -16.42291 32.72361 1.000 38.63736 837 ARG A O 1
ATOM 12900 N N . PRO B 1 798 ? 0.14186 -16.15129 33.25616 1.000 34.94208 838 PRO A N 1
ATOM 12901 C CA . PRO B 1 798 ? -0.13063 -16.27514 34.69736 1.000 32.60024 838 PRO A CA 1
ATOM 12902 C C . PRO B 1 798 ? -0.94784 -15.11096 35.23654 1.000 32.07900 838 PRO A C 1
ATOM 12903 O O . PRO B 1 798 ? -1.08999 -14.05290 34.61450 1.000 29.44955 838 PRO A O 1
ATOM 12907 N N . GLY B 1 799 ? -1.46060 -15.31824 36.44918 1.000 32.02667 839 GLY A N 1
ATOM 12908 C CA . GLY B 1 799 ? -2.26560 -14.30345 37.09588 1.000 30.72308 839 GLY A CA 1
ATOM 12909 C C . GLY B 1 799 ? -1.44855 -13.10884 37.56038 1.000 36.71096 839 GLY A C 1
ATOM 12910 O O . GLY B 1 799 ? -0.21691 -13.13848 37.65816 1.000 30.99141 839 GLY A O 1
ATOM 12911 N N . ASN B 1 800 ? -2.16200 -12.02560 37.86857 1.000 35.14086 840 ASN A N 1
ATOM 12912 C CA . ASN B 1 800 ? -1.53309 -10.80150 38.33797 1.000 31.05813 840 ASN A CA 1
ATOM 12913 C C . ASN B 1 800 ? -2.09342 -10.36481 39.68283 1.000 30.92838 840 ASN A C 1
ATOM 12914 O O . ASN B 1 800 ? -2.12557 -9.17167 39.98775 1.000 31.30562 840 ASN A O 1
ATOM 12919 N N . SER B 1 801 ? -2.52588 -11.31368 40.50721 1.000 27.51757 841 SER A N 1
ATOM 12920 C CA . SER B 1 801 ? -3.12280 -10.93043 41.77573 1.000 37.44605 841 SER A CA 1
ATOM 12921 C C . SER B 1 801 ? -2.10799 -10.23519 42.68012 1.000 36.39720 841 SER A C 1
ATOM 12922 O O . SER B 1 801 ? -0.92297 -10.57505 42.69659 1.000 36.41230 841 SER A O 1
ATOM 12925 N N . GLY B 1 802 ? -2.59776 -9.26074 43.44718 1.000 33.72941 842 GLY A N 1
ATOM 12926 C CA . GLY B 1 802 ? -1.83589 -8.56120 44.46238 1.000 29.82472 842 GLY A CA 1
ATOM 12927 C C . GLY B 1 802 ? -2.08688 -8.99609 45.89111 1.000 32.64513 842 GLY A C 1
ATOM 12928 O O . GLY B 1 802 ? -1.57871 -8.34425 46.81073 1.000 32.75725 842 GLY A O 1
ATOM 12929 N N . ASP B 1 803 ? -2.83002 -10.08789 46.10400 1.000 41.25944 843 ASP A N 1
ATOM 12930 C CA . ASP B 1 803 ? -3.23456 -10.53592 47.43462 1.000 37.35250 843 ASP A CA 1
ATOM 12931 C C . ASP B 1 803 ? -2.12604 -11.31965 48.11804 1.000 36.07046 843 ASP A C 1
ATOM 12932 O O . ASP B 1 803 ? -1.50016 -12.18780 47.50590 1.000 34.67357 843 ASP A O 1
ATOM 12937 N N . ALA B 1 804 ? -1.94980 -11.06418 49.42129 1.000 39.54197 844 ALA A N 1
ATOM 12938 C CA . ALA B 1 804 ? -0.99592 -11.81999 50.23431 1.000 31.21138 844 ALA A CA 1
ATOM 12939 C C . ALA B 1 804 ? -1.24343 -13.32777 50.18934 1.000 37.63441 844 ALA A C 1
ATOM 12940 O O . ALA B 1 804 ? -0.29644 -14.11302 50.29105 1.000 42.07209 844 ALA A O 1
ATOM 12942 N N . SER B 1 805 ? -2.49536 -13.75657 50.05039 1.000 45.19822 845 SER A N 1
ATOM 12943 C CA . SER B 1 805 ? -2.79651 -15.18187 49.96651 1.000 42.39617 845 SER A CA 1
ATOM 12944 C C . SER B 1 805 ? -2.54555 -15.75768 48.57715 1.000 41.07155 845 SER A C 1
ATOM 12945 O O . SER B 1 805 ? -2.86117 -16.92707 48.33875 1.000 43.00195 845 SER A O 1
ATOM 12948 N N . SER B 1 806 ? -2.00754 -14.97699 47.65291 1.000 40.01106 846 SER A N 1
ATOM 12949 C CA . SER B 1 806 ? -1.73307 -15.48296 46.31654 1.000 44.46727 846 SER A CA 1
ATOM 12950 C C . SER B 1 806 ? -0.24139 -15.72171 46.12481 1.000 40.07540 846 SER A C 1
ATOM 12951 O O . SER B 1 806 ? 0.60982 -15.10537 46.76805 1.000 40.17416 846 SER A O 1
ATOM 12954 N N . THR B 1 807 ? 0.06484 -16.63381 45.21685 1.000 35.59904 847 THR A N 1
ATOM 12955 C CA . THR B 1 807 ? 1.43909 -16.92843 44.86767 1.000 37.64404 847 THR A CA 1
ATOM 12956 C C . THR B 1 807 ? 1.83665 -16.31269 43.53477 1.000 31.01252 847 THR A C 1
ATOM 12957 O O . THR B 1 807 ? 2.96146 -16.52613 43.08694 1.000 36.53985 847 THR A O 1
ATOM 12961 N N . ASP B 1 808 ? 0.95358 -15.51882 42.91930 1.000 30.26854 848 ASP A N 1
ATOM 12962 C CA . ASP B 1 808 ? 1.24077 -14.94490 41.60170 1.000 38.71579 848 ASP A CA 1
ATOM 12963 C C . ASP B 1 808 ? 2.56233 -14.18428 41.60107 1.000 29.96456 848 ASP A C 1
ATOM 12964 O O . ASP B 1 808 ? 3.37544 -14.33120 40.67866 1.000 30.26156 848 ASP A O 1
ATOM 12969 N N . GLY B 1 809 ? 2.76731 -13.34030 42.62181 1.000 26.17338 849 GLY A N 1
ATOM 12970 C CA . GLY B 1 809 ? 4.00766 -12.57710 42.73032 1.000 32.20815 849 GLY A CA 1
ATOM 12971 C C . GLY B 1 809 ? 5.18898 -13.42901 43.15223 1.000 31.11258 849 GLY A C 1
ATOM 12972 O O . GLY B 1 809 ? 6.26529 -13.36220 42.54779 1.000 31.42589 849 GLY A O 1
ATOM 12973 N N . ASN B 1 810 ? 4.99020 -14.26490 44.17460 1.000 27.37681 850 ASN A N 1
ATOM 12974 C CA . ASN B 1 810 ? 6.01090 -15.22741 44.55884 1.000 31.55552 850 ASN A CA 1
ATOM 12975 C C . ASN B 1 810 ? 6.46129 -16.06308 43.35880 1.000 37.96377 850 ASN A C 1
ATOM 12976 O O . ASN B 1 810 ? 7.66326 -16.30339 43.17646 1.000 33.93691 850 ASN A O 1
ATOM 12981 N N . ASP B 1 811 ? 5.50258 -16.49136 42.52323 1.000 33.29693 851 ASP A N 1
ATOM 12982 C CA . ASP B 1 811 ? 5.78300 -17.35300 41.36868 1.000 28.60060 851 ASP A CA 1
ATOM 12983 C C . ASP B 1 811 ? 6.66069 -16.65750 40.33178 1.000 30.57393 851 ASP A C 1
ATOM 12984 O O . ASP B 1 811 ? 7.63883 -17.23522 39.84080 1.000 32.02968 851 ASP A O 1
ATOM 12989 N N . ASN B 1 812 ? 6.28408 -15.44159 39.92064 1.000 28.41073 852 ASN A N 1
ATOM 12990 C CA . ASN B 1 812 ? 7.05482 -14.78649 38.86621 1.000 23.47675 852 ASN A CA 1
ATOM 12991 C C . ASN B 1 812 ? 8.47045 -14.48777 39.33809 1.000 20.63102 852 ASN A C 1
ATOM 12992 O O . ASN B 1 812 ? 9.43137 -14.67669 38.57959 1.000 23.55618 852 ASN A O 1
ATOM 12997 N N . LEU B 1 813 ? 8.62171 -14.05086 40.59812 1.000 26.98506 853 LEU A N 1
ATOM 12998 C CA . LEU B 1 813 ? 9.95396 -13.85126 41.16227 1.000 20.86571 853 LEU A CA 1
ATOM 12999 C C . LEU B 1 813 ? 10.79481 -15.11671 41.04574 1.000 30.77621 853 LEU A C 1
ATOM 13000 O O . LEU B 1 813 ? 11.92799 -15.08006 40.54715 1.000 33.58290 853 LEU A O 1
ATOM 13005 N N . LEU B 1 814 ? 10.23483 -16.25777 41.45901 1.000 21.14109 854 LEU A N 1
ATOM 13006 C CA . LEU B 1 814 ? 10.98302 -17.50665 41.38254 1.000 30.23879 854 LEU A CA 1
ATOM 13007 C C . LEU B 1 814 ? 11.31585 -17.86872 39.93710 1.000 29.75886 854 LEU A C 1
ATOM 13008 O O . LEU B 1 814 ? 12.45515 -18.23916 39.63818 1.000 31.78285 854 LEU A O 1
ATOM 13013 N N . LEU B 1 815 ? 10.35232 -17.74793 39.01752 1.000 26.84439 855 LEU A N 1
ATOM 13014 C CA . LEU B 1 815 ? 10.64064 -18.12170 37.62711 1.000 24.03621 855 LEU A CA 1
ATOM 13015 C C . LEU B 1 815 ? 11.63299 -17.16024 36.98674 1.000 27.45486 855 LEU A C 1
ATOM 13016 O O . LEU B 1 815 ? 12.64401 -17.59297 36.42727 1.000 29.76543 855 LEU A O 1
ATOM 13021 N N . GLY B 1 816 ? 11.37687 -15.84580 37.07933 1.000 28.04324 856 GLY A N 1
ATOM 13022 C CA . GLY B 1 816 ? 12.27708 -14.87980 36.46223 1.000 20.16245 856 GLY A CA 1
ATOM 13023 C C . GLY B 1 816 ? 13.68714 -14.92376 37.02635 1.000 32.58979 856 GLY A C 1
ATOM 13024 O O . GLY B 1 816 ? 14.67023 -14.83728 36.27837 1.000 31.47147 856 GLY A O 1
ATOM 13025 N N . LEU B 1 817 ? 13.80878 -15.05281 38.35182 1.000 29.74484 857 LEU A N 1
ATOM 13026 C CA . LEU B 1 817 ? 15.13153 -15.14155 38.95830 1.000 24.09599 857 LEU A CA 1
ATOM 13027 C C . LEU B 1 817 ? 15.81067 -16.45024 38.58226 1.000 26.69156 857 LEU A C 1
ATOM 13028 O O . LEU B 1 817 ? 16.99322 -16.45665 38.22009 1.000 29.92631 857 LEU A O 1
ATOM 13033 N N . SER B 1 818 ? 15.08131 -17.56600 38.62444 1.000 20.76335 858 SER A N 1
ATOM 13034 C CA . SER B 1 818 ? 15.66960 -18.81793 38.14389 1.000 31.77833 858 SER A CA 1
ATOM 13035 C C . SER B 1 818 ? 16.05236 -18.72813 36.67210 1.000 32.01962 858 SER A C 1
ATOM 13036 O O . SER B 1 818 ? 17.15633 -19.13643 36.28468 1.000 27.66159 858 SER A O 1
ATOM 13039 N N . TRP B 1 819 ? 15.15866 -18.17791 35.83691 1.000 28.66424 859 TRP A N 1
ATOM 13040 C CA . TRP B 1 819 ? 15.42390 -18.11942 34.39756 1.000 29.48347 859 TRP A CA 1
ATOM 13041 C C . TRP B 1 819 ? 16.60192 -17.20568 34.08432 1.000 30.64849 859 TRP A C 1
ATOM 13042 O O . TRP B 1 819 ? 17.50199 -17.59115 33.32417 1.000 28.89189 859 TRP A O 1
ATOM 13053 N N . LEU B 1 820 ? 16.62669 -15.99443 34.67455 1.000 21.81068 860 LEU A N 1
ATOM 13054 C CA . LEU B 1 820 ? 17.72875 -15.06695 34.39587 1.000 21.18216 860 LEU A CA 1
ATOM 13055 C C . LEU B 1 820 ? 19.05458 -15.57152 34.96620 1.000 30.16332 860 LEU A C 1
ATOM 13056 O O . LEU B 1 820 ? 20.09300 -15.46303 34.30608 1.000 20.04418 860 LEU A O 1
ATOM 13061 N N . THR B 1 821 ? 19.04964 -16.10782 36.19407 1.000 25.20945 861 THR A N 1
ATOM 13062 C CA . THR B 1 821 ? 20.29745 -16.57025 36.78409 1.000 21.44675 861 THR A CA 1
ATOM 13063 C C . THR B 1 821 ? 20.68975 -17.96931 36.34225 1.000 25.78919 861 THR A C 1
ATOM 13064 O O . THR B 1 821 ? 21.85293 -18.34521 36.50776 1.000 21.89555 861 THR A O 1
ATOM 13068 N N . GLN B 1 822 ? 19.74241 -18.74547 35.81696 1.000 29.29635 862 GLN A N 1
ATOM 13069 C CA . GLN B 1 822 ? 19.98099 -20.09156 35.28436 1.000 28.61116 862 GLN A CA 1
ATOM 13070 C C . GLN B 1 822 ? 20.35376 -21.08682 36.38075 1.000 32.84540 862 GLN A C 1
ATOM 13071 O O . GLN B 1 822 ? 21.06188 -22.06570 36.13798 1.000 32.21325 862 GLN A O 1
ATOM 13077 N N . ARG B 1 823 ? 19.83119 -20.86615 37.58882 1.000 36.20353 863 ARG A N 1
ATOM 13078 C CA . ARG B 1 823 ? 19.89822 -21.83745 38.66452 1.000 27.29983 863 ARG A CA 1
ATOM 13079 C C . ARG B 1 823 ? 18.51871 -21.97634 39.28898 1.000 32.79971 863 ARG A C 1
ATOM 13080 O O . ARG B 1 823 ? 17.73785 -21.02062 39.33070 1.000 32.94917 863 ARG A O 1
ATOM 13088 N N . ASP B 1 824 ? 18.21173 -23.18822 39.74384 1.000 37.11292 864 ASP A N 1
ATOM 13089 C CA . ASP B 1 824 ? 17.00553 -23.42254 40.52797 1.000 34.95188 864 ASP A CA 1
ATOM 13090 C C . ASP B 1 824 ? 17.15691 -22.69578 41.86346 1.000 32.31404 864 ASP A C 1
ATOM 13091 O O . ASP B 1 824 ? 18.00464 -23.05943 42.69294 1.000 30.78247 864 ASP A O 1
ATOM 13096 N N . GLN B 1 825 ? 16.34525 -21.66062 42.06754 1.000 30.69473 865 GLN A N 1
ATOM 13097 C CA . GLN B 1 825 ? 16.45927 -20.80665 43.24203 1.000 33.44121 865 GLN A CA 1
ATOM 13098 C C . GLN B 1 825 ? 15.44550 -21.14105 44.33450 1.000 22.21829 865 GLN A C 1
ATOM 13099 O O . GLN B 1 825 ? 15.32377 -20.38373 45.29524 1.000 28.60383 865 GLN A O 1
ATOM 13105 N N . ARG B 1 826 ? 14.73293 -22.26017 44.21689 1.000 34.10798 866 ARG A N 1
ATOM 13106 C CA . ARG B 1 826 ? 13.84278 -22.68927 45.29200 1.000 32.35749 866 ARG A CA 1
ATOM 13107 C C . ARG B 1 826 ? 14.52932 -22.87421 46.64396 1.000 35.03664 866 ARG A C 1
ATOM 13108 O O . ARG B 1 826 ? 13.86571 -22.60957 47.66351 1.000 32.36486 866 ARG A O 1
ATOM 13116 N N . PRO B 1 827 ? 15.79029 -23.33278 46.74352 1.000 33.83356 867 PRO A N 1
ATOM 13117 C CA . PRO B 1 827 ? 16.40903 -23.40844 48.08017 1.000 35.34710 867 PRO A CA 1
ATOM 13118 C C . PRO B 1 827 ? 16.30266 -22.09454 48.83996 1.000 40.82706 867 PRO A C 1
ATOM 13119 O O . PRO B 1 827 ? 15.84473 -22.06513 49.99055 1.000 38.86271 867 PRO A O 1
ATOM 13123 N N . THR B 1 828 ? 16.64516 -20.98959 48.18282 1.000 39.82008 868 THR A N 1
ATOM 13124 C CA . THR B 1 828 ? 16.68331 -19.70160 48.85093 1.000 29.56952 868 THR A CA 1
ATOM 13125 C C . THR B 1 828 ? 15.29054 -19.11534 49.04227 1.000 30.92810 868 THR A C 1
ATOM 13126 O O . THR B 1 828 ? 15.02221 -18.47206 50.06243 1.000 35.56220 868 THR A O 1
ATOM 13130 N N . PHE B 1 829 ? 14.38208 -19.33129 48.09133 1.000 29.19889 869 PHE A N 1
ATOM 13131 C CA . PHE B 1 829 ? 12.99657 -18.94363 48.33516 1.000 27.73688 869 PHE A CA 1
ATOM 13132 C C . PHE B 1 829 ? 12.43761 -19.69258 49.53864 1.000 31.36759 869 PHE A C 1
ATOM 13133 O O . PHE B 1 829 ? 11.68449 -19.12526 50.34109 1.000 33.07649 869 PHE A O 1
ATOM 13141 N N . ALA B 1 830 ? 12.82206 -20.96408 49.70199 1.000 35.13067 870 ALA A N 1
ATOM 13142 C CA . ALA B 1 830 ? 12.41300 -21.70596 50.89802 1.000 34.80283 870 ALA A CA 1
ATOM 13143 C C . ALA B 1 830 ? 13.05417 -21.13508 52.15134 1.000 28.24143 870 ALA A C 1
ATOM 13144 O O . ALA B 1 830 ? 12.40567 -21.03750 53.19586 1.000 33.89232 870 ALA A O 1
ATOM 13146 N N . LEU B 1 831 ? 14.31785 -20.72710 52.05441 1.000 35.11163 871 LEU A N 1
ATOM 13147 C CA . LEU B 1 831 ? 15.00882 -20.15142 53.20329 1.000 35.58627 871 LEU A CA 1
ATOM 13148 C C . LEU B 1 831 ? 14.30875 -18.89236 53.70826 1.000 37.93540 871 LEU A C 1
ATOM 13149 O O . LEU B 1 831 ? 14.19997 -18.68521 54.92390 1.000 37.97864 871 LEU A O 1
ATOM 13154 N N . TRP B 1 832 ? 13.83524 -18.03308 52.79535 1.000 30.95951 872 TRP A N 1
ATOM 13155 C CA . TRP B 1 832 ? 13.12767 -16.81690 53.18126 1.000 26.98136 872 TRP A CA 1
ATOM 13156 C C . TRP B 1 832 ? 11.63280 -17.03338 53.39239 1.000 27.01887 872 TRP A C 1
ATOM 13157 O O . TRP B 1 832 ? 10.89580 -16.05864 53.56682 1.000 31.14935 872 TRP A O 1
ATOM 13168 N N . GLY B 1 833 ? 11.17175 -18.27876 53.38999 1.000 31.16497 873 GLY A N 1
ATOM 13169 C CA . GLY B 1 833 ? 9.79689 -18.56307 53.74719 1.000 35.41835 873 GLY A CA 1
ATOM 13170 C C . GLY B 1 833 ? 8.77815 -18.22750 52.68560 1.000 36.21739 873 GLY A C 1
ATOM 13171 O O . GLY B 1 833 ? 7.63712 -17.90629 53.02134 1.000 34.17573 873 GLY A O 1
ATOM 13172 N N . ILE B 1 834 ? 9.15444 -18.29977 51.40954 1.000 41.79977 874 ILE A N 1
ATOM 13173 C CA . ILE B 1 834 ? 8.29781 -17.87562 50.30441 1.000 40.02658 874 ILE A CA 1
ATOM 13174 C C . ILE B 1 834 ? 7.75716 -19.11765 49.60032 1.000 39.57721 874 ILE A C 1
ATOM 13175 O O . ILE B 1 834 ? 8.48785 -19.80326 48.87252 1.000 39.88489 874 ILE A O 1
ATOM 13180 N N . ARG B 1 835 ? 6.47232 -19.39860 49.82591 1.000 35.22055 875 ARG A N 1
ATOM 13181 C CA . ARG B 1 835 ? 5.77219 -20.50453 49.18396 1.000 38.44693 875 ARG A CA 1
ATOM 13182 C C . ARG B 1 835 ? 5.46107 -20.17828 47.72405 1.000 41.11265 875 ARG A C 1
ATOM 13183 O O . ARG B 1 835 ? 5.08705 -19.05177 47.39281 1.000 34.00804 875 ARG A O 1
ATOM 13191 N N . THR B 1 836 ? 5.60437 -21.17848 46.85170 1.000 45.55880 876 THR A N 1
ATOM 13192 C CA . THR B 1 836 ? 5.27536 -21.04103 45.43966 1.000 39.45002 876 THR A CA 1
ATOM 13193 C C . THR B 1 836 ? 4.33258 -22.15344 45.00980 1.000 36.75250 876 THR A C 1
ATOM 13194 O O . THR B 1 836 ? 4.28399 -23.22898 45.61632 1.000 31.21925 876 THR A O 1
ATOM 13198 N N . SER B 1 837 ? 3.61710 -21.89008 43.91563 1.000 34.95231 877 SER A N 1
ATOM 13199 C CA . SER B 1 837 ? 2.63153 -22.82930 43.39762 1.000 32.41001 877 SER A CA 1
ATOM 13200 C C . SER B 1 837 ? 3.30790 -24.02949 42.74786 1.000 36.40038 877 SER A C 1
ATOM 13201 O O . SER B 1 837 ? 4.41627 -23.93113 42.21392 1.000 40.98511 877 SER A O 1
ATOM 13204 N N . ALA B 1 838 ? 2.60814 -25.16944 42.75688 1.000 35.55732 878 ALA A N 1
ATOM 13205 C CA . ALA B 1 838 ? 3.14135 -26.35174 42.08097 1.000 37.53608 878 ALA A CA 1
ATOM 13206 C C . ALA B 1 838 ? 3.26318 -26.13950 40.56910 1.000 34.36773 878 ALA A C 1
ATOM 13207 O O . ALA B 1 838 ? 4.13595 -26.73592 39.92995 1.000 31.71500 878 ALA A O 1
ATOM 13209 N N . ALA B 1 839 ? 2.41803 -25.29487 39.97558 1.000 31.47680 879 ALA A N 1
ATOM 13210 C CA . ALA B 1 839 ? 2.63706 -24.94106 38.57392 1.000 36.80996 879 ALA A CA 1
ATOM 13211 C C . ALA B 1 839 ? 3.98922 -24.25413 38.37996 1.000 36.17149 879 ALA A C 1
ATOM 13212 O O . ALA B 1 839 ? 4.66740 -24.48397 37.37420 1.000 31.69219 879 ALA A O 1
ATOM 13214 N N . ALA B 1 840 ? 4.41098 -23.42427 39.34054 1.000 32.19237 880 ALA A N 1
ATOM 13215 C CA . ALA B 1 840 ? 5.64892 -22.67602 39.15071 1.000 29.43041 880 ALA A CA 1
ATOM 13216 C C . ALA B 1 840 ? 6.86948 -23.53587 39.45855 1.000 32.01119 880 ALA A C 1
ATOM 13217 O O . ALA B 1 840 ? 7.90132 -23.42082 38.78547 1.000 26.79999 880 ALA A O 1
ATOM 13219 N N . GLN B 1 841 ? 6.76673 -24.39803 40.46963 0.955 29.22723 881 GLN A N 1
ATOM 13220 C CA . GLN B 1 841 ? 7.82701 -25.36170 40.74179 0.955 39.48607 881 GLN A CA 1
ATOM 13221 C C . GLN B 1 841 ? 8.04327 -26.30521 39.56540 0.955 41.50065 881 GLN A C 1
ATOM 13222 O O . GLN B 1 841 ? 9.19145 -26.59411 39.19060 0.955 41.35154 881 GLN A O 1
ATOM 13228 N N . ALA B 1 842 ? 6.95413 -26.80292 38.97346 1.000 36.77350 882 ALA A N 1
ATOM 13229 C CA . ALA B 1 842 ? 7.09320 -27.70601 37.83543 1.000 34.17277 882 ALA A CA 1
ATOM 13230 C C . ALA B 1 842 ? 7.83263 -27.02476 36.69694 1.000 31.52342 882 ALA A C 1
ATOM 13231 O O . ALA B 1 842 ? 8.63091 -27.65944 35.99361 1.000 31.33509 882 ALA A O 1
ATOM 13233 N N . GLN B 1 843 ? 7.59120 -25.71995 36.52011 1.000 27.75445 883 GLN A N 1
ATOM 13234 C CA . GLN B 1 843 ? 8.25590 -24.96465 35.46644 1.000 29.51312 883 GLN A CA 1
ATOM 13235 C C . GLN B 1 843 ? 9.74496 -24.81138 35.74770 1.000 33.03546 883 GLN A C 1
ATOM 13236 O O . GLN B 1 843 ? 10.56232 -24.85447 34.82067 1.000 33.87910 883 GLN A O 1
ATOM 13242 N N . VAL B 1 844 ? 10.11204 -24.61227 37.01955 1.000 34.71412 884 VAL A N 1
ATOM 13243 C CA . VAL B 1 844 ? 11.52114 -24.47674 37.38849 1.000 29.11107 884 VAL A CA 1
ATOM 13244 C C . VAL B 1 844 ? 12.25266 -25.79242 37.16615 1.000 29.44645 884 VAL A C 1
ATOM 13245 O O . VAL B 1 844 ? 13.34903 -25.82825 36.59686 1.000 36.60062 884 VAL A O 1
ATOM 13249 N N . ALA B 1 845 ? 11.65698 -26.89111 37.62220 1.000 29.14061 885 ALA A N 1
ATOM 13250 C CA . ALA B 1 845 ? 12.22452 -28.20506 37.36955 1.000 27.12109 885 ALA A CA 1
ATOM 13251 C C . ALA B 1 845 ? 12.43538 -28.41628 35.88180 1.000 32.14821 885 ALA A C 1
ATOM 13252 O O . ALA B 1 845 ? 13.50039 -28.86378 35.45196 1.000 37.53360 885 ALA A O 1
ATOM 13254 N N . ALA B 1 846 ? 11.44208 -28.04161 35.07322 1.000 39.03940 886 ALA A N 1
ATOM 13255 C CA . ALA B 1 846 ? 11.55050 -28.18566 33.62570 1.000 31.91879 886 ALA A CA 1
ATOM 13256 C C . ALA B 1 846 ? 12.76879 -27.48561 33.04410 1.000 28.42862 886 ALA A C 1
ATOM 13257 O O . ALA B 1 846 ? 13.20643 -27.85129 31.94080 1.000 36.35197 886 ALA A O 1
ATOM 13259 N N . TYR B 1 847 ? 13.30881 -26.46979 33.72818 1.000 20.99001 887 TYR A N 1
ATOM 13260 C CA . TYR B 1 847 ? 14.51980 -25.82295 33.22276 1.000 28.08910 887 TYR A CA 1
ATOM 13261 C C . TYR B 1 847 ? 15.72823 -26.73967 33.29821 1.000 27.69571 887 TYR A C 1
ATOM 13262 O O . TYR B 1 847 ? 16.69460 -26.52021 32.56686 1.000 28.35168 887 TYR A O 1
ATOM 13271 N N . GLY B 1 848 ? 15.71193 -27.72652 34.19433 1.000 24.08147 888 GLY A N 1
ATOM 13272 C CA . GLY B 1 848 ? 16.87488 -28.56662 34.39368 1.000 32.02571 888 GLY A CA 1
ATOM 13273 C C . GLY B 1 848 ? 18.11734 -27.82034 34.82574 1.000 35.52353 888 GLY A C 1
ATOM 13274 O O . GLY B 1 848 ? 19.22937 -28.23352 34.48677 1.000 36.06252 888 GLY A O 1
ATOM 13275 N N . PHE B 1 849 ? 17.96292 -26.71771 35.54610 1.000 41.60081 889 PHE A N 1
ATOM 13276 C CA . PHE B 1 849 ? 19.11767 -26.00146 36.06059 1.000 42.50284 889 PHE A CA 1
ATOM 13277 C C . PHE B 1 849 ? 19.61438 -26.68135 37.32535 1.000 41.95835 889 PHE A C 1
ATOM 13278 O O . PHE B 1 849 ? 18.82932 -27.23220 38.10050 1.000 37.48010 889 PHE A O 1
ATOM 13286 N N . ALA B 1 850 ? 20.93110 -26.64711 37.52301 1.000 38.33987 890 ALA A N 1
ATOM 13287 C CA . ALA B 1 850 ? 21.50617 -27.02587 38.81084 1.000 29.17684 890 ALA A CA 1
ATOM 13288 C C . ALA B 1 850 ? 20.91916 -26.18438 39.94156 1.000 34.74915 890 ALA A C 1
ATOM 13289 O O . ALA B 1 850 ? 20.70087 -24.97453 39.79903 1.000 39.80927 890 ALA A O 1
ATOM 13291 N N . GLU B 1 851 ? 20.68316 -26.82503 41.08132 1.000 38.09657 891 GLU A N 1
ATOM 13292 C CA . GLU B 1 851 ? 20.23191 -26.09511 42.26046 1.000 47.83844 891 GLU A CA 1
ATOM 13293 C C . GLU B 1 851 ? 21.28158 -25.08909 42.71210 1.000 43.94673 891 GLU A C 1
ATOM 13294 O O . GLU B 1 851 ? 22.46370 -25.41606 42.84392 1.000 50.41665 891 GLU A O 1
ATOM 13300 N N . GLN B 1 852 ? 20.85561 -23.85918 42.92655 1.000 40.92236 892 GLN A N 1
ATOM 13301 C CA . GLN B 1 852 ? 21.66156 -22.94224 43.71207 1.000 40.65993 892 GLN A CA 1
ATOM 13302 C C . GLN B 1 852 ? 21.39171 -23.25807 45.17412 1.000 35.60299 892 GLN A C 1
ATOM 13303 O O . GLN B 1 852 ? 20.23380 -23.20115 45.59723 1.000 34.90470 892 GLN A O 1
ATOM 13309 N N . PRO B 1 853 ? 22.39385 -23.66883 45.95263 1.000 36.60763 893 PRO A N 1
ATOM 13310 C CA . PRO B 1 853 ? 22.13530 -23.96502 47.36925 1.000 38.47850 893 PRO A CA 1
ATOM 13311 C C . PRO B 1 853 ? 21.75007 -22.69438 48.11126 1.000 41.43624 893 PRO A C 1
ATOM 13312 O O . PRO B 1 853 ? 22.12139 -21.58554 47.71502 1.000 47.20248 893 PRO A O 1
ATOM 13316 N N . ALA B 1 854 ? 20.96712 -22.85938 49.17463 1.000 39.06632 894 ALA A N 1
ATOM 13317 C CA . ALA B 1 854 ? 20.52038 -21.71212 49.95801 1.000 44.10718 894 ALA A CA 1
ATOM 13318 C C . ALA B 1 854 ? 21.71627 -20.89199 50.42063 1.000 40.19294 894 ALA A C 1
ATOM 13319 O O . ALA B 1 854 ? 22.71257 -21.43934 50.88905 1.000 39.79038 894 ALA A O 1
ATOM 13321 N N . PHE B 1 855 ? 21.62299 -19.57725 50.23703 1.000 36.37673 895 PHE A N 1
ATOM 13322 C CA . PHE B 1 855 ? 22.69973 -18.63620 50.50498 1.000 28.44370 895 PHE A CA 1
ATOM 13323 C C . PHE B 1 855 ? 22.12024 -17.44154 51.24531 1.000 33.97629 895 PHE A C 1
ATOM 13324 O O . PHE B 1 855 ? 20.90758 -17.31667 51.41101 1.000 33.74229 895 PHE A O 1
ATOM 13332 N N . PHE B 1 856 ? 23.00234 -16.55597 51.69300 1.000 35.22667 896 PHE A N 1
ATOM 13333 C CA . PHE B 1 856 ? 22.57777 -15.33835 52.37753 1.000 34.48602 896 PHE A CA 1
ATOM 13334 C C . PHE B 1 856 ? 23.71332 -14.33740 52.28388 1.000 34.38869 896 PHE A C 1
ATOM 13335 O O . PHE B 1 856 ? 24.81725 -14.61448 52.76280 1.000 39.44004 896 PHE A O 1
ATOM 13343 N N . TYR B 1 857 ? 23.45066 -13.19725 51.64935 1.000 32.46476 897 TYR A N 1
ATOM 13344 C CA . TYR B 1 857 ? 24.37571 -12.07576 51.63701 1.000 36.50965 897 TYR A CA 1
ATOM 13345 C C . TYR B 1 857 ? 24.10055 -11.20366 52.84954 1.000 40.25658 897 TYR A C 1
ATOM 13346 O O . TYR B 1 857 ? 22.95744 -10.80465 53.08406 1.000 39.47046 897 TYR A O 1
ATOM 13355 N N . ALA B 1 858 ? 25.14652 -10.91473 53.61555 1.000 46.16491 898 ALA A N 1
ATOM 13356 C CA . ALA B 1 858 ? 25.04387 -10.10502 54.81940 1.000 46.83169 898 ALA A CA 1
ATOM 13357 C C . ALA B 1 858 ? 25.94751 -8.89097 54.68958 1.000 42.91317 898 ALA A C 1
ATOM 13358 O O . ALA B 1 858 ? 26.97159 -8.92863 53.99673 1.000 46.18608 898 ALA A O 1
ATOM 13360 N N . ASN B 1 859 ? 25.54739 -7.81259 55.35690 1.000 34.80282 899 ASN A N 1
ATOM 13361 C CA . ASN B 1 859 ? 26.31277 -6.57605 55.38207 1.000 27.09871 899 ASN A CA 1
ATOM 13362 C C . ASN B 1 859 ? 25.92206 -5.80702 56.63417 1.000 36.45853 899 ASN A C 1
ATOM 13363 O O . ASN B 1 859 ? 24.83346 -6.00368 57.18564 1.000 38.14488 899 ASN A O 1
ATOM 13368 N N . ASN B 1 860 ? 26.83294 -4.94828 57.08658 1.000 37.85847 900 ASN A N 1
ATOM 13369 C CA . ASN B 1 860 ? 26.58493 -4.05336 58.20888 1.000 39.10383 900 ASN A CA 1
ATOM 13370 C C . ASN B 1 860 ? 26.29293 -2.62699 57.75313 1.000 36.35710 900 ASN A C 1
ATOM 13371 O O . ASN B 1 860 ? 26.19402 -1.72221 58.58553 1.000 37.16943 900 ASN A O 1
ATOM 13376 N N . ARG B 1 861 ? 26.17113 -2.41105 56.44835 1.000 33.04154 901 ARG A N 1
ATOM 13377 C CA . ARG B 1 861 ? 25.73978 -1.14094 55.89215 1.000 40.73320 901 ARG A CA 1
ATOM 13378 C C . ARG B 1 861 ? 24.75474 -1.41130 54.76839 1.000 37.27370 901 ARG A C 1
ATOM 13379 O O . ARG B 1 861 ? 24.72703 -2.50292 54.18918 1.000 33.11537 901 ARG A O 1
ATOM 13387 N N . THR B 1 862 ? 23.94732 -0.39590 54.46425 1.000 33.88696 902 THR A N 1
ATOM 13388 C CA . THR B 1 862 ? 23.01437 -0.49701 53.35002 1.000 32.39060 902 THR A CA 1
ATOM 13389 C C . THR B 1 862 ? 23.65246 -0.09486 52.02536 1.000 30.75277 902 THR A C 1
ATOM 13390 O O . THR B 1 862 ? 23.51069 -0.80156 51.02486 1.000 28.65738 902 THR A O 1
ATOM 13394 N N . ASN B 1 863 ? 24.36793 1.02192 52.00589 1.000 26.74987 903 ASN A N 1
ATOM 13395 C CA . ASN B 1 863 ? 24.78340 1.61336 50.74522 1.000 34.60478 903 ASN A CA 1
ATOM 13396 C C . ASN B 1 863 ? 26.13378 1.13752 50.23049 1.000 30.96814 903 ASN A C 1
ATOM 13397 O O . ASN B 1 863 ? 26.43424 1.38045 49.05867 1.000 33.95279 903 ASN A O 1
ATOM 13402 N N . GLU B 1 864 ? 26.95791 0.48082 51.04468 1.000 30.35705 904 GLU A N 1
ATOM 13403 C CA . GLU B 1 864 ? 28.32030 0.11821 50.63673 1.000 28.88511 904 GLU A CA 1
ATOM 13404 C C . GLU B 1 864 ? 28.42087 -1.39132 50.43388 1.000 24.61054 904 GLU A C 1
ATOM 13405 O O . GLU B 1 864 ? 28.43388 -2.15168 51.40733 1.000 28.40828 904 GLU A O 1
ATOM 13411 N N . TYR B 1 865 ? 28.52314 -1.82954 49.17654 1.000 25.89958 905 TYR A N 1
ATOM 13412 C CA . TYR B 1 865 ? 28.48185 -3.26036 48.88026 1.000 34.58355 905 TYR A CA 1
ATOM 13413 C C . TYR B 1 865 ? 29.83803 -3.95836 48.99833 1.000 38.66735 905 TYR A C 1
ATOM 13414 O O . TYR B 1 865 ? 29.87962 -5.19605 49.04446 1.000 39.50159 905 TYR A O 1
ATOM 13423 N N . SER B 1 866 ? 30.94195 -3.21277 49.04845 1.000 35.21315 906 SER A N 1
ATOM 13424 C CA . SER B 1 866 ? 32.26574 -3.83536 49.08377 1.000 42.86682 906 SER A CA 1
ATOM 13425 C C . SER B 1 866 ? 32.54643 -4.61071 50.37571 1.000 43.17434 906 SER A C 1
ATOM 13426 O O . SER B 1 866 ? 33.57382 -5.28672 50.45527 1.000 46.07411 906 SER A O 1
ATOM 13429 N N . THR B 1 867 ? 31.67433 -4.54837 51.37622 1.000 35.85398 907 THR A N 1
ATOM 13430 C CA . THR B 1 867 ? 31.85320 -5.31847 52.59985 1.000 38.25549 907 THR A CA 1
ATOM 13431 C C . THR B 1 867 ? 30.87239 -6.48407 52.71359 1.000 41.31138 907 THR A C 1
ATOM 13432 O O . THR B 1 867 ? 30.81916 -7.13517 53.76549 1.000 47.05688 907 THR A O 1
ATOM 13436 N N . VAL B 1 868 ? 30.07708 -6.74721 51.67383 1.000 33.98665 908 VAL A N 1
ATOM 13437 C CA . VAL B 1 868 ? 29.05306 -7.78353 51.75844 1.000 38.52835 908 VAL A CA 1
ATOM 13438 C C . VAL B 1 868 ? 29.71449 -9.14870 51.94413 1.000 31.54986 908 VAL A C 1
ATOM 13439 O O . VAL B 1 868 ? 30.81300 -9.40180 51.44845 1.000 29.72740 908 VAL A O 1
ATOM 13443 N N . LYS B 1 869 ? 29.04929 -10.03954 52.67439 1.000 34.23437 909 LYS A N 1
ATOM 13444 C CA . LYS B 1 869 ? 29.60111 -11.36304 52.94998 1.000 35.04020 909 LYS A CA 1
ATOM 13445 C C . LYS B 1 869 ? 28.62126 -12.45311 52.53250 1.000 34.87541 909 LYS A C 1
ATOM 13446 O O . LYS B 1 869 ? 27.43623 -12.41136 52.88876 1.000 34.08456 909 LYS A O 1
ATOM 13452 N N . LEU B 1 870 ? 29.12737 -13.44180 51.80254 1.000 28.82670 910 LEU A N 1
ATOM 13453 C CA . LEU B 1 870 ? 28.30351 -14.52399 51.28565 1.000 28.39803 910 LEU A CA 1
ATOM 13454 C C . LEU B 1 870 ? 28.33704 -15.69247 52.26065 1.000 30.89487 910 LEU A C 1
ATOM 13455 O O . LEU B 1 870 ? 29.41079 -16.20397 52.57665 1.000 35.79785 910 LEU A O 1
ATOM 13460 N N . LEU B 1 871 ? 27.16276 -16.10180 52.73608 1.000 39.70213 911 LEU A N 1
ATOM 13461 C CA . LEU B 1 871 ? 27.00143 -17.19794 53.68252 1.000 38.97928 911 LEU A CA 1
ATOM 13462 C C . LEU B 1 871 ? 26.38092 -18.41013 52.99408 1.000 41.34520 911 LEU A C 1
ATOM 13463 O O . LEU B 1 871 ? 25.39491 -18.27661 52.25932 1.000 40.22838 911 LEU A O 1
ATOM 13468 N N . ASP B 1 872 ? 26.94512 -19.59064 53.25759 1.000 38.46464 912 ASP A N 1
ATOM 13469 C CA . ASP B 1 872 ? 26.40208 -20.86185 52.78418 1.000 33.91891 912 ASP A CA 1
ATOM 13470 C C . ASP B 1 872 ? 25.37934 -21.33944 53.79808 1.000 35.88173 912 ASP A C 1
ATOM 13471 O O . ASP B 1 872 ? 25.73793 -21.70255 54.92079 1.000 33.87890 912 ASP A O 1
ATOM 13476 N N . MET B 1 873 ? 24.11244 -21.35963 53.40220 1.000 30.02624 913 MET A N 1
ATOM 13477 C CA . MET B 1 873 ? 23.03389 -21.72115 54.30235 1.000 26.88884 913 MET A CA 1
ATOM 13478 C C . MET B 1 873 ? 22.53267 -23.12862 54.05316 1.000 33.23145 913 MET A C 1
ATOM 13479 O O . MET B 1 873 ? 21.45750 -23.49616 54.55415 1.000 34.58956 913 MET A O 1
ATOM 13484 N N . SER B 1 874 ? 23.26951 -23.91961 53.27789 1.000 36.54061 914 SER A N 1
ATOM 13485 C CA . SER B 1 874 ? 22.69772 -25.16030 52.76180 1.000 54.47522 914 SER A CA 1
ATOM 13486 C C . SER B 1 874 ? 22.82852 -26.29990 53.75122 1.000 56.44886 914 SER A C 1
ATOM 13487 O O . SER B 1 874 ? 21.88167 -27.07831 53.92672 1.000 52.23676 914 SER A O 1
ATOM 13490 N N . GLN B 1 875 ? 23.99050 -26.39427 54.40270 1.000 57.93024 915 GLN A N 1
ATOM 13491 C CA . GLN B 1 875 ? 24.22838 -27.38069 55.44425 1.000 58.52143 915 GLN A CA 1
ATOM 13492 C C . GLN B 1 875 ? 23.84058 -26.87523 56.82992 1.000 59.79708 915 GLN A C 1
ATOM 13493 O O . GLN B 1 875 ? 23.39424 -27.66938 57.66180 1.000 65.96569 915 GLN A O 1
ATOM 13499 N N . GLY B 1 876 ? 23.97934 -25.58666 57.10197 1.000 59.61112 916 GLY A N 1
ATOM 13500 C CA . GLY B 1 876 ? 23.61209 -25.06441 58.39966 1.000 58.53708 916 GLY A CA 1
ATOM 13501 C C . GLY B 1 876 ? 23.42412 -23.56018 58.37941 1.000 55.54746 916 GLY A C 1
ATOM 13502 O O . GLY B 1 876 ? 23.23343 -22.95603 57.32117 1.000 48.20013 916 GLY A O 1
ATOM 13503 N N . SER B 1 877 ? 23.46851 -22.96163 59.57417 1.000 48.21478 917 SER A N 1
ATOM 13504 C CA . SER B 1 877 ? 23.33806 -21.51030 59.75024 1.000 44.75437 917 SER A CA 1
ATOM 13505 C C . SER B 1 877 ? 24.58519 -20.94121 60.41632 1.000 43.54411 917 SER A C 1
ATOM 13506 O O . SER B 1 877 ? 24.73714 -21.06348 61.64320 1.000 52.66909 917 SER A O 1
ATOM 13509 N N . PRO B 1 878 ? 25.49678 -20.30393 59.67625 1.000 36.22745 918 PRO A N 1
ATOM 13510 C CA . PRO B 1 878 ? 26.70192 -19.74303 60.31084 1.000 33.56400 918 PRO A CA 1
ATOM 13511 C C . PRO B 1 878 ? 26.38287 -18.67454 61.35016 1.000 38.60773 918 PRO A C 1
ATOM 13512 O O . PRO B 1 878 ? 25.23708 -18.28069 61.58121 1.000 40.50444 918 PRO A O 1
ATOM 13516 N N . ALA B 1 879 ? 27.43828 -18.21205 62.01035 1.000 38.26819 919 ALA A N 1
ATOM 13517 C CA . ALA B 1 879 ? 27.31246 -17.06720 62.88981 1.000 45.99989 919 ALA A CA 1
ATOM 13518 C C . ALA B 1 879 ? 27.32836 -15.78402 62.07022 1.000 50.26430 919 ALA A C 1
ATOM 13519 O O . ALA B 1 879 ? 27.94992 -15.71322 61.00470 1.000 44.12471 919 ALA A O 1
ATOM 13521 N N . TRP B 1 880 ? 26.62143 -14.76646 62.57831 1.000 51.33022 920 TRP A N 1
ATOM 13522 C CA . TRP B 1 880 ? 26.63519 -13.43367 61.98935 1.000 43.43481 920 TRP A CA 1
ATOM 13523 C C . TRP B 1 880 ? 28.08205 -12.99055 61.79454 1.000 46.73775 920 TRP A C 1
ATOM 13524 O O . TRP B 1 880 ? 28.79995 -12.77220 62.77720 1.000 54.99338 920 TRP A O 1
ATOM 13535 N N . PRO B 1 881 ? 28.55026 -12.85446 60.54208 1.000 44.45066 921 PRO A N 1
ATOM 13536 C CA . PRO B 1 881 ? 29.99532 -12.71498 60.30029 1.000 33.91555 921 PRO A CA 1
ATOM 13537 C C . PRO B 1 881 ? 30.53488 -11.30446 60.49196 1.000 35.92943 921 PRO A C 1
ATOM 13538 O O . PRO B 1 881 ? 31.58155 -10.97050 59.92933 1.000 39.99588 921 PRO A O 1
ATOM 13542 N N . PHE B 1 882 ? 29.86343 -10.47412 61.29011 1.000 42.90200 922 PHE A N 1
ATOM 13543 C CA . PHE B 1 882 ? 30.33202 -9.10992 61.50675 1.000 48.67274 922 PHE A CA 1
ATOM 13544 C C . PHE B 1 882 ? 30.53892 -8.83666 62.99072 1.000 44.93604 922 PHE A C 1
ATOM 13545 O O . PHE B 1 882 ? 29.73795 -9.28480 63.81409 1.000 45.31551 922 PHE A O 1
ATOM 13553 N N . PRO B 1 883 ? 31.58853 -8.10787 63.36194 1.000 50.63738 923 PRO A N 1
ATOM 13554 C CA . PRO B 1 883 ? 31.84574 -7.85800 64.78685 1.000 55.54817 923 PRO A CA 1
ATOM 13555 C C . PRO B 1 883 ? 30.83790 -6.90073 65.41408 1.000 59.34114 923 PRO A C 1
ATOM 13556 O O . PRO B 1 883 ? 30.14043 -6.14328 64.73804 1.000 57.11497 923 PRO A O 1
ATOM 13560 N N . LEU B 1 884 ? 30.77963 -6.95854 66.74311 1.000 71.44048 924 LEU A N 1
ATOM 13561 C CA . LEU B 1 884 ? 30.02597 -6.02364 67.59367 1.000 76.54919 924 LEU A CA 1
ATOM 13562 C C . LEU B 1 884 ? 28.59718 -5.82981 67.12822 1.000 70.99698 924 LEU A C 1
ATOM 13563 O O . LEU B 1 884 ? 27.81866 -6.78388 67.14359 1.000 71.21220 924 LEU A O 1
ATOM 13568 N N . GLU C 2 5 ? -12.36969 -26.30850 20.60429 1.000 60.18588 5 GLU E N 1
ATOM 13569 C CA . GLU C 2 5 ? -12.94217 -25.41725 19.59427 1.000 69.14698 5 GLU E CA 1
ATOM 13570 C C . GLU C 2 5 ? -12.82276 -25.97690 18.17580 1.000 67.50059 5 GLU E C 1
ATOM 13571 O O . GLU C 2 5 ? -12.64381 -27.18461 17.99304 1.000 77.44475 5 GLU E O 1
ATOM 13577 N N . ALA C 2 6 ? -12.93970 -25.10540 17.17364 1.000 54.61696 6 ALA E N 1
ATOM 13578 C CA . ALA C 2 6 ? -12.82349 -25.52032 15.78105 1.000 50.13066 6 ALA E CA 1
ATOM 13579 C C . ALA C 2 6 ? -12.14322 -24.41403 14.98734 1.000 54.18486 6 ALA E C 1
ATOM 13580 O O . ALA C 2 6 ? -12.32332 -23.22998 15.29785 1.000 61.57629 6 ALA E O 1
ATOM 13582 N N . PRO C 2 7 ? -11.33950 -24.75937 13.98497 1.000 54.92339 7 PRO E N 1
ATOM 13583 C CA . PRO C 2 7 ? -10.83285 -23.72778 13.07536 1.000 58.63671 7 PRO E CA 1
ATOM 13584 C C . PRO C 2 7 ? -11.96783 -23.13889 12.25421 1.000 61.39247 7 PRO E C 1
ATOM 13585 O O . PRO C 2 7 ? -12.95456 -23.80979 11.94085 1.000 61.68343 7 PRO E O 1
ATOM 13589 N N . SER C 2 8 ? -11.80786 -21.86855 11.89606 1.000 65.30424 8 SER E N 1
ATOM 13590 C CA . SER C 2 8 ? -12.77660 -21.15913 11.06618 1.000 71.02268 8 SER E CA 1
ATOM 13591 C C . SER C 2 8 ? -12.50414 -21.44725 9.59077 1.000 76.80224 8 SER E C 1
ATOM 13592 O O . SER C 2 8 ? -11.41173 -21.16045 9.08846 1.000 74.32985 8 SER E O 1
ATOM 13595 N N . ALA C 2 9 ? -13.48900 -22.00407 8.89266 1.000 81.55019 9 ALA E N 1
ATOM 13596 C CA . ALA C 2 9 ? -13.32413 -22.29270 7.46912 1.000 78.19503 9 ALA E CA 1
ATOM 13597 C C . ALA C 2 9 ? -13.37252 -21.00654 6.64332 1.000 77.19286 9 ALA E C 1
ATOM 13598 O O . ALA C 2 9 ? -12.33932 -20.40936 6.33470 1.000 72.86325 9 ALA E O 1
ATOM 13600 N N . GLU D 2 5 ? -31.56245 -8.56376 32.01931 1.000 82.61391 5 GLU H N 1
ATOM 13601 C CA . GLU D 2 5 ? -30.30460 -8.07893 32.57984 1.000 79.68297 5 GLU H CA 1
ATOM 13602 C C . GLU D 2 5 ? -30.46403 -7.63919 34.03955 1.000 85.13092 5 GLU H C 1
ATOM 13603 O O . GLU D 2 5 ? -31.52487 -7.81506 34.64571 1.000 90.82472 5 GLU H O 1
ATOM 13605 N N . ALA D 2 6 ? -29.39114 -7.07131 34.59008 1.000 82.70865 6 ALA H N 1
ATOM 13606 C CA . ALA D 2 6 ? -29.35883 -6.49600 35.93031 1.000 83.57111 6 ALA H CA 1
ATOM 13607 C C . ALA D 2 6 ? -28.10989 -5.63257 36.02910 1.000 83.05974 6 ALA H C 1
ATOM 13608 O O . ALA D 2 6 ? -27.09980 -5.95362 35.39584 1.000 90.13061 6 ALA H O 1
ATOM 13610 N N . PRO D 2 7 ? -28.14186 -4.53542 36.78532 1.000 76.63640 7 PRO H N 1
ATOM 13611 C CA . PRO D 2 7 ? -26.94848 -3.68609 36.90247 1.000 75.53703 7 PRO H CA 1
ATOM 13612 C C . PRO D 2 7 ? -25.88638 -4.37562 37.74511 1.000 81.94136 7 PRO H C 1
ATOM 13613 O O . PRO D 2 7 ? -26.12720 -5.41092 38.36984 1.000 84.41387 7 PRO H O 1
ATOM 13617 N N . SER D 2 8 ? -24.69732 -3.77462 37.77123 1.000 82.53524 8 SER H N 1
ATOM 13618 C CA . SER D 2 8 ? -23.54300 -4.40156 38.41901 1.000 80.26688 8 SER H CA 1
ATOM 13619 C C . SER D 2 8 ? -23.08474 -3.69945 39.70617 1.000 73.94421 8 SER H C 1
ATOM 13620 O O . SER D 2 8 ? -22.95468 -2.47366 39.75717 1.000 68.83342 8 SER H O 1
#

B-factor: mean 38.38, std 12.4, range [18.01, 111.68]

Secondary structure (DSSP, 8-state):
---HHHHHHHHHHH---TT---SHHHHHHHHHHHHHHHHHHHHHHHHHHTTS---B---SS---EEE-STTTEEEEEE-TTS-EEEEEE-GGG--EEEESS-GGGGTTTTTGGGHHHHHHHHHHHHHS-TTSPPPTTEEEEEESS-HHHHHHHHHTTT--EEE--S-TTT-HHHHHH-SEEEE-TT---SSHHHHHHHHHHTT--EEEE--STTS--HHHHHHHHHTTEEEPPTTTTTTT---B-TT--HHHHHHHHHHTT--HHHHHHHHHT---S----BTBEEETTEEE-TTSTTHHHHHHHHHHHHHHHHHHHHTT--GGGSSS-HHHHHHHHHHHHHTTT--S-B-TTTTHHHHHHHHHHTT----BSS-----S--TTT--HHHHH--B-SS-EEEEEE--SSSEEEEEEEEEPBT--EEEEEES-TT-EEEEEE----GGGS-TTSTT-B-S-S--SPPPEEE-TT--EEE-BSS-EEEEEEEES--TT-EEEEEEES-B---EEEE-SSS--HHHHHHHHHHHHHT--SEEEEEETTEEEEEEHHHHHHHHHHHHTT-HHHHHHHIIIIIIIHHHHHTT---TT-PPPHHHHHHHHTTT---S-HHHH---SPEEEEESS--SSTTS--SSSEEESS---TT-HHHHHHHHHHT--GGG-TTGGGGTTTGGGHHHHHHHHHHHHHH----STT-S-HHHHHHHHHHHTTSSSHHHHHHHHHT----TTTTHHHHHHHHHHHHHHHHHHTT-GGGTTHHHHHHHHHHHHHHHS-HHHHTTTTT-TT-SSPPP----TT--HHHHHHHHHHHHHHTSB-HHHHHHTT----HHHHHHHHHTTPPBPPPEEEE-S-SS-GGG-EEEE-SS------S--/---HHHHHHHHHHH---TT---HHHHHHHHHHHHHHHHHHHHHHHHHHHTT----B---SS---EE--STTTEEEEEE-TT--EEEEEE-GGG--EEEESS-GGGSTTTTTGGGHHHHHHHHHHHHHS-TTSPPPTTEEEEEESS-HHHHHHHHHHTT--EEE--S-TTT-HHHHHH-SEEEE-TT---SSHHHHHHHHHHTT--EEEE--STTS--HHHHHHHHHTT-EEPPTTTTTTT---B-TT--HHHHHHHHHHTTT-HHHHHHHHHT---S---GGG-EEETTEEE-TTSTTHHHHHHHHHHHHHHHHHHHHTT--GGGSSS-HHHHHHHHHHHHHHHH--S-B-TTTTHHHHHHHHHHTT----BSS-----S--TTT--HHHHT--B-SS-EEEEEE--SSSEEEEEEEEEPBT--EEEEEE--TT-EEEEEE----GGGS-TTSTT-B-S-S--SPPPEEE-TT--EEE-BSS-EEEEEEEESPPTT-EEEEEEES-B---EEEE-SSS--HHHHHHHHHHHHHT--SEEEEEETTEEEEEEHHHHHHHHHHHHTT-HHHHHHHIIIIIIIHHHHHTT---TT-PPPHHHHHHHHHTT---S-HHHH---SPEEEEE-SS-SSTTEE-SSSEEESS---TT-HHHHHHHHHTT--GGG-TTGGGGTTTGGGHHHHHHHHHHHHHH----STTSS-HHHHHHHHHHHTTSSSHHHHHHHHHT----TTTTHHHHHHHHHHHHHHHHHHHT-TTSTTHHHHHHHHHHHHHHHS-HHHHTTTTT-TT-SSPPP----TT-SHHHHHHHHHHHHHHTSB-HHHHHHTT----HHHHHHHHTT-PPB---EEEE-S-SS-GGG-EEEE-SSS-------/-----/----

Solvent-accessible surface area: 66670 Å² total; per-residue (Å²): 158,56,71,51,84,99,24,0,78,60,1,26,106,53,0,59,0,57,124,0,59,56,17,96,33,0,0,63,48,0,51,90,26,4,74,132,23,78,104,82,5,36,127,28,0,66,25,0,4,85,115,48,48,2,18,2,56,11,28,31,57,0,2,23,0,44,9,29,10,10,34,26,1,9,1,2,3,15,2,99,127,44,92,5,1,0,0,0,0,64,23,36,78,5,66,0,0,0,0,0,12,21,0,3,76,36,6,99,46,120,5,52,53,0,12,62,0,0,71,46,0,0,17,8,0,21,63,33,72,17,53,33,86,22,71,152,72,10,106,0,0,19,8,18,31,90,84,86,34,2,17,68,3,0,119,57,9,45,7,100,9,31,53,19,78,43,7,0,0,49,50,63,78,5,14,92,76,7,100,0,0,0,0,0,6,14,1,10,3,30,71,13,29,66,24,0,78,52,39,0,121,92,48,8,8,0,0,0,0,4,52,55,21,34,74,75,2,25,4,0,63,78,0,3,44,0,0,10,6,51,29,4,82,107,0,3,0,67,113,37,117,2,122,3,27,91,96,23,80,84,88,116,7,16,100,46,2,1,31,62,28,1,30,21,68,1,2,93,32,9,15,91,40,65,20,90,118,95,18,56,48,91,112,27,85,78,159,97,49,58,23,35,2,110,106,2,86,33,14,41,87,14,32,127,80,0,70,89,8,42,43,43,4,14,17,26,5,88,116,30,67,23,6,14,74,62,115,45,7,55,1,6,34,1,4,4,0,1,0,4,0,5,2,13,78,7,137,41,72,1,9,20,63,81,36,23,49,80,5,10,42,4,6,0,0,1,2,0,9,7,5,12,6,91,31,6,8,29,0,125,87,5,37,15,0,8,28,138,111,0,31,81,5,97,53,32,81,80,102,42,81,31,96,9,73,0,51,28,48,131,28,33,2,1,2,1,40,0,2,0,7,22,88,111,0,18,0,67,1,34,102,8,70,105,10,47,4,10,0,3,3,3,8,15,61,118,2,4,8,15,16,34,25,80,146,56,0,19,0,0,26,27,4,83,4,20,58,1,69,4,94,52,76,106,67,20,10,2,3,2,6,1,0,0,3,0,1,0,34,5,46,55,10,85,73,48,32,71,1,21,0,40,1,36,12,2,0,70,7,9,52,0,57,22,80,50,64,148,113,26,78,117,31,18,49,81,4,36,134,35,6,96,51,49,125,4,18,5,0,2,2,31,8,25,23,1,4,2,1,0,19,9,104,44,1,76,37,9,6,92,171,52,9,69,37,62,16,83,71,2,2,137,7,1,29,92,4,1,14,29,6,2,9,48,7,0,1,17,9,20,64,132,63,84,31,70,96,30,6,85,116,25,7,78,82,20,53,21,62,4,87,20,98,86,27,0,110,33,58,33,17,6,7,0,9,0,4,70,28,0,44,35,12,40,27,13,55,25,75,18,0,3,0,23,124,0,0,38,0,29,10,28,22,2,2,31,21,1,0,37,61,10,37,42,42,7,4,30,0,11,6,52,49,0,21,36,3,8,0,3,2,2,0,6,25,1,2,31,51,0,30,142,93,83,62,74,71,45,61,23,128,88,9,57,3,102,49,0,6,54,36,0,54,42,0,62,87,60,112,75,69,33,23,0,0,38,93,83,0,0,79,62,99,34,112,151,18,45,29,14,14,5,2,0,0,2,2,0,1,1,4,15,4,14,86,74,72,142,38,103,94,38,2,9,25,0,2,10,1,0,7,0,1,7,28,8,0,36,140,11,107,29,69,65,47,20,10,22,2,0,1,2,61,28,93,145,84,26,34,72,40,30,100,34,115,25,45,31,5,1,13,2,0,0,1,0,0,0,12,4,5,102,74,9,0,62,31,0,2,41,11,0,0,2,113,13,31,86,55,0,64,53,1,2,58,42,3,29,44,69,100,25,62,11,5,0,5,0,4,88,74,6,3,55,32,91,50,39,98,100,14,87,0,48,171,40,51,59,86,40,47,42,180,158,64,67,43,88,98,24,0,64,58,0,31,106,55,0,60,0,50,121,0,61,58,10,90,39,0,0,77,49,0,54,90,16,10,84,135,13,90,101,67,7,20,129,29,0,54,19,0,5,69,124,56,49,5,20,2,60,9,28,34,58,0,1,26,0,37,12,50,8,16,25,25,2,6,1,2,2,18,1,101,127,42,98,2,1,0,0,0,0,64,11,35,78,7,65,0,0,0,0,0,9,24,0,2,72,39,4,97,49,118,5,49,55,0,9,68,0,0,73,43,0,0,16,11,0,14,62,34,71,18,49,33,79,24,70,162,82,7,94,0,1,6,9,16,30,88,76,88,31,0,19,80,5,0,106,55,6,47,7,100,9,29,65,12,82,29,6,0,0,54,57,65,76,6,11,94,77,9,101,0,0,0,0,0,5,15,1,8,5,26,74,12,35,64,31,0,76,55,32,0,125,89,55,6,8,0,0,0,0,2,46,66,20,31,69,78,4,26,4,0,63,79,0,0,44,0,0,10,7,93,21,4,83,105,0,3,0,69,133,33,111,2,127,3,34,85,96,24,80,81,82,123,6,18,93,46,1,3,55,66,45,32,26,61,68,1,1,88,32,11,21,96,38,66,12,74,117,105,24,70,46,90,45,29,89,76,173,106,52,55,21,45,2,104,108,2,75,42,11,43,93,14,27,128,89,0,69,92,20,39,42,42,3,15,40,31,4,91,127,16,68,24,8,18,72,54,110,37,2,56,3,5,32,1,11,3,0,0,0,5,0,6,3,28,78,5,95,40,76,2,13,23,65,81,39,29,47,97,6,9,44,4,4,0,0,0,1,0,10,7,5,12,7,91,30,4,10,28,0,131,73,5,37,20,1,4,33,136,106,0,34,80,6,100,56,29,77,83,97,40,82,27,98,9,70,0,49,30,48,132,17,36,2,0,6,3,47,0,0,0,5,20,90,108,0,21,0,66,0,36,101,10,71,112,13,48,6,10,1,5,3,4,4,16,63,116,0,3,7,17,14,36,19,73,166,62,0,18,0,0,31,27,3,94,4,18,57,2,74,3,87,60,88,64,61,5,12,1,3,1,6,1,0,0,2,0,3,0,35,7,48,58,6,96,70,44,34,67,1,17,0,53,1,37,8,1,1,69,6,8,48,0,56,16,70,66,59,108,109,22,70,122,24,17,49,72,3,41,128,32,5,94,51,50,132,4,19,5,0,2,3,34,7,35,13,1,6,1,0,0,28,8,104,34,2,76,22,13,6,67,158,82,6,75,38,66,18,84,67,0,2,121,4,1,30,84,4,2,11,46,9,4,6,50,6,0,1,21,10,29,58,137,68,80,29,71,95,32,7,84,125,24,7,81,72,17,58,18,59,2,92,17,86,91,27,0,96,44,48,33,22,4,6,0,8,0,3,73,26,0,39,51,14,41,26,10,56,28,76,17,0,3,0,25,128,0,0,38,0,31,12,32,22,1,4,26,18,0,0,39,64,9,35,40,40,8,4,34,0,16,5,50,60,0,20,32,3,7,0,4,1,4,0,5,24,2,2,36,46,0,32,165,95,84,64,75,69,46,56,26,129,82,10,53,3,122,55,0,6,64,35,0,55,47,0,62,88,56,117,60,64,23,26,0,0,44,109,77,0,0,79,64,101,36,95,144,18,43,23,16,19,4,2,0,0,2,3,0,0,0,6,14,4,16,81,74,75,138,40,95,89,39,1,7,26,0,2,9,2,0,8,0,0,6,25,7,0,41,140,9,94,27,60,59,44,24,10,24,2,0,1,2,64,29,89,142,82,24,38,72,44,24,91,25,112,24,40,34,5,0,14,1,0,0,0,0,0,0,12,3,6,99,73,8,0,70,26,0,3,46,8,0,0,4,112,13,31,85,60,0,59,62,1,1,60,43,5,28,43,69,108,25,60,9,6,0,4,0,5,92,78,8,4,51,30,100,60,42,90,103,15,89,0,46,173,35,50,56,86,48,40,22,112,223,202,55,10,86,133,134,55,16,130

Nearest PDB structures (foldseek):
  7jtv-assembly2_A  TM=1.001E+00  e=0.000E+00  Pseudomonas aeruginosa PAO1
  5kdv-assembly1_A  TM=9.892E-01  e=0.000E+00  Pseudomonas aeruginosa PAO1
  5kdx-assembly1_A  TM=9.865E-01  e=0.000E+00  Pseudomonas aeruginosa PAO1
  3win-assembly1_E  TM=4.893E-01  e=6.551E-02  Clostridium botulinum B
  7ula-assembly1_A  TM=4.136E-01  e=1.079E-01  Pseudomonas putida

GO terms:
  GO:0043952 protein transport by the Sec complex (P, IDA)
  GO:0015628 protein secretion by the type II secretion system (P, IDA)
  GO:0008237 metallopeptidase activity (F, IDA)
  GO:0005576 extracellular region (C, IDA)
  GO:0030163 protein catabolic process (P, IDA)
  GO:1903237 negative regulation of leukocyte tethering or rolling (P, IDA)

Radius of gyration: 41.26 Å; Cα contacts (8 Å, |Δi|>4): 3891; chains: 4; bounding box: 97×111×104 Å

InterPro domains:
  IPR031161 Peptidase family M60 domain [PS51723] (450-794)
  IPR031161 Peptidase family M60 domain [SM01276] (450-795)
  IPR040711 Immunomodulating metalloprotease, N-terminal domain [PF18650] (84-278)
  IPR041549 Immunomodulating metalloprotease, helical domain [PF18642] (305-414)
  IPR042279 Peptidase M60, enhancin-like domain 3 [G3DSA:1.10.390.30] (710-909)
  IPR061490 Immunomodulating metalloprotease [NF038322] (51-920)